Protein 9K29 (pdb70)

Foldseek 3Di:
DCVVVVVVVVVVVVVVVCVLVCLLWLLLLQLLLVQLVCVLLVHHCPPPPVRSNVVSVVLRCVQCVVLVVQLCVFQVVCPVVDNDDPVVSVVSSCPSSLVLLVVQFDPVQLVVLCVVVVDDDDDDSVPDDPVRSSVRSSVSSVVVSVVSNVVVSPVSVVLLVVQVVVCVVVVNPPDRSSVVSNVVVVVVCVVVVVVVVVSVCSSVVSVD/DQDDWDWDADPPPGIDTDDDVRNVVVVVCVVPVVVVVCLLFLLPLQLLLVQLVCVLLVHHCPPPSVRSNVVSVVLRCVLCVVLVVQLCVFQVVCPVVDNDDPVVSVVSNCVSSLVLLVQQFDVVQLVVLCVVVVHDDPPDSVSRDPVSSRVRSSVSSVVNSVVSSVVSNVVSVVLLVVQVVVCVVVPVPVDDSSVVSNVVVVVVCVVVVPVVVVSVCSSVSRND/DQFDWDWDDDDDPDIDIDGDPSHVVVVVCVVVVVVVVCLLLLLVLQLLLVQLLCVLLVHHCPPPPVVSSVVSVVLSCVQCPVLVVQLCVFQVVCPVVDNDDPVVSVVRSCVSSLVQLVQQFDPVQLVVLCVVVVDDDDDDSVSRDPVSSRVSSSVSSVVVSVVSSVVSSPVSVVLLVVQQVVCVVVVVPPDDSSVVSNVVSVVVCVVVVVVVVVSVCVNVVRSD/DDFFWDWDQDDPRRIDIGGDPVVVVVVVCVVCVVVLVCLLFLLQLQLLLVQLLCVLLLHHCPPPPVNSNVVSVVLRCVLCVVLVVQLCVFQVVCPVVPPDDPVCSVVSSCVSSLVLLVVQFDVVQLVVLCVVVVHDPPPDSVRRDPVSSRVRSSVSSVVVSVVSSVVSSVVSVVLLVVQQVVCVVVVVNPDDSSVVRSVVSVVVCVVVVCPVVVSVVSSVSSND/DDPQWDWDADDPRDIDGHGHVVVVVCVVCVVPVVVLVCLLFLLLQQLLLVQLLCVLLVHHCPDPPVVSSVVSVVLRCVLCVVLVVQLCVQQVVCPVVPNDDDVCSVVSNCVSSLVLLVLQFDPVQLVVQCVVVVHDDPPDSVSRDCSRSSVRSSVSSVVVSVVSSVVSNVVSVVLLVVQVVVCVVVVNVPDDSSVVSNVVSVVVCVVVPVVVVVSVCSSPVSND/DDDDDPVNVVCVCQLLPLQLLLLLLQQCQALPSNDVVDDVVNSSVVSVVLSVVLRPPADRPRDDCVDVLVVLLSVQSNVNNPLLRVLLCQLLLQLLLLQLVLCVLLPVQCVVVVDVPDPRRPSVSSVVSSVVLVVLCVVVVVVVLSSVVSSVLCVVDPRDNDDWDCVLVVVSVVVSVVSPVLSCVLRVVSVVVSVVLVVVQVVVCVVPVVRDCVVPVNVVSNVVSVVVVVVSVVVSNVSSVVSSVVSSVSSVVSSVVTPPRD/DDVVVVVVVVVVVVVLVCVLCVQLVVQLVVQLVVVVVVCVVPVDDDDCPSVVVSVVSSVVSCVVCVVVNVVSVVVVVVVCVVCVVVPDD/DDVVVVVVVVVVVVVLVCVLCVQLVVQLVVQLVVVVVVCVVDVNDDDCPSVVVSVVSSVVSCVPCVVVSVVSVVVVVVVCVVCVVPVVD/DDVVVVVVVVVVVVVLVCVLCVQLVVQLVVQLVVVVVVCVVVVHDDPCVSVVVSVVSNVVSCVVCVVVNVVSVVVVVVVCVVCVVVPVD/DDVVVVVVVVVVVVVLVCVLCVQLVVQLVVQVVVVVVVCVVVVDPPPCPSVVVSVVSSVVCCVVCVVVNVVSVVVVVVVCVVCVVVVPD

Organism: Salmonella typhimurium (strain LT2 / SGSC1412 / ATCC 700720) (NCBI:txid99287)

Structure (mmCIF, N/CA/C/O backbone):
data_9K29
#
_entry.id   9K29
#
_cell.length_a   1.00
_cell.length_b   1.00
_cell.length_c   1.00
_cell.angle_alpha   90.00
_cell.angle_beta   90.00
_cell.angle_gamma   90.00
#
_symmetry.space_group_name_H-M   'P 1'
#
loop_
_entity.id
_entity.type
_entity.pdbx_description
1 polymer 'Flagellar biosynthetic protein FliP'
2 polymer 'Flagellar biosynthetic protein FliR'
3 polymer 'Flagellar biosynthetic protein FliQ'
#
loop_
_atom_site.group_PDB
_atom_site.id
_atom_site.type_symbol
_atom_site.label_atom_id
_atom_site.label_alt_id
_atom_site.label_comp_id
_atom_site.label_asym_id
_atom_site.label_entity_id
_atom_site.label_seq_id
_atom_site.pdbx_PDB_ins_code
_atom_site.Cartn_x
_atom_site.Cartn_y
_atom_site.Cartn_z
_atom_site.occupancy
_atom_site.B_iso_or_equiv
_atom_site.auth_seq_id
_atom_site.auth_comp_id
_atom_site.auth_asym_id
_atom_site.auth_atom_id
_atom_site.pdbx_PDB_model_num
ATOM 1 N N . TRP A 1 38 ? 68.377 85.905 84.231 1.00 161.89 38 TRP A N 1
ATOM 2 C CA . TRP A 1 38 ? 69.425 85.190 84.949 1.00 161.89 38 TRP A CA 1
ATOM 3 C C . TRP A 1 38 ? 70.373 86.168 85.637 1.00 161.89 38 TRP A C 1
ATOM 4 O O . TRP A 1 38 ? 71.006 85.835 86.639 1.00 161.89 38 TRP A O 1
ATOM 15 N N . SER A 1 39 ? 70.463 87.382 85.089 1.00 159.50 39 SER A N 1
ATOM 16 C CA . SER A 1 39 ? 71.290 88.417 85.698 1.00 159.50 39 SER A CA 1
ATOM 17 C C . SER A 1 39 ? 70.708 88.908 87.017 1.00 159.50 39 SER A C 1
ATOM 18 O O . SER A 1 39 ? 71.398 89.602 87.774 1.00 159.50 39 SER A O 1
ATOM 21 N N . LEU A 1 40 ? 69.449 88.569 87.304 1.00 156.34 40 LEU A N 1
ATOM 22 C CA . LEU A 1 40 ? 68.838 88.970 88.566 1.00 156.34 40 LEU A CA 1
ATOM 23 C C . LEU A 1 40 ? 69.537 88.310 89.748 1.00 156.34 40 LEU A C 1
ATOM 24 O O . LEU A 1 40 ? 69.642 88.899 90.831 1.00 156.34 40 LEU A O 1
ATOM 29 N N . SER A 1 41 ? 70.026 87.085 89.557 1.00 155.76 41 SER A N 1
ATOM 30 C CA . SER A 1 41 ? 70.763 86.387 90.601 1.00 155.76 41 SER A CA 1
ATOM 31 C C . SER A 1 41 ? 72.132 86.994 90.868 1.00 155.76 41 SER A C 1
ATOM 32 O O . SER A 1 41 ? 72.724 86.715 91.916 1.00 155.76 41 SER A O 1
ATOM 35 N N . VAL A 1 42 ? 72.656 87.801 89.944 1.00 154.10 42 VAL A N 1
ATOM 36 C CA . VAL A 1 42 ? 73.875 88.552 90.223 1.00 154.10 42 VAL A CA 1
ATOM 37 C C . VAL A 1 42 ? 73.525 89.924 90.782 1.00 154.10 42 VAL A C 1
ATOM 38 O O . VAL A 1 42 ? 74.266 90.493 91.595 1.00 154.10 42 VAL A O 1
ATOM 42 N N . GLN A 1 43 ? 72.383 90.472 90.363 1.00 152.43 43 GLN A N 1
ATOM 43 C CA . GLN A 1 43 ? 71.912 91.740 90.908 1.00 152.43 43 GLN A CA 1
ATOM 44 C C . GLN A 1 43 ? 71.636 91.617 92.401 1.00 152.43 43 GLN A C 1
ATOM 45 O O . GLN A 1 43 ? 71.925 92.530 93.179 1.00 152.43 43 GLN A O 1
ATOM 51 N N . THR A 1 44 ? 71.071 90.482 92.821 1.00 152.24 44 THR A N 1
ATOM 52 C CA . THR A 1 44 ? 70.814 90.281 94.245 1.00 152.24 44 THR A CA 1
ATOM 53 C C . THR A 1 44 ? 72.117 90.148 95.032 1.00 152.24 44 THR A C 1
ATOM 54 O O . THR A 1 44 ? 72.210 90.616 96.173 1.00 152.24 44 THR A O 1
ATOM 58 N N . LEU A 1 45 ? 73.139 89.527 94.437 1.00 149.99 45 LEU A N 1
ATOM 59 C CA . LEU A 1 45 ? 74.435 89.442 95.106 1.00 149.99 45 LEU A CA 1
ATOM 60 C C . LEU A 1 45 ? 75.069 90.820 95.247 1.00 149.99 45 LEU A C 1
ATOM 61 O O . LEU A 1 45 ? 75.639 91.150 96.295 1.00 149.99 45 LEU A O 1
ATOM 66 N N . VAL A 1 46 ? 74.979 91.640 94.196 1.00 147.57 46 VAL A N 1
ATOM 67 C CA . VAL A 1 46 ? 75.440 93.020 94.290 1.00 147.57 46 VAL A CA 1
ATOM 68 C C . VAL A 1 46 ? 74.652 93.792 95.340 1.00 147.57 46 VAL A C 1
ATOM 69 O O . VAL A 1 46 ? 75.223 94.619 96.060 1.00 147.57 46 VAL A O 1
ATOM 73 N N . PHE A 1 47 ? 73.348 93.532 95.450 1.00 146.21 47 PHE A N 1
ATOM 74 C CA . PHE A 1 47 ? 72.535 94.177 96.475 1.00 146.21 47 PHE A CA 1
ATOM 75 C C . PHE A 1 47 ? 73.006 93.790 97.871 1.00 146.21 47 PHE A C 1
ATOM 76 O O . PHE A 1 47 ? 73.071 94.632 98.770 1.00 146.21 47 PHE A O 1
ATOM 84 N N . ILE A 1 48 ? 73.335 92.512 98.069 1.00 143.05 48 ILE A N 1
ATOM 85 C CA . ILE A 1 48 ? 73.864 92.067 99.359 1.00 143.05 48 ILE A CA 1
ATOM 86 C C . ILE A 1 48 ? 75.193 92.752 99.657 1.00 143.05 48 ILE A C 1
ATOM 87 O O . ILE A 1 48 ? 75.443 93.206 100.783 1.00 143.05 48 ILE A O 1
ATOM 92 N N . THR A 1 49 ? 76.066 92.834 98.654 1.00 140.93 49 THR A N 1
ATOM 93 C CA . THR A 1 49 ? 77.365 93.473 98.823 1.00 140.93 49 THR A CA 1
ATOM 94 C C . THR A 1 49 ? 77.198 94.938 99.212 1.00 140.93 49 THR A C 1
ATOM 95 O O . THR A 1 49 ? 77.907 95.440 100.090 1.00 140.93 49 THR A O 1
ATOM 99 N N . SER A 1 50 ? 76.262 95.629 98.565 1.00 139.60 50 SER A N 1
ATOM 100 C CA . SER A 1 50 ? 75.958 97.015 98.902 1.00 139.60 50 SER A CA 1
ATOM 101 C C . SER A 1 50 ? 75.387 97.121 100.311 1.00 139.60 50 SER A C 1
ATOM 102 O O . SER A 1 50 ? 75.715 98.050 101.055 1.00 139.60 50 SER A O 1
ATOM 105 N N . LEU A 1 51 ? 74.525 96.171 100.679 1.00 134.53 51 LEU A N 1
ATOM 106 C CA . LEU A 1 51 ? 73.892 96.180 101.992 1.00 134.53 51 LEU A CA 1
ATOM 107 C C . LEU A 1 51 ? 74.921 95.978 103.098 1.00 134.53 51 LEU A C 1
ATOM 108 O O . LEU A 1 51 ? 74.721 96.402 104.240 1.00 134.53 51 LEU A O 1
ATOM 113 N N . THR A 1 52 ? 76.025 95.307 102.775 1.00 133.79 52 THR A N 1
ATOM 114 C CA . THR A 1 52 ? 77.107 95.159 103.746 1.00 133.79 52 THR A CA 1
ATOM 115 C C . THR A 1 52 ? 77.671 96.515 104.161 1.00 133.79 52 THR A C 1
ATOM 116 O O . THR A 1 52 ? 78.291 96.633 105.223 1.00 133.79 52 THR A O 1
ATOM 120 N N . PHE A 1 53 ? 77.480 97.540 103.328 1.00 130.25 53 PHE A N 1
ATOM 121 C CA . PHE A 1 53 ? 77.948 98.887 103.640 1.00 130.25 53 PHE A CA 1
ATOM 122 C C . PHE A 1 53 ? 76.943 99.646 104.500 1.00 130.25 53 PHE A C 1
ATOM 123 O O . PHE A 1 53 ? 77.252 100.726 105.014 1.00 130.25 53 PHE A O 1
ATOM 131 N N . LEU A 1 54 ? 75.738 99.095 104.650 1.00 124.84 54 LEU A N 1
ATOM 132 C CA . LEU A 1 54 ? 74.690 99.773 105.415 1.00 124.84 54 LEU A CA 1
ATOM 133 C C . LEU A 1 54 ? 75.059 100.058 106.867 1.00 124.84 54 LEU A C 1
ATOM 134 O O . LEU A 1 54 ? 74.761 101.169 107.341 1.00 124.84 54 LEU A O 1
ATOM 139 N N . PRO A 1 55 ? 75.685 99.131 107.637 1.00 121.36 55 PRO A N 1
ATOM 140 C CA . PRO A 1 55 ? 75.839 99.366 109.084 1.00 121.36 55 PRO A CA 1
ATOM 141 C C . PRO A 1 55 ? 76.592 100.637 109.456 1.00 121.36 55 PRO A C 1
ATOM 142 O O . PRO A 1 55 ? 76.695 100.967 110.641 1.00 121.36 55 PRO A O 1
ATOM 146 N N . ALA A 1 56 ? 77.122 101.355 108.465 1.00 113.04 56 ALA A N 1
ATOM 147 C CA . ALA A 1 56 ? 77.661 102.683 108.730 1.00 113.04 56 ALA A CA 1
ATOM 148 C C . ALA A 1 56 ? 76.573 103.631 109.222 1.00 113.04 56 ALA A C 1
ATOM 149 O O . ALA A 1 56 ? 76.820 104.462 110.103 1.00 113.04 56 ALA A O 1
ATOM 151 N N . ILE A 1 57 ? 75.365 103.515 108.664 1.00 108.73 57 ILE A N 1
ATOM 152 C CA . ILE A 1 57 ? 74.254 104.366 109.083 1.00 108.73 57 ILE A CA 1
ATOM 153 C C . ILE A 1 57 ? 73.931 104.129 110.552 1.00 108.73 57 ILE A C 1
ATOM 154 O O . ILE A 1 57 ? 73.768 105.072 111.338 1.00 108.73 57 ILE A O 1
ATOM 159 N N . LEU A 1 58 ? 73.829 102.857 110.941 1.00 108.12 58 LEU A N 1
ATOM 160 C CA . LEU A 1 58 ? 73.503 102.531 112.323 1.00 108.12 58 LEU A CA 1
ATOM 161 C C . LEU A 1 58 ? 74.601 102.982 113.274 1.00 108.12 58 LEU A C 1
ATOM 162 O O . LEU A 1 58 ? 74.314 103.349 114.418 1.00 108.12 58 LEU A O 1
ATOM 167 N N . LEU A 1 59 ? 75.856 102.966 112.822 1.00 102.13 59 LEU A N 1
ATOM 168 C CA . LEU A 1 59 ? 76.942 103.456 113.660 1.00 102.13 59 LEU A CA 1
ATOM 169 C C . LEU A 1 59 ? 76.908 104.973 113.781 1.00 102.13 59 LEU A C 1
ATOM 170 O O . LEU A 1 59 ? 77.283 105.518 114.825 1.00 102.13 59 LEU A O 1
ATOM 175 N N . MET A 1 60 ? 76.471 105.669 112.729 1.00 101.74 60 MET A N 1
ATOM 176 C CA . MET A 1 60 ? 76.203 107.097 112.856 1.00 101.74 60 MET A CA 1
ATOM 177 C C . MET A 1 60 ? 75.109 107.361 113.878 1.00 101.74 60 MET A C 1
ATOM 178 O O . MET A 1 60 ? 75.209 108.299 114.677 1.00 101.74 60 MET A O 1
ATOM 183 N N . MET A 1 61 ? 74.056 106.546 113.867 1.00 103.56 61 MET A N 1
ATOM 184 C CA . MET A 1 61 ? 72.981 106.737 114.831 1.00 103.56 61 MET A CA 1
ATOM 185 C C . MET A 1 61 ? 73.395 106.402 116.259 1.00 103.56 61 MET A C 1
ATOM 186 O O . MET A 1 61 ? 72.675 106.770 117.193 1.00 103.56 61 MET A O 1
ATOM 191 N N . THR A 1 62 ? 74.521 105.723 116.453 1.00 98.71 62 THR A N 1
ATOM 192 C CA . THR A 1 62 ? 75.016 105.375 117.774 1.00 98.71 62 THR A CA 1
ATOM 193 C C . THR A 1 62 ? 76.207 106.261 118.143 1.00 98.71 62 THR A C 1
ATOM 194 O O . THR A 1 62 ? 76.566 107.198 117.424 1.00 98.71 62 THR A O 1
ATOM 198 N N . SER A 1 63 ? 76.825 105.960 119.286 1.00 92.55 63 SER A N 1
ATOM 199 C CA . SER A 1 63 ? 77.957 106.720 119.801 1.00 92.55 63 SER A CA 1
ATOM 200 C C . SER A 1 63 ? 79.266 106.471 119.065 1.00 92.55 63 SER A C 1
ATOM 201 O O . SER A 1 63 ? 80.290 107.037 119.460 1.00 92.55 63 SER A O 1
ATOM 204 N N . PHE A 1 64 ? 79.261 105.639 118.023 1.00 90.84 64 PHE A N 1
ATOM 205 C CA . PHE A 1 64 ? 80.505 105.227 117.380 1.00 90.84 64 PHE A CA 1
ATOM 206 C C . PHE A 1 64 ? 81.318 106.401 116.849 1.00 90.84 64 PHE A C 1
ATOM 207 O O . PHE A 1 64 ? 82.538 106.466 117.039 1.00 90.84 64 PHE A O 1
ATOM 215 N N . THR A 1 65 ? 80.649 107.348 116.186 1.00 88.78 65 THR A N 1
ATOM 216 C CA . THR A 1 65 ? 81.353 108.419 115.488 1.00 88.78 65 THR A CA 1
ATOM 217 C C . THR A 1 65 ? 82.167 109.302 116.424 1.00 88.78 65 THR A C 1
ATOM 218 O O . THR A 1 65 ? 83.166 109.884 115.991 1.00 88.78 65 THR A O 1
ATOM 222 N N . ARG A 1 66 ? 81.774 109.417 117.692 1.00 86.49 66 ARG A N 1
ATOM 223 C CA . ARG A 1 66 ? 82.547 110.215 118.638 1.00 86.49 66 ARG A CA 1
ATOM 224 C C . ARG A 1 66 ? 83.646 109.381 119.285 1.00 86.49 66 ARG A C 1
ATOM 225 O O . ARG A 1 66 ? 84.793 109.826 119.412 1.00 86.49 66 ARG A O 1
ATOM 233 N N . ILE A 1 67 ? 83.301 108.160 119.696 1.00 83.91 67 ILE A N 1
ATOM 234 C CA . ILE A 1 67 ? 84.231 107.319 120.442 1.00 83.91 67 ILE A CA 1
ATOM 235 C C . ILE A 1 67 ? 85.427 106.941 119.576 1.00 83.91 67 ILE A C 1
ATOM 236 O O . ILE A 1 67 ? 86.583 107.011 120.016 1.00 83.91 67 ILE A O 1
ATOM 241 N N . ILE A 1 68 ? 85.170 106.539 118.328 1.00 83.86 68 ILE A N 1
ATOM 242 C CA . ILE A 1 68 ? 86.263 106.107 117.460 1.00 83.86 68 ILE A CA 1
ATOM 243 C C . ILE A 1 68 ? 87.184 107.278 117.139 1.00 83.86 68 ILE A C 1
ATOM 244 O O . ILE A 1 68 ? 88.406 107.118 117.043 1.00 83.86 68 ILE A O 1
ATOM 249 N N . ILE A 1 69 ? 86.618 108.479 116.997 1.00 81.02 69 ILE A N 1
ATOM 250 C CA . ILE A 1 69 ? 87.434 109.653 116.699 1.00 81.02 69 ILE A CA 1
ATOM 251 C C . ILE A 1 69 ? 88.298 110.017 117.900 1.00 81.02 69 ILE A C 1
ATOM 252 O O . ILE A 1 69 ? 89.483 110.343 117.759 1.00 81.02 69 ILE A O 1
ATOM 257 N N . VAL A 1 70 ? 87.720 109.960 119.102 1.00 80.42 70 VAL A N 1
ATOM 258 C CA . VAL A 1 70 ? 88.496 110.247 120.308 1.00 80.42 70 VAL A CA 1
ATOM 259 C C . VAL A 1 70 ? 89.636 109.247 120.454 1.00 80.42 70 VAL A C 1
ATOM 260 O O . VAL A 1 70 ? 90.766 109.608 120.807 1.00 80.42 70 VAL A O 1
ATOM 264 N N . PHE A 1 71 ? 89.362 107.973 120.173 1.00 83.46 71 PHE A N 1
ATOM 265 C CA . PHE A 1 71 ? 90.398 106.956 120.326 1.00 83.46 71 PHE A CA 1
ATOM 266 C C . PHE A 1 71 ? 91.475 107.082 119.253 1.00 83.46 71 PHE A C 1
ATOM 267 O O . PHE A 1 71 ? 92.655 106.832 119.520 1.00 83.46 71 PHE A O 1
ATOM 275 N N . GLY A 1 72 ? 91.096 107.480 118.038 1.00 82.65 72 GLY A N 1
ATOM 276 C CA . GLY A 1 72 ? 92.103 107.768 117.027 1.00 82.65 72 GLY A CA 1
ATOM 277 C C . GLY A 1 72 ? 92.971 108.955 117.399 1.00 82.65 72 GLY A C 1
ATOM 278 O O . GLY A 1 72 ? 94.183 108.954 117.163 1.00 82.65 72 GLY A O 1
ATOM 279 N N . LEU A 1 73 ? 92.361 109.986 117.987 1.00 80.74 73 LEU A N 1
ATOM 280 C CA . LEU A 1 73 ? 93.137 111.123 118.468 1.00 80.74 73 LEU A CA 1
ATOM 281 C C . LEU A 1 73 ? 94.094 110.703 119.574 1.00 80.74 73 LEU A C 1
ATOM 282 O O . LEU A 1 73 ? 95.231 111.177 119.632 1.00 80.74 73 LEU A O 1
ATOM 287 N N . LEU A 1 74 ? 93.654 109.809 120.462 1.00 80.86 74 LEU A N 1
ATOM 288 C CA . LEU A 1 74 ? 94.558 109.274 121.479 1.00 80.86 74 LEU A CA 1
ATOM 289 C C . LEU A 1 74 ? 95.699 108.474 120.857 1.00 80.86 74 LEU A C 1
ATOM 290 O O . LEU A 1 74 ? 96.845 108.558 121.321 1.00 80.86 74 LEU A O 1
ATOM 295 N N . ARG A 1 75 ? 95.403 107.686 119.821 1.00 84.08 75 ARG A N 1
ATOM 296 C CA . ARG A 1 75 ? 96.450 106.949 119.120 1.00 84.08 75 ARG A CA 1
ATOM 297 C C . ARG A 1 75 ? 97.483 107.896 118.526 1.00 84.08 75 ARG A C 1
ATOM 298 O O . ARG A 1 75 ? 98.690 107.639 118.607 1.00 84.08 75 ARG A O 1
ATOM 306 N N . ASN A 1 76 ? 97.027 108.993 117.921 1.00 83.24 76 ASN A N 1
ATOM 307 C CA . ASN A 1 76 ? 97.960 110.018 117.463 1.00 83.24 76 ASN A CA 1
ATOM 308 C C . ASN A 1 76 ? 98.696 110.663 118.632 1.00 83.24 76 ASN A C 1
ATOM 309 O O . ASN A 1 76 ? 99.852 111.075 118.487 1.00 83.24 76 ASN A O 1
ATOM 314 N N . ALA A 1 77 ? 98.038 110.762 119.789 1.00 84.69 77 ALA A N 1
ATOM 315 C CA . ALA A 1 77 ? 98.650 111.370 120.965 1.00 84.69 77 ALA A CA 1
ATOM 316 C C . ALA A 1 77 ? 99.838 110.564 121.457 1.00 84.69 77 ALA A C 1
ATOM 317 O O . ALA A 1 77 ? 100.867 111.133 121.838 1.00 84.69 77 ALA A O 1
ATOM 319 N N . LEU A 1 78 ? 99.716 109.241 121.461 1.00 88.18 78 LEU A N 1
ATOM 320 C CA . LEU A 1 78 ? 100.801 108.421 121.983 1.00 88.18 78 LEU A CA 1
ATOM 321 C C . LEU A 1 78 ? 102.046 108.452 121.105 1.00 88.18 78 LEU A C 1
ATOM 322 O O . LEU A 1 78 ? 103.043 107.818 121.462 1.00 88.18 78 LEU A O 1
ATOM 327 N N . GLY A 1 79 ? 102.019 109.166 119.981 1.00 90.94 79 GLY A N 1
ATOM 328 C CA . GLY A 1 79 ? 103.172 109.220 119.103 1.00 90.94 79 GLY A CA 1
ATOM 329 C C . GLY A 1 79 ? 103.486 107.912 118.424 1.00 90.94 79 GLY A C 1
ATOM 330 O O . GLY A 1 79 ? 104.551 107.774 117.817 1.00 90.94 79 GLY A O 1
ATOM 331 N N . THR A 1 80 ? 102.581 106.943 118.508 1.00 90.40 80 THR A N 1
ATOM 332 C CA . THR A 1 80 ? 102.772 105.619 117.919 1.00 90.40 80 THR A CA 1
ATOM 333 C C . THR A 1 80 ? 101.536 105.248 117.110 1.00 90.40 80 THR A C 1
ATOM 334 O O . THR A 1 80 ? 100.672 104.484 117.558 1.00 90.40 80 THR A O 1
ATOM 338 N N . PRO A 1 81 ? 101.414 105.788 115.898 1.00 94.75 81 PRO A N 1
ATOM 339 C CA . PRO A 1 81 ? 100.242 105.482 115.070 1.00 94.75 81 PRO A CA 1
ATOM 340 C C . PRO A 1 81 ? 100.135 103.992 114.788 1.00 94.75 81 PRO A C 1
ATOM 341 O O . PRO A 1 81 ? 101.135 103.308 114.561 1.00 94.75 81 PRO A O 1
ATOM 345 N N . SER A 1 82 ? 98.897 103.498 114.803 1.00 94.56 82 SER A N 1
ATOM 346 C CA . SER A 1 82 ? 98.588 102.089 114.557 1.00 94.56 82 SER A CA 1
ATOM 347 C C . SER A 1 82 ? 99.359 101.168 115.500 1.00 94.56 82 SER A C 1
ATOM 348 O O . SER A 1 82 ? 99.790 100.077 115.122 1.00 94.56 82 SER A O 1
ATOM 351 N N . ALA A 1 83 ? 99.538 101.609 116.751 1.00 95.71 83 ALA A N 1
ATOM 352 C CA . ALA A 1 83 ? 100.054 100.687 117.761 1.00 95.71 83 ALA A CA 1
ATOM 353 C C . ALA A 1 83 ? 98.972 99.713 118.206 1.00 95.71 83 ALA A C 1
ATOM 354 O O . ALA A 1 83 ? 99.245 98.500 118.252 1.00 95.71 83 ALA A O 1
ATOM 356 N N . PRO A 1 84 ? 97.756 100.141 118.544 1.00 91.70 84 PRO A N 1
ATOM 357 C CA . PRO A 1 84 ? 96.623 99.225 118.476 1.00 91.70 84 PRO A CA 1
ATOM 358 C C . PRO A 1 84 ? 96.015 99.255 117.087 1.00 91.70 84 PRO A C 1
ATOM 359 O O . PRO A 1 84 ? 95.638 100.327 116.589 1.00 91.70 84 PRO A O 1
ATOM 363 N N . PRO A 1 85 ? 95.927 98.107 116.417 1.00 94.84 85 PRO A N 1
ATOM 364 C CA . PRO A 1 85 ? 95.416 98.096 115.040 1.00 94.84 85 PRO A CA 1
ATOM 365 C C . PRO A 1 85 ? 94.005 98.655 114.962 1.00 94.84 85 PRO A C 1
ATOM 366 O O . PRO A 1 85 ? 93.286 98.737 115.960 1.00 94.84 85 PRO A O 1
ATOM 370 N N . ASN A 1 86 ? 93.615 99.050 113.747 1.00 94.33 86 ASN A N 1
ATOM 371 C CA . ASN A 1 86 ? 92.284 99.609 113.544 1.00 94.33 86 ASN A CA 1
ATOM 372 C C . ASN A 1 86 ? 91.194 98.625 113.947 1.00 94.33 86 ASN A C 1
ATOM 373 O O . ASN A 1 86 ? 90.121 99.041 114.396 1.00 94.33 86 ASN A O 1
ATOM 378 N N . GLN A 1 87 ? 91.449 97.322 113.800 1.00 96.07 87 GLN A N 1
ATOM 379 C CA . GLN A 1 87 ? 90.474 96.326 114.232 1.00 96.07 87 GLN A CA 1
ATOM 380 C C . GLN A 1 87 ? 90.244 96.392 115.737 1.00 96.07 87 GLN A C 1
ATOM 381 O O . GLN A 1 87 ? 89.097 96.353 116.197 1.00 96.07 87 GLN A O 1
ATOM 387 N N . VAL A 1 88 ? 91.322 96.497 116.517 1.00 89.40 88 VAL A N 1
ATOM 388 C CA . VAL A 1 88 ? 91.193 96.564 117.970 1.00 89.40 88 VAL A CA 1
ATOM 389 C C . VAL A 1 88 ? 90.437 97.819 118.384 1.00 89.40 88 VAL A C 1
ATOM 390 O O . VAL A 1 88 ? 89.518 97.768 119.215 1.00 89.40 88 VAL A O 1
ATOM 394 N N . LEU A 1 89 ? 90.812 98.963 117.810 1.00 88.61 89 LEU A N 1
ATOM 395 C CA . LEU A 1 89 ? 90.169 100.224 118.160 1.00 88.61 89 LEU A CA 1
ATOM 396 C C . LEU A 1 89 ? 88.691 100.196 117.795 1.00 88.61 89 LEU A C 1
ATOM 397 O O . LEU A 1 89 ? 87.837 100.619 118.582 1.00 88.61 89 LEU A O 1
ATOM 402 N N . LEU A 1 90 ? 88.371 99.675 116.609 1.00 88.93 90 LEU A N 1
ATOM 403 C CA . LEU A 1 90 ? 86.990 99.536 116.170 1.00 88.93 90 LEU A CA 1
ATOM 404 C C . LEU A 1 90 ? 86.178 98.605 117.058 1.00 88.93 90 LEU A C 1
ATOM 405 O O . LEU A 1 90 ? 85.028 98.928 117.371 1.00 88.93 90 LEU A O 1
ATOM 410 N N . GLY A 1 91 ? 86.739 97.471 117.469 1.00 90.23 91 GLY A N 1
ATOM 411 C CA . GLY A 1 91 ? 86.028 96.555 118.338 1.00 90.23 91 GLY A CA 1
ATOM 412 C C . GLY A 1 91 ? 85.762 97.128 119.713 1.00 90.23 91 GLY A C 1
ATOM 413 O O . GLY A 1 91 ? 84.660 96.982 120.255 1.00 90.23 91 GLY A O 1
ATOM 414 N N . LEU A 1 92 ? 86.763 97.793 120.293 1.00 87.53 92 LEU A N 1
ATOM 415 C CA . LEU A 1 92 ? 86.550 98.394 121.605 1.00 87.53 92 LEU A CA 1
ATOM 416 C C . LEU A 1 92 ? 85.584 99.573 121.527 1.00 87.53 92 LEU A C 1
ATOM 417 O O . LEU A 1 92 ? 84.790 99.784 122.454 1.00 87.53 92 LEU A O 1
ATOM 422 N N . ALA A 1 93 ? 85.608 100.328 120.425 1.00 86.53 93 ALA A N 1
ATOM 423 C CA . ALA A 1 93 ? 84.605 101.368 120.224 1.00 86.53 93 ALA A CA 1
ATOM 424 C C . ALA A 1 93 ? 83.208 100.771 120.121 1.00 86.53 93 ALA A C 1
ATOM 425 O O . ALA A 1 93 ? 82.248 101.320 120.674 1.00 86.53 93 ALA A O 1
ATOM 427 N N . LEU A 1 94 ? 83.075 99.647 119.413 1.00 88.12 94 LEU A N 1
ATOM 428 C CA . LEU A 1 94 ? 81.777 98.987 119.310 1.00 88.12 94 LEU A CA 1
ATOM 429 C C . LEU A 1 94 ? 81.288 98.529 120.676 1.00 88.12 94 LEU A C 1
ATOM 430 O O . LEU A 1 94 ? 80.102 98.659 120.998 1.00 88.12 94 LEU A O 1
ATOM 435 N N . PHE A 1 95 ? 82.188 97.978 121.491 1.00 84.39 95 PHE A N 1
ATOM 436 C CA . PHE A 1 95 ? 81.794 97.546 122.829 1.00 84.39 95 PHE A CA 1
ATOM 437 C C . PHE A 1 95 ? 81.355 98.727 123.686 1.00 84.39 95 PHE A C 1
ATOM 438 O O . PHE A 1 95 ? 80.353 98.644 124.409 1.00 84.39 95 PHE A O 1
ATOM 446 N N . LEU A 1 96 ? 82.092 99.839 123.617 1.00 85.41 96 LEU A N 1
ATOM 447 C CA . LEU A 1 96 ? 81.702 101.020 124.380 1.00 85.41 96 LEU A CA 1
ATOM 448 C C . LEU A 1 96 ? 80.343 101.544 123.932 1.00 85.41 96 LEU A C 1
ATOM 449 O O . LEU A 1 96 ? 79.517 101.939 124.763 1.00 85.41 96 LEU A O 1
ATOM 454 N N . THR A 1 97 ? 80.095 101.560 122.620 1.00 87.88 97 THR A N 1
ATOM 455 C CA . THR A 1 97 ? 78.799 102.013 122.122 1.00 87.88 97 THR A CA 1
ATOM 456 C C . THR A 1 97 ? 77.680 101.080 122.562 1.00 87.88 97 THR A C 1
ATOM 457 O O . THR A 1 97 ? 76.592 101.538 122.928 1.00 87.88 97 THR A O 1
ATOM 461 N N . PHE A 1 98 ? 77.926 99.769 122.528 1.00 88.57 98 PHE A N 1
ATOM 462 C CA . PHE A 1 98 ? 76.921 98.818 122.985 1.00 88.57 98 PHE A CA 1
ATOM 463 C C . PHE A 1 98 ? 76.599 99.033 124.456 1.00 88.57 98 PHE A C 1
ATOM 464 O O . PHE A 1 98 ? 75.437 98.936 124.867 1.00 88.57 98 PHE A O 1
ATOM 472 N N . PHE A 1 99 ? 77.619 99.322 125.267 1.00 87.89 99 PHE A N 1
ATOM 473 C CA . PHE A 1 99 ? 77.365 99.659 126.663 1.00 87.89 99 PHE A CA 1
ATOM 474 C C . PHE A 1 99 ? 76.546 100.940 126.783 1.00 87.89 99 PHE A C 1
ATOM 475 O O . PHE A 1 99 ? 75.605 101.012 127.581 1.00 87.89 99 PHE A O 1
ATOM 483 N N . ILE A 1 100 ? 76.893 101.962 125.999 1.00 88.14 100 ILE A N 1
ATOM 484 C CA . ILE A 1 100 ? 76.225 103.256 126.117 1.00 88.14 100 ILE A CA 1
ATOM 485 C C . ILE A 1 100 ? 74.808 103.187 125.559 1.00 88.14 100 ILE A C 1
ATOM 486 O O . ILE A 1 100 ? 73.854 103.666 126.183 1.00 88.14 100 ILE A O 1
ATOM 491 N N . MET A 1 101 ? 74.647 102.583 124.382 1.00 94.74 101 MET A N 1
ATOM 492 C CA . MET A 1 101 ? 73.380 102.590 123.663 1.00 94.74 101 MET A CA 1
ATOM 493 C C . MET A 1 101 ? 72.440 101.474 124.101 1.00 94.74 101 MET A C 1
ATOM 494 O O . MET A 1 101 ? 71.415 101.251 123.447 1.00 94.74 101 MET A O 1
ATOM 499 N N . SER A 1 102 ? 72.767 100.766 125.180 1.00 94.22 102 SER A N 1
ATOM 500 C CA . SER A 1 102 ? 71.933 99.646 125.612 1.00 94.22 102 SER A CA 1
ATOM 501 C C . SER A 1 102 ? 70.506 100.051 125.964 1.00 94.22 102 SER A C 1
ATOM 502 O O . SER A 1 102 ? 69.574 99.342 125.549 1.00 94.22 102 SER A O 1
ATOM 505 N N . PRO A 1 103 ? 70.249 101.122 126.731 1.00 93.98 103 PRO A N 1
ATOM 506 C CA . PRO A 1 103 ? 68.844 101.504 126.965 1.00 93.98 103 PRO A CA 1
ATOM 507 C C . PRO A 1 103 ? 68.089 101.845 125.691 1.00 93.98 103 PRO A C 1
ATOM 508 O O . PRO A 1 103 ? 66.909 101.496 125.559 1.00 93.98 103 PRO A O 1
ATOM 512 N N . VAL A 1 104 ? 68.745 102.511 124.738 1.00 97.62 104 VAL A N 1
ATOM 513 C CA . VAL A 1 104 ? 68.097 102.825 123.469 1.00 97.62 104 VAL A CA 1
ATOM 514 C C . VAL A 1 104 ? 67.781 101.547 122.703 1.00 97.62 104 VAL A C 1
ATOM 515 O O . VAL A 1 104 ? 66.703 101.409 122.110 1.00 97.62 104 VAL A O 1
ATOM 519 N N . ILE A 1 105 ? 68.716 100.594 122.703 1.00 99.05 105 ILE A N 1
ATOM 520 C CA . ILE A 1 105 ? 68.480 99.315 122.042 1.00 99.05 105 ILE A CA 1
ATOM 521 C C . ILE A 1 105 ? 67.316 98.585 122.698 1.00 99.05 105 ILE A C 1
ATOM 522 O O . ILE A 1 105 ? 66.490 97.969 122.017 1.00 99.05 105 ILE A O 1
ATOM 527 N N . ASP A 1 106 ? 67.228 98.647 124.028 1.00 102.50 106 ASP A N 1
ATOM 528 C CA . ASP A 1 106 ? 66.124 98.002 124.733 1.00 102.50 106 ASP A CA 1
ATOM 529 C C . ASP A 1 106 ? 64.790 98.644 124.374 1.00 102.50 106 ASP A C 1
ATOM 530 O O . ASP A 1 106 ? 63.785 97.950 124.175 1.00 102.50 106 ASP A O 1
ATOM 535 N N . LYS A 1 107 ? 64.757 99.978 124.300 1.00 107.05 107 LYS A N 1
ATOM 536 C CA . LYS A 1 107 ? 63.529 100.661 123.903 1.00 107.05 107 LYS A CA 1
ATOM 537 C C . LYS A 1 107 ? 63.121 100.283 122.486 1.00 107.05 107 LYS A C 1
ATOM 538 O O . LYS A 1 107 ? 61.939 100.041 122.216 1.00 107.05 107 LYS A O 1
ATOM 544 N N . ILE A 1 108 ? 64.088 100.219 121.568 1.00 110.09 108 ILE A N 1
ATOM 545 C CA . ILE A 1 108 ? 63.785 99.815 120.197 1.00 110.09 108 ILE A CA 1
ATOM 546 C C . ILE A 1 108 ? 63.263 98.383 120.168 1.00 110.09 108 ILE A C 1
ATOM 547 O O . ILE A 1 108 ? 62.299 98.070 119.460 1.00 110.09 108 ILE A O 1
ATOM 552 N N . TYR A 1 109 ? 63.888 97.498 120.943 1.00 117.01 109 TYR A N 1
ATOM 553 C CA . TYR A 1 109 ? 63.494 96.100 121.051 1.00 117.01 109 TYR A CA 1
ATOM 554 C C . TYR A 1 109 ? 62.052 95.957 121.518 1.00 117.01 109 TYR A C 1
ATOM 555 O O . TYR A 1 109 ? 61.266 95.223 120.910 1.00 117.01 109 TYR A O 1
ATOM 564 N N . VAL A 1 110 ? 61.697 96.656 122.593 1.00 117.90 110 VAL A N 1
ATOM 565 C CA . VAL A 1 110 ? 60.370 96.518 123.184 1.00 117.90 110 VAL A CA 1
ATOM 566 C C . VAL A 1 110 ? 59.336 97.290 122.372 1.00 117.90 110 VAL A C 1
ATOM 567 O O . VAL A 1 110 ? 58.130 97.061 122.513 1.00 117.90 110 VAL A O 1
ATOM 571 N N . ASP A 1 111 ? 59.792 98.209 121.521 1.00 122.14 111 ASP A N 1
ATOM 572 C CA . ASP A 1 111 ? 58.876 99.019 120.726 1.00 122.14 111 ASP A CA 1
ATOM 573 C C . ASP A 1 111 ? 58.793 98.604 119.264 1.00 122.14 111 ASP A C 1
ATOM 574 O O . ASP A 1 111 ? 57.709 98.679 118.677 1.00 122.14 111 ASP A O 1
ATOM 579 N N . ALA A 1 112 ? 59.896 98.171 118.658 1.00 127.46 112 ALA A N 1
ATOM 580 C CA . ALA A 1 112 ? 59.931 97.900 117.226 1.00 127.46 112 ALA A CA 1
ATOM 581 C C . ALA A 1 112 ? 60.223 96.445 116.891 1.00 127.46 112 ALA A C 1
ATOM 582 O O . ALA A 1 112 ? 59.530 95.855 116.058 1.00 127.46 112 ALA A O 1
ATOM 584 N N . TYR A 1 113 ? 61.239 95.847 117.514 1.00 132.09 113 TYR A N 1
ATOM 585 C CA . TYR A 1 113 ? 61.647 94.502 117.121 1.00 132.09 113 TYR A CA 1
ATOM 586 C C . TYR A 1 113 ? 60.650 93.440 117.571 1.00 132.09 113 TYR A C 1
ATOM 587 O O . TYR A 1 113 ? 60.322 92.533 116.798 1.00 132.09 113 TYR A O 1
ATOM 596 N N . GLN A 1 114 ? 60.169 93.518 118.813 1.00 133.41 114 GLN A N 1
ATOM 597 C CA . GLN A 1 114 ? 59.316 92.446 119.324 1.00 133.41 114 GLN A CA 1
ATOM 598 C C . GLN A 1 114 ? 57.927 92.415 118.690 1.00 133.41 114 GLN A C 1
ATOM 599 O O . GLN A 1 114 ? 57.378 91.309 118.538 1.00 133.41 114 GLN A O 1
ATOM 605 N N . PRO A 1 115 ? 57.299 93.533 118.299 1.00 136.72 115 PRO A N 1
ATOM 606 C CA . PRO A 1 115 ? 56.012 93.411 117.599 1.00 136.72 115 PRO A CA 1
ATOM 607 C C . PRO A 1 115 ? 56.146 93.138 116.111 1.00 136.72 115 PRO A C 1
ATOM 608 O O . PRO A 1 115 ? 55.123 93.000 115.433 1.00 136.72 115 PRO A O 1
ATOM 612 N N . PHE A 1 116 ? 57.365 93.033 115.583 1.00 141.35 116 PHE A N 1
ATOM 613 C CA . PHE A 1 116 ? 57.559 92.876 114.147 1.00 141.35 116 PHE A CA 1
ATOM 614 C C . PHE A 1 116 ? 58.228 91.544 113.835 1.00 141.35 116 PHE A C 1
ATOM 615 O O . PHE A 1 116 ? 58.160 91.059 112.701 1.00 141.35 116 PHE A O 1
ATOM 623 N N . SER A 1 117 ? 58.879 90.946 114.835 1.00 144.83 117 SER A N 1
ATOM 624 C CA . SER A 1 117 ? 59.497 89.639 114.634 1.00 144.83 117 SER A CA 1
ATOM 625 C C . SER A 1 117 ? 58.458 88.567 114.330 1.00 144.83 117 SER A C 1
ATOM 626 O O . SER A 1 117 ? 58.693 87.699 113.482 1.00 144.83 117 SER A O 1
ATOM 629 N N . GLU A 1 118 ? 57.308 88.609 115.005 1.00 147.64 118 GLU A N 1
ATOM 630 C CA . GLU A 1 118 ? 56.228 87.654 114.788 1.00 147.64 118 GLU A CA 1
ATOM 631 C C . GLU A 1 118 ? 55.114 88.240 113.924 1.00 147.64 118 GLU A C 1
ATOM 632 O O . GLU A 1 118 ? 54.005 87.702 113.885 1.00 147.64 118 GLU A O 1
ATOM 638 N N . GLN A 1 119 ? 55.399 89.344 113.239 1.00 148.49 119 GLN A N 1
ATOM 639 C CA . GLN A 1 119 ? 54.484 89.966 112.282 1.00 148.49 119 GLN A CA 1
ATOM 640 C C . GLN A 1 119 ? 53.175 90.387 112.949 1.00 148.49 119 GLN A C 1
ATOM 641 O O . GLN A 1 119 ? 52.089 89.904 112.626 1.00 148.49 119 GLN A O 1
ATOM 647 N N . LYS A 1 120 ? 53.297 91.313 113.900 1.00 143.37 120 LYS A N 1
ATOM 648 C CA . LYS A 1 120 ? 52.142 91.910 114.557 1.00 143.37 120 LYS A CA 1
ATOM 649 C C . LYS A 1 120 ? 51.955 93.378 114.192 1.00 143.37 120 LYS A C 1
ATOM 650 O O . LYS A 1 120 ? 51.003 94.006 114.666 1.00 143.37 120 LYS A O 1
ATOM 656 N N . ILE A 1 121 ? 52.835 93.940 113.363 1.00 140.94 121 ILE A N 1
ATOM 657 C CA . ILE A 1 121 ? 52.819 95.372 113.082 1.00 140.94 121 ILE A CA 1
ATOM 658 C C . ILE A 1 121 ? 53.513 95.591 111.745 1.00 140.94 121 ILE A C 1
ATOM 659 O O . ILE A 1 121 ? 54.326 94.775 111.309 1.00 140.94 121 ILE A O 1
ATOM 664 N N . SER A 1 122 ? 53.184 96.699 111.084 1.00 139.13 122 SER A N 1
ATOM 665 C CA . SER A 1 122 ? 53.718 96.983 109.762 1.00 139.13 122 SER A CA 1
ATOM 666 C C . SER A 1 122 ? 55.138 97.540 109.856 1.00 139.13 122 SER A C 1
ATOM 667 O O . SER A 1 122 ? 55.548 98.116 110.866 1.00 139.13 122 SER A O 1
ATOM 670 N N . MET A 1 123 ? 55.890 97.368 108.766 1.00 139.76 123 MET A N 1
ATOM 671 C CA . MET A 1 123 ? 57.281 97.810 108.741 1.00 139.76 123 MET A CA 1
ATOM 672 C C . MET A 1 123 ? 57.380 99.328 108.650 1.00 139.76 123 MET A C 1
ATOM 673 O O . MET A 1 123 ? 58.228 99.940 109.312 1.00 139.76 123 MET A O 1
ATOM 678 N N . GLN A 1 124 ? 56.523 99.951 107.837 1.00 135.52 124 GLN A N 1
ATOM 679 C CA . GLN A 1 124 ? 56.607 101.393 107.630 1.00 135.52 124 GLN A CA 1
ATOM 680 C C . GLN A 1 124 ? 56.395 102.164 108.925 1.00 135.52 124 GLN A C 1
ATOM 681 O O . GLN A 1 124 ? 57.018 103.212 109.131 1.00 135.52 124 GLN A O 1
ATOM 687 N N . GLU A 1 125 ? 55.532 101.667 109.808 1.00 133.56 125 GLU A N 1
ATOM 688 C CA . GLU A 1 125 ? 55.263 102.339 111.072 1.00 133.56 125 GLU A CA 1
ATOM 689 C C . GLU A 1 125 ? 56.153 101.834 112.200 1.00 133.56 125 GLU A C 1
ATOM 690 O O . GLU A 1 125 ? 56.445 102.589 113.134 1.00 133.56 125 GLU A O 1
ATOM 696 N N . ALA A 1 126 ? 56.615 100.582 112.127 1.00 131.22 126 ALA A N 1
ATOM 697 C CA . ALA A 1 126 ? 57.616 100.115 113.080 1.00 131.22 126 ALA A CA 1
ATOM 698 C C . ALA A 1 126 ? 58.927 100.873 112.921 1.00 131.22 126 ALA A C 1
ATOM 699 O O . ALA A 1 126 ? 59.639 101.093 113.907 1.00 131.22 126 ALA A O 1
ATOM 701 N N . LEU A 1 127 ? 59.265 101.271 111.693 1.00 126.92 127 LEU A N 1
ATOM 702 C CA . LEU A 1 127 ? 60.441 102.106 111.478 1.00 126.92 127 LEU A CA 1
ATOM 703 C C . LEU A 1 127 ? 60.292 103.440 112.201 1.00 126.92 127 LEU A C 1
ATOM 704 O O . LEU A 1 127 ? 61.249 103.958 112.787 1.00 126.92 127 LEU A O 1
ATOM 709 N N . ASP A 1 128 ? 59.089 104.017 112.159 1.00 124.84 128 ASP A N 1
ATOM 710 C CA . ASP A 1 128 ? 58.816 105.229 112.925 1.00 124.84 128 ASP A CA 1
ATOM 711 C C . ASP A 1 128 ? 58.938 104.966 114.421 1.00 124.84 128 ASP A C 1
ATOM 712 O O . ASP A 1 128 ? 59.487 105.785 115.167 1.00 124.84 128 ASP A O 1
ATOM 717 N N . LYS A 1 129 ? 58.421 103.822 114.877 1.00 123.18 129 LYS A N 1
ATOM 718 C CA . LYS A 1 129 ? 58.560 103.450 116.282 1.00 123.18 129 LYS A CA 1
ATOM 719 C C . LYS A 1 129 ? 60.017 103.251 116.676 1.00 123.18 129 LYS A C 1
ATOM 720 O O . LYS A 1 129 ? 60.374 103.451 117.842 1.00 123.18 129 LYS A O 1
ATOM 726 N N . GLY A 1 130 ? 60.867 102.863 115.730 1.00 118.66 130 GLY A N 1
ATOM 727 C CA . GLY A 1 130 ? 62.273 102.670 116.003 1.00 118.66 130 GLY A CA 1
ATOM 728 C C . GLY A 1 130 ? 63.105 103.928 115.990 1.00 118.66 130 GLY A C 1
ATOM 729 O O . GLY A 1 130 ? 64.324 103.856 116.160 1.00 118.66 130 GLY A O 1
ATOM 730 N N . ALA A 1 131 ? 62.480 105.089 115.791 1.00 112.41 131 ALA A N 1
ATOM 731 C CA . ALA A 1 131 ? 63.196 106.353 115.728 1.00 112.41 131 ALA A CA 1
ATOM 732 C C . ALA A 1 131 ? 62.901 107.299 116.881 1.00 112.41 131 ALA A C 1
ATOM 733 O O . ALA A 1 131 ? 63.761 108.123 117.203 1.00 112.41 131 ALA A O 1
ATOM 735 N N . GLN A 1 132 ? 61.726 107.212 117.508 1.00 110.97 132 GLN A N 1
ATOM 736 C CA . GLN A 1 132 ? 61.387 108.149 118.579 1.00 110.97 132 GLN A CA 1
ATOM 737 C C . GLN A 1 132 ? 62.376 108.104 119.738 1.00 110.97 132 GLN A C 1
ATOM 738 O O . GLN A 1 132 ? 62.830 109.180 120.172 1.00 110.97 132 GLN A O 1
ATOM 744 N N . PRO A 1 133 ? 62.748 106.940 120.291 1.00 107.23 133 PRO A N 1
ATOM 745 C CA . PRO A 1 133 ? 63.862 106.943 121.252 1.00 107.23 133 PRO A CA 1
ATOM 746 C C . PRO A 1 133 ? 65.142 107.478 120.643 1.00 107.23 133 PRO A C 1
ATOM 747 O O . PRO A 1 133 ? 65.881 108.220 121.301 1.00 107.23 133 PRO A O 1
ATOM 751 N N . LEU A 1 134 ? 65.403 107.148 119.376 1.00 102.85 134 LEU A N 1
ATOM 752 C CA . LEU A 1 134 ? 66.551 107.726 118.689 1.00 102.85 134 LEU A CA 1
ATOM 753 C C . LEU A 1 134 ? 66.388 109.229 118.518 1.00 102.85 134 LEU A C 1
ATOM 754 O O . LEU A 1 134 ? 67.369 109.971 118.593 1.00 102.85 134 LEU A O 1
ATOM 759 N N . ARG A 1 135 ? 65.160 109.703 118.291 1.00 109.23 135 ARG A N 1
ATOM 760 C CA . ARG A 1 135 ? 64.934 111.143 118.193 1.00 109.23 135 ARG A CA 1
ATOM 761 C C . ARG A 1 135 ? 65.307 111.847 119.492 1.00 109.23 135 ARG A C 1
ATOM 762 O O . ARG A 1 135 ? 66.044 112.844 119.490 1.00 109.23 135 ARG A O 1
ATOM 770 N N . ALA A 1 136 ? 64.782 111.348 120.615 1.00 103.73 136 ALA A N 1
ATOM 771 C CA . ALA A 1 136 ? 65.091 111.954 121.905 1.00 103.73 136 ALA A CA 1
ATOM 772 C C . ALA A 1 136 ? 66.568 111.823 122.241 1.00 103.73 136 ALA A C 1
ATOM 773 O O . ALA A 1 136 ? 67.130 112.684 122.928 1.00 103.73 136 ALA A O 1
ATOM 775 N N . PHE A 1 137 ? 67.212 110.757 121.766 1.00 97.81 137 PHE A N 1
ATOM 776 C CA . PHE A 1 137 ? 68.634 110.570 122.018 1.00 97.81 137 PHE A CA 1
ATOM 777 C C . PHE A 1 137 ? 69.476 111.530 121.182 1.00 97.81 137 PHE A C 1
ATOM 778 O O . PHE A 1 137 ? 70.513 112.020 121.643 1.00 97.81 137 PHE A O 1
ATOM 786 N N . MET A 1 138 ? 69.045 111.804 119.949 1.00 97.97 138 MET A N 1
ATOM 787 C CA . MET A 1 138 ? 69.757 112.746 119.092 1.00 97.97 138 MET A CA 1
ATOM 788 C C . MET A 1 138 ? 69.636 114.164 119.626 1.00 97.97 138 MET A C 1
ATOM 789 O O . MET A 1 138 ? 70.633 114.888 119.729 1.00 97.97 138 MET A O 1
ATOM 794 N N . LEU A 1 139 ? 68.412 114.580 119.965 1.00 99.93 139 LEU A N 1
ATOM 795 C CA . LEU A 1 139 ? 68.173 115.973 120.331 1.00 99.93 139 LEU A CA 1
ATOM 796 C C . LEU A 1 139 ? 68.952 116.395 121.568 1.00 99.93 139 LEU A C 1
ATOM 797 O O . LEU A 1 139 ? 69.178 117.594 121.765 1.00 99.93 139 LEU A O 1
ATOM 802 N N . ARG A 1 140 ? 69.368 115.444 122.404 1.00 98.20 140 ARG A N 1
ATOM 803 C CA . ARG A 1 140 ? 70.112 115.797 123.607 1.00 98.20 140 ARG A CA 1
ATOM 804 C C . ARG A 1 140 ? 71.560 116.150 123.283 1.00 98.20 140 ARG A C 1
ATOM 805 O O . ARG A 1 140 ? 72.156 117.009 123.942 1.00 98.20 140 ARG A O 1
ATOM 813 N N . GLN A 1 141 ? 72.139 115.505 122.272 1.00 94.93 141 GLN A N 1
ATOM 814 C CA . GLN A 1 141 ? 73.545 115.684 121.936 1.00 94.93 141 GLN A CA 1
ATOM 815 C C . GLN A 1 141 ? 73.775 116.581 120.727 1.00 94.93 141 GLN A C 1
ATOM 816 O O . GLN A 1 141 ? 74.928 116.767 120.326 1.00 94.93 141 GLN A O 1
ATOM 822 N N . THR A 1 142 ? 72.723 117.140 120.139 1.00 95.27 142 THR A N 1
ATOM 823 C CA . THR A 1 142 ? 72.843 117.945 118.930 1.00 95.27 142 THR A CA 1
ATOM 824 C C . THR A 1 142 ? 72.882 119.423 119.294 1.00 95.27 142 THR A C 1
ATOM 825 O O . THR A 1 142 ? 72.017 119.910 120.028 1.00 95.27 142 THR A O 1
ATOM 829 N N . ARG A 1 143 ? 73.885 120.129 118.779 1.00 96.41 143 ARG A N 1
ATOM 830 C CA . ARG A 1 143 ? 74.020 121.553 119.034 1.00 96.41 143 ARG A CA 1
ATOM 831 C C . ARG A 1 143 ? 73.009 122.348 118.211 1.00 96.41 143 ARG A C 1
ATOM 832 O O . ARG A 1 143 ? 72.519 121.899 117.171 1.00 96.41 143 ARG A O 1
ATOM 840 N N . GLU A 1 144 ? 72.700 123.551 118.699 1.00 101.87 144 GLU A N 1
ATOM 841 C CA . GLU A 1 144 ? 71.716 124.393 118.028 1.00 101.87 144 GLU A CA 1
ATOM 842 C C . GLU A 1 144 ? 72.254 124.935 116.708 1.00 101.87 144 GLU A C 1
ATOM 843 O O . GLU A 1 144 ? 71.494 125.109 115.748 1.00 101.87 144 GLU A O 1
ATOM 849 N N . ALA A 1 145 ? 73.558 125.217 116.645 1.00 97.33 145 ALA A N 1
ATOM 850 C CA . ALA A 1 145 ? 74.131 125.815 115.443 1.00 97.33 145 ALA A CA 1
ATOM 851 C C . ALA A 1 145 ? 74.012 124.886 114.242 1.00 97.33 145 ALA A C 1
ATOM 852 O O . ALA A 1 145 ? 73.673 125.329 113.137 1.00 97.33 145 ALA A O 1
ATOM 854 N N . ASP A 1 146 ? 74.290 123.594 114.434 1.00 97.16 146 ASP A N 1
ATOM 855 C CA . ASP A 1 146 ? 74.186 122.643 113.331 1.00 97.16 146 ASP A CA 1
ATOM 856 C C . ASP A 1 146 ? 72.751 122.532 112.833 1.00 97.16 146 ASP A C 1
ATOM 857 O O . ASP A 1 146 ? 72.504 122.514 111.620 1.00 97.16 146 ASP A O 1
ATOM 862 N N . LEU A 1 147 ? 71.791 122.448 113.757 1.00 95.53 147 LEU A N 1
ATOM 863 C CA . LEU A 1 147 ? 70.391 122.366 113.361 1.00 95.53 147 LEU A CA 1
ATOM 864 C C . LEU A 1 147 ? 69.959 123.617 112.610 1.00 95.53 147 LEU A C 1
ATOM 865 O O . LEU A 1 147 ? 69.245 123.530 111.606 1.00 95.53 147 LEU A O 1
ATOM 870 N N . ALA A 1 148 ? 70.386 124.791 113.080 1.00 97.10 148 ALA A N 1
ATOM 871 C CA . ALA A 1 148 ? 70.045 126.029 112.388 1.00 97.10 148 ALA A CA 1
ATOM 872 C C . ALA A 1 148 ? 70.644 126.062 110.988 1.00 97.10 148 ALA A C 1
ATOM 873 O O . ALA A 1 148 ? 69.971 126.453 110.026 1.00 97.10 148 ALA A O 1
ATOM 875 N N . LEU A 1 149 ? 71.906 125.646 110.853 1.00 95.28 149 LEU A N 1
ATOM 876 C CA . LEU A 1 149 ? 72.547 125.630 109.542 1.00 95.28 149 LEU A CA 1
ATOM 877 C C . LEU A 1 149 ? 71.820 124.699 108.583 1.00 95.28 149 LEU A C 1
ATOM 878 O O . LEU A 1 149 ? 71.557 125.057 107.427 1.00 95.28 149 LEU A O 1
ATOM 883 N N . PHE A 1 150 ? 71.496 123.490 109.042 1.00 95.19 150 PHE A N 1
ATOM 884 C CA . PHE A 1 150 ? 70.846 122.533 108.159 1.00 95.19 150 PHE A CA 1
ATOM 885 C C . PHE A 1 150 ? 69.407 122.922 107.848 1.00 95.19 150 PHE A C 1
ATOM 886 O O . PHE A 1 150 ? 68.926 122.624 106.751 1.00 95.19 150 PHE A O 1
ATOM 894 N N . ALA A 1 151 ? 68.716 123.592 108.772 1.00 100.19 151 ALA A N 1
ATOM 895 C CA . ALA A 1 151 ? 67.404 124.141 108.455 1.00 100.19 151 ALA A CA 1
ATOM 896 C C . ALA A 1 151 ? 67.502 125.244 107.411 1.00 100.19 151 ALA A C 1
ATOM 897 O O . ALA A 1 151 ? 66.666 125.320 106.504 1.00 100.19 151 ALA A O 1
ATOM 899 N N . ARG A 1 152 ? 68.513 126.107 107.526 1.00 98.98 152 ARG A N 1
ATOM 900 C CA . ARG A 1 152 ? 68.686 127.171 106.545 1.00 98.98 152 ARG A CA 1
ATOM 901 C C . ARG A 1 152 ? 69.020 126.616 105.166 1.00 98.98 152 ARG A C 1
ATOM 902 O O . ARG A 1 152 ? 68.501 127.112 104.161 1.00 98.98 152 ARG A O 1
ATOM 910 N N . LEU A 1 153 ? 69.876 125.597 105.093 1.00 97.86 153 LEU A N 1
ATOM 911 C CA . LEU A 1 153 ? 70.286 125.064 103.800 1.00 97.86 153 LEU A CA 1
ATOM 912 C C . LEU A 1 153 ? 69.364 123.968 103.278 1.00 97.86 153 LEU A C 1
ATOM 913 O O . LEU A 1 153 ? 69.553 123.514 102.145 1.00 97.86 153 LEU A O 1
ATOM 918 N N . ALA A 1 154 ? 68.383 123.531 104.064 1.00 100.74 154 ALA A N 1
ATOM 919 C CA . ALA A 1 154 ? 67.405 122.552 103.613 1.00 100.74 154 ALA A CA 1
ATOM 920 C C . ALA A 1 154 ? 66.142 123.193 103.056 1.00 100.74 154 ALA A C 1
ATOM 921 O O . ALA A 1 154 ? 65.252 122.472 102.595 1.00 100.74 154 ALA A O 1
ATOM 923 N N . ASN A 1 155 ? 66.049 124.525 103.086 1.00 110.96 155 ASN A N 1
ATOM 924 C CA . ASN A 1 155 ? 64.882 125.256 102.589 1.00 110.96 155 ASN A CA 1
ATOM 925 C C . ASN A 1 155 ? 63.596 124.775 103.258 1.00 110.96 155 ASN A C 1
ATOM 926 O O . ASN A 1 155 ? 62.554 124.631 102.615 1.00 110.96 155 ASN A O 1
ATOM 931 N N . SER A 1 156 ? 63.670 124.522 104.561 1.00 118.19 156 SER A N 1
ATOM 932 C CA . SER A 1 156 ? 62.519 124.074 105.326 1.00 118.19 156 SER A CA 1
ATOM 933 C C . SER A 1 156 ? 61.813 125.258 105.974 1.00 118.19 156 SER A C 1
ATOM 934 O O . SER A 1 156 ? 62.428 126.284 106.280 1.00 118.19 156 SER A O 1
ATOM 937 N N . GLY A 1 157 ? 60.506 125.105 106.180 1.00 134.79 157 GLY A N 1
ATOM 938 C CA . GLY A 1 157 ? 59.717 126.140 106.803 1.00 134.79 157 GLY A CA 1
ATOM 939 C C . GLY A 1 157 ? 59.850 126.129 108.309 1.00 134.79 157 GLY A C 1
ATOM 940 O O . GLY A 1 157 ? 60.543 125.293 108.906 1.00 134.79 157 GLY A O 1
ATOM 941 N N . PRO A 1 158 ? 59.184 127.089 108.949 1.00 142.48 158 PRO A N 1
ATOM 942 C CA . PRO A 1 158 ? 59.207 127.147 110.416 1.00 142.48 158 PRO A CA 1
ATOM 943 C C . PRO A 1 158 ? 58.609 125.888 111.028 1.00 142.48 158 PRO A C 1
ATOM 944 O O . PRO A 1 158 ? 57.647 125.318 110.510 1.00 142.48 158 PRO A O 1
ATOM 948 N N . LEU A 1 159 ? 59.192 125.459 112.144 1.00 143.44 159 LEU A N 1
ATOM 949 C CA . LEU A 1 159 ? 58.767 124.255 112.845 1.00 143.44 159 LEU A CA 1
ATOM 950 C C . LEU A 1 159 ? 58.214 124.638 114.210 1.00 143.44 159 LEU A C 1
ATOM 951 O O . LEU A 1 159 ? 58.845 125.402 114.948 1.00 143.44 159 LEU A O 1
ATOM 956 N N . GLN A 1 160 ? 57.039 124.105 114.540 1.00 143.27 160 GLN A N 1
ATOM 957 C CA . GLN A 1 160 ? 56.393 124.412 115.810 1.00 143.27 160 GLN A CA 1
ATOM 958 C C . GLN A 1 160 ? 56.882 123.533 116.953 1.00 143.27 160 GLN A C 1
ATOM 959 O O . GLN A 1 160 ? 56.898 123.984 118.104 1.00 143.27 160 GLN A O 1
ATOM 965 N N . GLY A 1 161 ? 57.280 122.296 116.667 1.00 138.48 161 GLY A N 1
ATOM 966 C CA . GLY A 1 161 ? 57.719 121.385 117.696 1.00 138.48 161 GLY A CA 1
ATOM 967 C C . GLY A 1 161 ? 58.974 120.628 117.315 1.00 138.48 161 GLY A C 1
ATOM 968 O O . GLY A 1 161 ? 59.252 120.390 116.135 1.00 138.48 161 GLY A O 1
ATOM 969 N N . PRO A 1 162 ? 59.767 120.243 118.318 1.00 131.72 162 PRO A N 1
ATOM 970 C CA . PRO A 1 162 ? 60.980 119.458 118.032 1.00 131.72 162 PRO A CA 1
ATOM 971 C C . PRO A 1 162 ? 60.694 118.127 117.360 1.00 131.72 162 PRO A C 1
ATOM 972 O O . PRO A 1 162 ? 61.522 117.652 116.572 1.00 131.72 162 PRO A O 1
ATOM 976 N N . GLU A 1 163 ? 59.547 117.508 117.651 1.00 129.19 163 GLU A N 1
ATOM 977 C CA . GLU A 1 163 ? 59.217 116.230 117.028 1.00 129.19 163 GLU A CA 1
ATOM 978 C C . GLU A 1 163 ? 59.012 116.372 115.526 1.00 129.19 163 GLU A C 1
ATOM 979 O O . GLU A 1 163 ? 59.138 115.389 114.786 1.00 129.19 163 GLU A O 1
ATOM 985 N N . ALA A 1 164 ? 58.697 117.580 115.055 1.00 127.70 164 ALA A N 1
ATOM 986 C CA . ALA A 1 164 ? 58.504 117.808 113.630 1.00 127.70 164 ALA A CA 1
ATOM 987 C C . ALA A 1 164 ? 59.804 117.754 112.839 1.00 127.70 164 ALA A C 1
ATOM 988 O O . ALA A 1 164 ? 59.755 117.745 111.605 1.00 127.70 164 ALA A O 1
ATOM 990 N N . VAL A 1 165 ? 60.952 117.719 113.509 1.00 116.30 165 VAL A N 1
ATOM 991 C CA . VAL A 1 165 ? 62.249 117.683 112.836 1.00 116.30 165 VAL A CA 1
ATOM 992 C C . VAL A 1 165 ? 62.443 116.312 112.199 1.00 116.30 165 VAL A C 1
ATOM 993 O O . VAL A 1 165 ? 62.453 115.295 112.908 1.00 116.30 165 VAL A O 1
ATOM 997 N N . PRO A 1 166 ? 62.604 116.234 110.882 1.00 106.44 166 PRO A N 1
ATOM 998 C CA . PRO A 1 166 ? 62.780 114.935 110.224 1.00 106.44 166 PRO A CA 1
ATOM 999 C C . PRO A 1 166 ? 64.192 114.393 110.413 1.00 106.44 166 PRO A C 1
ATOM 1000 O O . PRO A 1 166 ? 65.098 115.072 110.895 1.00 106.44 166 PRO A O 1
ATOM 1004 N N . MET A 1 167 ? 64.357 113.127 110.022 1.00 101.86 167 MET A N 1
ATOM 1005 C CA . MET A 1 167 ? 65.656 112.471 110.148 1.00 101.86 167 MET A CA 1
ATOM 1006 C C . MET A 1 167 ? 66.674 113.049 109.176 1.00 101.86 167 MET A C 1
ATOM 1007 O O . MET A 1 167 ? 67.856 113.177 109.516 1.00 101.86 167 MET A O 1
ATOM 1012 N N . ARG A 1 168 ? 66.237 113.403 107.965 1.00 101.00 168 ARG A N 1
ATOM 1013 C CA . ARG A 1 168 ? 67.167 113.865 106.941 1.00 101.00 168 ARG A CA 1
ATOM 1014 C C . ARG A 1 168 ? 67.935 115.105 107.372 1.00 101.00 168 ARG A C 1
ATOM 1015 O O . ARG A 1 168 ? 69.039 115.339 106.873 1.00 101.00 168 ARG A O 1
ATOM 1023 N N . ILE A 1 169 ? 67.388 115.893 108.292 1.00 97.48 169 ILE A N 1
ATOM 1024 C CA . ILE A 1 169 ? 68.046 117.095 108.780 1.00 97.48 169 ILE A CA 1
ATOM 1025 C C . ILE A 1 169 ? 68.688 116.871 110.144 1.00 97.48 169 ILE A C 1
ATOM 1026 O O . ILE A 1 169 ? 69.710 117.481 110.459 1.00 97.48 169 ILE A O 1
ATOM 1031 N N . LEU A 1 170 ? 68.105 115.991 110.959 1.00 94.44 170 LEU A N 1
ATOM 1032 C CA . LEU A 1 170 ? 68.638 115.756 112.297 1.00 94.44 170 LEU A CA 1
ATOM 1033 C C . LEU A 1 170 ? 69.915 114.928 112.250 1.00 94.44 170 LEU A C 1
ATOM 1034 O O . LEU A 1 170 ? 70.860 115.194 113.002 1.00 94.44 170 LEU A O 1
ATOM 1039 N N . LEU A 1 171 ? 69.962 113.920 111.379 1.00 95.32 171 LEU A N 1
ATOM 1040 C CA . LEU A 1 171 ? 71.130 113.043 111.321 1.00 95.32 171 LEU A CA 1
ATOM 1041 C C . LEU A 1 171 ? 72.416 113.775 110.954 1.00 95.32 171 LEU A C 1
ATOM 1042 O O . LEU A 1 171 ? 73.415 113.612 111.677 1.00 95.32 171 LEU A O 1
ATOM 1047 N N . PRO A 1 172 ? 72.485 114.568 109.876 1.00 92.17 172 PRO A N 1
ATOM 1048 C CA . PRO A 1 172 ? 73.758 115.248 109.582 1.00 92.17 172 PRO A CA 1
ATOM 1049 C C . PRO A 1 172 ? 74.159 116.250 110.648 1.00 92.17 172 PRO A C 1
ATOM 1050 O O . PRO A 1 172 ? 75.352 116.378 110.953 1.00 92.17 172 PRO A O 1
ATOM 1054 N N . ALA A 1 173 ? 73.192 116.961 111.231 1.00 92.67 173 ALA A N 1
ATOM 1055 C CA . ALA A 1 173 ? 73.508 117.881 112.317 1.00 92.67 173 ALA A CA 1
ATOM 1056 C C . ALA A 1 173 ? 74.067 117.134 113.519 1.00 92.67 173 ALA A C 1
ATOM 1057 O O . ALA A 1 173 ? 75.036 117.581 114.144 1.00 92.67 173 ALA A O 1
ATOM 1059 N N . TYR A 1 174 ? 73.469 115.989 113.854 1.00 92.27 174 TYR A N 1
ATOM 1060 C CA . TYR A 1 174 ? 73.980 115.187 114.959 1.00 92.27 174 TYR A CA 1
ATOM 1061 C C . TYR A 1 174 ? 75.389 114.690 114.673 1.00 92.27 174 TYR A C 1
ATOM 1062 O O . TYR A 1 174 ? 76.247 114.698 115.561 1.00 92.27 174 TYR A O 1
ATOM 1071 N N . VAL A 1 175 ? 75.643 114.240 113.443 1.00 90.39 175 VAL A N 1
ATOM 1072 C CA . VAL A 1 175 ? 76.971 113.738 113.100 1.00 90.39 175 VAL A CA 1
ATOM 1073 C C . VAL A 1 175 ? 78.003 114.855 113.191 1.00 90.39 175 VAL A C 1
ATOM 1074 O O . VAL A 1 175 ? 79.110 114.656 113.704 1.00 90.39 175 VAL A O 1
ATOM 1078 N N . THR A 1 176 ? 77.659 116.047 112.698 1.00 89.95 176 THR A N 1
ATOM 1079 C CA . THR A 1 176 ? 78.586 117.171 112.776 1.00 89.95 176 THR A CA 1
ATOM 1080 C C . THR A 1 176 ? 78.850 117.578 114.223 1.00 89.95 176 THR A C 1
ATOM 1081 O O . THR A 1 176 ? 79.997 117.858 114.597 1.00 89.95 176 THR A O 1
ATOM 1085 N N . SER A 1 177 ? 77.805 117.614 115.053 1.00 89.37 177 SER A N 1
ATOM 1086 C CA . SER A 1 177 ? 77.993 117.950 116.461 1.00 89.37 177 SER A CA 1
ATOM 1087 C C . SER A 1 177 ? 78.849 116.907 117.167 1.00 89.37 177 SER A C 1
ATOM 1088 O O . SER A 1 177 ? 79.693 117.248 118.005 1.00 89.37 177 SER A O 1
ATOM 1091 N N . GLU A 1 178 ? 78.635 115.627 116.852 1.00 91.30 178 GLU A N 1
ATOM 1092 C CA . GLU A 1 178 ? 79.457 114.571 117.430 1.00 91.30 178 GLU A CA 1
ATOM 1093 C C . GLU A 1 178 ? 80.906 114.705 116.991 1.00 91.30 178 GLU A C 1
ATOM 1094 O O . GLU A 1 178 ? 81.823 114.501 117.790 1.00 91.30 178 GLU A O 1
ATOM 1100 N N . LEU A 1 179 ? 81.130 115.044 115.722 1.00 87.21 179 LEU A N 1
ATOM 1101 C CA . LEU A 1 179 ? 82.481 115.314 115.243 1.00 87.21 179 LEU A CA 1
ATOM 1102 C C . LEU A 1 179 ? 83.131 116.430 116.049 1.00 87.21 179 LEU A C 1
ATOM 1103 O O . LEU A 1 179 ? 84.273 116.302 116.511 1.00 87.21 179 LEU A O 1
ATOM 1108 N N . LYS A 1 180 ? 82.406 117.534 116.234 1.00 86.38 180 LYS A N 1
ATOM 1109 C CA . LYS A 1 180 ? 82.958 118.684 116.942 1.00 86.38 180 LYS A CA 1
ATOM 1110 C C . LYS A 1 180 ? 83.294 118.334 118.387 1.00 86.38 180 LYS A C 1
ATOM 1111 O O . LYS A 1 180 ? 84.391 118.638 118.873 1.00 86.38 180 LYS A O 1
ATOM 1117 N N . THR A 1 181 ? 82.368 117.675 119.089 1.00 84.68 181 THR A N 1
ATOM 1118 C CA . THR A 1 181 ? 82.620 117.358 120.492 1.00 84.68 181 THR A CA 1
ATOM 1119 C C . THR A 1 181 ? 83.685 116.278 120.643 1.00 84.68 181 THR A C 1
ATOM 1120 O O . THR A 1 181 ? 84.457 116.307 121.608 1.00 84.68 181 THR A O 1
ATOM 1124 N N . ALA A 1 182 ? 83.760 115.332 119.702 1.00 82.61 182 ALA A N 1
ATOM 1125 C CA . ALA A 1 182 ? 84.815 114.329 119.744 1.00 82.61 182 ALA A CA 1
ATOM 1126 C C . ALA A 1 182 ? 86.179 114.969 119.557 1.00 82.61 182 ALA A C 1
ATOM 1127 O O . ALA A 1 182 ? 87.134 114.624 120.260 1.00 82.61 182 ALA A O 1
ATOM 1129 N N . PHE A 1 183 ? 86.291 115.909 118.618 1.00 84.27 183 PHE A N 1
ATOM 1130 C CA . PHE A 1 183 ? 87.564 116.597 118.435 1.00 84.27 183 PHE A CA 1
ATOM 1131 C C . PHE A 1 183 ? 87.907 117.455 119.646 1.00 84.27 183 PHE A C 1
ATOM 1132 O O . PHE A 1 183 ? 89.076 117.543 120.034 1.00 84.27 183 PHE A O 1
ATOM 1140 N N . GLN A 1 184 ? 86.906 118.087 120.264 1.00 84.61 184 GLN A N 1
ATOM 1141 C CA . GLN A 1 184 ? 87.165 118.871 121.470 1.00 84.61 184 GLN A CA 1
ATOM 1142 C C . GLN A 1 184 ? 87.687 117.990 122.601 1.00 84.61 184 GLN A C 1
ATOM 1143 O O . GLN A 1 184 ? 88.671 118.332 123.267 1.00 84.61 184 GLN A O 1
ATOM 1149 N N . ILE A 1 185 ? 87.037 116.846 122.828 1.00 82.40 185 ILE A N 1
ATOM 1150 C CA . ILE A 1 185 ? 87.487 115.919 123.865 1.00 82.40 185 ILE A CA 1
ATOM 1151 C C . ILE A 1 185 ? 88.888 115.412 123.554 1.00 82.40 185 ILE A C 1
ATOM 1152 O O . ILE A 1 185 ? 89.765 115.366 124.432 1.00 82.40 185 ILE A O 1
ATOM 1157 N N . GLY A 1 186 ? 89.120 115.023 122.299 1.00 84.37 186 GLY A N 1
ATOM 1158 C CA . GLY A 1 186 ? 90.421 114.514 121.917 1.00 84.37 186 GLY A CA 1
ATOM 1159 C C . GLY A 1 186 ? 91.522 115.535 122.106 1.00 84.37 186 GLY A C 1
ATOM 1160 O O . GLY A 1 186 ? 92.601 115.207 122.588 1.00 84.37 186 GLY A O 1
ATOM 1161 N N . PHE A 1 187 ? 91.257 116.793 121.755 1.00 86.21 187 PHE A N 1
ATOM 1162 C CA . PHE A 1 187 ? 92.271 117.827 121.913 1.00 86.21 187 PHE A CA 1
ATOM 1163 C C . PHE A 1 187 ? 92.485 118.210 123.372 1.00 86.21 187 PHE A C 1
ATOM 1164 O O . PHE A 1 187 ? 93.608 118.554 123.753 1.00 86.21 187 PHE A O 1
ATOM 1172 N N . THR A 1 188 ? 91.438 118.165 124.199 1.00 85.50 188 THR A N 1
ATOM 1173 C CA . THR A 1 188 ? 91.636 118.407 125.625 1.00 85.50 188 THR A CA 1
ATOM 1174 C C . THR A 1 188 ? 92.499 117.317 126.251 1.00 85.50 188 THR A C 1
ATOM 1175 O O . THR A 1 188 ? 93.356 117.604 127.094 1.00 85.50 188 THR A O 1
ATOM 1179 N N . ILE A 1 189 ? 92.287 116.060 125.852 1.00 87.47 189 ILE A N 1
ATOM 1180 C CA . ILE A 1 189 ? 93.120 114.974 126.365 1.00 87.47 189 ILE A CA 1
ATOM 1181 C C . ILE A 1 189 ? 94.490 114.978 125.689 1.00 87.47 189 ILE A C 1
ATOM 1182 O O . ILE A 1 189 ? 95.470 114.454 126.233 1.00 87.47 189 ILE A O 1
ATOM 1187 N N . PHE A 1 190 ? 94.586 115.602 124.515 1.00 90.39 190 PHE A N 1
ATOM 1188 C CA . PHE A 1 190 ? 95.768 115.500 123.671 1.00 90.39 190 PHE A CA 1
ATOM 1189 C C . PHE A 1 190 ? 96.880 116.409 124.183 1.00 90.39 190 PHE A C 1
ATOM 1190 O O . PHE A 1 190 ? 98.031 116.297 123.746 1.00 90.39 190 PHE A O 1
ATOM 1198 N N . ILE A 1 191 ? 96.547 117.314 125.111 1.00 84.62 191 ILE A N 1
ATOM 1199 C CA . ILE A 1 191 ? 97.534 118.276 125.614 1.00 84.62 191 ILE A CA 1
ATOM 1200 C C . ILE A 1 191 ? 98.670 117.623 126.393 1.00 84.62 191 ILE A C 1
ATOM 1201 O O . ILE A 1 191 ? 99.835 117.797 125.999 1.00 84.62 191 ILE A O 1
ATOM 1206 N N . PRO A 1 192 ? 98.426 116.894 127.495 1.00 82.40 192 PRO A N 1
ATOM 1207 C CA . PRO A 1 192 ? 99.557 116.500 128.358 1.00 82.40 192 PRO A CA 1
ATOM 1208 C C . PRO A 1 192 ? 100.616 115.690 127.636 1.00 82.40 192 PRO A C 1
ATOM 1209 O O . PRO A 1 192 ? 101.800 115.771 127.983 1.00 82.40 192 PRO A O 1
ATOM 1213 N N . PHE A 1 193 ? 100.222 114.914 126.629 1.00 83.24 193 PHE A N 1
ATOM 1214 C CA . PHE A 1 193 ? 101.202 114.138 125.881 1.00 83.24 193 PHE A CA 1
ATOM 1215 C C . PHE A 1 193 ? 102.130 115.039 125.071 1.00 83.24 193 PHE A C 1
ATOM 1216 O O . PHE A 1 193 ? 103.343 114.809 125.035 1.00 83.24 193 PHE A O 1
ATOM 1224 N N . LEU A 1 194 ? 101.596 116.089 124.441 1.00 85.18 194 LEU A N 1
ATOM 1225 C CA . LEU A 1 194 ? 102.488 117.032 123.771 1.00 85.18 194 LEU A CA 1
ATOM 1226 C C . LEU A 1 194 ? 103.277 117.872 124.764 1.00 85.18 194 LEU A C 1
ATOM 1227 O O . LEU A 1 194 ? 104.385 118.312 124.449 1.00 85.18 194 LEU A O 1
ATOM 1232 N N . ILE A 1 195 ? 102.726 118.121 125.952 1.00 82.91 195 ILE A N 1
ATOM 1233 C CA . ILE A 1 195 ? 103.508 118.793 126.987 1.00 82.91 195 ILE A CA 1
ATOM 1234 C C . ILE A 1 195 ? 104.725 117.953 127.349 1.00 82.91 195 ILE A C 1
ATOM 1235 O O . ILE A 1 195 ? 105.847 118.464 127.456 1.00 82.91 195 ILE A O 1
ATOM 1240 N N . ILE A 1 196 ? 104.520 116.647 127.525 1.00 80.88 196 ILE A N 1
ATOM 1241 C CA . ILE A 1 196 ? 105.627 115.733 127.789 1.00 80.88 196 ILE A CA 1
ATOM 1242 C C . ILE A 1 196 ? 106.604 115.733 126.621 1.00 80.88 196 ILE A C 1
ATOM 1243 O O . ILE A 1 196 ? 107.826 115.749 126.814 1.00 80.88 196 ILE A O 1
ATOM 1248 N N . ASP A 1 197 ? 106.080 115.707 125.392 1.00 85.47 197 ASP A N 1
ATOM 1249 C CA . ASP A 1 197 ? 106.939 115.727 124.212 1.00 85.47 197 ASP A CA 1
ATOM 1250 C C . ASP A 1 197 ? 107.830 116.961 124.202 1.00 85.47 197 ASP A C 1
ATOM 1251 O O . ASP A 1 197 ? 109.046 116.859 124.003 1.00 85.47 197 ASP A O 1
ATOM 1256 N N . LEU A 1 198 ? 107.238 118.136 124.422 1.00 81.38 198 LEU A N 1
ATOM 1257 C CA . LEU A 1 198 ? 107.993 119.383 124.401 1.00 81.38 198 LEU A CA 1
ATOM 1258 C C . LEU A 1 198 ? 109.023 119.422 125.521 1.00 81.38 198 LEU A C 1
ATOM 1259 O O . LEU A 1 198 ? 110.170 119.832 125.310 1.00 81.38 198 LEU A O 1
ATOM 1264 N N . VAL A 1 199 ? 108.632 118.996 126.725 1.00 77.66 199 VAL A N 1
ATOM 1265 C CA . VAL A 1 199 ? 109.555 119.026 127.857 1.00 77.66 199 VAL A CA 1
ATOM 1266 C C . VAL A 1 199 ? 110.747 118.114 127.594 1.00 77.66 199 VAL A C 1
ATOM 1267 O O . VAL A 1 199 ? 111.906 118.499 127.800 1.00 77.66 199 VAL A O 1
ATOM 1271 N N . ILE A 1 200 ? 110.480 116.896 127.120 1.00 77.01 200 ILE A N 1
ATOM 1272 C CA . ILE A 1 200 ? 111.556 115.941 126.883 1.00 77.01 200 ILE A CA 1
ATOM 1273 C C . ILE A 1 200 ? 112.454 116.413 125.749 1.00 77.01 200 ILE A C 1
ATOM 1274 O O . ILE A 1 200 ? 113.683 116.292 125.824 1.00 77.01 200 ILE A O 1
ATOM 1279 N N . ALA A 1 201 ? 111.865 116.963 124.683 1.00 78.35 201 ALA A N 1
ATOM 1280 C CA . ALA A 1 201 ? 112.673 117.475 123.583 1.00 78.35 201 ALA A CA 1
ATOM 1281 C C . ALA A 1 201 ? 113.563 118.621 124.042 1.00 78.35 201 ALA A C 1
ATOM 1282 O O . ALA A 1 201 ? 114.747 118.676 123.689 1.00 78.35 201 ALA A O 1
ATOM 1284 N N . SER A 1 202 ? 113.016 119.539 124.843 1.00 79.53 202 SER A N 1
ATOM 1285 C CA . SER A 1 202 ? 113.814 120.653 125.341 1.00 79.53 202 SER A CA 1
ATOM 1286 C C . SER A 1 202 ? 114.947 120.167 126.236 1.00 79.53 202 SER A C 1
ATOM 1287 O O . SER A 1 202 ? 116.077 120.656 126.135 1.00 79.53 202 SER A O 1
ATOM 1290 N N . VAL A 1 203 ? 114.668 119.201 127.115 1.00 75.92 203 VAL A N 1
ATOM 1291 C CA . VAL A 1 203 ? 115.708 118.695 128.009 1.00 75.92 203 VAL A CA 1
ATOM 1292 C C . VAL A 1 203 ? 116.805 117.995 127.216 1.00 75.92 203 VAL A C 1
ATOM 1293 O O . VAL A 1 203 ? 118.002 118.229 127.439 1.00 75.92 203 VAL A O 1
ATOM 1297 N N . LEU A 1 204 ? 116.417 117.141 126.266 1.00 79.15 204 LEU A N 1
ATOM 1298 C CA . LEU A 1 204 ? 117.404 116.441 125.453 1.00 79.15 204 LEU A CA 1
ATOM 1299 C C . LEU A 1 204 ? 118.244 117.422 124.648 1.00 79.15 204 LEU A C 1
ATOM 1300 O O . LEU A 1 204 ? 119.462 117.250 124.521 1.00 79.15 204 LEU A O 1
ATOM 1305 N N . MET A 1 205 ? 117.615 118.466 124.104 1.00 83.88 205 MET A N 1
ATOM 1306 C CA . MET A 1 205 ? 118.362 119.439 123.318 1.00 83.88 205 MET A CA 1
ATOM 1307 C C . MET A 1 205 ? 119.304 120.253 124.196 1.00 83.88 205 MET A C 1
ATOM 1308 O O . MET A 1 205 ? 120.432 120.556 123.791 1.00 83.88 205 MET A O 1
ATOM 1313 N N . ALA A 1 206 ? 118.860 120.620 125.397 1.00 80.29 206 ALA A N 1
ATOM 1314 C CA . ALA A 1 206 ? 119.713 121.314 126.351 1.00 80.29 206 ALA A CA 1
ATOM 1315 C C . ALA A 1 206 ? 120.862 120.450 126.840 1.00 80.29 206 ALA A C 1
ATOM 1316 O O . ALA A 1 206 ? 121.883 120.994 127.274 1.00 80.29 206 ALA A O 1
ATOM 1318 N N . LEU A 1 207 ? 120.727 119.128 126.775 1.00 78.13 207 LEU A N 1
ATOM 1319 C CA . LEU A 1 207 ? 121.828 118.228 127.077 1.00 78.13 207 LEU A CA 1
ATOM 1320 C C . LEU A 1 207 ? 122.742 118.007 125.882 1.00 78.13 207 LEU A C 1
ATOM 1321 O O . LEU A 1 207 ? 123.684 117.214 125.977 1.00 78.13 207 LEU A O 1
ATOM 1326 N N . GLY A 1 208 ? 122.492 118.685 124.765 1.00 83.67 208 GLY A N 1
ATOM 1327 C CA . GLY A 1 208 ? 123.326 118.532 123.589 1.00 83.67 208 GLY A CA 1
ATOM 1328 C C . GLY A 1 208 ? 122.989 117.329 122.739 1.00 83.67 208 GLY A C 1
ATOM 1329 O O . GLY A 1 208 ? 123.659 117.084 121.732 1.00 83.67 208 GLY A O 1
ATOM 1330 N N . MET A 1 209 ? 121.957 116.573 123.113 1.00 83.44 209 MET A N 1
ATOM 1331 C CA . MET A 1 209 ? 121.572 115.359 122.398 1.00 83.44 209 MET A CA 1
ATOM 1332 C C . MET A 1 209 ? 120.671 115.749 121.230 1.00 83.44 209 MET A C 1
ATOM 1333 O O . MET A 1 209 ? 119.455 115.560 121.250 1.00 83.44 209 MET A O 1
ATOM 1338 N N . MET A 1 210 ? 121.294 116.303 120.189 1.00 90.90 210 MET A N 1
ATOM 1339 C CA . MET A 1 210 ? 120.544 116.768 119.029 1.00 90.90 210 MET A CA 1
ATOM 1340 C C . MET A 1 210 ? 120.058 115.622 118.151 1.00 90.90 210 MET A C 1
ATOM 1341 O O . MET A 1 210 ? 118.998 115.736 117.525 1.00 90.90 210 MET A O 1
ATOM 1346 N N . MET A 1 211 ? 120.807 114.522 118.086 1.00 88.10 211 MET A N 1
ATOM 1347 C CA . MET A 1 211 ? 120.455 113.400 117.227 1.00 88.10 211 MET A CA 1
ATOM 1348 C C . MET A 1 211 ? 119.542 112.385 117.901 1.00 88.10 211 MET A C 1
ATOM 1349 O O . MET A 1 211 ? 119.031 111.491 117.219 1.00 88.10 211 MET A O 1
ATOM 1354 N N . VAL A 1 212 ? 119.324 112.496 119.204 1.00 84.98 212 VAL A N 1
ATOM 1355 C CA . VAL A 1 212 ? 118.409 111.568 119.877 1.00 84.98 212 VAL A CA 1
ATOM 1356 C C . VAL A 1 212 ? 116.974 111.953 119.542 1.00 84.98 212 VAL A C 1
ATOM 1357 O O . VAL A 1 212 ? 116.598 113.127 119.705 1.00 84.98 212 VAL A O 1
ATOM 1361 N N . PRO A 1 213 ? 116.145 111.024 119.075 1.00 85.90 213 PRO A N 1
ATOM 1362 C CA . PRO A 1 213 ? 114.767 111.369 118.722 1.00 85.90 213 PRO A CA 1
ATOM 1363 C C . PRO A 1 213 ? 113.885 111.409 119.957 1.00 85.90 213 PRO A C 1
ATOM 1364 O O . PRO A 1 213 ? 113.774 110.412 120.686 1.00 85.90 213 PRO A O 1
ATOM 1368 N N . PRO A 1 214 ? 113.248 112.551 120.228 1.00 85.46 214 PRO A N 1
ATOM 1369 C CA . PRO A 1 214 ? 112.459 112.677 121.465 1.00 85.46 214 PRO A CA 1
ATOM 1370 C C . PRO A 1 214 ? 111.297 111.706 121.564 1.00 85.46 214 PRO A C 1
ATOM 1371 O O . PRO A 1 214 ? 110.847 111.418 122.678 1.00 85.46 214 PRO A O 1
ATOM 1375 N N . ALA A 1 215 ? 110.786 111.203 120.438 1.00 86.11 215 ALA A N 1
ATOM 1376 C CA . ALA A 1 215 ? 109.609 110.340 120.482 1.00 86.11 215 ALA A CA 1
ATOM 1377 C C . ALA A 1 215 ? 109.897 109.034 121.213 1.00 86.11 215 ALA A C 1
ATOM 1378 O O . ALA A 1 215 ? 109.065 108.553 121.994 1.00 86.11 215 ALA A O 1
ATOM 1380 N N . THR A 1 216 ? 111.067 108.439 120.967 1.00 85.63 216 THR A N 1
ATOM 1381 C CA . THR A 1 216 ? 111.397 107.150 121.563 1.00 85.63 216 THR A CA 1
ATOM 1382 C C . THR A 1 216 ? 111.564 107.230 123.074 1.00 85.63 216 THR A C 1
ATOM 1383 O O . THR A 1 216 ? 111.428 106.207 123.752 1.00 85.63 216 THR A O 1
ATOM 1387 N N . ILE A 1 217 ? 111.873 108.406 123.612 1.00 83.89 217 ILE A N 1
ATOM 1388 C CA . ILE A 1 217 ? 111.945 108.573 125.058 1.00 83.89 217 ILE A CA 1
ATOM 1389 C C . ILE A 1 217 ? 110.613 109.060 125.624 1.00 83.89 217 ILE A C 1
ATOM 1390 O O . ILE A 1 217 ? 110.270 108.744 126.768 1.00 83.89 217 ILE A O 1
ATOM 1395 N N . ALA A 1 218 ? 109.840 109.804 124.833 1.00 82.98 218 ALA A N 1
ATOM 1396 C CA . ALA A 1 218 ? 108.568 110.322 125.317 1.00 82.98 218 ALA A CA 1
ATOM 1397 C C . ALA A 1 218 ? 107.502 109.239 125.383 1.00 82.98 218 ALA A C 1
ATOM 1398 O O . ALA A 1 218 ? 106.627 109.291 126.253 1.00 82.98 218 ALA A O 1
ATOM 1400 N N . LEU A 1 219 ? 107.551 108.261 124.478 1.00 80.05 219 LEU A N 1
ATOM 1401 C CA . LEU A 1 219 ? 106.556 107.190 124.500 1.00 80.05 219 LEU A CA 1
ATOM 1402 C C . LEU A 1 219 ? 106.556 106.410 125.810 1.00 80.05 219 LEU A C 1
ATOM 1403 O O . LEU A 1 219 ? 105.471 106.227 126.390 1.00 80.05 219 LEU A O 1
ATOM 1408 N N . PRO A 1 220 ? 107.692 105.922 126.331 1.00 81.22 220 PRO A N 1
ATOM 1409 C CA . PRO A 1 220 ? 107.638 105.252 127.641 1.00 81.22 220 PRO A CA 1
ATOM 1410 C C . PRO A 1 220 ? 107.162 106.157 128.760 1.00 81.22 220 PRO A C 1
ATOM 1411 O O . PRO A 1 220 ? 106.412 105.705 129.630 1.00 81.22 220 PRO A O 1
ATOM 1415 N N . PHE A 1 221 ? 107.554 107.433 128.756 1.00 84.84 221 PHE A N 1
ATOM 1416 C CA . PHE A 1 221 ? 107.088 108.345 129.797 1.00 84.84 221 PHE A CA 1
ATOM 1417 C C . PHE A 1 221 ? 105.600 108.637 129.648 1.00 84.84 221 PHE A C 1
ATOM 1418 O O . PHE A 1 221 ? 104.877 108.740 130.647 1.00 84.84 221 PHE A O 1
ATOM 1426 N N . LYS A 1 222 ? 105.125 108.776 128.408 1.00 80.42 222 LYS A N 1
ATOM 1427 C CA . LYS A 1 222 ? 103.699 108.983 128.184 1.00 80.42 222 LYS A CA 1
ATOM 1428 C C . LYS A 1 222 ? 102.891 107.791 128.676 1.00 80.42 222 LYS A C 1
ATOM 1429 O O . LYS A 1 222 ? 101.856 107.961 129.331 1.00 80.42 222 LYS A O 1
ATOM 1435 N N . LEU A 1 223 ? 103.356 106.574 128.383 1.00 83.22 223 LEU A N 1
ATOM 1436 C CA . LEU A 1 223 ? 102.661 105.388 128.872 1.00 83.22 223 LEU A CA 1
ATOM 1437 C C . LEU A 1 223 ? 102.745 105.280 130.388 1.00 83.22 223 LEU A C 1
ATOM 1438 O O . LEU A 1 223 ? 101.786 104.854 131.041 1.00 83.22 223 LEU A O 1
ATOM 1443 N N . MET A 1 224 ? 103.885 105.662 130.969 1.00 87.57 224 MET A N 1
ATOM 1444 C CA . MET A 1 224 ? 104.016 105.650 132.420 1.00 87.57 224 MET A CA 1
ATOM 1445 C C . MET A 1 224 ? 103.001 106.578 133.067 1.00 87.57 224 MET A C 1
ATOM 1446 O O . MET A 1 224 ? 102.341 106.203 134.041 1.00 87.57 224 MET A O 1
ATOM 1451 N N . LEU A 1 225 ? 102.855 107.791 132.533 1.00 84.37 225 LEU A N 1
ATOM 1452 C CA . LEU A 1 225 ? 101.857 108.709 133.069 1.00 84.37 225 LEU A CA 1
ATOM 1453 C C . LEU A 1 225 ? 100.446 108.173 132.857 1.00 84.37 225 LEU A C 1
ATOM 1454 O O . LEU A 1 225 ? 99.611 108.236 133.767 1.00 84.37 225 LEU A O 1
ATOM 1459 N N . PHE A 1 226 ? 100.165 107.633 131.668 1.00 84.70 226 PHE A N 1
ATOM 1460 C CA . PHE A 1 226 ? 98.821 107.153 131.368 1.00 84.70 226 PHE A CA 1
ATOM 1461 C C . PHE A 1 226 ? 98.446 105.956 132.232 1.00 8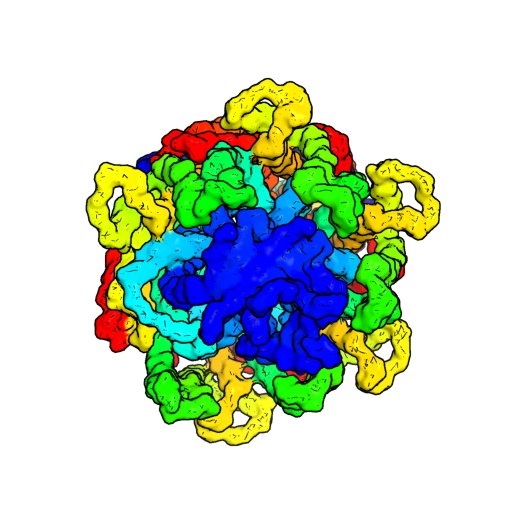4.70 226 PHE A C 1
ATOM 1462 O O . PHE A 1 226 ? 97.259 105.720 132.483 1.00 84.70 226 PHE A O 1
ATOM 1470 N N . VAL A 1 227 ? 99.438 105.193 132.691 1.00 87.79 227 VAL A N 1
ATOM 1471 C CA . VAL A 1 227 ? 99.172 104.091 133.609 1.00 87.79 227 VAL A CA 1
ATOM 1472 C C . VAL A 1 227 ? 99.057 104.598 135.041 1.00 87.79 227 VAL A C 1
ATOM 1473 O O . VAL A 1 227 ? 98.207 104.134 135.810 1.00 87.79 227 VAL A O 1
ATOM 1477 N N . LEU A 1 228 ? 99.900 105.563 135.418 1.00 85.97 228 LEU A N 1
ATOM 1478 C CA . LEU A 1 228 ? 99.873 106.096 136.774 1.00 85.97 228 LEU A CA 1
ATOM 1479 C C . LEU A 1 228 ? 98.546 106.775 137.076 1.00 85.97 228 LEU A C 1
ATOM 1480 O O . LEU A 1 228 ? 97.992 106.616 138.170 1.00 85.97 228 LEU A O 1
ATOM 1485 N N . VAL A 1 229 ? 98.018 107.535 136.120 1.00 84.52 229 VAL A N 1
ATOM 1486 C CA . VAL A 1 229 ? 96.747 108.220 136.317 1.00 84.52 229 VAL A CA 1
ATOM 1487 C C . VAL A 1 229 ? 95.649 107.305 135.787 1.00 84.52 229 VAL A C 1
ATOM 1488 O O . VAL A 1 229 ? 94.517 107.743 135.568 1.00 84.52 229 VAL A O 1
ATOM 1492 N N . ASP A 1 230 ? 96.004 106.037 135.551 1.00 88.70 230 ASP A N 1
ATOM 1493 C CA . ASP A 1 230 ? 95.118 104.984 135.026 1.00 88.70 230 ASP A CA 1
ATOM 1494 C C . ASP A 1 230 ? 94.107 105.546 134.026 1.00 88.70 230 ASP A C 1
ATOM 1495 O O . ASP A 1 230 ? 92.899 105.308 134.098 1.00 88.70 230 ASP A O 1
ATOM 1500 N N . GLY A 1 231 ? 94.641 106.275 133.045 1.00 87.15 231 GLY A N 1
ATOM 1501 C CA . GLY A 1 231 ? 93.850 107.097 132.147 1.00 87.15 231 GLY A CA 1
ATOM 1502 C C . GLY A 1 231 ? 92.828 106.342 131.326 1.00 87.15 231 GLY A C 1
ATOM 1503 O O . GLY A 1 231 ? 91.915 106.975 130.788 1.00 87.15 231 GLY A O 1
ATOM 1504 N N . TRP A 1 232 ? 92.955 105.021 131.205 1.00 84.37 232 TRP A N 1
ATOM 1505 C CA . TRP A 1 232 ? 91.937 104.255 130.492 1.00 84.37 232 TRP A CA 1
ATOM 1506 C C . TRP A 1 232 ? 90.596 104.329 131.211 1.00 84.37 232 TRP A C 1
ATOM 1507 O O . TRP A 1 232 ? 89.556 104.577 130.589 1.00 84.37 232 TRP A O 1
ATOM 1518 N N . GLN A 1 233 ? 90.604 104.125 132.531 1.00 88.43 233 GLN A N 1
ATOM 1519 C CA . GLN A 1 233 ? 89.364 104.184 133.298 1.00 88.43 233 GLN A CA 1
ATOM 1520 C C . GLN A 1 233 ? 88.747 105.573 133.244 1.00 88.43 233 GLN A C 1
ATOM 1521 O O . GLN A 1 233 ? 87.535 105.715 133.035 1.00 88.43 233 GLN A O 1
ATOM 1527 N N . LEU A 1 234 ? 89.564 106.612 133.430 1.00 85.96 234 LEU A N 1
ATOM 1528 C CA . LEU A 1 234 ? 89.040 107.972 133.390 1.00 85.96 234 LEU A CA 1
ATOM 1529 C C . LEU A 1 234 ? 88.514 108.319 132.007 1.00 85.96 234 LEU A C 1
ATOM 1530 O O . LEU A 1 234 ? 87.489 108.991 131.882 1.00 85.96 234 LEU A O 1
ATOM 1535 N N . LEU A 1 235 ? 89.201 107.872 130.955 1.00 85.62 235 LEU A N 1
ATOM 1536 C CA . LEU A 1 235 ? 88.743 108.152 129.599 1.00 85.62 235 LEU A CA 1
ATOM 1537 C C . LEU A 1 235 ? 87.407 107.473 129.323 1.00 85.62 235 LEU A C 1
ATOM 1538 O O . LEU A 1 235 ? 86.484 108.092 128.778 1.00 85.62 235 LEU A O 1
ATOM 1543 N N . MET A 1 236 ? 87.281 106.199 129.706 1.00 88.58 236 MET A N 1
ATOM 1544 C CA . MET A 1 236 ? 86.018 105.493 129.510 1.00 88.58 236 MET A CA 1
ATOM 1545 C C . MET A 1 236 ? 84.890 106.165 130.282 1.00 88.58 236 MET A C 1
ATOM 1546 O O . MET A 1 236 ? 83.805 106.406 129.734 1.00 88.58 236 MET A O 1
ATOM 1551 N N . GLY A 1 237 ? 85.133 106.483 131.556 1.00 89.47 237 GLY A N 1
ATOM 1552 C CA . GLY A 1 237 ? 84.104 107.120 132.359 1.00 89.47 237 GLY A CA 1
ATOM 1553 C C . GLY A 1 237 ? 83.725 108.493 131.842 1.00 89.47 237 GLY A C 1
ATOM 1554 O O . GLY A 1 237 ? 82.548 108.856 131.828 1.00 89.47 237 GLY A O 1
ATOM 1555 N N . SER A 1 238 ? 84.717 109.278 131.419 1.00 90.17 238 SER A N 1
ATOM 1556 C CA . SER A 1 238 ? 84.444 110.606 130.887 1.00 90.17 238 SER A CA 1
ATOM 1557 C C . SER A 1 238 ? 83.620 110.522 129.614 1.00 90.17 238 SER A C 1
ATOM 1558 O O . SER A 1 238 ? 82.643 111.260 129.450 1.00 90.17 238 SER A O 1
ATOM 1561 N N . LEU A 1 239 ? 83.988 109.617 128.702 1.00 86.85 239 LEU A N 1
ATOM 1562 C CA . LEU A 1 239 ? 83.188 109.442 127.496 1.00 86.85 239 LEU A CA 1
ATOM 1563 C C . LEU A 1 239 ? 81.757 109.053 127.834 1.00 86.85 239 LEU A C 1
ATOM 1564 O O . LEU A 1 239 ? 80.813 109.689 127.351 1.00 86.85 239 LEU A O 1
ATOM 1569 N N . ALA A 1 240 ? 81.577 108.048 128.693 1.00 90.41 240 ALA A N 1
ATOM 1570 C CA . ALA A 1 240 ? 80.240 107.583 129.042 1.00 90.41 240 ALA A CA 1
ATOM 1571 C C . ALA A 1 240 ? 79.400 108.675 129.699 1.00 90.41 240 ALA A C 1
ATOM 1572 O O . ALA A 1 240 ? 78.250 108.892 129.308 1.00 90.41 240 ALA A O 1
ATOM 1574 N N . GLN A 1 241 ? 79.963 109.385 130.680 1.00 93.79 241 GLN A N 1
ATOM 1575 C CA . GLN A 1 241 ? 79.195 110.404 131.389 1.00 93.79 241 GLN A CA 1
ATOM 1576 C C . GLN A 1 241 ? 78.904 111.608 130.503 1.00 93.79 241 GLN A C 1
ATOM 1577 O O . GLN A 1 241 ? 77.772 112.105 130.479 1.00 93.79 241 GLN A O 1
ATOM 1583 N N . SER A 1 242 ? 79.910 112.099 129.773 1.00 94.73 242 SER A N 1
ATOM 1584 C CA . SER A 1 242 ? 79.702 113.249 128.905 1.00 94.73 242 SER A CA 1
ATOM 1585 C C . SER A 1 242 ? 78.771 112.921 127.749 1.00 94.73 242 SER A C 1
ATOM 1586 O O . SER A 1 242 ? 78.179 113.830 127.157 1.00 94.73 242 SER A O 1
ATOM 1589 N N . PHE A 1 243 ? 78.630 111.640 127.405 1.00 94.32 243 PHE A N 1
ATOM 1590 C CA . PHE A 1 243 ? 77.723 111.297 126.322 1.00 94.32 243 PHE A CA 1
ATOM 1591 C C . PHE A 1 243 ? 76.320 111.032 126.856 1.00 94.32 243 PHE A C 1
ATOM 1592 O O . PHE A 1 243 ? 75.334 111.299 126.160 1.00 94.32 243 PHE A O 1
ATOM 1600 N N . TYR A 1 244 ? 76.207 110.547 128.095 1.00 100.77 244 TYR A N 1
ATOM 1601 C CA . TYR A 1 244 ? 74.906 110.474 128.750 1.00 100.77 244 TYR A CA 1
ATOM 1602 C C . TYR A 1 244 ? 74.323 111.862 128.983 1.00 100.77 244 TYR A C 1
ATOM 1603 O O . TYR A 1 244 ? 73.131 112.086 128.746 1.00 100.77 244 TYR A O 1
ATOM 1612 N N . SER A 1 245 ? 75.144 112.800 129.444 1.00 105.39 245 SER A N 1
ATOM 1613 C CA . SER A 1 245 ? 74.683 114.154 129.721 1.00 105.39 245 SER A CA 1
ATOM 1614 C C . SER A 1 245 ? 74.661 114.995 128.448 1.00 105.39 245 SER A C 1
ATOM 1615 O O . SER A 1 245 ? 74.031 116.051 128.394 1.00 105.39 245 SER A O 1
ATOM 1619 N N . GLN B 1 22 ? 68.034 77.141 109.541 1.00 135.59 22 GLN B N 1
ATOM 1620 C CA . GLN B 1 22 ? 69.150 77.647 110.331 1.00 135.59 22 GLN B CA 1
ATOM 1621 C C . GLN B 1 22 ? 69.212 79.169 110.293 1.00 135.59 22 GLN B C 1
ATOM 1622 O O . GLN B 1 22 ? 68.385 79.851 110.898 1.00 135.59 22 GLN B O 1
ATOM 1628 N N . LEU B 1 23 ? 70.202 79.692 109.578 1.00 140.21 23 LEU B N 1
ATOM 1629 C CA . LEU B 1 23 ? 70.375 81.133 109.495 1.00 140.21 23 LEU B CA 1
ATOM 1630 C C . LEU B 1 23 ? 69.260 81.747 108.653 1.00 140.21 23 LEU B C 1
ATOM 1631 O O . LEU B 1 23 ? 68.724 81.088 107.754 1.00 140.21 23 LEU B O 1
ATOM 1636 N N . PRO B 1 24 ? 68.881 83.003 108.914 1.00 143.36 24 PRO B N 1
ATOM 1637 C CA . PRO B 1 24 ? 67.850 83.650 108.090 1.00 143.36 24 PRO B CA 1
ATOM 1638 C C . PRO B 1 24 ? 68.338 83.928 106.677 1.00 143.36 24 PRO B C 1
ATOM 1639 O O . PRO B 1 24 ? 69.518 83.723 106.372 1.00 143.36 24 PRO B O 1
ATOM 1643 N N . GLY B 1 25 ? 67.448 84.399 105.806 1.00 148.15 25 GLY B N 1
ATOM 1644 C CA . GLY B 1 25 ? 67.824 84.606 104.422 1.00 148.15 25 GLY B CA 1
ATOM 1645 C C . GLY B 1 25 ? 67.049 85.675 103.680 1.00 148.15 25 GLY B C 1
ATOM 1646 O O . GLY B 1 25 ? 66.487 86.591 104.289 1.00 148.15 25 GLY B O 1
ATOM 1647 N N . LEU B 1 26 ? 67.014 85.561 102.353 1.00 148.44 26 LEU B N 1
ATOM 1648 C CA . LEU B 1 26 ? 66.409 86.567 101.493 1.00 148.44 26 LEU B CA 1
ATOM 1649 C C . LEU B 1 26 ? 65.508 85.879 100.478 1.00 148.44 26 LEU B C 1
ATOM 1650 O O . LEU B 1 26 ? 65.778 84.749 100.064 1.00 148.44 26 LEU B O 1
ATOM 1655 N N . ILE B 1 27 ? 64.439 86.569 100.085 1.00 148.71 27 ILE B N 1
ATOM 1656 C CA . ILE B 1 27 ? 63.532 86.103 99.046 1.00 148.71 27 ILE B CA 1
ATOM 1657 C C . ILE B 1 27 ? 63.426 87.188 97.982 1.00 148.71 27 ILE B C 1
ATOM 1658 O O . ILE B 1 27 ? 63.313 88.379 98.283 1.00 148.71 27 ILE B O 1
ATOM 1663 N N . SER B 1 28 ? 63.466 86.762 96.720 1.00 152.41 28 SER B N 1
ATOM 1664 C CA . SER B 1 28 ? 63.465 87.702 95.601 1.00 152.41 28 SER B CA 1
ATOM 1665 C C . SER B 1 28 ? 62.495 87.204 94.539 1.00 152.41 28 SER B C 1
ATOM 1666 O O . SER B 1 28 ? 62.576 86.047 94.116 1.00 152.41 28 SER B O 1
ATOM 1669 N N . GLN B 1 29 ? 61.585 88.074 94.114 1.00 155.31 29 GLN B N 1
ATOM 1670 C CA . GLN B 1 29 ? 60.640 87.769 93.039 1.00 155.31 29 GLN B CA 1
ATOM 1671 C C . GLN B 1 29 ? 60.636 88.908 92.031 1.00 155.31 29 GLN B C 1
ATOM 1672 O O . GLN B 1 29 ? 60.499 90.081 92.429 1.00 155.31 29 GLN B O 1
ATOM 1678 N N . PRO B 1 30 ? 60.792 88.633 90.738 1.00 155.58 30 PRO B N 1
ATOM 1679 C CA . PRO B 1 30 ? 60.761 89.711 89.742 1.00 155.58 30 PRO B CA 1
ATOM 1680 C C . PRO B 1 30 ? 59.393 90.374 89.663 1.00 155.58 30 PRO B C 1
ATOM 1681 O O . PRO B 1 30 ? 58.361 89.744 89.903 1.00 155.58 30 PRO B O 1
ATOM 1685 N N . LEU B 1 31 ? 59.394 91.660 89.323 1.00 157.95 31 LEU B N 1
ATOM 1686 C CA . LEU B 1 31 ? 58.173 92.436 89.110 1.00 157.95 31 LEU B CA 1
ATOM 1687 C C . LEU B 1 31 ? 58.205 92.984 87.687 1.00 157.95 31 LEU B C 1
ATOM 1688 O O . LEU B 1 31 ? 58.970 93.908 87.390 1.00 157.95 31 LEU B O 1
ATOM 1693 N N . ALA B 1 32 ? 57.347 92.406 86.838 1.00 158.75 32 ALA B N 1
ATOM 1694 C CA . ALA B 1 32 ? 57.222 92.867 85.436 1.00 158.75 32 ALA B CA 1
ATOM 1695 C C . ALA B 1 32 ? 58.545 92.719 84.685 1.00 158.75 32 ALA B C 1
ATOM 1696 O O . ALA B 1 32 ? 59.332 91.814 85.029 1.00 158.75 32 ALA B O 1
ATOM 1698 N N . GLY B 1 33 ? 58.764 93.577 83.692 1.00 161.18 33 GLY B N 1
ATOM 1699 C CA . GLY B 1 33 ? 59.952 93.513 82.866 1.00 161.18 33 GLY B CA 1
ATOM 1700 C C . GLY B 1 33 ? 61.184 94.109 83.515 1.00 161.18 33 GLY B C 1
ATOM 1701 O O . GLY B 1 33 ? 61.210 95.302 83.832 1.00 161.18 33 GLY B O 1
ATOM 1702 N N . GLY B 1 34 ? 62.211 93.287 83.713 1.00 162.75 34 GLY B N 1
ATOM 1703 C CA . GLY B 1 34 ? 63.469 93.749 84.268 1.00 162.75 34 GLY B CA 1
ATOM 1704 C C . GLY B 1 34 ? 63.367 94.296 85.677 1.00 162.75 34 GLY B C 1
ATOM 1705 O O . GLY B 1 34 ? 63.954 95.336 85.990 1.00 162.75 34 GLY B O 1
ATOM 1706 N N . GLY B 1 35 ? 62.612 93.598 86.532 1.00 158.55 35 GLY B N 1
ATOM 1707 C CA . GLY B 1 35 ? 62.428 94.053 87.923 1.00 158.55 35 GLY B CA 1
ATOM 1708 C C . GLY B 1 35 ? 62.774 92.968 88.927 1.00 158.55 35 GLY B C 1
ATOM 1709 O O . GLY B 1 35 ? 62.806 91.787 88.528 1.00 158.55 35 GLY B O 1
ATOM 1710 N N . GLN B 1 36 ? 63.031 93.352 90.181 1.00 153.17 36 GLN B N 1
ATOM 1711 C CA . GLN B 1 36 ? 63.358 92.368 91.248 1.00 153.17 36 GLN B CA 1
ATOM 1712 C C . GLN B 1 36 ? 62.936 92.950 92.601 1.00 153.17 36 GLN B C 1
ATOM 1713 O O . GLN B 1 36 ? 63.043 94.178 92.768 1.00 153.17 36 GLN B O 1
ATOM 1719 N N . SER B 1 37 ? 62.472 92.101 93.522 1.00 151.78 37 SER B N 1
ATOM 1720 C CA . SER B 1 37 ? 62.061 92.570 94.871 1.00 151.78 37 SER B CA 1
ATOM 1721 C C . SER B 1 37 ? 62.782 91.750 95.945 1.00 151.78 37 SER B C 1
ATOM 1722 O O . SER B 1 37 ? 62.726 90.510 95.869 1.00 151.78 37 SER B O 1
ATOM 1725 N N . TRP B 1 38 ? 63.423 92.421 96.906 1.00 148.53 38 TRP B N 1
ATOM 1726 C CA . TRP B 1 38 ? 64.183 91.705 97.966 1.00 148.53 38 TRP B CA 1
ATOM 1727 C C . TRP B 1 38 ? 63.395 91.718 99.280 1.00 148.53 38 TRP B C 1
ATOM 1728 O O . TRP B 1 38 ? 63.463 92.737 99.996 1.00 148.53 38 TRP B O 1
ATOM 1739 N N . SER B 1 39 ? 62.678 90.631 99.581 1.00 146.84 39 SER B N 1
ATOM 1740 C CA . SER B 1 39 ? 61.949 90.530 100.873 1.00 146.84 39 SER B CA 1
ATOM 1741 C C . SER B 1 39 ? 62.953 90.197 101.979 1.00 146.84 39 SER B C 1
ATOM 1742 O O . SER B 1 39 ? 63.764 89.273 101.770 1.00 146.84 39 SER B O 1
ATOM 1745 N N . LEU B 1 40 ? 62.903 90.913 103.107 1.00 143.81 40 LEU B N 1
ATOM 1746 C CA . LEU B 1 40 ? 63.924 90.698 104.167 1.00 143.81 40 LEU B CA 1
ATOM 1747 C C . LEU B 1 40 ? 63.329 90.923 105.559 1.00 143.81 40 LEU B C 1
ATOM 1748 O O . LEU B 1 40 ? 62.519 91.852 105.707 1.00 143.81 40 LEU B O 1
ATOM 1753 N N . SER B 1 41 ? 63.713 90.095 106.533 1.00 139.22 41 SER B N 1
ATOM 1754 C CA . SER B 1 41 ? 63.280 90.276 107.911 1.00 139.22 41 SER B CA 1
ATOM 1755 C C . SER B 1 41 ? 64.286 91.150 108.645 1.00 139.22 41 SER B C 1
ATOM 1756 O O . SER B 1 41 ? 65.192 91.715 108.024 1.00 139.22 41 SER B O 1
ATOM 1759 N N . VAL B 1 42 ? 64.141 91.271 109.962 1.00 136.26 42 VAL B N 1
ATOM 1760 C CA . VAL B 1 42 ? 65.096 92.011 110.767 1.00 136.26 42 VAL B CA 1
ATOM 1761 C C . VAL B 1 42 ? 66.292 91.156 111.176 1.00 136.26 42 VAL B C 1
ATOM 1762 O O . VAL B 1 42 ? 67.418 91.668 111.217 1.00 136.26 42 VAL B O 1
ATOM 1766 N N . GLN B 1 43 ? 66.085 89.868 111.465 1.00 135.44 43 GLN B N 1
ATOM 1767 C CA . GLN B 1 43 ? 67.200 88.999 111.820 1.00 135.44 43 GLN B CA 1
ATOM 1768 C C . GLN B 1 43 ? 68.210 88.891 110.687 1.00 135.44 43 GLN B C 1
ATOM 1769 O O . GLN B 1 43 ? 69.419 88.985 110.923 1.00 135.44 43 GLN B O 1
ATOM 1775 N N . THR B 1 44 ? 67.741 88.709 109.452 1.00 134.94 44 THR B N 1
ATOM 1776 C CA . THR B 1 44 ? 68.665 88.619 108.327 1.00 134.94 44 THR B CA 1
ATOM 1777 C C . THR B 1 44 ? 69.383 89.945 108.094 1.00 134.94 44 THR B C 1
ATOM 1778 O O . THR B 1 44 ? 70.565 89.962 107.738 1.00 134.94 44 THR B O 1
ATOM 1782 N N . LEU B 1 45 ? 68.693 91.067 108.312 1.00 133.13 45 LEU B N 1
ATOM 1783 C CA . LEU B 1 45 ? 69.321 92.370 108.124 1.00 133.13 45 LEU B CA 1
ATOM 1784 C C . LEU B 1 45 ? 70.430 92.598 109.145 1.00 133.13 45 LEU B C 1
ATOM 1785 O O . LEU B 1 45 ? 71.534 93.037 108.797 1.00 133.13 45 LEU B O 1
ATOM 1790 N N . VAL B 1 46 ? 70.153 92.301 110.418 1.00 132.40 46 VAL B N 1
ATOM 1791 C CA . VAL B 1 46 ? 71.184 92.475 111.435 1.00 132.40 46 VAL B CA 1
ATOM 1792 C C . VAL B 1 46 ? 72.315 91.475 111.229 1.00 132.40 46 VAL B C 1
ATOM 1793 O O . VAL B 1 46 ? 73.479 91.781 111.516 1.00 132.40 46 VAL B O 1
ATOM 1797 N N . PHE B 1 47 ? 72.010 90.279 110.716 1.00 129.80 47 PHE B N 1
ATOM 1798 C CA . PHE B 1 47 ? 73.066 89.323 110.404 1.00 129.80 47 PHE B CA 1
ATOM 1799 C C . PHE B 1 47 ? 73.971 89.841 109.293 1.00 129.80 47 PHE B C 1
ATOM 1800 O O . PHE B 1 47 ? 75.199 89.739 109.386 1.00 129.80 47 PHE B O 1
ATOM 1808 N N . ILE B 1 48 ? 73.381 90.402 108.235 1.00 129.47 48 ILE B N 1
ATOM 1809 C CA . ILE B 1 48 ? 74.179 90.945 107.138 1.00 129.47 48 ILE B CA 1
ATOM 1810 C C . ILE B 1 48 ? 75.034 92.107 107.624 1.00 129.47 48 ILE B C 1
ATOM 1811 O O . ILE B 1 48 ? 76.214 92.218 107.271 1.00 129.47 48 ILE B O 1
ATOM 1816 N N . THR B 1 49 ? 74.457 92.990 108.443 1.00 127.61 49 THR B N 1
ATOM 1817 C CA . THR B 1 49 ? 75.230 94.122 108.945 1.00 127.61 49 THR B CA 1
ATOM 1818 C C . THR B 1 49 ? 76.342 93.669 109.884 1.00 127.61 49 THR B C 1
ATOM 1819 O O . THR B 1 49 ? 77.401 94.303 109.943 1.00 127.61 49 THR B O 1
ATOM 1823 N N . SER B 1 50 ? 76.124 92.578 110.622 1.00 123.74 50 SER B N 1
ATOM 1824 C CA . SER B 1 50 ? 77.095 92.136 111.616 1.00 123.74 50 SER B CA 1
ATOM 1825 C C . SER B 1 50 ? 78.300 91.449 110.983 1.00 123.74 50 SER B C 1
ATOM 1826 O O . SER B 1 50 ? 79.356 91.344 111.617 1.00 123.74 50 SER B O 1
ATOM 1829 N N . LEU B 1 51 ? 78.164 90.966 109.744 1.00 122.47 51 LEU B N 1
ATOM 1830 C CA . LEU B 1 51 ? 79.239 90.199 109.122 1.00 122.47 51 LEU B CA 1
ATOM 1831 C C . LEU B 1 51 ? 80.522 91.004 108.964 1.00 122.47 51 LEU B C 1
ATOM 1832 O O . LEU B 1 51 ? 81.612 90.422 109.003 1.00 122.47 51 LEU B O 1
ATOM 1837 N N . THR B 1 52 ? 80.424 92.320 108.783 1.00 116.28 52 THR B N 1
ATOM 1838 C CA . THR B 1 52 ? 81.626 93.133 108.638 1.00 116.28 52 THR B CA 1
ATOM 1839 C C . THR B 1 52 ? 82.237 93.503 109.984 1.00 116.28 52 THR B C 1
ATOM 1840 O O . THR B 1 52 ? 83.386 93.956 110.031 1.00 116.28 52 THR B O 1
ATOM 1844 N N . PHE B 1 53 ? 81.498 93.322 111.078 1.00 110.63 53 PHE B N 1
ATOM 1845 C CA . PHE B 1 53 ? 81.977 93.690 112.405 1.00 110.63 53 PHE B CA 1
ATOM 1846 C C . PHE B 1 53 ? 82.397 92.502 113.255 1.00 110.63 53 PHE B C 1
ATOM 1847 O O . PHE B 1 53 ? 83.325 92.632 114.059 1.00 110.63 53 PHE B O 1
ATOM 1855 N N . LEU B 1 54 ? 81.740 91.353 113.103 1.00 107.60 54 LEU B N 1
ATOM 1856 C CA . LEU B 1 54 ? 81.978 90.245 114.025 1.00 107.60 54 LEU B CA 1
ATOM 1857 C C . LEU B 1 54 ? 83.395 89.675 113.978 1.00 107.60 54 LEU B C 1
ATOM 1858 O O . LEU B 1 54 ? 83.839 89.142 115.010 1.00 107.60 54 LEU B O 1
ATOM 1863 N N . PRO B 1 55 ? 84.150 89.728 112.868 1.00 106.02 55 PRO B N 1
ATOM 1864 C CA . PRO B 1 55 ? 85.562 89.316 112.966 1.00 106.02 55 PRO B CA 1
ATOM 1865 C C . PRO B 1 55 ? 86.343 90.111 113.997 1.00 106.02 55 PRO B C 1
ATOM 1866 O O . PRO B 1 55 ? 87.221 89.555 114.667 1.00 106.02 55 PRO B O 1
ATOM 1870 N N . ALA B 1 56 ? 86.045 91.402 114.147 1.00 98.91 56 ALA B N 1
ATOM 1871 C CA . ALA B 1 56 ? 86.687 92.195 115.189 1.00 98.91 56 ALA B CA 1
ATOM 1872 C C . ALA B 1 56 ? 86.093 91.904 116.563 1.00 98.91 56 ALA B C 1
ATOM 1873 O O . ALA B 1 56 ? 86.812 91.909 117.567 1.00 98.91 56 ALA B O 1
ATOM 1875 N N . ILE B 1 57 ? 84.787 91.644 116.628 1.00 94.71 57 ILE B N 1
ATOM 1876 C CA . ILE B 1 57 ? 84.139 91.418 117.917 1.00 94.71 57 ILE B CA 1
ATOM 1877 C C . ILE B 1 57 ? 84.653 90.133 118.557 1.00 94.71 57 ILE B C 1
ATOM 1878 O O . ILE B 1 57 ? 84.989 90.102 119.749 1.00 94.71 57 ILE B O 1
ATOM 1883 N N . LEU B 1 58 ? 84.733 89.054 117.771 1.00 95.51 58 LEU B N 1
ATOM 1884 C CA . LEU B 1 58 ? 85.245 87.792 118.298 1.00 95.51 58 LEU B CA 1
ATOM 1885 C C . LEU B 1 58 ? 86.687 87.930 118.765 1.00 95.51 58 LEU B C 1
ATOM 1886 O O . LEU B 1 58 ? 87.101 87.269 119.725 1.00 95.51 58 LEU B O 1
ATOM 1891 N N . LEU B 1 59 ? 87.468 88.784 118.107 1.00 90.79 59 LEU B N 1
ATOM 1892 C CA . LEU B 1 59 ? 88.811 89.055 118.595 1.00 90.79 59 LEU B CA 1
ATOM 1893 C C . LEU B 1 59 ? 88.812 89.957 119.820 1.00 90.79 59 LEU B C 1
ATOM 1894 O O . LEU B 1 59 ? 89.807 89.986 120.551 1.00 90.79 59 LEU B O 1
ATOM 1899 N N . MET B 1 60 ? 87.739 90.710 120.044 1.00 91.39 60 MET B N 1
ATOM 1900 C CA . MET B 1 60 ? 87.635 91.474 121.281 1.00 91.39 60 MET B CA 1
ATOM 1901 C C . MET B 1 60 ? 87.254 90.601 122.469 1.00 91.39 60 MET B C 1
ATOM 1902 O O . MET B 1 60 ? 87.699 90.873 123.590 1.00 91.39 60 MET B O 1
ATOM 1907 N N . MET B 1 61 ? 86.439 89.560 122.267 1.00 91.48 61 MET B N 1
ATOM 1908 C CA . MET B 1 61 ? 86.212 88.636 123.378 1.00 91.48 61 MET B CA 1
ATOM 1909 C C . MET B 1 61 ? 87.464 87.842 123.731 1.00 91.48 61 MET B C 1
ATOM 1910 O O . MET B 1 61 ? 87.586 87.362 124.864 1.00 91.48 61 MET B O 1
ATOM 1915 N N . THR B 1 62 ? 88.399 87.688 122.799 1.00 89.68 62 THR B N 1
ATOM 1916 C CA . THR B 1 62 ? 89.572 86.865 123.054 1.00 89.68 62 THR B CA 1
ATOM 1917 C C . THR B 1 62 ? 90.738 87.749 123.497 1.00 89.68 62 THR B C 1
ATOM 1918 O O . THR B 1 62 ? 90.613 88.970 123.621 1.00 89.68 62 THR B O 1
ATOM 1922 N N . SER B 1 63 ? 91.892 87.131 123.744 1.00 85.58 63 SER B N 1
ATOM 1923 C CA . SER B 1 63 ? 93.076 87.811 124.249 1.00 85.58 63 SER B CA 1
ATOM 1924 C C . SER B 1 63 ? 93.866 88.614 123.223 1.00 85.58 63 SER B C 1
ATOM 1925 O O . SER B 1 63 ? 95.018 88.973 123.489 1.00 85.58 63 SER B O 1
ATOM 1928 N N . PHE B 1 64 ? 93.278 88.896 122.059 1.00 82.50 64 PHE B N 1
ATOM 1929 C CA . PHE B 1 64 ? 94.009 89.592 121.005 1.00 82.50 64 PHE B CA 1
ATOM 1930 C C . PHE B 1 64 ? 94.518 90.968 121.413 1.00 82.50 64 PHE B C 1
ATOM 1931 O O . PHE B 1 64 ? 95.644 91.345 121.068 1.00 82.50 64 PHE B O 1
ATOM 1939 N N . THR B 1 65 ? 93.700 91.732 122.142 1.00 80.98 65 THR B N 1
ATOM 1940 C CA . THR B 1 65 ? 94.004 93.139 122.391 1.00 80.98 65 THR B CA 1
ATOM 1941 C C . THR B 1 65 ? 95.316 93.306 123.146 1.00 80.98 65 THR B C 1
ATOM 1942 O O . THR B 1 65 ? 96.211 94.041 122.707 1.00 80.98 65 THR B O 1
ATOM 1946 N N . ARG B 1 66 ? 95.451 92.621 124.284 1.00 80.76 66 ARG B N 1
ATOM 1947 C CA . ARG B 1 66 ? 96.649 92.771 125.102 1.00 80.76 66 ARG B CA 1
ATOM 1948 C C . ARG B 1 66 ? 97.893 92.353 124.335 1.00 80.76 66 ARG B C 1
ATOM 1949 O O . ARG B 1 66 ? 98.903 93.065 124.335 1.00 80.76 66 ARG B O 1
ATOM 1957 N N . ILE B 1 67 ? 97.829 91.204 123.662 1.00 79.30 67 ILE B N 1
ATOM 1958 C CA . ILE B 1 67 ? 98.997 90.672 122.967 1.00 79.30 67 ILE B CA 1
ATOM 1959 C C . ILE B 1 67 ? 99.427 91.610 121.847 1.00 79.30 67 ILE B C 1
ATOM 1960 O O . ILE B 1 67 ? 100.612 91.948 121.715 1.00 79.30 67 ILE B O 1
ATOM 1965 N N . ILE B 1 68 ? 98.470 92.066 121.034 1.00 78.49 68 ILE B N 1
ATOM 1966 C CA . ILE B 1 68 ? 98.829 92.895 119.889 1.00 78.49 68 ILE B CA 1
ATOM 1967 C C . ILE B 1 68 ? 99.338 94.257 120.347 1.00 78.49 68 ILE B C 1
ATOM 1968 O O . ILE B 1 68 ? 100.284 94.802 119.766 1.00 78.49 68 ILE B O 1
ATOM 1973 N N . ILE B 1 69 ? 98.749 94.820 121.407 1.00 78.08 69 ILE B N 1
ATOM 1974 C CA . ILE B 1 69 ? 99.217 96.116 121.885 1.00 78.08 69 ILE B CA 1
ATOM 1975 C C . ILE B 1 69 ? 100.611 95.993 122.485 1.00 78.08 69 ILE B C 1
ATOM 1976 O O . ILE B 1 69 ? 101.477 96.844 122.250 1.00 78.08 69 ILE B O 1
ATOM 1981 N N . VAL B 1 70 ? 100.859 94.927 123.250 1.00 77.44 70 VAL B N 1
ATOM 1982 C CA . VAL B 1 70 ? 102.181 94.726 123.833 1.00 77.44 70 VAL B CA 1
ATOM 1983 C C . VAL B 1 70 ? 103.224 94.554 122.737 1.00 77.44 70 VAL B C 1
ATOM 1984 O O . VAL B 1 70 ? 104.334 95.092 122.826 1.00 77.44 70 VAL B O 1
ATOM 1988 N N . PHE B 1 71 ? 102.883 93.819 121.678 1.00 80.26 71 PHE B N 1
ATOM 1989 C CA . PHE B 1 71 ? 103.857 93.589 120.616 1.00 80.26 71 PHE B CA 1
ATOM 1990 C C . PHE B 1 71 ? 104.100 94.847 119.788 1.00 80.26 71 PHE B C 1
ATOM 1991 O O . PHE B 1 71 ? 105.231 95.100 119.361 1.00 80.26 71 PHE B O 1
ATOM 1999 N N . GLY B 1 72 ? 103.064 95.655 119.558 1.00 80.70 72 GLY B N 1
ATOM 2000 C CA . GLY B 1 72 ? 103.285 96.942 118.916 1.00 80.70 72 GLY B CA 1
ATOM 2001 C C . GLY B 1 72 ? 104.154 97.862 119.753 1.00 80.70 72 GLY B C 1
ATOM 2002 O O . GLY B 1 72 ? 105.030 98.560 119.229 1.00 80.70 72 GLY B O 1
ATOM 2003 N N . LEU B 1 73 ? 103.927 97.871 121.068 1.00 80.33 73 LEU B N 1
ATOM 2004 C CA . LEU B 1 73 ? 104.760 98.668 121.959 1.00 80.33 73 LEU B CA 1
ATOM 2005 C C . LEU B 1 73 ? 106.203 98.182 121.940 1.00 80.33 73 LEU B C 1
ATOM 2006 O O . LEU B 1 73 ? 107.135 98.989 121.972 1.00 80.33 73 LEU B O 1
ATOM 2011 N N . LEU B 1 74 ? 106.409 96.865 121.885 1.00 81.03 74 LEU B N 1
ATOM 2012 C CA . LEU B 1 74 ? 107.761 96.329 121.749 1.00 81.03 74 LEU B CA 1
ATOM 2013 C C . LEU B 1 74 ? 108.399 96.742 120.429 1.00 81.03 74 LEU B C 1
ATOM 2014 O O . LEU B 1 74 ? 109.592 97.070 120.388 1.00 81.03 74 LEU B O 1
ATOM 2019 N N . ARG B 1 75 ? 107.626 96.719 119.341 1.00 82.93 75 ARG B N 1
ATOM 2020 C CA . ARG B 1 75 ? 108.137 97.157 118.047 1.00 82.93 75 ARG B CA 1
ATOM 2021 C C . ARG B 1 75 ? 108.593 98.608 118.102 1.00 82.93 75 ARG B C 1
ATOM 2022 O O . ARG B 1 75 ? 109.647 98.956 117.557 1.00 82.93 75 ARG B O 1
ATOM 2030 N N . ASN B 1 76 ? 107.810 99.470 118.753 1.00 81.12 76 ASN B N 1
ATOM 2031 C CA . ASN B 1 76 ? 108.255 100.847 118.956 1.00 81.12 76 ASN B CA 1
ATOM 2032 C C . ASN B 1 76 ? 109.461 100.917 119.886 1.00 81.12 76 ASN B C 1
ATOM 2033 O O . ASN B 1 76 ? 110.320 101.791 119.721 1.00 81.12 76 ASN B O 1
ATOM 2038 N N . ALA B 1 77 ? 109.539 100.014 120.865 1.00 79.81 77 ALA B N 1
ATOM 2039 C CA . ALA B 1 77 ? 110.641 100.024 121.820 1.00 79.81 77 ALA B CA 1
ATOM 2040 C C . ALA B 1 77 ? 111.962 99.684 121.151 1.00 79.81 77 ALA B C 1
ATOM 2041 O O . ALA B 1 77 ? 113.015 100.201 121.543 1.00 79.81 77 ALA B O 1
ATOM 2043 N N . LEU B 1 78 ? 111.930 98.816 120.141 1.00 81.35 78 LEU B N 1
ATOM 2044 C CA . LEU B 1 78 ? 113.157 98.415 119.463 1.00 81.35 78 LEU B CA 1
ATOM 2045 C C . LEU B 1 78 ? 113.812 99.554 118.694 1.00 81.35 78 LEU B C 1
ATOM 2046 O O . LEU B 1 78 ? 114.906 99.359 118.155 1.00 81.35 78 LEU B O 1
ATOM 2051 N N . GLY B 1 79 ? 113.183 100.725 118.626 1.00 85.39 79 GLY B N 1
ATOM 2052 C CA . GLY B 1 79 ? 113.761 101.842 117.905 1.00 85.39 79 GLY B CA 1
ATOM 2053 C C . GLY B 1 79 ? 113.685 101.709 116.406 1.00 85.39 79 GLY B C 1
ATOM 2054 O O . GLY B 1 79 ? 114.223 102.552 115.685 1.00 85.39 79 GLY B O 1
ATOM 2055 N N . THR B 1 80 ? 113.024 100.666 115.915 1.00 86.36 80 THR B N 1
ATOM 2056 C CA . THR B 1 80 ? 112.889 100.413 114.481 1.00 86.36 80 THR B CA 1
ATOM 2057 C C . THR B 1 80 ? 111.425 100.137 114.159 1.00 86.36 80 THR B C 1
ATOM 2058 O O . THR B 1 80 ? 111.012 98.989 113.951 1.00 86.36 80 THR B O 1
ATOM 2062 N N . PRO B 1 81 ? 110.600 101.183 114.115 1.00 90.71 81 PRO B N 1
ATOM 2063 C CA . PRO B 1 81 ? 109.176 100.985 113.823 1.00 90.71 81 PRO B CA 1
ATOM 2064 C C . PRO B 1 81 ? 108.971 100.339 112.462 1.00 90.71 81 PRO B C 1
ATOM 2065 O O . PRO B 1 81 ? 109.680 100.636 111.498 1.00 90.71 81 PRO B O 1
ATOM 2069 N N . SER B 1 82 ? 107.981 99.449 112.397 1.00 92.60 82 SER B N 1
ATOM 2070 C CA . SER B 1 82 ? 107.638 98.709 111.180 1.00 92.60 82 SER B CA 1
ATOM 2071 C C . SER B 1 82 ? 108.840 97.949 110.625 1.00 92.60 82 SER B C 1
ATOM 2072 O O . SER B 1 82 ? 109.021 97.831 109.411 1.00 92.60 82 SER B O 1
ATOM 2075 N N . ALA B 1 83 ? 109.678 97.422 111.526 1.00 93.51 83 ALA B N 1
ATOM 2076 C CA . ALA B 1 83 ? 110.713 96.491 111.078 1.00 93.51 83 ALA B CA 1
ATOM 2077 C C . ALA B 1 83 ? 110.130 95.107 110.827 1.00 93.51 83 ALA B C 1
ATOM 2078 O O . ALA B 1 83 ? 110.430 94.517 109.774 1.00 93.51 83 ALA B O 1
ATOM 2080 N N . PRO B 1 84 ? 109.315 94.532 111.711 1.00 90.23 84 PRO B N 1
ATOM 2081 C CA . PRO B 1 84 ? 108.441 93.445 111.287 1.00 90.23 84 PRO B CA 1
ATOM 2082 C C . PRO B 1 84 ? 107.129 94.007 110.771 1.00 90.23 84 PRO B C 1
ATOM 2083 O O . PRO B 1 84 ? 106.483 94.817 111.452 1.00 90.23 84 PRO B O 1
ATOM 2087 N N . PRO B 1 85 ? 106.717 93.625 109.564 1.00 93.44 85 PRO B N 1
ATOM 2088 C CA . PRO B 1 85 ? 105.503 94.211 108.981 1.00 93.44 85 PRO B CA 1
ATOM 2089 C C . PRO B 1 85 ? 104.287 93.974 109.863 1.00 93.44 85 PRO B C 1
ATOM 2090 O O . PRO B 1 85 ? 104.256 93.058 110.688 1.00 93.44 85 PRO B O 1
ATOM 2094 N N . ASN B 1 86 ? 103.279 94.833 109.687 1.00 95.23 86 ASN B N 1
ATOM 2095 C CA . ASN B 1 86 ? 102.084 94.757 110.520 1.00 95.23 86 ASN B CA 1
ATOM 2096 C C . ASN B 1 86 ? 101.400 93.402 110.405 1.00 95.23 86 ASN B C 1
ATOM 2097 O O . ASN B 1 86 ? 100.857 92.896 111.394 1.00 95.23 86 ASN B O 1
ATOM 2102 N N . GLN B 1 87 ? 101.418 92.797 109.215 1.00 97.43 87 GLN B N 1
ATOM 2103 C CA . GLN B 1 87 ? 100.824 91.475 109.064 1.00 97.43 87 GLN B CA 1
ATOM 2104 C C . GLN B 1 87 ? 101.598 90.428 109.855 1.00 97.43 87 GLN B C 1
ATOM 2105 O O . GLN B 1 87 ? 101.010 89.461 110.350 1.00 97.43 87 GLN B O 1
ATOM 2111 N N . VAL B 1 88 ? 102.914 90.607 110.002 1.00 91.86 88 VAL B N 1
ATOM 2112 C CA . VAL B 1 88 ? 103.699 89.669 110.801 1.00 91.86 88 VAL B CA 1
ATOM 2113 C C . VAL B 1 88 ? 103.261 89.711 112.259 1.00 91.86 88 VAL B C 1
ATOM 2114 O O . VAL B 1 88 ? 103.008 88.668 112.881 1.00 91.86 88 VAL B O 1
ATOM 2118 N N . LEU B 1 89 ? 103.154 90.916 112.823 1.00 91.30 89 LEU B N 1
ATOM 2119 C CA . LEU B 1 89 ? 102.704 91.055 114.202 1.00 91.30 89 LEU B CA 1
ATOM 2120 C C . LEU B 1 89 ? 101.287 90.527 114.365 1.00 91.30 89 LEU B C 1
ATOM 2121 O O . LEU B 1 89 ? 100.981 89.835 115.341 1.00 91.30 89 LEU B O 1
ATOM 2126 N N . LEU B 1 90 ? 100.410 90.836 113.409 1.00 91.58 90 LEU B N 1
ATOM 2127 C CA . LEU B 1 90 ? 99.033 90.363 113.466 1.00 91.58 90 LEU B CA 1
ATOM 2128 C C . LEU B 1 90 ? 98.933 88.844 113.422 1.00 91.58 90 LEU B C 1
ATOM 2129 O O . LEU B 1 90 ? 98.133 88.275 114.170 1.00 91.58 90 LEU B O 1
ATOM 2134 N N . GLY B 1 91 ? 99.718 88.180 112.578 1.00 92.02 91 GLY B N 1
ATOM 2135 C CA . GLY B 1 91 ? 99.698 86.734 112.508 1.00 92.02 91 GLY B CA 1
ATOM 2136 C C . GLY B 1 91 ? 100.273 86.062 113.736 1.00 92.02 91 GLY B C 1
ATOM 2137 O O . GLY B 1 91 ? 99.717 85.073 114.229 1.00 92.02 91 GLY B O 1
ATOM 2138 N N . LEU B 1 92 ? 101.386 86.587 114.254 1.00 88.76 92 LEU B N 1
ATOM 2139 C CA . LEU B 1 92 ? 101.966 85.971 115.442 1.00 88.76 92 LEU B CA 1
ATOM 2140 C C . LEU B 1 92 ? 101.104 86.218 116.677 1.00 88.76 92 LEU B C 1
ATOM 2141 O O . LEU B 1 92 ? 101.016 85.349 117.554 1.00 88.76 92 LEU B O 1
ATOM 2146 N N . ALA B 1 93 ? 100.437 87.374 116.751 1.00 85.92 93 ALA B N 1
ATOM 2147 C CA . ALA B 1 93 ? 99.471 87.602 117.818 1.00 85.92 93 ALA B CA 1
ATOM 2148 C C . ALA B 1 93 ? 98.303 86.631 117.716 1.00 85.92 93 ALA B C 1
ATOM 2149 O O . ALA B 1 93 ? 97.822 86.119 118.733 1.00 85.92 93 ALA B O 1
ATOM 2151 N N . LEU B 1 94 ? 97.828 86.372 116.494 1.00 85.49 94 LEU B N 1
ATOM 2152 C CA . LEU B 1 94 ? 96.773 85.382 116.310 1.00 85.49 94 LEU B CA 1
ATOM 2153 C C . LEU B 1 94 ? 97.220 84.003 116.768 1.00 85.49 94 LEU B C 1
ATOM 2154 O O . LEU B 1 94 ? 96.449 83.282 117.409 1.00 85.49 94 LEU B O 1
ATOM 2159 N N . PHE B 1 95 ? 98.456 83.619 116.445 1.00 85.03 95 PHE B N 1
ATOM 2160 C CA . PHE B 1 95 ? 98.959 82.321 116.886 1.00 85.03 95 PHE B CA 1
ATOM 2161 C C . PHE B 1 95 ? 99.040 82.245 118.407 1.00 85.03 95 PHE B C 1
ATOM 2162 O O . PHE B 1 95 ? 98.663 81.228 119.006 1.00 85.03 95 PHE B O 1
ATOM 2170 N N . LEU B 1 96 ? 99.524 83.311 119.048 1.00 83.69 96 LEU B N 1
ATOM 2171 C CA . LEU B 1 96 ? 99.602 83.317 120.506 1.00 83.69 96 LEU B CA 1
ATOM 2172 C C . LEU B 1 96 ? 98.217 83.229 121.135 1.00 83.69 96 LEU B C 1
ATOM 2173 O O . LEU B 1 96 ? 98.019 82.504 122.118 1.00 83.69 96 LEU B O 1
ATOM 2178 N N . THR B 1 97 ? 97.243 83.958 120.584 1.00 85.74 97 THR B N 1
ATOM 2179 C CA . THR B 1 97 ? 95.881 83.883 121.106 1.00 85.74 97 THR B CA 1
ATOM 2180 C C . THR B 1 97 ? 95.294 82.492 120.915 1.00 85.74 97 THR B C 1
ATOM 2181 O O . THR B 1 97 ? 94.610 81.973 121.803 1.00 85.74 97 THR B O 1
ATOM 2185 N N . PHE B 1 98 ? 95.547 81.876 119.759 1.00 88.39 98 PHE B N 1
ATOM 2186 C CA . PHE B 1 98 ? 95.059 80.523 119.520 1.00 88.39 98 PHE B CA 1
ATOM 2187 C C . PHE B 1 98 ? 95.651 79.546 120.525 1.00 88.39 98 PHE B C 1
ATOM 2188 O O . PHE B 1 98 ? 94.954 78.651 121.017 1.00 88.39 98 PHE B O 1
ATOM 2196 N N . PHE B 1 99 ? 96.940 79.695 120.835 1.00 87.74 99 PHE B N 1
ATOM 2197 C CA . PHE B 1 99 ? 97.540 78.856 121.868 1.00 87.74 99 PHE B CA 1
ATOM 2198 C C . PHE B 1 99 ? 96.894 79.106 123.225 1.00 87.74 99 PHE B C 1
ATOM 2199 O O . PHE B 1 99 ? 96.608 78.161 123.969 1.00 87.74 99 PHE B O 1
ATOM 2207 N N . ILE B 1 100 ? 96.660 80.375 123.566 1.00 86.14 100 ILE B N 1
ATOM 2208 C CA . ILE B 1 100 ? 96.102 80.705 124.874 1.00 86.14 100 ILE B CA 1
ATOM 2209 C C . ILE B 1 100 ? 94.642 80.278 124.965 1.00 86.14 100 ILE B C 1
ATOM 2210 O O . ILE B 1 100 ? 94.202 79.733 125.984 1.00 86.14 100 ILE B O 1
ATOM 2215 N N . MET B 1 101 ? 93.871 80.504 123.902 1.00 90.79 101 MET B N 1
ATOM 2216 C CA . MET B 1 101 ? 92.423 80.353 123.931 1.00 90.79 101 MET B CA 1
ATOM 2217 C C . MET B 1 101 ? 91.954 79.002 123.406 1.00 90.79 101 MET B C 1
ATOM 2218 O O . MET B 1 101 ? 90.751 78.810 123.204 1.00 90.79 101 MET B O 1
ATOM 2223 N N . SER B 1 102 ? 92.873 78.069 123.176 1.00 92.13 102 SER B N 1
ATOM 2224 C CA . SER B 1 102 ? 92.482 76.748 122.692 1.00 92.13 102 SER B CA 1
ATOM 2225 C C . SER B 1 102 ? 91.510 76.007 123.608 1.00 92.13 102 SER B C 1
ATOM 2226 O O . SER B 1 102 ? 90.589 75.363 123.076 1.00 92.13 102 SER B O 1
ATOM 2229 N N . PRO B 1 103 ? 91.640 76.019 124.945 1.00 90.87 103 PRO B N 1
ATOM 2230 C CA . PRO B 1 103 ? 90.596 75.364 125.754 1.00 90.87 103 PRO B CA 1
ATOM 2231 C C . PRO B 1 103 ? 89.231 76.012 125.600 1.00 90.87 103 PRO B C 1
ATOM 2232 O O . PRO B 1 103 ? 88.223 75.307 125.469 1.00 90.87 103 PRO B O 1
ATOM 2236 N N . VAL B 1 104 ? 89.170 77.343 125.590 1.00 91.81 104 VAL B N 1
ATOM 2237 C CA . VAL B 1 104 ? 87.899 78.020 125.359 1.00 91.81 104 VAL B CA 1
ATOM 2238 C C . VAL B 1 104 ? 87.370 77.689 123.971 1.00 91.81 104 VAL B C 1
ATOM 2239 O O . VAL B 1 104 ? 86.169 77.450 123.786 1.00 91.81 104 VAL B O 1
ATOM 2243 N N . ILE B 1 105 ? 88.258 77.663 122.975 1.00 93.36 105 ILE B N 1
ATOM 2244 C CA . ILE B 1 105 ? 87.837 77.397 121.604 1.00 93.36 105 ILE B CA 1
ATOM 2245 C C . ILE B 1 105 ? 87.248 75.997 121.482 1.00 93.36 105 ILE B C 1
ATOM 2246 O O . ILE B 1 105 ? 86.191 75.808 120.869 1.00 93.36 105 ILE B O 1
ATOM 2251 N N . ASP B 1 106 ? 87.905 74.994 122.071 1.00 98.90 106 ASP B N 1
ATOM 2252 C CA . ASP B 1 106 ? 87.392 73.635 121.926 1.00 98.90 106 ASP B CA 1
ATOM 2253 C C . ASP B 1 106 ? 86.150 73.409 122.781 1.00 98.90 106 ASP B C 1
ATOM 2254 O O . ASP B 1 106 ? 85.278 72.619 122.400 1.00 98.90 106 ASP B O 1
ATOM 2259 N N . LYS B 1 107 ? 86.038 74.093 123.924 1.00 99.95 107 LYS B N 1
ATOM 2260 C CA . LYS B 1 107 ? 84.797 74.030 124.691 1.00 99.95 107 LYS B CA 1
ATOM 2261 C C . LYS B 1 107 ? 83.638 74.618 123.894 1.00 99.95 107 LYS B C 1
ATOM 2262 O O . LYS B 1 107 ? 82.531 74.065 123.885 1.00 99.95 107 LYS B O 1
ATOM 2268 N N . ILE B 1 108 ? 83.879 75.738 123.208 1.00 101.82 108 ILE B N 1
ATOM 2269 C CA . ILE B 1 108 ? 82.858 76.311 122.334 1.00 101.82 108 ILE B CA 1
ATOM 2270 C C . ILE B 1 108 ? 82.516 75.339 121.213 1.00 101.82 108 ILE B C 1
ATOM 2271 O O . ILE B 1 108 ? 81.343 75.145 120.871 1.00 101.82 108 ILE B O 1
ATOM 2276 N N . TYR B 1 109 ? 83.537 74.712 120.627 1.00 111.44 109 TYR B N 1
ATOM 2277 C CA . TYR B 1 109 ? 83.326 73.766 119.536 1.00 111.44 109 TYR B CA 1
ATOM 2278 C C . TYR B 1 109 ? 82.433 72.611 119.973 1.00 111.44 109 TYR B C 1
ATOM 2279 O O . TYR B 1 109 ? 81.458 72.270 119.295 1.00 111.44 109 TYR B O 1
ATOM 2288 N N . VAL B 1 110 ? 82.747 72.002 121.119 1.00 108.10 110 VAL B N 1
ATOM 2289 C CA . VAL B 1 110 ? 81.986 70.845 121.574 1.00 108.10 110 VAL B CA 1
ATOM 2290 C C . VAL B 1 110 ? 80.642 71.238 122.173 1.00 108.10 110 VAL B C 1
ATOM 2291 O O . VAL B 1 110 ? 79.752 70.388 122.287 1.00 108.10 110 VAL B O 1
ATOM 2295 N N . ASP B 1 111 ? 80.464 72.499 122.563 1.00 111.63 111 ASP B N 1
ATOM 2296 C CA . ASP B 1 111 ? 79.216 72.928 123.181 1.00 111.63 111 ASP B CA 1
ATOM 2297 C C . ASP B 1 111 ? 78.315 73.726 122.250 1.00 111.63 111 ASP B C 1
ATOM 2298 O O . ASP B 1 111 ? 77.091 73.675 122.405 1.00 111.63 111 ASP B O 1
ATOM 2303 N N . ALA B 1 112 ? 78.879 74.459 121.294 1.00 113.82 112 ALA B N 1
ATOM 2304 C CA . ALA B 1 112 ? 78.097 75.308 120.405 1.00 113.82 112 ALA B CA 1
ATOM 2305 C C . ALA B 1 112 ? 78.139 74.859 118.953 1.00 113.82 112 ALA B C 1
ATOM 2306 O O . ALA B 1 112 ? 77.087 74.655 118.341 1.00 113.82 112 ALA B O 1
ATOM 2308 N N . TYR B 1 113 ? 79.332 74.698 118.379 1.00 119.56 113 TYR B N 1
ATOM 2309 C CA . TYR B 1 113 ? 79.424 74.393 116.955 1.00 119.56 113 TYR B CA 1
ATOM 2310 C C . TYR B 1 113 ? 79.009 72.957 116.654 1.00 119.56 113 TYR B C 1
ATOM 2311 O O . TYR B 1 113 ? 78.336 72.705 115.649 1.00 119.56 113 TYR B O 1
ATOM 2320 N N . GLN B 1 114 ? 79.409 72.005 117.498 1.00 119.94 114 GLN B N 1
ATOM 2321 C CA . GLN B 1 114 ? 79.030 70.610 117.270 1.00 119.94 114 GLN B CA 1
ATOM 2322 C C . GLN B 1 114 ? 77.522 70.389 117.292 1.00 119.94 114 GLN B C 1
ATOM 2323 O O . GLN B 1 114 ? 77.003 69.762 116.353 1.00 119.94 114 GLN B O 1
ATOM 2329 N N . PRO B 1 115 ? 76.762 70.855 118.292 1.00 121.55 115 PRO B N 1
ATOM 2330 C CA . PRO B 1 115 ? 75.316 70.592 118.284 1.00 121.55 115 PRO B CA 1
ATOM 2331 C C . PRO B 1 115 ? 74.523 71.494 117.354 1.00 121.55 115 PRO B C 1
ATOM 2332 O O . PRO B 1 115 ? 73.296 71.361 117.297 1.00 121.55 115 PRO B O 1
ATOM 2336 N N . PHE B 1 116 ? 75.170 72.398 116.619 1.00 124.57 116 PHE B N 1
ATOM 2337 C CA . PHE B 1 116 ? 74.441 73.327 115.765 1.00 124.57 116 PHE B CA 1
ATOM 2338 C C . PHE B 1 116 ? 74.810 73.133 114.300 1.00 124.57 116 PHE B C 1
ATOM 2339 O O . PHE B 1 116 ? 74.076 73.570 113.407 1.00 124.57 116 PHE B O 1
ATOM 2347 N N . SER B 1 117 ? 75.944 72.477 114.041 1.00 127.86 117 SER B N 1
ATOM 2348 C CA . SER B 1 117 ? 76.354 72.228 112.663 1.00 127.86 117 SER B CA 1
ATOM 2349 C C . SER B 1 117 ? 75.352 71.345 111.933 1.00 127.86 117 SER B C 1
ATOM 2350 O O . SER B 1 117 ? 75.036 71.600 110.765 1.00 127.86 117 SER B O 1
ATOM 2353 N N . GLU B 1 118 ? 74.843 70.310 112.599 1.00 131.05 118 GLU B N 1
ATOM 2354 C CA . GLU B 1 118 ? 73.832 69.426 112.034 1.00 131.05 118 GLU B CA 1
ATOM 2355 C C . GLU B 1 118 ? 72.436 69.757 112.559 1.00 131.05 118 GLU B C 1
ATOM 2356 O O . GLU B 1 118 ? 71.596 68.866 112.710 1.00 131.05 118 GLU B O 1
ATOM 2362 N N . GLN B 1 119 ? 72.189 71.040 112.821 1.00 131.78 119 GLN B N 1
ATOM 2363 C CA . GLN B 1 119 ? 70.899 71.592 113.252 1.00 131.78 119 GLN B CA 1
ATOM 2364 C C . GLN B 1 119 ? 70.187 70.686 114.259 1.00 131.78 119 GLN B C 1
ATOM 2365 O O . GLN B 1 119 ? 69.058 70.239 114.057 1.00 131.78 119 GLN B O 1
ATOM 2371 N N . LYS B 1 120 ? 70.877 70.425 115.369 1.00 126.27 120 LYS B N 1
ATOM 2372 C CA . LYS B 1 120 ? 70.298 69.686 116.484 1.00 126.27 120 LYS B CA 1
ATOM 2373 C C . LYS B 1 120 ? 69.755 70.595 117.577 1.00 126.27 120 LYS B C 1
ATOM 2374 O O . LYS B 1 120 ? 69.117 70.103 118.514 1.00 126.27 120 LYS B O 1
ATOM 2380 N N . ILE B 1 121 ? 69.982 71.905 117.485 1.00 123.45 121 ILE B N 1
ATOM 2381 C CA . ILE B 1 121 ? 69.615 72.819 118.560 1.00 123.45 121 ILE B CA 1
ATOM 2382 C C . ILE B 1 121 ? 69.578 74.231 117.990 1.00 123.45 121 ILE B C 1
ATOM 2383 O O . ILE B 1 121 ? 70.190 74.517 116.960 1.00 123.45 121 ILE B O 1
ATOM 2388 N N . SER B 1 122 ? 68.847 75.118 118.663 1.00 120.92 122 SER B N 1
ATOM 2389 C CA . SER B 1 122 ? 68.506 76.425 118.120 1.00 120.92 122 SER B CA 1
ATOM 2390 C C . SER B 1 122 ? 69.705 77.373 118.138 1.00 120.92 122 SER B C 1
ATOM 2391 O O . SER B 1 122 ? 70.666 77.202 118.893 1.00 120.92 122 SER B O 1
ATOM 2394 N N . MET B 1 123 ? 69.628 78.394 117.280 1.00 119.97 123 MET B N 1
ATOM 2395 C CA . MET B 1 123 ? 70.687 79.395 117.195 1.00 119.97 123 MET B CA 1
ATOM 2396 C C . MET B 1 123 ? 70.672 80.335 118.393 1.00 119.97 123 MET B C 1
ATOM 2397 O O . MET B 1 123 ? 71.730 80.674 118.937 1.00 119.97 123 MET B O 1
ATOM 2402 N N . GLN B 1 124 ? 69.483 80.778 118.810 1.00 118.46 124 GLN B N 1
ATOM 2403 C CA . GLN B 1 124 ? 69.387 81.727 119.915 1.00 118.46 124 GLN B CA 1
ATOM 2404 C C . GLN B 1 124 ? 69.941 81.147 121.208 1.00 118.46 124 GLN B C 1
ATOM 2405 O O . GLN B 1 124 ? 70.396 81.896 122.080 1.00 118.46 124 GLN B O 1
ATOM 2411 N N . GLU B 1 125 ? 69.912 79.824 121.353 1.00 115.88 125 GLU B N 1
ATOM 2412 C CA . GLU B 1 125 ? 70.438 79.158 122.535 1.00 115.88 125 GLU B CA 1
ATOM 2413 C C . GLU B 1 125 ? 71.878 78.698 122.348 1.00 115.88 125 GLU B C 1
ATOM 2414 O O . GLU B 1 125 ? 72.644 78.665 123.318 1.00 115.88 125 GLU B O 1
ATOM 2420 N N . ALA B 1 126 ? 72.267 78.359 121.115 1.00 114.18 126 ALA B N 1
ATOM 2421 C CA . ALA B 1 126 ? 73.669 78.071 120.833 1.00 114.18 126 ALA B CA 1
ATOM 2422 C C . ALA B 1 126 ? 74.541 79.300 121.045 1.00 114.18 126 ALA B C 1
ATOM 2423 O O . ALA B 1 126 ? 75.688 79.176 121.491 1.00 114.18 126 ALA B O 1
ATOM 2425 N N . LEU B 1 127 ? 74.025 80.488 120.723 1.00 109.85 127 LEU B N 1
ATOM 2426 C CA . LEU B 1 127 ? 74.755 81.719 121.008 1.00 109.85 127 LEU B CA 1
ATOM 2427 C C . LEU B 1 127 ? 74.977 81.881 122.507 1.00 109.85 127 LEU B C 1
ATOM 2428 O O . LEU B 1 127 ? 76.050 82.304 122.950 1.00 109.85 127 LEU B O 1
ATOM 2433 N N . ASP B 1 128 ? 73.959 81.553 123.306 1.00 109.74 128 ASP B N 1
ATOM 2434 C CA . ASP B 1 128 ? 74.115 81.578 124.757 1.00 109.74 128 ASP B CA 1
ATOM 2435 C C . ASP B 1 128 ? 75.176 80.583 125.209 1.00 109.74 128 ASP B C 1
ATOM 2436 O O . ASP B 1 128 ? 76.010 80.892 126.067 1.00 109.74 128 ASP B O 1
ATOM 2441 N N . LYS B 1 129 ? 75.152 79.375 124.642 1.00 110.92 129 LYS B N 1
ATOM 2442 C CA . LYS B 1 129 ? 76.160 78.378 124.990 1.00 110.92 129 LYS B CA 1
ATOM 2443 C C . LYS B 1 129 ? 77.558 78.813 124.575 1.00 110.92 129 LYS B C 1
ATOM 2444 O O . LYS B 1 129 ? 78.524 78.564 125.304 1.00 110.92 129 LYS B O 1
ATOM 2450 N N . GLY B 1 130 ? 77.689 79.461 123.415 1.00 107.60 130 GLY B N 1
ATOM 2451 C CA . GLY B 1 130 ? 79.001 79.867 122.949 1.00 107.60 130 GLY B CA 1
ATOM 2452 C C . GLY B 1 130 ? 79.587 81.034 123.710 1.00 107.60 130 GLY B C 1
ATOM 2453 O O . GLY B 1 130 ? 80.777 81.330 123.570 1.00 107.60 130 GLY B O 1
ATOM 2454 N N . ALA B 1 131 ? 78.774 81.715 124.516 1.00 101.74 131 ALA B N 1
ATOM 2455 C CA . ALA B 1 131 ? 79.243 82.866 125.272 1.00 101.74 131 ALA B CA 1
ATOM 2456 C C . ALA B 1 131 ? 79.614 82.534 126.710 1.00 101.74 131 ALA B C 1
ATOM 2457 O O . ALA B 1 131 ? 80.345 83.308 127.337 1.00 101.74 131 ALA B O 1
ATOM 2459 N N . GLN B 1 132 ? 79.133 81.411 127.246 1.00 100.69 132 GLN B N 1
ATOM 2460 C CA . GLN B 1 132 ? 79.413 81.080 128.643 1.00 100.69 132 GLN B CA 1
ATOM 2461 C C . GLN B 1 132 ? 80.902 80.918 128.928 1.00 100.69 132 GLN B C 1
ATOM 2462 O O . GLN B 1 132 ? 81.389 81.530 129.896 1.00 100.69 132 GLN B O 1
ATOM 2468 N N . PRO B 1 133 ? 81.675 80.129 128.170 1.00 96.21 133 PRO B N 1
ATOM 2469 C CA . PRO B 1 133 ? 83.125 80.104 128.419 1.00 96.21 133 PRO B CA 1
ATOM 2470 C C . PRO B 1 133 ? 83.792 81.451 128.211 1.00 96.21 133 PRO B C 1
ATOM 2471 O O . PRO B 1 133 ? 84.725 81.789 128.947 1.00 96.21 133 PRO B O 1
ATOM 2475 N N . LEU B 1 134 ? 83.333 82.237 127.234 1.00 92.68 134 LEU B N 1
ATOM 2476 C CA . LEU B 1 134 ? 83.890 83.570 127.034 1.00 92.68 134 LEU B CA 1
ATOM 2477 C C . LEU B 1 134 ? 83.586 84.478 128.219 1.00 92.68 134 LEU B C 1
ATOM 2478 O O . LEU B 1 134 ? 84.450 85.249 128.658 1.00 92.68 134 LEU B O 1
ATOM 2483 N N . ARG B 1 135 ? 82.363 84.401 128.749 1.00 96.38 135 ARG B N 1
ATOM 2484 C CA . ARG B 1 135 ? 82.019 85.175 129.936 1.00 96.38 135 ARG B CA 1
ATOM 2485 C C . ARG B 1 135 ? 82.874 84.762 131.126 1.00 96.38 135 ARG B C 1
ATOM 2486 O O . ARG B 1 135 ? 83.349 85.615 131.884 1.00 96.38 135 ARG B O 1
ATOM 2494 N N . ALA B 1 136 ? 83.079 83.454 131.307 1.00 92.97 136 ALA B N 1
ATOM 2495 C CA . ALA B 1 136 ? 83.924 82.987 132.401 1.00 92.97 136 ALA B CA 1
ATOM 2496 C C . ALA B 1 136 ? 85.356 83.482 132.240 1.00 92.97 136 ALA B C 1
ATOM 2497 O O . ALA B 1 136 ? 85.984 83.917 133.211 1.00 92.97 136 ALA B O 1
ATOM 2499 N N . PHE B 1 137 ? 85.883 83.432 131.015 1.00 89.00 137 PHE B N 1
ATOM 2500 C CA . PHE B 1 137 ? 87.233 83.918 130.753 1.00 89.00 137 PHE B CA 1
ATOM 2501 C C . PHE B 1 137 ? 87.354 85.401 131.086 1.00 89.00 137 PHE B C 1
ATOM 2502 O O . PHE B 1 137 ? 88.272 85.814 131.811 1.00 89.00 137 PHE B O 1
ATOM 2510 N N . MET B 1 138 ? 86.406 86.211 130.607 1.00 90.15 138 MET B N 1
ATOM 2511 C CA . MET B 1 138 ? 86.441 87.638 130.906 1.00 90.15 138 MET B CA 1
ATOM 2512 C C . MET B 1 138 ? 86.364 87.896 132.404 1.00 90.15 138 MET B C 1
ATOM 2513 O O . MET B 1 138 ? 87.136 88.698 132.940 1.00 90.15 138 MET B O 1
ATOM 2518 N N . LEU B 1 139 ? 85.449 87.217 133.101 1.00 93.36 139 LEU B N 1
ATOM 2519 C CA . LEU B 1 139 ? 85.348 87.401 134.545 1.00 93.36 139 LEU B CA 1
ATOM 2520 C C . LEU B 1 139 ? 86.630 86.985 135.250 1.00 93.36 139 LEU B C 1
ATOM 2521 O O . LEU B 1 139 ? 86.978 87.556 136.290 1.00 93.36 139 LEU B O 1
ATOM 2526 N N . ARG B 1 140 ? 87.340 85.995 134.706 1.00 93.70 140 ARG B N 1
ATOM 2527 C CA . ARG B 1 140 ? 88.642 85.636 135.255 1.00 93.70 140 ARG B CA 1
ATOM 2528 C C . ARG B 1 140 ? 89.649 86.766 135.079 1.00 93.70 140 ARG B C 1
ATOM 2529 O O . ARG B 1 140 ? 90.431 87.051 135.993 1.00 93.70 140 ARG B O 1
ATOM 2537 N N . GLN B 1 141 ? 89.651 87.424 133.915 1.00 91.05 141 GLN B N 1
ATOM 2538 C CA . GLN B 1 141 ? 90.624 88.484 133.671 1.00 91.05 141 GLN B CA 1
ATOM 2539 C C . GLN B 1 141 ? 90.128 89.895 133.960 1.00 91.05 141 GLN B C 1
ATOM 2540 O O . GLN B 1 141 ? 90.931 90.830 133.894 1.00 91.05 141 GLN B O 1
ATOM 2546 N N . THR B 1 142 ? 88.849 90.084 134.274 1.00 91.04 142 THR B N 1
ATOM 2547 C CA . THR B 1 142 ? 88.344 91.432 134.509 1.00 91.04 142 THR B CA 1
ATOM 2548 C C . THR B 1 142 ? 88.606 91.861 135.947 1.00 91.04 142 THR B C 1
ATOM 2549 O O . THR B 1 142 ? 88.301 91.127 136.892 1.00 91.04 142 THR B O 1
ATOM 2553 N N . ARG B 1 143 ? 89.172 93.054 136.110 1.00 93.30 143 ARG B N 1
ATOM 2554 C CA . ARG B 1 143 ? 89.384 93.610 137.438 1.00 93.30 143 ARG B CA 1
ATOM 2555 C C . ARG B 1 143 ? 88.062 94.061 138.048 1.00 93.30 143 ARG B C 1
ATOM 2556 O O . ARG B 1 143 ? 87.132 94.465 137.345 1.00 93.30 143 ARG B O 1
ATOM 2564 N N . GLU B 1 144 ? 87.986 93.989 139.379 1.00 100.15 144 GLU B N 1
ATOM 2565 C CA . GLU B 1 144 ? 86.768 94.394 140.071 1.00 100.15 144 GLU B CA 1
ATOM 2566 C C . GLU B 1 144 ? 86.535 95.896 139.976 1.00 100.15 144 GLU B C 1
ATOM 2567 O O . GLU B 1 144 ? 85.384 96.347 140.016 1.00 100.15 144 GLU B O 1
ATOM 2573 N N . ALA B 1 145 ? 87.608 96.682 139.857 1.00 99.02 145 ALA B N 1
ATOM 2574 C CA . ALA B 1 145 ? 87.463 98.132 139.777 1.00 99.02 145 ALA B CA 1
ATOM 2575 C C . ALA B 1 145 ? 86.691 98.540 138.529 1.00 99.02 145 ALA B C 1
ATOM 2576 O O . ALA B 1 145 ? 85.820 99.414 138.582 1.00 99.02 145 ALA B O 1
ATOM 2578 N N . ASP B 1 146 ? 87.000 97.915 137.390 1.00 96.50 146 ASP B N 1
ATOM 2579 C CA . ASP B 1 146 ? 86.290 98.233 136.154 1.00 96.50 146 ASP B CA 1
ATOM 2580 C C . ASP B 1 146 ? 84.822 97.835 136.240 1.00 96.50 146 ASP B C 1
ATOM 2581 O O . ASP B 1 146 ? 83.942 98.576 135.781 1.00 96.50 146 ASP B O 1
ATOM 2586 N N . LEU B 1 147 ? 84.541 96.665 136.816 1.00 95.54 147 LEU B N 1
ATOM 2587 C CA . LEU B 1 147 ? 83.158 96.233 136.980 1.00 95.54 147 LEU B CA 1
ATOM 2588 C C . LEU B 1 147 ? 82.387 97.207 137.859 1.00 95.54 147 LEU B C 1
ATOM 2589 O O . LEU B 1 147 ? 81.250 97.574 137.547 1.00 95.54 147 LEU B O 1
ATOM 2594 N N . ALA B 1 148 ? 82.999 97.645 138.961 1.00 97.16 148 ALA B N 1
ATOM 2595 C CA . ALA B 1 148 ? 82.346 98.618 139.830 1.00 97.16 148 ALA B CA 1
ATOM 2596 C C . ALA B 1 148 ? 82.122 99.940 139.107 1.00 97.16 148 ALA B C 1
ATOM 2597 O O . ALA B 1 148 ? 81.057 100.555 139.237 1.00 97.16 148 ALA B O 1
ATOM 2599 N N . LEU B 1 149 ? 83.116 100.389 138.335 1.00 93.77 149 LEU B N 1
ATOM 2600 C CA . LEU B 1 149 ? 82.984 101.645 137.604 1.00 93.77 149 LEU B CA 1
ATOM 2601 C C . LEU B 1 149 ? 81.821 101.596 136.624 1.00 93.77 149 LEU B C 1
ATOM 2602 O O . LEU B 1 149 ? 80.986 102.508 136.592 1.00 93.77 149 LEU B O 1
ATOM 2607 N N . PHE B 1 150 ? 81.739 100.534 135.823 1.00 90.77 150 PHE B N 1
ATOM 2608 C CA . PHE B 1 150 ? 80.661 100.454 134.845 1.00 90.77 150 PHE B CA 1
ATOM 2609 C C . PHE B 1 150 ? 79.306 100.166 135.479 1.00 90.77 150 PHE B C 1
ATOM 2610 O O . PHE B 1 150 ? 78.286 100.616 134.947 1.00 90.77 150 PHE B O 1
ATOM 2618 N N . ALA B 1 151 ? 79.265 99.449 136.605 1.00 96.70 151 ALA B N 1
ATOM 2619 C CA . ALA B 1 151 ? 78.006 99.289 137.322 1.00 96.70 151 ALA B CA 1
ATOM 2620 C C . ALA B 1 151 ? 77.510 100.624 137.861 1.00 96.70 151 ALA B C 1
ATOM 2621 O O . ALA B 1 151 ? 76.311 100.919 137.797 1.00 96.70 151 ALA B O 1
ATOM 2623 N N . ARG B 1 152 ? 78.418 101.442 138.400 1.00 96.75 152 ARG B N 1
ATOM 2624 C CA . ARG B 1 152 ? 78.035 102.773 138.857 1.00 96.75 152 ARG B CA 1
ATOM 2625 C C . ARG B 1 152 ? 77.572 103.641 137.696 1.00 96.75 152 ARG B C 1
ATOM 2626 O O . ARG B 1 152 ? 76.588 104.381 137.817 1.00 96.75 152 ARG B O 1
ATOM 2634 N N . LEU B 1 153 ? 78.272 103.568 136.561 1.00 94.11 153 LEU B N 1
ATOM 2635 C CA . LEU B 1 153 ? 77.883 104.361 135.400 1.00 94.11 153 LEU B CA 1
ATOM 2636 C C . LEU B 1 153 ? 76.528 103.934 134.852 1.00 94.11 153 LEU B C 1
ATOM 2637 O O . LEU B 1 153 ? 75.770 104.775 134.356 1.00 94.11 153 LEU B O 1
ATOM 2642 N N . ALA B 1 154 ? 76.208 102.646 134.930 1.00 97.48 154 ALA B N 1
ATOM 2643 C CA . ALA B 1 154 ? 74.954 102.125 134.405 1.00 97.48 154 ALA B CA 1
ATOM 2644 C C . ALA B 1 154 ? 73.827 102.125 135.429 1.00 97.48 154 ALA B C 1
ATOM 2645 O O . ALA B 1 154 ? 72.701 101.755 135.081 1.00 97.48 154 ALA B O 1
ATOM 2647 N N . ASN B 1 155 ? 74.101 102.530 136.670 1.00 105.60 155 ASN B N 1
ATOM 2648 C CA . ASN B 1 155 ? 73.103 102.530 137.742 1.00 105.60 155 ASN B CA 1
ATOM 2649 C C . ASN B 1 155 ? 72.476 101.148 137.912 1.00 105.60 155 ASN B C 1
ATOM 2650 O O . ASN B 1 155 ? 71.262 101.005 138.069 1.00 105.60 155 ASN B O 1
ATOM 2655 N N . SER B 1 156 ? 73.318 100.119 137.880 1.00 115.78 156 SER B N 1
ATOM 2656 C CA . SER B 1 156 ? 72.850 98.746 137.985 1.00 115.78 156 SER B CA 1
ATOM 2657 C C . SER B 1 156 ? 72.575 98.388 139.444 1.00 115.78 156 SER B C 1
ATOM 2658 O O . SER B 1 156 ? 72.731 99.204 140.357 1.00 115.78 156 SER B O 1
ATOM 2661 N N . GLY B 1 157 ? 72.161 97.144 139.667 1.00 130.00 157 GLY B N 1
ATOM 2662 C CA . GLY B 1 157 ? 71.828 96.676 140.990 1.00 130.00 157 GLY B CA 1
ATOM 2663 C C . GLY B 1 157 ? 73.037 96.176 141.754 1.00 130.00 157 GLY B C 1
ATOM 2664 O O . GLY B 1 157 ? 74.151 96.690 141.611 1.00 130.00 157 GLY B O 1
ATOM 2665 N N . PRO B 1 158 ? 72.835 95.155 142.592 1.00 138.06 158 PRO B N 1
ATOM 2666 C CA . PRO B 1 158 ? 73.946 94.629 143.398 1.00 138.06 158 PRO B CA 1
ATOM 2667 C C . PRO B 1 158 ? 75.006 93.928 142.562 1.00 138.06 158 PRO B C 1
ATOM 2668 O O . PRO B 1 158 ? 76.204 94.147 142.767 1.00 138.06 158 PRO B O 1
ATOM 2672 N N . LEU B 1 159 ? 74.571 93.088 141.619 1.00 136.09 159 LEU B N 1
ATOM 2673 C CA . LEU B 1 159 ? 75.476 92.307 140.771 1.00 136.09 159 LEU B CA 1
ATOM 2674 C C . LEU B 1 159 ? 76.437 91.470 141.613 1.00 136.09 159 LEU B C 1
ATOM 2675 O O . LEU B 1 159 ? 77.628 91.369 141.315 1.00 136.09 159 LEU B O 1
ATOM 2680 N N . GLN B 1 160 ? 75.910 90.867 142.681 1.00 139.64 160 GLN B N 1
ATOM 2681 C CA . GLN B 1 160 ? 76.750 90.087 143.584 1.00 139.64 160 GLN B CA 1
ATOM 2682 C C . GLN B 1 160 ? 77.283 88.829 142.908 1.00 139.64 160 GLN B C 1
ATOM 2683 O O . GLN B 1 160 ? 78.425 88.421 143.153 1.00 139.64 160 GLN B O 1
ATOM 2689 N N . GLY B 1 161 ? 76.477 88.201 142.055 1.00 135.18 161 GLY B N 1
ATOM 2690 C CA . GLY B 1 161 ? 76.869 86.974 141.405 1.00 135.18 161 GLY B CA 1
ATOM 2691 C C . GLY B 1 161 ? 77.409 87.197 140.008 1.00 135.18 161 GLY B C 1
ATOM 2692 O O . GLY B 1 161 ? 77.031 88.145 139.313 1.00 135.18 161 GLY B O 1
ATOM 2693 N N . PRO B 1 162 ? 78.324 86.325 139.575 1.00 131.03 162 PRO B N 1
ATOM 2694 C CA . PRO B 1 162 ? 78.837 86.426 138.199 1.00 131.03 162 PRO B CA 1
ATOM 2695 C C . PRO B 1 162 ? 77.754 86.306 137.143 1.00 131.03 162 PRO B C 1
ATOM 2696 O O . PRO B 1 162 ? 77.834 86.977 136.107 1.00 131.03 162 PRO B O 1
ATOM 2700 N N . GLU B 1 163 ? 76.743 85.465 137.373 1.00 133.58 163 GLU B N 1
ATOM 2701 C CA . GLU B 1 163 ? 75.648 85.347 136.416 1.00 133.58 163 GLU B CA 1
ATOM 2702 C C . GLU B 1 163 ? 74.822 86.626 136.366 1.00 133.58 163 GLU B C 1
ATOM 2703 O O . GLU B 1 163 ? 74.247 86.964 135.325 1.00 133.58 163 GLU B O 1
ATOM 2709 N N . ALA B 1 164 ? 74.751 87.351 137.484 1.00 129.24 164 ALA B N 1
ATOM 2710 C CA . ALA B 1 164 ? 74.006 88.602 137.530 1.00 129.24 164 ALA B CA 1
ATOM 2711 C C . ALA B 1 164 ? 74.688 89.726 136.763 1.00 129.24 164 ALA B C 1
ATOM 2712 O O . ALA B 1 164 ? 74.065 90.772 136.551 1.00 129.24 164 ALA B O 1
ATOM 2714 N N . VAL B 1 165 ? 75.939 89.544 136.349 1.00 115.87 165 VAL B N 1
ATOM 2715 C CA . VAL B 1 165 ? 76.663 90.568 135.602 1.00 115.87 165 VAL B CA 1
ATOM 2716 C C . VAL B 1 165 ? 76.206 90.536 134.149 1.00 115.87 165 VAL B C 1
ATOM 2717 O O . VAL B 1 165 ? 76.366 89.510 133.472 1.00 115.87 165 VAL B O 1
ATOM 2721 N N . PRO B 1 166 ? 75.635 91.619 133.631 1.00 104.10 166 PRO B N 1
ATOM 2722 C CA . PRO B 1 166 ? 75.226 91.636 132.224 1.00 104.10 166 PRO B CA 1
ATOM 2723 C C . PRO B 1 166 ? 76.429 91.721 131.298 1.00 104.10 166 PRO B C 1
ATOM 2724 O O . PRO B 1 166 ? 77.523 92.138 131.684 1.00 104.10 166 PRO B O 1
ATOM 2728 N N . MET B 1 167 ? 76.207 91.307 130.049 1.00 94.29 167 MET B N 1
ATOM 2729 C CA . MET B 1 167 ? 77.254 91.420 129.040 1.00 94.29 167 MET B CA 1
ATOM 2730 C C . MET B 1 167 ? 77.595 92.877 128.758 1.00 94.29 167 MET B C 1
ATOM 2731 O O . MET B 1 167 ? 78.756 93.202 128.480 1.00 94.29 167 MET B O 1
ATOM 2736 N N . ARG B 1 168 ? 76.600 93.765 128.833 1.00 92.09 168 ARG B N 1
ATOM 2737 C CA . ARG B 1 168 ? 76.842 95.188 128.616 1.00 92.09 168 ARG B CA 1
ATOM 2738 C C . ARG B 1 168 ? 77.778 95.764 129.671 1.00 92.09 168 ARG B C 1
ATOM 2739 O O . ARG B 1 168 ? 78.405 96.806 129.451 1.00 92.09 168 ARG B O 1
ATOM 2747 N N . ILE B 1 169 ? 77.873 95.111 130.829 1.00 90.56 169 ILE B N 1
ATOM 2748 C CA . ILE B 1 169 ? 78.830 95.541 131.842 1.00 90.56 169 ILE B CA 1
ATOM 2749 C C . ILE B 1 169 ? 80.154 94.808 131.666 1.00 90.56 169 ILE B C 1
ATOM 2750 O O . ILE B 1 169 ? 81.231 95.390 131.838 1.00 90.56 169 ILE B O 1
ATOM 2755 N N . LEU B 1 170 ? 80.094 93.521 131.316 1.00 89.84 170 LEU B N 1
ATOM 2756 C CA . LEU B 1 170 ? 81.305 92.712 131.236 1.00 89.84 170 LEU B CA 1
ATOM 2757 C C . LEU B 1 170 ? 82.209 93.154 130.092 1.00 89.84 170 LEU B C 1
ATOM 2758 O O . LEU B 1 170 ? 83.432 93.217 130.255 1.00 89.84 170 LEU B O 1
ATOM 2763 N N . LEU B 1 171 ? 81.632 93.459 128.924 1.00 86.77 171 LEU B N 1
ATOM 2764 C CA . LEU B 1 171 ? 82.456 93.740 127.749 1.00 86.77 171 LEU B CA 1
ATOM 2765 C C . LEU B 1 171 ? 83.332 94.977 127.923 1.00 86.77 171 LEU B C 1
ATOM 2766 O O . LEU B 1 171 ? 84.567 94.855 127.831 1.00 86.77 171 LEU B O 1
ATOM 2771 N N . PRO B 1 172 ? 82.787 96.178 128.164 1.00 85.54 172 PRO B N 1
ATOM 2772 C CA . PRO B 1 172 ? 83.669 97.350 128.281 1.00 85.54 172 PRO B CA 1
ATOM 2773 C C . PRO B 1 172 ? 84.629 97.270 129.452 1.00 85.54 172 PRO B C 1
ATOM 2774 O O . PRO B 1 172 ? 85.764 97.748 129.341 1.00 85.54 172 PRO B O 1
ATOM 2778 N N . ALA B 1 173 ? 84.212 96.676 130.573 1.00 85.47 173 ALA B N 1
ATOM 2779 C CA . ALA B 1 173 ? 85.121 96.519 131.703 1.00 85.47 173 ALA B CA 1
ATOM 2780 C C . ALA B 1 173 ? 86.280 95.598 131.350 1.00 85.47 173 ALA B C 1
ATOM 2781 O O . ALA B 1 173 ? 87.437 95.881 131.690 1.00 85.47 173 ALA B O 1
ATOM 2783 N N . TYR B 1 174 ? 85.989 94.491 130.664 1.00 85.31 174 TYR B N 1
ATOM 2784 C CA . TYR B 1 174 ? 87.049 93.591 130.226 1.00 85.31 174 TYR B CA 1
ATOM 2785 C C . TYR B 1 174 ? 88.003 94.295 129.273 1.00 85.31 174 TYR B C 1
ATOM 2786 O O . TYR B 1 174 ? 89.226 94.140 129.380 1.00 85.31 174 TYR B O 1
ATOM 2795 N N . VAL B 1 175 ? 87.462 95.079 128.339 1.00 84.22 175 VAL B N 1
ATOM 2796 C CA . VAL B 1 175 ? 88.316 95.795 127.396 1.00 84.22 175 VAL B CA 1
ATOM 2797 C C . VAL B 1 175 ? 89.198 96.801 128.123 1.00 84.22 175 VAL B C 1
ATOM 2798 O O . VAL B 1 175 ? 90.390 96.928 127.822 1.00 84.22 175 VAL B O 1
ATOM 2802 N N . THR B 1 176 ? 88.631 97.536 129.082 1.00 84.65 176 THR B N 1
ATOM 2803 C CA . THR B 1 176 ? 89.419 98.510 129.831 1.00 84.65 176 THR B CA 1
ATOM 2804 C C . THR B 1 176 ? 90.530 97.829 130.622 1.00 84.65 176 THR B C 1
ATOM 2805 O O . THR B 1 176 ? 91.669 98.314 130.652 1.00 84.65 176 THR B O 1
ATOM 2809 N N . SER B 1 177 ? 90.219 96.701 131.265 1.00 86.27 177 SER B N 1
ATOM 2810 C CA . SER B 1 177 ? 91.242 95.978 132.013 1.00 86.27 177 SER B CA 1
ATOM 2811 C C . SER B 1 177 ? 92.348 95.479 131.092 1.00 86.27 177 SER B C 1
ATOM 2812 O O . SER B 1 177 ? 93.534 95.566 131.432 1.00 86.27 177 SER B O 1
ATOM 2815 N N . GLU B 1 178 ? 91.980 94.956 129.919 1.00 86.25 178 GLU B N 1
ATOM 2816 C CA . GLU B 1 178 ? 92.991 94.488 128.976 1.00 86.25 178 GLU B CA 1
ATOM 2817 C C . GLU B 1 178 ? 93.860 95.635 128.478 1.00 86.25 178 GLU B C 1
ATOM 2818 O O . GLU B 1 178 ? 95.079 95.484 128.349 1.00 86.25 178 GLU B O 1
ATOM 2824 N N . LEU B 1 179 ? 93.252 96.788 128.190 1.00 82.40 179 LEU B N 1
ATOM 2825 C CA . LEU B 1 179 ? 94.032 97.940 127.750 1.00 82.40 179 LEU B CA 1
ATOM 2826 C C . LEU B 1 179 ? 95.010 98.384 128.830 1.00 82.40 179 LEU B C 1
ATOM 2827 O O . LEU B 1 179 ? 96.185 98.652 128.545 1.00 82.40 179 LEU B O 1
ATOM 2832 N N . LYS B 1 180 ? 94.544 98.457 130.078 1.00 85.93 180 LYS B N 1
ATOM 2833 C CA . LYS B 1 180 ? 95.415 98.873 131.171 1.00 85.93 180 LYS B CA 1
ATOM 2834 C C . LYS B 1 180 ? 96.562 97.888 131.364 1.00 85.93 180 LYS B C 1
ATOM 2835 O O . LYS B 1 180 ? 97.718 98.288 131.543 1.00 85.93 180 LYS B O 1
ATOM 2841 N N . THR B 1 181 ? 96.260 96.588 131.315 1.00 81.65 181 THR B N 1
ATOM 2842 C CA . THR B 1 181 ? 97.301 95.579 131.488 1.00 81.65 181 THR B CA 1
ATOM 2843 C C . THR B 1 181 ? 98.316 95.628 130.352 1.00 81.65 181 THR B C 1
ATOM 2844 O O . THR B 1 181 ? 99.526 95.512 130.584 1.00 81.65 181 THR B O 1
ATOM 2848 N N . ALA B 1 182 ? 97.841 95.795 129.115 1.00 79.40 182 ALA B N 1
ATOM 2849 C CA . ALA B 1 182 ? 98.751 95.882 127.980 1.00 79.40 182 ALA B CA 1
ATOM 2850 C C . ALA B 1 182 ? 99.650 97.103 128.091 1.00 79.40 182 ALA B C 1
ATOM 2851 O O . ALA B 1 182 ? 100.849 97.028 127.798 1.00 79.40 182 ALA B O 1
ATOM 2853 N N . PHE B 1 183 ? 99.091 98.238 128.514 1.00 80.67 183 PHE B N 1
ATOM 2854 C CA . PHE B 1 183 ? 99.908 99.435 128.684 1.00 80.67 183 PHE B CA 1
ATOM 2855 C C . PHE B 1 183 ? 100.938 99.249 129.793 1.00 80.67 183 PHE B C 1
ATOM 2856 O O . PHE B 1 183 ? 102.085 99.691 129.660 1.00 80.67 183 PHE B O 1
ATOM 2864 N N . GLN B 1 184 ? 100.551 98.590 130.888 1.00 83.93 184 GLN B N 1
ATOM 2865 C CA . GLN B 1 184 ? 101.501 98.305 131.960 1.00 83.93 184 GLN B CA 1
ATOM 2866 C C . GLN B 1 184 ? 102.651 97.440 131.458 1.00 83.93 184 GLN B C 1
ATOM 2867 O O . GLN B 1 184 ? 103.827 97.726 131.721 1.00 83.93 184 GLN B O 1
ATOM 2873 N N . ILE B 1 185 ? 102.324 96.371 130.728 1.00 80.91 185 ILE B N 1
ATOM 2874 C CA . ILE B 1 185 ? 103.355 95.467 130.226 1.00 80.91 185 ILE B CA 1
ATOM 2875 C C . ILE B 1 185 ? 104.266 96.191 129.245 1.00 80.91 185 ILE B C 1
ATOM 2876 O O . ILE B 1 185 ? 105.493 96.032 129.280 1.00 80.91 185 ILE B O 1
ATOM 2881 N N . GLY B 1 186 ? 103.687 97.005 128.361 1.00 83.02 186 GLY B N 1
ATOM 2882 C CA . GLY B 1 186 ? 104.503 97.756 127.423 1.00 83.02 186 GLY B CA 1
ATOM 2883 C C . GLY B 1 186 ? 105.436 98.734 128.110 1.00 83.02 186 GLY B C 1
ATOM 2884 O O . GLY B 1 186 ? 106.609 98.847 127.744 1.00 83.02 186 GLY B O 1
ATOM 2885 N N . PHE B 1 187 ? 104.930 99.454 129.116 1.00 82.66 187 PHE B N 1
ATOM 2886 C CA . PHE B 1 187 ? 105.779 100.384 129.852 1.00 82.66 187 PHE B CA 1
ATOM 2887 C C . PHE B 1 187 ? 106.916 99.652 130.547 1.00 82.66 187 PHE B C 1
ATOM 2888 O O . PHE B 1 187 ? 108.057 100.129 130.558 1.00 82.66 187 PHE B O 1
ATOM 2896 N N . THR B 1 188 ? 106.627 98.492 131.140 1.00 80.25 188 THR B N 1
ATOM 2897 C CA . THR B 1 188 ? 107.699 97.695 131.727 1.00 80.25 188 THR B CA 1
ATOM 2898 C C . THR B 1 188 ? 108.700 97.247 130.668 1.00 80.25 188 THR B C 1
ATOM 2899 O O . THR B 1 188 ? 109.901 97.153 130.948 1.00 80.25 188 THR B O 1
ATOM 2903 N N . ILE B 1 189 ? 108.228 96.983 129.449 1.00 78.96 189 ILE B N 1
ATOM 2904 C CA . ILE B 1 189 ? 109.113 96.524 128.381 1.00 78.96 189 ILE B CA 1
ATOM 2905 C C . ILE B 1 189 ? 110.056 97.638 127.936 1.00 78.96 189 ILE B C 1
ATOM 2906 O O . ILE B 1 189 ? 111.246 97.399 127.696 1.00 78.96 189 ILE B O 1
ATOM 2911 N N . PHE B 1 190 ? 109.546 98.867 127.810 1.00 82.38 190 PHE B N 1
ATOM 2912 C CA . PHE B 1 190 ? 110.381 99.970 127.326 1.00 82.38 190 PHE B CA 1
ATOM 2913 C C . PHE B 1 190 ? 111.608 100.239 128.190 1.00 82.38 190 PHE B C 1
ATOM 2914 O O . PHE B 1 190 ? 112.592 100.785 127.680 1.00 82.38 190 PHE B O 1
ATOM 2922 N N . ILE B 1 191 ? 111.577 99.884 129.475 1.00 79.13 191 ILE B N 1
ATOM 2923 C CA . ILE B 1 191 ? 112.588 100.395 130.405 1.00 79.13 191 ILE B CA 1
ATOM 2924 C C . ILE B 1 191 ? 114.006 99.964 130.044 1.00 79.13 191 ILE B C 1
ATOM 2925 O O . ILE B 1 191 ? 114.891 100.834 129.984 1.00 79.13 191 ILE B O 1
ATOM 2930 N N . PRO B 1 192 ? 114.306 98.677 129.815 1.00 79.58 192 PRO B N 1
ATOM 2931 C CA . PRO B 1 192 ? 115.691 98.331 129.441 1.00 79.58 192 PRO B CA 1
ATOM 2932 C C . PRO B 1 192 ? 116.152 98.983 128.148 1.00 79.58 192 PRO B C 1
ATOM 2933 O O . PRO B 1 192 ? 117.314 99.398 128.041 1.00 79.58 192 PRO B O 1
ATOM 2937 N N . PHE B 1 193 ? 115.262 99.101 127.162 1.00 78.03 193 PHE B N 1
ATOM 2938 C CA . PHE B 1 193 ? 115.635 99.746 125.909 1.00 78.03 193 PHE B CA 1
ATOM 2939 C C . PHE B 1 193 ? 115.862 101.238 126.109 1.00 78.03 193 PHE B C 1
ATOM 2940 O O . PHE B 1 193 ? 116.767 101.825 125.503 1.00 78.03 193 PHE B O 1
ATOM 2948 N N . LEU B 1 194 ? 115.056 101.866 126.968 1.00 78.29 194 LEU B N 1
ATOM 2949 C CA . LEU B 1 194 ? 115.292 103.262 127.318 1.00 78.29 194 LEU B CA 1
ATOM 2950 C C . LEU B 1 194 ? 116.639 103.431 128.007 1.00 78.29 194 LEU B C 1
ATOM 2951 O O . LEU B 1 194 ? 117.361 104.400 127.746 1.00 78.29 194 LEU B O 1
ATOM 2956 N N . ILE B 1 195 ? 116.990 102.498 128.894 1.00 76.59 195 ILE B N 1
ATOM 2957 C CA . ILE B 1 195 ? 118.291 102.544 129.557 1.00 76.59 195 ILE B CA 1
ATOM 2958 C C . ILE B 1 195 ? 119.414 102.444 128.535 1.00 76.59 195 ILE B C 1
ATOM 2959 O O . ILE B 1 195 ? 120.390 103.200 128.589 1.00 76.59 195 ILE B O 1
ATOM 2964 N N . ILE B 1 196 ? 119.294 101.509 127.590 1.00 75.65 196 ILE B N 1
ATOM 2965 C CA . ILE B 1 196 ? 120.328 101.346 126.570 1.00 75.65 196 ILE B CA 1
ATOM 2966 C C . ILE B 1 196 ? 120.470 102.622 125.750 1.00 75.65 196 ILE B C 1
ATOM 2967 O O . ILE B 1 196 ? 121.583 103.108 125.508 1.00 75.65 196 ILE B O 1
ATOM 2972 N N . ASP B 1 197 ? 119.339 103.186 125.316 1.00 81.38 197 ASP B N 1
ATOM 2973 C CA . ASP B 1 197 ? 119.378 104.400 124.508 1.00 81.38 197 ASP B CA 1
ATOM 2974 C C . ASP B 1 197 ? 120.018 105.553 125.270 1.00 81.38 197 ASP B C 1
ATOM 2975 O O . ASP B 1 197 ? 120.874 106.263 124.730 1.00 81.38 197 ASP B O 1
ATOM 2980 N N . LEU B 1 198 ? 119.617 105.752 126.527 1.00 73.98 198 LEU B N 1
ATOM 2981 C CA . LEU B 1 198 ? 120.149 106.862 127.309 1.00 73.98 198 LEU B CA 1
ATOM 2982 C C . LEU B 1 198 ? 121.640 106.691 127.564 1.00 73.98 198 LEU B C 1
ATOM 2983 O O . LEU B 1 198 ? 122.412 107.651 127.456 1.00 73.98 198 LEU B O 1
ATOM 2988 N N . VAL B 1 199 ? 122.067 105.472 127.901 1.00 72.67 199 VAL B N 1
ATOM 2989 C CA . VAL B 1 199 ? 123.482 105.230 128.158 1.00 72.67 199 VAL B CA 1
ATOM 2990 C C . VAL B 1 199 ? 124.306 105.474 126.902 1.00 72.67 199 VAL B C 1
ATOM 2991 O O . VAL B 1 199 ? 125.362 106.118 126.953 1.00 72.67 199 VAL B O 1
ATOM 2995 N N . ILE B 1 200 ? 123.841 104.976 125.755 1.00 72.34 200 ILE B N 1
ATOM 2996 C CA . ILE B 1 200 ? 124.598 105.155 124.521 1.00 72.34 200 ILE B CA 1
ATOM 2997 C C . ILE B 1 200 ? 124.651 106.628 124.131 1.00 72.34 200 ILE B C 1
ATOM 2998 O O . ILE B 1 200 ? 125.699 107.133 123.710 1.00 72.34 200 ILE B O 1
ATOM 3003 N N . ALA B 1 201 ? 123.533 107.344 124.274 1.00 74.50 201 ALA B N 1
ATOM 3004 C CA . ALA B 1 201 ? 123.529 108.769 123.959 1.00 74.50 201 ALA B CA 1
ATOM 3005 C C . ALA B 1 201 ? 124.476 109.540 124.868 1.00 74.50 201 ALA B C 1
ATOM 3006 O O . ALA B 1 201 ? 125.216 110.415 124.405 1.00 74.50 201 ALA B O 1
ATOM 3008 N N . SER B 1 202 ? 124.470 109.227 126.167 1.00 74.49 202 SER B N 1
ATOM 3009 C CA . SER B 1 202 ? 125.361 109.913 127.096 1.00 74.49 202 SER B CA 1
ATOM 3010 C C . SER B 1 202 ? 126.821 109.620 126.780 1.00 74.49 202 SER B C 1
ATOM 3011 O O . SER B 1 202 ? 127.667 110.520 126.838 1.00 74.49 202 SER B O 1
ATOM 3014 N N . VAL B 1 203 ? 127.139 108.368 126.444 1.00 71.63 203 VAL B N 1
ATOM 3015 C CA . VAL B 1 203 ? 128.515 108.020 126.100 1.00 71.63 203 VAL B CA 1
ATOM 3016 C C . VAL B 1 203 ? 128.951 108.757 124.841 1.00 71.63 203 VAL B C 1
ATOM 3017 O O . VAL B 1 203 ? 130.068 109.287 124.768 1.00 71.63 203 VAL B O 1
ATOM 3021 N N . LEU B 1 204 ? 128.077 108.810 123.833 1.00 74.70 204 LEU B N 1
ATOM 3022 C CA . LEU B 1 204 ? 128.414 109.532 122.611 1.00 74.70 204 LEU B CA 1
ATOM 3023 C C . LEU B 1 204 ? 128.637 111.012 122.888 1.00 74.70 204 LEU B C 1
ATOM 3024 O O . LEU B 1 204 ? 129.595 111.605 122.382 1.00 74.70 204 LEU B O 1
ATOM 3029 N N . MET B 1 205 ? 127.773 111.624 123.704 1.00 81.45 205 MET B N 1
ATOM 3030 C CA . MET B 1 205 ? 127.947 113.035 124.037 1.00 81.45 205 MET B CA 1
ATOM 3031 C C . MET B 1 205 ? 129.247 113.269 124.795 1.00 81.45 205 MET B C 1
ATOM 3032 O O . MET B 1 205 ? 129.933 114.272 124.569 1.00 81.45 205 MET B O 1
ATOM 3037 N N . ALA B 1 206 ? 129.597 112.358 125.705 1.00 77.15 206 ALA B N 1
ATOM 3038 C CA . ALA B 1 206 ? 130.871 112.472 126.406 1.00 77.15 206 ALA B CA 1
ATOM 3039 C C . ALA B 1 206 ? 132.036 112.401 125.430 1.00 77.15 206 ALA B C 1
ATOM 3040 O O . ALA B 1 206 ? 133.007 113.156 125.552 1.00 77.15 206 ALA B O 1
ATOM 3042 N N . LEU B 1 207 ? 131.953 111.503 124.450 1.00 77.22 207 LEU B N 1
ATOM 3043 C CA . LEU B 1 207 ? 132.970 111.408 123.412 1.00 77.22 207 LEU B CA 1
ATOM 3044 C C . LEU B 1 207 ? 132.880 112.529 122.387 1.00 77.22 207 LEU B C 1
ATOM 3045 O O . LEU B 1 207 ? 133.768 112.639 121.535 1.00 77.22 207 LEU B O 1
ATOM 3050 N N . GLY B 1 208 ? 131.843 113.359 122.449 1.00 83.87 208 GLY B N 1
ATOM 3051 C CA . GLY B 1 208 ? 131.597 114.351 121.422 1.00 83.87 208 GLY B CA 1
ATOM 3052 C C . GLY B 1 208 ? 130.488 113.893 120.500 1.00 83.87 208 GLY B C 1
ATOM 3053 O O . GLY B 1 208 ? 129.327 113.823 120.914 1.00 83.87 208 GLY B O 1
ATOM 3054 N N . MET B 1 209 ? 130.846 113.607 119.249 1.00 85.10 209 MET B N 1
ATOM 3055 C CA . MET B 1 209 ? 129.996 112.901 118.287 1.00 85.10 209 MET B CA 1
ATOM 3056 C C . MET B 1 209 ? 128.526 113.313 118.315 1.00 85.10 209 MET B C 1
ATOM 3057 O O . MET B 1 209 ? 127.616 112.486 118.238 1.00 85.10 209 MET B O 1
ATOM 3062 N N . MET B 1 210 ? 128.294 114.621 118.434 1.00 92.40 210 MET B N 1
ATOM 3063 C CA . MET B 1 210 ? 126.929 115.123 118.336 1.00 92.40 210 MET B CA 1
ATOM 3064 C C . MET B 1 210 ? 126.273 114.906 116.981 1.00 92.40 210 MET B C 1
ATOM 3065 O O . MET B 1 210 ? 125.059 115.100 116.863 1.00 92.40 210 MET B O 1
ATOM 3070 N N . MET B 1 211 ? 127.039 114.506 115.966 1.00 89.97 211 MET B N 1
ATOM 3071 C CA . MET B 1 211 ? 126.494 114.198 114.654 1.00 89.97 211 MET B CA 1
ATOM 3072 C C . MET B 1 211 ? 126.073 112.744 114.511 1.00 89.97 211 MET B C 1
ATOM 3073 O O . MET B 1 211 ? 125.286 112.429 113.613 1.00 89.97 211 MET B O 1
ATOM 3078 N N . VAL B 1 212 ? 126.578 111.862 115.366 1.00 81.10 212 VAL B N 1
ATOM 3079 C CA . VAL B 1 212 ? 126.287 110.434 115.285 1.00 81.10 212 VAL B CA 1
ATOM 3080 C C . VAL B 1 212 ? 124.910 110.161 115.877 1.00 81.10 212 VAL B C 1
ATOM 3081 O O . VAL B 1 212 ? 124.673 110.462 117.055 1.00 81.10 212 VAL B O 1
ATOM 3085 N N . PRO B 1 213 ? 123.980 109.601 115.111 1.00 77.22 213 PRO B N 1
ATOM 3086 C CA . PRO B 1 213 ? 122.685 109.225 115.676 1.00 77.22 213 PRO B CA 1
ATOM 3087 C C . PRO B 1 213 ? 122.822 108.005 116.568 1.00 77.22 213 PRO B C 1
ATOM 3088 O O . PRO B 1 213 ? 123.331 106.961 116.134 1.00 77.22 213 PRO B O 1
ATOM 3092 N N . PRO B 1 214 ? 122.384 108.098 117.825 1.00 76.91 214 PRO B N 1
ATOM 3093 C CA . PRO B 1 214 ? 122.549 106.962 118.745 1.00 76.91 214 PRO B CA 1
ATOM 3094 C C . PRO B 1 214 ? 121.746 105.735 118.359 1.00 76.91 214 PRO B C 1
ATOM 3095 O O . PRO B 1 214 ? 122.037 104.646 118.865 1.00 76.91 214 PRO B O 1
ATOM 3099 N N . ALA B 1 215 ? 120.737 105.874 117.496 1.00 77.36 215 ALA B N 1
ATOM 3100 C CA . ALA B 1 215 ? 119.908 104.729 117.132 1.00 77.36 215 ALA B CA 1
ATOM 3101 C C . ALA B 1 215 ? 120.714 103.670 116.390 1.00 77.36 215 ALA B C 1
ATOM 3102 O O . ALA B 1 215 ? 120.518 102.467 116.603 1.00 77.36 215 ALA B O 1
ATOM 3104 N N . THR B 1 216 ? 121.622 104.097 115.509 1.00 78.31 216 THR B N 1
ATOM 3105 C CA . THR B 1 216 ? 122.420 103.154 114.733 1.00 78.31 216 THR B CA 1
ATOM 3106 C C . THR B 1 216 ? 123.320 102.293 115.608 1.00 78.31 216 THR B C 1
ATOM 3107 O O . THR B 1 216 ? 123.715 101.204 115.182 1.00 78.31 216 THR B O 1
ATOM 3111 N N . ILE B 1 217 ? 123.664 102.758 116.805 1.00 74.92 217 ILE B N 1
ATOM 3112 C CA . ILE B 1 217 ? 124.431 101.945 117.742 1.00 74.92 217 ILE B CA 1
ATOM 3113 C C . ILE B 1 217 ? 123.510 101.184 118.687 1.00 74.92 217 ILE B C 1
ATOM 3114 O O . ILE B 1 217 ? 123.791 100.040 119.052 1.00 74.92 217 ILE B O 1
ATOM 3119 N N . ALA B 1 218 ? 122.399 101.804 119.089 1.00 76.42 218 ALA B N 1
ATOM 3120 C CA . ALA B 1 218 ? 121.496 101.176 120.045 1.00 76.42 218 ALA B CA 1
ATOM 3121 C C . ALA B 1 218 ? 120.799 99.957 119.460 1.00 76.42 218 ALA B C 1
ATOM 3122 O O . ALA B 1 218 ? 120.655 98.943 120.150 1.00 76.42 218 ALA B O 1
ATOM 3124 N N . LEU B 1 219 ? 120.364 100.031 118.201 1.00 74.53 219 LEU B N 1
ATOM 3125 C CA . LEU B 1 219 ? 119.609 98.923 117.619 1.00 74.53 219 LEU B CA 1
ATOM 3126 C C . LEU B 1 219 ? 120.394 97.616 117.606 1.00 74.53 219 LEU B C 1
ATOM 3127 O O . LEU B 1 219 ? 119.842 96.590 118.042 1.00 74.53 219 LEU B O 1
ATOM 3132 N N . PRO B 1 220 ? 121.649 97.561 117.137 1.00 73.15 220 PRO B N 1
ATOM 3133 C CA . PRO B 1 220 ? 122.399 96.301 117.276 1.00 73.15 220 PRO B CA 1
ATOM 3134 C C . PRO B 1 220 ? 122.576 95.868 118.720 1.00 73.15 220 PRO B C 1
ATOM 3135 O O . PRO B 1 220 ? 122.513 94.669 119.012 1.00 73.15 220 PRO B O 1
ATOM 3139 N N . PHE B 1 221 ? 122.778 96.812 119.642 1.00 77.05 221 PHE B N 1
ATOM 3140 C CA . PHE B 1 221 ? 122.895 96.445 121.050 1.00 77.05 221 PHE B CA 1
ATOM 3141 C C . PHE B 1 221 ? 121.556 95.994 121.618 1.00 77.05 221 PHE B C 1
ATOM 3142 O O . PHE B 1 221 ? 121.505 95.108 122.478 1.00 77.05 221 PHE B O 1
ATOM 3150 N N . LYS B 1 222 ? 120.458 96.597 121.158 1.00 73.68 222 LYS B N 1
ATOM 3151 C CA . LYS B 1 222 ? 119.143 96.114 121.565 1.00 73.68 222 LYS B CA 1
ATOM 3152 C C . LYS B 1 222 ? 118.908 94.687 121.095 1.00 73.68 222 LYS B C 1
ATOM 3153 O O . LYS B 1 222 ? 118.367 93.870 121.847 1.00 73.68 222 LYS B O 1
ATOM 3159 N N . LEU B 1 223 ? 119.305 94.366 119.861 1.00 73.03 223 LEU B N 1
ATOM 3160 C CA . LEU B 1 223 ? 119.198 92.986 119.395 1.00 73.03 223 LEU B CA 1
ATOM 3161 C C . LEU B 1 223 ? 120.107 92.063 120.199 1.00 73.03 223 LEU B C 1
ATOM 3162 O O . LEU B 1 223 ? 119.717 90.938 120.537 1.00 73.03 223 LEU B O 1
ATOM 3167 N N . MET B 1 224 ? 121.324 92.524 120.509 1.00 80.41 224 MET B N 1
ATOM 3168 C CA . MET B 1 224 ? 122.228 91.761 121.364 1.00 80.41 224 MET B CA 1
ATOM 3169 C C . MET B 1 224 ? 121.559 91.401 122.680 1.00 80.41 224 MET B C 1
ATOM 3170 O O . MET B 1 224 ? 121.556 90.236 123.089 1.00 80.41 224 MET B O 1
ATOM 3175 N N . LEU B 1 225 ? 120.981 92.397 123.354 1.00 77.97 225 LEU B N 1
ATOM 3176 C CA . LEU B 1 225 ? 120.282 92.136 124.606 1.00 77.97 225 LEU B CA 1
ATOM 3177 C C . LEU B 1 225 ? 119.114 91.186 124.405 1.00 77.97 225 LEU B C 1
ATOM 3178 O O . LEU B 1 225 ? 118.974 90.213 125.152 1.00 77.97 225 LEU B O 1
ATOM 3183 N N . PHE B 1 226 ? 118.278 91.437 123.397 1.00 79.94 226 PHE B N 1
ATOM 3184 C CA . PHE B 1 226 ? 117.045 90.680 123.244 1.00 79.94 226 PHE B CA 1
ATOM 3185 C C . PHE B 1 226 ? 117.290 89.237 122.827 1.00 79.94 226 PHE B C 1
ATOM 3186 O O . PHE B 1 226 ? 116.407 88.395 123.022 1.00 79.94 226 PHE B O 1
ATOM 3194 N N . VAL B 1 227 ? 118.456 88.929 122.263 1.00 78.41 227 VAL B N 1
ATOM 3195 C CA . VAL B 1 227 ? 118.811 87.547 121.976 1.00 78.41 227 VAL B CA 1
ATOM 3196 C C . VAL B 1 227 ? 119.665 86.915 123.072 1.00 78.41 227 VAL B C 1
ATOM 3197 O O . VAL B 1 227 ? 119.639 85.683 123.215 1.00 78.41 227 VAL B O 1
ATOM 3201 N N . LEU B 1 228 ? 120.416 87.704 123.847 1.00 79.93 228 LEU B N 1
ATOM 3202 C CA . LEU B 1 228 ? 121.211 87.129 124.926 1.00 79.93 228 LEU B CA 1
ATOM 3203 C C . LEU B 1 228 ? 120.348 86.792 126.132 1.00 79.93 228 LEU B C 1
ATOM 3204 O O . LEU B 1 228 ? 120.551 85.758 126.778 1.00 79.93 228 LEU B O 1
ATOM 3209 N N . VAL B 1 229 ? 119.374 87.651 126.450 1.00 81.98 229 VAL B N 1
ATOM 3210 C CA . VAL B 1 229 ? 118.460 87.386 127.553 1.00 81.98 229 VAL B CA 1
ATOM 3211 C C . VAL B 1 229 ? 117.412 86.352 127.175 1.00 81.98 229 VAL B C 1
ATOM 3212 O O . VAL B 1 229 ? 116.591 85.971 128.020 1.00 81.98 229 VAL B O 1
ATOM 3216 N N . ASP B 1 230 ? 117.426 85.870 125.930 1.00 86.13 230 ASP B N 1
ATOM 3217 C CA . ASP B 1 230 ? 116.393 84.968 125.426 1.00 86.13 230 ASP B CA 1
ATOM 3218 C C . ASP B 1 230 ? 115.018 85.620 125.581 1.00 86.13 230 ASP B C 1
ATOM 3219 O O . ASP B 1 230 ? 114.090 85.059 126.167 1.00 86.13 230 ASP B O 1
ATOM 3224 N N . GLY B 1 231 ? 114.909 86.838 125.046 1.00 86.70 231 GLY B N 1
ATOM 3225 C CA . GLY B 1 231 ? 113.780 87.695 125.372 1.00 86.70 231 GLY B CA 1
ATOM 3226 C C . GLY B 1 231 ? 112.449 87.188 124.851 1.00 86.70 231 GLY B C 1
ATOM 3227 O O . GLY B 1 231 ? 111.412 87.385 125.488 1.00 86.70 231 GLY B O 1
ATOM 3228 N N . TRP B 1 232 ? 112.451 86.556 123.676 1.00 82.77 232 TRP B N 1
ATOM 3229 C CA . TRP B 1 232 ? 111.189 86.140 123.069 1.00 82.77 232 TRP B CA 1
ATOM 3230 C C . TRP B 1 232 ? 110.481 85.083 123.907 1.00 82.77 232 TRP B C 1
ATOM 3231 O O . TRP B 1 232 ? 109.270 85.181 124.137 1.00 82.77 232 TRP B O 1
ATOM 3242 N N . GLN B 1 233 ? 111.216 84.072 124.376 1.00 88.16 233 GLN B N 1
ATOM 3243 C CA . GLN B 1 233 ? 110.604 83.043 125.209 1.00 88.16 233 GLN B CA 1
ATOM 3244 C C . GLN B 1 233 ? 110.064 83.642 126.500 1.00 88.16 233 GLN B C 1
ATOM 3245 O O . GLN B 1 233 ? 108.958 83.309 126.938 1.00 88.16 233 GLN B O 1
ATOM 3251 N N . LEU B 1 234 ? 110.841 84.529 127.127 1.00 85.87 234 LEU B N 1
ATOM 3252 C CA . LEU B 1 234 ? 110.400 85.145 128.373 1.00 85.87 234 LEU B CA 1
ATOM 3253 C C . LEU B 1 234 ? 109.138 85.968 128.162 1.00 85.87 234 LEU B C 1
ATOM 3254 O O . LEU B 1 234 ? 108.200 85.896 128.963 1.00 85.87 234 LEU B O 1
ATOM 3259 N N . LEU B 1 235 ? 109.095 86.750 127.083 1.00 86.71 235 LEU B N 1
ATOM 3260 C CA . LEU B 1 235 ? 107.933 87.591 126.820 1.00 86.71 235 LEU B CA 1
ATOM 3261 C C . LEU B 1 235 ? 106.701 86.748 126.519 1.00 86.71 235 LEU B C 1
ATOM 3262 O O . LEU B 1 235 ? 105.604 87.036 127.011 1.00 86.71 235 LEU B O 1
ATOM 3267 N N . MET B 1 236 ? 106.863 85.695 125.712 1.00 88.91 236 MET B N 1
ATOM 3268 C CA . MET B 1 236 ? 105.734 84.820 125.415 1.00 88.91 236 MET B CA 1
ATOM 3269 C C . MET B 1 236 ? 105.229 84.122 126.670 1.00 88.91 236 MET B C 1
ATOM 3270 O O . MET B 1 236 ? 104.015 84.024 126.886 1.00 88.91 236 MET B O 1
ATOM 3275 N N . GLY B 1 237 ? 106.144 83.629 127.507 1.00 88.95 237 GLY B N 1
ATOM 3276 C CA . GLY B 1 237 ? 105.730 82.978 128.738 1.00 88.95 237 GLY B CA 1
ATOM 3277 C C . GLY B 1 237 ? 105.020 83.927 129.682 1.00 88.95 237 GLY B C 1
ATOM 3278 O O . GLY B 1 237 ? 104.013 83.571 130.297 1.00 88.95 237 GLY B O 1
ATOM 3279 N N . SER B 1 238 ? 105.538 85.151 129.810 1.00 89.21 238 SER B N 1
ATOM 3280 C CA . SER B 1 238 ? 104.886 86.142 130.658 1.00 89.21 238 SER B CA 1
ATOM 3281 C C . SER B 1 238 ? 103.499 86.484 130.135 1.00 89.21 238 SER B C 1
ATOM 3282 O O . SER B 1 238 ? 102.541 86.567 130.911 1.00 89.21 238 SER B O 1
ATOM 3285 N N . LEU B 1 239 ? 103.368 86.675 128.820 1.00 85.99 239 LEU B N 1
ATOM 3286 C CA . LEU B 1 239 ? 102.064 86.983 128.246 1.00 85.99 239 LEU B CA 1
ATOM 3287 C C . LEU B 1 239 ? 101.078 85.844 128.455 1.00 85.99 239 LEU B C 1
ATOM 3288 O O . LEU B 1 239 ? 99.915 86.087 128.793 1.00 85.99 239 LEU B O 1
ATOM 3293 N N . ALA B 1 240 ? 101.519 84.599 128.263 1.00 89.22 240 ALA B N 1
ATOM 3294 C CA . ALA B 1 240 ? 100.637 83.459 128.476 1.00 89.22 240 ALA B CA 1
ATOM 3295 C C . ALA B 1 240 ? 100.236 83.321 129.940 1.00 89.22 240 ALA B C 1
ATOM 3296 O O . ALA B 1 240 ? 99.064 83.070 130.243 1.00 89.22 240 ALA B O 1
ATOM 3298 N N . GLN B 1 241 ? 101.186 83.492 130.862 1.00 92.12 241 GLN B N 1
ATOM 3299 C CA . GLN B 1 241 ? 100.890 83.332 132.279 1.00 92.12 241 GLN B CA 1
ATOM 3300 C C . GLN B 1 241 ? 100.105 84.506 132.845 1.00 92.12 241 GLN B C 1
ATOM 3301 O O . GLN B 1 241 ? 99.508 84.376 133.919 1.00 92.12 241 GLN B O 1
ATOM 3307 N N . SER B 1 242 ? 100.090 85.644 132.154 1.00 89.94 242 SER B N 1
ATOM 3308 C CA . SER B 1 242 ? 99.348 86.804 132.624 1.00 89.94 242 SER B CA 1
ATOM 3309 C C . SER B 1 242 ? 97.843 86.664 132.447 1.00 89.94 242 SER B C 1
ATOM 3310 O O . SER B 1 242 ? 97.099 87.518 132.941 1.00 89.94 242 SER B O 1
ATOM 3313 N N . PHE B 1 243 ? 97.374 85.623 131.763 1.00 87.87 243 PHE B N 1
ATOM 3314 C CA . PHE B 1 243 ? 95.948 85.445 131.523 1.00 87.87 243 PHE B CA 1
ATOM 3315 C C . PHE B 1 243 ? 95.302 84.449 132.474 1.00 87.87 243 PHE B C 1
ATOM 3316 O O . PHE B 1 243 ? 94.163 84.661 132.899 1.00 87.87 243 PHE B O 1
ATOM 3324 N N . TYR B 1 244 ? 95.998 83.368 132.828 1.00 96.85 244 TYR B N 1
ATOM 3325 C CA . TYR B 1 244 ? 95.455 82.438 133.810 1.00 96.85 244 TYR B CA 1
ATOM 3326 C C . TYR B 1 244 ? 95.318 83.057 135.194 1.00 96.85 244 TYR B C 1
ATOM 3327 O O . TYR B 1 244 ? 94.532 82.553 136.003 1.00 96.85 244 TYR B O 1
ATOM 3336 N N . SER B 1 245 ? 96.051 84.128 135.483 1.00 102.53 245 SER B N 1
ATOM 3337 C CA . SER B 1 245 ? 95.948 84.806 136.768 1.00 102.53 245 SER B CA 1
ATOM 3338 C C . SER B 1 245 ? 94.860 85.873 136.728 1.00 102.53 245 SER B C 1
ATOM 3339 O O . SER B 1 245 ? 94.452 86.404 137.760 1.00 102.53 245 SER B O 1
ATOM 3343 N N . GLN C 1 22 ? 82.818 73.226 96.532 1.00 144.01 22 GLN C N 1
ATOM 3344 C CA . GLN C 1 22 ? 84.133 73.439 97.125 1.00 144.01 22 GLN C CA 1
ATOM 3345 C C . GLN C 1 22 ? 84.035 74.296 98.382 1.00 144.01 22 GLN C C 1
ATOM 3346 O O . GLN C 1 22 ? 83.577 73.832 99.426 1.00 144.01 22 GLN C O 1
ATOM 3352 N N . LEU C 1 23 ? 84.475 75.545 98.274 1.00 144.10 23 LEU C N 1
ATOM 3353 C CA . LEU C 1 23 ? 84.417 76.450 99.410 1.00 144.10 23 LEU C CA 1
ATOM 3354 C C . LEU C 1 23 ? 82.963 76.776 99.745 1.00 144.10 23 LEU C C 1
ATOM 3355 O O . LEU C 1 23 ? 82.129 76.893 98.839 1.00 144.10 23 LEU C O 1
ATOM 3360 N N . PRO C 1 24 ? 82.622 76.918 101.024 1.00 143.83 24 PRO C N 1
ATOM 3361 C CA . PRO C 1 24 ? 81.246 77.273 101.384 1.00 143.83 24 PRO C CA 1
ATOM 3362 C C . PRO C 1 24 ? 80.863 78.644 100.852 1.00 143.83 24 PRO C C 1
ATOM 3363 O O . PRO C 1 24 ? 81.676 79.570 100.801 1.00 143.83 24 PRO C O 1
ATOM 3367 N N . GLY C 1 25 ? 79.600 78.764 100.449 1.00 143.61 25 GLY C N 1
ATOM 3368 C CA . GLY C 1 25 ? 79.103 80.009 99.901 1.00 143.61 25 GLY C CA 1
ATOM 3369 C C . GLY C 1 25 ? 77.633 80.250 100.173 1.00 143.61 25 GLY C C 1
ATOM 3370 O O . GLY C 1 25 ? 77.155 80.031 101.290 1.00 143.61 25 GLY C O 1
ATOM 3371 N N . LEU C 1 26 ? 76.906 80.700 99.155 1.00 146.43 26 LEU C N 1
ATOM 3372 C CA . LEU C 1 26 ? 75.488 81.005 99.265 1.00 146.43 26 LEU C CA 1
ATOM 3373 C C . LEU C 1 26 ? 74.679 79.939 98.543 1.00 146.43 26 LEU C C 1
ATOM 3374 O O . LEU C 1 26 ? 75.068 79.472 97.468 1.00 146.43 26 LEU C O 1
ATOM 3379 N N . ILE C 1 27 ? 73.555 79.556 99.139 1.00 147.94 27 ILE C N 1
ATOM 3380 C CA . ILE C 1 27 ? 72.694 78.520 98.589 1.00 147.94 27 ILE C CA 1
ATOM 3381 C C . ILE C 1 27 ? 71.382 79.162 98.154 1.00 147.94 27 ILE C C 1
ATOM 3382 O O . ILE C 1 27 ? 70.920 80.152 98.729 1.00 147.94 27 ILE C O 1
ATOM 3387 N N . SER C 1 28 ? 70.777 78.585 97.117 1.00 151.93 28 SER C N 1
ATOM 3388 C CA . SER C 1 28 ? 69.542 79.127 96.559 1.00 151.93 28 SER C CA 1
ATOM 3389 C C . SER C 1 28 ? 68.640 77.983 96.126 1.00 151.93 28 SER C C 1
ATOM 3390 O O . SER C 1 28 ? 69.058 77.126 95.342 1.00 151.93 28 SER C O 1
ATOM 3393 N N . GLN C 1 29 ? 67.412 77.975 96.632 1.00 154.75 29 GLN C N 1
ATOM 3394 C CA . GLN C 1 29 ? 66.392 77.011 96.217 1.00 154.75 29 GLN C CA 1
ATOM 3395 C C . GLN C 1 29 ? 65.186 77.756 95.666 1.00 154.75 29 GLN C C 1
ATOM 3396 O O . GLN C 1 29 ? 64.647 78.646 96.352 1.00 154.75 29 GLN C O 1
ATOM 3402 N N . PRO C 1 30 ? 64.737 77.454 94.451 1.00 153.35 30 PRO C N 1
ATOM 3403 C CA . PRO C 1 30 ? 63.525 78.098 93.931 1.00 153.35 30 PRO C CA 1
ATOM 3404 C C . PRO C 1 30 ? 62.312 77.781 94.794 1.00 153.35 30 PRO C C 1
ATOM 3405 O O . PRO C 1 30 ? 62.147 76.660 95.280 1.00 153.35 30 PRO C O 1
ATOM 3409 N N . LEU C 1 31 ? 61.458 78.784 94.986 1.00 155.70 31 LEU C N 1
ATOM 3410 C CA . LEU C 1 31 ? 60.221 78.642 95.752 1.00 155.70 31 LEU C CA 1
ATOM 3411 C C . LEU C 1 31 ? 59.132 79.441 95.040 1.00 155.70 31 LEU C C 1
ATOM 3412 O O . LEU C 1 31 ? 59.354 80.592 94.650 1.00 155.70 31 LEU C O 1
ATOM 3417 N N . ALA C 1 32 ? 57.962 78.809 94.897 1.00 159.08 32 ALA C N 1
ATOM 3418 C CA . ALA C 1 32 ? 56.801 79.473 94.261 1.00 159.08 32 ALA C CA 1
ATOM 3419 C C . ALA C 1 32 ? 57.130 79.891 92.827 1.00 159.08 32 ALA C C 1
ATOM 3420 O O . ALA C 1 32 ? 58.032 79.284 92.216 1.00 159.08 32 ALA C O 1
ATOM 3422 N N . GLY C 1 33 ? 56.406 80.884 92.314 1.00 159.23 33 GLY C N 1
ATOM 3423 C CA . GLY C 1 33 ? 56.601 81.354 90.958 1.00 159.23 33 GLY C CA 1
ATOM 3424 C C . GLY C 1 33 ? 57.754 82.325 90.819 1.00 159.23 33 GLY C C 1
ATOM 3425 O O . GLY C 1 33 ? 57.635 83.498 91.186 1.00 159.23 33 GLY C O 1
ATOM 3426 N N . GLY C 1 34 ? 58.874 81.847 90.282 1.00 159.17 34 GLY C N 1
ATOM 3427 C CA . GLY C 1 34 ? 60.039 82.682 90.062 1.00 159.17 34 GLY C CA 1
ATOM 3428 C C . GLY C 1 34 ? 60.602 83.307 91.322 1.00 159.17 34 GLY C C 1
ATOM 3429 O O . GLY C 1 34 ? 60.972 84.483 91.324 1.00 159.17 34 GLY C O 1
ATOM 3430 N N . GLY C 1 35 ? 60.676 82.533 92.400 1.00 157.73 35 GLY C N 1
ATOM 3431 C CA . GLY C 1 35 ? 61.221 83.000 93.661 1.00 157.73 35 GLY C CA 1
ATOM 3432 C C . GLY C 1 35 ? 62.570 82.361 93.929 1.00 157.73 35 GLY C C 1
ATOM 3433 O O . GLY C 1 35 ? 62.773 81.176 93.660 1.00 157.73 35 GLY C O 1
ATOM 3434 N N . GLN C 1 36 ? 63.497 83.155 94.458 1.00 154.44 36 GLN C N 1
ATOM 3435 C CA . GLN C 1 36 ? 64.849 82.699 94.755 1.00 154.44 36 GLN C CA 1
ATOM 3436 C C . GLN C 1 36 ? 65.150 82.943 96.225 1.00 154.44 36 GLN C C 1
ATOM 3437 O O . GLN C 1 36 ? 65.224 84.096 96.664 1.00 154.44 36 GLN C O 1
ATOM 3443 N N . SER C 1 37 ? 65.320 81.863 96.981 1.00 152.41 37 SER C N 1
ATOM 3444 C CA . SER C 1 37 ? 65.786 81.969 98.354 1.00 152.41 37 SER C CA 1
ATOM 3445 C C . SER C 1 37 ? 67.300 82.136 98.378 1.00 152.41 37 SER C C 1
ATOM 3446 O O . SER C 1 37 ? 67.997 81.807 97.415 1.00 152.41 37 SER C O 1
ATOM 3449 N N . TRP C 1 38 ? 67.809 82.662 99.490 1.00 147.22 38 TRP C N 1
ATOM 3450 C CA . TRP C 1 38 ? 69.239 82.907 99.641 1.00 147.22 38 TRP C CA 1
ATOM 3451 C C . TRP C 1 38 ? 69.620 82.716 101.099 1.00 147.22 38 TRP C C 1
ATOM 3452 O O . TRP C 1 38 ? 69.317 83.572 101.934 1.00 147.22 38 TRP C O 1
ATOM 3463 N N . SER C 1 39 ? 70.294 81.608 101.400 1.00 142.12 39 SER C N 1
ATOM 3464 C CA . SER C 1 39 ? 70.678 81.278 102.765 1.00 142.12 39 SER C CA 1
ATOM 3465 C C . SER C 1 39 ? 72.152 80.894 102.786 1.00 142.12 39 SER C C 1
ATOM 3466 O O . SER C 1 39 ? 72.809 80.801 101.745 1.00 142.12 39 SER C O 1
ATOM 3469 N N . LEU C 1 40 ? 72.671 80.669 103.990 1.00 140.53 40 LEU C N 1
ATOM 3470 C CA . LEU C 1 40 ? 74.071 80.313 104.172 1.00 140.53 40 LEU C CA 1
ATOM 3471 C C . LEU C 1 40 ? 74.210 79.529 105.467 1.00 140.53 40 LEU C C 1
ATOM 3472 O O . LEU C 1 40 ? 73.311 79.527 106.312 1.00 140.53 40 LEU C O 1
ATOM 3477 N N . SER C 1 41 ? 75.347 78.856 105.608 1.00 140.11 41 SER C N 1
ATOM 3478 C CA . SER C 1 41 ? 75.627 78.025 106.765 1.00 140.11 41 SER C CA 1
ATOM 3479 C C . SER C 1 41 ? 76.683 78.689 107.648 1.00 140.11 41 SER C C 1
ATOM 3480 O O . SER C 1 41 ? 77.187 79.776 107.349 1.00 140.11 41 SER C O 1
ATOM 3483 N N . VAL C 1 42 ? 77.022 78.027 108.757 1.00 136.44 42 VAL C N 1
ATOM 3484 C CA . VAL C 1 42 ? 78.053 78.541 109.654 1.00 136.44 42 VAL C CA 1
ATOM 3485 C C . VAL C 1 42 ? 79.412 78.526 108.966 1.00 136.44 42 VAL C C 1
ATOM 3486 O O . VAL C 1 42 ? 80.255 79.404 109.198 1.00 136.44 42 VAL C O 1
ATOM 3490 N N . GLN C 1 43 ? 79.651 77.523 108.116 1.00 138.29 43 GLN C N 1
ATOM 3491 C CA . GLN C 1 43 ? 80.907 77.460 107.380 1.00 138.29 43 GLN C CA 1
ATOM 3492 C C . GLN C 1 43 ? 81.113 78.699 106.522 1.00 138.29 43 GLN C C 1
ATOM 3493 O O . GLN C 1 43 ? 82.223 79.238 106.474 1.00 138.29 43 GLN C O 1
ATOM 3499 N N . THR C 1 44 ? 80.061 79.176 105.856 1.00 135.28 44 THR C N 1
ATOM 3500 C CA . THR C 1 44 ? 80.181 80.385 105.052 1.00 135.28 44 THR C CA 1
ATOM 3501 C C . THR C 1 44 ? 80.543 81.602 105.895 1.00 135.28 44 THR C C 1
ATOM 3502 O O . THR C 1 44 ? 81.413 82.388 105.498 1.00 135.28 44 THR C O 1
ATOM 3506 N N . LEU C 1 45 ? 79.908 81.772 107.057 1.00 134.01 45 LEU C N 1
ATOM 3507 C CA . LEU C 1 45 ? 80.179 82.949 107.872 1.00 134.01 45 LEU C CA 1
ATOM 3508 C C . LEU C 1 45 ? 81.549 82.901 108.535 1.00 134.01 45 LEU C C 1
ATOM 3509 O O . LEU C 1 45 ? 82.163 83.956 108.719 1.00 134.01 45 LEU C O 1
ATOM 3514 N N . VAL C 1 46 ? 82.045 81.718 108.903 1.00 132.65 46 VAL C N 1
ATOM 3515 C CA . VAL C 1 46 ? 83.414 81.659 109.407 1.00 132.65 46 VAL C CA 1
ATOM 3516 C C . VAL C 1 46 ? 84.411 81.859 108.269 1.00 132.65 46 VAL C C 1
ATOM 3517 O O . VAL C 1 46 ? 85.466 82.472 108.457 1.00 132.65 46 VAL C O 1
ATOM 3521 N N . PHE C 1 47 ? 84.082 81.370 107.070 1.00 132.07 47 PHE C N 1
ATOM 3522 C CA . PHE C 1 47 ? 84.984 81.488 105.930 1.00 132.07 47 PHE C CA 1
ATOM 3523 C C . PHE C 1 47 ? 85.148 82.941 105.495 1.00 132.07 47 PHE C C 1
ATOM 3524 O O . PHE C 1 47 ? 86.265 83.398 105.219 1.00 132.07 47 PHE C O 1
ATOM 3532 N N . ILE C 1 48 ? 84.040 83.684 105.428 1.00 128.66 48 ILE C N 1
ATOM 3533 C CA . ILE C 1 48 ? 84.114 85.071 104.973 1.00 128.66 48 ILE C CA 1
ATOM 3534 C C . ILE C 1 48 ? 84.922 85.916 105.951 1.00 128.66 48 ILE C C 1
ATOM 3535 O O . ILE C 1 48 ? 85.630 86.847 105.549 1.00 128.66 48 ILE C O 1
ATOM 3540 N N . THR C 1 49 ? 84.830 85.611 107.247 1.00 125.61 49 THR C N 1
ATOM 3541 C CA . THR C 1 49 ? 85.625 86.342 108.228 1.00 125.61 49 THR C CA 1
ATOM 3542 C C . THR C 1 49 ? 87.084 85.902 108.198 1.00 125.61 49 THR C C 1
ATOM 3543 O O . THR C 1 49 ? 87.989 86.716 108.419 1.00 125.61 49 THR C O 1
ATOM 3547 N N . SER C 1 50 ? 87.335 84.619 107.928 1.00 123.49 50 SER C N 1
ATOM 3548 C CA . SER C 1 50 ? 88.706 84.132 107.856 1.00 123.49 50 SER C CA 1
ATOM 3549 C C . SER C 1 50 ? 89.417 84.585 106.588 1.00 123.49 50 SER C C 1
ATOM 3550 O O . SER C 1 50 ? 90.645 84.468 106.513 1.00 123.49 50 SER C O 1
ATOM 3553 N N . LEU C 1 51 ? 88.674 85.071 105.588 1.00 123.68 51 LEU C N 1
ATOM 3554 C CA . LEU C 1 51 ? 89.314 85.614 104.390 1.00 123.68 51 LEU C CA 1
ATOM 3555 C C . LEU C 1 51 ? 90.362 86.665 104.734 1.00 123.68 51 LEU C C 1
ATOM 3556 O O . LEU C 1 51 ? 91.440 86.701 104.129 1.00 123.68 51 LEU C O 1
ATOM 3561 N N . THR C 1 52 ? 90.061 87.537 105.697 1.00 116.27 52 THR C N 1
ATOM 3562 C CA . THR C 1 52 ? 90.984 88.615 106.037 1.00 116.27 52 THR C CA 1
ATOM 3563 C C . THR C 1 52 ? 92.255 88.079 106.686 1.00 116.27 52 THR C C 1
ATOM 3564 O O . THR C 1 52 ? 93.350 88.601 106.445 1.00 116.27 52 THR C O 1
ATOM 3568 N N . PHE C 1 53 ? 92.134 87.031 107.498 1.00 110.36 53 PHE C N 1
ATOM 3569 C CA . PHE C 1 53 ? 93.232 86.577 108.342 1.00 110.36 53 PHE C CA 1
ATOM 3570 C C . PHE C 1 53 ? 94.021 85.418 107.753 1.00 110.36 53 PHE C C 1
ATOM 3571 O O . PHE C 1 53 ? 95.169 85.204 108.155 1.00 110.36 53 PHE C O 1
ATOM 3579 N N . LEU C 1 54 ? 93.436 84.660 106.825 1.00 109.24 54 LEU C N 1
ATOM 3580 C CA . LEU C 1 54 ? 94.145 83.512 106.265 1.00 109.24 54 LEU C CA 1
ATOM 3581 C C . LEU C 1 54 ? 95.458 83.872 105.570 1.00 109.24 54 LEU C C 1
ATOM 3582 O O . LEU C 1 54 ? 96.421 83.098 105.717 1.00 109.24 54 LEU C O 1
ATOM 3587 N N . PRO C 1 55 ? 95.582 84.970 104.804 1.00 105.22 55 PRO C N 1
ATOM 3588 C CA . PRO C 1 55 ? 96.906 85.274 104.233 1.00 105.22 55 PRO C CA 1
ATOM 3589 C C . PRO C 1 55 ? 97.970 85.488 105.293 1.00 105.22 55 PRO C C 1
ATOM 3590 O O . PRO C 1 55 ? 99.112 85.046 105.120 1.00 105.22 55 PRO C O 1
ATOM 3594 N N . ALA C 1 56 ? 97.616 86.141 106.402 1.00 99.84 56 ALA C N 1
ATOM 3595 C CA . ALA C 1 56 ? 98.582 86.355 107.473 1.00 99.84 56 ALA C CA 1
ATOM 3596 C C . ALA C 1 56 ? 99.019 85.036 108.094 1.00 99.84 56 ALA C C 1
ATOM 3597 O O . ALA C 1 56 ? 100.210 84.824 108.339 1.00 99.84 56 ALA C O 1
ATOM 3599 N N . ILE C 1 57 ? 98.071 84.130 108.340 1.00 96.77 57 ILE C N 1
ATOM 3600 C CA . ILE C 1 57 ? 98.405 82.836 108.930 1.00 96.77 57 ILE C CA 1
ATOM 3601 C C . ILE C 1 57 ? 99.291 82.031 107.986 1.00 96.77 57 ILE C C 1
ATOM 3602 O O . ILE C 1 57 ? 100.288 81.423 108.403 1.00 96.77 57 ILE C O 1
ATOM 3607 N N . LEU C 1 58 ? 98.942 82.018 106.697 1.00 97.60 58 LEU C N 1
ATOM 3608 C CA . LEU C 1 58 ? 99.764 81.314 105.719 1.00 97.60 58 LEU C CA 1
ATOM 3609 C C . LEU C 1 58 ? 101.168 81.895 105.653 1.00 97.60 58 LEU C C 1
ATOM 3610 O O . LEU C 1 58 ? 102.144 81.144 105.563 1.00 97.60 58 LEU C O 1
ATOM 3615 N N . LEU C 1 59 ? 101.292 83.223 105.700 1.00 94.71 59 LEU C N 1
ATOM 3616 C CA . LEU C 1 59 ? 102.615 83.835 105.734 1.00 94.71 59 LEU C CA 1
ATOM 3617 C C . LEU C 1 59 ? 103.366 83.449 107.002 1.00 94.71 59 LEU C C 1
ATOM 3618 O O . LEU C 1 59 ? 104.591 83.282 106.978 1.00 94.71 59 LEU C O 1
ATOM 3623 N N . MET C 1 60 ? 102.650 83.310 108.121 1.00 93.64 60 MET C N 1
ATOM 3624 C CA . MET C 1 60 ? 103.297 82.897 109.361 1.00 93.64 60 MET C CA 1
ATOM 3625 C C . MET C 1 60 ? 103.873 81.496 109.231 1.00 93.64 60 MET C C 1
ATOM 3626 O O . MET C 1 60 ? 104.991 81.231 109.689 1.00 93.64 60 MET C O 1
ATOM 3631 N N . MET C 1 61 ? 103.123 80.584 108.614 1.00 92.83 61 MET C N 1
ATOM 3632 C CA . MET C 1 61 ? 103.596 79.213 108.479 1.00 92.83 61 MET C CA 1
ATOM 3633 C C . MET C 1 61 ? 104.608 79.036 107.354 1.00 92.83 61 MET C C 1
ATOM 3634 O O . MET C 1 61 ? 105.242 77.978 107.281 1.00 92.83 61 MET C O 1
ATOM 3639 N N . THR C 1 62 ? 104.782 80.031 106.486 1.00 93.94 62 THR C N 1
ATOM 3640 C CA . THR C 1 62 ? 105.705 79.925 105.364 1.00 93.94 62 THR C CA 1
ATOM 3641 C C . THR C 1 62 ? 107.018 80.664 105.593 1.00 93.94 62 THR C C 1
ATOM 3642 O O . THR C 1 62 ? 107.685 81.027 104.618 1.00 93.94 62 THR C O 1
ATOM 3646 N N . SER C 1 63 ? 107.400 80.899 106.848 1.00 89.65 63 SER C N 1
ATOM 3647 C CA . SER C 1 63 ? 108.695 81.466 107.220 1.00 89.65 63 SER C CA 1
ATOM 3648 C C . SER C 1 63 ? 108.953 82.830 106.597 1.00 89.65 63 SER C C 1
ATOM 3649 O O . SER C 1 63 ? 110.105 83.270 106.528 1.00 89.65 63 SER C O 1
ATOM 3652 N N . PHE C 1 64 ? 107.908 83.507 106.124 1.00 85.81 64 PHE C N 1
ATOM 3653 C CA . PHE C 1 64 ? 108.062 84.869 105.638 1.00 85.81 64 PHE C CA 1
ATOM 3654 C C . PHE C 1 64 ? 108.566 85.804 106.729 1.00 85.81 64 PHE C C 1
ATOM 3655 O O . PHE C 1 64 ? 109.251 86.787 106.421 1.00 85.81 64 PHE C O 1
ATOM 3663 N N . THR C 1 65 ? 108.276 85.489 107.995 1.00 85.08 65 THR C N 1
ATOM 3664 C CA . THR C 1 65 ? 108.626 86.376 109.098 1.00 85.08 65 THR C CA 1
ATOM 3665 C C . THR C 1 65 ? 110.133 86.547 109.218 1.00 85.08 65 THR C C 1
ATOM 3666 O O . THR C 1 65 ? 110.636 87.674 109.274 1.00 85.08 65 THR C O 1
ATOM 3670 N N . ARG C 1 66 ? 110.868 85.435 109.274 1.00 81.75 66 ARG C N 1
ATOM 3671 C CA . ARG C 1 66 ? 112.310 85.510 109.482 1.00 81.75 66 ARG C CA 1
ATOM 3672 C C . ARG C 1 66 ? 112.987 86.264 108.346 1.00 81.75 66 ARG C C 1
ATOM 3673 O O . ARG C 1 66 ? 113.827 87.141 108.578 1.00 81.75 66 ARG C O 1
ATOM 3681 N N . ILE C 1 67 ? 112.608 85.950 107.108 1.00 80.08 67 ILE C N 1
ATOM 3682 C CA . ILE C 1 67 ? 113.230 86.586 105.953 1.00 80.08 67 ILE C CA 1
ATOM 3683 C C . ILE C 1 67 ? 112.924 88.079 105.925 1.00 80.08 67 ILE C C 1
ATOM 3684 O O . ILE C 1 67 ? 113.828 88.907 105.741 1.00 80.08 67 ILE C O 1
ATOM 3689 N N . ILE C 1 68 ? 111.656 88.453 106.122 1.00 78.01 68 ILE C N 1
ATOM 3690 C CA . ILE C 1 68 ? 111.302 89.867 106.039 1.00 78.01 68 ILE C CA 1
ATOM 3691 C C . ILE C 1 68 ? 111.931 90.646 107.188 1.00 78.01 68 ILE C C 1
ATOM 3692 O O . ILE C 1 68 ? 112.360 91.793 107.012 1.00 78.01 68 ILE C O 1
ATOM 3697 N N . ILE C 1 69 ? 112.029 90.036 108.372 1.00 75.69 69 ILE C N 1
ATOM 3698 C CA . ILE C 1 69 ? 112.628 90.721 109.511 1.00 75.69 69 ILE C CA 1
ATOM 3699 C C . ILE C 1 69 ? 114.122 90.908 109.296 1.00 75.69 69 ILE C C 1
ATOM 3700 O O . ILE C 1 69 ? 114.672 91.979 109.578 1.00 75.69 69 ILE C O 1
ATOM 3705 N N . VAL C 1 70 ? 114.803 89.880 108.783 1.00 73.58 70 VAL C N 1
ATOM 3706 C CA . VAL C 1 70 ? 116.231 90.001 108.509 1.00 73.58 70 VAL C CA 1
ATOM 3707 C C . VAL C 1 70 ? 116.481 91.080 107.464 1.00 73.58 70 VAL C C 1
ATOM 3708 O O . VAL C 1 70 ? 117.420 91.876 107.585 1.00 73.58 70 VAL C O 1
ATOM 3712 N N . PHE C 1 71 ? 115.639 91.137 106.431 1.00 78.43 71 PHE C N 1
ATOM 3713 C CA . PHE C 1 71 ? 115.846 92.133 105.385 1.00 78.43 71 PHE C CA 1
ATOM 3714 C C . PHE C 1 71 ? 115.538 93.544 105.879 1.00 78.43 71 PHE C C 1
ATOM 3715 O O . PHE C 1 71 ? 116.227 94.500 105.505 1.00 78.43 71 PHE C O 1
ATOM 3723 N N . GLY C 1 72 ? 114.522 93.699 106.730 1.00 77.55 72 GLY C N 1
ATOM 3724 C CA . GLY C 1 72 ? 114.277 95.000 107.333 1.00 77.55 72 GLY C CA 1
ATOM 3725 C C . GLY C 1 72 ? 115.410 95.438 108.242 1.00 77.55 72 GLY C C 1
ATOM 3726 O O . GLY C 1 72 ? 115.780 96.617 108.270 1.00 77.55 72 GLY C O 1
ATOM 3727 N N . LEU C 1 73 ? 115.977 94.496 108.998 1.00 74.74 73 LEU C N 1
ATOM 3728 C CA . LEU C 1 73 ? 117.128 94.812 109.835 1.00 74.74 73 LEU C CA 1
ATOM 3729 C C . LEU C 1 73 ? 118.331 95.205 108.988 1.00 74.74 73 LEU C C 1
ATOM 3730 O O . LEU C 1 73 ? 119.088 96.105 109.360 1.00 74.74 73 LEU C O 1
ATOM 3735 N N . LEU C 1 74 ? 118.526 94.540 107.848 1.00 76.80 74 LEU C N 1
ATOM 3736 C CA . LEU C 1 74 ? 119.581 94.950 106.925 1.00 76.80 74 LEU C CA 1
ATOM 3737 C C . LEU C 1 74 ? 119.337 96.354 106.385 1.00 76.80 74 LEU C C 1
ATOM 3738 O O . LEU C 1 74 ? 120.277 97.153 106.277 1.00 76.80 74 LEU C O 1
ATOM 3743 N N . ARG C 1 75 ? 118.087 96.668 106.041 1.00 80.73 75 ARG C N 1
ATOM 3744 C CA . ARG C 1 75 ? 117.756 98.011 105.573 1.00 80.73 75 ARG C CA 1
ATOM 3745 C C . ARG C 1 75 ? 118.072 99.055 106.636 1.00 80.73 75 ARG C C 1
ATOM 3746 O O . ARG C 1 75 ? 118.604 100.127 106.325 1.00 80.73 75 ARG C O 1
ATOM 3754 N N . ASN C 1 76 ? 117.746 98.760 107.896 1.00 79.75 76 ASN C N 1
ATOM 3755 C CA . ASN C 1 76 ? 118.113 99.662 108.984 1.00 79.75 76 ASN C CA 1
ATOM 3756 C C . ASN C 1 76 ? 119.624 99.757 109.152 1.00 79.75 76 ASN C C 1
ATOM 3757 O O . ASN C 1 76 ? 120.148 100.839 109.438 1.00 79.75 76 ASN C O 1
ATOM 3762 N N . ALA C 1 77 ? 120.336 98.641 108.981 1.00 78.51 77 ALA C N 1
ATOM 3763 C CA . ALA C 1 77 ? 121.783 98.636 109.159 1.00 78.51 77 ALA C CA 1
ATOM 3764 C C . ALA C 1 77 ? 122.478 99.455 108.083 1.00 78.51 77 ALA C C 1
ATOM 3765 O O . ALA C 1 77 ? 123.545 100.030 108.326 1.00 78.51 77 ALA C O 1
ATOM 3767 N N . LEU C 1 78 ? 121.893 99.519 106.888 1.00 79.82 78 LEU C N 1
ATOM 3768 C CA . LEU C 1 78 ? 122.481 100.325 105.825 1.00 79.82 78 LEU C CA 1
ATOM 3769 C C . LEU C 1 78 ? 122.441 101.816 106.122 1.00 79.82 78 LEU C C 1
ATOM 3770 O O . LEU C 1 78 ? 123.094 102.586 105.410 1.00 79.82 78 LEU C O 1
ATOM 3775 N N . GLY C 1 79 ? 121.696 102.243 107.139 1.00 87.37 79 GLY C N 1
ATOM 3776 C CA . GLY C 1 79 ? 121.634 103.653 107.472 1.00 87.37 79 GLY C CA 1
ATOM 3777 C C . GLY C 1 79 ? 120.814 104.474 106.510 1.00 87.37 79 GLY C C 1
ATOM 3778 O O . GLY C 1 79 ? 120.803 105.704 106.605 1.00 87.37 79 GLY C O 1
ATOM 3779 N N . THR C 1 80 ? 120.124 103.824 105.579 1.00 89.36 80 THR C N 1
ATOM 3780 C CA . THR C 1 80 ? 119.308 104.505 104.575 1.00 89.36 80 THR C CA 1
ATOM 3781 C C . THR C 1 80 ? 117.921 103.874 104.551 1.00 89.36 80 THR C C 1
ATOM 3782 O O . THR C 1 80 ? 117.605 103.028 103.705 1.00 89.36 80 THR C O 1
ATOM 3786 N N . PRO C 1 81 ? 117.061 104.260 105.494 1.00 91.55 81 PRO C N 1
ATOM 3787 C CA . PRO C 1 81 ? 115.715 103.679 105.552 1.00 91.55 81 PRO C CA 1
ATOM 3788 C C . PRO C 1 81 ? 114.951 103.890 104.254 1.00 91.55 81 PRO C C 1
ATOM 3789 O O . PRO C 1 81 ? 114.988 104.967 103.654 1.00 91.55 81 PRO C O 1
ATOM 3793 N N . SER C 1 82 ? 114.248 102.839 103.832 1.00 92.47 82 SER C N 1
ATOM 3794 C CA . SER C 1 82 ? 113.417 102.852 102.628 1.00 92.47 82 SER C CA 1
ATOM 3795 C C . SER C 1 82 ? 114.207 103.292 101.397 1.00 92.47 82 SER C C 1
ATOM 3796 O O . SER C 1 82 ? 113.702 104.014 100.535 1.00 92.47 82 SER C O 1
ATOM 3799 N N . ALA C 1 83 ? 115.468 102.852 101.309 1.00 91.90 83 ALA C N 1
ATOM 3800 C CA . ALA C 1 83 ? 116.192 103.023 100.050 1.00 91.90 83 ALA C CA 1
ATOM 3801 C C . ALA C 1 83 ? 115.709 102.017 99.014 1.00 91.90 83 ALA C C 1
ATOM 3802 O O . ALA C 1 83 ? 115.441 102.423 97.869 1.00 91.90 83 ALA C O 1
ATOM 3804 N N . PRO C 1 84 ? 115.574 100.726 99.318 1.00 88.54 84 PRO C N 1
ATOM 3805 C CA . PRO C 1 84 ? 114.650 99.897 98.553 1.00 88.54 84 PRO C CA 1
ATOM 3806 C C . PRO C 1 84 ? 113.264 99.968 99.166 1.00 88.54 84 PRO C C 1
ATOM 3807 O O . PRO C 1 84 ? 113.098 99.730 100.372 1.00 88.54 84 PRO C O 1
ATOM 3811 N N . PRO C 1 85 ? 112.249 100.318 98.378 1.00 91.34 85 PRO C N 1
ATOM 3812 C CA . PRO C 1 85 ? 110.909 100.510 98.946 1.00 91.34 85 PRO C CA 1
ATOM 3813 C C . PRO C 1 85 ? 110.389 99.247 99.616 1.00 91.34 85 PRO C C 1
ATOM 3814 O O . PRO C 1 85 ? 110.903 98.146 99.409 1.00 91.34 85 PRO C O 1
ATOM 3818 N N . ASN C 1 86 ? 109.357 99.423 100.444 1.00 91.85 86 ASN C N 1
ATOM 3819 C CA . ASN C 1 86 ? 108.761 98.281 101.127 1.00 91.85 86 ASN C CA 1
ATOM 3820 C C . ASN C 1 86 ? 108.205 97.266 100.139 1.00 91.85 86 ASN C C 1
ATOM 3821 O O . ASN C 1 86 ? 108.206 96.063 100.421 1.00 91.85 86 ASN C O 1
ATOM 3826 N N . GLN C 1 87 ? 107.740 97.726 98.975 1.00 95.66 87 GLN C N 1
ATOM 3827 C CA . GLN C 1 87 ? 107.161 96.811 97.997 1.00 95.66 87 GLN C CA 1
ATOM 3828 C C . GLN C 1 87 ? 108.206 95.856 97.434 1.00 95.66 87 GLN C C 1
ATOM 3829 O O . GLN C 1 87 ? 107.963 94.647 97.349 1.00 95.66 87 GLN C O 1
ATOM 3835 N N . VAL C 1 88 ? 109.375 96.372 97.044 1.00 92.06 88 VAL C N 1
ATOM 3836 C CA . VAL C 1 88 ? 110.393 95.508 96.450 1.00 92.06 88 VAL C CA 1
ATOM 3837 C C . VAL C 1 88 ? 110.963 94.556 97.496 1.00 92.06 88 VAL C C 1
ATOM 3838 O O . VAL C 1 88 ? 111.223 93.380 97.210 1.00 92.06 88 VAL C O 1
ATOM 3842 N N . LEU C 1 89 ? 111.147 95.040 98.726 1.00 89.41 89 LEU C N 1
ATOM 3843 C CA . LEU C 1 89 ? 111.638 94.183 99.800 1.00 89.41 89 LEU C CA 1
ATOM 3844 C C . LEU C 1 89 ? 110.644 93.068 100.097 1.00 89.41 89 LEU C C 1
ATOM 3845 O O . LEU C 1 89 ? 111.021 91.895 100.222 1.00 89.41 89 LEU C O 1
ATOM 3850 N N . LEU C 1 90 ? 109.360 93.416 100.182 1.00 91.62 90 LEU C N 1
ATOM 3851 C CA . LEU C 1 90 ? 108.305 92.435 100.374 1.00 91.62 90 LEU C CA 1
ATOM 3852 C C . LEU C 1 90 ? 108.249 91.415 99.247 1.00 91.62 90 LEU C C 1
ATOM 3853 O O . LEU C 1 90 ? 108.144 90.218 99.526 1.00 91.62 90 LEU C O 1
ATOM 3858 N N . GLY C 1 91 ? 108.345 91.852 97.995 1.00 92.20 91 GLY C N 1
ATOM 3859 C CA . GLY C 1 91 ? 108.316 90.939 96.872 1.00 92.20 91 GLY C CA 1
ATOM 3860 C C . GLY C 1 91 ? 109.501 89.997 96.829 1.00 92.20 91 GLY C C 1
ATOM 3861 O O . GLY C 1 91 ? 109.344 88.809 96.528 1.00 92.20 91 GLY C O 1
ATOM 3862 N N . LEU C 1 92 ? 110.700 90.507 97.126 1.00 90.31 92 LEU C N 1
ATOM 3863 C CA . LEU C 1 92 ? 111.861 89.624 97.157 1.00 90.31 92 LEU C CA 1
ATOM 3864 C C . LEU C 1 92 ? 111.786 88.649 98.324 1.00 90.31 92 LEU C C 1
ATOM 3865 O O . LEU C 1 92 ? 112.279 87.520 98.214 1.00 90.31 92 LEU C O 1
ATOM 3870 N N . ALA C 1 93 ? 111.164 89.049 99.436 1.00 87.82 93 ALA C N 1
ATOM 3871 C CA . ALA C 1 93 ? 110.939 88.097 100.519 1.00 87.82 93 ALA C CA 1
ATOM 3872 C C . ALA C 1 93 ? 110.032 86.954 100.072 1.00 87.82 93 ALA C C 1
ATOM 3873 O O . ALA C 1 93 ? 110.309 85.782 100.360 1.00 87.82 93 ALA C O 1
ATOM 3875 N N . LEU C 1 94 ? 108.947 87.271 99.357 1.00 90.08 94 LEU C N 1
ATOM 3876 C CA . LEU C 1 94 ? 108.086 86.219 98.822 1.00 90.08 94 LEU C CA 1
ATOM 3877 C C . LEU C 1 94 ? 108.828 85.344 97.822 1.00 90.08 94 LEU C C 1
ATOM 3878 O O . LEU C 1 94 ? 108.633 84.125 97.797 1.00 90.08 94 LEU C O 1
ATOM 3883 N N . PHE C 1 95 ? 109.667 85.944 96.977 1.00 89.31 95 PHE C N 1
ATOM 3884 C CA . PHE C 1 95 ? 110.422 85.145 96.015 1.00 89.31 95 PHE C CA 1
ATOM 3885 C C . PHE C 1 95 ? 111.374 84.186 96.719 1.00 89.31 95 PHE C C 1
ATOM 3886 O O . PHE C 1 95 ? 111.484 83.013 96.336 1.00 89.31 95 PHE C O 1
ATOM 3894 N N . LEU C 1 96 ? 112.061 84.660 97.760 1.00 88.99 96 LEU C N 1
ATOM 3895 C CA . LEU C 1 96 ? 112.958 83.786 98.507 1.00 88.99 96 LEU C CA 1
ATOM 3896 C C . LEU C 1 96 ? 112.189 82.670 99.205 1.00 88.99 96 LEU C C 1
ATOM 3897 O O . LEU C 1 96 ? 112.627 81.514 99.203 1.00 88.99 96 LEU C O 1
ATOM 3902 N N . THR C 1 97 ? 111.035 82.991 99.800 1.00 90.59 97 THR C N 1
ATOM 3903 C CA . THR C 1 97 ? 110.231 81.953 100.441 1.00 90.59 97 THR C CA 1
ATOM 3904 C C . THR C 1 97 ? 109.737 80.929 99.426 1.00 90.59 97 THR C C 1
ATOM 3905 O O . THR C 1 97 ? 109.731 79.724 99.704 1.00 90.59 97 THR C O 1
ATOM 3909 N N . PHE C 1 98 ? 109.311 81.390 98.248 1.00 93.88 98 PHE C N 1
ATOM 3910 C CA . PHE C 1 98 ? 108.837 80.476 97.216 1.00 93.88 98 PHE C CA 1
ATOM 3911 C C . PHE C 1 98 ? 109.956 79.564 96.737 1.00 93.88 98 PHE C C 1
ATOM 3912 O O . PHE C 1 98 ? 109.734 78.372 96.496 1.00 93.88 98 PHE C O 1
ATOM 3920 N N . PHE C 1 99 ? 111.165 80.108 96.584 1.00 92.50 99 PHE C N 1
ATOM 3921 C CA . PHE C 1 99 ? 112.303 79.258 96.253 1.00 92.50 99 PHE C CA 1
ATOM 3922 C C . PHE C 1 99 ? 112.554 78.236 97.351 1.00 92.50 99 PHE C C 1
ATOM 3923 O O . PHE C 1 99 ? 112.842 77.067 97.070 1.00 92.50 99 PHE C O 1
ATOM 3931 N N . ILE C 1 100 ? 112.458 78.665 98.610 1.00 92.14 100 ILE C N 1
ATOM 3932 C CA . ILE C 1 100 ? 112.733 77.768 99.726 1.00 92.14 100 ILE C CA 1
ATOM 3933 C C . ILE C 1 100 ? 111.712 76.638 99.783 1.00 92.14 100 ILE C C 1
ATOM 3934 O O . ILE C 1 100 ? 112.072 75.468 99.960 1.00 92.14 100 ILE C O 1
ATOM 3939 N N . MET C 1 101 ? 110.428 76.960 99.626 1.00 97.58 101 MET C N 1
ATOM 3940 C CA . MET C 1 101 ? 109.356 76.008 99.882 1.00 97.58 101 MET C CA 1
ATOM 3941 C C . MET C 1 101 ? 108.705 75.468 98.618 1.00 97.58 101 MET C C 1
ATOM 3942 O O . MET C 1 101 ? 107.493 75.233 98.612 1.00 97.58 101 MET C O 1
ATOM 3947 N N . SER C 1 102 ? 109.470 75.265 97.551 1.00 101.59 102 SER C N 1
ATOM 3948 C CA . SER C 1 102 ? 108.956 74.464 96.445 1.00 101.59 102 SER C CA 1
ATOM 3949 C C . SER C 1 102 ? 108.598 73.040 96.862 1.00 101.59 102 SER C C 1
ATOM 3950 O O . SER C 1 102 ? 107.538 72.556 96.428 1.00 101.59 102 SER C O 1
ATOM 3953 N N . PRO C 1 103 ? 109.391 72.319 97.671 1.00 100.32 103 PRO C N 1
ATOM 3954 C CA . PRO C 1 103 ? 108.935 70.981 98.083 1.00 100.32 103 PRO C CA 1
ATOM 3955 C C . PRO C 1 103 ? 107.680 71.019 98.933 1.00 100.32 103 PRO C C 1
ATOM 3956 O O . PRO C 1 103 ? 106.782 70.196 98.734 1.00 100.32 103 PRO C O 1
ATOM 3960 N N . VAL C 1 104 ? 107.576 71.966 99.866 1.00 101.39 104 VAL C N 1
ATOM 3961 C CA . VAL C 1 104 ? 106.361 72.069 100.669 1.00 101.39 104 VAL C CA 1
ATOM 3962 C C . VAL C 1 104 ? 105.165 72.391 99.782 1.00 101.39 104 VAL C C 1
ATOM 3963 O O . VAL C 1 104 ? 104.099 71.771 99.899 1.00 101.39 104 VAL C O 1
ATOM 3967 N N . ILE C 1 105 ? 105.331 73.346 98.864 1.00 102.68 105 ILE C N 1
ATOM 3968 C CA . ILE C 1 105 ? 104.215 73.775 98.028 1.00 102.68 105 ILE C CA 1
ATOM 3969 C C . ILE C 1 105 ? 103.752 72.643 97.119 1.00 102.68 105 ILE C C 1
ATOM 3970 O O . ILE C 1 105 ? 102.550 72.379 97.006 1.00 102.68 105 ILE C O 1
ATOM 3975 N N . ASP C 1 106 ? 104.685 71.945 96.464 1.00 108.80 106 ASP C N 1
ATOM 3976 C CA . ASP C 1 106 ? 104.246 70.905 95.538 1.00 108.80 106 ASP C CA 1
ATOM 3977 C C . ASP C 1 106 ? 103.772 69.655 96.276 1.00 108.80 106 ASP C C 1
ATOM 3978 O O . ASP C 1 106 ? 102.909 68.934 95.765 1.00 108.80 106 ASP C O 1
ATOM 3983 N N . LYS C 1 107 ? 104.293 69.391 97.480 1.00 107.17 107 LYS C N 1
ATOM 3984 C CA . LYS C 1 107 ? 103.736 68.322 98.302 1.00 107.17 107 LYS C CA 1
ATOM 3985 C C . LYS C 1 107 ? 102.293 68.628 98.680 1.00 107.17 107 LYS C C 1
ATOM 3986 O O . LYS C 1 107 ? 101.424 67.749 98.627 1.00 107.17 107 LYS C O 1
ATOM 3992 N N . ILE C 1 108 ? 102.016 69.879 99.058 1.00 110.33 108 ILE C N 1
ATOM 3993 C CA . ILE C 1 108 ? 100.642 70.283 99.340 1.00 110.33 108 ILE C CA 1
ATOM 3994 C C . ILE C 1 108 ? 99.784 70.146 98.089 1.00 110.33 108 ILE C C 1
ATOM 3995 O O . ILE C 1 108 ? 98.643 69.672 98.145 1.00 110.33 108 ILE C O 1
ATOM 4000 N N . TYR C 1 109 ? 100.326 70.556 96.941 1.00 115.98 109 TYR C N 1
ATOM 4001 C CA . TYR C 1 109 ? 99.594 70.481 95.681 1.00 115.98 109 TYR C CA 1
ATOM 4002 C C . TYR C 1 109 ? 99.188 69.047 95.364 1.00 115.98 109 TYR C C 1
ATOM 4003 O O . TYR C 1 109 ? 98.022 68.766 95.066 1.00 115.98 109 TYR C O 1
ATOM 4012 N N . VAL C 1 110 ? 100.144 68.117 95.435 1.00 114.09 110 VAL C N 1
ATOM 4013 C CA . VAL C 1 110 ? 99.859 66.733 95.078 1.00 114.09 110 VAL C CA 1
ATOM 4014 C C . VAL C 1 110 ? 99.104 65.997 96.176 1.00 114.09 110 VAL C C 1
ATOM 4015 O O . VAL C 1 110 ? 98.529 64.934 95.918 1.00 114.09 110 VAL C O 1
ATOM 4019 N N . ASP C 1 111 ? 99.087 66.527 97.400 1.00 118.85 111 ASP C N 1
ATOM 4020 C CA . ASP C 1 111 ? 98.403 65.861 98.500 1.00 118.85 111 ASP C CA 1
ATOM 4021 C C . ASP C 1 111 ? 97.088 66.520 98.891 1.00 118.85 111 ASP C C 1
ATOM 4022 O O . ASP C 1 111 ? 96.195 65.826 99.389 1.00 118.85 111 ASP C O 1
ATOM 4027 N N . ALA C 1 112 ? 96.944 67.827 98.687 1.00 120.19 112 ALA C N 1
ATOM 4028 C CA . ALA C 1 112 ? 95.734 68.535 99.087 1.00 120.19 112 ALA C CA 1
ATOM 4029 C C . ALA C 1 112 ? 94.980 69.132 97.911 1.00 120.19 112 ALA C C 1
ATOM 4030 O O . ALA C 1 112 ? 93.782 68.871 97.757 1.00 120.19 112 ALA C O 1
ATOM 4032 N N . TYR C 1 113 ? 95.643 69.928 97.071 1.00 125.71 113 TYR C N 1
ATOM 4033 C CA . TYR C 1 113 ? 94.931 70.609 95.995 1.00 125.71 113 TYR C CA 1
ATOM 4034 C C . TYR C 1 113 ? 94.502 69.644 94.896 1.00 125.71 113 TYR C C 1
ATOM 4035 O O . TYR C 1 113 ? 93.397 69.770 94.359 1.00 125.71 113 TYR C O 1
ATOM 4044 N N . GLN C 1 114 ? 95.364 68.694 94.530 1.00 127.16 114 GLN C N 1
ATOM 4045 C CA . GLN C 1 114 ? 94.998 67.731 93.492 1.00 127.16 114 GLN C CA 1
ATOM 4046 C C . GLN C 1 114 ? 93.793 66.878 93.870 1.00 127.16 114 GLN C C 1
ATOM 4047 O O . GLN C 1 114 ? 92.869 66.763 93.045 1.00 127.16 114 GLN C O 1
ATOM 4053 N N . PRO C 1 115 ? 93.714 66.268 95.059 1.00 129.24 115 PRO C N 1
ATOM 4054 C CA . PRO C 1 115 ? 92.523 65.469 95.384 1.00 129.24 115 PRO C CA 1
ATOM 4055 C C . PRO C 1 115 ? 91.313 66.294 95.792 1.00 129.24 115 PRO C C 1
ATOM 4056 O O . PRO C 1 115 ? 90.295 65.710 96.178 1.00 129.24 115 PRO C O 1
ATOM 4060 N N . PHE C 1 116 ? 91.379 67.622 95.719 1.00 134.36 116 PHE C N 1
ATOM 4061 C CA . PHE C 1 116 ? 90.258 68.452 96.142 1.00 134.36 116 PHE C CA 1
ATOM 4062 C C . PHE C 1 116 ? 89.717 69.264 94.971 1.00 134.36 116 PHE C C 1
ATOM 4063 O O . PHE C 1 116 ? 88.553 69.680 94.982 1.00 134.36 116 PHE C O 1
ATOM 4071 N N . SER C 1 117 ? 90.553 69.488 93.953 1.00 137.39 117 SER C N 1
ATOM 4072 C CA . SER C 1 117 ? 90.115 70.252 92.790 1.00 137.39 117 SER C CA 1
ATOM 4073 C C . SER C 1 117 ? 88.983 69.551 92.050 1.00 137.39 117 SER C C 1
ATOM 4074 O O . SER C 1 117 ? 88.020 70.202 91.631 1.00 137.39 117 SER C O 1
ATOM 4077 N N . GLU C 1 118 ? 89.078 68.233 91.879 1.00 140.13 118 GLU C N 1
ATOM 4078 C CA . GLU C 1 118 ? 88.007 67.438 91.293 1.00 140.13 118 GLU C CA 1
ATOM 4079 C C . GLU C 1 118 ? 87.141 66.788 92.368 1.00 140.13 118 GLU C C 1
ATOM 4080 O O . GLU C 1 118 ? 86.558 65.724 92.144 1.00 140.13 118 GLU C O 1
ATOM 4086 N N . GLN C 1 119 ? 87.054 67.434 93.530 1.00 139.84 119 GLN C N 1
ATOM 4087 C CA . GLN C 1 119 ? 86.242 67.018 94.679 1.00 139.84 119 GLN C CA 1
ATOM 4088 C C . GLN C 1 119 ? 86.289 65.505 94.900 1.00 139.84 119 GLN C C 1
ATOM 4089 O O . GLN C 1 119 ? 85.278 64.803 94.864 1.00 139.84 119 GLN C O 1
ATOM 4095 N N . LYS C 1 120 ? 87.502 65.010 95.139 1.00 135.84 120 LYS C N 1
ATOM 4096 C CA . LYS C 1 120 ? 87.711 63.630 95.557 1.00 135.84 120 LYS C CA 1
ATOM 4097 C C . LYS C 1 120 ? 87.751 63.492 97.073 1.00 135.84 120 LYS C C 1
ATOM 4098 O O . LYS C 1 120 ? 87.442 62.417 97.598 1.00 135.84 120 LYS C O 1
ATOM 4104 N N . ILE C 1 121 ? 88.127 64.553 97.787 1.00 135.79 121 ILE C N 1
ATOM 4105 C CA . ILE C 1 121 ? 88.086 64.568 99.245 1.00 135.79 121 ILE C CA 1
ATOM 4106 C C . ILE C 1 121 ? 87.450 65.881 99.670 1.00 135.79 121 ILE C C 1
ATOM 4107 O O . ILE C 1 121 ? 87.486 66.872 98.939 1.00 135.79 121 ILE C O 1
ATOM 4112 N N . SER C 1 122 ? 86.861 65.891 100.862 1.00 136.51 122 SER C N 1
ATOM 4113 C CA . SER C 1 122 ? 86.217 67.092 101.370 1.00 136.51 122 SER C CA 1
ATOM 4114 C C . SER C 1 122 ? 87.252 68.065 101.921 1.00 136.51 122 SER C C 1
ATOM 4115 O O . SER C 1 122 ? 88.406 67.706 102.172 1.00 136.51 122 SER C O 1
ATOM 4118 N N . MET C 1 123 ? 86.821 69.315 102.105 1.00 135.68 123 MET C N 1
ATOM 4119 C CA . MET C 1 123 ? 87.733 70.357 102.568 1.00 135.68 123 MET C CA 1
ATOM 4120 C C . MET C 1 123 ? 88.221 70.084 103.986 1.00 135.68 123 MET C C 1
ATOM 4121 O O . MET C 1 123 ? 89.368 70.401 104.326 1.00 135.68 123 MET C O 1
ATOM 4126 N N . GLN C 1 124 ? 87.366 69.494 104.827 1.00 135.35 124 GLN C N 1
ATOM 4127 C CA . GLN C 1 124 ? 87.720 69.303 106.230 1.00 135.35 124 GLN C CA 1
ATOM 4128 C C . GLN C 1 124 ? 88.936 68.400 106.392 1.00 135.35 124 GLN C C 1
ATOM 4129 O O . GLN C 1 124 ? 89.780 68.649 107.261 1.00 135.35 124 GLN C O 1
ATOM 4135 N N . GLU C 1 125 ? 89.049 67.355 105.574 1.00 132.04 125 GLU C N 1
ATOM 4136 C CA . GLU C 1 125 ? 90.239 66.514 105.588 1.00 132.04 125 GLU C CA 1
ATOM 4137 C C . GLU C 1 125 ? 91.340 67.032 104.678 1.00 132.04 125 GLU C C 1
ATOM 4138 O O . GLU C 1 125 ? 92.517 66.769 104.939 1.00 132.04 125 GLU C O 1
ATOM 4144 N N . ALA C 1 126 ? 90.990 67.772 103.623 1.00 127.25 126 ALA C N 1
ATOM 4145 C CA . ALA C 1 126 ? 92.011 68.351 102.758 1.00 127.25 126 ALA C CA 1
ATOM 4146 C C . ALA C 1 126 ? 92.872 69.358 103.507 1.00 127.25 126 ALA C C 1
ATOM 4147 O O . ALA C 1 126 ? 94.086 69.427 103.280 1.00 127.25 126 ALA C O 1
ATOM 4149 N N . LEU C 1 127 ? 92.267 70.145 104.400 1.00 123.53 127 LEU C N 1
ATOM 4150 C CA . LEU C 1 127 ? 93.032 71.127 105.163 1.00 123.53 127 LEU C CA 1
ATOM 4151 C C . LEU C 1 127 ? 94.091 70.453 106.026 1.00 123.53 127 LEU C C 1
ATOM 4152 O O . LEU C 1 127 ? 95.247 70.891 106.062 1.00 123.53 127 LEU C O 1
ATOM 4157 N N . ASP C 1 128 ? 93.717 69.383 106.732 1.00 123.26 128 ASP C N 1
ATOM 4158 C CA . ASP C 1 128 ? 94.676 68.723 107.613 1.00 123.26 128 ASP C CA 1
ATOM 4159 C C . ASP C 1 128 ? 95.627 67.824 106.832 1.00 123.26 128 ASP C C 1
ATOM 4160 O O . ASP C 1 128 ? 96.700 67.462 107.330 1.00 123.26 128 ASP C O 1
ATOM 4165 N N . LYS C 1 129 ? 95.250 67.447 105.608 1.00 117.76 129 LYS C N 1
ATOM 4166 C CA . LYS C 1 129 ? 96.170 66.703 104.757 1.00 117.76 129 LYS C CA 1
ATOM 4167 C C . LYS C 1 129 ? 97.258 67.614 104.206 1.00 117.76 129 LYS C C 1
ATOM 4168 O O . LYS C 1 129 ? 98.432 67.230 104.148 1.00 117.76 129 LYS C O 1
ATOM 4174 N N . GLY C 1 130 ? 96.885 68.828 103.798 1.00 114.26 130 GLY C N 1
ATOM 4175 C CA . GLY C 1 130 ? 97.874 69.772 103.310 1.00 114.26 130 GLY C CA 1
ATOM 4176 C C . GLY C 1 130 ? 98.706 70.391 104.413 1.00 114.26 130 GLY C C 1
ATOM 4177 O O . GLY C 1 130 ? 99.798 70.904 104.157 1.00 114.26 130 GLY C O 1
ATOM 4178 N N . ALA C 1 131 ? 98.210 70.356 105.648 1.00 107.21 131 ALA C N 1
ATOM 4179 C CA . ALA C 1 131 ? 98.938 70.909 106.781 1.00 107.21 131 ALA C CA 1
ATOM 4180 C C . ALA C 1 131 ? 99.957 69.942 107.366 1.00 107.21 131 ALA C C 1
ATOM 4181 O O . ALA C 1 131 ? 100.786 70.361 108.181 1.00 107.21 131 ALA C O 1
ATOM 4183 N N . GLN C 1 132 ? 99.914 68.667 106.980 1.00 104.29 132 GLN C N 1
ATOM 4184 C CA . GLN C 1 132 ? 100.897 67.709 107.483 1.00 104.29 132 GLN C CA 1
ATOM 4185 C C . GLN C 1 132 ? 102.322 68.049 107.064 1.00 104.29 132 GLN C C 1
ATOM 4186 O O . GLN C 1 132 ? 103.216 68.024 107.930 1.00 104.29 132 GLN C O 1
ATOM 4192 N N . PRO C 1 133 ? 102.622 68.345 105.791 1.00 102.97 133 PRO C N 1
ATOM 4193 C CA . PRO C 1 133 ? 103.985 68.797 105.469 1.00 102.97 133 PRO C CA 1
ATOM 4194 C C . PRO C 1 133 ? 104.377 70.069 106.194 1.00 102.97 133 PRO C C 1
ATOM 4195 O O . PRO C 1 133 ? 105.532 70.197 106.616 1.00 102.97 133 PRO C O 1
ATOM 4199 N N . LEU C 1 134 ? 103.443 71.007 106.369 1.00 98.45 134 LEU C N 1
ATOM 4200 C CA . LEU C 1 134 ? 103.738 72.204 107.150 1.00 98.45 134 LEU C CA 1
ATOM 4201 C C . LEU C 1 134 ? 104.018 71.856 108.605 1.00 98.45 134 LEU C C 1
ATOM 4202 O O . LEU C 1 134 ? 104.900 72.454 109.233 1.00 98.45 134 LEU C O 1
ATOM 4207 N N . ARG C 1 135 ? 103.269 70.902 109.162 1.00 99.20 135 ARG C N 1
ATOM 4208 C CA . ARG C 1 135 ? 103.515 70.473 110.535 1.00 99.20 135 ARG C CA 1
ATOM 4209 C C . ARG C 1 135 ? 104.910 69.878 110.679 1.00 99.20 135 ARG C C 1
ATOM 4210 O O . ARG C 1 135 ? 105.650 70.219 111.609 1.00 99.20 135 ARG C O 1
ATOM 4218 N N . ALA C 1 136 ? 105.288 68.989 109.756 1.00 97.84 136 ALA C N 1
ATOM 4219 C CA . ALA C 1 136 ? 106.617 68.385 109.812 1.00 97.84 136 ALA C CA 1
ATOM 4220 C C . ALA C 1 136 ? 107.706 69.436 109.643 1.00 97.84 136 ALA C C 1
ATOM 4221 O O . ALA C 1 136 ? 108.726 69.408 110.344 1.00 97.84 136 ALA C O 1
ATOM 4223 N N . PHE C 1 137 ? 107.502 70.374 108.719 1.00 95.67 137 PHE C N 1
ATOM 4224 C CA . PHE C 1 137 ? 108.434 71.479 108.536 1.00 95.67 137 PHE C CA 1
ATOM 4225 C C . PHE C 1 137 ? 108.625 72.266 109.829 1.00 95.67 137 PHE C C 1
ATOM 4226 O O . PHE C 1 137 ? 109.749 72.383 110.341 1.00 95.67 137 PHE C O 1
ATOM 4234 N N . MET C 1 138 ? 107.532 72.798 110.382 1.00 95.15 138 MET C N 1
ATOM 4235 C CA . MET C 1 138 ? 107.635 73.616 111.583 1.00 95.15 138 MET C CA 1
ATOM 4236 C C . MET C 1 138 ? 108.220 72.829 112.745 1.00 95.15 138 MET C C 1
ATOM 4237 O O . MET C 1 138 ? 108.931 73.400 113.576 1.00 95.15 138 MET C O 1
ATOM 4242 N N . LEU C 1 139 ? 107.954 71.523 112.812 1.00 98.66 139 LEU C N 1
ATOM 4243 C CA . LEU C 1 139 ? 108.619 70.695 113.809 1.00 98.66 139 LEU C CA 1
ATOM 4244 C C . LEU C 1 139 ? 110.122 70.641 113.572 1.00 98.66 139 LEU C C 1
ATOM 4245 O O . LEU C 1 139 ? 110.900 70.662 114.532 1.00 98.66 139 LEU C O 1
ATOM 4250 N N . ARG C 1 140 ? 110.546 70.563 112.308 1.00 99.48 140 ARG C N 1
ATOM 4251 C CA . ARG C 1 140 ? 111.974 70.530 112.013 1.00 99.48 140 ARG C CA 1
ATOM 4252 C C . ARG C 1 140 ? 112.673 71.825 112.412 1.00 99.48 140 ARG C C 1
ATOM 4253 O O . ARG C 1 140 ? 113.758 71.780 113.002 1.00 99.48 140 ARG C O 1
ATOM 4261 N N . GLN C 1 141 ? 112.082 72.981 112.103 1.00 98.32 141 GLN C N 1
ATOM 4262 C CA . GLN C 1 141 ? 112.772 74.241 112.385 1.00 98.32 141 GLN C CA 1
ATOM 4263 C C . GLN C 1 141 ? 112.625 74.672 113.842 1.00 98.32 141 GLN C C 1
ATOM 4264 O O . GLN C 1 141 ? 113.487 75.383 114.372 1.00 98.32 141 GLN C O 1
ATOM 4270 N N . THR C 1 142 ? 111.544 74.268 114.507 1.00 95.19 142 THR C N 1
ATOM 4271 C CA . THR C 1 142 ? 111.319 74.706 115.881 1.00 95.19 142 THR C CA 1
ATOM 4272 C C . THR C 1 142 ? 112.390 74.156 116.815 1.00 95.19 142 THR C C 1
ATOM 4273 O O . THR C 1 142 ? 112.781 72.990 116.722 1.00 95.19 142 THR C O 1
ATOM 4277 N N . ARG C 1 143 ? 112.864 75.011 117.718 1.00 95.12 143 ARG C N 1
ATOM 4278 C CA . ARG C 1 143 ? 113.806 74.579 118.739 1.00 95.12 143 ARG C CA 1
ATOM 4279 C C . ARG C 1 143 ? 113.112 73.699 119.769 1.00 95.12 143 ARG C C 1
ATOM 4280 O O . ARG C 1 143 ? 111.893 73.765 119.948 1.00 95.12 143 ARG C O 1
ATOM 4288 N N . GLU C 1 144 ? 113.902 72.867 120.451 1.00 99.94 144 GLU C N 1
ATOM 4289 C CA . GLU C 1 144 ? 113.353 72.032 121.513 1.00 99.94 144 GLU C CA 1
ATOM 4290 C C . GLU C 1 144 ? 112.952 72.863 122.726 1.00 99.94 144 GLU C C 1
ATOM 4291 O O . GLU C 1 144 ? 111.980 72.530 123.414 1.00 99.94 144 GLU C O 1
ATOM 4297 N N . ALA C 1 145 ? 113.690 73.941 123.005 1.00 96.66 145 ALA C N 1
ATOM 4298 C CA . ALA C 1 145 ? 113.416 74.749 124.190 1.00 96.66 145 ALA C CA 1
ATOM 4299 C C . ALA C 1 145 ? 112.039 75.397 124.121 1.00 96.66 145 ALA C C 1
ATOM 4300 O O . ALA C 1 145 ? 111.302 75.406 125.113 1.00 96.66 145 ALA C O 1
ATOM 4302 N N . ASP C 1 146 ? 111.675 75.950 122.961 1.00 95.65 146 ASP C N 1
ATOM 4303 C CA . ASP C 1 146 ? 110.357 76.560 122.817 1.00 95.65 146 ASP C CA 1
ATOM 4304 C C . ASP C 1 146 ? 109.254 75.522 122.968 1.00 95.65 146 ASP C C 1
ATOM 4305 O O . ASP C 1 146 ? 108.220 75.785 123.598 1.00 95.65 146 ASP C O 1
ATOM 4310 N N . LEU C 1 147 ? 109.454 74.339 122.384 1.00 95.77 147 LEU C N 1
ATOM 4311 C CA . LEU C 1 147 ? 108.462 73.278 122.504 1.00 95.77 147 LEU C CA 1
ATOM 4312 C C . LEU C 1 147 ? 108.272 72.868 123.957 1.00 95.77 147 LEU C C 1
ATOM 4313 O O . LEU C 1 147 ? 107.138 72.706 124.416 1.00 95.77 147 LEU C O 1
ATOM 4318 N N . ALA C 1 148 ? 109.370 72.714 124.701 1.00 95.18 148 ALA C N 1
ATOM 4319 C CA . ALA C 1 148 ? 109.259 72.363 126.114 1.00 95.18 148 ALA C CA 1
ATOM 4320 C C . ALA C 1 148 ? 108.582 73.472 126.910 1.00 95.18 148 ALA C C 1
ATOM 4321 O O . ALA C 1 148 ? 107.753 73.201 127.790 1.00 95.18 148 ALA C O 1
ATOM 4323 N N . LEU C 1 149 ? 108.924 74.729 126.615 1.00 93.99 149 LEU C N 1
ATOM 4324 C CA . LEU C 1 149 ? 108.332 75.853 127.332 1.00 93.99 149 LEU C CA 1
ATOM 4325 C C . LEU C 1 149 ? 106.823 75.895 127.133 1.00 93.99 149 LEU C C 1
ATOM 4326 O O . LEU C 1 149 ? 106.060 76.021 128.097 1.00 93.99 149 LEU C O 1
ATOM 4331 N N . PHE C 1 150 ? 106.368 75.779 125.888 1.00 92.40 150 PHE C N 1
ATOM 4332 C CA . PHE C 1 150 ? 104.930 75.808 125.662 1.00 92.40 150 PHE C CA 1
ATOM 4333 C C . PHE C 1 150 ? 104.234 74.522 126.090 1.00 92.40 150 PHE C C 1
ATOM 4334 O O . PHE C 1 150 ? 103.045 74.568 126.423 1.00 92.40 150 PHE C O 1
ATOM 4342 N N . ALA C 1 151 ? 104.939 73.389 126.121 1.00 97.05 151 ALA C N 1
ATOM 4343 C CA . ALA C 1 151 ? 104.353 72.170 126.662 1.00 97.05 151 ALA C CA 1
ATOM 4344 C C . ALA C 1 151 ? 104.102 72.292 128.158 1.00 97.05 151 ALA C C 1
ATOM 4345 O O . ALA C 1 151 ? 103.046 71.876 128.647 1.00 97.05 151 ALA C O 1
ATOM 4347 N N . ARG C 1 152 ? 105.055 72.858 128.903 1.00 100.05 152 ARG C N 1
ATOM 4348 C CA . ARG C 1 152 ? 104.828 73.063 130.328 1.00 100.05 152 ARG C CA 1
ATOM 4349 C C . ARG C 1 152 ? 103.864 74.209 130.603 1.00 100.05 152 ARG C C 1
ATOM 4350 O O . ARG C 1 152 ? 103.192 74.197 131.640 1.00 100.05 152 ARG C O 1
ATOM 4358 N N . LEU C 1 153 ? 103.778 75.195 129.705 1.00 96.48 153 LEU C N 1
ATOM 4359 C CA . LEU C 1 153 ? 102.759 76.229 129.850 1.00 96.48 153 LEU C CA 1
ATOM 4360 C C . LEU C 1 153 ? 101.364 75.674 129.601 1.00 96.48 153 LEU C C 1
ATOM 4361 O O . LEU C 1 153 ? 100.398 76.121 130.229 1.00 96.48 153 LEU C O 1
ATOM 4366 N N . ALA C 1 154 ? 101.238 74.708 128.692 1.00 101.05 154 ALA C N 1
ATOM 4367 C CA . ALA C 1 154 ? 99.954 74.086 128.402 1.00 101.05 154 ALA C CA 1
ATOM 4368 C C . ALA C 1 154 ? 99.520 73.089 129.467 1.00 101.05 154 ALA C C 1
ATOM 4369 O O . ALA C 1 154 ? 98.359 72.667 129.453 1.00 101.05 154 ALA C O 1
ATOM 4371 N N . ASN C 1 155 ? 100.418 72.710 130.379 1.00 109.30 155 ASN C N 1
ATOM 4372 C CA . ASN C 1 155 ? 100.121 71.740 131.435 1.00 109.30 155 ASN C CA 1
ATOM 4373 C C . ASN C 1 155 ? 99.606 70.425 130.853 1.00 109.30 155 ASN C C 1
ATOM 4374 O O . ASN C 1 155 ? 98.675 69.813 131.378 1.00 109.30 155 ASN C O 1
ATOM 4379 N N . SER C 1 156 ? 100.220 69.989 129.757 1.00 121.64 156 SER C N 1
ATOM 4380 C CA . SER C 1 156 ? 99.830 68.749 129.109 1.00 121.64 156 SER C CA 1
ATOM 4381 C C . SER C 1 156 ? 100.357 67.547 129.891 1.00 121.64 156 SER C C 1
ATOM 4382 O O . SER C 1 156 ? 101.189 67.671 130.795 1.00 121.64 156 SER C O 1
ATOM 4385 N N . GLY C 1 157 ? 99.859 66.368 129.530 1.00 137.75 157 GLY C N 1
ATOM 4386 C CA . GLY C 1 157 ? 100.266 65.142 130.172 1.00 137.75 157 GLY C CA 1
ATOM 4387 C C . GLY C 1 157 ? 101.513 64.555 129.545 1.00 137.75 157 GLY C C 1
ATOM 4388 O O . GLY C 1 157 ? 102.455 65.270 129.189 1.00 137.75 157 GLY C O 1
ATOM 4389 N N . PRO C 1 158 ? 101.543 63.229 129.396 1.00 145.74 158 PRO C N 1
ATOM 4390 C CA . PRO C 1 158 ? 102.710 62.563 128.802 1.00 145.74 158 PRO C CA 1
ATOM 4391 C C . PRO C 1 158 ? 102.727 62.737 127.292 1.00 145.74 158 PRO C C 1
ATOM 4392 O O . PRO C 1 158 ? 101.926 62.135 126.570 1.00 145.74 158 PRO C O 1
ATOM 4396 N N . LEU C 1 159 ? 103.648 63.568 126.808 1.00 143.94 159 LEU C N 1
ATOM 4397 C CA . LEU C 1 159 ? 103.824 63.819 125.382 1.00 143.94 159 LEU C CA 1
ATOM 4398 C C . LEU C 1 159 ? 105.182 63.265 124.968 1.00 143.94 159 LEU C C 1
ATOM 4399 O O . LEU C 1 159 ? 106.223 63.807 125.354 1.00 143.94 159 LEU C O 1
ATOM 4404 N N . GLN C 1 160 ? 105.169 62.186 124.185 1.00 143.36 160 GLN C N 1
ATOM 4405 C CA . GLN C 1 160 ? 106.392 61.521 123.753 1.00 143.36 160 GLN C CA 1
ATOM 4406 C C . GLN C 1 160 ? 106.595 61.610 122.246 1.00 143.36 160 GLN C C 1
ATOM 4407 O O . GLN C 1 160 ? 107.639 62.082 121.787 1.00 143.36 160 GLN C O 1
ATOM 4413 N N . GLY C 1 161 ? 105.618 61.166 121.459 1.00 138.22 161 GLY C N 1
ATOM 4414 C CA . GLY C 1 161 ? 105.757 61.121 120.023 1.00 138.22 161 GLY C CA 1
ATOM 4415 C C . GLY C 1 161 ? 105.579 62.473 119.365 1.00 138.22 161 GLY C C 1
ATOM 4416 O O . GLY C 1 161 ? 104.800 63.316 119.820 1.00 138.22 161 GLY C O 1
ATOM 4417 N N . PRO C 1 162 ? 106.318 62.709 118.278 1.00 133.76 162 PRO C N 1
ATOM 4418 C CA . PRO C 1 162 ? 106.130 63.961 117.525 1.00 133.76 162 PRO C CA 1
ATOM 4419 C C . PRO C 1 162 ? 104.726 64.125 116.975 1.00 133.76 162 PRO C C 1
ATOM 4420 O O . PRO C 1 162 ? 104.236 65.257 116.877 1.00 133.76 162 PRO C O 1
ATOM 4424 N N . GLU C 1 163 ? 104.063 63.026 116.605 1.00 132.74 163 GLU C N 1
ATOM 4425 C CA . GLU C 1 163 ? 102.686 63.119 116.132 1.00 132.74 163 GLU C CA 1
ATOM 4426 C C . GLU C 1 163 ? 101.752 63.578 117.244 1.00 132.74 163 GLU C C 1
ATOM 4427 O O . GLU C 1 163 ? 100.720 64.207 116.980 1.00 132.74 163 GLU C O 1
ATOM 4433 N N . ALA C 1 164 ? 102.098 63.274 118.498 1.00 129.97 164 ALA C N 1
ATOM 4434 C CA . ALA C 1 164 ? 101.288 63.714 119.627 1.00 129.97 164 ALA C CA 1
ATOM 4435 C C . ALA C 1 164 ? 101.372 65.217 119.851 1.00 129.97 164 ALA C C 1
ATOM 4436 O O . ALA C 1 164 ? 100.561 65.763 120.605 1.00 129.97 164 ALA C O 1
ATOM 4438 N N . VAL C 1 165 ? 102.328 65.892 119.224 1.00 118.24 165 VAL C N 1
ATOM 4439 C CA . VAL C 1 165 ? 102.452 67.344 119.390 1.00 118.24 165 VAL C CA 1
ATOM 4440 C C . VAL C 1 165 ? 101.287 68.029 118.684 1.00 118.24 165 VAL C C 1
ATOM 4441 O O . VAL C 1 165 ? 101.113 67.850 117.466 1.00 118.24 165 VAL C O 1
ATOM 4445 N N . PRO C 1 166 ? 100.475 68.811 119.386 1.00 105.95 166 PRO C N 1
ATOM 4446 C CA . PRO C 1 166 ? 99.343 69.478 118.743 1.00 105.95 166 PRO C CA 1
ATOM 4447 C C . PRO C 1 166 ? 99.778 70.765 118.053 1.00 105.95 166 PRO C C 1
ATOM 4448 O O . PRO C 1 166 ? 100.855 71.308 118.299 1.00 105.95 166 PRO C O 1
ATOM 4452 N N . MET C 1 167 ? 98.904 71.245 117.167 1.00 98.10 167 MET C N 1
ATOM 4453 C CA . MET C 1 167 ? 99.190 72.474 116.437 1.00 98.10 167 MET C CA 1
ATOM 4454 C C . MET C 1 167 ? 99.217 73.679 117.370 1.00 98.10 167 MET C C 1
ATOM 4455 O O . MET C 1 167 ? 99.985 74.623 117.142 1.00 98.10 167 MET C O 1
ATOM 4460 N N . ARG C 1 168 ? 98.400 73.654 118.427 1.00 95.42 168 ARG C N 1
ATOM 4461 C CA . ARG C 1 168 ? 98.364 74.757 119.382 1.00 95.42 168 ARG C CA 1
ATOM 4462 C C . ARG C 1 168 ? 99.707 74.943 120.076 1.00 95.42 168 ARG C C 1
ATOM 4463 O O . ARG C 1 168 ? 100.054 76.057 120.483 1.00 95.42 168 ARG C O 1
ATOM 4471 N N . ILE C 1 169 ? 100.465 73.860 120.245 1.00 93.11 169 ILE C N 1
ATOM 4472 C CA . ILE C 1 169 ? 101.800 73.977 120.821 1.00 93.11 169 ILE C CA 1
ATOM 4473 C C . ILE C 1 169 ? 102.820 74.296 119.736 1.00 93.11 169 ILE C C 1
ATOM 4474 O O . ILE C 1 169 ? 103.733 75.105 119.939 1.00 93.11 169 ILE C O 1
ATOM 4479 N N . LEU C 1 170 ? 102.672 73.674 118.564 1.00 92.38 170 LEU C N 1
ATOM 4480 C CA . LEU C 1 170 ? 103.668 73.817 117.507 1.00 92.38 170 LEU C CA 1
ATOM 4481 C C . LEU C 1 170 ? 103.746 75.246 116.984 1.00 92.38 170 LEU C C 1
ATOM 4482 O O . LEU C 1 170 ? 104.845 75.764 116.753 1.00 92.38 170 LEU C O 1
ATOM 4487 N N . LEU C 1 171 ? 102.598 75.900 116.785 1.00 89.87 171 LEU C N 1
ATOM 4488 C CA . LEU C 1 171 ? 102.600 77.201 116.115 1.00 89.87 171 LEU C CA 1
ATOM 4489 C C . LEU C 1 171 ? 103.364 78.268 116.892 1.00 89.87 171 LEU C C 1
ATOM 4490 O O . LEU C 1 171 ? 104.342 78.819 116.352 1.00 89.87 171 LEU C O 1
ATOM 4495 N N . PRO C 1 172 ? 102.989 78.620 118.130 1.00 86.71 172 PRO C N 1
ATOM 4496 C CA . PRO C 1 172 ? 103.712 79.705 118.811 1.00 86.71 172 PRO C CA 1
ATOM 4497 C C . PRO C 1 172 ? 105.172 79.388 119.080 1.00 86.71 172 PRO C C 1
ATOM 4498 O O . PRO C 1 172 ? 106.009 80.295 119.010 1.00 86.71 172 PRO C O 1
ATOM 4502 N N . ALA C 1 173 ? 105.506 78.131 119.381 1.00 89.35 173 ALA C N 1
ATOM 4503 C CA . ALA C 1 173 ? 106.907 77.769 119.576 1.00 89.35 173 ALA C CA 1
ATOM 4504 C C . ALA C 1 173 ? 107.704 77.969 118.295 1.00 89.35 173 ALA C C 1
ATOM 4505 O O . ALA C 1 173 ? 108.832 78.481 118.324 1.00 89.35 173 ALA C O 1
ATOM 4507 N N . TYR C 1 174 ? 107.128 77.577 117.158 1.00 89.45 174 TYR C N 1
ATOM 4508 C CA . TYR C 1 174 ? 107.789 77.790 115.877 1.00 89.45 174 TYR C CA 1
ATOM 4509 C C . TYR C 1 174 ? 107.977 79.276 115.599 1.00 89.45 174 TYR C C 1
ATOM 4510 O O . TYR C 1 174 ? 109.035 79.697 115.114 1.00 89.45 174 TYR C O 1
ATOM 4519 N N . VAL C 1 175 ? 106.961 80.085 115.909 1.00 85.49 175 VAL C N 1
ATOM 4520 C CA . VAL C 1 175 ? 107.067 81.526 115.693 1.00 85.49 175 VAL C CA 1
ATOM 4521 C C . VAL C 1 175 ? 108.173 82.117 116.560 1.00 85.49 175 VAL C C 1
ATOM 4522 O O . VAL C 1 175 ? 108.954 82.960 116.103 1.00 85.49 175 VAL C O 1
ATOM 4526 N N . THR C 1 176 ? 108.257 81.687 117.821 1.00 87.18 176 THR C N 1
ATOM 4527 C CA . THR C 1 176 ? 109.312 82.178 118.703 1.00 87.18 176 THR C CA 1
ATOM 4528 C C . THR C 1 176 ? 110.691 81.791 118.186 1.00 87.18 176 THR C C 1
ATOM 4529 O O . THR C 1 176 ? 111.621 82.607 118.206 1.00 87.18 176 THR C O 1
ATOM 4533 N N . SER C 1 177 ? 110.847 80.542 117.739 1.00 87.51 177 SER C N 1
ATOM 4534 C CA . SER C 1 177 ? 112.141 80.107 117.224 1.00 87.51 177 SER C CA 1
ATOM 4535 C C . SER C 1 177 ? 112.540 80.913 115.996 1.00 87.51 177 SER C C 1
ATOM 4536 O O . SER C 1 177 ? 113.694 81.345 115.873 1.00 87.51 177 SER C O 1
ATOM 4539 N N . GLU C 1 178 ? 111.593 81.140 115.082 1.00 88.42 178 GLU C N 1
ATOM 4540 C CA . GLU C 1 178 ? 111.899 81.925 113.891 1.00 88.42 178 GLU C CA 1
ATOM 4541 C C . GLU C 1 178 ? 112.242 83.363 114.249 1.00 88.42 178 GLU C C 1
ATOM 4542 O O . GLU C 1 178 ? 113.163 83.947 113.669 1.00 88.42 178 GLU C O 1
ATOM 4548 N N . LEU C 1 179 ? 111.518 83.951 115.204 1.00 82.00 179 LEU C N 1
ATOM 4549 C CA . LEU C 1 179 ? 111.821 85.316 115.619 1.00 82.00 179 LEU C CA 1
ATOM 4550 C C . LEU C 1 179 ? 113.217 85.410 116.220 1.00 82.00 179 LEU C C 1
ATOM 4551 O O . LEU C 1 179 ? 113.974 86.338 115.910 1.00 82.00 179 LEU C O 1
ATOM 4556 N N . LYS C 1 180 ? 113.580 84.452 117.076 1.00 82.56 180 LYS C N 1
ATOM 4557 C CA . LYS C 1 180 ? 114.899 84.488 117.698 1.00 82.56 180 LYS C CA 1
ATOM 4558 C C . LYS C 1 180 ? 116.002 84.302 116.663 1.00 82.56 180 LYS C C 1
ATOM 4559 O O . LYS C 1 180 ? 117.021 85.004 116.701 1.00 82.56 180 LYS C O 1
ATOM 4565 N N . THR C 1 181 ? 115.816 83.371 115.722 1.00 80.84 181 THR C N 1
ATOM 4566 C CA . THR C 1 181 ? 116.815 83.181 114.674 1.00 80.84 181 THR C CA 1
ATOM 4567 C C . THR C 1 181 ? 116.945 84.422 113.800 1.00 80.84 181 THR C C 1
ATOM 4568 O O . THR C 1 181 ? 118.059 84.824 113.441 1.00 80.84 181 THR C O 1
ATOM 4572 N N . ALA C 1 182 ? 115.816 85.041 113.444 1.00 77.56 182 ALA C N 1
ATOM 4573 C CA . ALA C 1 182 ? 115.856 86.245 112.624 1.00 77.56 182 ALA C CA 1
ATOM 4574 C C . ALA C 1 182 ? 116.581 87.373 113.340 1.00 77.56 182 ALA C C 1
ATOM 4575 O O . ALA C 1 182 ? 117.377 88.096 112.730 1.00 77.56 182 ALA C O 1
ATOM 4577 N N . PHE C 1 183 ? 116.319 87.540 114.637 1.00 76.01 183 PHE C N 1
ATOM 4578 C CA . PHE C 1 183 ? 116.981 88.604 115.381 1.00 76.01 183 PHE C CA 1
ATOM 4579 C C . PHE C 1 183 ? 118.471 88.330 115.533 1.00 76.01 183 PHE C C 1
ATOM 4580 O O . PHE C 1 183 ? 119.284 89.257 115.460 1.00 76.01 183 PHE C O 1
ATOM 4588 N N . GLN C 1 184 ? 118.854 87.065 115.727 1.00 79.56 184 GLN C N 1
ATOM 4589 C CA . GLN C 1 184 ? 120.275 86.729 115.780 1.00 79.56 184 GLN C CA 1
ATOM 4590 C C . GLN C 1 184 ? 120.963 87.041 114.456 1.00 79.56 184 GLN C C 1
ATOM 4591 O O . GLN C 1 184 ? 122.058 87.622 114.427 1.00 79.56 184 GLN C O 1
ATOM 4597 N N . ILE C 1 185 ? 120.327 86.665 113.343 1.00 75.78 185 ILE C N 1
ATOM 4598 C CA . ILE C 1 185 ? 120.911 86.923 112.030 1.00 75.78 185 ILE C CA 1
ATOM 4599 C C . ILE C 1 185 ? 121.035 88.421 111.788 1.00 75.78 185 ILE C C 1
ATOM 4600 O O . ILE C 1 185 ? 122.067 88.901 111.305 1.00 75.78 185 ILE C O 1
ATOM 4605 N N . GLY C 1 186 ? 119.994 89.183 112.128 1.00 75.91 186 GLY C N 1
ATOM 4606 C CA . GLY C 1 186 ? 120.060 90.625 111.959 1.00 75.91 186 GLY C CA 1
ATOM 4607 C C . GLY C 1 186 ? 121.135 91.264 112.816 1.00 75.91 186 GLY C C 1
ATOM 4608 O O . GLY C 1 186 ? 121.843 92.171 112.368 1.00 75.91 186 GLY C O 1
ATOM 4609 N N . PHE C 1 187 ? 121.276 90.796 114.059 1.00 75.91 187 PHE C N 1
ATOM 4610 C CA . PHE C 1 187 ? 122.326 91.304 114.932 1.00 75.91 187 PHE C CA 1
ATOM 4611 C C . PHE C 1 187 ? 123.705 91.039 114.348 1.00 75.91 187 PHE C C 1
ATOM 4612 O O . PHE C 1 187 ? 124.584 91.907 114.396 1.00 75.91 187 PHE C O 1
ATOM 4620 N N . THR C 1 188 ? 123.918 89.843 113.797 1.00 75.08 188 THR C N 1
ATOM 4621 C CA . THR C 1 188 ? 125.209 89.560 113.178 1.00 75.08 188 THR C CA 1
ATOM 4622 C C . THR C 1 188 ? 125.428 90.403 111.925 1.00 75.08 188 THR C C 1
ATOM 4623 O O . THR C 1 188 ? 126.562 90.810 111.646 1.00 75.08 188 THR C O 1
ATOM 4627 N N . ILE C 1 189 ? 124.366 90.675 111.163 1.00 73.31 189 ILE C N 1
ATOM 4628 C CA . ILE C 1 189 ? 124.492 91.527 109.982 1.00 73.31 189 ILE C CA 1
ATOM 4629 C C . ILE C 1 189 ? 124.869 92.950 110.381 1.00 73.31 189 ILE C C 1
ATOM 4630 O O . ILE C 1 189 ? 125.639 93.623 109.685 1.00 73.31 189 ILE C O 1
ATOM 4635 N N . PHE C 1 190 ? 124.333 93.430 111.505 1.00 75.79 190 PHE C N 1
ATOM 4636 C CA . PHE C 1 190 ? 124.566 94.808 111.931 1.00 75.79 190 PHE C CA 1
ATOM 4637 C C . PHE C 1 190 ? 126.033 95.121 112.202 1.00 75.79 190 PHE C C 1
ATOM 4638 O O . PHE C 1 190 ? 126.407 96.298 112.207 1.00 75.79 190 PHE C O 1
ATOM 4646 N N . ILE C 1 191 ? 126.870 94.108 112.431 1.00 75.22 191 ILE C N 1
ATOM 4647 C CA . ILE C 1 191 ? 128.210 94.361 112.967 1.00 75.22 191 ILE C CA 1
ATOM 4648 C C . ILE C 1 191 ? 129.109 95.120 111.992 1.00 75.22 191 ILE C C 1
ATOM 4649 O O . ILE C 1 191 ? 129.638 96.176 112.374 1.00 75.22 191 ILE C O 1
ATOM 4654 N N . PRO C 1 192 ? 129.352 94.646 110.759 1.00 75.92 192 PRO C N 1
ATOM 4655 C CA . PRO C 1 192 ? 130.291 95.381 109.888 1.00 75.92 192 PRO C CA 1
ATOM 4656 C C . PRO C 1 192 ? 129.852 96.800 109.572 1.00 75.92 192 PRO C C 1
ATOM 4657 O O . PRO C 1 192 ? 130.692 97.706 109.486 1.00 75.92 192 PRO C O 1
ATOM 4661 N N . PHE C 1 193 ? 128.549 97.022 109.398 1.00 76.06 193 PHE C N 1
ATOM 4662 C CA . PHE C 1 193 ? 128.063 98.371 109.131 1.00 76.06 193 PHE C CA 1
ATOM 4663 C C . PHE C 1 193 ? 128.262 99.274 110.341 1.00 76.06 193 PHE C C 1
ATOM 4664 O O . PHE C 1 193 ? 128.609 100.452 110.194 1.00 76.06 193 PHE C O 1
ATOM 4672 N N . LEU C 1 194 ? 128.054 98.736 111.544 1.00 75.01 194 LEU C N 1
ATOM 4673 C CA . LEU C 1 194 ? 128.348 99.495 112.754 1.00 75.01 194 LEU C CA 1
ATOM 4674 C C . LEU C 1 194 ? 129.831 99.828 112.840 1.00 75.01 194 LEU C C 1
ATOM 4675 O O . LEU C 1 194 ? 130.205 100.933 113.251 1.00 75.01 194 LEU C O 1
ATOM 4680 N N . ILE C 1 195 ? 130.690 98.882 112.454 1.00 77.30 195 ILE C N 1
ATOM 4681 C CA . ILE C 1 195 ? 132.129 99.130 112.446 1.00 77.30 195 ILE C CA 1
ATOM 4682 C C . ILE C 1 195 ? 132.464 100.276 111.501 1.00 77.30 195 ILE C C 1
ATOM 4683 O O . ILE C 1 195 ? 133.234 101.183 111.840 1.00 77.30 195 ILE C O 1
ATOM 4688 N N . ILE C 1 196 ? 131.886 100.248 110.299 1.00 76.10 196 ILE C N 1
ATOM 4689 C CA . ILE C 1 196 ? 132.151 101.296 109.315 1.00 76.10 196 ILE C CA 1
ATOM 4690 C C . ILE C 1 196 ? 131.676 102.648 109.836 1.00 76.10 196 ILE C C 1
ATOM 4691 O O . ILE C 1 196 ? 132.385 103.659 109.734 1.00 76.10 196 ILE C O 1
ATOM 4696 N N . ASP C 1 197 ? 130.469 102.682 110.408 1.00 80.80 197 ASP C N 1
ATOM 4697 C CA . ASP C 1 197 ? 129.934 103.929 110.947 1.00 80.80 197 ASP C CA 1
ATOM 4698 C C . ASP C 1 197 ? 130.829 104.486 112.044 1.00 80.80 197 ASP C C 1
ATOM 4699 O O . ASP C 1 197 ? 131.152 105.679 112.049 1.00 80.80 197 ASP C O 1
ATOM 4704 N N . LEU C 1 198 ? 131.241 103.633 112.985 1.00 74.56 198 LEU C N 1
ATOM 4705 C CA . LEU C 1 198 ? 132.080 104.099 114.083 1.00 74.56 198 LEU C CA 1
ATOM 4706 C C . LEU C 1 198 ? 133.429 104.591 113.576 1.00 74.56 198 LEU C C 1
ATOM 4707 O O . LEU C 1 198 ? 133.928 105.627 114.031 1.00 74.56 198 LEU C O 1
ATOM 4712 N N . VAL C 1 199 ? 134.029 103.870 112.626 1.00 75.13 199 VAL C N 1
ATOM 4713 C CA . VAL C 1 199 ? 135.336 104.263 112.108 1.00 75.13 199 VAL C CA 1
ATOM 4714 C C . VAL C 1 199 ? 135.249 105.620 111.422 1.00 75.13 199 VAL C C 1
ATOM 4715 O O . VAL C 1 199 ? 136.075 106.512 111.661 1.00 75.13 199 VAL C O 1
ATOM 4719 N N . ILE C 1 200 ? 134.239 105.805 110.570 1.00 74.61 200 ILE C N 1
ATOM 4720 C CA . ILE C 1 200 ? 134.128 107.063 109.838 1.00 74.61 200 ILE C CA 1
ATOM 4721 C C . ILE C 1 200 ? 133.777 108.210 110.778 1.00 74.61 200 ILE C C 1
ATOM 4722 O O . ILE C 1 200 ? 134.280 109.329 110.623 1.00 74.61 200 ILE C O 1
ATOM 4727 N N . ALA C 1 201 ? 132.921 107.957 111.772 1.00 78.21 201 ALA C N 1
ATOM 4728 C CA . ALA C 1 201 ? 132.602 108.997 112.743 1.00 78.21 201 ALA C CA 1
ATOM 4729 C C . ALA C 1 201 ? 133.837 109.411 113.533 1.00 78.21 201 ALA C C 1
ATOM 4730 O O . ALA C 1 201 ? 134.065 110.605 113.764 1.00 78.21 201 ALA C O 1
ATOM 4732 N N . SER C 1 202 ? 134.648 108.436 113.953 1.00 79.72 202 SER C N 1
ATOM 4733 C CA . SER C 1 202 ? 135.868 108.755 114.684 1.00 79.72 202 SER C CA 1
ATOM 4734 C C . SER C 1 202 ? 136.843 109.535 113.814 1.00 79.72 202 SER C C 1
ATOM 4735 O O . SER C 1 202 ? 137.489 110.475 114.287 1.00 79.72 202 SER C O 1
ATOM 4738 N N . VAL C 1 203 ? 136.963 109.161 112.538 1.00 77.00 203 VAL C N 1
ATOM 4739 C CA . VAL C 1 203 ? 137.849 109.892 111.635 1.00 77.00 203 VAL C CA 1
ATOM 4740 C C . VAL C 1 203 ? 137.372 111.329 111.465 1.00 77.00 203 VAL C C 1
ATOM 4741 O O . VAL C 1 203 ? 138.171 112.275 111.500 1.00 77.00 203 VAL C O 1
ATOM 4745 N N . LEU C 1 204 ? 136.063 111.518 111.281 1.00 82.27 204 LEU C N 1
ATOM 4746 C CA . LEU C 1 204 ? 135.524 112.863 111.113 1.00 82.27 204 LEU C CA 1
ATOM 4747 C C . LEU C 1 204 ? 135.748 113.706 112.361 1.00 82.27 204 LEU C C 1
ATOM 4748 O O . LEU C 1 204 ? 136.100 114.887 112.267 1.00 82.27 204 LEU C O 1
ATOM 4753 N N . MET C 1 205 ? 135.543 113.117 113.542 1.00 85.78 205 MET C N 1
ATOM 4754 C CA . MET C 1 205 ? 135.774 113.851 114.782 1.00 85.78 205 MET C CA 1
ATOM 4755 C C . MET C 1 205 ? 137.250 114.190 114.962 1.00 85.78 205 MET C C 1
ATOM 4756 O O . MET C 1 205 ? 137.587 115.283 115.431 1.00 85.78 205 MET C O 1
ATOM 4761 N N . ALA C 1 206 ? 138.143 113.262 114.608 1.00 82.47 206 ALA C N 1
ATOM 4762 C CA . ALA C 1 206 ? 139.574 113.524 114.722 1.00 82.47 206 ALA C CA 1
ATOM 4763 C C . ALA C 1 206 ? 140.015 114.641 113.789 1.00 82.47 206 ALA C C 1
ATOM 4764 O O . ALA C 1 206 ? 140.820 115.494 114.180 1.00 82.47 206 ALA C O 1
ATOM 4766 N N . LEU C 1 207 ? 139.503 114.657 112.556 1.00 84.99 207 LEU C N 1
ATOM 4767 C CA . LEU C 1 207 ? 139.809 115.756 111.650 1.00 84.99 207 LEU C CA 1
ATOM 4768 C C . LEU C 1 207 ? 139.122 117.051 112.064 1.00 84.99 207 LEU C C 1
ATOM 4769 O O . LEU C 1 207 ? 139.424 118.107 111.498 1.00 84.99 207 LEU C O 1
ATOM 4774 N N . GLY C 1 208 ? 138.211 116.994 113.030 1.00 88.29 208 GLY C N 1
ATOM 4775 C CA . GLY C 1 208 ? 137.554 118.185 113.521 1.00 88.29 208 GLY C CA 1
ATOM 4776 C C . GLY C 1 208 ? 136.286 118.563 112.798 1.00 88.29 208 GLY C C 1
ATOM 4777 O O . GLY C 1 208 ? 135.592 119.491 113.230 1.00 88.29 208 GLY C O 1
ATOM 4778 N N . MET C 1 209 ? 135.947 117.873 111.717 1.00 93.25 209 MET C N 1
ATOM 4779 C CA . MET C 1 209 ? 134.716 118.130 110.977 1.00 93.25 209 MET C CA 1
ATOM 4780 C C . MET C 1 209 ? 133.565 117.610 111.836 1.00 93.25 209 MET C C 1
ATOM 4781 O O . MET C 1 209 ? 132.994 116.554 111.555 1.00 93.25 209 MET C O 1
ATOM 4786 N N . MET C 1 210 ? 133.219 118.370 112.876 1.00 96.89 210 MET C N 1
ATOM 4787 C CA . MET C 1 210 ? 132.257 117.945 113.886 1.00 96.89 210 MET C CA 1
ATOM 4788 C C . MET C 1 210 ? 130.826 118.374 113.590 1.00 96.89 210 MET C C 1
ATOM 4789 O O . MET C 1 210 ? 129.954 118.185 114.443 1.00 96.89 210 MET C O 1
ATOM 4794 N N . MET C 1 211 ? 130.568 118.954 112.420 1.00 95.56 211 MET C N 1
ATOM 4795 C CA . MET C 1 211 ? 129.213 119.254 111.979 1.00 95.56 211 MET C CA 1
ATOM 4796 C C . MET C 1 211 ? 128.795 118.430 110.770 1.00 95.56 211 MET C C 1
ATOM 4797 O O . MET C 1 211 ? 127.634 118.509 110.354 1.00 95.56 211 MET C O 1
ATOM 4802 N N . VAL C 1 212 ? 129.711 117.655 110.199 1.00 87.02 212 VAL C N 1
ATOM 4803 C CA . VAL C 1 212 ? 129.435 116.814 109.038 1.00 87.02 212 VAL C CA 1
ATOM 4804 C C . VAL C 1 212 ? 128.728 115.544 109.495 1.00 87.02 212 VAL C C 1
ATOM 4805 O O . VAL C 1 212 ? 129.246 114.831 110.367 1.00 87.02 212 VAL C O 1
ATOM 4809 N N . PRO C 1 213 ? 127.564 115.215 108.945 1.00 87.60 213 PRO C N 1
ATOM 4810 C CA . PRO C 1 213 ? 126.894 113.968 109.322 1.00 87.60 213 PRO C CA 1
ATOM 4811 C C . PRO C 1 213 ? 127.642 112.768 108.771 1.00 87.60 213 PRO C C 1
ATOM 4812 O O . PRO C 1 213 ? 127.852 112.659 107.554 1.00 87.60 213 PRO C O 1
ATOM 4816 N N . PRO C 1 214 ? 128.071 111.848 109.639 1.00 82.48 214 PRO C N 1
ATOM 4817 C CA . PRO C 1 214 ? 128.864 110.704 109.160 1.00 82.48 214 PRO C CA 1
ATOM 4818 C C . PRO C 1 214 ? 128.100 109.765 108.244 1.00 82.48 214 PRO C C 1
ATOM 4819 O O . PRO C 1 214 ? 128.727 108.986 107.516 1.00 82.48 214 PRO C O 1
ATOM 4823 N N . ALA C 1 215 ? 126.766 109.805 108.263 1.00 82.16 215 ALA C N 1
ATOM 4824 C CA . ALA C 1 215 ? 125.982 108.880 107.450 1.00 82.16 215 ALA C CA 1
ATOM 4825 C C . ALA C 1 215 ? 126.200 109.128 105.962 1.00 82.16 215 ALA C C 1
ATOM 4826 O O . ALA C 1 215 ? 126.270 108.183 105.166 1.00 82.16 215 ALA C O 1
ATOM 4828 N N . THR C 1 216 ? 126.303 110.399 105.565 1.00 83.49 216 THR C N 1
ATOM 4829 C CA . THR C 1 216 ? 126.459 110.732 104.154 1.00 83.49 216 THR C CA 1
ATOM 4830 C C . THR C 1 216 ? 127.777 110.229 103.579 1.00 83.49 216 THR C C 1
ATOM 4831 O O . THR C 1 216 ? 127.887 110.070 102.359 1.00 83.49 216 THR C O 1
ATOM 4835 N N . ILE C 1 217 ? 128.774 109.979 104.422 1.00 81.32 217 ILE C N 1
ATOM 4836 C CA . ILE C 1 217 ? 130.020 109.388 103.952 1.00 81.32 217 ILE C CA 1
ATOM 4837 C C . ILE C 1 217 ? 130.023 107.875 104.159 1.00 81.32 217 ILE C C 1
ATOM 4838 O O . ILE C 1 217 ? 130.640 107.142 103.379 1.00 81.32 217 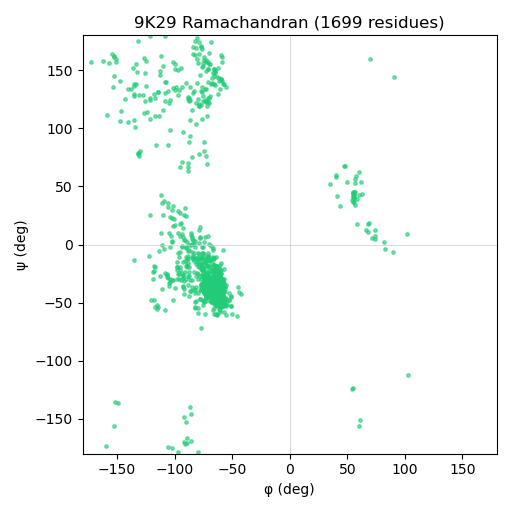ILE C O 1
ATOM 4843 N N . ALA C 1 218 ? 129.319 107.387 105.181 1.00 82.25 218 ALA C N 1
ATOM 4844 C CA . ALA C 1 218 ? 129.315 105.960 105.474 1.00 82.25 218 ALA C CA 1
ATOM 4845 C C . ALA C 1 218 ? 128.463 105.164 104.496 1.00 82.25 218 ALA C C 1
ATOM 4846 O O . ALA C 1 218 ? 128.793 104.011 104.199 1.00 82.25 218 ALA C O 1
ATOM 4848 N N . LEU C 1 219 ? 127.372 105.745 103.997 1.00 78.97 219 LEU C N 1
ATOM 4849 C CA . LEU C 1 219 ? 126.502 105.008 103.080 1.00 78.97 219 LEU C CA 1
ATOM 4850 C C . LEU C 1 219 ? 127.217 104.571 101.806 1.00 78.97 219 LEU C C 1
ATOM 4851 O O . LEU C 1 219 ? 127.097 103.389 101.436 1.00 78.97 219 LEU C O 1
ATOM 4856 N N . PRO C 1 220 ? 127.951 105.435 101.089 1.00 79.38 220 PRO C N 1
ATOM 4857 C CA . PRO C 1 220 ? 128.695 104.931 99.922 1.00 79.38 220 PRO C CA 1
ATOM 4858 C C . PRO C 1 220 ? 129.707 103.858 100.276 1.00 79.38 220 PRO C C 1
ATOM 4859 O O . PRO C 1 220 ? 129.868 102.895 99.519 1.00 79.38 220 PRO C O 1
ATOM 4863 N N . PHE C 1 221 ? 130.379 103.981 101.422 1.00 80.91 221 PHE C N 1
ATOM 4864 C CA . PHE C 1 221 ? 131.330 102.950 101.825 1.00 80.91 221 PHE C CA 1
ATOM 4865 C C . PHE C 1 221 ? 130.614 101.669 102.232 1.00 80.91 221 PHE C C 1
ATOM 4866 O O . PHE C 1 221 ? 131.108 100.564 101.976 1.00 80.91 221 PHE C O 1
ATOM 4874 N N . LYS C 1 222 ? 129.440 101.796 102.856 1.00 76.79 222 LYS C N 1
ATOM 4875 C CA . LYS C 1 222 ? 128.636 100.617 103.158 1.00 76.79 222 LYS C CA 1
ATOM 4876 C C . LYS C 1 222 ? 128.272 99.867 101.887 1.00 76.79 222 LYS C C 1
ATOM 4877 O O . LYS C 1 222 ? 128.400 98.639 101.819 1.00 76.79 222 LYS C O 1
ATOM 4883 N N . LEU C 1 223 ? 127.822 100.593 100.863 1.00 77.83 223 LEU C N 1
ATOM 4884 C CA . LEU C 1 223 ? 127.457 99.941 99.610 1.00 77.83 223 LEU C CA 1
ATOM 4885 C C . LEU C 1 223 ? 128.680 99.376 98.901 1.00 77.83 223 LEU C C 1
ATOM 4886 O O . LEU C 1 223 ? 128.602 98.313 98.273 1.00 77.83 223 LEU C O 1
ATOM 4891 N N . MET C 1 224 ? 129.818 100.068 98.987 1.00 84.57 224 MET C N 1
ATOM 4892 C CA . MET C 1 224 ? 131.049 99.539 98.410 1.00 84.57 224 MET C CA 1
ATOM 4893 C C . MET C 1 224 ? 131.412 98.206 99.045 1.00 84.57 224 MET C C 1
ATOM 4894 O O . MET C 1 224 ? 131.724 97.236 98.346 1.00 84.57 224 MET C O 1
ATOM 4899 N N . LEU C 1 225 ? 131.358 98.136 100.376 1.00 81.70 225 LEU C N 1
ATOM 4900 C CA . LEU C 1 225 ? 131.616 96.874 101.058 1.00 81.70 225 LEU C CA 1
ATOM 4901 C C . LEU C 1 225 ? 130.607 95.807 100.659 1.00 81.70 225 LEU C C 1
ATOM 4902 O O . LEU C 1 225 ? 130.989 94.665 100.379 1.00 81.70 225 LEU C O 1
ATOM 4907 N N . PHE C 1 226 ? 129.323 96.164 100.606 1.00 83.99 226 PHE C N 1
ATOM 4908 C CA . PHE C 1 226 ? 128.270 95.196 100.328 1.00 83.99 226 PHE C CA 1
ATOM 4909 C C . PHE C 1 226 ? 128.313 94.660 98.904 1.00 83.99 226 PHE C C 1
ATOM 4910 O O . PHE C 1 226 ? 127.870 93.530 98.674 1.00 83.99 226 PHE C O 1
ATOM 4918 N N . VAL C 1 227 ? 128.828 95.431 97.947 1.00 82.38 227 VAL C N 1
ATOM 4919 C CA . VAL C 1 227 ? 129.017 94.942 96.585 1.00 82.38 227 VAL C CA 1
ATOM 4920 C C . VAL C 1 227 ? 130.380 94.308 96.375 1.00 82.38 227 VAL C C 1
ATOM 4921 O O . VAL C 1 227 ? 130.549 93.550 95.406 1.00 82.38 227 VAL C O 1
ATOM 4925 N N . LEU C 1 228 ? 131.354 94.585 97.240 1.00 87.41 228 LEU C N 1
ATOM 4926 C CA . LEU C 1 228 ? 132.674 93.993 97.108 1.00 87.41 228 LEU C CA 1
ATOM 4927 C C . LEU C 1 228 ? 132.790 92.648 97.809 1.00 87.41 228 LEU C C 1
ATOM 4928 O O . LEU C 1 228 ? 133.647 91.841 97.432 1.00 87.41 228 LEU C O 1
ATOM 4933 N N . VAL C 1 229 ? 131.951 92.387 98.809 1.00 86.64 229 VAL C N 1
ATOM 4934 C CA . VAL C 1 229 ? 131.939 91.108 99.505 1.00 86.64 229 VAL C CA 1
ATOM 4935 C C . VAL C 1 229 ? 130.918 90.154 98.894 1.00 86.64 229 VAL C C 1
ATOM 4936 O O . VAL C 1 229 ? 130.803 89.003 99.332 1.00 86.64 229 VAL C O 1
ATOM 4940 N N . ASP C 1 230 ? 130.192 90.596 97.868 1.00 88.68 230 ASP C N 1
ATOM 4941 C CA . ASP C 1 230 ? 129.043 89.872 97.326 1.00 88.68 230 ASP C CA 1
ATOM 4942 C C . ASP C 1 230 ? 128.011 89.636 98.427 1.00 88.68 230 ASP C C 1
ATOM 4943 O O . ASP C 1 230 ? 127.646 88.506 98.755 1.00 88.68 230 ASP C O 1
ATOM 4948 N N . GLY C 1 231 ? 127.550 90.749 99.002 1.00 86.26 231 GLY C N 1
ATOM 4949 C CA . GLY C 1 231 ? 126.702 90.671 100.180 1.00 86.26 231 GLY C CA 1
ATOM 4950 C C . GLY C 1 231 ? 125.388 89.960 99.926 1.00 86.26 231 GLY C C 1
ATOM 4951 O O . GLY C 1 231 ? 124.924 89.182 100.761 1.00 86.26 231 GLY C O 1
ATOM 4952 N N . TRP C 1 232 ? 124.767 90.219 98.774 1.00 82.38 232 TRP C N 1
ATOM 4953 C CA . TRP C 1 232 ? 123.477 89.601 98.490 1.00 82.38 232 TRP C CA 1
ATOM 4954 C C . TRP C 1 232 ? 123.604 88.095 98.299 1.00 82.38 232 TRP C C 1
ATOM 4955 O O . TRP C 1 232 ? 122.774 87.333 98.806 1.00 82.38 232 TRP C O 1
ATOM 4966 N N . GLN C 1 233 ? 124.630 87.647 97.573 1.00 86.80 233 GLN C N 1
ATOM 4967 C CA . GLN C 1 233 ? 124.823 86.213 97.382 1.00 86.80 233 GLN C CA 1
ATOM 4968 C C . GLN C 1 233 ? 125.034 85.511 98.715 1.00 86.80 233 GLN C C 1
ATOM 4969 O O . GLN C 1 233 ? 124.399 84.490 99.002 1.00 86.80 233 GLN C O 1
ATOM 4975 N N . LEU C 1 234 ? 125.923 86.057 99.547 1.00 84.47 234 LEU C N 1
ATOM 4976 C CA . LEU C 1 234 ? 126.206 85.446 100.839 1.00 84.47 234 LEU C CA 1
ATOM 4977 C C . LEU C 1 234 ? 124.977 85.458 101.736 1.00 84.47 234 LEU C C 1
ATOM 4978 O O . LEU C 1 234 ? 124.701 84.478 102.434 1.00 84.47 234 LEU C O 1
ATOM 4983 N N . LEU C 1 235 ? 124.222 86.558 101.728 1.00 85.10 235 LEU C N 1
ATOM 4984 C CA . LEU C 1 235 ? 123.046 86.656 102.584 1.00 85.10 235 LEU C CA 1
ATOM 4985 C C . LEU C 1 235 ? 121.967 85.667 102.158 1.00 85.10 235 LEU C C 1
ATOM 4986 O O . LEU C 1 235 ? 121.363 84.994 103.000 1.00 85.10 235 LEU C O 1
ATOM 4991 N N . MET C 1 236 ? 121.708 85.567 100.850 1.00 87.82 236 MET C N 1
ATOM 4992 C CA . MET C 1 236 ? 120.729 84.599 100.365 1.00 87.82 236 MET C CA 1
ATOM 4993 C C . MET C 1 236 ? 121.171 83.173 100.667 1.00 87.82 236 MET C C 1
ATOM 4994 O O . MET C 1 236 ? 120.366 82.344 101.110 1.00 87.82 236 MET C O 1
ATOM 4999 N N . GLY C 1 237 ? 122.452 82.871 100.439 1.00 90.74 237 GLY C N 1
ATOM 5000 C CA . GLY C 1 237 ? 122.947 81.539 100.733 1.00 90.74 237 GLY C CA 1
ATOM 5001 C C . GLY C 1 237 ? 122.844 81.193 102.204 1.00 90.74 237 GLY C C 1
ATOM 5002 O O . GLY C 1 237 ? 122.505 80.065 102.562 1.00 90.74 237 GLY C O 1
ATOM 5003 N N . SER C 1 238 ? 123.136 82.158 103.077 1.00 90.99 238 SER C N 1
ATOM 5004 C CA . SER C 1 238 ? 123.003 81.921 104.509 1.00 90.99 238 SER C CA 1
ATOM 5005 C C . SER C 1 238 ? 121.547 81.698 104.892 1.00 90.99 238 SER C C 1
ATOM 5006 O O . SER C 1 238 ? 121.224 80.746 105.612 1.00 90.99 238 SER C O 1
ATOM 5009 N N . LEU C 1 239 ? 120.647 82.559 104.409 1.00 88.65 239 LEU C N 1
ATOM 5010 C CA . LEU C 1 239 ? 119.233 82.409 104.728 1.00 88.65 239 LEU C CA 1
ATOM 5011 C C . LEU C 1 239 ? 118.662 81.100 104.205 1.00 88.65 239 LEU C C 1
ATOM 5012 O O . LEU C 1 239 ? 117.688 80.593 104.770 1.00 88.65 239 LEU C O 1
ATOM 5017 N N . ALA C 1 240 ? 119.241 80.543 103.143 1.00 92.86 240 ALA C N 1
ATOM 5018 C CA . ALA C 1 240 ? 118.782 79.250 102.653 1.00 92.86 240 ALA C CA 1
ATOM 5019 C C . ALA C 1 240 ? 119.390 78.086 103.432 1.00 92.86 240 ALA C C 1
ATOM 5020 O O . ALA C 1 240 ? 118.665 77.193 103.879 1.00 92.86 240 ALA C O 1
ATOM 5022 N N . GLN C 1 241 ? 120.715 78.085 103.614 1.00 97.01 241 GLN C N 1
ATOM 5023 C CA . GLN C 1 241 ? 121.380 76.958 104.261 1.00 97.01 241 GLN C CA 1
ATOM 5024 C C . GLN C 1 241 ? 121.032 76.856 105.740 1.00 97.01 241 GLN C C 1
ATOM 5025 O O . GLN C 1 241 ? 120.835 75.747 106.249 1.00 97.01 241 GLN C O 1
ATOM 5031 N N . SER C 1 242 ? 120.951 77.985 106.446 1.00 98.75 242 SER C N 1
ATOM 5032 C CA . SER C 1 242 ? 120.627 77.978 107.866 1.00 98.75 242 SER C CA 1
ATOM 5033 C C . SER C 1 242 ? 119.181 77.619 108.141 1.00 98.75 242 SER C C 1
ATOM 5034 O O . SER C 1 242 ? 118.747 77.723 109.293 1.00 98.75 242 SER C O 1
ATOM 5037 N N . PHE C 1 243 ? 118.421 77.210 107.130 1.00 97.38 243 PHE C N 1
ATOM 5038 C CA . PHE C 1 243 ? 116.977 77.135 107.275 1.00 97.38 243 PHE C CA 1
ATOM 5039 C C . PHE C 1 243 ? 116.459 75.701 107.282 1.00 97.38 243 PHE C C 1
ATOM 5040 O O . PHE C 1 243 ? 115.527 75.387 108.026 1.00 97.38 243 PHE C O 1
ATOM 5048 N N . TYR C 1 244 ? 117.041 74.820 106.467 1.00 101.19 244 TYR C N 1
ATOM 5049 C CA . TYR C 1 244 ? 116.650 73.415 106.491 1.00 101.19 244 TYR C CA 1
ATOM 5050 C C . TYR C 1 244 ? 117.248 72.706 107.699 1.00 101.19 244 TYR C C 1
ATOM 5051 O O . TYR C 1 244 ? 116.836 71.592 108.038 1.00 101.19 244 TYR C O 1
ATOM 5060 N N . SER C 1 245 ? 118.220 73.338 108.350 1.00 105.48 245 SER C N 1
ATOM 5061 C CA . SER C 1 245 ? 118.894 72.743 109.500 1.00 105.48 245 SER C CA 1
ATOM 5062 C C . SER C 1 245 ? 117.938 72.558 110.673 1.00 105.48 245 SER C C 1
ATOM 5063 O O . SER C 1 245 ? 118.173 71.734 111.556 1.00 105.48 245 SER C O 1
ATOM 5067 N N . GLN D 1 22 ? 88.288 82.650 80.081 1.00 151.46 22 GLN D N 1
ATOM 5068 C CA . GLN D 1 22 ? 87.928 81.747 81.168 1.00 151.46 22 GLN D CA 1
ATOM 5069 C C . GLN D 1 22 ? 88.043 82.461 82.512 1.00 151.46 22 GLN D C 1
ATOM 5070 O O . GLN D 1 22 ? 87.072 83.039 82.997 1.00 151.46 22 GLN D O 1
ATOM 5076 N N . LEU D 1 23 ? 89.239 82.399 83.101 1.00 150.61 23 LEU D N 1
ATOM 5077 C CA . LEU D 1 23 ? 89.637 83.070 84.336 1.00 150.61 23 LEU D CA 1
ATOM 5078 C C . LEU D 1 23 ? 88.936 82.470 85.550 1.00 150.61 23 LEU D C 1
ATOM 5079 O O . LEU D 1 23 ? 87.896 81.814 85.411 1.00 150.61 23 LEU D O 1
ATOM 5084 N N . PRO D 1 24 ? 89.474 82.667 86.756 1.00 148.90 24 PRO D N 1
ATOM 5085 C CA . PRO D 1 24 ? 88.774 82.208 87.964 1.00 148.90 24 PRO D CA 1
ATOM 5086 C C . PRO D 1 24 ? 87.793 83.263 88.457 1.00 148.90 24 PRO D C 1
ATOM 5087 O O . PRO D 1 24 ? 88.115 84.452 88.515 1.00 148.90 24 PRO D O 1
ATOM 5091 N N . GLY D 1 25 ? 86.588 82.822 88.810 1.00 147.32 25 GLY D N 1
ATOM 5092 C CA . GLY D 1 25 ? 85.576 83.732 89.307 1.00 147.32 25 GLY D CA 1
ATOM 5093 C C . GLY D 1 25 ? 84.575 83.094 90.247 1.00 147.32 25 GLY D C 1
ATOM 5094 O O . GLY D 1 25 ? 84.946 82.329 91.142 1.00 147.32 25 GLY D O 1
ATOM 5095 N N . LEU D 1 26 ? 83.297 83.405 90.046 1.00 151.56 26 LEU D N 1
ATOM 5096 C CA . LEU D 1 26 ? 82.208 82.875 90.855 1.00 151.56 26 LEU D CA 1
ATOM 5097 C C . LEU D 1 26 ? 81.551 81.731 90.099 1.00 151.56 26 LEU D C 1
ATOM 5098 O O . LEU D 1 26 ? 81.256 81.858 88.906 1.00 151.56 26 LEU D O 1
ATOM 5103 N N . ILE D 1 27 ? 81.323 80.620 90.791 1.00 151.34 27 ILE D N 1
ATOM 5104 C CA . ILE D 1 27 ? 80.755 79.423 90.186 1.00 151.34 27 ILE D CA 1
ATOM 5105 C C . ILE D 1 27 ? 79.369 79.178 90.766 1.00 151.34 27 ILE D C 1
ATOM 5106 O O . ILE D 1 27 ? 79.099 79.467 91.938 1.00 151.34 27 ILE D O 1
ATOM 5111 N N . SER D 1 28 ? 78.482 78.652 89.926 1.00 155.35 28 SER D N 1
ATOM 5112 C CA . SER D 1 28 ? 77.121 78.305 90.318 1.00 155.35 28 SER D CA 1
ATOM 5113 C C . SER D 1 28 ? 76.862 76.856 89.935 1.00 155.35 28 SER D C 1
ATOM 5114 O O . SER D 1 28 ? 76.812 76.525 88.746 1.00 155.35 28 SER D O 1
ATOM 5117 N N . GLN D 1 29 ? 76.696 76.001 90.936 1.00 157.17 29 GLN D N 1
ATOM 5118 C CA . GLN D 1 29 ? 76.503 74.568 90.717 1.00 157.17 29 GLN D CA 1
ATOM 5119 C C . GLN D 1 29 ? 75.136 74.141 91.227 1.00 157.17 29 GLN D C 1
ATOM 5120 O O . GLN D 1 29 ? 74.800 74.420 92.393 1.00 157.17 29 GLN D O 1
ATOM 5126 N N . PRO D 1 30 ? 74.306 73.500 90.406 1.00 158.50 30 PRO D N 1
ATOM 5127 C CA . PRO D 1 30 ? 73.045 72.951 90.916 1.00 158.50 30 PRO D CA 1
ATOM 5128 C C . PRO D 1 30 ? 73.294 71.827 91.914 1.00 158.50 30 PRO D C 1
ATOM 5129 O O . PRO D 1 30 ? 74.238 71.046 91.777 1.00 158.50 30 PRO D O 1
ATOM 5133 N N . LEU D 1 31 ? 72.432 71.748 92.927 1.00 159.67 31 LEU D N 1
ATOM 5134 C CA . LEU D 1 31 ? 72.499 70.693 93.932 1.00 159.67 31 LEU D CA 1
ATOM 5135 C C . LEU D 1 31 ? 71.106 70.142 94.190 1.00 159.67 31 LEU D C 1
ATOM 5136 O O . LEU D 1 31 ? 70.140 70.905 94.277 1.00 159.67 31 LEU D O 1
ATOM 5141 N N . ALA D 1 32 ? 71.017 68.816 94.315 1.00 156.43 32 ALA D N 1
ATOM 5142 C CA . ALA D 1 32 ? 69.793 68.120 94.701 1.00 156.43 32 ALA D CA 1
ATOM 5143 C C . ALA D 1 32 ? 68.606 68.474 93.814 1.00 156.43 32 ALA D C 1
ATOM 5144 O O . ALA D 1 32 ? 68.669 68.324 92.589 1.00 156.43 32 ALA D O 1
ATOM 5146 N N . GLY D 1 33 ? 67.522 68.945 94.425 1.00 158.16 33 GLY D N 1
ATOM 5147 C CA . GLY D 1 33 ? 66.292 69.210 93.705 1.00 158.16 33 GLY D CA 1
ATOM 5148 C C . GLY D 1 33 ? 66.203 70.598 93.109 1.00 158.16 33 GLY D C 1
ATOM 5149 O O . GLY D 1 33 ? 65.370 71.409 93.526 1.00 158.16 33 GLY D O 1
ATOM 5150 N N . GLY D 1 34 ? 67.057 70.887 92.131 1.00 157.86 34 GLY D N 1
ATOM 5151 C CA . GLY D 1 34 ? 67.020 72.165 91.450 1.00 157.86 34 GLY D CA 1
ATOM 5152 C C . GLY D 1 34 ? 67.557 73.315 92.276 1.00 157.86 34 GLY D C 1
ATOM 5153 O O . GLY D 1 34 ? 67.380 74.482 91.913 1.00 157.86 34 GLY D O 1
ATOM 5154 N N . GLY D 1 35 ? 68.215 73.001 93.389 1.00 157.91 35 GLY D N 1
ATOM 5155 C CA . GLY D 1 35 ? 68.836 74.035 94.191 1.00 157.91 35 GLY D CA 1
ATOM 5156 C C . GLY D 1 35 ? 70.207 74.412 93.663 1.00 157.91 35 GLY D C 1
ATOM 5157 O O . GLY D 1 35 ? 71.044 73.562 93.367 1.00 157.91 35 GLY D O 1
ATOM 5158 N N . GLN D 1 36 ? 70.435 75.717 93.547 1.00 154.40 36 GLN D N 1
ATOM 5159 C CA . GLN D 1 36 ? 71.668 76.243 92.981 1.00 154.40 36 GLN D CA 1
ATOM 5160 C C . GLN D 1 36 ? 72.517 76.859 94.081 1.00 154.40 36 GLN D C 1
ATOM 5161 O O . GLN D 1 36 ? 72.030 77.666 94.878 1.00 154.40 36 GLN D O 1
ATOM 5167 N N . SER D 1 37 ? 73.788 76.472 94.119 1.00 152.66 37 SER D N 1
ATOM 5168 C CA . SER D 1 37 ? 74.741 76.984 95.091 1.00 152.66 37 SER D CA 1
ATOM 5169 C C . SER D 1 37 ? 75.659 77.997 94.422 1.00 152.66 37 SER D C 1
ATOM 5170 O O . SER D 1 37 ? 76.317 77.688 93.424 1.00 152.66 37 SER D O 1
ATOM 5173 N N . TRP D 1 38 ? 75.702 79.204 94.978 1.00 150.75 38 TRP D N 1
ATOM 5174 C CA . TRP D 1 38 ? 76.523 80.285 94.451 1.00 150.75 38 TRP D CA 1
ATOM 5175 C C . TRP D 1 38 ? 77.664 80.563 95.416 1.00 150.75 38 TRP D C 1
ATOM 5176 O O . TRP D 1 38 ? 77.433 80.992 96.551 1.00 150.75 38 TRP D O 1
ATOM 5187 N N . SER D 1 39 ? 78.889 80.320 94.959 1.00 148.33 39 SER D N 1
ATOM 5188 C CA . SER D 1 39 ? 80.070 80.511 95.785 1.00 148.33 39 SER D CA 1
ATOM 5189 C C . SER D 1 39 ? 81.248 80.861 94.890 1.00 148.33 39 SER D C 1
ATOM 5190 O O . SER D 1 39 ? 81.241 80.592 93.687 1.00 148.33 39 SER D O 1
ATOM 5193 N N . LEU D 1 40 ? 82.262 81.469 95.496 1.00 145.99 40 LEU D N 1
ATOM 5194 C CA . LEU D 1 40 ? 83.487 81.803 94.783 1.00 145.99 40 LEU D CA 1
ATOM 5195 C C . LEU D 1 40 ? 84.325 80.538 94.616 1.00 145.99 40 LEU D C 1
ATOM 5196 O O . LEU D 1 40 ? 84.028 79.483 95.184 1.00 145.99 40 LEU D O 1
ATOM 5201 N N . SER D 1 41 ? 85.390 80.630 93.827 1.00 142.54 41 SER D N 1
ATOM 5202 C CA . SER D 1 41 ? 86.281 79.506 93.581 1.00 142.54 41 SER D CA 1
ATOM 5203 C C . SER D 1 41 ? 87.522 79.628 94.454 1.00 142.54 41 SER D C 1
ATOM 5204 O O . SER D 1 41 ? 87.891 80.728 94.876 1.00 142.54 41 SER D O 1
ATOM 5207 N N . VAL D 1 42 ? 88.158 78.487 94.732 1.00 138.89 42 VAL D N 1
ATOM 5208 C CA . VAL D 1 42 ? 89.404 78.505 95.493 1.00 138.89 42 VAL D CA 1
ATOM 5209 C C . VAL D 1 42 ? 90.474 79.285 94.741 1.00 138.89 42 VAL D C 1
ATOM 5210 O O . VAL D 1 42 ? 91.291 79.987 95.353 1.00 138.89 42 VAL D O 1
ATOM 5214 N N . GLN D 1 43 ? 90.482 79.189 93.410 1.00 139.24 43 GLN D N 1
ATOM 5215 C CA . GLN D 1 43 ? 91.398 79.992 92.614 1.00 139.24 43 GLN D CA 1
ATOM 5216 C C . GLN D 1 43 ? 91.125 81.481 92.773 1.00 139.24 43 GLN D C 1
ATOM 5217 O O . GLN D 1 43 ? 92.065 82.277 92.753 1.00 139.24 43 GLN D O 1
ATOM 5223 N N . THR D 1 44 ? 89.865 81.878 92.951 1.00 139.13 44 THR D N 1
ATOM 5224 C CA . THR D 1 44 ? 89.544 83.269 93.253 1.00 139.13 44 THR D CA 1
ATOM 5225 C C . THR D 1 44 ? 90.068 83.715 94.613 1.00 139.13 44 THR D C 1
ATOM 5226 O O . THR D 1 44 ? 90.565 84.843 94.736 1.00 139.13 44 THR D O 1
ATOM 5230 N N . LEU D 1 45 ? 89.974 82.859 95.633 1.00 132.20 45 LEU D N 1
ATOM 5231 C CA . LEU D 1 45 ? 90.564 83.173 96.930 1.00 132.20 45 LEU D CA 1
ATOM 5232 C C . LEU D 1 45 ? 92.073 83.341 96.811 1.00 132.20 45 LEU D C 1
ATOM 5233 O O . LEU D 1 45 ? 92.662 84.253 97.402 1.00 132.20 45 LEU D O 1
ATOM 5238 N N . VAL D 1 46 ? 92.713 82.452 96.054 1.00 128.91 46 VAL D N 1
ATOM 5239 C CA . VAL D 1 46 ? 94.151 82.525 95.818 1.00 128.91 46 VAL D CA 1
ATOM 5240 C C . VAL D 1 46 ? 94.461 83.835 95.108 1.00 128.91 46 VAL D C 1
ATOM 5241 O O . VAL D 1 46 ? 95.442 84.514 95.430 1.00 128.91 46 VAL D O 1
ATOM 5245 N N . PHE D 1 47 ? 93.612 84.202 94.146 1.00 128.51 47 PHE D N 1
ATOM 5246 C CA . PHE D 1 47 ? 93.814 85.434 93.394 1.00 128.51 47 PHE D CA 1
ATOM 5247 C C . PHE D 1 47 ? 93.748 86.653 94.301 1.00 128.51 47 PHE D C 1
ATOM 5248 O O . PHE D 1 47 ? 94.557 87.570 94.170 1.00 128.51 47 PHE D O 1
ATOM 5256 N N . ILE D 1 48 ? 92.787 86.686 95.224 1.00 125.96 48 ILE D N 1
ATOM 5257 C CA . ILE D 1 48 ? 92.683 87.827 96.135 1.00 125.96 48 ILE D CA 1
ATOM 5258 C C . ILE D 1 48 ? 93.868 87.863 97.097 1.00 125.96 48 ILE D C 1
ATOM 5259 O O . ILE D 1 48 ? 94.491 88.919 97.313 1.00 125.96 48 ILE D O 1
ATOM 5264 N N . THR D 1 49 ? 94.198 86.710 97.690 1.00 122.79 49 THR D N 1
ATOM 5265 C CA . THR D 1 49 ? 95.307 86.636 98.635 1.00 122.79 49 THR D CA 1
ATOM 5266 C C . THR D 1 49 ? 96.611 87.069 97.980 1.00 122.79 49 THR D C 1
ATOM 5267 O O . THR D 1 49 ? 97.451 87.715 98.615 1.00 122.79 49 THR D O 1
ATOM 5271 N N . SER D 1 50 ? 96.760 86.732 96.698 1.00 121.34 50 SER D N 1
ATOM 5272 C CA . SER D 1 50 ? 97.965 87.172 95.951 1.00 121.34 50 SER D CA 1
ATOM 5273 C C . SER D 1 50 ? 97.901 88.688 95.758 1.00 121.34 50 SER D C 1
ATOM 5274 O O . SER D 1 50 ? 98.922 89.345 96.005 1.00 121.34 50 SER D O 1
ATOM 5277 N N . LEU D 1 51 ? 96.729 89.222 95.400 1.00 119.18 51 LEU D N 1
ATOM 5278 C CA . LEU D 1 51 ? 96.599 90.676 95.098 1.00 119.18 51 LEU D CA 1
ATOM 5279 C C . LEU D 1 51 ? 97.327 91.520 96.152 1.00 119.18 51 LEU D C 1
ATOM 5280 O O . LEU D 1 51 ? 97.906 92.552 95.769 1.00 119.18 51 LEU D O 1
ATOM 5285 N N . THR D 1 52 ? 97.293 91.111 97.423 1.00 118.20 52 THR D N 1
ATOM 5286 C CA . THR D 1 52 ? 97.906 91.950 98.490 1.00 118.20 52 THR D CA 1
ATOM 5287 C C . THR D 1 52 ? 99.389 92.185 98.170 1.00 118.20 52 THR D C 1
ATOM 5288 O O . THR D 1 52 ? 99.875 93.299 98.442 1.00 118.20 52 THR D O 1
ATOM 5292 N N . PHE D 1 53 ? 100.073 91.176 97.621 1.00 113.01 53 PHE D N 1
ATOM 5293 C CA . PHE D 1 53 ? 101.519 91.306 97.299 1.00 113.01 53 PHE D CA 1
ATOM 5294 C C . PHE D 1 53 ? 101.744 91.038 95.808 1.00 113.01 53 PHE D C 1
ATOM 5295 O O . PHE D 1 53 ? 102.866 91.283 95.320 1.00 113.01 53 PHE D O 1
ATOM 5303 N N . LEU D 1 54 ? 100.714 90.552 95.110 1.00 110.29 54 LEU D N 1
ATOM 5304 C CA . LEU D 1 54 ? 100.848 90.216 93.667 1.00 110.29 54 LEU D CA 1
ATOM 5305 C C . LEU D 1 54 ? 101.577 91.355 92.948 1.00 110.29 54 LEU D C 1
ATOM 5306 O O . LEU D 1 54 ? 102.660 91.098 92.391 1.00 110.29 54 LEU D O 1
ATOM 5311 N N . PRO D 1 55 ? 101.044 92.597 92.917 1.00 106.59 55 PRO D N 1
ATOM 5312 C CA . PRO D 1 55 ? 101.684 93.691 92.167 1.00 106.59 55 PRO D CA 1
ATOM 5313 C C . PRO D 1 55 ? 103.189 93.751 92.362 1.00 106.59 55 PRO D C 1
ATOM 5314 O O . PRO D 1 55 ? 103.925 93.943 91.388 1.00 106.59 55 PRO D O 1
ATOM 5318 N N . ALA D 1 56 ? 103.670 93.537 93.588 1.00 103.21 56 ALA D N 1
ATOM 5319 C CA . ALA D 1 56 ? 105.105 93.604 93.845 1.00 103.21 56 ALA D CA 1
ATOM 5320 C C . ALA D 1 56 ? 105.851 92.479 93.137 1.00 103.21 56 ALA D C 1
ATOM 5321 O O . ALA D 1 56 ? 106.880 92.714 92.491 1.00 103.21 56 ALA D O 1
ATOM 5323 N N . ILE D 1 57 ? 105.351 91.246 93.251 1.00 99.16 57 ILE D N 1
ATOM 5324 C CA . ILE D 1 57 ? 106.049 90.121 92.637 1.00 99.16 57 ILE D CA 1
ATOM 5325 C C . ILE D 1 57 ? 105.992 90.213 91.118 1.00 99.16 57 ILE D C 1
ATOM 5326 O O . ILE D 1 57 ? 106.951 89.842 90.433 1.00 99.16 57 ILE D O 1
ATOM 5331 N N . LEU D 1 58 ? 104.881 90.704 90.565 1.00 98.11 58 LEU D N 1
ATOM 5332 C CA . LEU D 1 58 ? 104.787 90.865 89.119 1.00 98.11 58 LEU D CA 1
ATOM 5333 C C . LEU D 1 58 ? 105.693 91.987 88.630 1.00 98.11 58 LEU D C 1
ATOM 5334 O O . LEU D 1 58 ? 106.246 91.911 87.527 1.00 98.11 58 LEU D O 1
ATOM 5339 N N . LEU D 1 59 ? 105.861 93.035 89.438 1.00 96.14 59 LEU D N 1
ATOM 5340 C CA . LEU D 1 59 ? 106.661 94.174 89.016 1.00 96.14 59 LEU D CA 1
ATOM 5341 C C . LEU D 1 59 ? 108.154 93.924 89.190 1.00 96.14 59 LEU D C 1
ATOM 5342 O O . LEU D 1 59 ? 108.964 94.544 88.494 1.00 96.14 59 LEU D O 1
ATOM 5347 N N . MET D 1 60 ? 108.542 93.031 90.106 1.00 96.12 60 MET D N 1
ATOM 5348 C CA . MET D 1 60 ? 109.964 92.742 90.265 1.00 96.12 60 MET D CA 1
ATOM 5349 C C . MET D 1 60 ? 110.503 91.858 89.150 1.00 96.12 60 MET D C 1
ATOM 5350 O O . MET D 1 60 ? 111.702 91.908 88.853 1.00 96.12 60 MET D O 1
ATOM 5355 N N . MET D 1 61 ? 109.654 91.036 88.528 1.00 93.74 61 MET D N 1
ATOM 5356 C CA . MET D 1 61 ? 110.089 90.341 87.322 1.00 93.74 61 MET D CA 1
ATOM 5357 C C . MET D 1 61 ? 110.405 91.316 86.199 1.00 93.74 61 MET D C 1
ATOM 5358 O O . MET D 1 61 ? 111.097 90.946 85.245 1.00 93.74 61 MET D O 1
ATOM 5363 N N . THR D 1 62 ? 109.917 92.548 86.297 1.00 93.41 62 THR D N 1
ATOM 5364 C CA . THR D 1 62 ? 110.238 93.602 85.352 1.00 93.41 62 THR D CA 1
ATOM 5365 C C . THR D 1 62 ? 111.492 94.339 85.822 1.00 93.41 62 THR D C 1
ATOM 5366 O O . THR D 1 62 ? 112.220 93.877 86.703 1.00 93.41 62 THR D O 1
ATOM 5370 N N . SER D 1 63 ? 111.758 95.498 85.228 1.00 91.70 63 SER D N 1
ATOM 5371 C CA . SER D 1 63 ? 112.952 96.279 85.518 1.00 91.70 63 SER D CA 1
ATOM 5372 C C . SER D 1 63 ? 112.775 97.206 86.709 1.00 91.70 63 SER D C 1
ATOM 5373 O O . SER D 1 63 ? 113.655 98.032 86.970 1.00 91.70 63 SER D O 1
ATOM 5376 N N . PHE D 1 64 ? 111.659 97.085 87.427 1.00 89.00 64 PHE D N 1
ATOM 5377 C CA . PHE D 1 64 ? 111.340 98.036 88.486 1.00 89.00 64 PHE D CA 1
ATOM 5378 C C . PHE D 1 64 ? 112.374 98.015 89.603 1.00 89.00 64 PHE D C 1
ATOM 5379 O O . PHE D 1 64 ? 112.733 99.070 90.136 1.00 89.00 64 PHE D O 1
ATOM 5387 N N . THR D 1 65 ? 112.855 96.828 89.980 1.00 86.32 65 THR D N 1
ATOM 5388 C CA . THR D 1 65 ? 113.679 96.706 91.180 1.00 86.32 65 THR D CA 1
ATOM 5389 C C . THR D 1 65 ? 114.956 97.533 91.070 1.00 86.32 65 THR D C 1
ATOM 5390 O O . THR D 1 65 ? 115.225 98.398 91.915 1.00 86.32 65 THR D O 1
ATOM 5394 N N . ARG D 1 66 ? 115.747 97.290 90.022 1.00 84.82 66 ARG D N 1
ATOM 5395 C CA . ARG D 1 66 ? 117.022 97.985 89.882 1.00 84.82 66 ARG D CA 1
ATOM 5396 C C . ARG D 1 66 ? 116.819 99.484 89.716 1.00 84.82 66 ARG D C 1
ATOM 5397 O O . ARG D 1 66 ? 117.533 100.286 90.329 1.00 84.82 66 ARG D O 1
ATOM 5405 N N . ILE D 1 67 ? 115.842 99.880 88.900 1.00 85.04 67 ILE D N 1
ATOM 5406 C CA . ILE D 1 67 ? 115.618 101.299 88.636 1.00 85.04 67 ILE D CA 1
ATOM 5407 C C . ILE D 1 67 ? 115.211 102.024 89.913 1.00 85.04 67 ILE D C 1
ATOM 5408 O O . ILE D 1 67 ? 115.732 103.100 90.228 1.00 85.04 67 ILE D O 1
ATOM 5413 N N . ILE D 1 68 ? 114.279 101.443 90.671 1.00 83.13 68 ILE D N 1
ATOM 5414 C CA . ILE D 1 68 ? 113.797 102.113 91.874 1.00 83.13 68 ILE D CA 1
ATOM 5415 C C . ILE D 1 68 ? 114.888 102.158 92.937 1.00 83.13 68 ILE D C 1
ATOM 5416 O O . ILE D 1 68 ? 115.023 103.154 93.658 1.00 83.13 68 ILE D O 1
ATOM 5421 N N . ILE D 1 69 ? 115.701 101.102 93.040 1.00 82.00 69 ILE D N 1
ATOM 5422 C CA . ILE D 1 69 ? 116.784 101.123 94.018 1.00 82.00 69 ILE D CA 1
ATOM 5423 C C . ILE D 1 69 ? 117.819 102.176 93.646 1.00 82.00 69 ILE D C 1
ATOM 5424 O O . ILE D 1 69 ? 118.301 102.923 94.507 1.00 82.00 69 ILE D O 1
ATOM 5429 N N . VAL D 1 70 ? 118.172 102.261 92.361 1.00 80.12 70 VAL D N 1
ATOM 5430 C CA . VAL D 1 70 ? 119.141 103.259 91.921 1.00 80.12 70 VAL D CA 1
ATOM 5431 C C . VAL D 1 70 ? 118.607 104.664 92.163 1.00 80.12 70 VAL D C 1
ATOM 5432 O O . VAL D 1 70 ? 119.346 105.558 92.590 1.00 80.12 70 VAL D O 1
ATOM 5436 N N . PHE D 1 71 ? 117.317 104.882 91.902 1.00 82.99 71 PHE D N 1
ATOM 5437 C CA . PHE D 1 71 ? 116.743 106.208 92.114 1.00 82.99 71 PHE D CA 1
ATOM 5438 C C . PHE D 1 71 ? 116.701 106.572 93.593 1.00 82.99 71 PHE D C 1
ATOM 5439 O O . PHE D 1 71 ? 116.973 107.721 93.960 1.00 82.99 71 PHE D O 1
ATOM 5447 N N . GLY D 1 72 ? 116.366 105.614 94.460 1.00 83.06 72 GLY D N 1
ATOM 5448 C CA . GLY D 1 72 ? 116.410 105.887 95.888 1.00 83.06 72 GLY D CA 1
ATOM 5449 C C . GLY D 1 72 ? 117.813 106.194 96.376 1.00 83.06 72 GLY D C 1
ATOM 5450 O O . GLY D 1 72 ? 118.019 107.105 97.185 1.00 83.06 72 GLY D O 1
ATOM 5451 N N . LEU D 1 73 ? 118.799 105.441 95.885 1.00 82.03 73 LEU D N 1
ATOM 5452 C CA . LEU D 1 73 ? 120.184 105.701 96.257 1.00 82.03 73 LEU D CA 1
ATOM 5453 C C . LEU D 1 73 ? 120.642 107.066 95.758 1.00 82.03 73 LEU D C 1
ATOM 5454 O O . LEU D 1 73 ? 121.367 107.774 96.460 1.00 82.03 73 LEU D O 1
ATOM 5459 N N . LEU D 1 74 ? 120.220 107.457 94.554 1.00 83.41 74 LEU D N 1
ATOM 5460 C CA . LEU D 1 74 ? 120.519 108.798 94.061 1.00 83.41 74 LEU D CA 1
ATOM 5461 C C . LEU D 1 74 ? 119.872 109.873 94.924 1.00 83.41 74 LEU D C 1
ATOM 5462 O O . LEU D 1 74 ? 120.493 110.907 95.202 1.00 83.41 74 LEU D O 1
ATOM 5467 N N . ARG D 1 75 ? 118.625 109.654 95.343 1.00 86.36 75 ARG D N 1
ATOM 5468 C CA . ARG D 1 75 ? 117.947 110.623 96.195 1.00 86.36 75 ARG D CA 1
ATOM 5469 C C . ARG D 1 75 ? 118.664 110.775 97.530 1.00 86.36 75 ARG D C 1
ATOM 5470 O O . ARG D 1 75 ? 118.774 111.887 98.059 1.00 86.36 75 ARG D O 1
ATOM 5478 N N . ASN D 1 76 ? 119.156 109.669 98.093 1.00 86.70 76 ASN D N 1
ATOM 5479 C CA . ASN D 1 76 ? 120.007 109.772 99.276 1.00 86.70 76 ASN D CA 1
ATOM 5480 C C . ASN D 1 76 ? 121.330 110.461 98.959 1.00 86.70 76 ASN D C 1
ATOM 5481 O O . ASN D 1 76 ? 121.880 111.167 99.812 1.00 86.70 76 ASN D O 1
ATOM 5486 N N . ALA D 1 77 ? 121.854 110.264 97.747 1.00 84.69 77 ALA D N 1
ATOM 5487 C CA . ALA D 1 77 ? 123.132 110.858 97.369 1.00 84.69 77 ALA D CA 1
ATOM 5488 C C . ALA D 1 77 ? 123.036 112.372 97.278 1.00 84.69 77 ALA D C 1
ATOM 5489 O O . ALA D 1 77 ? 123.995 113.081 97.606 1.00 84.69 77 ALA D O 1
ATOM 5491 N N . LEU D 1 78 ? 121.892 112.886 96.833 1.00 86.19 78 LEU D N 1
ATOM 5492 C CA . LEU D 1 78 ? 121.724 114.327 96.697 1.00 86.19 78 LEU D CA 1
ATOM 5493 C C . LEU D 1 78 ? 121.728 115.053 98.034 1.00 86.19 78 LEU D C 1
ATOM 5494 O O . LEU D 1 78 ? 121.657 116.286 98.046 1.00 86.19 78 LEU D O 1
ATOM 5499 N N . GLY D 1 79 ? 121.809 114.331 99.150 1.00 96.23 79 GLY D N 1
ATOM 5500 C CA . GLY D 1 79 ? 121.798 114.965 100.453 1.00 96.23 79 GLY D CA 1
ATOM 5501 C C . GLY D 1 79 ? 120.456 115.526 100.847 1.00 96.23 79 GLY D C 1
ATOM 5502 O O . GLY D 1 79 ? 120.345 116.187 101.882 1.00 96.23 79 GLY D O 1
ATOM 5503 N N . THR D 1 80 ? 119.427 115.280 100.044 1.00 98.59 80 THR D N 1
ATOM 5504 C CA . THR D 1 80 ? 118.085 115.805 100.289 1.00 98.59 80 THR D CA 1
ATOM 5505 C C . THR D 1 80 ? 117.067 114.680 100.149 1.00 98.59 80 THR D C 1
ATOM 5506 O O . THR D 1 80 ? 116.380 114.547 99.128 1.00 98.59 80 THR D O 1
ATOM 5510 N N . PRO D 1 81 ? 116.948 113.833 101.172 1.00 99.91 81 PRO D N 1
ATOM 5511 C CA . PRO D 1 81 ? 115.984 112.730 101.106 1.00 99.91 81 PRO D CA 1
ATOM 5512 C C . PRO D 1 81 ? 114.563 113.241 100.921 1.00 99.91 81 PRO D C 1
ATOM 5513 O O . PRO D 1 81 ? 114.172 114.268 101.480 1.00 99.91 81 PRO D O 1
ATOM 5517 N N . SER D 1 82 ? 113.796 112.504 100.119 1.00 98.00 82 SER D N 1
ATOM 5518 C CA . SER D 1 82 ? 112.398 112.821 99.821 1.00 98.00 82 SER D CA 1
ATOM 5519 C C . SER D 1 82 ? 112.248 114.225 99.238 1.00 98.00 82 SER D C 1
ATOM 5520 O O . SER D 1 82 ? 111.255 114.916 99.477 1.00 98.00 82 SER D O 1
ATOM 5523 N N . ALA D 1 83 ? 113.246 114.658 98.459 1.00 98.16 83 ALA D N 1
ATOM 5524 C CA . ALA D 1 83 ? 113.052 115.868 97.661 1.00 98.16 83 ALA D CA 1
ATOM 5525 C C . ALA D 1 83 ? 112.225 115.566 96.419 1.00 98.16 83 ALA D C 1
ATOM 5526 O O . ALA D 1 83 ? 111.287 116.329 96.128 1.00 98.16 83 ALA D O 1
ATOM 5528 N N . PRO D 1 84 ? 112.494 114.509 95.654 1.00 95.02 84 PRO D N 1
ATOM 5529 C CA . PRO D 1 84 ? 111.447 113.936 94.816 1.00 95.02 84 PRO D CA 1
ATOM 5530 C C . PRO D 1 84 ? 110.675 112.888 95.595 1.00 95.02 84 PRO D C 1
ATOM 5531 O O . PRO D 1 84 ? 111.268 111.947 96.145 1.00 95.02 84 PRO D O 1
ATOM 5535 N N . PRO D 1 85 ? 109.354 113.016 95.678 1.00 94.44 85 PRO D N 1
ATOM 5536 C CA . PRO D 1 85 ? 108.588 112.117 96.545 1.00 94.44 85 PRO D CA 1
ATOM 5537 C C . PRO D 1 85 ? 108.553 110.705 95.988 1.00 94.44 85 PRO D C 1
ATOM 5538 O O . PRO D 1 85 ? 108.874 110.462 94.823 1.00 94.44 85 PRO D O 1
ATOM 5542 N N . ASN D 1 86 ? 108.163 109.764 96.851 1.00 95.50 86 ASN D N 1
ATOM 5543 C CA . ASN D 1 86 ? 108.117 108.363 96.451 1.00 95.50 86 ASN D CA 1
ATOM 5544 C C . ASN D 1 86 ? 107.174 108.143 95.277 1.00 95.50 86 ASN D C 1
ATOM 5545 O O . ASN D 1 86 ? 107.386 107.224 94.480 1.00 95.50 86 ASN D O 1
ATOM 5550 N N . GLN D 1 87 ? 106.132 108.968 95.149 1.00 95.35 87 GLN D N 1
ATOM 5551 C CA . GLN D 1 87 ? 105.217 108.828 94.021 1.00 95.35 87 GLN D CA 1
ATOM 5552 C C . GLN D 1 87 ? 105.896 109.185 92.703 1.00 95.35 87 GLN D C 1
ATOM 5553 O O . GLN D 1 87 ? 105.699 108.500 91.692 1.00 95.35 87 GLN D O 1
ATOM 5559 N N . VAL D 1 88 ? 106.695 110.254 92.691 1.00 92.30 88 VAL D N 1
ATOM 5560 C CA . VAL D 1 88 ? 107.388 110.645 91.466 1.00 92.30 88 VAL D CA 1
ATOM 5561 C C . VAL D 1 88 ? 108.410 109.587 91.069 1.00 92.30 88 VAL D C 1
ATOM 5562 O O . VAL D 1 88 ? 108.522 109.221 89.893 1.00 92.30 88 VAL D O 1
ATOM 5566 N N . LEU D 1 89 ? 109.169 109.078 92.042 1.00 90.95 89 LEU D N 1
ATOM 5567 C CA . LEU D 1 89 ? 110.133 108.019 91.754 1.00 90.95 89 LEU D CA 1
ATOM 5568 C C . LEU D 1 89 ? 109.429 106.759 91.269 1.00 90.95 89 LEU D C 1
ATOM 5569 O O . LEU D 1 89 ? 109.912 106.075 90.359 1.00 90.95 89 LEU D O 1
ATOM 5574 N N . LEU D 1 90 ? 108.282 106.437 91.869 1.00 92.31 90 LEU D N 1
ATOM 5575 C CA . LEU D 1 90 ? 107.459 105.317 91.435 1.00 92.31 90 LEU D CA 1
ATOM 5576 C C . LEU D 1 90 ? 106.985 105.460 89.998 1.00 92.31 90 LEU D C 1
ATOM 5577 O O . LEU D 1 90 ? 107.058 104.488 89.241 1.00 92.31 90 LEU D O 1
ATOM 5582 N N . GLY D 1 91 ? 106.510 106.639 89.610 1.00 91.37 91 GLY D N 1
ATOM 5583 C CA . GLY D 1 91 ? 106.095 106.871 88.242 1.00 91.37 91 GLY D CA 1
ATOM 5584 C C . GLY D 1 91 ? 107.256 106.810 87.273 1.00 91.37 91 GLY D C 1
ATOM 5585 O O . GLY D 1 91 ? 107.127 106.286 86.163 1.00 91.37 91 GLY D O 1
ATOM 5586 N N . LEU D 1 92 ? 108.406 107.341 87.691 1.00 88.83 92 LEU D N 1
ATOM 5587 C CA . LEU D 1 92 ? 109.569 107.383 86.813 1.00 88.83 92 LEU D CA 1
ATOM 5588 C C . LEU D 1 92 ? 110.142 105.994 86.569 1.00 88.83 92 LEU D C 1
ATOM 5589 O O . LEU D 1 92 ? 110.510 105.665 85.433 1.00 88.83 92 LEU D O 1
ATOM 5594 N N . ALA D 1 93 ? 110.219 105.169 87.615 1.00 88.67 93 ALA D N 1
ATOM 5595 C CA . ALA D 1 93 ? 110.674 103.797 87.440 1.00 88.67 93 ALA D CA 1
ATOM 5596 C C . ALA D 1 93 ? 109.730 103.022 86.532 1.00 88.67 93 ALA D C 1
ATOM 5597 O O . ALA D 1 93 ? 110.176 102.245 85.681 1.00 88.67 93 ALA D O 1
ATOM 5599 N N . LEU D 1 94 ? 108.421 103.224 86.694 1.00 89.91 94 LEU D N 1
ATOM 5600 C CA . LEU D 1 94 ? 107.454 102.582 85.812 1.00 89.91 94 LEU D CA 1
ATOM 5601 C C . LEU D 1 94 ? 107.599 103.037 84.367 1.00 89.91 94 LEU D C 1
ATOM 5602 O O . LEU D 1 94 ? 107.519 102.205 83.459 1.00 89.91 94 LEU D O 1
ATOM 5607 N N . PHE D 1 95 ? 107.810 104.334 84.134 1.00 89.82 95 PHE D N 1
ATOM 5608 C CA . PHE D 1 95 ? 108.004 104.827 82.774 1.00 89.82 95 PHE D CA 1
ATOM 5609 C C . PHE D 1 95 ? 109.252 104.224 82.141 1.00 89.82 95 PHE D C 1
ATOM 5610 O O . PHE D 1 95 ? 109.224 103.784 80.984 1.00 89.82 95 PHE D O 1
ATOM 5618 N N . LEU D 1 96 ? 110.357 104.191 82.889 1.00 91.74 96 LEU D N 1
ATOM 5619 C CA . LEU D 1 96 ? 111.583 103.609 82.353 1.00 91.74 96 LEU D CA 1
ATOM 5620 C C . LEU D 1 96 ? 111.431 102.114 82.100 1.00 91.74 96 LEU D C 1
ATOM 5621 O O . LEU D 1 96 ? 111.941 101.604 81.096 1.00 91.74 96 LEU D O 1
ATOM 5626 N N . THR D 1 97 ? 110.737 101.399 82.989 1.00 92.10 97 THR D N 1
ATOM 5627 C CA . THR D 1 97 ? 110.491 99.977 82.773 1.00 92.10 97 THR D CA 1
ATOM 5628 C C . THR D 1 97 ? 109.635 99.749 81.534 1.00 92.10 97 THR D C 1
ATOM 5629 O O . THR D 1 97 ? 109.890 98.823 80.755 1.00 92.10 97 THR D O 1
ATOM 5633 N N . PHE D 1 98 ? 108.612 100.583 81.337 1.00 93.26 98 PHE D N 1
ATOM 5634 C CA . PHE D 1 98 ? 107.785 100.474 80.142 1.00 93.26 98 PHE D CA 1
ATOM 5635 C C . PHE D 1 98 ? 108.608 100.721 78.886 1.00 93.26 98 PHE D C 1
ATOM 5636 O O . PHE D 1 98 ? 108.424 100.040 77.870 1.00 93.26 98 PHE D O 1
ATOM 5644 N N . PHE D 1 99 ? 109.514 101.699 78.933 1.00 95.27 99 PHE D N 1
ATOM 5645 C CA . PHE D 1 99 ? 110.392 101.938 77.791 1.00 95.27 99 PHE D CA 1
ATOM 5646 C C . PHE D 1 99 ? 111.290 100.738 77.520 1.00 95.27 99 PHE D C 1
ATOM 5647 O O . PHE D 1 99 ? 111.457 100.326 76.367 1.00 95.27 99 PHE D O 1
ATOM 5655 N N . ILE D 1 100 ? 111.884 100.170 78.570 1.00 95.96 100 ILE D N 1
ATOM 5656 C CA . ILE D 1 100 ? 112.838 99.081 78.386 1.00 95.96 100 ILE D CA 1
ATOM 5657 C C . ILE D 1 100 ? 112.136 97.832 77.869 1.00 95.96 100 ILE D C 1
ATOM 5658 O O . ILE D 1 100 ? 112.619 97.165 76.946 1.00 95.96 100 ILE D O 1
ATOM 5663 N N . MET D 1 101 ? 110.984 97.498 78.448 1.00 97.71 101 MET D N 1
ATOM 5664 C CA . MET D 1 101 ? 110.313 96.238 78.162 1.00 97.71 101 MET D CA 1
ATOM 5665 C C . MET D 1 101 ? 109.128 96.392 77.222 1.00 97.71 101 MET D C 1
ATOM 5666 O O . MET D 1 101 ? 108.176 95.610 77.306 1.00 97.71 101 MET D O 1
ATOM 5671 N N . SER D 1 102 ? 109.161 97.378 76.334 1.00 99.96 102 SER D N 1
ATOM 5672 C CA . SER D 1 102 ? 108.200 97.401 75.237 1.00 99.96 102 SER D CA 1
ATOM 5673 C C . SER D 1 102 ? 108.252 96.149 74.366 1.00 99.96 102 SER D C 1
ATOM 5674 O O . SER D 1 102 ? 107.175 95.631 74.028 1.00 99.96 102 SER D O 1
ATOM 5677 N N . PRO D 1 103 ? 109.418 95.607 73.975 1.00 98.71 103 PRO D N 1
ATOM 5678 C CA . PRO D 1 103 ? 109.385 94.357 73.195 1.00 98.71 103 PRO D CA 1
ATOM 5679 C C . PRO D 1 103 ? 108.830 93.178 73.974 1.00 98.71 103 PRO D C 1
ATOM 5680 O O . PRO D 1 103 ? 108.057 92.388 73.421 1.00 98.71 103 PRO D O 1
ATOM 5684 N N . VAL D 1 104 ? 109.201 93.037 75.249 1.00 100.43 104 VAL D N 1
ATOM 5685 C CA . VAL D 1 104 ? 108.680 91.939 76.057 1.00 100.43 104 VAL D CA 1
ATOM 5686 C C . VAL D 1 104 ? 107.173 92.077 76.238 1.00 100.43 104 VAL D C 1
ATOM 5687 O O . VAL D 1 104 ? 106.427 91.095 76.134 1.00 100.43 104 VAL D O 1
ATOM 5691 N N . ILE D 1 105 ? 106.703 93.296 76.510 1.00 101.22 105 ILE D N 1
ATOM 5692 C CA . ILE D 1 105 ? 105.271 93.523 76.674 1.00 101.22 105 ILE D CA 1
ATOM 5693 C C . ILE D 1 105 ? 104.531 93.219 75.378 1.00 101.22 105 ILE D C 1
ATOM 5694 O O . ILE D 1 105 ? 103.458 92.609 75.391 1.00 101.22 105 ILE D O 1
ATOM 5699 N N . ASP D 1 106 ? 105.094 93.632 74.239 1.00 105.72 106 ASP D N 1
ATOM 5700 C CA . ASP D 1 106 ? 104.458 93.344 72.956 1.00 105.72 106 ASP D CA 1
ATOM 5701 C C . ASP D 1 106 ? 104.415 91.847 72.675 1.00 105.72 106 ASP D C 1
ATOM 5702 O O . ASP D 1 106 ? 103.415 91.338 72.155 1.00 105.72 106 ASP D O 1
ATOM 5707 N N . LYS D 1 107 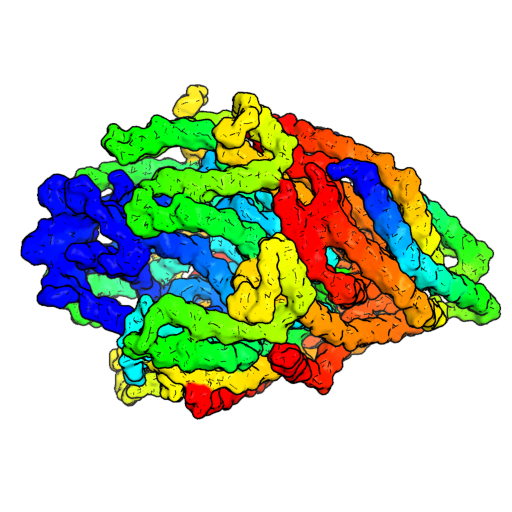? 105.492 91.126 72.997 1.00 105.12 107 LYS D N 1
ATOM 5708 C CA . LYS D 1 107 ? 105.494 89.680 72.800 1.00 105.12 107 LYS D CA 1
ATOM 5709 C C . LYS D 1 107 ? 104.456 89.002 73.683 1.00 105.12 107 LYS D C 1
ATOM 5710 O O . LYS D 1 107 ? 103.762 88.080 73.240 1.00 105.12 107 LYS D O 1
ATOM 5716 N N . ILE D 1 108 ? 104.332 89.445 74.933 1.00 108.07 108 ILE D N 1
ATOM 5717 C CA . ILE D 1 108 ? 103.334 88.902 75.847 1.00 108.07 108 ILE D CA 1
ATOM 5718 C C . ILE D 1 108 ? 101.944 89.179 75.289 1.00 108.07 108 ILE D C 1
ATOM 5719 O O . ILE D 1 108 ? 101.074 88.302 75.289 1.00 108.07 108 ILE D O 1
ATOM 5724 N N . TYR D 1 109 ? 101.735 90.401 74.803 1.00 112.48 109 TYR D N 1
ATOM 5725 C CA . TYR D 1 109 ? 100.459 90.831 74.247 1.00 112.48 109 TYR D CA 1
ATOM 5726 C C . TYR D 1 109 ? 100.048 89.975 73.056 1.00 112.48 109 TYR D C 1
ATOM 5727 O O . TYR D 1 109 ? 98.916 89.484 72.999 1.00 112.48 109 TYR D O 1
ATOM 5736 N N . VAL D 1 110 ? 100.963 89.783 72.103 1.00 111.38 110 VAL D N 1
ATOM 5737 C CA . VAL D 1 110 ? 100.624 89.050 70.890 1.00 111.38 110 VAL D CA 1
ATOM 5738 C C . VAL D 1 110 ? 100.633 87.542 71.104 1.00 111.38 110 VAL D C 1
ATOM 5739 O O . VAL D 1 110 ? 100.052 86.806 70.299 1.00 111.38 110 VAL D O 1
ATOM 5743 N N . ASP D 1 111 ? 101.275 87.056 72.166 1.00 115.37 111 ASP D N 1
ATOM 5744 C CA . ASP D 1 111 ? 101.351 85.623 72.418 1.00 115.37 111 ASP D CA 1
ATOM 5745 C C . ASP D 1 111 ? 100.416 85.152 73.520 1.00 115.37 111 ASP D C 1
ATOM 5746 O O . ASP D 1 111 ? 99.927 84.019 73.457 1.00 115.37 111 ASP D O 1
ATOM 5751 N N . ALA D 1 112 ? 100.155 85.985 74.524 1.00 117.56 112 ALA D N 1
ATOM 5752 C CA . ALA D 1 112 ? 99.285 85.622 75.634 1.00 117.56 112 ALA D CA 1
ATOM 5753 C C . ALA D 1 112 ? 98.019 86.462 75.694 1.00 117.56 112 ALA D C 1
ATOM 5754 O O . ALA D 1 112 ? 96.918 85.911 75.756 1.00 117.56 112 ALA D O 1
ATOM 5756 N N . TYR D 1 113 ? 98.144 87.790 75.676 1.00 120.95 113 TYR D N 1
ATOM 5757 C CA . TYR D 1 113 ? 96.975 88.648 75.840 1.00 120.95 113 TYR D CA 1
ATOM 5758 C C . TYR D 1 113 ? 96.008 88.536 74.665 1.00 120.95 113 TYR D C 1
ATOM 5759 O O . TYR D 1 113 ? 94.799 88.387 74.871 1.00 120.95 113 TYR D O 1
ATOM 5768 N N . GLN D 1 114 ? 96.514 88.616 73.434 1.00 122.58 114 GLN D N 1
ATOM 5769 C CA . GLN D 1 114 ? 95.634 88.539 72.269 1.00 122.58 114 GLN D CA 1
ATOM 5770 C C . GLN D 1 114 ? 94.908 87.204 72.148 1.00 122.58 114 GLN D C 1
ATOM 5771 O O . GLN D 1 114 ? 93.678 87.214 71.969 1.00 122.58 114 GLN D O 1
ATOM 5777 N N . PRO D 1 115 ? 95.567 86.042 72.232 1.00 126.09 115 PRO D N 1
ATOM 5778 C CA . PRO D 1 115 ? 94.831 84.780 72.067 1.00 126.09 115 PRO D CA 1
ATOM 5779 C C . PRO D 1 115 ? 94.060 84.345 73.300 1.00 126.09 115 PRO D C 1
ATOM 5780 O O . PRO D 1 115 ? 93.599 83.199 73.344 1.00 126.09 115 PRO D O 1
ATOM 5784 N N . PHE D 1 116 ? 93.900 85.209 74.301 1.00 130.27 116 PHE D N 1
ATOM 5785 C CA . PHE D 1 116 ? 93.255 84.801 75.541 1.00 130.27 116 PHE D CA 1
ATOM 5786 C C . PHE D 1 116 ? 92.243 85.847 75.995 1.00 130.27 116 PHE D C 1
ATOM 5787 O O . PHE D 1 116 ? 91.423 85.583 76.881 1.00 130.27 116 PHE D O 1
ATOM 5795 N N . SER D 1 117 ? 92.292 87.040 75.394 1.00 135.11 117 SER D N 1
ATOM 5796 C CA . SER D 1 117 ? 91.301 88.065 75.709 1.00 135.11 117 SER D CA 1
ATOM 5797 C C . SER D 1 117 ? 89.899 87.625 75.313 1.00 135.11 117 SER D C 1
ATOM 5798 O O . SER D 1 117 ? 88.950 87.806 76.085 1.00 135.11 117 SER D O 1
ATOM 5801 N N . GLU D 1 118 ? 89.748 87.049 74.121 1.00 139.08 118 GLU D N 1
ATOM 5802 C CA . GLU D 1 118 ? 88.509 86.405 73.702 1.00 139.08 118 GLU D CA 1
ATOM 5803 C C . GLU D 1 118 ? 88.672 84.889 73.593 1.00 139.08 118 GLU D C 1
ATOM 5804 O O . GLU D 1 118 ? 88.081 84.247 72.721 1.00 139.08 118 GLU D O 1
ATOM 5810 N N . GLN D 1 119 ? 89.466 84.322 74.499 1.00 138.02 119 GLN D N 1
ATOM 5811 C CA . GLN D 1 119 ? 89.536 82.890 74.810 1.00 138.02 119 GLN D CA 1
ATOM 5812 C C . GLN D 1 119 ? 89.623 82.006 73.563 1.00 138.02 119 GLN D C 1
ATOM 5813 O O . GLN D 1 119 ? 88.709 81.252 73.230 1.00 138.02 119 GLN D O 1
ATOM 5819 N N . LYS D 1 120 ? 90.757 82.107 72.868 1.00 132.26 120 LYS D N 1
ATOM 5820 C CA . LYS D 1 120 ? 91.175 81.045 71.962 1.00 132.26 120 LYS D CA 1
ATOM 5821 C C . LYS D 1 120 ? 92.045 80.015 72.667 1.00 132.26 120 LYS D C 1
ATOM 5822 O O . LYS D 1 120 ? 92.448 79.026 72.045 1.00 132.26 120 LYS D O 1
ATOM 5828 N N . ILE D 1 121 ? 92.347 80.222 73.949 1.00 132.51 121 ILE D N 1
ATOM 5829 C CA . ILE D 1 121 ? 93.334 79.412 74.651 1.00 132.51 121 ILE D CA 1
ATOM 5830 C C . ILE D 1 121 ? 92.958 79.378 76.124 1.00 132.51 121 ILE D C 1
ATOM 5831 O O . ILE D 1 121 ? 92.244 80.253 76.619 1.00 132.51 121 ILE D O 1
ATOM 5836 N N . SER D 1 122 ? 93.425 78.350 76.828 1.00 132.53 122 SER D N 1
ATOM 5837 C CA . SER D 1 122 ? 93.126 78.198 78.242 1.00 132.53 122 SER D CA 1
ATOM 5838 C C . SER D 1 122 ? 94.091 79.025 79.090 1.00 132.53 122 SER D C 1
ATOM 5839 O O . SER D 1 122 ? 95.144 79.473 78.630 1.00 132.53 122 SER D O 1
ATOM 5842 N N . MET D 1 123 ? 93.714 79.220 80.355 1.00 132.86 123 MET D N 1
ATOM 5843 C CA . MET D 1 123 ? 94.521 80.037 81.257 1.00 132.86 123 MET D CA 1
ATOM 5844 C C . MET D 1 123 ? 95.830 79.345 81.622 1.00 132.86 123 MET D C 1
ATOM 5845 O O . MET D 1 123 ? 96.855 80.011 81.810 1.00 132.86 123 MET D O 1
ATOM 5850 N N . GLN D 1 124 ? 95.814 78.013 81.732 1.00 131.32 124 GLN D N 1
ATOM 5851 C CA . GLN D 1 124 ? 96.995 77.296 82.205 1.00 131.32 124 GLN D CA 1
ATOM 5852 C C . GLN D 1 124 ? 98.194 77.506 81.292 1.00 131.32 124 GLN D C 1
ATOM 5853 O O . GLN D 1 124 ? 99.306 77.747 81.777 1.00 131.32 124 GLN D O 1
ATOM 5859 N N . GLU D 1 125 ? 97.999 77.423 79.978 1.00 128.20 125 GLU D N 1
ATOM 5860 C CA . GLU D 1 125 ? 99.082 77.683 79.039 1.00 128.20 125 GLU D CA 1
ATOM 5861 C C . GLU D 1 125 ? 99.182 79.145 78.634 1.00 128.20 125 GLU D C 1
ATOM 5862 O O . GLU D 1 125 ? 100.194 79.545 78.050 1.00 128.20 125 GLU D O 1
ATOM 5868 N N . ALA D 1 126 ? 98.170 79.958 78.945 1.00 124.66 126 ALA D N 1
ATOM 5869 C CA . ALA D 1 126 ? 98.287 81.396 78.738 1.00 124.66 126 ALA D CA 1
ATOM 5870 C C . ALA D 1 126 ? 99.367 82.016 79.611 1.00 124.66 126 ALA D C 1
ATOM 5871 O O . ALA D 1 126 ? 100.072 82.918 79.147 1.00 124.66 126 ALA D O 1
ATOM 5873 N N . LEU D 1 127 ? 99.511 81.559 80.856 1.00 120.46 127 LEU D N 1
ATOM 5874 C CA . LEU D 1 127 ? 100.611 82.018 81.695 1.00 120.46 127 LEU D CA 1
ATOM 5875 C C . LEU D 1 127 ? 101.953 81.537 81.160 1.00 120.46 127 LEU D C 1
ATOM 5876 O O . LEU D 1 127 ? 102.941 82.276 81.204 1.00 120.46 127 LEU D O 1
ATOM 5881 N N . ASP D 1 128 ? 102.006 80.301 80.654 1.00 119.38 128 ASP D N 1
ATOM 5882 C CA . ASP D 1 128 ? 103.246 79.785 80.083 1.00 119.38 128 ASP D CA 1
ATOM 5883 C C . ASP D 1 128 ? 103.676 80.602 78.872 1.00 119.38 128 ASP D C 1
ATOM 5884 O O . ASP D 1 128 ? 104.863 80.911 78.712 1.00 119.38 128 ASP D O 1
ATOM 5889 N N . LYS D 1 129 ? 102.725 80.956 78.005 1.00 117.97 129 LYS D N 1
ATOM 5890 C CA . LYS D 1 129 ? 103.043 81.813 76.868 1.00 117.97 129 LYS D CA 1
ATOM 5891 C C . LYS D 1 129 ? 103.527 83.184 77.320 1.00 117.97 129 LYS D C 1
ATOM 5892 O O . LYS D 1 129 ? 104.456 83.740 76.723 1.00 117.97 129 LYS D O 1
ATOM 5898 N N . GLY D 1 130 ? 102.914 83.745 78.365 1.00 114.36 130 GLY D N 1
ATOM 5899 C CA . GLY D 1 130 ? 103.345 85.033 78.876 1.00 114.36 130 GLY D CA 1
ATOM 5900 C C . GLY D 1 130 ? 104.577 84.983 79.751 1.00 114.36 130 GLY D C 1
ATOM 5901 O O . GLY D 1 130 ? 105.109 86.038 80.111 1.00 114.36 130 GLY D O 1
ATOM 5902 N N . ALA D 1 131 ? 105.043 83.786 80.104 1.00 109.33 131 ALA D N 1
ATOM 5903 C CA . ALA D 1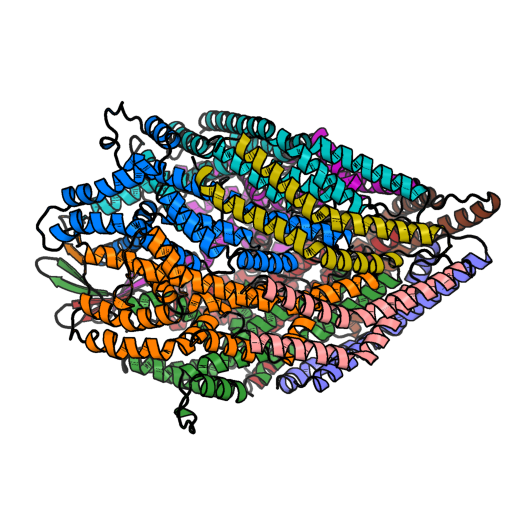 131 ? 106.224 83.636 80.943 1.00 109.33 131 ALA D CA 1
ATOM 5904 C C . ALA D 1 131 ? 107.494 83.356 80.157 1.00 109.33 131 ALA D C 1
ATOM 5905 O O . ALA D 1 131 ? 108.579 83.742 80.605 1.00 109.33 131 ALA D O 1
ATOM 5907 N N . GLN D 1 132 ? 107.390 82.696 79.002 1.00 108.64 132 GLN D N 1
ATOM 5908 C CA . GLN D 1 132 ? 108.584 82.356 78.231 1.00 108.64 132 GLN D CA 1
ATOM 5909 C C . GLN D 1 132 ? 109.417 83.575 77.854 1.00 108.64 132 GLN D C 1
ATOM 5910 O O . GLN D 1 132 ? 110.648 83.525 78.025 1.00 108.64 132 GLN D O 1
ATOM 5916 N N . PRO D 1 133 ? 108.849 84.674 77.334 1.00 106.31 133 PRO D N 1
ATOM 5917 C CA . PRO D 1 133 ? 109.681 85.875 77.151 1.00 106.31 133 PRO D CA 1
ATOM 5918 C C . PRO D 1 133 ? 110.287 86.372 78.449 1.00 106.31 133 PRO D C 1
ATOM 5919 O O . PRO D 1 133 ? 111.463 86.755 78.475 1.00 106.31 133 PRO D O 1
ATOM 5923 N N . LEU D 1 134 ? 109.518 86.348 79.541 1.00 100.94 134 LEU D N 1
ATOM 5924 C CA . LEU D 1 134 ? 110.057 86.754 80.834 1.00 100.94 134 LEU D CA 1
ATOM 5925 C C . LEU D 1 134 ? 111.162 85.812 81.292 1.00 100.94 134 LEU D C 1
ATOM 5926 O O . LEU D 1 134 ? 112.191 86.262 81.807 1.00 100.94 134 LEU D O 1
ATOM 5931 N N . ARG D 1 135 ? 110.968 84.503 81.117 1.00 104.90 135 ARG D N 1
ATOM 5932 C CA . ARG D 1 135 ? 112.002 83.550 81.506 1.00 104.90 135 ARG D CA 1
ATOM 5933 C C . ARG D 1 135 ? 113.288 83.788 80.729 1.00 104.90 135 ARG D C 1
ATOM 5934 O O . ARG D 1 135 ? 114.374 83.857 81.318 1.00 104.90 135 ARG D O 1
ATOM 5942 N N . ALA D 1 136 ? 113.182 83.940 79.407 1.00 102.06 136 ALA D N 1
ATOM 5943 C CA . ALA D 1 136 ? 114.370 84.172 78.592 1.00 102.06 136 ALA D CA 1
ATOM 5944 C C . ALA D 1 136 ? 115.048 85.482 78.970 1.00 102.06 136 ALA D C 1
ATOM 5945 O O . ALA D 1 136 ? 116.281 85.553 79.051 1.00 102.06 136 ALA D O 1
ATOM 5947 N N . PHE D 1 137 ? 114.261 86.527 79.223 1.00 96.88 137 PHE D N 1
ATOM 5948 C CA . PHE D 1 137 ? 114.843 87.819 79.558 1.00 96.88 137 PHE D CA 1
ATOM 5949 C C . PHE D 1 137 ? 115.582 87.760 80.891 1.00 96.88 137 PHE D C 1
ATOM 5950 O O . PHE D 1 137 ? 116.740 88.185 80.994 1.00 96.88 137 PHE D O 1
ATOM 5958 N N . MET D 1 138 ? 114.924 87.241 81.931 1.00 94.32 138 MET D N 1
ATOM 5959 C CA . MET D 1 138 ? 115.581 87.140 83.229 1.00 94.32 138 MET D CA 1
ATOM 5960 C C . MET D 1 138 ? 116.777 86.199 83.181 1.00 94.32 138 MET D C 1
ATOM 5961 O O . MET D 1 138 ? 117.720 86.367 83.960 1.00 94.32 138 MET D O 1
ATOM 5966 N N . LEU D 1 139 ? 116.767 85.216 82.277 1.00 98.60 139 LEU D N 1
ATOM 5967 C CA . LEU D 1 139 ? 117.973 84.429 82.046 1.00 98.60 139 LEU D CA 1
ATOM 5968 C C . LEU D 1 139 ? 119.078 85.289 81.447 1.00 98.60 139 LEU D C 1
ATOM 5969 O O . LEU D 1 139 ? 120.254 85.134 81.795 1.00 98.60 139 LEU D O 1
ATOM 5974 N N . ARG D 1 140 ? 118.715 86.194 80.535 1.00 102.20 140 ARG D N 1
ATOM 5975 C CA . ARG D 1 140 ? 119.699 87.104 79.957 1.00 102.20 140 ARG D CA 1
ATOM 5976 C C . ARG D 1 140 ? 120.317 88.007 81.018 1.00 102.20 140 ARG D C 1
ATOM 5977 O O . ARG D 1 140 ? 121.528 88.255 81.001 1.00 102.20 140 ARG D O 1
ATOM 5985 N N . GLN D 1 141 ? 119.506 88.510 81.945 1.00 99.37 141 GLN D N 1
ATOM 5986 C CA . GLN D 1 141 ? 119.970 89.486 82.925 1.00 99.37 141 GLN D CA 1
ATOM 5987 C C . GLN D 1 141 ? 120.429 88.872 84.243 1.00 99.37 141 GLN D C 1
ATOM 5988 O O . GLN D 1 141 ? 120.681 89.617 85.195 1.00 99.37 141 GLN D O 1
ATOM 5994 N N . THR D 1 142 ? 120.546 87.550 84.333 1.00 94.69 142 THR D N 1
ATOM 5995 C CA . THR D 1 142 ? 120.973 86.900 85.567 1.00 94.69 142 THR D CA 1
ATOM 5996 C C . THR D 1 142 ? 122.406 86.401 85.431 1.00 94.69 142 THR D C 1
ATOM 5997 O O . THR D 1 142 ? 122.756 85.762 84.434 1.00 94.69 142 THR D O 1
ATOM 6001 N N . ARG D 1 143 ? 123.229 86.696 86.435 1.00 94.56 143 ARG D N 1
ATOM 6002 C CA . ARG D 1 143 ? 124.592 86.188 86.462 1.00 94.56 143 ARG D CA 1
ATOM 6003 C C . ARG D 1 143 ? 124.591 84.673 86.625 1.00 94.56 143 ARG D C 1
ATOM 6004 O O . ARG D 1 143 ? 123.714 84.095 87.273 1.00 94.56 143 ARG D O 1
ATOM 6012 N N . GLU D 1 144 ? 125.592 84.026 86.026 1.00 98.56 144 GLU D N 1
ATOM 6013 C CA . GLU D 1 144 ? 125.708 82.577 86.154 1.00 98.56 144 GLU D CA 1
ATOM 6014 C C . GLU D 1 144 ? 126.027 82.164 87.585 1.00 98.56 144 GLU D C 1
ATOM 6015 O O . GLU D 1 144 ? 125.679 81.052 87.999 1.00 98.56 144 GLU D O 1
ATOM 6021 N N . ALA D 1 145 ? 126.690 83.036 88.349 1.00 96.55 145 ALA D N 1
ATOM 6022 C CA . ALA D 1 145 ? 127.047 82.697 89.723 1.00 96.55 145 ALA D CA 1
ATOM 6023 C C . ALA D 1 145 ? 125.808 82.518 90.593 1.00 96.55 145 ALA D C 1
ATOM 6024 O O . ALA D 1 145 ? 125.738 81.581 91.397 1.00 96.55 145 ALA D O 1
ATOM 6026 N N . ASP D 1 146 ? 124.822 83.408 90.451 1.00 95.16 146 ASP D N 1
ATOM 6027 C CA . ASP D 1 146 ? 123.586 83.270 91.216 1.00 95.16 146 ASP D CA 1
ATOM 6028 C C . ASP D 1 146 ? 122.844 81.994 90.841 1.00 95.16 146 ASP D C 1
ATOM 6029 O O . ASP D 1 146 ? 122.316 81.289 91.713 1.00 95.16 146 ASP D O 1
ATOM 6034 N N . LEU D 1 147 ? 122.784 81.687 89.542 1.00 94.56 147 LEU D N 1
ATOM 6035 C CA . LEU D 1 147 ? 122.124 80.464 89.101 1.00 94.56 147 LEU D CA 1
ATOM 6036 C C . LEU D 1 147 ? 122.816 79.234 89.669 1.00 94.56 147 LEU D C 1
ATOM 6037 O O . LEU D 1 147 ? 122.152 78.303 90.136 1.00 94.56 147 LEU D O 1
ATOM 6042 N N . ALA D 1 148 ? 124.150 79.214 89.645 1.00 97.46 148 ALA D N 1
ATOM 6043 C CA . ALA D 1 148 ? 124.883 78.088 90.215 1.00 97.46 148 ALA D CA 1
ATOM 6044 C C . ALA D 1 148 ? 124.641 77.975 91.715 1.00 97.46 148 ALA D C 1
ATOM 6045 O O . ALA D 1 148 ? 124.447 76.871 92.238 1.00 97.46 148 ALA D O 1
ATOM 6047 N N . LEU D 1 149 ? 124.646 79.109 92.421 1.00 96.44 149 LEU D N 1
ATOM 6048 C CA . LEU D 1 149 ? 124.397 79.095 93.858 1.00 96.44 149 LEU D CA 1
ATOM 6049 C C . LEU D 1 149 ? 123.037 78.496 94.179 1.00 96.44 149 LEU D C 1
ATOM 6050 O O . LEU D 1 149 ? 122.930 77.587 95.011 1.00 96.44 149 LEU D O 1
ATOM 6055 N N . PHE D 1 150 ? 121.985 78.981 93.521 1.00 93.82 150 PHE D N 1
ATOM 6056 C CA . PHE D 1 150 ? 120.652 78.481 93.831 1.00 93.82 150 PHE D CA 1
ATOM 6057 C C . PHE D 1 150 ? 120.418 77.067 93.317 1.00 93.82 150 PHE D C 1
ATOM 6058 O O . PHE D 1 150 ? 119.621 76.335 93.914 1.00 93.82 150 PHE D O 1
ATOM 6066 N N . ALA D 1 151 ? 121.100 76.654 92.247 1.00 99.92 151 ALA D N 1
ATOM 6067 C CA . ALA D 1 151 ? 121.031 75.261 91.826 1.00 99.92 151 ALA D CA 1
ATOM 6068 C C . ALA D 1 151 ? 121.679 74.340 92.852 1.00 99.92 151 ALA D C 1
ATOM 6069 O O . ALA D 1 151 ? 121.152 73.260 93.139 1.00 99.92 151 ALA D O 1
ATOM 6071 N N . ARG D 1 152 ? 122.823 74.746 93.409 1.00 101.94 152 ARG D N 1
ATOM 6072 C CA . ARG D 1 152 ? 123.452 73.948 94.456 1.00 101.94 152 ARG D CA 1
ATOM 6073 C C . ARG D 1 152 ? 122.586 73.901 95.708 1.00 101.94 152 ARG D C 1
ATOM 6074 O O . ARG D 1 152 ? 122.466 72.849 96.349 1.00 101.94 152 ARG D O 1
ATOM 6082 N N . LEU D 1 153 ? 121.980 75.031 96.078 1.00 98.96 153 LEU D N 1
ATOM 6083 C CA . LEU D 1 153 ? 121.108 75.048 97.250 1.00 98.96 153 LEU D CA 1
ATOM 6084 C C . LEU D 1 153 ? 119.882 74.168 97.038 1.00 98.96 153 LEU D C 1
ATOM 6085 O O . LEU D 1 153 ? 119.438 73.473 97.959 1.00 98.96 153 LEU D O 1
ATOM 6090 N N . ALA D 1 154 ? 119.319 74.183 95.830 1.00 102.86 154 ALA D N 1
ATOM 6091 C CA . ALA D 1 154 ? 118.159 73.356 95.527 1.00 102.86 154 ALA D CA 1
ATOM 6092 C C . ALA D 1 154 ? 118.520 71.906 95.234 1.00 102.86 154 ALA D C 1
ATOM 6093 O O . ALA D 1 154 ? 117.608 71.082 95.105 1.00 102.86 154 ALA D O 1
ATOM 6095 N N . ASN D 1 155 ? 119.811 71.582 95.129 1.00 111.32 155 ASN D N 1
ATOM 6096 C CA . ASN D 1 155 ? 120.269 70.221 94.842 1.00 111.32 155 ASN D CA 1
ATOM 6097 C C . ASN D 1 155 ? 119.650 69.689 93.552 1.00 111.32 155 ASN D C 1
ATOM 6098 O O . ASN D 1 155 ? 119.238 68.530 93.463 1.00 111.32 155 ASN D O 1
ATOM 6103 N N . SER D 1 156 ? 119.584 70.549 92.540 1.00 121.75 156 SER D N 1
ATOM 6104 C CA . SER D 1 156 ? 118.982 70.187 91.268 1.00 121.75 156 SER D CA 1
ATOM 6105 C C . SER D 1 156 ? 120.011 69.501 90.368 1.00 121.75 156 SER D C 1
ATOM 6106 O O . SER D 1 156 ? 121.106 69.128 90.797 1.00 121.75 156 SER D O 1
ATOM 6109 N N . GLY D 1 157 ? 119.649 69.332 89.098 1.00 132.22 157 GLY D N 1
ATOM 6110 C CA . GLY D 1 157 ? 120.481 68.629 88.151 1.00 132.22 157 GLY D CA 1
ATOM 6111 C C . GLY D 1 157 ? 121.454 69.532 87.420 1.00 132.22 157 GLY D C 1
ATOM 6112 O O . GLY D 1 157 ? 121.888 70.567 87.934 1.00 132.22 157 GLY D O 1
ATOM 6113 N N . PRO D 1 158 ? 121.831 69.139 86.198 1.00 138.02 158 PRO D N 1
ATOM 6114 C CA . PRO D 1 158 ? 122.788 69.940 85.421 1.00 138.02 158 PRO D CA 1
ATOM 6115 C C . PRO D 1 158 ? 122.244 71.302 85.013 1.00 138.02 158 PRO D C 1
ATOM 6116 O O . PRO D 1 158 ? 122.975 72.297 85.050 1.00 138.02 158 PRO D O 1
ATOM 6120 N N . LEU D 1 159 ? 120.967 71.353 84.626 1.00 136.96 159 LEU D N 1
ATOM 6121 C CA . LEU D 1 159 ? 120.328 72.586 84.154 1.00 136.96 159 LEU D CA 1
ATOM 6122 C C . LEU D 1 159 ? 121.100 73.204 82.990 1.00 136.96 159 LEU D C 1
ATOM 6123 O O . LEU D 1 159 ? 121.345 74.412 82.954 1.00 136.96 159 LEU D O 1
ATOM 6128 N N . GLN D 1 160 ? 121.493 72.364 82.030 1.00 141.27 160 GLN D N 1
ATOM 6129 C CA . GLN D 1 160 ? 122.260 72.850 80.887 1.00 141.27 160 GLN D CA 1
ATOM 6130 C C . GLN D 1 160 ? 121.423 73.765 79.999 1.00 141.27 160 GLN D C 1
ATOM 6131 O O . GLN D 1 160 ? 121.927 74.769 79.481 1.00 141.27 160 GLN D O 1
ATOM 6137 N N . GLY D 1 161 ? 120.146 73.440 79.811 1.00 139.45 161 GLY D N 1
ATOM 6138 C CA . GLY D 1 161 ? 119.297 74.184 78.912 1.00 139.45 161 GLY D CA 1
ATOM 6139 C C . GLY D 1 161 ? 118.370 75.148 79.623 1.00 139.45 161 GLY D C 1
ATOM 6140 O O . GLY D 1 161 ? 118.066 74.996 80.810 1.00 139.45 161 GLY D O 1
ATOM 6141 N N . PRO D 1 162 ? 117.909 76.177 78.900 1.00 135.59 162 PRO D N 1
ATOM 6142 C CA . PRO D 1 162 ? 116.938 77.118 79.478 1.00 135.59 162 PRO D CA 1
ATOM 6143 C C . PRO D 1 162 ? 115.644 76.435 79.894 1.00 135.59 162 PRO D C 1
ATOM 6144 O O . PRO D 1 162 ? 114.976 76.869 80.837 1.00 135.59 162 PRO D O 1
ATOM 6148 N N . GLU D 1 163 ? 115.273 75.370 79.180 1.00 137.58 163 GLU D N 1
ATOM 6149 C CA . GLU D 1 163 ? 114.089 74.608 79.559 1.00 137.58 163 GLU D CA 1
ATOM 6150 C C . GLU D 1 163 ? 114.305 73.873 80.876 1.00 137.58 163 GLU D C 1
ATOM 6151 O O . GLU D 1 163 ? 113.350 73.620 81.619 1.00 137.58 163 GLU D O 1
ATOM 6157 N N . ALA D 1 164 ? 115.556 73.523 81.181 1.00 132.55 164 ALA D N 1
ATOM 6158 C CA . ALA D 1 164 ? 115.837 72.732 82.374 1.00 132.55 164 ALA D CA 1
ATOM 6159 C C . ALA D 1 164 ? 115.709 73.569 83.642 1.00 132.55 164 ALA D C 1
ATOM 6160 O O . ALA D 1 164 ? 115.204 73.088 84.664 1.00 132.55 164 ALA D O 1
ATOM 6162 N N . VAL D 1 165 ? 116.163 74.818 83.601 1.00 118.41 165 VAL D N 1
ATOM 6163 C CA . VAL D 1 165 ? 116.149 75.673 84.788 1.00 118.41 165 VAL D CA 1
ATOM 6164 C C . VAL D 1 165 ? 114.709 76.037 85.136 1.00 118.41 165 VAL D C 1
ATOM 6165 O O . VAL D 1 165 ? 113.956 76.510 84.273 1.00 118.41 165 VAL D O 1
ATOM 6169 N N . PRO D 1 166 ? 114.274 75.798 86.369 1.00 105.14 166 PRO D N 1
ATOM 6170 C CA . PRO D 1 166 ? 112.892 76.114 86.739 1.00 105.14 166 PRO D CA 1
ATOM 6171 C C . PRO D 1 166 ? 112.733 77.575 87.127 1.00 105.14 166 PRO D C 1
ATOM 6172 O O . PRO D 1 166 ? 113.701 78.320 87.294 1.00 105.14 166 PRO D O 1
ATOM 6176 N N . MET D 1 167 ? 111.469 77.979 87.267 1.00 98.42 167 MET D N 1
ATOM 6177 C CA . MET D 1 167 ? 111.164 79.312 87.777 1.00 98.42 167 MET D CA 1
ATOM 6178 C C . MET D 1 167 ? 111.645 79.462 89.215 1.00 98.42 167 MET D C 1
ATOM 6179 O O . MET D 1 167 ? 112.107 80.535 89.624 1.00 98.42 167 MET D O 1
ATOM 6184 N N . ARG D 1 168 ? 111.544 78.380 89.995 1.00 96.17 168 ARG D N 1
ATOM 6185 C CA . ARG D 1 168 ? 111.945 78.394 91.398 1.00 96.17 168 ARG D CA 1
ATOM 6186 C C . ARG D 1 168 ? 113.390 78.831 91.580 1.00 96.17 168 ARG D C 1
ATOM 6187 O O . ARG D 1 168 ? 113.716 79.510 92.559 1.00 96.17 168 ARG D O 1
ATOM 6195 N N . ILE D 1 169 ? 114.269 78.443 90.663 1.00 94.39 169 ILE D N 1
ATOM 6196 C CA . ILE D 1 169 ? 115.672 78.832 90.747 1.00 94.39 169 ILE D CA 1
ATOM 6197 C C . ILE D 1 169 ? 115.914 80.167 90.057 1.00 94.39 169 ILE D C 1
ATOM 6198 O O . ILE D 1 169 ? 116.735 80.969 90.509 1.00 94.39 169 ILE D O 1
ATOM 6203 N N . LEU D 1 170 ? 115.186 80.432 88.971 1.00 93.03 170 LEU D N 1
ATOM 6204 C CA . LEU D 1 170 ? 115.447 81.622 88.170 1.00 93.03 170 LEU D CA 1
ATOM 6205 C C . LEU D 1 170 ? 115.022 82.897 88.892 1.00 93.03 170 LEU D C 1
ATOM 6206 O O . LEU D 1 170 ? 115.702 83.925 88.789 1.00 93.03 170 LEU D O 1
ATOM 6211 N N . LEU D 1 171 ? 113.905 82.858 89.626 1.00 91.60 171 LEU D N 1
ATOM 6212 C CA . LEU D 1 171 ? 113.397 84.077 90.257 1.00 91.60 171 LEU D CA 1
ATOM 6213 C C . LEU D 1 171 ? 114.349 84.651 91.303 1.00 91.60 171 LEU D C 1
ATOM 6214 O O . LEU D 1 171 ? 114.779 85.810 91.151 1.00 91.60 171 LEU D O 1
ATOM 6219 N N . PRO D 1 172 ? 114.709 83.931 92.374 1.00 87.34 172 PRO D N 1
ATOM 6220 C CA . PRO D 1 172 ? 115.579 84.548 93.387 1.00 87.34 172 PRO D CA 1
ATOM 6221 C C . PRO D 1 172 ? 116.964 84.882 92.867 1.00 87.34 172 PRO D C 1
ATOM 6222 O O . PRO D 1 172 ? 117.553 85.873 93.313 1.00 87.34 172 PRO D O 1
ATOM 6226 N N . ALA D 1 173 ? 117.503 84.087 91.940 1.00 89.60 173 ALA D N 1
ATOM 6227 C CA . ALA D 1 173 ? 118.793 84.422 91.346 1.00 89.60 173 ALA D CA 1
ATOM 6228 C C . ALA D 1 173 ? 118.714 85.730 90.573 1.00 89.60 173 ALA D C 1
ATOM 6229 O O . ALA D 1 173 ? 119.614 86.574 90.666 1.00 89.60 173 ALA D O 1
ATOM 6231 N N . TYR D 1 174 ? 117.636 85.920 89.809 1.00 87.55 174 TYR D N 1
ATOM 6232 C CA . TYR D 1 174 ? 117.446 87.175 89.093 1.00 87.55 174 TYR D CA 1
ATOM 6233 C C . TYR D 1 174 ? 117.317 88.343 90.061 1.00 87.55 174 TYR D C 1
ATOM 6234 O O . TYR D 1 174 ? 117.878 89.420 89.826 1.00 87.55 174 TYR D O 1
ATOM 6243 N N . VAL D 1 175 ? 116.582 88.148 91.158 1.00 84.69 175 VAL D N 1
ATOM 6244 C CA . VAL D 1 175 ? 116.413 89.221 92.135 1.00 84.69 175 VAL D CA 1
ATOM 6245 C C . VAL D 1 175 ? 117.750 89.583 92.773 1.00 84.69 175 VAL D C 1
ATOM 6246 O O . VAL D 1 175 ? 118.068 90.765 92.956 1.00 84.69 175 VAL D O 1
ATOM 6250 N N . THR D 1 176 ? 118.549 88.574 93.126 1.00 84.00 176 THR D N 1
ATOM 6251 C CA . THR D 1 176 ? 119.861 88.832 93.709 1.00 84.00 176 THR D CA 1
ATOM 6252 C C . THR D 1 176 ? 120.767 89.564 92.726 1.00 84.00 176 THR D C 1
ATOM 6253 O O . THR D 1 176 ? 121.480 90.503 93.105 1.00 84.00 176 THR D O 1
ATOM 6257 N N . SER D 1 177 ? 120.748 89.150 91.456 1.00 85.19 177 SER D N 1
ATOM 6258 C CA . SER D 1 177 ? 121.542 89.836 90.443 1.00 85.19 177 SER D CA 1
ATOM 6259 C C . SER D 1 177 ? 121.122 91.293 90.305 1.00 85.19 177 SER D C 1
ATOM 6260 O O . SER D 1 177 ? 121.973 92.188 90.224 1.00 85.19 177 SER D O 1
ATOM 6263 N N . GLU D 1 178 ? 119.813 91.549 90.279 1.00 87.17 178 GLU D N 1
ATOM 6264 C CA . GLU D 1 178 ? 119.334 92.920 90.151 1.00 87.17 178 GLU D CA 1
ATOM 6265 C C . GLU D 1 178 ? 119.722 93.758 91.361 1.00 87.17 178 GLU D C 1
ATOM 6266 O O . GLU D 1 178 ? 120.113 94.920 91.216 1.00 87.17 178 GLU D O 1
ATOM 6272 N N . LEU D 1 179 ? 119.624 93.188 92.565 1.00 81.44 179 LEU D N 1
ATOM 6273 C CA . LEU D 1 179 ? 120.018 93.926 93.762 1.00 81.44 179 LEU D CA 1
ATOM 6274 C C . LEU D 1 179 ? 121.503 94.269 93.736 1.00 81.44 179 LEU D C 1
ATOM 6275 O O . LEU D 1 179 ? 121.896 95.404 94.046 1.00 81.44 179 LEU D O 1
ATOM 6280 N N . LYS D 1 180 ? 122.344 93.299 93.365 1.00 82.54 180 LYS D N 1
ATOM 6281 C CA . LYS D 1 180 ? 123.780 93.549 93.304 1.00 82.54 180 LYS D CA 1
ATOM 6282 C C . LYS D 1 180 ? 124.110 94.622 92.276 1.00 82.54 180 LYS D C 1
ATOM 6283 O O . LYS D 1 180 ? 124.894 95.539 92.553 1.00 82.54 180 LYS D O 1
ATOM 6289 N N . THR D 1 181 ? 123.507 94.536 91.087 1.00 82.25 181 THR D N 1
ATOM 6290 C CA . THR D 1 181 ? 123.756 95.542 90.060 1.00 82.25 181 THR D CA 1
ATOM 6291 C C . THR D 1 181 ? 123.271 96.916 90.506 1.00 82.25 181 THR D C 1
ATOM 6292 O O . THR D 1 181 ? 123.932 97.931 90.252 1.00 82.25 181 THR D O 1
ATOM 6296 N N . ALA D 1 182 ? 122.114 96.967 91.169 1.00 80.07 182 ALA D N 1
ATOM 6297 C CA . ALA D 1 182 ? 121.570 98.241 91.621 1.00 80.07 182 ALA D CA 1
ATOM 6298 C C . ALA D 1 182 ? 122.483 98.902 92.642 1.00 80.07 182 ALA D C 1
ATOM 6299 O O . ALA D 1 182 ? 122.736 100.109 92.565 1.00 80.07 182 ALA D O 1
ATOM 6301 N N . PHE D 1 183 ? 122.995 98.131 93.604 1.00 78.07 183 PHE D N 1
ATOM 6302 C CA . PHE D 1 183 ? 123.923 98.725 94.564 1.00 78.07 183 PHE D CA 1
ATOM 6303 C C . PHE D 1 183 ? 125.257 99.091 93.923 1.00 78.07 183 PHE D C 1
ATOM 6304 O O . PHE D 1 183 ? 125.877 100.081 94.320 1.00 78.07 183 PHE D O 1
ATOM 6312 N N . GLN D 1 184 ? 125.720 98.322 92.934 1.00 81.86 184 GLN D N 1
ATOM 6313 C CA . GLN D 1 184 ? 126.929 98.723 92.215 1.00 81.86 184 GLN D CA 1
ATOM 6314 C C . GLN D 1 184 ? 126.739 100.081 91.549 1.00 81.86 184 GLN D C 1
ATOM 6315 O O . GLN D 1 184 ? 127.578 100.986 91.685 1.00 81.86 184 GLN D O 1
ATOM 6321 N N . ILE D 1 185 ? 125.620 100.247 90.841 1.00 80.42 185 ILE D N 1
ATOM 6322 C CA . ILE D 1 185 ? 125.339 101.510 90.166 1.00 80.42 185 ILE D CA 1
ATOM 6323 C C . ILE D 1 185 ? 125.206 102.638 91.179 1.00 80.42 185 ILE D C 1
ATOM 6324 O O . ILE D 1 185 ? 125.751 103.731 90.987 1.00 80.42 185 ILE D O 1
ATOM 6329 N N . GLY D 1 186 ? 124.491 102.392 92.278 1.00 80.18 186 GLY D N 1
ATOM 6330 C CA . GLY D 1 186 ? 124.319 103.430 93.280 1.00 80.18 186 GLY D CA 1
ATOM 6331 C C . GLY D 1 186 ? 125.625 103.845 93.927 1.00 80.18 186 GLY D C 1
ATOM 6332 O O . GLY D 1 186 ? 125.865 105.034 94.152 1.00 80.18 186 GLY D O 1
ATOM 6333 N N . PHE D 1 187 ? 126.487 102.874 94.238 1.00 82.64 187 PHE D N 1
ATOM 6334 C CA . PHE D 1 187 ? 127.788 103.194 94.809 1.00 82.64 187 PHE D CA 1
ATOM 6335 C C . PHE D 1 187 ? 128.616 104.023 93.841 1.00 82.64 187 PHE D C 1
ATOM 6336 O O . PHE D 1 187 ? 129.294 104.972 94.250 1.00 82.64 187 PHE D O 1
ATOM 6344 N N . THR D 1 188 ? 128.580 103.679 92.552 1.00 81.35 188 THR D N 1
ATOM 6345 C CA . THR D 1 188 ? 129.274 104.511 91.574 1.00 81.35 188 THR D CA 1
ATOM 6346 C C . THR D 1 188 ? 128.661 105.907 91.508 1.00 81.35 188 THR D C 1
ATOM 6347 O O . THR D 1 188 ? 129.362 106.890 91.241 1.00 81.35 188 THR D O 1
ATOM 6351 N N . ILE D 1 189 ? 127.355 106.015 91.765 1.00 80.80 189 ILE D N 1
ATOM 6352 C CA . ILE D 1 189 ? 126.684 107.313 91.714 1.00 80.80 189 ILE D CA 1
ATOM 6353 C C . ILE D 1 189 ? 127.116 108.197 92.879 1.00 80.80 189 ILE D C 1
ATOM 6354 O O . ILE D 1 189 ? 127.327 109.405 92.716 1.00 80.80 189 ILE D O 1
ATOM 6359 N N . PHE D 1 190 ? 127.241 107.616 94.076 1.00 80.95 190 PHE D N 1
ATOM 6360 C CA . PHE D 1 190 ? 127.633 108.402 95.248 1.00 80.95 190 PHE D CA 1
ATOM 6361 C C . PHE D 1 190 ? 128.992 109.076 95.103 1.00 80.95 190 PHE D C 1
ATOM 6362 O O . PHE D 1 190 ? 129.251 110.059 95.805 1.00 80.95 190 PHE D O 1
ATOM 6370 N N . ILE D 1 191 ? 129.864 108.578 94.225 1.00 80.60 191 ILE D N 1
ATOM 6371 C CA . ILE D 1 191 ? 131.251 109.048 94.214 1.00 80.60 191 ILE D CA 1
ATOM 6372 C C . ILE D 1 191 ? 131.371 110.539 93.909 1.00 80.60 191 ILE D C 1
ATOM 6373 O O . ILE D 1 191 ? 132.028 111.252 94.685 1.00 80.60 191 ILE D O 1
ATOM 6378 N N . PRO D 1 192 ? 130.793 111.074 92.822 1.00 80.92 192 PRO D N 1
ATOM 6379 C CA . PRO D 1 192 ? 130.907 112.529 92.607 1.00 80.92 192 PRO D CA 1
ATOM 6380 C C . PRO D 1 192 ? 130.284 113.356 93.718 1.00 80.92 192 PRO D C 1
ATOM 6381 O O . PRO D 1 192 ? 130.835 114.395 94.103 1.00 80.92 192 PRO D O 1
ATOM 6385 N N . PHE D 1 193 ? 129.152 112.910 94.264 1.00 83.34 193 PHE D N 1
ATOM 6386 C CA . PHE D 1 193 ? 128.517 113.656 95.345 1.00 83.34 193 PHE D CA 1
ATOM 6387 C C . PHE D 1 193 ? 129.327 113.560 96.631 1.00 83.34 193 PHE D C 1
ATOM 6388 O O . PHE D 1 193 ? 129.405 114.529 97.396 1.00 83.34 193 PHE D O 1
ATOM 6396 N N . LEU D 1 194 ? 129.944 112.403 96.882 1.00 83.41 194 LEU D N 1
ATOM 6397 C CA . LEU D 1 194 ? 130.859 112.287 98.012 1.00 83.41 194 LEU D CA 1
ATOM 6398 C C . LEU D 1 194 ? 132.036 113.240 97.857 1.00 83.41 194 LEU D C 1
ATOM 6399 O O . LEU D 1 194 ? 132.459 113.882 98.827 1.00 83.41 194 LEU D O 1
ATOM 6404 N N . ILE D 1 195 ? 132.579 113.342 96.641 1.00 83.92 195 ILE D N 1
ATOM 6405 C CA . ILE D 1 195 ? 133.672 114.275 96.384 1.00 83.92 195 ILE D CA 1
ATOM 6406 C C . ILE D 1 195 ? 133.225 115.703 96.656 1.00 83.92 195 ILE D C 1
ATOM 6407 O O . ILE D 1 195 ? 133.946 116.487 97.284 1.00 83.92 195 ILE D O 1
ATOM 6412 N N . ILE D 1 196 ? 132.028 116.061 96.187 1.00 82.95 196 ILE D N 1
ATOM 6413 C CA . ILE D 1 196 ? 131.512 117.412 96.399 1.00 82.95 196 ILE D CA 1
ATOM 6414 C C . ILE D 1 196 ? 131.387 117.706 97.889 1.00 82.95 196 ILE D C 1
ATOM 6415 O O . ILE D 1 196 ? 131.826 118.758 98.376 1.00 82.95 196 ILE D O 1
ATOM 6420 N N . ASP D 1 197 ? 130.786 116.775 98.634 1.00 88.16 197 ASP D N 1
ATOM 6421 C CA . ASP D 1 197 ? 130.590 116.976 100.066 1.00 88.16 197 ASP D CA 1
ATOM 6422 C C . ASP D 1 197 ? 131.921 117.125 100.788 1.00 88.16 197 ASP D C 1
ATOM 6423 O O . ASP D 1 197 ? 132.091 118.035 101.609 1.00 88.16 197 ASP D O 1
ATOM 6428 N N . LEU D 1 198 ? 132.881 116.247 100.488 1.00 85.64 198 LEU D N 1
ATOM 6429 C CA . LEU D 1 198 ? 134.173 116.311 101.162 1.00 85.64 198 LEU D CA 1
ATOM 6430 C C . LEU D 1 198 ? 134.905 117.604 100.831 1.00 85.64 198 LEU D C 1
ATOM 6431 O O . LEU D 1 198 ? 135.489 118.237 101.718 1.00 85.64 198 LEU D O 1
ATOM 6436 N N . VAL D 1 199 ? 134.879 118.019 99.562 1.00 84.24 199 VAL D N 1
ATOM 6437 C CA . VAL D 1 199 ? 135.575 119.239 99.164 1.00 84.24 199 VAL D CA 1
ATOM 6438 C C . VAL D 1 199 ? 134.970 120.452 99.857 1.00 84.24 199 VAL D C 1
ATOM 6439 O O . VAL D 1 199 ? 135.694 121.309 100.384 1.00 84.24 199 VAL D O 1
ATOM 6443 N N . ILE D 1 200 ? 133.639 120.547 99.878 1.00 83.49 200 ILE D N 1
ATOM 6444 C CA . ILE D 1 200 ? 133.004 121.710 100.492 1.00 83.49 200 ILE D CA 1
ATOM 6445 C C . ILE D 1 200 ? 133.228 121.717 101.999 1.00 83.49 200 ILE D C 1
ATOM 6446 O O . ILE D 1 200 ? 133.470 122.773 102.596 1.00 83.49 200 ILE D O 1
ATOM 6451 N N . ALA D 1 201 ? 133.161 120.547 102.641 1.00 85.53 201 ALA D N 1
ATOM 6452 C CA . ALA D 1 201 ? 133.430 120.489 104.075 1.00 85.53 201 ALA D CA 1
ATOM 6453 C C . ALA D 1 201 ? 134.864 120.900 104.383 1.00 85.53 201 ALA D C 1
ATOM 6454 O O . ALA D 1 201 ? 135.115 121.639 105.344 1.00 85.53 201 ALA D O 1
ATOM 6456 N N . SER D 1 202 ? 135.820 120.439 103.571 1.00 88.53 202 SER D N 1
ATOM 6457 C CA . SER D 1 202 ? 137.214 120.811 103.779 1.00 88.53 202 SER D CA 1
ATOM 6458 C C . SER D 1 202 ? 137.417 122.310 103.603 1.00 88.53 202 SER D C 1
ATOM 6459 O O . SER D 1 202 ? 138.143 122.939 104.380 1.00 88.53 202 SER D O 1
ATOM 6462 N N . VAL D 1 203 ? 136.786 122.899 102.585 1.00 89.35 203 VAL D N 1
ATOM 6463 C CA . VAL D 1 203 ? 136.922 124.338 102.365 1.00 89.35 203 VAL D CA 1
ATOM 6464 C C . VAL D 1 203 ? 136.322 125.115 103.531 1.00 89.35 203 VAL D C 1
ATOM 6465 O O . VAL D 1 203 ? 136.919 126.080 104.029 1.00 89.35 203 VAL D O 1
ATOM 6469 N N . LEU D 1 204 ? 135.138 124.702 103.992 1.00 90.04 204 LEU D N 1
ATOM 6470 C CA . LEU D 1 204 ? 134.496 125.397 105.102 1.00 90.04 204 LEU D CA 1
ATOM 6471 C C . LEU D 1 204 ? 135.338 125.311 106.367 1.00 90.04 204 LEU D C 1
ATOM 6472 O O . LEU D 1 204 ? 135.464 126.295 107.103 1.00 90.04 204 LEU D O 1
ATOM 6477 N N . MET D 1 205 ? 135.924 124.142 106.639 1.00 89.88 205 MET D N 1
ATOM 6478 C CA . MET D 1 205 ? 136.822 124.039 107.784 1.00 89.88 205 MET D CA 1
ATOM 6479 C C . MET D 1 205 ? 138.070 124.895 107.616 1.00 89.88 205 MET D C 1
ATOM 6480 O O . MET D 1 205 ? 138.489 125.563 108.568 1.00 89.88 205 MET D O 1
ATOM 6485 N N . ALA D 1 206 ? 138.677 124.892 106.430 1.00 89.96 206 ALA D N 1
ATOM 6486 C CA . ALA D 1 206 ? 139.873 125.689 106.198 1.00 89.96 206 ALA D CA 1
ATOM 6487 C C . ALA D 1 206 ? 139.608 127.183 106.283 1.00 89.96 206 ALA D C 1
ATOM 6488 O O . ALA D 1 206 ? 140.544 127.948 106.536 1.00 89.96 206 ALA D O 1
ATOM 6490 N N . LEU D 1 207 ? 138.366 127.614 106.084 1.00 92.51 207 LEU D N 1
ATOM 6491 C CA . LEU D 1 207 ? 137.993 129.007 106.281 1.00 92.51 207 LEU D CA 1
ATOM 6492 C C . LEU D 1 207 ? 137.644 129.320 107.728 1.00 92.51 207 LEU D C 1
ATOM 6493 O O . LEU D 1 207 ? 137.304 130.466 108.037 1.00 92.51 207 LEU D O 1
ATOM 6498 N N . GLY D 1 208 ? 137.716 128.333 108.617 1.00 93.74 208 GLY D N 1
ATOM 6499 C CA . GLY D 1 208 ? 137.286 128.527 109.987 1.00 93.74 208 GLY D CA 1
ATOM 6500 C C . GLY D 1 208 ? 135.795 128.380 110.174 1.00 93.74 208 GLY D C 1
ATOM 6501 O O . GLY D 1 208 ? 135.308 128.436 111.307 1.00 93.74 208 GLY D O 1
ATOM 6502 N N . MET D 1 209 ? 135.057 128.168 109.085 1.00 97.58 209 MET D N 1
ATOM 6503 C CA . MET D 1 209 ? 133.601 128.059 109.116 1.00 97.58 209 MET D CA 1
ATOM 6504 C C . MET D 1 209 ? 133.248 126.659 109.608 1.00 97.58 209 MET D C 1
ATOM 6505 O O . MET D 1 209 ? 132.889 125.764 108.843 1.00 97.58 209 MET D O 1
ATOM 6510 N N . MET D 1 210 ? 133.365 126.476 110.924 1.00 102.68 210 MET D N 1
ATOM 6511 C CA . MET D 1 210 ? 133.226 125.146 111.506 1.00 102.68 210 MET D CA 1
ATOM 6512 C C . MET D 1 210 ? 131.771 124.808 111.812 1.00 102.68 210 MET D C 1
ATOM 6513 O O . MET D 1 210 ? 131.329 123.677 111.585 1.00 102.68 210 MET D O 1
ATOM 6518 N N . MET D 1 211 ? 131.005 125.773 112.318 1.00 101.48 211 MET D N 1
ATOM 6519 C CA . MET D 1 211 ? 129.629 125.526 112.732 1.00 101.48 211 MET D CA 1
ATOM 6520 C C . MET D 1 211 ? 128.629 125.580 111.586 1.00 101.48 211 MET D C 1
ATOM 6521 O O . MET D 1 211 ? 127.456 125.259 111.795 1.00 101.48 211 MET D O 1
ATOM 6526 N N . VAL D 1 212 ? 129.052 125.973 110.390 1.00 95.19 212 VAL D N 1
ATOM 6527 C CA . VAL D 1 212 ? 128.148 125.996 109.244 1.00 95.19 212 VAL D CA 1
ATOM 6528 C C . VAL D 1 212 ? 127.907 124.559 108.791 1.00 95.19 212 VAL D C 1
ATOM 6529 O O . VAL D 1 212 ? 128.854 123.763 108.710 1.00 95.19 212 VAL D O 1
ATOM 6533 N N . PRO D 1 213 ? 126.663 124.168 108.533 1.00 93.32 213 PRO D N 1
ATOM 6534 C CA . PRO D 1 213 ? 126.396 122.808 108.060 1.00 93.32 213 PRO D CA 1
ATOM 6535 C C . PRO D 1 213 ? 126.735 122.672 106.587 1.00 93.32 213 PRO D C 1
ATOM 6536 O O . PRO D 1 213 ? 126.172 123.383 105.741 1.00 93.32 213 PRO D O 1
ATOM 6540 N N . PRO D 1 214 ? 127.658 121.771 106.240 1.00 90.14 214 PRO D N 1
ATOM 6541 C CA . PRO D 1 214 ? 128.072 121.652 104.834 1.00 90.14 214 PRO D CA 1
ATOM 6542 C C . PRO D 1 214 ? 126.976 121.160 103.908 1.00 90.14 214 PRO D C 1
ATOM 6543 O O . PRO D 1 214 ? 127.074 121.388 102.697 1.00 90.14 214 PRO D O 1
ATOM 6547 N N . ALA D 1 215 ? 125.945 120.489 104.427 1.00 90.30 215 ALA D N 1
ATOM 6548 C CA . ALA D 1 215 ? 124.877 119.994 103.563 1.00 90.30 215 ALA D CA 1
ATOM 6549 C C . ALA D 1 215 ? 124.105 121.141 102.921 1.00 90.30 215 ALA D C 1
ATOM 6550 O O . ALA D 1 215 ? 123.758 121.080 101.734 1.00 90.30 215 ALA D O 1
ATOM 6552 N N . THR D 1 216 ? 123.826 122.195 103.692 1.00 91.68 216 THR D N 1
ATOM 6553 C CA . THR D 1 216 ? 123.063 123.322 103.166 1.00 91.68 216 THR D CA 1
ATOM 6554 C C . THR D 1 216 ? 123.819 124.033 102.051 1.00 91.68 216 THR D C 1
ATOM 6555 O O . THR D 1 216 ? 123.211 124.504 101.084 1.00 91.68 216 THR D O 1
ATOM 6559 N N . ILE D 1 217 ? 125.144 124.131 102.173 1.00 89.09 217 ILE D N 1
ATOM 6560 C CA . ILE D 1 217 ? 125.952 124.753 101.132 1.00 89.09 217 ILE D CA 1
ATOM 6561 C C . ILE D 1 217 ? 126.213 123.816 99.964 1.00 89.09 217 ILE D C 1
ATOM 6562 O O . ILE D 1 217 ? 126.421 124.281 98.837 1.00 89.09 217 ILE D O 1
ATOM 6567 N N . ALA D 1 218 ? 126.184 122.504 100.198 1.00 87.67 218 ALA D N 1
ATOM 6568 C CA . ALA D 1 218 ? 126.526 121.525 99.177 1.00 87.67 218 ALA D CA 1
ATOM 6569 C C . ALA D 1 218 ? 125.348 121.102 98.314 1.00 87.67 218 ALA D C 1
ATOM 6570 O O . ALA D 1 218 ? 125.562 120.697 97.166 1.00 87.67 218 ALA D O 1
ATOM 6572 N N . LEU D 1 219 ? 124.122 121.173 98.831 1.00 85.14 219 LEU D N 1
ATOM 6573 C CA . LEU D 1 219 ? 122.967 120.775 98.027 1.00 85.14 219 LEU D CA 1
ATOM 6574 C C . LEU D 1 219 ? 122.807 121.622 96.768 1.00 85.14 219 LEU D C 1
ATOM 6575 O O . LEU D 1 219 ? 122.675 121.041 95.674 1.00 85.14 219 LEU D O 1
ATOM 6580 N N . PRO D 1 220 ? 122.803 122.963 96.828 1.00 84.46 220 PRO D N 1
ATOM 6581 C CA . PRO D 1 220 ? 122.704 123.728 95.574 1.00 84.46 220 PRO D CA 1
ATOM 6582 C C . PRO D 1 220 ? 123.861 123.478 94.626 1.00 84.46 220 PRO D C 1
ATOM 6583 O O . PRO D 1 220 ? 123.655 123.433 93.408 1.00 84.46 220 PRO D O 1
ATOM 6587 N N . PHE D 1 221 ? 125.078 123.306 95.148 1.00 88.41 221 PHE D N 1
ATOM 6588 C CA . PHE D 1 221 ? 126.210 123.018 94.274 1.00 88.41 221 PHE D CA 1
ATOM 6589 C C . PHE D 1 221 ? 126.055 121.654 93.613 1.00 88.41 221 PHE D C 1
ATOM 6590 O O . PHE D 1 221 ? 126.376 121.488 92.430 1.00 88.41 221 PHE D O 1
ATOM 6598 N N . LYS D 1 222 ? 125.569 120.662 94.366 1.00 82.41 222 LYS D N 1
ATOM 6599 C CA . LYS D 1 222 ? 125.336 119.345 93.784 1.00 82.41 222 LYS D CA 1
ATOM 6600 C C . LYS D 1 222 ? 124.301 119.414 92.671 1.00 82.41 222 LYS D C 1
ATOM 6601 O O . LYS D 1 222 ? 124.486 118.815 91.606 1.00 82.41 222 LYS D O 1
ATOM 6607 N N . LEU D 1 223 ? 123.208 120.146 92.894 1.00 83.10 223 LEU D N 1
ATOM 6608 C CA . LEU D 1 223 ? 122.195 120.274 91.849 1.00 83.10 223 LEU D CA 1
ATOM 6609 C C . LEU D 1 223 ? 122.734 121.033 90.640 1.00 83.10 223 LEU D C 1
ATOM 6610 O O . LEU D 1 223 ? 122.412 120.699 89.494 1.00 83.10 223 LEU D O 1
ATOM 6615 N N . MET D 1 224 ? 123.552 122.061 90.875 1.00 90.39 224 MET D N 1
ATOM 6616 C CA . MET D 1 224 ? 124.140 122.811 89.769 1.00 90.39 224 MET D CA 1
ATOM 6617 C C . MET D 1 224 ? 125.055 121.929 88.928 1.00 90.39 224 MET D C 1
ATOM 6618 O O . MET D 1 224 ? 125.017 121.980 87.691 1.00 90.39 224 MET D O 1
ATOM 6623 N N . LEU D 1 225 ? 125.882 121.109 89.579 1.00 89.27 225 LEU D N 1
ATOM 6624 C CA . LEU D 1 225 ? 126.701 120.159 88.834 1.00 89.27 225 LEU D CA 1
ATOM 6625 C C . LEU D 1 225 ? 125.830 119.159 88.087 1.00 89.27 225 LEU D C 1
ATOM 6626 O O . LEU D 1 225 ? 126.109 118.826 86.928 1.00 89.27 225 LEU D O 1
ATOM 6631 N N . PHE D 1 226 ? 124.763 118.681 88.730 1.00 85.68 226 PHE D N 1
ATOM 6632 C CA . PHE D 1 226 ? 123.906 117.677 88.114 1.00 85.68 226 PHE D CA 1
ATOM 6633 C C . PHE D 1 226 ? 123.177 118.229 86.896 1.00 85.68 226 PHE D C 1
ATOM 6634 O O . PHE D 1 226 ? 122.869 117.476 85.966 1.00 85.68 226 PHE D O 1
ATOM 6642 N N . VAL D 1 227 ? 122.894 119.529 86.879 1.00 87.61 227 VAL D N 1
ATOM 6643 C CA . VAL D 1 227 ? 122.220 120.111 85.723 1.00 87.61 227 VAL D CA 1
ATOM 6644 C C . VAL D 1 227 ? 123.204 120.539 84.636 1.00 87.61 227 VAL D C 1
ATOM 6645 O O . VAL D 1 227 ? 122.858 120.506 83.451 1.00 87.61 227 VAL D O 1
ATOM 6649 N N . LEU D 1 228 ? 124.426 120.945 84.995 1.00 91.18 228 LEU D N 1
ATOM 6650 C CA . LEU D 1 228 ? 125.404 121.267 83.960 1.00 91.18 228 LEU D CA 1
ATOM 6651 C C . LEU D 1 228 ? 125.896 120.010 83.255 1.00 91.18 228 LEU D C 1
ATOM 6652 O O . LEU D 1 228 ? 126.097 120.006 82.035 1.00 91.18 228 LEU D O 1
ATOM 6657 N N . VAL D 1 229 ? 126.104 118.928 84.004 1.00 90.56 229 VAL D N 1
ATOM 6658 C CA . VAL D 1 229 ? 126.553 117.679 83.399 1.00 90.56 229 VAL D CA 1
ATOM 6659 C C . VAL D 1 229 ? 125.395 117.074 82.618 1.00 90.56 229 VAL D C 1
ATOM 6660 O O . VAL D 1 229 ? 125.596 116.198 81.768 1.00 90.56 229 VAL D O 1
ATOM 6664 N N . ASP D 1 230 ? 124.176 117.568 82.870 1.00 94.82 230 ASP D N 1
ATOM 6665 C CA . ASP D 1 230 ? 122.977 116.955 82.233 1.00 94.82 230 ASP D CA 1
ATOM 6666 C C . ASP D 1 230 ? 122.986 115.476 82.625 1.00 94.82 230 ASP D C 1
ATOM 6667 O O . ASP D 1 230 ? 122.986 114.619 81.719 1.00 94.82 230 ASP D O 1
ATOM 6672 N N . GLY D 1 231 ? 123.003 115.196 83.930 1.00 92.71 231 GLY D N 1
ATOM 6673 C CA . GLY D 1 231 ? 123.114 113.801 84.397 1.00 92.71 231 GLY D CA 1
ATOM 6674 C C . GLY D 1 231 ? 121.832 113.006 84.243 1.00 92.71 231 GLY D C 1
ATOM 6675 O O . GLY D 1 231 ? 121.929 111.767 84.196 1.00 92.71 231 GLY D O 1
ATOM 6676 N N . TRP D 1 232 ? 120.672 113.665 84.161 1.00 90.00 232 TRP D N 1
ATOM 6677 C CA . TRP D 1 232 ? 119.446 112.874 84.127 1.00 90.00 232 TRP D CA 1
ATOM 6678 C C . TRP D 1 232 ? 119.410 111.954 82.910 1.00 90.00 232 TRP D C 1
ATOM 6679 O O . TRP D 1 232 ? 119.201 110.740 83.042 1.00 90.00 232 TRP D O 1
ATOM 6690 N N . GLN D 1 233 ? 119.631 112.511 81.716 1.00 96.00 233 GLN D N 1
ATOM 6691 C CA . GLN D 1 233 ? 119.634 111.675 80.521 1.00 96.00 233 GLN D CA 1
ATOM 6692 C C . GLN D 1 233 ? 120.805 110.706 80.537 1.00 96.00 233 GLN D C 1
ATOM 6693 O O . GLN D 1 233 ? 120.699 109.598 80.002 1.00 96.00 233 GLN D O 1
ATOM 6699 N N . LEU D 1 234 ? 121.921 111.099 81.155 1.00 93.63 234 LEU D N 1
ATOM 6700 C CA . LEU D 1 234 ? 123.036 110.174 81.311 1.00 93.63 234 LEU D CA 1
ATOM 6701 C C . LEU D 1 234 ? 122.633 108.976 82.157 1.00 93.63 234 LEU D C 1
ATOM 6702 O O . LEU D 1 234 ? 122.969 107.835 81.827 1.00 93.63 234 LEU D O 1
ATOM 6707 N N . LEU D 1 235 ? 121.901 109.215 83.248 1.00 92.77 235 LEU D N 1
ATOM 6708 C CA . LEU D 1 235 ? 121.436 108.116 84.086 1.00 92.77 235 LEU D CA 1
ATOM 6709 C C . LEU D 1 235 ? 120.476 107.212 83.329 1.00 92.77 235 LEU D C 1
ATOM 6710 O O . LEU D 1 235 ? 120.584 105.983 83.398 1.00 92.77 235 LEU D O 1
ATOM 6715 N N . MET D 1 236 ? 119.519 107.801 82.606 1.00 93.90 236 MET D N 1
ATOM 6716 C CA . MET D 1 236 ? 118.577 106.966 81.862 1.00 93.90 236 MET D CA 1
ATOM 6717 C C . MET D 1 236 ? 119.288 106.137 80.799 1.00 93.90 236 MET D C 1
ATOM 6718 O O . MET D 1 236 ? 119.024 104.935 80.659 1.00 93.90 236 MET D O 1
ATOM 6723 N N . GLY D 1 237 ? 120.204 106.754 80.050 1.00 94.85 237 GLY D N 1
ATOM 6724 C CA . GLY D 1 237 ? 120.929 106.014 79.032 1.00 94.85 237 GLY D CA 1
ATOM 6725 C C . GLY D 1 237 ? 121.805 104.922 79.615 1.00 94.85 237 GLY D C 1
ATOM 6726 O O . GLY D 1 237 ? 121.849 103.806 79.092 1.00 94.85 237 GLY D O 1
ATOM 6727 N N . SER D 1 238 ? 122.513 105.227 80.705 1.00 95.91 238 SER D N 1
ATOM 6728 C CA . SER D 1 238 ? 123.355 104.225 81.343 1.00 95.91 238 SER D CA 1
ATOM 6729 C C . SER D 1 238 ? 122.523 103.065 81.868 1.00 95.91 238 SER D C 1
ATOM 6730 O O . SER D 1 238 ? 122.896 101.900 81.695 1.00 95.91 238 SER D O 1
ATOM 6733 N N . LEU D 1 239 ? 121.386 103.364 82.500 1.00 92.23 239 LEU D N 1
ATOM 6734 C CA . LEU D 1 239 ? 120.515 102.306 82.998 1.00 92.23 239 LEU D CA 1
ATOM 6735 C C . LEU D 1 239 ? 120.016 101.431 81.858 1.00 92.23 239 LEU D C 1
ATOM 6736 O O . LEU D 1 239 ? 120.066 100.200 81.940 1.00 92.23 239 LEU D O 1
ATOM 6741 N N . ALA D 1 240 ? 119.552 102.052 80.770 1.00 94.80 240 ALA D N 1
ATOM 6742 C CA . ALA D 1 240 ? 119.025 101.280 79.650 1.00 94.80 240 ALA D CA 1
ATOM 6743 C C . ALA D 1 240 ? 120.103 100.400 79.028 1.00 94.80 240 ALA D C 1
ATOM 6744 O O . ALA D 1 240 ? 119.882 99.208 78.783 1.00 94.80 240 ALA D O 1
ATOM 6746 N N . GLN D 1 241 ? 121.286 100.968 78.774 1.00 97.25 241 GLN D N 1
ATOM 6747 C CA . GLN D 1 241 ? 122.347 100.199 78.131 1.00 97.25 241 GLN D CA 1
ATOM 6748 C C . GLN D 1 241 ? 122.860 99.084 79.036 1.00 97.25 241 GLN D C 1
ATOM 6749 O O . GLN D 1 241 ? 123.122 97.971 78.565 1.00 97.25 241 GLN D O 1
ATOM 6755 N N . SER D 1 242 ? 123.013 99.358 80.334 1.00 99.13 242 SER D N 1
ATOM 6756 C CA . SER D 1 242 ? 123.497 98.332 81.249 1.00 99.13 242 SER D CA 1
ATOM 6757 C C . SER D 1 242 ? 122.451 97.256 81.490 1.00 99.13 242 SER D C 1
ATOM 6758 O O . SER D 1 242 ? 122.800 96.113 81.805 1.00 99.13 242 SER D O 1
ATOM 6761 N N . PHE D 1 243 ? 121.169 97.596 81.350 1.00 98.75 243 PHE D N 1
ATOM 6762 C CA . PHE D 1 243 ? 120.126 96.638 81.681 1.00 98.75 243 PHE D CA 1
ATOM 6763 C C . PHE D 1 243 ? 119.737 95.808 80.464 1.00 98.75 243 PHE D C 1
ATOM 6764 O O . PHE D 1 243 ? 119.212 94.698 80.606 1.00 98.75 243 PHE D O 1
ATOM 6772 N N . TYR D 1 244 ? 119.984 96.329 79.260 1.00 104.79 244 TYR D N 1
ATOM 6773 C CA . TYR D 1 244 ? 119.805 95.528 78.055 1.00 104.79 244 TYR D CA 1
ATOM 6774 C C . TYR D 1 244 ? 120.849 94.428 77.917 1.00 104.79 244 TYR D C 1
ATOM 6775 O O . TYR D 1 244 ? 120.578 93.425 77.248 1.00 104.79 244 TYR D O 1
ATOM 6784 N N . SER D 1 245 ? 122.021 94.588 78.524 1.00 108.46 245 SER D N 1
ATOM 6785 C CA . SER D 1 245 ? 123.091 93.604 78.408 1.00 108.46 245 SER D CA 1
ATOM 6786 C C . SER D 1 245 ? 122.721 92.298 79.102 1.00 108.46 245 SER D C 1
ATOM 6787 O O . SER D 1 245 ? 123.297 91.247 78.820 1.00 108.46 245 SER D O 1
ATOM 6791 N N . GLN E 1 22 ? 75.454 90.082 83.370 1.00 159.33 22 GLN E N 1
ATOM 6792 C CA . GLN E 1 22 ? 76.333 90.535 82.300 1.00 159.33 22 GLN E CA 1
ATOM 6793 C C . GLN E 1 22 ? 76.979 91.869 82.670 1.00 159.33 22 GLN E C 1
ATOM 6794 O O . GLN E 1 22 ? 76.723 92.896 82.041 1.00 159.33 22 GLN E O 1
ATOM 6800 N N . LEU E 1 23 ? 77.809 91.847 83.708 1.00 160.99 23 LEU E N 1
ATOM 6801 C CA . LEU E 1 23 ? 78.517 93.046 84.122 1.00 160.99 23 LEU E CA 1
ATOM 6802 C C . LEU E 1 23 ? 79.684 93.328 83.177 1.00 160.99 23 LEU E C 1
ATOM 6803 O O . LEU E 1 23 ? 80.223 92.409 82.554 1.00 160.99 23 LEU E O 1
ATOM 6808 N N . PRO E 1 24 ? 80.081 94.598 83.041 1.00 160.77 24 PRO E N 1
ATOM 6809 C CA . PRO E 1 24 ? 81.199 94.919 82.133 1.00 160.77 24 PRO E CA 1
ATOM 6810 C C . PRO E 1 24 ? 82.495 94.204 82.484 1.00 160.77 24 PRO E C 1
ATOM 6811 O O . PRO E 1 24 ? 83.249 93.812 81.584 1.00 160.77 24 PRO E O 1
ATOM 6815 N N . GLY E 1 25 ? 82.777 94.025 83.771 1.00 154.69 25 GLY E N 1
ATOM 6816 C CA . GLY E 1 25 ? 84.003 93.378 84.190 1.00 154.69 25 GLY E CA 1
ATOM 6817 C C . GLY E 1 25 ? 83.890 91.874 84.326 1.00 154.69 25 GLY E C 1
ATOM 6818 O O . GLY E 1 25 ? 84.904 91.170 84.356 1.00 154.69 25 GLY E O 1
ATOM 6819 N N . LEU E 1 26 ? 82.664 91.367 84.409 1.00 156.89 26 LEU E N 1
ATOM 6820 C CA . LEU E 1 26 ? 82.427 89.948 84.635 1.00 156.89 26 LEU E CA 1
ATOM 6821 C C . LEU E 1 26 ? 82.112 89.243 83.322 1.00 156.89 26 LEU E C 1
ATOM 6822 O O . LEU E 1 26 ? 81.330 89.746 82.509 1.00 156.89 26 LEU E O 1
ATOM 6827 N N . ILE E 1 27 ? 82.724 88.080 83.123 1.00 157.74 27 ILE E N 1
ATOM 6828 C CA . ILE E 1 27 ? 82.481 87.253 81.953 1.00 157.74 27 ILE E CA 1
ATOM 6829 C C . ILE E 1 27 ? 81.904 85.917 82.413 1.00 157.74 27 ILE E C 1
ATOM 6830 O O . ILE E 1 27 ? 82.436 85.256 83.305 1.00 157.74 27 ILE E O 1
ATOM 6835 N N . SER E 1 28 ? 80.794 85.521 81.791 1.00 162.79 28 SER E N 1
ATOM 6836 C CA . SER E 1 28 ? 80.083 84.309 82.173 1.00 162.79 28 SER E CA 1
ATOM 6837 C C . SER E 1 28 ? 80.141 83.300 81.038 1.00 162.79 28 SER E C 1
ATOM 6838 O O . SER E 1 28 ? 79.861 83.641 79.886 1.00 162.79 28 SER E O 1
ATOM 6841 N N . GLN E 1 29 ? 80.505 82.063 81.370 1.00 163.68 29 GLN E N 1
ATOM 6842 C CA . GLN E 1 29 ? 80.550 80.976 80.401 1.00 163.68 29 GLN E CA 1
ATOM 6843 C C . GLN E 1 29 ? 79.924 79.723 81.000 1.00 163.68 29 GLN E C 1
ATOM 6844 O O . GLN E 1 29 ? 80.261 79.341 82.128 1.00 163.68 29 GLN E O 1
ATOM 6850 N N . PRO E 1 30 ? 78.996 79.075 80.299 1.00 166.62 30 PRO E N 1
ATOM 6851 C CA . PRO E 1 30 ? 78.418 77.828 80.819 1.00 166.62 30 PRO E CA 1
ATOM 6852 C C . PRO E 1 30 ? 79.444 76.703 80.832 1.00 166.62 30 PRO E C 1
ATOM 6853 O O . PRO E 1 30 ? 80.222 76.537 79.890 1.00 166.62 30 PRO E O 1
ATOM 6857 N N . LEU E 1 31 ? 79.438 75.926 81.914 1.00 168.81 31 LEU E N 1
ATOM 6858 C CA . LEU E 1 31 ? 80.275 74.740 82.049 1.00 168.81 31 LEU E CA 1
ATOM 6859 C C . LEU E 1 31 ? 79.443 73.584 82.584 1.00 168.81 31 LEU E C 1
ATOM 6860 O O . LEU E 1 31 ? 78.632 73.769 83.498 1.00 168.81 31 LEU E O 1
ATOM 6865 N N . ALA E 1 32 ? 79.653 72.397 82.012 1.00 171.79 32 ALA E N 1
ATOM 6866 C CA . ALA E 1 32 ? 79.046 71.154 82.478 1.00 171.79 32 ALA E CA 1
ATOM 6867 C C . ALA E 1 32 ? 77.526 71.236 82.563 1.00 171.79 32 ALA E C 1
ATOM 6868 O O . ALA E 1 32 ? 76.856 71.542 81.571 1.00 171.79 32 ALA E O 1
ATOM 6870 N N . GLY E 1 33 ? 76.978 70.964 83.745 1.00 172.86 33 GLY E N 1
ATOM 6871 C CA . GLY E 1 33 ? 75.541 70.912 83.928 1.00 172.86 33 GLY E CA 1
ATOM 6872 C C . GLY E 1 33 ? 74.912 72.242 84.284 1.00 172.86 33 GLY E C 1
ATOM 6873 O O . GLY E 1 33 ? 74.455 72.437 85.414 1.00 172.86 33 GLY E O 1
ATOM 6874 N N . GLY E 1 34 ? 74.882 73.166 83.328 1.00 172.13 34 GLY E N 1
ATOM 6875 C CA . GLY E 1 34 ? 74.265 74.460 83.544 1.00 172.13 34 GLY E CA 1
ATOM 6876 C C . GLY E 1 34 ? 75.022 75.338 84.518 1.00 172.13 34 GLY E C 1
ATOM 6877 O O . GLY E 1 34 ? 74.469 76.303 85.054 1.00 172.13 34 GLY E O 1
ATOM 6878 N N . GLY E 1 35 ? 76.291 75.013 84.757 1.00 167.30 35 GLY E N 1
ATOM 6879 C CA . GLY E 1 35 ? 77.107 75.834 85.626 1.00 167.30 35 GLY E CA 1
ATOM 6880 C C . GLY E 1 35 ? 77.760 76.979 84.877 1.00 167.30 35 GLY E C 1
ATOM 6881 O O . GLY E 1 35 ? 78.473 76.790 83.893 1.00 167.30 35 GLY E O 1
ATOM 6882 N N . GLN E 1 36 ? 77.510 78.193 85.362 1.00 163.28 36 GLN E N 1
ATOM 6883 C CA . GLN E 1 36 ? 78.019 79.407 84.735 1.00 163.28 36 GLN E CA 1
ATOM 6884 C C . GLN E 1 36 ? 79.169 79.943 85.570 1.00 163.28 36 GLN E C 1
ATOM 6885 O O . GLN E 1 36 ? 78.996 80.228 86.759 1.00 163.28 36 GLN E O 1
ATOM 6891 N N . SER E 1 37 ? 80.337 80.077 84.949 1.00 160.00 37 SER E N 1
ATOM 6892 C CA . SER E 1 37 ? 81.514 80.604 85.623 1.00 160.00 37 SER E CA 1
ATOM 6893 C C . SER E 1 37 ? 81.520 82.124 85.532 1.00 160.00 37 SER E C 1
ATOM 6894 O O . SER E 1 37 ? 82.009 82.693 84.550 1.00 160.00 37 SER E O 1
ATOM 6897 N N . TRP E 1 38 ? 80.974 82.775 86.555 1.00 158.49 38 TRP E N 1
ATOM 6898 C CA . TRP E 1 38 ? 80.973 84.231 86.643 1.00 158.49 38 TRP E CA 1
ATOM 6899 C C . TRP E 1 38 ? 82.380 84.684 87.012 1.00 158.49 38 TRP E C 1
ATOM 6900 O O . TRP E 1 38 ? 82.698 84.846 88.195 1.00 158.49 38 TRP E O 1
ATOM 6911 N N . SER E 1 39 ? 83.220 84.890 86.002 1.00 152.01 39 SER E N 1
ATOM 6912 C CA . SER E 1 39 ? 84.625 85.199 86.203 1.00 152.01 39 SER E CA 1
ATOM 6913 C C . SER E 1 39 ? 84.920 86.632 85.782 1.00 152.01 39 SER E C 1
ATOM 6914 O O . SER E 1 39 ? 84.153 87.260 85.049 1.00 152.01 39 SER E O 1
ATOM 6917 N N . LEU E 1 40 ? 86.053 87.137 86.257 1.00 141.35 40 LEU E N 1
ATOM 6918 C CA . LEU E 1 40 ? 86.448 88.522 86.055 1.00 141.35 40 LEU E CA 1
ATOM 6919 C C . LEU E 1 40 ? 87.339 88.640 84.825 1.00 141.35 40 LEU E C 1
ATOM 6920 O O . LEU E 1 40 ? 88.251 87.832 84.627 1.00 141.35 40 LEU E O 1
ATOM 6925 N N . SER E 1 41 ? 87.065 89.650 84.000 1.00 136.95 41 SER E N 1
ATOM 6926 C CA . SER E 1 41 ? 87.795 89.854 82.753 1.00 136.95 41 SER E CA 1
ATOM 6927 C C . SER E 1 41 ? 89.257 90.195 83.013 1.00 136.95 41 SER E C 1
ATOM 6928 O O . SER E 1 41 ? 89.590 90.779 84.049 1.00 136.95 41 SER E O 1
ATOM 6931 N N . VAL E 1 42 ? 90.134 89.836 82.073 1.00 131.34 42 VAL E N 1
ATOM 6932 C CA . VAL E 1 42 ? 91.565 90.064 82.251 1.00 131.34 42 VAL E CA 1
ATOM 6933 C C . VAL E 1 42 ? 91.884 91.556 82.269 1.00 131.34 42 VAL E C 1
ATOM 6934 O O . VAL E 1 42 ? 92.781 91.999 82.996 1.00 131.34 42 VAL E O 1
ATOM 6938 N N . GLN E 1 43 ? 91.166 92.355 81.476 1.00 129.93 43 GLN E N 1
ATOM 6939 C CA . GLN E 1 43 ? 91.334 93.804 81.538 1.00 129.93 43 GLN E CA 1
ATOM 6940 C C . GLN E 1 43 ? 90.974 94.327 82.922 1.00 129.93 43 GLN E C 1
ATOM 6941 O O . GLN E 1 43 ? 91.675 95.179 83.486 1.00 129.93 43 GLN E O 1
ATOM 6947 N N . THR E 1 44 ? 89.879 93.816 83.489 1.00 132.56 44 THR E N 1
ATOM 6948 C CA . THR E 1 44 ? 89.518 94.178 84.852 1.00 132.56 44 THR E CA 1
ATOM 6949 C C . THR E 1 44 ? 90.576 93.710 85.840 1.00 132.56 44 THR E C 1
ATOM 6950 O O . THR E 1 44 ? 90.848 94.403 86.824 1.00 132.56 44 THR E O 1
ATOM 6954 N N . LEU E 1 45 ? 91.187 92.547 85.596 1.00 130.03 45 LEU E N 1
ATOM 6955 C CA . LEU E 1 45 ? 92.291 92.117 86.448 1.00 130.03 45 LEU E CA 1
ATOM 6956 C C . LEU E 1 45 ? 93.445 93.104 86.406 1.00 130.03 45 LEU E C 1
ATOM 6957 O O . LEU E 1 45 ? 93.998 93.451 87.452 1.00 130.03 45 LEU E O 1
ATOM 6962 N N . VAL E 1 46 ? 93.820 93.565 85.213 1.00 124.17 46 VAL E N 1
ATOM 6963 C CA . VAL E 1 46 ? 94.903 94.537 85.102 1.00 124.17 46 VAL E CA 1
ATOM 6964 C C . VAL E 1 46 ? 94.551 95.817 85.846 1.00 124.17 46 VAL E C 1
ATOM 6965 O O . VAL E 1 46 ? 95.380 96.372 86.578 1.00 124.17 46 VAL E O 1
ATOM 6969 N N . PHE E 1 47 ? 93.316 96.297 85.681 1.00 122.52 47 PHE E N 1
ATOM 6970 C CA . PHE E 1 47 ? 92.905 97.524 86.357 1.00 122.52 47 PHE E CA 1
ATOM 6971 C C . PHE E 1 47 ? 92.939 97.351 87.874 1.00 122.52 47 PHE E C 1
ATOM 6972 O O . PHE E 1 47 ? 93.418 98.233 88.598 1.00 122.52 47 PHE E O 1
ATOM 6980 N N . ILE E 1 48 ? 92.448 96.213 88.373 1.00 124.19 48 ILE E N 1
ATOM 6981 C CA . ILE E 1 48 ? 92.371 95.995 89.816 1.00 124.19 48 ILE E CA 1
ATOM 6982 C C . ILE E 1 48 ? 93.759 95.747 90.398 1.00 124.19 48 ILE E C 1
ATOM 6983 O O . ILE E 1 48 ? 93.999 95.974 91.589 1.00 124.19 48 ILE E O 1
ATOM 6988 N N . THR E 1 49 ? 94.693 95.263 89.580 1.00 121.18 49 THR E N 1
ATOM 6989 C CA . THR E 1 49 ? 96.066 95.139 90.057 1.00 121.18 49 THR E CA 1
ATOM 6990 C C . THR E 1 49 ? 96.773 96.489 90.075 1.00 121.18 49 THR E C 1
ATOM 6991 O O . THR E 1 49 ? 97.591 96.754 90.963 1.00 121.18 49 THR E O 1
ATOM 6995 N N . SER E 1 50 ? 96.472 97.356 89.110 1.00 116.51 50 SER E N 1
ATOM 6996 C CA . SER E 1 50 ? 97.232 98.585 88.932 1.00 116.51 50 SER E CA 1
ATOM 6997 C C . SER E 1 50 ? 96.532 99.833 89.462 1.00 116.51 50 SER E C 1
ATOM 6998 O O . SER E 1 50 ? 97.042 100.936 89.246 1.00 116.51 50 SER E O 1
ATOM 7001 N N . LEU E 1 51 ? 95.394 99.698 90.157 1.00 116.27 51 LEU E N 1
ATOM 7002 C CA . LEU E 1 51 ? 94.636 100.890 90.539 1.00 116.27 51 LEU E CA 1
ATOM 7003 C C . LEU E 1 51 ? 95.462 101.818 91.419 1.00 116.27 51 LEU E C 1
ATOM 7004 O O . LEU E 1 51 ? 95.267 103.038 91.390 1.00 116.27 51 LEU E O 1
ATOM 7009 N N . THR E 1 52 ? 96.383 101.262 92.209 1.00 110.73 52 THR E N 1
ATOM 7010 C CA . THR E 1 52 ? 97.260 102.079 93.035 1.00 110.73 52 THR E CA 1
ATOM 7011 C C . THR E 1 52 ? 98.373 102.733 92.231 1.00 110.73 52 THR E C 1
ATOM 7012 O O . THR E 1 52 ? 99.111 103.557 92.782 1.00 110.73 52 THR E O 1
ATOM 7016 N N . PHE E 1 53 ? 98.513 102.387 90.952 1.00 105.83 53 PHE E N 1
ATOM 7017 C CA . PHE E 1 53 ? 99.529 102.973 90.091 1.00 105.83 53 PHE E CA 1
ATOM 7018 C C . PHE E 1 53 ? 98.991 104.038 89.151 1.00 105.83 53 PHE E C 1
ATOM 7019 O O . PHE E 1 53 ? 99.724 104.972 88.826 1.00 105.83 53 PHE E O 1
ATOM 7027 N N . LEU E 1 54 ? 97.731 103.933 88.726 1.00 103.65 54 LEU E N 1
ATOM 7028 C CA . LEU E 1 54 ? 97.158 104.928 87.821 1.00 103.65 54 LEU E CA 1
ATOM 7029 C C . LEU E 1 54 ? 97.341 106.368 88.286 1.00 103.65 54 LEU E C 1
ATOM 7030 O O . LEU E 1 54 ? 97.685 107.214 87.442 1.00 103.65 54 LEU E O 1
ATOM 7035 N N . PRO E 1 55 ? 97.136 106.726 89.562 1.00 100.71 55 PRO E N 1
ATOM 7036 C CA . PRO E 1 55 ? 97.448 108.107 89.963 1.00 100.71 55 PRO E CA 1
ATOM 7037 C C . PRO E 1 55 ? 98.882 108.497 89.660 1.00 100.71 55 PRO E C 1
ATOM 7038 O O . PRO E 1 55 ? 99.128 109.630 89.234 1.00 100.71 55 PRO E O 1
ATOM 7042 N N . ALA E 1 56 ? 99.832 107.573 89.821 1.00 98.33 56 ALA E N 1
ATOM 7043 C CA . ALA E 1 56 ? 101.232 107.896 89.562 1.00 98.33 56 ALA E CA 1
ATOM 7044 C C . ALA E 1 56 ? 101.466 108.230 88.092 1.00 98.33 56 ALA E C 1
ATOM 7045 O O . ALA E 1 56 ? 102.065 109.261 87.773 1.00 98.33 56 ALA E O 1
ATOM 7047 N N . ILE E 1 57 ? 101.000 107.373 87.179 1.00 95.50 57 ILE E N 1
ATOM 7048 C CA . ILE E 1 57 ? 101.215 107.627 85.755 1.00 95.50 57 ILE E CA 1
ATOM 7049 C C . ILE E 1 57 ? 100.469 108.880 85.307 1.00 95.50 57 ILE E C 1
ATOM 7050 O O . ILE E 1 57 ? 101.011 109.708 84.561 1.00 95.50 57 ILE E O 1
ATOM 7055 N N . LEU E 1 58 ? 99.219 109.045 85.749 1.00 95.57 58 LEU E N 1
ATOM 7056 C CA . LEU E 1 58 ? 98.460 110.231 85.361 1.00 95.57 58 LEU E CA 1
ATOM 7057 C C . LEU E 1 58 ? 99.108 111.509 85.883 1.00 95.57 58 LEU E C 1
ATOM 7058 O O . LEU E 1 58 ? 99.101 112.538 85.197 1.00 95.57 58 LEU E O 1
ATOM 7063 N N . LEU E 1 59 ? 99.675 111.470 87.091 1.00 93.44 59 LEU E N 1
ATOM 7064 C CA . LEU E 1 59 ? 100.343 112.654 87.615 1.00 93.44 59 LEU E CA 1
ATOM 7065 C C . LEU E 1 59 ? 101.694 112.879 86.950 1.00 93.44 59 LEU E C 1
ATOM 7066 O O . LEU E 1 59 ? 102.168 114.017 86.885 1.00 93.44 59 LEU E O 1
ATOM 7071 N N . MET E 1 60 ? 102.339 111.819 86.466 1.00 92.88 60 MET E N 1
ATOM 7072 C CA . MET E 1 60 ? 103.605 112.024 85.777 1.00 92.88 60 MET E CA 1
ATOM 7073 C C . MET E 1 60 ? 103.411 112.544 84.361 1.00 92.88 60 MET E C 1
ATOM 7074 O O . MET E 1 60 ? 104.275 113.264 83.848 1.00 92.88 60 MET E O 1
ATOM 7079 N N . MET E 1 61 ? 102.298 112.197 83.712 1.00 95.07 61 MET E N 1
ATOM 7080 C CA . MET E 1 61 ? 102.055 112.713 82.371 1.00 95.07 61 MET E CA 1
ATOM 7081 C C . MET E 1 61 ? 101.686 114.191 82.372 1.00 95.07 61 MET E C 1
ATOM 7082 O O . MET E 1 61 ? 101.710 114.820 81.310 1.00 95.07 61 MET E O 1
ATOM 7087 N N . THR E 1 62 ? 101.348 114.758 83.526 1.00 92.61 62 THR E N 1
ATOM 7088 C CA . THR E 1 62 ? 101.013 116.168 83.626 1.00 92.61 62 THR E CA 1
ATOM 7089 C C . THR E 1 62 ? 102.193 116.942 84.218 1.00 92.61 62 THR E C 1
ATOM 7090 O O . THR E 1 62 ? 103.275 116.394 84.448 1.00 92.61 62 THR E O 1
ATOM 7094 N N . SER E 1 63 ? 101.986 118.238 84.466 1.00 90.15 63 SER E N 1
ATOM 7095 C CA . SER E 1 63 ? 103.000 119.162 84.985 1.00 90.15 63 SER E CA 1
ATOM 7096 C C . SER E 1 63 ? 103.321 118.948 86.468 1.00 90.15 63 SER E C 1
ATOM 7097 O O . SER E 1 63 ? 104.066 119.749 87.042 1.00 90.15 63 SER E O 1
ATOM 7100 N N . PHE E 1 64 ? 102.774 117.894 87.074 1.00 85.21 64 PHE E N 1
ATOM 7101 C CA . PHE E 1 64 ? 102.993 117.617 88.491 1.00 85.21 64 PHE E CA 1
ATOM 7102 C C . PHE E 1 64 ? 104.468 117.374 88.791 1.00 85.21 64 PHE E C 1
ATOM 7103 O O . PHE E 1 64 ? 104.981 117.834 89.824 1.00 85.21 64 PHE E O 1
ATOM 7111 N N . THR E 1 65 ? 105.167 116.687 87.882 1.00 84.87 65 THR E N 1
ATOM 7112 C CA . THR E 1 65 ? 106.555 116.284 88.066 1.00 84.87 65 THR E CA 1
ATOM 7113 C C . THR E 1 65 ? 107.503 117.456 88.250 1.00 84.87 65 THR E C 1
ATOM 7114 O O . THR E 1 65 ? 108.536 117.291 88.901 1.00 84.87 65 THR E O 1
ATOM 7118 N N . ARG E 1 66 ? 107.195 118.619 87.690 1.00 83.52 66 ARG E N 1
ATOM 7119 C CA . ARG E 1 66 ? 108.052 119.788 87.819 1.00 83.52 66 ARG E CA 1
ATOM 7120 C C . ARG E 1 66 ? 107.686 120.656 89.008 1.00 83.52 66 ARG E C 1
ATOM 7121 O O . ARG E 1 66 ? 108.574 121.105 89.741 1.00 83.52 66 ARG E O 1
ATOM 7129 N N . ILE E 1 67 ? 106.388 120.875 89.226 1.00 80.69 67 ILE E N 1
ATOM 7130 C CA . ILE E 1 67 ? 105.946 121.690 90.349 1.00 80.69 67 ILE E CA 1
ATOM 7131 C C . ILE E 1 67 ? 106.347 121.050 91.670 1.00 80.69 67 ILE E C 1
ATOM 7132 O O . ILE E 1 67 ? 106.761 121.745 92.604 1.00 80.69 67 ILE E O 1
ATOM 7137 N N . ILE E 1 68 ? 106.219 119.726 91.782 1.00 81.04 68 ILE E N 1
ATOM 7138 C CA . ILE E 1 68 ? 106.562 119.077 93.045 1.00 81.04 68 ILE E CA 1
ATOM 7139 C C . ILE E 1 68 ? 108.048 119.221 93.352 1.00 81.04 68 ILE E C 1
ATOM 7140 O O . ILE E 1 68 ? 108.432 119.518 94.491 1.00 81.04 68 ILE E O 1
ATOM 7145 N N . ILE E 1 69 ? 108.908 118.998 92.357 1.00 83.42 69 ILE E N 1
ATOM 7146 C CA . ILE E 1 69 ? 110.343 119.146 92.585 1.00 83.42 69 ILE E CA 1
ATOM 7147 C C . ILE E 1 69 ? 110.681 120.586 92.939 1.00 83.42 69 ILE E C 1
ATOM 7148 O O . ILE E 1 69 ? 111.502 120.841 93.828 1.00 83.42 69 ILE E O 1
ATOM 7153 N N . VAL E 1 70 ? 110.059 121.550 92.255 1.00 80.32 70 VAL E N 1
ATOM 7154 C CA . VAL E 1 70 ? 110.314 122.951 92.578 1.00 80.32 70 VAL E CA 1
ATOM 7155 C C . VAL E 1 70 ? 109.910 123.250 94.016 1.00 80.32 70 VAL E C 1
ATOM 7156 O O . VAL E 1 70 ? 110.643 123.916 94.755 1.00 80.32 70 VAL E O 1
ATOM 7160 N N . PHE E 1 71 ? 108.748 122.751 94.441 1.00 84.42 71 PHE E N 1
ATOM 7161 C CA . PHE E 1 71 ? 108.268 123.021 95.794 1.00 84.42 71 PHE E CA 1
ATOM 7162 C C . PHE E 1 71 ? 109.180 122.390 96.842 1.00 84.42 71 PHE E C 1
ATOM 7163 O O . PHE E 1 71 ? 109.500 123.013 97.862 1.00 84.42 71 PHE E O 1
ATOM 7171 N N . GLY E 1 72 ? 109.609 121.152 96.608 1.00 85.64 72 GLY E N 1
ATOM 7172 C CA . GLY E 1 72 ? 110.506 120.485 97.532 1.00 85.64 72 GLY E CA 1
ATOM 7173 C C . GLY E 1 72 ? 111.855 121.167 97.639 1.00 85.64 72 GLY E C 1
ATOM 7174 O O . GLY E 1 72 ? 112.405 121.334 98.737 1.00 85.64 72 GLY E O 1
ATOM 7175 N N . LEU E 1 73 ? 112.401 121.573 96.492 1.00 83.87 73 LEU E N 1
ATOM 7176 C CA . LEU E 1 73 ? 113.677 122.274 96.497 1.00 83.87 73 LEU E CA 1
ATOM 7177 C C . LEU E 1 73 ? 113.544 123.645 97.146 1.00 83.87 73 LEU E C 1
ATOM 7178 O O . LEU E 1 73 ? 114.487 124.133 97.770 1.00 83.87 73 LEU E O 1
ATOM 7183 N N . LEU E 1 74 ? 112.373 124.276 97.027 1.00 84.98 74 LEU E N 1
ATOM 7184 C CA . LEU E 1 74 ? 112.127 125.511 97.765 1.00 84.98 74 LEU E CA 1
ATOM 7185 C C . LEU E 1 74 ? 112.093 125.268 99.268 1.00 84.98 74 LEU E C 1
ATOM 7186 O O . LEU E 1 74 ? 112.632 126.071 100.041 1.00 84.98 74 LEU E O 1
ATOM 7191 N N . ARG E 1 75 ? 111.453 124.177 99.701 1.00 90.10 75 ARG E N 1
ATOM 7192 C CA . ARG E 1 75 ? 111.479 123.816 101.116 1.00 90.10 75 ARG E CA 1
ATOM 7193 C C . ARG E 1 75 ? 112.908 123.651 101.610 1.00 90.10 75 ARG E C 1
ATOM 7194 O O . ARG E 1 75 ? 113.268 124.164 102.676 1.00 90.10 75 ARG E O 1
ATOM 7202 N N . ASN E 1 76 ? 113.733 122.931 100.849 1.00 90.32 76 ASN E N 1
ATOM 7203 C CA . ASN E 1 76 ? 115.134 122.773 101.225 1.00 90.32 76 ASN E CA 1
ATOM 7204 C C . ASN E 1 76 ? 115.882 124.102 101.194 1.00 90.32 76 ASN E C 1
ATOM 7205 O O . ASN E 1 76 ? 116.771 124.331 102.022 1.00 90.32 76 ASN E O 1
ATOM 7210 N N . ALA E 1 77 ? 115.541 124.982 100.251 1.00 86.52 77 ALA E N 1
ATOM 7211 C CA . ALA E 1 77 ? 116.209 126.274 100.142 1.00 86.52 77 ALA E CA 1
ATOM 7212 C C . ALA E 1 77 ? 115.905 127.160 101.338 1.00 86.52 77 ALA E C 1
ATOM 7213 O O . ALA E 1 77 ? 116.772 127.911 101.797 1.00 86.52 77 ALA E O 1
ATOM 7215 N N . LEU E 1 78 ? 114.681 127.090 101.854 1.00 90.86 78 LEU E N 1
ATOM 7216 C CA . LEU E 1 78 ? 114.339 127.894 103.018 1.00 90.86 78 LEU E CA 1
ATOM 7217 C C . LEU E 1 78 ? 115.038 127.427 104.287 1.00 90.86 78 LEU E C 1
ATOM 7218 O O . LEU E 1 78 ? 114.823 128.033 105.339 1.00 90.86 78 LEU E O 1
ATOM 7223 N N . GLY E 1 79 ? 115.860 126.380 104.220 1.00 98.17 79 GLY E N 1
ATOM 7224 C CA . GLY E 1 79 ? 116.553 125.892 105.397 1.00 98.17 79 GLY E CA 1
ATOM 7225 C C . GLY E 1 79 ? 115.645 125.309 106.450 1.00 98.17 79 GLY E C 1
ATOM 7226 O O . GLY E 1 79 ? 116.080 125.079 107.581 1.00 98.17 79 GLY E O 1
ATOM 7227 N N . THR E 1 80 ? 114.386 125.060 106.104 1.00 99.77 80 THR E N 1
ATOM 7228 C CA . THR E 1 80 ? 113.381 124.574 107.048 1.00 99.77 80 THR E CA 1
ATOM 7229 C C . THR E 1 80 ? 112.639 123.389 106.441 1.00 99.77 80 THR E C 1
ATOM 7230 O O . THR E 1 80 ? 111.518 123.517 105.934 1.00 99.77 80 THR E O 1
ATOM 7234 N N . PRO E 1 81 ? 113.249 122.204 106.470 1.00 106.02 81 PRO E N 1
ATOM 7235 C CA . PRO E 1 81 ? 112.594 121.027 105.890 1.00 106.02 81 PRO E CA 1
ATOM 7236 C C . PRO E 1 81 ? 111.255 120.748 106.555 1.00 106.02 81 PRO E C 1
ATOM 7237 O O . PRO E 1 81 ? 111.104 120.879 107.772 1.00 106.02 81 PRO E O 1
ATOM 7241 N N . SER E 1 82 ? 110.282 120.354 105.733 1.00 105.18 82 SER E N 1
ATOM 7242 C CA . SER E 1 82 ? 108.924 120.036 106.182 1.00 105.18 82 SER E CA 1
ATOM 7243 C C . SER E 1 82 ? 108.296 121.195 106.952 1.00 105.18 82 SER E C 1
ATOM 7244 O O . SER E 1 82 ? 107.585 120.998 107.939 1.00 105.18 82 SER E O 1
ATOM 7247 N N . ALA E 1 83 ? 108.553 122.426 106.492 1.00 100.61 83 ALA E N 1
ATOM 7248 C CA . ALA E 1 83 ? 107.903 123.573 107.126 1.00 100.61 83 ALA E CA 1
ATOM 7249 C C . ALA E 1 83 ? 106.441 123.684 106.715 1.00 100.61 83 ALA E C 1
ATOM 7250 O O . ALA E 1 83 ? 105.580 123.784 107.607 1.00 100.61 83 ALA E O 1
ATOM 7252 N N . PRO E 1 84 ? 106.080 123.676 105.433 1.00 96.29 84 PRO E N 1
ATOM 7253 C CA . PRO E 1 84 ? 104.681 123.462 105.079 1.00 96.29 84 PRO E CA 1
ATOM 7254 C C . PRO E 1 84 ? 104.408 121.982 104.889 1.00 96.29 84 PRO E C 1
ATOM 7255 O O . PRO E 1 84 ? 105.240 121.257 104.322 1.00 96.29 84 PRO E O 1
ATOM 7259 N N . PRO E 1 85 ? 103.266 121.490 105.364 1.00 95.57 85 PRO E N 1
ATOM 7260 C CA . PRO E 1 85 ? 103.002 120.049 105.293 1.00 95.57 85 PRO E CA 1
ATOM 7261 C C . PRO E 1 85 ? 102.951 119.558 103.854 1.00 95.57 85 PRO E C 1
ATOM 7262 O O . PRO E 1 85 ? 102.625 120.304 102.929 1.00 95.57 85 PRO E O 1
ATOM 7266 N N . ASN E 1 86 ? 103.306 118.284 103.674 1.00 95.04 86 ASN E N 1
ATOM 7267 C CA . ASN E 1 86 ? 103.332 117.702 102.337 1.00 95.04 86 ASN E CA 1
ATOM 7268 C C . ASN E 1 86 ? 101.969 117.771 101.661 1.00 95.04 86 ASN E C 1
ATOM 7269 O O . ASN E 1 86 ? 101.893 117.932 100.439 1.00 95.04 86 ASN E O 1
ATOM 7274 N N . GLN E 1 87 ? 100.888 117.644 102.433 1.00 95.51 87 GLN E N 1
ATOM 7275 C CA . GLN E 1 87 ? 99.552 117.634 101.844 1.00 95.51 87 GLN E CA 1
ATOM 7276 C C . GLN E 1 87 ? 99.199 118.978 101.217 1.00 95.51 87 GLN E C 1
ATOM 7277 O O . GLN E 1 87 ? 98.636 119.025 100.116 1.00 95.51 87 GLN E O 1
ATOM 7283 N N . VAL E 1 88 ? 99.515 120.083 101.896 1.00 90.79 88 VAL E N 1
ATOM 7284 C CA . VAL E 1 88 ? 99.131 121.391 101.371 1.00 90.79 88 VAL E CA 1
ATOM 7285 C C . VAL E 1 88 ? 99.907 121.703 100.097 1.00 90.79 88 VAL E C 1
ATOM 7286 O O . VAL E 1 88 ? 99.368 122.299 99.158 1.00 90.79 88 VAL E O 1
ATOM 7290 N N . LEU E 1 89 ? 101.171 121.281 100.024 1.00 89.43 89 LEU E N 1
ATOM 7291 C CA . LEU E 1 89 ? 101.945 121.517 98.809 1.00 89.43 89 LEU E CA 1
ATOM 7292 C C . LEU E 1 89 ? 101.519 120.575 97.692 1.00 89.43 89 LEU E C 1
ATOM 7293 O O . LEU E 1 89 ? 101.541 120.947 96.515 1.00 89.43 89 LEU E O 1
ATOM 7298 N N . LEU E 1 90 ? 101.134 119.347 98.038 1.00 90.71 90 LEU E N 1
ATOM 7299 C CA . LEU E 1 90 ? 100.559 118.454 97.042 1.00 90.71 90 LEU E CA 1
ATOM 7300 C C . LEU E 1 90 ? 99.265 119.007 96.467 1.00 90.71 90 LEU E C 1
ATOM 7301 O O . LEU E 1 90 ? 98.996 118.803 95.279 1.00 90.71 90 LEU E O 1
ATOM 7306 N N . GLY E 1 91 ? 98.470 119.700 97.276 1.00 90.75 91 GLY E N 1
ATOM 7307 C CA . GLY E 1 91 ? 97.286 120.365 96.773 1.00 90.75 91 GLY E CA 1
ATOM 7308 C C . GLY E 1 91 ? 97.609 121.591 95.944 1.00 90.75 91 GLY E C 1
ATOM 7309 O O . GLY E 1 91 ? 96.970 121.842 94.918 1.00 90.75 91 GLY E O 1
ATOM 7310 N N . LEU E 1 92 ? 98.606 122.363 96.383 1.00 86.13 92 LEU E N 1
ATOM 7311 C CA . LEU E 1 92 ? 99.011 123.558 95.649 1.00 86.13 92 LEU E CA 1
ATOM 7312 C C . LEU E 1 92 ? 99.571 123.218 94.276 1.00 86.13 92 LEU E C 1
ATOM 7313 O O . LEU E 1 92 ? 99.270 123.910 93.297 1.00 86.13 92 LEU E O 1
ATOM 7318 N N . ALA E 1 93 ? 100.386 122.169 94.183 1.00 86.76 93 ALA E N 1
ATOM 7319 C CA . ALA E 1 93 ? 100.965 121.756 92.913 1.00 86.76 93 ALA E CA 1
ATOM 7320 C C . ALA E 1 93 ? 99.878 121.264 91.972 1.00 86.76 93 ALA E C 1
ATOM 7321 O O . ALA E 1 93 ? 99.981 121.426 90.752 1.00 86.76 93 ALA E O 1
ATOM 7323 N N . LEU E 1 94 ? 98.832 120.661 92.531 1.00 89.54 94 LEU E N 1
ATOM 7324 C CA . LEU E 1 94 ? 97.683 120.224 91.752 1.00 89.54 94 LEU E CA 1
ATOM 7325 C C . LEU E 1 94 ? 96.943 121.388 91.112 1.00 89.54 94 LEU E C 1
ATOM 7326 O O . LEU E 1 94 ? 96.527 121.290 89.955 1.00 89.54 94 LEU E O 1
ATOM 7331 N N . PHE E 1 95 ? 96.785 122.494 91.842 1.00 90.08 95 PHE E N 1
ATOM 7332 C CA . PHE E 1 95 ? 96.126 123.670 91.284 1.00 90.08 95 PHE E CA 1
ATOM 7333 C C . PHE E 1 95 ? 96.902 124.224 90.096 1.00 90.08 95 PHE E C 1
ATOM 7334 O O . PHE E 1 95 ? 96.309 124.615 89.083 1.00 90.08 95 PHE E O 1
ATOM 7342 N N . LEU E 1 96 ? 98.232 124.272 90.206 1.00 89.58 96 LEU E N 1
ATOM 7343 C CA . LEU E 1 96 ? 99.045 124.742 89.090 1.00 89.58 96 LEU E CA 1
ATOM 7344 C C . LEU E 1 96 ? 98.906 123.829 87.881 1.00 89.58 96 LEU E C 1
ATOM 7345 O O . LEU E 1 96 ? 98.848 124.305 86.745 1.00 89.58 96 LEU E O 1
ATOM 7350 N N . THR E 1 97 ? 98.872 122.513 88.099 1.00 91.94 97 THR E N 1
ATOM 7351 C CA . THR E 1 97 ? 98.682 121.595 86.982 1.00 91.94 97 THR E CA 1
ATOM 7352 C C . THR E 1 97 ? 97.320 121.797 86.332 1.00 91.94 97 THR E C 1
ATOM 7353 O O . THR E 1 97 ? 97.201 121.788 85.101 1.00 91.94 97 THR E O 1
ATOM 7357 N N . PHE E 1 98 ? 96.281 121.981 87.147 1.00 93.23 98 PHE E N 1
ATOM 7358 C CA . PHE E 1 98 ? 94.935 122.145 86.608 1.00 93.23 98 PHE E CA 1
ATOM 7359 C C . PHE E 1 98 ? 94.806 123.443 85.822 1.00 93.23 98 PHE E C 1
ATOM 7360 O O . PHE E 1 98 ? 94.126 123.487 84.790 1.00 93.23 98 PHE E O 1
ATOM 7368 N N . PHE E 1 99 ? 95.444 124.516 86.294 1.00 90.73 99 PHE E N 1
ATOM 7369 C CA . PHE E 1 99 ? 95.396 125.774 85.555 1.00 90.73 99 PHE E CA 1
ATOM 7370 C C . PHE E 1 99 ? 96.253 125.718 84.297 1.00 90.73 99 PHE E C 1
ATOM 7371 O O . PHE E 1 99 ? 95.829 126.166 83.225 1.00 90.73 99 PHE E O 1
ATOM 7379 N N . ILE E 1 100 ? 97.467 125.179 84.411 1.00 90.55 100 ILE E N 1
ATOM 7380 C CA . ILE E 1 100 ? 98.416 125.200 83.305 1.00 90.55 100 ILE E CA 1
ATOM 7381 C C . ILE E 1 100 ? 97.909 124.367 82.137 1.00 90.55 100 ILE E C 1
ATOM 7382 O O . ILE E 1 100 ? 97.976 124.794 80.978 1.00 90.55 100 ILE E O 1
ATOM 7387 N N . MET E 1 101 ? 97.395 123.174 82.415 1.00 96.21 101 MET E N 1
ATOM 7388 C CA . MET E 1 101 ? 96.928 122.296 81.354 1.00 96.21 101 MET E CA 1
ATOM 7389 C C . MET E 1 101 ? 95.442 122.430 81.072 1.00 96.21 101 MET E C 1
ATOM 7390 O O . MET E 1 101 ? 94.862 121.526 80.463 1.00 96.21 101 MET E O 1
ATOM 7395 N N . SER E 1 102 ? 94.818 123.518 81.504 1.00 100.38 102 SER E N 1
ATOM 7396 C CA . SER E 1 102 ? 93.438 123.791 81.129 1.00 100.38 102 SER E CA 1
ATOM 7397 C C . SER E 1 102 ? 93.269 123.876 79.612 1.00 100.38 102 SER E C 1
ATOM 7398 O O . SER E 1 102 ? 92.259 123.381 79.101 1.00 100.38 102 SER E O 1
ATOM 7401 N N . PRO E 1 103 ? 94.187 124.497 78.848 1.00 100.65 103 PRO E N 1
ATOM 7402 C CA . PRO E 1 103 ? 94.036 124.421 77.384 1.00 100.65 103 PRO E CA 1
ATOM 7403 C C . PRO E 1 103 ? 94.087 123.002 76.849 1.00 100.65 103 PRO E C 1
ATOM 7404 O O . PRO E 1 103 ? 93.355 122.677 75.909 1.00 100.65 103 PRO E O 1
ATOM 7408 N N . VAL E 1 104 ? 94.966 122.175 77.423 1.00 103.17 104 VAL E N 1
ATOM 7409 C CA . VAL E 1 104 ? 95.125 120.769 76.946 1.00 103.17 104 VAL E CA 1
ATOM 7410 C C . VAL E 1 104 ? 93.792 120.038 77.132 1.00 103.17 104 VAL E C 1
ATOM 7411 O O . VAL E 1 104 ? 93.296 119.452 76.150 1.00 103.17 104 VAL E O 1
ATOM 7415 N N . ILE E 1 105 ? 93.240 120.080 78.348 1.00 106.77 105 ILE E N 1
ATOM 7416 C CA . ILE E 1 105 ? 91.958 119.374 78.640 1.00 106.77 105 ILE E CA 1
ATOM 7417 C C . ILE E 1 105 ? 90.859 119.961 77.748 1.00 106.77 105 ILE E C 1
ATOM 7418 O O . ILE E 1 105 ? 90.044 119.178 77.223 1.00 106.77 105 ILE E O 1
ATOM 7423 N N . ASP E 1 106 ? 90.850 121.287 77.582 1.00 113.47 106 ASP E N 1
ATOM 7424 C CA . ASP E 1 106 ? 89.829 121.946 76.726 1.00 113.47 106 ASP E CA 1
ATOM 7425 C C . ASP E 1 106 ? 89.911 121.346 75.320 1.00 113.47 106 ASP E C 1
ATOM 7426 O O . ASP E 1 106 ? 88.862 120.926 74.795 1.00 113.47 106 ASP E O 1
ATOM 7431 N N . LYS E 1 107 ? 91.117 121.294 74.747 1.00 115.24 107 LYS E N 1
ATOM 7432 C CA . LYS E 1 107 ? 91.297 120.673 73.410 1.00 115.24 107 LYS E CA 1
ATOM 7433 C C . LYS E 1 107 ? 90.741 119.250 73.459 1.00 115.24 107 LYS E C 1
ATOM 7434 O O . LYS E 1 107 ? 89.999 118.874 72.532 1.00 115.24 107 LYS E O 1
ATOM 7440 N N . ILE E 1 108 ? 91.081 118.498 74.509 1.00 116.74 108 ILE E N 1
ATOM 7441 C CA . ILE E 1 108 ? 90.638 117.111 74.607 1.00 116.74 108 ILE E CA 1
ATOM 7442 C C . ILE E 1 108 ? 89.115 117.074 74.586 1.00 116.74 108 ILE E C 1
ATOM 7443 O O . ILE E 1 108 ? 88.511 116.257 73.883 1.00 116.74 108 ILE E O 1
ATOM 7448 N N . TYR E 1 109 ? 88.490 117.966 75.350 1.00 123.98 109 TYR E N 1
ATOM 7449 C CA . TYR E 1 109 ? 87.038 118.064 75.409 1.00 123.98 109 TYR E CA 1
ATOM 7450 C C . TYR E 1 109 ? 86.444 118.351 74.036 1.00 123.98 109 TYR E C 1
ATOM 7451 O O . TYR E 1 109 ? 85.554 117.628 73.577 1.00 123.98 109 TYR E O 1
ATOM 7460 N N . VAL E 1 110 ? 86.946 119.389 73.363 1.00 120.95 110 VAL E N 1
ATOM 7461 C CA . VAL E 1 110 ? 86.320 119.838 72.123 1.00 120.95 110 VAL E CA 1
ATOM 7462 C C . VAL E 1 110 ? 86.740 119.002 70.921 1.00 120.95 110 VAL E C 1
ATOM 7463 O O . VAL E 1 110 ? 86.126 119.114 69.853 1.00 120.95 110 VAL E O 1
ATOM 7467 N N . ASP E 1 111 ? 87.763 118.160 71.059 1.00 124.79 111 ASP E N 1
ATOM 7468 C CA . ASP E 1 111 ? 88.185 117.278 69.977 1.00 124.79 111 ASP E CA 1
ATOM 7469 C C . ASP E 1 111 ? 87.819 115.818 70.200 1.00 124.79 111 ASP E C 1
ATOM 7470 O O . ASP E 1 111 ? 87.631 115.088 69.222 1.00 124.79 111 ASP E O 1
ATOM 7475 N N . ALA E 1 112 ? 87.708 115.364 71.448 1.00 127.63 112 ALA E N 1
ATOM 7476 C CA . ALA E 1 112 ? 87.370 113.972 71.726 1.00 127.63 112 ALA E CA 1
ATOM 7477 C C . ALA E 1 112 ? 85.963 113.801 72.276 1.00 127.63 112 ALA E C 1
ATOM 7478 O O . ALA E 1 112 ? 85.165 113.060 71.699 1.00 127.63 112 ALA E O 1
ATOM 7480 N N . TYR E 1 113 ? 85.622 114.476 73.375 1.00 128.88 113 TYR E N 1
ATOM 7481 C CA . TYR E 1 113 ? 84.290 114.307 73.950 1.00 128.88 113 TYR E CA 1
ATOM 7482 C C . TYR E 1 113 ? 83.191 115.039 73.192 1.00 128.88 113 TYR E C 1
ATOM 7483 O O . TYR E 1 113 ? 82.066 114.533 73.110 1.00 128.88 113 TYR E O 1
ATOM 7492 N N . GLN E 1 114 ? 83.455 116.240 72.691 1.00 129.81 114 GLN E N 1
ATOM 7493 C CA . GLN E 1 114 ? 82.390 116.970 72.005 1.00 129.81 114 GLN E CA 1
ATOM 7494 C C . GLN E 1 114 ? 81.876 116.230 70.776 1.00 129.81 114 GLN E C 1
ATOM 7495 O O . GLN E 1 114 ? 80.649 116.200 70.571 1.00 129.81 114 GLN E O 1
ATOM 7501 N N . PRO E 1 115 ? 82.715 115.631 69.922 1.00 132.08 115 PRO E N 1
ATOM 7502 C CA . PRO E 1 115 ? 82.174 114.840 68.808 1.00 132.08 115 PRO E CA 1
ATOM 7503 C C . PRO E 1 115 ? 81.834 113.399 69.163 1.00 132.08 115 PRO E C 1
ATOM 7504 O O . PRO E 1 115 ? 81.495 112.632 68.256 1.00 132.08 115 PRO E O 1
ATOM 7508 N N . PHE E 1 116 ? 81.918 112.985 70.428 1.00 133.36 116 PHE E N 1
ATOM 7509 C CA . PHE E 1 116 ? 81.666 111.585 70.761 1.00 133.36 116 PHE E CA 1
ATOM 7510 C C . PHE E 1 116 ? 80.481 111.418 71.704 1.00 133.36 116 PHE E C 1
ATOM 7511 O O . PHE E 1 116 ? 79.856 110.353 71.738 1.00 133.36 116 PHE E O 1
ATOM 7519 N N . SER E 1 117 ? 80.158 112.469 72.463 1.00 138.66 117 SER E N 1
ATOM 7520 C CA . SER E 1 117 ? 79.111 112.367 73.476 1.00 138.66 117 SER E CA 1
ATOM 7521 C C . SER E 1 117 ? 77.773 111.969 72.871 1.00 138.66 117 SER E C 1
ATOM 7522 O O . SER E 1 117 ? 76.959 111.317 73.535 1.00 138.66 117 SER E O 1
ATOM 7525 N N . GLU E 1 118 ? 77.530 112.346 71.619 1.00 139.34 118 GLU E N 1
ATOM 7526 C CA . GLU E 1 118 ? 76.303 112.020 70.907 1.00 139.34 118 GLU E CA 1
ATOM 7527 C C . GLU E 1 118 ? 76.496 110.850 69.945 1.00 139.34 118 GLU E C 1
ATOM 7528 O O . GLU E 1 118 ? 75.716 110.675 69.005 1.00 139.34 118 GLU E O 1
ATOM 7534 N N . GLN E 1 119 ? 77.516 110.031 70.192 1.00 139.98 119 GLN E N 1
ATOM 7535 C CA . GLN E 1 119 ? 77.872 108.896 69.341 1.00 139.98 119 GLN E CA 1
ATOM 7536 C C . GLN E 1 119 ? 77.970 109.323 67.878 1.00 139.98 119 GLN E C 1
ATOM 7537 O O . GLN E 1 119 ? 77.347 108.753 66.982 1.00 139.98 119 GLN E O 1
ATOM 7543 N N . LYS E 1 120 ? 78.778 110.357 67.654 1.00 135.33 120 LYS E N 1
ATOM 7544 C CA . LYS E 1 120 ? 78.978 110.928 66.330 1.00 135.33 120 LYS E CA 1
ATOM 7545 C C . LYS E 1 120 ? 80.247 110.411 65.661 1.00 135.33 120 LYS E C 1
ATOM 7546 O O . LYS E 1 120 ? 80.400 110.555 64.443 1.00 135.33 120 LYS E O 1
ATOM 7552 N N . ILE E 1 121 ? 81.148 109.781 66.416 1.00 136.25 121 ILE E N 1
ATOM 7553 C CA . ILE E 1 121 ? 82.432 109.348 65.876 1.00 136.25 121 ILE E CA 1
ATOM 7554 C C . ILE E 1 121 ? 82.907 108.150 66.690 1.00 136.25 121 ILE E C 1
ATOM 7555 O O . ILE E 1 121 ? 82.442 107.915 67.806 1.00 136.25 121 ILE E O 1
ATOM 7560 N N . SER E 1 122 ? 83.841 107.386 66.125 1.00 136.96 122 SER E N 1
ATOM 7561 C CA . SER E 1 122 ? 84.143 106.038 66.588 1.00 136.96 122 SER E CA 1
ATOM 7562 C C . SER E 1 122 ? 85.068 106.039 67.807 1.00 136.96 122 SER E C 1
ATOM 7563 O O . SER E 1 122 ? 85.639 107.059 68.201 1.00 136.96 122 SER E O 1
ATOM 7566 N N . MET E 1 123 ? 85.200 104.851 68.410 1.00 135.45 123 MET E N 1
ATOM 7567 C CA . MET E 1 123 ? 86.046 104.675 69.588 1.00 135.45 123 MET E CA 1
ATOM 7568 C C . MET E 1 123 ? 87.530 104.716 69.240 1.00 135.45 123 MET E C 1
ATOM 7569 O O . MET E 1 123 ? 88.315 105.370 69.936 1.00 135.45 123 MET E O 1
ATOM 7574 N N . GLN E 1 124 ? 87.934 104.009 68.180 1.00 138.05 124 GLN E N 1
ATOM 7575 C CA . GLN E 1 124 ? 89.357 103.791 67.929 1.00 138.05 124 GLN E CA 1
ATOM 7576 C C . GLN E 1 124 ? 90.099 105.094 67.670 1.00 138.05 124 GLN E C 1
ATOM 7577 O O . GLN E 1 124 ? 91.214 105.283 68.170 1.00 138.05 124 GLN E O 1
ATOM 7583 N N . GLU E 1 125 ? 89.506 106.001 66.900 1.00 137.38 125 GLU E N 1
ATOM 7584 C CA . GLU E 1 125 ? 90.114 107.296 66.632 1.00 137.38 125 GLU E CA 1
ATOM 7585 C C . GLU E 1 125 ? 90.028 108.250 67.813 1.00 137.38 125 GLU E C 1
ATOM 7586 O O . GLU E 1 125 ? 90.786 109.224 67.865 1.00 137.38 125 GLU E O 1
ATOM 7592 N N . ALA E 1 126 ? 89.109 108.005 68.751 1.00 132.74 126 ALA E N 1
ATOM 7593 C CA . ALA E 1 126 ? 88.938 108.889 69.898 1.00 132.74 126 ALA E CA 1
ATOM 7594 C C . ALA E 1 126 ? 90.147 108.896 70.820 1.00 132.74 126 ALA E C 1
ATOM 7595 O O . ALA E 1 126 ? 90.499 109.960 71.342 1.00 132.74 126 ALA E O 1
ATOM 7597 N N . LEU E 1 127 ? 90.783 107.744 71.041 1.00 128.68 127 LEU E N 1
ATOM 7598 C CA . LEU E 1 127 ? 91.998 107.712 71.846 1.00 128.68 127 LEU E CA 1
ATOM 7599 C C . LEU E 1 127 ? 93.117 108.510 71.190 1.00 128.68 127 LEU E C 1
ATOM 7600 O O . LEU E 1 127 ? 93.867 109.211 71.877 1.00 128.68 127 LEU E O 1
ATOM 7605 N N . ASP E 1 128 ? 93.246 108.412 69.864 1.00 128.10 128 ASP E N 1
ATOM 7606 C CA . ASP E 1 128 ? 94.227 109.227 69.156 1.00 128.10 128 ASP E CA 1
ATOM 7607 C C . ASP E 1 128 ? 93.904 110.710 69.285 1.00 128.10 128 ASP E C 1
ATOM 7608 O O . ASP E 1 128 ? 94.795 111.527 69.542 1.00 128.10 128 ASP E O 1
ATOM 7613 N N . LYS E 1 129 ? 92.631 111.075 69.115 1.00 126.61 129 LYS E N 1
ATOM 7614 C CA . LYS E 1 129 ? 92.232 112.470 69.275 1.00 126.61 129 LYS E CA 1
ATOM 7615 C C . LYS E 1 129 ? 92.409 112.945 70.710 1.00 126.61 129 LYS E C 1
ATOM 7616 O O . LYS E 1 129 ? 92.650 114.135 70.941 1.00 126.61 129 LYS E O 1
ATOM 7622 N N . GLY E 1 130 ? 92.282 112.041 71.684 1.00 124.34 130 GLY E N 1
ATOM 7623 C CA . GLY E 1 130 ? 92.535 112.404 73.066 1.00 124.34 130 GLY E CA 1
ATOM 7624 C C . GLY E 1 130 ? 93.997 112.411 73.451 1.00 124.34 130 GLY E C 1
ATOM 7625 O O . GLY E 1 130 ? 94.339 112.906 74.529 1.00 124.34 130 GLY E O 1
ATOM 7626 N N . ALA E 1 131 ? 94.866 111.873 72.597 1.00 118.74 131 ALA E N 1
ATOM 7627 C CA . ALA E 1 131 ? 96.293 111.810 72.881 1.00 118.74 131 ALA E CA 1
ATOM 7628 C C . ALA E 1 131 ? 97.117 112.798 72.070 1.00 118.74 131 ALA E C 1
ATOM 7629 O O . ALA E 1 131 ? 98.200 113.191 72.517 1.00 118.74 131 ALA E O 1
ATOM 7631 N N . GLN E 1 132 ? 96.641 113.202 70.891 1.00 113.89 132 GLN E N 1
ATOM 7632 C CA . GLN E 1 132 ? 97.399 114.146 70.070 1.00 113.89 132 GLN E CA 1
ATOM 7633 C C . GLN E 1 132 ? 97.666 115.471 70.775 1.00 113.89 132 GLN E C 1
ATOM 7634 O O . GLN E 1 132 ? 98.819 115.938 70.735 1.00 113.89 132 GLN E O 1
ATOM 7640 N N . PRO E 1 133 ? 96.688 116.138 71.403 1.00 110.59 133 PRO E N 1
ATOM 7641 C CA . PRO E 1 133 ? 97.037 117.339 72.179 1.00 110.59 133 PRO E CA 1
ATOM 7642 C C . PRO E 1 133 ? 98.022 117.050 73.297 1.00 110.59 133 PRO E C 1
ATOM 7643 O O . PRO E 1 133 ? 98.947 117.838 73.520 1.00 110.59 133 PRO E O 1
ATOM 7647 N N . LEU E 1 134 ? 97.868 115.916 73.983 1.00 103.82 134 LEU E N 1
ATOM 7648 C CA . LEU E 1 134 ? 98.817 115.548 75.028 1.00 103.82 134 LEU E CA 1
ATOM 7649 C C . LEU E 1 134 ? 100.188 115.233 74.443 1.00 103.82 134 LEU E C 1
ATOM 7650 O O . LEU E 1 134 ? 101.217 115.593 75.028 1.00 103.82 134 LEU E O 1
ATOM 7655 N N . ARG E 1 135 ? 100.222 114.554 73.293 1.00 108.29 135 ARG E N 1
ATOM 7656 C CA . ARG E 1 135 ? 101.494 114.253 72.646 1.00 108.29 135 ARG E CA 1
ATOM 7657 C C . ARG E 1 135 ? 102.229 115.534 72.272 1.00 108.29 135 ARG E C 1
ATOM 7658 O O . ARG E 1 135 ? 103.428 115.676 72.544 1.00 108.29 135 ARG E O 1
ATOM 7666 N N . ALA E 1 136 ? 101.517 116.488 71.669 1.00 102.59 136 ALA E N 1
ATOM 7667 C CA . ALA E 1 136 ? 102.134 117.760 71.309 1.00 102.59 136 ALA E CA 1
ATOM 7668 C C . ALA E 1 136 ? 102.558 118.536 72.548 1.00 102.59 136 ALA E C 1
ATOM 7669 O O . ALA E 1 136 ? 103.611 119.186 72.555 1.00 102.59 136 ALA E O 1
ATOM 7671 N N . PHE E 1 137 ? 101.745 118.486 73.604 1.00 98.08 137 PHE E N 1
ATOM 7672 C CA . PHE E 1 137 ? 102.080 119.183 74.838 1.00 98.08 137 PHE E CA 1
ATOM 7673 C C . PHE E 1 137 ? 103.362 118.637 75.452 1.00 98.08 137 PHE E C 1
ATOM 7674 O O . PHE E 1 137 ? 104.200 119.402 75.943 1.00 98.08 137 PHE E O 1
ATOM 7682 N N . MET E 1 138 ? 103.526 117.313 75.447 1.00 97.29 138 MET E N 1
ATOM 7683 C CA . MET E 1 138 ? 104.766 116.724 75.939 1.00 97.29 138 MET E CA 1
ATOM 7684 C C . MET E 1 138 ? 105.940 117.071 75.032 1.00 97.29 138 MET E C 1
ATOM 7685 O O . MET E 1 138 ? 107.046 117.342 75.514 1.00 97.29 138 MET E O 1
ATOM 7690 N N . LEU E 1 139 ? 105.720 117.064 73.714 1.00 97.02 139 LEU E N 1
ATOM 7691 C CA . LEU E 1 139 ? 106.802 117.366 72.782 1.00 97.02 139 LEU E CA 1
ATOM 7692 C C . LEU E 1 139 ? 107.290 118.801 72.926 1.00 97.02 139 LEU E C 1
ATOM 7693 O O . LEU E 1 139 ? 108.483 119.071 72.745 1.00 97.02 139 LEU E O 1
ATOM 7698 N N . ARG E 1 140 ? 106.390 119.733 73.243 1.00 97.33 140 ARG E N 1
ATOM 7699 C CA . ARG E 1 140 ? 106.787 121.127 73.419 1.00 97.33 140 ARG E CA 1
ATOM 7700 C C . ARG E 1 140 ? 107.693 121.340 74.625 1.00 97.33 140 ARG E C 1
ATOM 7701 O O . ARG E 1 140 ? 108.300 122.411 74.737 1.00 97.33 140 ARG E O 1
ATOM 7709 N N . GLN E 1 141 ? 107.800 120.358 75.523 1.00 93.99 141 GLN E N 1
ATOM 7710 C CA . GLN E 1 141 ? 108.658 120.458 76.695 1.00 93.99 141 GLN E CA 1
ATOM 7711 C C . GLN E 1 141 ? 109.919 119.614 76.612 1.00 93.99 141 GLN E C 1
ATOM 7712 O O . GLN E 1 141 ? 110.910 119.951 77.265 1.00 93.99 141 GLN E O 1
ATOM 7718 N N . THR E 1 142 ? 109.906 118.535 75.837 1.00 93.35 142 THR E N 1
ATOM 7719 C CA . THR E 1 142 ? 111.034 117.618 75.807 1.00 93.35 142 THR E CA 1
ATOM 7720 C C . THR E 1 142 ? 112.189 118.202 75.002 1.00 93.35 142 THR E C 1
ATOM 7721 O O . THR E 1 142 ? 111.994 118.755 73.916 1.00 93.35 142 THR E O 1
ATOM 7725 N N . ARG E 1 143 ? 113.399 118.082 75.544 1.00 95.95 143 ARG E N 1
ATOM 7726 C CA . ARG E 1 143 ? 114.589 118.464 74.799 1.00 95.95 143 ARG E CA 1
ATOM 7727 C C . ARG E 1 143 ? 114.783 117.545 73.599 1.00 95.95 143 ARG E C 1
ATOM 7728 O O . ARG E 1 143 ? 114.381 116.379 73.608 1.00 95.95 143 ARG E O 1
ATOM 7736 N N . GLU E 1 144 ? 115.408 118.087 72.553 1.00 98.28 144 GLU E N 1
ATOM 7737 C CA . GLU E 1 144 ? 115.731 117.271 71.388 1.00 98.28 144 GLU E CA 1
ATOM 7738 C C . GLU E 1 144 ? 116.747 116.193 71.744 1.00 98.28 144 GLU E C 1
ATOM 7739 O O . GLU E 1 144 ? 116.717 115.090 71.185 1.00 98.28 144 GLU E O 1
ATOM 7745 N N . ALA E 1 145 ? 117.656 116.497 72.674 1.00 98.48 145 ALA E N 1
ATOM 7746 C CA . ALA E 1 145 ? 118.694 115.541 73.046 1.00 98.48 145 ALA E CA 1
ATOM 7747 C C . ALA E 1 145 ? 118.103 114.283 73.670 1.00 98.48 145 ALA E C 1
ATOM 7748 O O . ALA E 1 145 ? 118.536 113.168 73.358 1.00 98.48 145 ALA E O 1
ATOM 7750 N N . ASP E 1 146 ? 117.118 114.438 74.559 1.00 97.71 146 ASP E N 1
ATOM 7751 C CA . ASP E 1 146 ? 116.503 113.273 75.190 1.00 97.71 146 ASP E CA 1
ATOM 7752 C C . ASP E 1 146 ? 115.782 112.406 74.167 1.00 97.71 146 ASP E C 1
ATOM 7753 O O . ASP E 1 146 ? 115.884 111.172 74.200 1.00 97.71 146 ASP E O 1
ATOM 7758 N N . LEU E 1 147 ? 115.044 113.037 73.250 1.00 95.48 147 LEU E N 1
ATOM 7759 C CA . LEU E 1 147 ? 114.352 112.283 72.211 1.00 95.48 147 LEU E CA 1
ATOM 7760 C C . LEU E 1 147 ? 115.339 111.541 71.322 1.00 95.48 147 LEU E C 1
ATOM 7761 O O . LEU E 1 147 ? 115.121 110.372 70.986 1.00 95.48 147 LEU E O 1
ATOM 7766 N N . ALA E 1 148 ? 116.432 112.202 70.934 1.00 97.04 148 ALA E N 1
ATOM 7767 C CA . ALA E 1 148 ? 117.439 111.539 70.111 1.00 97.04 148 ALA E CA 1
ATOM 7768 C C . ALA E 1 148 ? 118.073 110.370 70.852 1.00 97.04 148 ALA E C 1
ATOM 7769 O O . ALA E 1 148 ? 118.267 109.292 70.277 1.00 97.04 148 ALA E O 1
ATOM 7771 N N . LEU E 1 149 ? 118.394 110.562 72.134 1.00 95.61 149 LEU E N 1
ATOM 7772 C CA . LEU E 1 149 ? 118.986 109.493 72.931 1.00 95.61 149 LEU E CA 1
ATOM 7773 C C . LEU E 1 149 ? 118.067 108.282 73.003 1.00 95.61 149 LEU E C 1
ATOM 7774 O O . LEU E 1 149 ? 118.496 107.147 72.752 1.00 95.61 149 LEU E O 1
ATOM 7779 N N . PHE E 1 150 ? 116.794 108.503 73.331 1.00 94.56 150 PHE E N 1
ATOM 7780 C CA . PHE E 1 150 ? 115.880 107.380 73.492 1.00 94.56 150 PHE E CA 1
ATOM 7781 C C . PHE E 1 150 ? 115.505 106.742 72.162 1.00 94.56 150 PHE E C 1
ATOM 7782 O O . PHE E 1 150 ? 115.269 105.531 72.119 1.00 94.56 150 PHE E O 1
ATOM 7790 N N . ALA E 1 151 ? 115.462 107.515 71.075 1.00 99.87 151 ALA E N 1
ATOM 7791 C CA . ALA E 1 151 ? 115.260 106.924 69.759 1.00 99.87 151 ALA E CA 1
ATOM 7792 C C . ALA E 1 151 ? 116.449 106.066 69.346 1.00 99.87 151 ALA E C 1
ATOM 7793 O O . ALA E 1 151 ? 116.267 104.996 68.755 1.00 99.87 151 ALA E O 1
ATOM 7795 N N . ARG E 1 152 ? 117.671 106.518 69.641 1.00 99.69 152 ARG E N 1
ATOM 7796 C CA . ARG E 1 152 ? 118.845 105.720 69.306 1.00 99.69 152 ARG E CA 1
ATOM 7797 C C . ARG E 1 152 ? 118.891 104.444 70.134 1.00 99.69 152 ARG E C 1
ATOM 7798 O O . ARG E 1 152 ? 119.267 103.379 69.628 1.00 99.69 152 ARG E O 1
ATOM 7806 N N . LEU E 1 153 ? 118.520 104.531 71.414 1.00 98.42 153 LEU E N 1
ATOM 7807 C CA . LEU E 1 153 ? 118.439 103.328 72.238 1.00 98.42 153 LEU E CA 1
ATOM 7808 C C . LEU E 1 153 ? 117.360 102.383 71.722 1.00 98.42 153 LEU E C 1
ATOM 7809 O O . LEU E 1 153 ? 117.537 101.160 71.724 1.00 98.42 153 LEU E O 1
ATOM 7814 N N . ALA E 1 154 ? 116.231 102.934 71.278 1.00 100.50 154 ALA E N 1
ATOM 7815 C CA . ALA E 1 154 ? 115.143 102.133 70.732 1.00 100.50 154 ALA E CA 1
ATOM 7816 C C . ALA E 1 154 ? 115.426 101.618 69.327 1.00 100.50 154 ALA E C 1
ATOM 7817 O O . ALA E 1 154 ? 114.676 100.759 68.848 1.00 100.50 154 ALA E O 1
ATOM 7819 N N . ASN E 1 155 ? 116.475 102.113 68.667 1.00 107.40 155 ASN E N 1
ATOM 7820 C CA . ASN E 1 155 ? 116.815 101.714 67.300 1.00 107.40 155 ASN E CA 1
ATOM 7821 C C . ASN E 1 155 ? 115.640 101.941 66.351 1.00 107.40 155 ASN E C 1
ATOM 7822 O O . ASN E 1 155 ? 115.304 101.090 65.525 1.00 107.40 155 ASN E O 1
ATOM 7827 N N . SER E 1 156 ? 115.008 103.105 66.475 1.00 118.51 156 SER E N 1
ATOM 7828 C CA . SER E 1 156 ? 113.847 103.435 65.665 1.00 118.51 156 SER E CA 1
ATOM 7829 C C . SER E 1 156 ? 114.280 104.103 64.360 1.00 118.51 156 SER E C 1
ATOM 7830 O O . SER E 1 156 ? 115.464 104.153 64.015 1.00 118.51 156 SER E O 1
ATOM 7833 N N . GLY E 1 157 ? 113.302 104.626 63.624 1.00 132.74 157 GLY E N 1
ATOM 7834 C CA . GLY E 1 157 ? 113.551 105.216 62.330 1.00 132.74 157 GLY E CA 1
ATOM 7835 C C . GLY E 1 157 ? 113.826 106.705 62.393 1.00 132.74 157 GLY E C 1
ATOM 7836 O O . GLY E 1 157 ? 114.384 107.220 63.368 1.00 132.74 157 GLY E O 1
ATOM 7837 N N . PRO E 1 158 ? 113.438 107.430 61.339 1.00 139.43 158 PRO E N 1
ATOM 7838 C CA . PRO E 1 158 ? 113.721 108.871 61.284 1.00 139.43 158 PRO E CA 1
ATOM 7839 C C . PRO E 1 158 ? 112.908 109.684 62.280 1.00 139.43 158 PRO E C 1
ATOM 7840 O O . PRO E 1 158 ? 113.441 110.600 62.916 1.00 139.43 158 PRO E O 1
ATOM 7844 N N . LEU E 1 159 ? 111.619 109.345 62.408 1.00 139.71 159 LEU E N 1
ATOM 7845 C CA . LEU E 1 159 ? 110.708 110.076 63.333 1.00 139.71 159 LEU E CA 1
ATOM 7846 C C . LEU E 1 159 ? 110.641 111.565 62.973 1.00 139.71 159 LEU E C 1
ATOM 7847 O O . LEU E 1 159 ? 110.599 112.393 63.903 1.00 139.71 159 LEU E O 1
ATOM 7852 N N . GLN E 1 160 ? 110.627 111.885 61.674 1.00 147.30 160 GLN E N 1
ATOM 7853 C CA . GLN E 1 160 ? 110.565 113.280 61.246 1.00 147.30 160 GLN E CA 1
ATOM 7854 C C . GLN E 1 160 ? 109.330 114.015 61.757 1.00 147.30 160 GLN E C 1
ATOM 7855 O O . GLN E 1 160 ? 109.405 115.197 62.111 1.00 147.30 160 GLN E O 1
ATOM 7861 N N . GLY E 1 161 ? 108.187 113.335 61.803 1.00 139.59 161 GLY E N 1
ATOM 7862 C CA . GLY E 1 161 ? 106.954 113.953 62.227 1.00 139.59 161 GLY E CA 1
ATOM 7863 C C . GLY E 1 161 ? 106.608 113.645 63.669 1.00 139.59 161 GLY E C 1
ATOM 7864 O O . GLY E 1 161 ? 106.978 112.600 64.213 1.00 139.59 161 GLY E O 1
ATOM 7865 N N . PRO E 1 162 ? 105.898 114.568 64.323 1.00 133.65 162 PRO E N 1
ATOM 7866 C CA . PRO E 1 162 ? 105.458 114.308 65.704 1.00 133.65 162 PRO E CA 1
ATOM 7867 C C . PRO E 1 162 ? 104.573 113.082 65.835 1.00 133.65 162 PRO E C 1
ATOM 7868 O O . PRO E 1 162 ? 104.640 112.386 66.856 1.00 133.65 162 PRO E O 1
ATOM 7872 N N . GLU E 1 163 ? 103.740 112.799 64.830 1.00 136.25 163 GLU E N 1
ATOM 7873 C CA . GLU E 1 163 ? 102.891 111.613 64.883 1.00 136.25 163 GLU E CA 1
ATOM 7874 C C . GLU E 1 163 ? 103.722 110.337 64.854 1.00 136.25 163 GLU E C 1
ATOM 7875 O O . GLU E 1 163 ? 103.309 109.304 65.394 1.00 136.25 163 GLU E O 1
ATOM 7881 N N . ALA E 1 164 ? 104.898 110.389 64.227 1.00 130.65 164 ALA E N 1
ATOM 7882 C CA . ALA E 1 164 ? 105.771 109.225 64.153 1.00 130.65 164 ALA E CA 1
ATOM 7883 C C . ALA E 1 164 ? 106.434 108.893 65.483 1.00 130.65 164 ALA E C 1
ATOM 7884 O O . ALA E 1 164 ? 107.043 107.824 65.596 1.00 130.65 164 ALA E O 1
ATOM 7886 N N . VAL E 1 165 ? 106.339 109.768 66.479 1.00 115.88 165 VAL E N 1
ATOM 7887 C CA . VAL E 1 165 ? 106.983 109.539 67.771 1.00 115.88 165 VAL E CA 1
ATOM 7888 C C . VAL E 1 165 ? 106.072 108.682 68.642 1.00 115.88 165 VAL E C 1
ATOM 7889 O O . VAL E 1 165 ? 104.965 109.112 68.996 1.00 115.88 165 VAL E O 1
ATOM 7893 N N . PRO E 1 166 ? 106.487 107.474 69.006 1.00 103.16 166 PRO E N 1
ATOM 7894 C CA . PRO E 1 166 ? 105.653 106.635 69.870 1.00 103.16 166 PRO E CA 1
ATOM 7895 C C . PRO E 1 166 ? 105.675 107.126 71.308 1.00 103.16 166 PRO E C 1
ATOM 7896 O O . PRO E 1 166 ? 106.551 107.885 71.727 1.00 103.16 166 PRO E O 1
ATOM 7900 N N . MET E 1 167 ? 104.674 106.678 72.069 1.00 96.54 167 MET E N 1
ATOM 7901 C CA . MET E 1 167 ? 104.653 106.955 73.501 1.00 96.54 167 MET E CA 1
ATOM 7902 C C . MET E 1 167 ? 105.847 106.309 74.193 1.00 96.54 167 MET E C 1
ATOM 7903 O O . MET E 1 167 ? 106.360 106.832 75.188 1.00 96.54 167 MET E O 1
ATOM 7908 N N . ARG E 1 168 ? 106.309 105.170 73.667 1.00 96.09 168 ARG E N 1
ATOM 7909 C CA . ARG E 1 168 ? 107.463 104.478 74.236 1.00 96.09 168 ARG E CA 1
ATOM 7910 C C . ARG E 1 168 ? 108.688 105.377 74.319 1.00 96.09 168 ARG E C 1
ATOM 7911 O O . ARG E 1 168 ? 109.488 105.255 75.254 1.00 96.09 168 ARG E O 1
ATOM 7919 N N . ILE E 1 169 ? 108.862 106.271 73.351 1.00 94.47 169 ILE E N 1
ATOM 7920 C CA . ILE E 1 169 ? 110.003 107.178 73.349 1.00 94.47 169 ILE E CA 1
ATOM 7921 C C . ILE E 1 169 ? 109.664 108.501 74.028 1.00 94.47 169 ILE E C 1
ATOM 7922 O O . ILE E 1 169 ? 110.506 109.087 74.713 1.00 94.47 169 ILE E O 1
ATOM 7927 N N . LEU E 1 170 ? 108.431 108.984 73.862 1.00 91.58 170 LEU E N 1
ATOM 7928 C CA . LEU E 1 170 ? 108.074 110.302 74.377 1.00 91.58 170 LEU E CA 1
ATOM 7929 C C . LEU E 1 170 ? 107.898 110.304 75.892 1.00 91.58 170 LEU E C 1
ATOM 7930 O O . LEU E 1 170 ? 108.299 111.266 76.556 1.00 91.58 170 LEU E O 1
ATOM 7935 N N . LEU E 1 171 ? 107.301 109.251 76.452 1.00 91.23 171 LEU E N 1
ATOM 7936 C CA . LEU E 1 171 ? 107.045 109.218 77.891 1.00 91.23 171 LEU E CA 1
ATOM 7937 C C . LEU E 1 171 ? 108.310 109.333 78.732 1.00 91.23 171 LEU E C 1
ATOM 7938 O O . LEU E 1 171 ? 108.328 110.157 79.663 1.00 91.23 171 LEU E O 1
ATOM 7943 N N . PRO E 1 172 ? 109.388 108.566 78.487 1.00 90.24 172 PRO E N 1
ATOM 7944 C CA . PRO E 1 172 ? 110.582 108.713 79.331 1.00 90.24 172 PRO E CA 1
ATOM 7945 C C . PRO E 1 172 ? 111.343 109.994 79.033 1.00 90.24 172 PRO E C 1
ATOM 7946 O O . PRO E 1 172 ? 111.925 110.605 79.936 1.00 90.24 172 PRO E O 1
ATOM 7950 N N . ALA E 1 173 ? 111.351 110.406 77.764 1.00 89.84 173 ALA E N 1
ATOM 7951 C CA . ALA E 1 173 ? 112.023 111.649 77.399 1.00 89.84 173 ALA E CA 1
ATOM 7952 C C . ALA E 1 173 ? 111.367 112.844 78.076 1.00 89.84 173 ALA E C 1
ATOM 7953 O O . ALA E 1 173 ? 112.055 113.753 78.561 1.00 89.84 173 ALA E O 1
ATOM 7955 N N . TYR E 1 174 ? 110.035 112.852 78.134 1.00 89.67 174 TYR E N 1
ATOM 7956 C CA . TYR E 1 174 ? 109.327 113.956 78.771 1.00 89.67 174 TYR E CA 1
ATOM 7957 C C . TYR E 1 174 ? 109.711 114.083 80.239 1.00 89.67 174 TYR E C 1
ATOM 7958 O O . TYR E 1 174 ? 110.010 115.181 80.721 1.00 89.67 174 TYR E O 1
ATOM 7967 N N . VAL E 1 175 ? 109.718 112.965 80.969 1.00 88.99 175 VAL E N 1
ATOM 7968 C CA . VAL E 1 175 ? 110.012 113.034 82.397 1.00 88.99 175 VAL E CA 1
ATOM 7969 C C . VAL E 1 175 ? 111.485 113.352 82.633 1.00 88.99 175 VAL E C 1
ATOM 7970 O O . VAL E 1 175 ? 111.826 114.086 83.569 1.00 88.99 175 VAL E O 1
ATOM 7974 N N . THR E 1 176 ? 112.385 112.817 81.801 1.00 89.29 176 THR E N 1
ATOM 7975 C CA . THR E 1 176 ? 113.797 113.125 82.000 1.00 89.29 176 THR E CA 1
ATOM 7976 C C . THR E 1 176 ? 114.133 114.556 81.603 1.00 89.29 176 THR E C 1
ATOM 7977 O O . THR E 1 176 ? 115.179 115.069 82.014 1.00 89.29 176 THR E O 1
ATOM 7981 N N . SER E 1 177 ? 113.280 115.211 80.813 1.00 87.94 177 SER E N 1
ATOM 7982 C CA . SER E 1 177 ? 113.442 116.641 80.577 1.00 87.94 177 SER E CA 1
ATOM 7983 C C . SER E 1 177 ? 112.820 117.479 81.690 1.00 87.94 177 SER E C 1
ATOM 7984 O O . SER E 1 177 ? 113.382 118.512 82.083 1.00 87.94 177 SER E O 1
ATOM 7987 N N . GLU E 1 178 ? 111.664 117.047 82.202 1.00 89.00 178 GLU E N 1
ATOM 7988 C CA . GLU E 1 178 ? 111.027 117.760 83.303 1.00 89.00 178 GLU E CA 1
ATOM 7989 C C . GLU E 1 178 ? 111.891 117.735 84.554 1.00 89.00 178 GLU E C 1
ATOM 7990 O O . GLU E 1 178 ? 111.963 118.731 85.280 1.00 89.00 178 GLU E O 1
ATOM 7996 N N . LEU E 1 179 ? 112.551 116.609 84.829 1.00 87.12 179 LEU E N 1
ATOM 7997 C CA . LEU E 1 179 ? 113.439 116.556 85.985 1.00 87.12 179 LEU E CA 1
ATOM 7998 C C . LEU E 1 179 ? 114.576 117.560 85.851 1.00 87.12 179 LEU E C 1
ATOM 7999 O O . LEU E 1 179 ? 114.896 118.274 86.809 1.00 87.12 179 LEU E O 1
ATOM 8004 N N . LYS E 1 180 ? 115.183 117.642 84.666 1.00 83.97 180 LYS E N 1
ATOM 8005 C CA . LYS E 1 180 ? 116.287 118.573 84.459 1.00 83.97 180 LYS E CA 1
ATOM 8006 C C . LYS E 1 180 ? 115.828 120.018 84.617 1.00 83.97 180 LYS E C 1
ATOM 8007 O O . LYS E 1 180 ? 116.483 120.820 85.294 1.00 83.97 180 LYS E O 1
ATOM 8013 N N . THR E 1 181 ? 114.693 120.370 84.004 1.00 81.24 181 THR E N 1
ATOM 8014 C CA . THR E 1 181 ? 114.243 121.757 84.099 1.00 81.24 181 THR E CA 1
ATOM 8015 C C . THR E 1 181 ? 113.790 122.109 85.513 1.00 81.24 181 THR E C 1
ATOM 8016 O O . THR E 1 181 ? 114.027 123.233 85.975 1.00 81.24 181 THR E O 1
ATOM 8020 N N . ALA E 1 182 ? 113.168 121.165 86.226 1.00 81.19 182 ALA E N 1
ATOM 8021 C CA . ALA E 1 182 ? 112.790 121.414 87.611 1.00 81.19 182 ALA E CA 1
ATOM 8022 C C . ALA E 1 182 ? 114.018 121.596 88.489 1.00 81.19 182 ALA E C 1
ATOM 8023 O O . ALA E 1 182 ? 114.030 122.451 89.379 1.00 81.19 182 ALA E O 1
ATOM 8025 N N . PHE E 1 183 ? 115.062 120.798 88.255 1.00 81.41 183 PHE E N 1
ATOM 8026 C CA . PHE E 1 183 ? 116.297 120.956 89.013 1.00 81.41 183 PHE E CA 1
ATOM 8027 C C . PHE E 1 183 ? 116.943 122.308 88.735 1.00 81.41 183 PHE E C 1
ATOM 8028 O O . PHE E 1 183 ? 117.461 122.958 89.651 1.00 81.41 183 PHE E O 1
ATOM 8036 N N . GLN E 1 184 ? 116.922 122.750 87.475 1.00 81.60 184 GLN E N 1
ATOM 8037 C CA . GLN E 1 184 ? 117.475 124.062 87.145 1.00 81.60 184 GLN E CA 1
ATOM 8038 C C . GLN E 1 184 ? 116.703 125.182 87.838 1.00 81.60 184 GLN E C 1
ATOM 8039 O O . GLN E 1 184 ? 117.303 126.109 88.405 1.00 81.60 184 GLN E O 1
ATOM 8045 N N . ILE E 1 185 ? 115.369 125.109 87.813 1.00 79.04 185 ILE E N 1
ATOM 8046 C CA . ILE E 1 185 ? 114.558 126.118 88.490 1.00 79.04 185 ILE E CA 1
ATOM 8047 C C . ILE E 1 185 ? 114.820 126.093 89.991 1.00 79.04 185 ILE E C 1
ATOM 8048 O O . ILE E 1 185 ? 114.936 127.144 90.639 1.00 79.04 185 ILE E O 1
ATOM 8053 N N . GLY E 1 186 ? 114.927 124.896 90.567 1.00 81.12 186 GLY E N 1
ATOM 8054 C CA . GLY E 1 186 ? 115.221 124.795 91.984 1.00 81.12 186 GLY E CA 1
ATOM 8055 C C . GLY E 1 186 ? 116.561 125.402 92.345 1.00 81.12 186 GLY E C 1
ATOM 8056 O O . GLY E 1 186 ? 116.687 126.074 93.366 1.00 81.12 186 GLY E O 1
ATOM 8057 N N . PHE E 1 187 ? 117.577 125.180 91.509 1.00 82.54 187 PHE E N 1
ATOM 8058 C CA . PHE E 1 187 ? 118.884 125.784 91.758 1.00 82.54 187 PHE E CA 1
ATOM 8059 C C . PHE E 1 187 ? 118.809 127.305 91.700 1.00 82.54 187 PHE E C 1
ATOM 8060 O O . PHE E 1 187 ? 119.416 128.001 92.531 1.00 82.54 187 PHE E O 1
ATOM 8068 N N . THR E 1 188 ? 118.080 127.841 90.716 1.00 78.37 188 THR E N 1
ATOM 8069 C CA . THR E 1 188 ? 117.873 129.286 90.675 1.00 78.37 188 THR E CA 1
ATOM 8070 C C . THR E 1 188 ? 117.178 129.767 91.942 1.00 78.37 188 THR E C 1
ATOM 8071 O O . THR E 1 188 ? 117.393 130.899 92.389 1.00 78.37 188 THR E O 1
ATOM 8075 N N . ILE E 1 189 ? 116.327 128.921 92.525 1.00 79.69 189 ILE E N 1
ATOM 8076 C CA . ILE E 1 189 ? 115.682 129.268 93.789 1.00 79.69 189 ILE E CA 1
ATOM 8077 C C . ILE E 1 189 ? 116.689 129.259 94.939 1.00 79.69 189 ILE E C 1
ATOM 8078 O O . ILE E 1 189 ? 116.666 130.140 95.806 1.00 79.69 189 ILE E O 1
ATOM 8083 N N . PHE E 1 190 ? 117.574 128.257 94.977 1.00 82.52 190 PHE E N 1
ATOM 8084 C CA . PHE E 1 190 ? 118.597 128.206 96.025 1.00 82.52 190 PHE E CA 1
ATOM 8085 C C . PHE E 1 190 ? 119.531 129.404 95.990 1.00 82.52 190 PHE E C 1
ATOM 8086 O O . PHE E 1 190 ? 119.988 129.848 97.049 1.00 82.52 190 PHE E O 1
ATOM 8094 N N . ILE E 1 191 ? 119.845 129.919 94.804 1.00 81.50 191 ILE E N 1
ATOM 8095 C CA . ILE E 1 191 ? 120.904 130.926 94.679 1.00 81.50 191 ILE E CA 1
ATOM 8096 C C . ILE E 1 191 ? 120.721 132.089 95.657 1.00 81.50 191 ILE E C 1
ATOM 8097 O O . ILE E 1 191 ? 121.656 132.377 96.423 1.00 81.50 191 ILE E O 1
ATOM 8102 N N . PRO E 1 192 ? 119.562 132.765 95.717 1.00 81.80 192 PRO E N 1
ATOM 8103 C CA . PRO E 1 192 ? 119.441 133.870 96.688 1.00 81.80 192 PRO E CA 1
ATOM 8104 C C . PRO E 1 192 ? 119.537 133.424 98.138 1.00 81.80 192 PRO E C 1
ATOM 8105 O O . PRO E 1 192 ? 120.173 134.108 98.950 1.00 81.80 192 PRO E O 1
ATOM 8109 N N . PHE E 1 193 ? 118.930 132.289 98.489 1.00 83.03 193 PHE E N 1
ATOM 8110 C CA . PHE E 1 193 ? 119.023 131.807 99.863 1.00 83.03 193 PHE E CA 1
ATOM 8111 C C . PHE E 1 193 ? 120.438 131.366 100.208 1.00 83.03 193 PHE E C 1
ATOM 8112 O O . PHE E 1 193 ? 120.880 131.544 101.350 1.00 83.03 193 PHE E O 1
ATOM 8120 N N . LEU E 1 194 ? 121.161 130.795 99.244 1.00 84.91 194 LEU E N 1
ATOM 8121 C CA . LEU E 1 194 ? 122.564 130.470 99.470 1.00 84.91 194 LEU E CA 1
ATOM 8122 C C . LEU E 1 194 ? 123.374 131.732 99.738 1.00 84.91 194 LEU E C 1
ATOM 8123 O O . LEU E 1 194 ? 124.226 131.758 100.634 1.00 84.91 194 LEU E O 1
ATOM 8128 N N . ILE E 1 195 ? 123.114 132.795 98.970 1.00 81.90 195 ILE E N 1
ATOM 8129 C CA . ILE E 1 195 ? 123.795 134.065 99.219 1.00 81.90 195 ILE E CA 1
ATOM 8130 C C . ILE E 1 195 ? 123.462 134.589 100.610 1.00 81.90 195 ILE E C 1
ATOM 8131 O O . ILE E 1 195 ? 124.340 135.080 101.328 1.00 81.90 195 ILE E O 1
ATOM 8136 N N . ILE E 1 196 ? 122.192 134.500 101.009 1.00 85.35 196 ILE E N 1
ATOM 8137 C CA . ILE E 1 196 ? 121.787 134.988 102.327 1.00 85.35 196 ILE E CA 1
ATOM 8138 C C . ILE E 1 196 ? 122.521 134.228 103.424 1.00 85.35 196 ILE E C 1
ATOM 8139 O O . ILE E 1 196 ? 123.063 134.822 104.366 1.00 85.35 196 ILE E O 1
ATOM 8144 N N . ASP E 1 197 ? 122.544 132.897 103.318 1.00 91.15 197 ASP E N 1
ATOM 8145 C CA . ASP E 1 197 ? 123.194 132.081 104.337 1.00 91.15 197 ASP E CA 1
ATOM 8146 C C . ASP E 1 197 ? 124.687 132.376 104.398 1.00 91.15 197 ASP E C 1
ATOM 8147 O O . ASP E 1 197 ? 125.256 132.517 105.488 1.00 91.15 197 ASP E O 1
ATOM 8152 N N . LEU E 1 198 ? 125.337 132.487 103.236 1.00 87.07 198 LEU E N 1
ATOM 8153 C CA . LEU E 1 198 ? 126.765 132.783 103.217 1.00 87.07 198 LEU E CA 1
ATOM 8154 C C . LEU E 1 198 ? 127.055 134.148 103.823 1.00 87.07 198 LEU E C 1
ATOM 8155 O O . LEU E 1 198 ? 128.018 134.303 104.582 1.00 87.07 198 LEU E O 1
ATOM 8160 N N . VAL E 1 199 ? 126.232 135.150 103.506 1.00 83.46 199 VAL E N 1
ATOM 8161 C CA . VAL E 1 199 ? 126.448 136.492 104.039 1.00 83.46 199 VAL E CA 1
ATOM 8162 C C . VAL E 1 199 ? 126.295 136.495 105.554 1.00 83.46 199 VAL E C 1
ATOM 8163 O O . VAL E 1 199 ? 127.119 137.068 106.277 1.00 83.46 199 VAL E O 1
ATOM 8167 N N . ILE E 1 200 ? 125.240 135.850 106.059 1.00 86.29 200 ILE E N 1
ATOM 8168 C CA . ILE E 1 200 ? 125.019 135.822 107.503 1.00 86.29 200 ILE E CA 1
ATOM 8169 C C . ILE E 1 200 ? 126.159 135.095 108.205 1.00 86.29 200 ILE E C 1
ATOM 8170 O O . ILE E 1 200 ? 126.675 135.560 109.230 1.00 86.29 200 ILE E O 1
ATOM 8175 N N . ALA E 1 201 ? 126.573 133.946 107.665 1.00 89.00 201 ALA E N 1
ATOM 8176 C CA . ALA E 1 201 ? 127.648 133.182 108.287 1.00 89.00 201 ALA E CA 1
ATOM 8177 C C . ALA E 1 201 ? 128.960 133.955 108.270 1.00 89.00 201 ALA E C 1
ATOM 8178 O O . ALA E 1 201 ? 129.699 133.957 109.261 1.00 89.00 201 ALA E O 1
ATOM 8180 N N . SER E 1 202 ? 129.268 134.620 107.154 1.00 88.99 202 SER E N 1
ATOM 8181 C CA . SER E 1 202 ? 130.494 135.405 107.071 1.00 88.99 202 SER E CA 1
ATOM 8182 C C . SER E 1 202 ? 130.465 136.580 108.037 1.00 88.99 202 SER E C 1
ATOM 8183 O O . SER E 1 202 ? 131.481 136.894 108.665 1.00 88.99 202 SER E O 1
ATOM 8186 N N . VAL E 1 203 ? 129.316 137.248 108.163 1.00 87.79 203 VAL E N 1
ATOM 8187 C CA . VAL E 1 203 ? 129.204 138.355 109.107 1.00 87.79 203 VAL E CA 1
ATOM 8188 C C . VAL E 1 203 ? 129.412 137.860 110.531 1.00 87.79 203 VAL E C 1
ATOM 8189 O O . VAL E 1 203 ? 130.119 138.490 111.326 1.00 87.79 203 VAL E O 1
ATOM 8193 N N . LEU E 1 204 ? 128.811 136.719 110.874 1.00 90.99 204 LEU E N 1
ATOM 8194 C CA . LEU E 1 204 ? 129.003 136.163 112.210 1.00 90.99 204 LEU E CA 1
ATOM 8195 C C . LEU E 1 204 ? 130.460 135.793 112.454 1.00 90.99 204 LEU E C 1
ATOM 8196 O O . LEU E 1 204 ? 130.998 136.039 113.539 1.00 90.99 204 LEU E O 1
ATOM 8201 N N . MET E 1 205 ? 131.119 135.205 111.454 1.00 94.25 205 MET E N 1
ATOM 8202 C CA . MET E 1 205 ? 132.472 134.703 111.662 1.00 94.25 205 MET E CA 1
ATOM 8203 C C . MET E 1 205 ? 133.486 135.840 111.714 1.00 94.25 205 MET E C 1
ATOM 8204 O O . MET E 1 205 ? 134.472 135.767 112.457 1.00 94.25 205 MET E O 1
ATOM 8209 N N . ALA E 1 206 ? 133.266 136.898 110.929 1.00 91.94 206 ALA E N 1
ATOM 8210 C CA . ALA E 1 206 ? 134.158 138.049 110.958 1.00 91.94 206 ALA E CA 1
ATOM 8211 C C . ALA E 1 206 ? 134.158 138.742 112.311 1.00 91.94 206 ALA E C 1
ATOM 8212 O O . ALA E 1 206 ? 135.178 139.323 112.697 1.00 91.94 206 ALA E O 1
ATOM 8214 N N . LEU E 1 207 ? 133.044 138.692 113.036 1.00 91.08 207 LEU E N 1
ATOM 8215 C CA . LEU E 1 207 ? 132.949 139.265 114.369 1.00 91.08 207 LEU E CA 1
ATOM 8216 C C . LEU E 1 207 ? 133.285 138.276 115.476 1.00 91.08 207 LEU E C 1
ATOM 8217 O O . LEU E 1 207 ? 132.784 138.425 116.591 1.00 91.08 207 LEU E O 1
ATOM 8222 N N . GLY E 1 208 ? 134.085 137.256 115.186 1.00 97.63 208 GLY E N 1
ATOM 8223 C CA . GLY E 1 208 ? 134.565 136.350 116.218 1.00 97.63 208 GLY E CA 1
ATOM 8224 C C . GLY E 1 208 ? 133.495 135.475 116.835 1.00 97.63 208 GLY E C 1
ATOM 8225 O O . GLY E 1 208 ? 133.709 134.914 117.917 1.00 97.63 208 GLY E O 1
ATOM 8226 N N . MET E 1 209 ? 132.347 135.340 116.174 1.00 98.53 209 MET E N 1
ATOM 8227 C CA . MET E 1 209 ? 131.274 134.502 116.692 1.00 98.53 209 MET E CA 1
ATOM 8228 C C . MET E 1 209 ? 131.340 133.114 116.068 1.00 98.53 209 MET E C 1
ATOM 8229 O O . MET E 1 209 ? 130.449 132.725 115.307 1.00 98.53 209 MET E O 1
ATOM 8234 N N . MET E 1 210 ? 132.400 132.366 116.380 1.00 103.79 210 MET E N 1
ATOM 8235 C CA . MET E 1 210 ? 132.582 131.055 115.766 1.00 103.79 210 MET E CA 1
ATOM 8236 C C . MET E 1 210 ? 131.530 130.062 116.240 1.00 103.79 210 MET E C 1
ATOM 8237 O O . MET E 1 210 ? 130.955 129.325 115.432 1.00 103.79 210 MET E O 1
ATOM 8242 N N . MET E 1 211 ? 131.261 130.029 117.547 1.00 103.21 211 MET E N 1
ATOM 8243 C CA . MET E 1 211 ? 130.420 128.979 118.107 1.00 103.21 211 MET E CA 1
ATOM 8244 C C . MET E 1 211 ? 128.962 129.105 117.686 1.00 103.21 211 MET E C 1
ATOM 8245 O O . MET E 1 211 ? 128.238 128.104 117.703 1.00 103.21 211 MET E O 1
ATOM 8250 N N . VAL E 1 212 ? 128.521 130.294 117.303 1.00 98.36 212 VAL E N 1
ATOM 8251 C CA . VAL E 1 212 ? 127.103 130.526 117.020 1.00 98.36 212 VAL E CA 1
ATOM 8252 C C . VAL E 1 212 ? 126.757 129.896 115.673 1.00 98.36 212 VAL E C 1
ATOM 8253 O O . VAL E 1 212 ? 127.394 130.230 114.662 1.00 98.36 212 VAL E O 1
ATOM 8257 N N . PRO E 1 213 ? 125.777 129.000 115.613 1.00 96.74 213 PRO E N 1
ATOM 8258 C CA . PRO E 1 213 ? 125.394 128.400 114.332 1.00 96.74 213 PRO E CA 1
ATOM 8259 C C . PRO E 1 213 ? 124.681 129.410 113.453 1.00 96.74 213 PRO E C 1
ATOM 8260 O O . PRO E 1 213 ? 123.692 130.029 113.874 1.00 96.74 213 PRO E O 1
ATOM 8264 N N . PRO E 1 214 ? 125.160 129.613 112.223 1.00 93.73 214 PRO E N 1
ATOM 8265 C CA . PRO E 1 214 ? 124.544 130.629 111.356 1.00 93.73 214 PRO E CA 1
ATOM 8266 C C . PRO E 1 214 ? 123.136 130.286 110.901 1.00 93.73 214 PRO E C 1
ATOM 8267 O O . PRO E 1 214 ? 122.409 131.194 110.482 1.00 93.73 214 PRO E O 1
ATOM 8271 N N . ALA E 1 215 ? 122.732 129.015 110.960 1.00 93.87 215 ALA E N 1
ATOM 8272 C CA . ALA E 1 215 ? 121.416 128.633 110.455 1.00 93.87 215 ALA E CA 1
ATOM 8273 C C . ALA E 1 215 ? 120.297 129.273 111.267 1.00 93.87 215 ALA E C 1
ATOM 8274 O O . ALA E 1 215 ? 119.294 129.731 110.703 1.00 93.87 215 ALA E O 1
ATOM 8276 N N . THR E 1 216 ? 120.450 129.313 112.593 1.00 92.20 216 THR E N 1
ATOM 8277 C CA . THR E 1 216 ? 119.397 129.855 113.446 1.00 92.20 216 THR E CA 1
ATOM 8278 C C . THR E 1 216 ? 119.153 131.331 113.159 1.00 92.20 216 THR E C 1
ATOM 8279 O O . THR E 1 216 ? 118.003 131.782 113.126 1.00 92.20 216 THR E O 1
ATOM 8283 N N . ILE E 1 217 ? 120.222 132.105 112.969 1.00 88.93 217 ILE E N 1
ATOM 8284 C CA . ILE E 1 217 ? 120.064 133.516 112.634 1.00 88.93 217 ILE E CA 1
ATOM 8285 C C . ILE E 1 217 ? 119.552 133.678 111.208 1.00 88.93 217 ILE E C 1
ATOM 8286 O O . ILE E 1 217 ? 118.697 134.528 110.934 1.00 88.93 217 ILE E O 1
ATOM 8291 N N . ALA E 1 218 ? 120.058 132.865 110.279 1.00 90.36 218 ALA E N 1
ATOM 8292 C CA . ALA E 1 218 ? 119.740 133.033 108.868 1.00 90.36 218 ALA E CA 1
ATOM 8293 C C . ALA E 1 218 ? 118.306 132.656 108.523 1.00 90.36 218 ALA E C 1
ATOM 8294 O O . ALA E 1 218 ? 117.747 133.222 107.578 1.00 90.36 218 ALA E O 1
ATOM 8296 N N . LEU E 1 219 ? 117.703 131.718 109.255 1.00 90.43 219 LEU E N 1
ATOM 8297 C CA . LEU E 1 219 ? 116.353 131.274 108.912 1.00 90.43 219 LEU E CA 1
ATOM 8298 C C . LEU E 1 219 ? 115.322 132.398 108.945 1.00 90.43 219 LEU E C 1
ATOM 8299 O O . LEU E 1 219 ? 114.590 132.563 107.949 1.00 90.43 219 LEU E O 1
ATOM 8304 N N . PRO E 1 220 ? 115.192 133.191 110.019 1.00 88.84 220 PRO E N 1
ATOM 8305 C CA . PRO E 1 220 ? 114.215 134.291 109.977 1.00 88.84 220 PRO E CA 1
ATOM 8306 C C . PRO E 1 220 ? 114.501 135.305 108.888 1.00 88.84 220 PRO E C 1
ATOM 8307 O O . PRO E 1 220 ? 113.563 135.829 108.277 1.00 88.84 220 PRO E O 1
ATOM 8311 N N . PHE E 1 221 ? 115.777 135.601 108.626 1.00 89.64 221 PHE E N 1
ATOM 8312 C CA . PHE E 1 221 ? 116.105 136.525 107.547 1.00 89.64 221 PHE E CA 1
ATOM 8313 C C . PHE E 1 221 ? 115.695 135.954 106.198 1.00 89.64 221 PHE E C 1
ATOM 8314 O O . PHE E 1 221 ? 115.180 136.679 105.340 1.00 89.64 221 PHE E O 1
ATOM 8322 N N . LYS E 1 222 ? 115.914 134.653 105.994 1.00 87.11 222 LYS E N 1
ATOM 8323 C CA . LYS E 1 222 ? 115.487 134.025 104.749 1.00 87.11 222 LYS E CA 1
ATOM 8324 C C . LYS E 1 222 ? 113.977 134.114 104.578 1.00 87.11 222 LYS E C 1
ATOM 8325 O O . LYS E 1 222 ? 113.491 134.464 103.497 1.00 87.11 222 LYS E O 1
ATOM 8331 N N . LEU E 1 223 ? 113.216 133.822 105.637 1.00 88.81 223 LEU E N 1
ATOM 8332 C CA . LEU E 1 223 ? 111.762 133.907 105.518 1.00 88.81 223 LEU E CA 1
ATOM 8333 C C . LEU E 1 223 ? 111.303 135.339 105.265 1.00 88.81 223 LEU E C 1
ATOM 8334 O O . LEU E 1 223 ? 110.434 135.578 104.415 1.00 88.81 223 LEU E O 1
ATOM 8339 N N . MET E 1 224 ? 111.873 136.307 105.990 1.00 89.59 224 MET E N 1
ATOM 8340 C CA . MET E 1 224 ? 111.475 137.696 105.794 1.00 89.59 224 MET E CA 1
ATOM 8341 C C . MET E 1 224 ? 111.802 138.185 104.393 1.00 89.59 224 MET E C 1
ATOM 8342 O O . MET E 1 224 ? 110.993 138.893 103.788 1.00 89.59 224 MET E O 1
ATOM 8347 N N . LEU E 1 225 ? 112.972 137.831 103.859 1.00 87.05 225 LEU E N 1
ATOM 8348 C CA . LEU E 1 225 ? 113.310 138.273 102.512 1.00 87.05 225 LEU E CA 1
ATOM 8349 C C . LEU E 1 225 ? 112.453 137.561 101.474 1.00 87.05 225 LEU E C 1
ATOM 8350 O O . LEU E 1 225 ? 112.094 138.155 100.452 1.00 87.05 225 LEU E O 1
ATOM 8355 N N . PHE E 1 226 ? 112.105 136.295 101.718 1.00 85.04 226 PHE E N 1
ATOM 8356 C CA . PHE E 1 226 ? 111.223 135.590 100.797 1.00 85.04 226 PHE E CA 1
ATOM 8357 C C . PHE E 1 226 ? 109.832 136.208 100.770 1.00 85.04 226 PHE E C 1
ATOM 8358 O O . PHE E 1 226 ? 109.194 136.250 99.713 1.00 85.04 226 PHE E O 1
ATOM 8366 N N . VAL E 1 227 ? 109.346 136.686 101.912 1.00 83.69 227 VAL E N 1
ATOM 8367 C CA . VAL E 1 227 ? 108.016 137.285 101.968 1.00 83.69 227 VAL E CA 1
ATOM 8368 C C . VAL E 1 227 ? 108.017 138.719 101.445 1.00 83.69 227 VAL E C 1
ATOM 8369 O O . VAL E 1 227 ? 107.100 139.118 100.723 1.00 83.69 227 VAL E O 1
ATOM 8373 N N . LEU E 1 228 ? 109.033 139.513 101.791 1.00 85.33 228 LEU E N 1
ATOM 8374 C CA . LEU E 1 228 ? 109.057 140.916 101.386 1.00 85.33 228 LEU E CA 1
ATOM 8375 C C . LEU E 1 228 ? 109.156 141.059 99.872 1.00 85.33 228 LEU E C 1
ATOM 8376 O O . LEU E 1 228 ? 108.475 141.898 99.272 1.00 85.33 228 LEU E O 1
ATOM 8381 N N . VAL E 1 229 ? 109.999 140.244 99.232 1.00 87.04 229 VAL E N 1
ATOM 8382 C CA . VAL E 1 229 ? 110.110 140.303 97.775 1.00 87.04 229 VAL E CA 1
ATOM 8383 C C . VAL E 1 229 ? 108.896 139.646 97.133 1.00 87.04 229 VAL E C 1
ATOM 8384 O O . VAL E 1 229 ? 108.767 139.604 95.904 1.00 87.04 229 VAL E O 1
ATOM 8388 N N . ASP E 1 230 ? 107.998 139.110 97.964 1.00 91.61 230 ASP E N 1
ATOM 8389 C CA . ASP E 1 230 ? 106.755 138.499 97.510 1.00 91.61 230 ASP E CA 1
ATOM 8390 C C . ASP E 1 230 ? 107.088 137.304 96.625 1.00 91.61 230 ASP E C 1
ATOM 8391 O O . ASP E 1 230 ? 106.617 137.203 95.488 1.00 91.61 230 ASP E O 1
ATOM 8396 N N . GLY E 1 231 ? 107.908 136.394 97.156 1.00 89.10 231 GLY E N 1
ATOM 8397 C CA . GLY E 1 231 ? 108.541 135.390 96.316 1.00 89.10 231 GLY E CA 1
ATOM 8398 C C . GLY E 1 231 ? 107.591 134.322 95.811 1.00 89.10 231 GLY E C 1
ATOM 8399 O O . GLY E 1 231 ? 107.840 133.705 94.775 1.00 89.10 231 GLY E O 1
ATOM 8400 N N . TRP E 1 232 ? 106.503 134.070 96.541 1.00 87.58 232 TRP E N 1
ATOM 8401 C CA . TRP E 1 232 ? 105.578 133.020 96.122 1.00 87.58 232 TRP E CA 1
ATOM 8402 C C . TRP E 1 232 ? 104.829 133.418 94.856 1.00 87.58 232 TRP E C 1
ATOM 8403 O O . TRP E 1 232 ? 104.631 132.593 93.954 1.00 87.58 232 TRP E O 1
ATOM 8414 N N . GLN E 1 233 ? 104.410 134.682 94.771 1.00 91.39 233 GLN E N 1
ATOM 8415 C CA . GLN E 1 233 ? 103.785 135.183 93.552 1.00 91.39 233 GLN E CA 1
ATOM 8416 C C . GLN E 1 233 ? 104.744 135.093 92.373 1.00 91.39 233 GLN E C 1
ATOM 8417 O O . GLN E 1 233 ? 104.349 134.703 91.267 1.00 91.39 233 GLN E O 1
ATOM 8423 N N . LEU E 1 234 ? 106.010 135.452 92.593 1.00 89.45 234 LEU E N 1
ATOM 8424 C CA . LEU E 1 234 ? 107.007 135.349 91.533 1.00 89.45 234 LEU E CA 1
ATOM 8425 C C . LEU E 1 234 ? 107.219 133.900 91.115 1.00 89.45 234 LEU E C 1
ATOM 8426 O O . LEU E 1 234 ? 107.406 133.612 89.929 1.00 89.45 234 LEU E O 1
ATOM 8431 N N . LEU E 1 235 ? 107.208 132.976 92.077 1.00 88.39 235 LEU E N 1
ATOM 8432 C CA . LEU E 1 235 ? 107.371 131.564 91.750 1.00 88.39 235 LEU E CA 1
ATOM 8433 C C . LEU E 1 235 ? 106.208 131.055 90.910 1.00 88.39 235 LEU E C 1
ATOM 8434 O O . LEU E 1 235 ? 106.412 130.322 89.936 1.00 88.39 235 LEU E O 1
ATOM 8439 N N . MET E 1 236 ? 104.980 131.430 91.274 1.00 90.37 236 MET E N 1
ATOM 8440 C CA . MET E 1 236 ? 103.827 131.049 90.460 1.00 90.37 236 MET E CA 1
ATOM 8441 C C . MET E 1 236 ? 103.908 131.650 89.064 1.00 90.37 236 MET E C 1
ATOM 8442 O O . MET E 1 236 ? 103.634 130.965 88.070 1.00 90.37 236 MET E O 1
ATOM 8447 N N . GLY E 1 237 ? 104.296 132.922 88.967 1.00 92.43 237 GLY E N 1
ATOM 8448 C CA . GLY E 1 237 ? 104.445 133.535 87.658 1.00 92.43 237 GLY E CA 1
ATOM 8449 C C . GLY E 1 237 ? 105.486 132.837 86.804 1.00 92.43 237 GLY E C 1
ATOM 8450 O O . GLY E 1 237 ? 105.255 132.569 85.625 1.00 92.43 237 GLY E O 1
ATOM 8451 N N . SER E 1 238 ? 106.642 132.521 87.394 1.00 91.87 238 SER E N 1
ATOM 8452 C CA . SER E 1 238 ? 107.701 131.849 86.649 1.00 91.87 238 SER E CA 1
ATOM 8453 C C . SER E 1 238 ? 107.277 130.452 86.218 1.00 91.87 238 SER E C 1
ATOM 8454 O O . SER E 1 238 ? 107.514 130.050 85.073 1.00 91.87 238 SER E O 1
ATOM 8457 N N . LEU E 1 239 ? 106.645 129.696 87.119 1.00 87.83 239 LEU E N 1
ATOM 8458 C CA . LEU E 1 239 ? 106.220 128.345 86.777 1.00 87.83 239 LEU E CA 1
ATOM 8459 C C . LEU E 1 239 ? 105.148 128.355 85.698 1.00 87.83 239 LEU E C 1
ATOM 8460 O O . LEU E 1 239 ? 105.123 127.461 84.845 1.00 87.83 239 LEU E O 1
ATOM 8465 N N . ALA E 1 240 ? 104.255 129.345 85.717 1.00 94.44 240 ALA E N 1
ATOM 8466 C CA . ALA E 1 240 ? 103.249 129.443 84.668 1.00 94.44 240 ALA E CA 1
ATOM 8467 C C . ALA E 1 240 ? 103.836 129.925 83.348 1.00 94.44 240 ALA E C 1
ATOM 8468 O O . ALA E 1 240 ? 103.385 129.491 82.285 1.00 94.44 240 ALA E O 1
ATOM 8470 N N . GLN E 1 241 ? 104.840 130.801 83.390 1.00 98.58 241 GLN E N 1
ATOM 8471 C CA . GLN E 1 241 ? 105.372 131.429 82.187 1.00 98.58 241 GLN E CA 1
ATOM 8472 C C . GLN E 1 241 ? 106.377 130.541 81.463 1.00 98.58 241 GLN E C 1
ATOM 8473 O O . GLN E 1 241 ? 106.228 130.278 80.266 1.00 98.58 241 GLN E O 1
ATOM 8479 N N . SER E 1 242 ? 107.402 130.068 82.174 1.00 98.48 242 SER E N 1
ATOM 8480 C CA . SER E 1 242 ? 108.460 129.290 81.544 1.00 98.48 242 SER E CA 1
ATOM 8481 C C . SER E 1 242 ? 108.000 127.911 81.096 1.00 98.48 242 SER E C 1
ATOM 8482 O O . SER E 1 242 ? 108.742 127.237 80.373 1.00 98.48 242 SER E O 1
ATOM 8485 N N . PHE E 1 243 ? 106.810 127.470 81.496 1.00 95.52 243 PHE E N 1
ATOM 8486 C CA . PHE E 1 243 ? 106.427 126.099 81.192 1.00 95.52 243 PHE E CA 1
ATOM 8487 C C . PHE E 1 243 ? 105.892 125.958 79.771 1.00 95.52 243 PHE E C 1
ATOM 8488 O O . PHE E 1 243 ? 106.324 125.067 79.034 1.00 95.52 243 PHE E O 1
ATOM 8496 N N . TYR E 1 244 ? 104.965 126.822 79.355 1.00 103.70 244 TYR E N 1
ATOM 8497 C CA . TYR E 1 244 ? 104.407 126.699 78.012 1.00 103.70 244 TYR E CA 1
ATOM 8498 C C . TYR E 1 244 ? 105.354 127.211 76.938 1.00 103.70 244 TYR E C 1
ATOM 8499 O O . TYR E 1 244 ? 105.227 126.824 75.773 1.00 103.70 244 TYR E O 1
ATOM 8508 N N . SER E 1 245 ? 106.302 128.067 77.304 1.00 106.24 245 SER E N 1
ATOM 8509 C CA . SER E 1 245 ? 107.263 128.610 76.352 1.00 106.24 245 SER E CA 1
ATOM 8510 C C . SER E 1 245 ? 108.570 127.825 76.375 1.00 106.24 245 SER E C 1
ATOM 8511 O O . SER E 1 245 ? 109.200 127.619 75.338 1.00 106.24 245 SER E O 1
ATOM 8515 N N . MET F 2 1 ? 58.090 91.057 105.602 1.00 148.36 1 MET F N 1
ATOM 8516 C CA . MET F 2 1 ? 58.724 91.988 106.573 1.00 148.36 1 MET F CA 1
ATOM 8517 C C . MET F 2 1 ? 59.294 93.189 105.813 1.00 148.36 1 MET F C 1
ATOM 8518 O O . MET F 2 1 ? 58.545 93.794 105.022 1.00 148.36 1 MET F O 1
ATOM 8523 N N . ILE F 2 2 ? 60.568 93.515 106.047 1.00 146.58 2 ILE F N 1
ATOM 8524 C CA . ILE F 2 2 ? 61.226 94.640 105.320 1.00 146.58 2 ILE F CA 1
ATOM 8525 C C . ILE F 2 2 ? 61.196 94.324 103.822 1.00 146.58 2 ILE F C 1
ATOM 8526 O O . ILE F 2 2 ? 61.514 93.175 103.456 1.00 146.58 2 ILE F O 1
ATOM 8531 N N . GLN F 2 3 ? 60.822 95.302 102.993 1.00 148.44 3 GLN F N 1
ATOM 8532 C CA . GLN F 2 3 ? 60.714 95.065 101.529 1.00 148.44 3 GLN F CA 1
ATOM 8533 C C . GLN F 2 3 ? 61.559 96.099 100.778 1.00 148.44 3 GLN F C 1
ATOM 8534 O O . GLN F 2 3 ? 61.327 97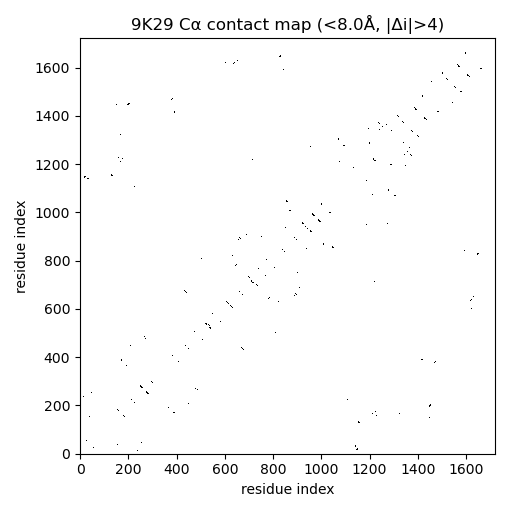.307 100.978 1.00 148.44 3 GLN F O 1
ATOM 8540 N N . VAL F 2 4 ? 62.498 95.634 99.950 1.00 148.72 4 VAL F N 1
ATOM 8541 C CA . VAL F 2 4 ? 63.354 96.558 99.148 1.00 148.72 4 VAL F CA 1
ATOM 8542 C C . VAL F 2 4 ? 63.413 96.037 97.709 1.00 148.72 4 VAL F C 1
ATOM 8543 O O . VAL F 2 4 ? 64.171 95.085 97.456 1.00 148.72 4 VAL F O 1
ATOM 8547 N N . THR F 2 5 ? 62.636 96.643 96.809 1.00 147.72 5 THR F N 1
ATOM 8548 C CA . THR F 2 5 ? 62.605 96.188 95.394 1.00 147.72 5 THR F CA 1
ATOM 8549 C C . THR F 2 5 ? 63.789 96.797 94.638 1.00 147.72 5 THR F C 1
ATOM 8550 O O . THR F 2 5 ? 64.520 97.607 95.239 1.00 147.72 5 THR F O 1
ATOM 8554 N N . SER F 2 6 ? 63.967 96.412 93.372 1.00 146.78 6 SER F N 1
ATOM 8555 C CA . SER F 2 6 ? 65.057 96.997 92.538 1.00 146.78 6 SER F CA 1
ATOM 8556 C C . SER F 2 6 ? 65.078 98.502 92.243 1.00 146.78 6 SER F C 1
ATOM 8557 O O . SER F 2 6 ? 66.163 99.116 92.393 1.00 146.78 6 SER F O 1
ATOM 8560 N N . GLU F 2 7 ? 63.943 99.074 91.831 1.00 143.43 7 GLU F N 1
ATOM 8561 C CA . GLU F 2 7 ? 63.918 100.507 91.430 1.00 143.43 7 GLU F CA 1
ATOM 8562 C C . GLU F 2 7 ? 64.450 101.380 92.571 1.00 143.43 7 GLU F C 1
ATOM 8563 O O . GLU F 2 7 ? 65.367 102.185 92.316 1.00 143.43 7 GLU F O 1
ATOM 8569 N N . GLN F 2 8 ? 63.904 101.215 93.779 1.00 143.10 8 GLN F N 1
ATOM 8570 C CA . GLN F 2 8 ? 64.323 102.060 94.929 1.00 143.10 8 GLN F CA 1
ATOM 8571 C C . GLN F 2 8 ? 65.821 101.862 95.175 1.00 143.10 8 GLN F C 1
ATOM 8572 O O . GLN F 2 8 ? 66.533 102.874 95.312 1.00 143.10 8 GLN F O 1
ATOM 8578 N N . TRP F 2 9 ? 66.278 100.608 95.194 1.00 141.74 9 TRP F N 1
ATOM 8579 C CA . TRP F 2 9 ? 67.710 100.310 95.465 1.00 141.74 9 TRP F CA 1
ATOM 8580 C C . TRP F 2 9 ? 68.605 101.034 94.453 1.00 141.74 9 TRP F C 1
ATOM 8581 O O . TRP F 2 9 ? 69.649 101.563 94.876 1.00 141.74 9 TRP F O 1
ATOM 8592 N N . LEU F 2 10 ? 68.216 101.060 93.175 1.00 136.40 10 LEU F N 1
ATOM 8593 C CA . LEU F 2 10 ? 69.095 101.671 92.137 1.00 136.40 10 LEU F CA 1
ATOM 8594 C C . LEU F 2 10 ? 68.966 103.199 92.155 1.00 136.40 10 LEU F C 1
ATOM 8595 O O . LEU F 2 10 ? 69.998 103.873 92.347 1.00 136.40 10 LEU F O 1
ATOM 8600 N N . TYR F 2 11 ? 67.758 103.724 91.941 1.00 134.53 11 TYR F N 1
ATOM 8601 C CA . TYR F 2 11 ? 67.524 105.164 91.919 1.00 134.53 11 TYR F CA 1
ATOM 8602 C C . TYR F 2 11 ? 68.279 105.858 93.044 1.00 134.53 11 TYR F C 1
ATOM 8603 O O . TYR F 2 11 ? 68.879 106.919 92.843 1.00 134.53 11 TYR F O 1
ATOM 8612 N N . TRP F 2 12 ? 68.259 105.270 94.242 1.00 135.02 12 TRP F N 1
ATOM 8613 C CA . TRP F 2 12 ? 68.992 105.841 95.366 1.00 135.02 12 TRP F CA 1
ATOM 8614 C C . TRP F 2 12 ? 70.491 105.868 95.095 1.00 135.02 12 TRP F C 1
ATOM 8615 O O . TRP F 2 12 ? 71.180 106.834 95.435 1.00 135.02 12 TRP F O 1
ATOM 8626 N N . LEU F 2 13 ? 71.012 104.804 94.482 1.00 132.42 13 LEU F N 1
ATOM 8627 C CA . LEU F 2 13 ? 72.441 104.731 94.200 1.00 132.42 13 LEU F CA 1
ATOM 8628 C C . LEU F 2 13 ? 72.849 105.762 93.154 1.00 132.42 13 LEU F C 1
ATOM 8629 O O . LEU F 2 13 ? 73.839 106.483 93.323 1.00 132.42 13 LEU F O 1
ATOM 8634 N N . HIS F 2 14 ? 72.094 105.843 92.056 1.00 129.86 14 HIS F N 1
ATOM 8635 C CA . HIS F 2 14 ? 72.486 106.710 90.949 1.00 129.86 14 HIS F CA 1
ATOM 8636 C C . HIS F 2 14 ? 72.246 108.180 91.274 1.00 129.86 14 HIS F C 1
ATOM 8637 O O . HIS F 2 14 ? 73.062 109.044 90.936 1.00 129.86 14 HIS F O 1
ATOM 8644 N N . LEU F 2 15 ? 71.120 108.483 91.923 1.00 121.32 15 LEU F N 1
ATOM 8645 C CA . LEU F 2 15 ? 70.752 109.861 92.221 1.00 121.32 15 LEU F CA 1
ATOM 8646 C C . LEU F 2 15 ? 71.748 110.531 93.162 1.00 121.32 15 LEU F C 1
ATOM 8647 O O . LEU F 2 15 ? 72.129 111.690 92.967 1.00 121.32 15 LEU F O 1
ATOM 8652 N N . TYR F 2 16 ? 72.180 109.807 94.192 1.00 117.83 16 TYR F N 1
ATOM 8653 C CA . TYR F 2 16 ? 73.052 110.369 95.215 1.00 117.83 16 TYR F CA 1
ATOM 8654 C C . TYR F 2 16 ? 74.511 110.448 94.790 1.00 117.83 16 TYR F C 1
ATOM 8655 O O . TYR F 2 16 ? 75.278 111.170 95.433 1.00 117.83 16 TYR F O 1
ATOM 8664 N N . PHE F 2 17 ? 74.905 109.753 93.720 1.00 112.75 17 PHE F N 1
ATOM 8665 C CA . PHE F 2 17 ? 76.317 109.449 93.500 1.00 112.75 17 PHE F CA 1
ATOM 8666 C C . PHE F 2 17 ? 77.157 110.708 93.312 1.00 112.75 17 PHE F C 1
ATOM 8667 O O . PHE F 2 17 ? 78.260 110.811 93.858 1.00 112.75 17 PHE F O 1
ATOM 8675 N N . TRP F 2 18 ? 76.665 111.673 92.537 1.00 111.38 18 TRP F N 1
ATOM 8676 C CA . TRP F 2 18 ? 77.486 112.843 92.225 1.00 111.38 18 TRP F CA 1
ATOM 8677 C C . TRP F 2 18 ? 77.615 113.809 93.399 1.00 111.38 18 TRP F C 1
ATOM 8678 O O . TRP F 2 18 ? 78.748 114.231 93.701 1.00 111.38 18 TRP F O 1
ATOM 8689 N N . PRO F 2 19 ? 76.536 114.222 94.079 1.00 103.15 19 PRO F N 1
ATOM 8690 C CA . PRO F 2 19 ? 76.735 114.997 95.313 1.00 103.15 19 PRO F CA 1
ATOM 8691 C C . PRO F 2 19 ? 77.514 114.228 96.361 1.00 103.15 19 PRO F C 1
ATOM 8692 O O . PRO F 2 19 ? 78.304 114.822 97.103 1.00 103.15 19 PRO F O 1
ATOM 8696 N N . LEU F 2 20 ? 77.316 112.909 96.430 1.00 98.79 20 LEU F N 1
ATOM 8697 C CA . LEU F 2 20 ? 78.121 112.077 97.318 1.00 98.79 20 LEU F CA 1
ATOM 8698 C C . LEU F 2 20 ? 79.602 112.224 97.008 1.00 98.79 20 LEU F C 1
ATOM 8699 O O . LEU F 2 20 ? 80.424 112.384 97.917 1.00 98.79 20 LEU F O 1
ATOM 8704 N N . LEU F 2 21 ? 79.960 112.179 95.724 1.00 97.57 21 LEU F N 1
ATOM 8705 C CA . LEU F 2 21 ? 81.363 112.264 95.340 1.00 97.57 21 LEU F CA 1
ATOM 8706 C C . LEU F 2 21 ? 81.935 113.641 95.647 1.00 97.57 21 LEU F C 1
ATOM 8707 O O . LEU F 2 21 ? 83.065 113.757 96.132 1.00 97.57 21 LEU F O 1
ATOM 8712 N N . ARG F 2 22 ? 81.172 114.701 95.369 1.00 93.14 22 ARG F N 1
ATOM 8713 C CA . ARG F 2 22 ? 81.669 116.039 95.689 1.00 93.14 22 ARG F CA 1
ATOM 8714 C C . ARG F 2 22 ? 81.867 116.210 97.190 1.00 93.14 22 ARG F C 1
ATOM 8715 O O . ARG F 2 22 ? 82.888 116.755 97.636 1.00 93.14 22 ARG F O 1
ATOM 8723 N N . VAL F 2 23 ? 80.902 115.747 97.985 1.00 89.27 23 VAL F N 1
ATOM 8724 C CA . VAL F 2 23 ? 81.018 115.886 99.429 1.00 89.27 23 VAL F CA 1
ATOM 8725 C C . VAL F 2 23 ? 82.204 115.084 99.946 1.00 89.27 23 VAL F C 1
ATOM 8726 O O . VAL F 2 23 ? 82.963 115.566 100.788 1.00 89.27 23 VAL F O 1
ATOM 8730 N N . LEU F 2 24 ? 82.397 113.860 99.444 1.00 87.73 24 LEU F N 1
ATOM 8731 C CA . LEU F 2 24 ? 83.540 113.066 99.886 1.00 87.73 24 LEU F CA 1
ATOM 8732 C C . LEU F 2 24 ? 84.857 113.688 99.443 1.00 87.73 24 LEU F C 1
ATOM 8733 O O . LEU F 2 24 ? 85.870 113.565 100.139 1.00 87.73 24 LEU F O 1
ATOM 8738 N N . ALA F 2 25 ? 84.872 114.343 98.281 1.00 88.06 25 ALA F N 1
ATOM 8739 C CA . ALA F 2 25 ? 86.065 115.071 97.870 1.00 88.06 25 ALA F CA 1
ATOM 8740 C C . ALA F 2 25 ? 86.372 116.194 98.848 1.00 88.06 25 ALA F C 1
ATOM 8741 O O . ALA F 2 25 ? 87.538 116.446 99.173 1.00 88.06 25 ALA F O 1
ATOM 8743 N N . LEU F 2 26 ? 85.334 116.884 99.324 1.00 85.27 26 LEU F N 1
ATOM 8744 C CA . LEU F 2 26 ? 85.545 117.905 100.347 1.00 85.27 26 LEU F CA 1
ATOM 8745 C C . LEU F 2 26 ? 86.044 117.288 101.651 1.00 85.27 26 LEU F C 1
ATOM 8746 O O . LEU F 2 26 ? 86.965 117.812 102.286 1.00 85.27 26 LEU F O 1
ATOM 8751 N N . ILE F 2 27 ? 85.445 116.169 102.065 1.00 86.00 27 ILE F N 1
ATOM 8752 C CA . ILE F 2 27 ? 85.766 115.589 103.368 1.00 86.00 27 ILE F CA 1
ATOM 8753 C C . ILE F 2 27 ? 87.190 115.046 103.379 1.00 86.00 27 ILE F C 1
ATOM 8754 O O . ILE F 2 27 ? 87.942 115.259 104.338 1.00 86.00 27 ILE F O 1
ATOM 8759 N N . SER F 2 28 ? 87.583 114.338 102.317 1.00 88.22 28 SER F N 1
ATOM 8760 C CA . SER F 2 28 ? 88.870 113.652 102.296 1.00 88.22 28 SER F CA 1
ATOM 8761 C C . SER F 2 28 ? 90.047 114.616 102.304 1.00 88.22 28 SER F C 1
ATOM 8762 O O . SER F 2 28 ? 91.174 114.196 102.584 1.00 88.22 28 SER F O 1
ATOM 8765 N N . THR F 2 29 ? 89.818 115.888 101.985 1.00 90.06 29 THR F N 1
ATOM 8766 C CA . THR F 2 29 ? 90.829 116.939 102.099 1.00 90.06 29 THR F CA 1
ATOM 8767 C C . THR F 2 29 ? 90.053 118.082 102.746 1.00 90.06 29 THR F C 1
ATOM 8768 O O . THR F 2 29 ? 89.214 118.708 102.094 1.00 90.06 29 THR F O 1
ATOM 8772 N N . ALA F 2 30 ? 90.318 118.346 104.022 1.00 90.51 30 ALA F N 1
ATOM 8773 C CA . ALA F 2 30 ? 89.609 119.383 104.760 1.00 90.51 30 ALA F CA 1
ATOM 8774 C C . ALA F 2 30 ? 90.292 119.543 106.111 1.00 90.51 30 ALA F C 1
ATOM 8775 O O . ALA F 2 30 ? 90.981 118.625 106.570 1.00 90.51 30 ALA F O 1
ATOM 8777 N N . PRO F 2 31 ? 90.133 120.710 106.766 1.00 91.38 31 PRO F N 1
ATOM 8778 C CA . PRO F 2 31 ? 90.857 120.973 108.022 1.00 91.38 31 PRO F CA 1
ATOM 8779 C C . PRO F 2 31 ? 90.749 119.879 109.073 1.00 91.38 31 PRO F C 1
ATOM 8780 O O . PRO F 2 31 ? 91.766 119.315 109.487 1.00 91.38 31 PRO F O 1
ATOM 8784 N N . ILE F 2 32 ? 89.532 119.572 109.512 1.00 90.28 32 ILE F N 1
ATOM 8785 C CA . ILE F 2 32 ? 89.313 118.486 110.457 1.00 90.28 32 ILE F CA 1
ATOM 8786 C C . ILE F 2 32 ? 88.648 117.281 109.817 1.00 90.28 32 ILE F C 1
ATOM 8787 O O . ILE F 2 32 ? 88.804 116.162 110.331 1.00 90.28 32 ILE F O 1
ATOM 8792 N N . LEU F 2 33 ? 87.911 117.465 108.723 1.00 89.27 33 LEU F N 1
ATOM 8793 C CA . LEU F 2 33 ? 87.208 116.361 108.086 1.00 89.27 33 LEU F CA 1
ATOM 8794 C C . LEU F 2 33 ? 88.181 115.330 107.531 1.00 89.27 33 LEU F C 1
ATOM 8795 O O . LEU F 2 33 ? 87.835 114.148 107.419 1.00 89.27 33 LEU F O 1
ATOM 8800 N N . SER F 2 34 ? 89.397 115.755 107.187 1.00 92.23 34 SER F N 1
ATOM 8801 C CA . SER F 2 34 ? 90.429 114.860 106.670 1.00 92.23 34 SER F CA 1
ATOM 8802 C C . SER F 2 34 ? 91.467 114.625 107.762 1.00 92.23 34 SER F C 1
ATOM 8803 O O . SER F 2 34 ? 92.498 115.292 107.839 1.00 92.23 34 SER F O 1
ATOM 8806 N N . GLU F 2 35 ? 91.181 113.652 108.620 1.00 94.29 35 GLU F N 1
ATOM 8807 C CA . GLU F 2 35 ? 92.110 113.228 109.655 1.00 94.29 35 GLU F CA 1
ATOM 8808 C C . GLU F 2 35 ? 92.150 111.709 109.694 1.00 94.29 35 GLU F C 1
ATOM 8809 O O . GLU F 2 35 ? 91.108 111.052 109.618 1.00 94.29 35 GLU F O 1
ATOM 8815 N N . ARG F 2 36 ? 93.357 111.153 109.811 1.00 90.66 36 ARG F N 1
ATOM 8816 C CA . ARG F 2 36 ? 93.488 109.706 109.918 1.00 90.66 36 ARG F CA 1
ATOM 8817 C C . ARG F 2 36 ? 92.880 109.158 111.200 1.00 90.66 36 ARG F C 1
ATOM 8818 O O . ARG F 2 36 ? 92.630 107.951 111.279 1.00 90.66 36 ARG F O 1
ATOM 8826 N N . ALA F 2 37 ? 92.642 110.008 112.202 1.00 86.39 37 ALA F N 1
ATOM 8827 C CA . ALA F 2 37 ? 91.891 109.573 113.373 1.00 86.39 37 ALA F CA 1
ATOM 8828 C C . ALA F 2 37 ? 90.471 109.182 112.991 1.00 86.39 37 ALA F C 1
ATOM 8829 O O . ALA F 2 37 ? 89.935 108.188 113.494 1.00 86.39 37 ALA F O 1
ATOM 8831 N N . ILE F 2 38 ? 89.848 109.950 112.104 1.00 87.26 38 ILE F N 1
ATOM 8832 C CA . ILE F 2 38 ? 88.520 109.628 111.592 1.00 87.26 38 ILE F CA 1
ATOM 8833 C C . ILE F 2 38 ? 88.645 108.448 110.637 1.00 87.26 38 ILE F C 1
ATOM 8834 O O . ILE F 2 38 ? 89.395 108.527 109.654 1.00 87.26 38 ILE F O 1
ATOM 8839 N N . PRO F 2 39 ? 87.942 107.346 110.876 1.00 90.08 39 PRO F N 1
ATOM 8840 C CA . PRO F 2 39 ? 88.008 106.218 109.944 1.00 90.08 39 PRO F CA 1
ATOM 8841 C C . PRO F 2 39 ? 87.259 106.522 108.657 1.00 90.08 39 PRO F C 1
ATOM 8842 O O . PRO F 2 39 ? 86.374 107.380 108.602 1.00 90.08 39 PRO F O 1
ATOM 8846 N N . LYS F 2 40 ? 87.639 105.799 107.601 1.00 94.74 40 LYS F N 1
ATOM 8847 C CA . LYS F 2 40 ? 87.040 106.033 106.292 1.00 94.74 40 LYS F CA 1
ATOM 8848 C C . LYS F 2 40 ? 85.552 105.707 106.284 1.00 94.74 40 LYS F C 1
ATOM 8849 O O . LYS F 2 40 ? 84.795 106.288 105.496 1.00 94.74 40 LYS F O 1
ATOM 8855 N N . ARG F 2 41 ? 85.112 104.787 107.144 1.00 95.65 41 ARG F N 1
ATOM 8856 C CA . ARG F 2 41 ? 83.684 104.504 107.248 1.00 95.65 41 ARG F CA 1
ATOM 8857 C C . ARG F 2 41 ? 82.921 105.728 107.744 1.00 95.65 41 ARG F C 1
ATOM 8858 O O . ARG F 2 41 ? 81.864 106.073 107.204 1.00 95.65 41 ARG F O 1
ATOM 8866 N N . VAL F 2 42 ? 83.455 106.414 108.758 1.00 92.69 42 VAL F N 1
ATOM 8867 C CA . VAL F 2 42 ? 82.841 107.656 109.221 1.00 92.69 42 VAL F CA 1
ATOM 8868 C C . VAL F 2 42 ? 82.943 108.727 108.144 1.00 92.69 42 VAL F C 1
ATOM 8869 O O . VAL F 2 42 ? 82.035 109.552 107.973 1.00 92.69 42 VAL F O 1
ATOM 8873 N N . LYS F 2 43 ? 84.048 108.724 107.397 1.00 91.69 43 LYS F N 1
ATOM 8874 C CA . LYS F 2 43 ? 84.230 109.691 106.322 1.00 91.69 43 LYS F CA 1
ATOM 8875 C C . LYS F 2 43 ? 83.143 109.549 105.263 1.00 91.69 43 LYS F C 1
ATOM 8876 O O . LYS F 2 43 ? 82.612 110.550 104.769 1.00 91.69 43 LYS F O 1
ATOM 8882 N N . LEU F 2 44 ? 82.794 108.311 104.908 1.00 91.81 44 LEU F N 1
ATOM 8883 C CA . LEU F 2 44 ? 81.732 108.091 103.931 1.00 91.81 44 LEU F CA 1
ATOM 8884 C C . LEU F 2 44 ? 80.357 108.338 104.542 1.00 91.81 44 LEU F C 1
ATOM 8885 O O . LEU F 2 44 ? 79.450 108.846 103.867 1.00 91.81 44 LEU F O 1
ATOM 8890 N N . GLY F 2 45 ? 80.179 107.976 105.814 1.00 93.10 45 GLY F N 1
ATOM 8891 C CA . GLY F 2 45 ? 78.890 108.175 106.453 1.00 93.10 45 GLY F CA 1
ATOM 8892 C C . GLY F 2 45 ? 78.509 109.637 106.565 1.00 93.10 45 GLY F C 1
ATOM 8893 O O . GLY F 2 45 ? 77.367 110.010 106.294 1.00 93.10 45 GLY F O 1
ATOM 8894 N N . LEU F 2 46 ? 79.457 110.487 106.966 1.00 92.65 46 LEU F N 1
ATOM 8895 C CA . LEU F 2 46 ? 79.178 111.919 107.019 1.00 92.65 46 LEU F CA 1
ATOM 8896 C C . LEU F 2 46 ? 78.870 112.466 105.631 1.00 92.65 46 LEU F C 1
ATOM 8897 O O . LEU F 2 46 ? 77.977 113.310 105.466 1.00 92.65 46 LEU F O 1
ATOM 8902 N N . GLY F 2 47 ? 79.601 111.993 104.621 1.00 92.93 47 GLY F N 1
ATOM 8903 C CA . GLY F 2 47 ? 79.338 112.433 103.263 1.00 92.93 47 GLY F CA 1
ATOM 8904 C C . GLY F 2 47 ? 77.930 112.102 102.810 1.00 92.93 47 GLY F C 1
ATOM 8905 O O . GLY F 2 47 ? 77.255 112.920 102.182 1.00 92.93 47 GLY F O 1
ATOM 8906 N N . ILE F 2 48 ? 77.459 110.897 103.137 1.00 95.97 48 ILE F N 1
ATOM 8907 C CA . ILE F 2 48 ? 76.117 110.524 102.706 1.00 95.97 48 ILE F CA 1
ATOM 8908 C C . ILE F 2 48 ? 75.039 111.170 103.574 1.00 95.97 48 ILE F C 1
ATOM 8909 O O . ILE F 2 48 ? 73.938 111.440 103.079 1.00 95.97 48 ILE F O 1
ATOM 8914 N N . MET F 2 49 ? 75.331 111.481 104.842 1.00 98.63 49 MET F N 1
ATOM 8915 C CA . MET F 2 49 ? 74.419 112.338 105.599 1.00 98.63 49 MET F CA 1
ATOM 8916 C C . MET F 2 49 ? 74.267 113.706 104.950 1.00 98.63 49 MET F C 1
ATOM 8917 O O . MET F 2 49 ? 73.152 114.232 104.871 1.00 98.63 49 MET F O 1
ATOM 8922 N N . ILE F 2 50 ? 75.369 114.302 104.494 1.00 96.04 50 ILE F N 1
ATOM 8923 C CA . ILE F 2 50 ? 75.268 115.579 103.794 1.00 96.04 50 ILE F CA 1
ATOM 8924 C C . ILE F 2 50 ? 74.505 115.420 102.480 1.00 96.04 50 ILE F C 1
ATOM 8925 O O . ILE F 2 50 ? 73.657 116.256 102.138 1.00 96.04 50 ILE F O 1
ATOM 8930 N N . THR F 2 51 ? 74.779 114.351 101.731 1.00 100.97 51 THR F N 1
ATOM 8931 C CA . THR F 2 51 ? 74.040 114.083 100.503 1.00 100.97 51 THR F CA 1
ATOM 8932 C C . THR F 2 51 ? 72.547 113.915 100.755 1.00 100.97 51 THR F C 1
ATOM 8933 O O . THR F 2 51 ? 71.743 114.218 99.868 1.00 100.97 51 THR F O 1
ATOM 8937 N N . LEU F 2 52 ? 72.164 113.443 101.946 1.00 102.34 52 LEU F N 1
ATOM 8938 C CA . LEU F 2 52 ? 70.748 113.301 102.273 1.00 102.34 52 LEU F CA 1
ATOM 8939 C C . LEU F 2 52 ? 69.997 114.621 102.150 1.00 102.34 52 LEU F C 1
ATOM 8940 O O . LEU F 2 52 ? 68.812 114.627 101.797 1.00 102.34 52 LEU F O 1
ATOM 8945 N N . VAL F 2 53 ? 70.654 115.744 102.440 1.00 100.38 53 VAL F N 1
ATOM 8946 C CA . VAL F 2 53 ? 70.042 117.058 102.269 1.00 100.38 53 VAL F CA 1
ATOM 8947 C C . VAL F 2 53 ? 70.414 117.715 100.951 1.00 100.38 53 VAL F C 1
ATOM 8948 O O . VAL F 2 53 ? 69.641 118.554 100.459 1.00 100.38 53 VAL F O 1
ATOM 8952 N N . ILE F 2 54 ? 71.556 117.376 100.364 1.00 104.21 54 ILE F N 1
ATOM 8953 C CA . ILE F 2 54 ? 71.953 117.922 99.067 1.00 104.21 54 ILE F CA 1
ATOM 8954 C C . ILE F 2 54 ? 71.047 117.426 97.947 1.00 104.21 54 ILE F C 1
ATOM 8955 O O . ILE F 2 54 ? 70.644 118.199 97.077 1.00 104.21 54 ILE F O 1
ATOM 8960 N N . ALA F 2 55 ? 70.713 116.135 97.956 1.00 104.57 55 ALA F N 1
ATOM 8961 C CA . ALA F 2 55 ? 69.967 115.531 96.852 1.00 104.57 55 ALA F CA 1
ATOM 8962 C C . ALA F 2 55 ? 68.597 116.157 96.611 1.00 104.57 55 ALA F C 1
ATOM 8963 O O . ALA F 2 55 ? 68.270 116.425 95.445 1.00 104.57 55 ALA F O 1
ATOM 8965 N N . PRO F 2 56 ? 67.752 116.399 97.620 1.00 106.24 56 PRO F N 1
ATOM 8966 C CA . PRO F 2 56 ? 66.487 117.090 97.345 1.00 106.24 56 PRO F CA 1
ATOM 8967 C C . PRO F 2 56 ? 66.732 118.511 96.862 1.00 106.24 56 PRO F C 1
ATOM 8968 O O . PRO F 2 56 ? 67.715 119.156 97.233 1.00 106.24 56 PRO F O 1
ATOM 8972 N N . SER F 2 57 ? 65.815 118.993 96.023 1.00 111.10 57 SER F N 1
ATOM 8973 C CA . SER F 2 57 ? 65.905 120.324 95.421 1.00 111.10 57 SER F CA 1
ATOM 8974 C C . SER F 2 57 ? 67.227 120.501 94.678 1.00 111.10 57 SER F C 1
ATOM 8975 O O . SER F 2 57 ? 67.898 121.530 94.777 1.00 111.10 57 SER F O 1
ATOM 8978 N N . LEU F 2 58 ? 67.603 119.468 93.921 1.00 111.22 58 LEU F N 1
ATOM 8979 C CA . LEU F 2 58 ? 68.827 119.472 93.138 1.00 111.22 58 LEU F CA 1
ATOM 8980 C C . LEU F 2 58 ? 68.495 118.864 91.779 1.00 111.22 58 LEU F C 1
ATOM 8981 O O . LEU F 2 58 ? 67.809 117.827 91.720 1.00 111.22 58 LEU F O 1
ATOM 8986 N N . PRO F 2 59 ? 68.939 119.484 90.677 1.00 117.24 59 PRO F N 1
ATOM 8987 C CA . PRO F 2 59 ? 68.661 118.922 89.347 1.00 117.24 59 PRO F CA 1
ATOM 8988 C C . PRO F 2 59 ? 69.138 117.486 89.203 1.00 117.24 59 PRO F C 1
ATOM 8989 O O . PRO F 2 59 ? 70.251 117.147 89.617 1.00 117.24 59 PRO F O 1
ATOM 8993 N N . ALA F 2 60 ? 68.299 116.635 88.617 1.00 124.67 60 ALA F N 1
ATOM 8994 C CA . ALA F 2 60 ? 68.600 115.211 88.480 1.00 124.67 60 ALA F CA 1
ATOM 8995 C C . ALA F 2 60 ? 69.389 114.991 87.196 1.00 124.67 60 ALA F C 1
ATOM 8996 O O . ALA F 2 60 ? 68.830 114.725 86.131 1.00 124.67 60 ALA F O 1
ATOM 8998 N N . ASN F 2 61 ? 70.713 115.105 87.299 1.00 129.36 61 ASN F N 1
ATOM 8999 C CA . ASN F 2 61 ? 71.606 114.804 86.180 1.00 129.36 61 ASN F CA 1
ATOM 9000 C C . ASN F 2 61 ? 72.066 113.350 86.297 1.00 129.36 61 ASN F C 1
ATOM 9001 O O . ASN F 2 61 ? 73.215 113.038 86.616 1.00 129.36 61 ASN F O 1
ATOM 9006 N N . ASP F 2 62 ? 71.123 112.448 86.036 1.00 133.37 62 ASP F N 1
ATOM 9007 C CA . ASP F 2 62 ? 71.344 111.015 86.217 1.00 133.37 62 ASP F CA 1
ATOM 9008 C C . ASP F 2 62 ? 71.815 110.420 84.895 1.00 133.37 62 ASP F C 1
ATOM 9009 O O . ASP F 2 62 ? 71.021 110.093 84.012 1.00 133.37 62 ASP F O 1
ATOM 9014 N N . THR F 2 63 ? 73.128 110.280 84.762 1.00 130.24 63 THR F N 1
ATOM 9015 C CA . THR F 2 63 ? 73.804 109.594 83.676 1.00 130.24 63 THR F CA 1
ATOM 9016 C C . THR F 2 63 ? 74.429 108.301 84.187 1.00 130.24 63 THR F C 1
ATOM 9017 O O . THR F 2 63 ? 74.738 108.186 85.377 1.00 130.24 63 THR F O 1
ATOM 9021 N N . PRO F 2 64 ? 74.610 107.294 83.320 1.00 128.51 64 PRO F N 1
ATOM 9022 C CA . PRO F 2 64 ? 75.232 106.040 83.770 1.00 128.51 64 PRO F CA 1
ATOM 9023 C C . PRO F 2 64 ? 76.611 106.267 84.368 1.00 128.51 64 PRO F C 1
ATOM 9024 O O . PRO F 2 64 ? 77.402 107.054 83.839 1.00 128.51 64 PRO F O 1
ATOM 9028 N N . LEU F 2 65 ? 76.911 105.583 85.475 1.00 129.58 65 LEU F N 1
ATOM 9029 C CA . LEU F 2 65 ? 78.167 105.776 86.188 1.00 129.58 65 LEU F CA 1
ATOM 9030 C C . LEU F 2 65 ? 79.234 104.764 85.786 1.00 129.58 65 LEU F C 1
ATOM 9031 O O . LEU F 2 65 ? 80.225 104.588 86.509 1.00 129.58 65 LEU F O 1
ATOM 9036 N N . PHE F 2 66 ? 79.061 104.100 84.638 1.00 130.61 66 PHE F N 1
ATOM 9037 C CA . PHE F 2 66 ? 80.094 103.231 84.087 1.00 130.61 66 PHE F CA 1
ATOM 9038 C C . PHE F 2 66 ? 80.523 103.670 82.691 1.00 130.61 66 PHE F C 1
ATOM 9039 O O . PHE F 2 66 ? 81.000 102.838 81.910 1.00 130.61 66 PHE F O 1
ATOM 9047 N N . SER F 2 67 ? 80.364 104.944 82.355 1.00 125.75 67 SER F N 1
ATOM 9048 C CA . SER F 2 67 ? 80.741 105.461 81.048 1.00 125.75 67 SER F CA 1
ATOM 9049 C C . SER F 2 67 ? 81.771 106.579 81.210 1.00 125.75 67 SER F C 1
ATOM 9050 O O . SER F 2 67 ? 82.165 106.939 82.322 1.00 125.75 67 SER F O 1
ATOM 9053 N N . ILE F 2 68 ? 82.207 107.129 80.078 1.00 122.96 68 ILE F N 1
ATOM 9054 C CA . ILE F 2 68 ? 83.178 108.216 80.098 1.00 122.96 68 ILE F CA 1
ATOM 9055 C C . ILE F 2 68 ? 82.543 109.490 80.650 1.00 122.96 68 ILE F C 1
ATOM 9056 O O . ILE F 2 68 ? 83.226 110.337 81.244 1.00 122.96 68 ILE F O 1
ATOM 9061 N N . ALA F 2 69 ? 81.229 109.650 80.458 1.00 122.37 69 ALA F N 1
ATOM 9062 C CA . ALA F 2 69 ? 80.513 110.738 81.114 1.00 122.37 69 ALA F CA 1
ATOM 9063 C C . ALA F 2 69 ? 80.697 110.690 82.622 1.00 122.37 69 ALA F C 1
ATOM 9064 O O . ALA F 2 69 ? 80.857 111.734 83.264 1.00 122.37 69 ALA F O 1
ATOM 9066 N N . ALA F 2 70 ? 80.680 109.489 83.200 1.00 122.17 70 ALA F N 1
ATOM 9067 C CA . ALA F 2 70 ? 80.916 109.351 84.631 1.00 122.17 70 ALA F CA 1
ATOM 9068 C C . ALA F 2 70 ? 82.302 109.853 85.004 1.00 122.17 70 ALA F C 1
ATOM 9069 O O . ALA F 2 70 ? 82.468 110.560 86.002 1.00 122.17 70 ALA F O 1
ATOM 9071 N N . LEU F 2 71 ? 83.313 109.506 84.202 1.00 119.07 71 LEU F N 1
ATOM 9072 C CA . LEU F 2 71 ? 84.666 109.977 84.478 1.00 119.07 71 LEU F CA 1
ATOM 9073 C C . LEU F 2 71 ? 84.747 111.495 84.408 1.00 119.07 71 LEU F C 1
ATOM 9074 O O . LEU F 2 71 ? 85.363 112.132 85.271 1.00 119.07 71 LEU F O 1
ATOM 9079 N N A TRP F 2 72 ? 84.134 112.095 83.384 0.50 119.47 72 TRP F N 1
ATOM 9080 N N B TRP F 2 72 ? 84.122 112.096 83.393 0.50 119.47 72 TRP F N 1
ATOM 9081 C CA A TRP F 2 72 ? 84.196 113.546 83.235 0.50 119.47 72 TRP F CA 1
ATOM 9082 C CA B TRP F 2 72 ? 84.199 113.546 83.239 0.50 119.47 72 TRP F CA 1
ATOM 9083 C C A TRP F 2 72 ? 83.490 114.252 84.386 0.50 119.47 72 TRP F C 1
ATOM 9084 C C B TRP F 2 72 ? 83.484 114.262 84.380 0.50 119.47 72 TRP F C 1
ATOM 9085 O O A TRP F 2 72 ? 84.019 115.215 84.954 0.50 119.47 72 TRP F O 1
ATOM 9086 O O B TRP F 2 72 ? 83.991 115.251 84.922 0.50 119.47 72 TRP F O 1
ATOM 9107 N N . LEU F 2 73 ? 82.295 113.782 84.752 1.00 115.34 73 LEU F N 1
ATOM 9108 C CA . LEU F 2 73 ? 81.562 114.394 85.857 1.00 115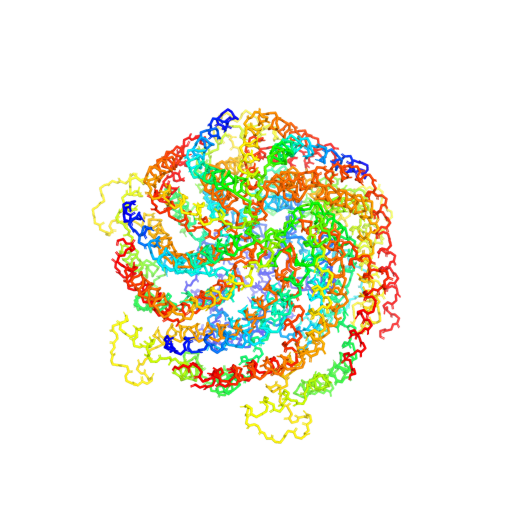.34 73 LEU F CA 1
ATOM 9109 C C . LEU F 2 73 ? 82.311 114.218 87.171 1.00 115.34 73 LEU F C 1
ATOM 9110 O O . LEU F 2 73 ? 82.375 115.139 87.997 1.00 115.34 73 LEU F O 1
ATOM 9115 N N . ALA F 2 74 ? 82.890 113.032 87.378 1.00 111.53 74 ALA F N 1
ATOM 9116 C CA . ALA F 2 74 ? 83.683 112.779 88.571 1.00 111.53 74 ALA F CA 1
ATOM 9117 C C . ALA F 2 74 ? 84.875 113.716 88.640 1.00 111.53 74 ALA F C 1
ATOM 9118 O O . ALA F 2 74 ? 85.244 114.183 89.722 1.00 111.53 74 ALA F O 1
ATOM 9120 N N . MET F 2 75 ? 85.496 113.997 87.493 1.00 111.92 75 MET F N 1
ATOM 9121 C CA . MET F 2 75 ? 86.621 114.923 87.482 1.00 111.92 75 MET F CA 1
ATOM 9122 C C . MET F 2 75 ? 86.201 116.293 87.994 1.00 111.92 75 MET F C 1
ATOM 9123 O O . MET F 2 75 ? 86.859 116.865 88.865 1.00 111.92 75 MET F O 1
ATOM 9128 N N . GLN F 2 76 ? 85.093 116.828 87.480 1.00 108.67 76 GLN F N 1
ATOM 9129 C CA . GLN F 2 76 ? 84.645 118.144 87.925 1.00 108.67 76 GLN F CA 1
ATOM 9130 C C . GLN F 2 76 ? 84.282 118.133 89.406 1.00 108.67 76 GLN F C 1
ATOM 9131 O O . GLN F 2 76 ? 84.609 119.076 90.142 1.00 108.67 76 GLN F O 1
ATOM 9137 N N . GLN F 2 77 ? 83.618 117.069 89.863 1.00 103.37 77 GLN F N 1
ATOM 9138 C CA . GLN F 2 77 ? 83.217 117.000 91.265 1.00 103.37 77 GLN F CA 1
ATOM 9139 C C . GLN F 2 77 ? 84.440 116.978 92.178 1.00 103.37 77 GLN F C 1
ATOM 9140 O O . GLN F 2 77 ? 84.499 117.705 93.183 1.00 103.37 77 GLN F O 1
ATOM 9146 N N . ILE F 2 78 ? 85.437 116.159 91.826 1.00 97.81 78 ILE F N 1
ATOM 9147 C CA . ILE F 2 78 ? 86.665 116.079 92.610 1.00 97.81 78 ILE F CA 1
ATOM 9148 C C . ILE F 2 78 ? 87.415 117.402 92.565 1.00 97.81 78 ILE F C 1
ATOM 9149 O O . ILE F 2 78 ? 87.969 117.846 93.574 1.00 97.81 78 ILE F O 1
ATOM 9154 N N . LEU F 2 79 ? 87.460 118.047 91.397 1.00 97.68 79 LEU F N 1
ATOM 9155 C CA . LEU F 2 79 ? 88.084 119.363 91.301 1.00 97.68 79 LEU F CA 1
ATOM 9156 C C . LEU F 2 79 ? 87.450 120.352 92.269 1.00 97.68 79 LEU F C 1
ATOM 9157 O O . LEU F 2 79 ? 88.156 121.055 92.998 1.00 97.68 79 LEU F O 1
ATOM 9162 N N . ILE F 2 80 ? 86.119 120.406 92.309 1.00 92.74 80 ILE F N 1
ATOM 9163 C CA . ILE F 2 80 ? 85.455 121.362 93.193 1.00 92.74 80 ILE F CA 1
ATOM 9164 C C . ILE F 2 80 ? 85.767 121.050 94.655 1.00 92.74 80 ILE F C 1
ATOM 9165 O O . ILE F 2 80 ? 86.160 121.936 95.431 1.00 92.74 80 ILE F O 1
ATOM 9170 N N . GLY F 2 81 ? 85.608 119.782 95.049 1.00 91.82 81 GLY F N 1
ATOM 9171 C CA . GLY F 2 81 ? 85.850 119.423 96.439 1.00 91.82 81 GLY F CA 1
ATOM 9172 C C . GLY F 2 81 ? 87.287 119.659 96.867 1.00 91.82 81 GLY F C 1
ATOM 9173 O O . GLY F 2 81 ? 87.545 120.217 97.940 1.00 91.82 81 GLY F O 1
ATOM 9174 N N . ILE F 2 82 ? 88.239 119.243 96.030 1.00 90.72 82 ILE F N 1
ATOM 9175 C CA . ILE F 2 82 ? 89.655 119.426 96.326 1.00 90.72 82 ILE F CA 1
ATOM 9176 C C . ILE F 2 82 ? 89.996 120.907 96.407 1.00 90.72 82 ILE F C 1
ATOM 9177 O O . ILE F 2 82 ? 90.731 121.340 97.299 1.00 90.72 82 ILE F O 1
ATOM 9182 N N . ALA F 2 83 ? 89.470 121.707 95.475 1.00 89.32 83 ALA F N 1
ATOM 9183 C CA . ALA F 2 83 ? 89.728 123.140 95.507 1.00 89.32 83 ALA F CA 1
ATOM 9184 C C . ALA F 2 83 ? 89.290 123.738 96.834 1.00 89.32 83 ALA F C 1
ATOM 9185 O O . ALA F 2 83 ? 90.082 124.393 97.522 1.00 89.32 83 ALA F O 1
ATOM 9187 N N . LEU F 2 84 ? 88.039 123.482 97.231 1.00 89.81 84 LEU F N 1
ATOM 9188 C CA . LEU F 2 84 ? 87.549 124.023 98.498 1.00 89.81 84 LEU F CA 1
ATOM 9189 C C . LEU F 2 84 ? 88.422 123.573 99.665 1.00 89.81 84 LEU F C 1
ATOM 9190 O O . LEU F 2 84 ? 88.938 124.399 100.436 1.00 89.81 84 LEU F O 1
ATOM 9195 N N . GLY F 2 85 ? 88.628 122.261 99.788 1.00 87.71 85 GLY F N 1
ATOM 9196 C CA . GLY F 2 85 ? 89.310 121.742 100.962 1.00 87.71 85 GLY F CA 1
ATOM 9197 C C . GLY F 2 85 ? 90.752 122.201 101.064 1.00 87.71 85 GLY F C 1
ATOM 9198 O O . GLY F 2 85 ? 91.196 122.655 102.121 1.00 87.71 85 GLY F O 1
ATOM 9199 N N . PHE F 2 86 ? 91.501 122.103 99.964 1.00 88.23 86 PHE F N 1
ATOM 9200 C CA . PHE F 2 86 ? 92.903 122.493 100.002 1.00 88.23 86 PHE F CA 1
ATOM 9201 C C . PHE F 2 86 ? 93.071 124.001 100.095 1.00 88.23 86 PHE F C 1
ATOM 9202 O O . PHE F 2 86 ? 94.095 124.470 100.603 1.00 88.23 86 PHE F O 1
ATOM 9210 N N . THR F 2 87 ? 92.100 124.782 99.613 1.00 89.94 87 THR F N 1
ATOM 9211 C CA . THR F 2 87 ? 92.178 126.218 99.840 1.00 89.94 87 THR F CA 1
ATOM 9212 C C . THR F 2 87 ? 91.995 126.536 101.317 1.00 89.94 87 THR F C 1
ATOM 9213 O O . THR F 2 87 ? 92.650 127.441 101.848 1.00 89.94 87 THR F O 1
ATOM 9217 N N . MET F 2 88 ? 91.119 125.798 102.004 1.00 86.60 88 MET F N 1
ATOM 9218 C CA . MET F 2 88 ? 90.967 126.033 103.437 1.00 86.60 88 MET F CA 1
ATOM 9219 C C . MET F 2 88 ? 92.102 125.438 104.270 1.00 86.60 88 MET F C 1
ATOM 9220 O O . MET F 2 88 ? 92.235 125.778 105.451 1.00 86.60 88 MET F O 1
ATOM 9225 N N . GLN F 2 89 ? 92.956 124.602 103.678 1.00 88.77 89 GLN F N 1
ATOM 9226 C CA . GLN F 2 89 ? 94.141 124.119 104.380 1.00 88.77 89 GLN F CA 1
ATOM 9227 C C . GLN F 2 89 ? 95.146 125.220 104.686 1.00 88.77 89 GLN F C 1
ATOM 9228 O O . GLN F 2 89 ? 96.075 124.984 105.466 1.00 88.77 89 GLN F O 1
ATOM 9234 N N . PHE F 2 90 ? 94.984 126.408 104.103 1.00 85.97 90 PHE F N 1
ATOM 9235 C CA . PHE F 2 90 ? 96.040 127.414 104.154 1.00 85.97 90 PHE F CA 1
ATOM 9236 C C . PHE F 2 90 ? 96.228 127.979 105.558 1.00 85.97 90 PHE F C 1
ATOM 9237 O O . PHE F 2 90 ? 97.359 128.258 105.969 1.00 85.97 90 PHE F O 1
ATOM 9245 N N . ALA F 2 91 ? 95.136 128.178 106.301 1.00 87.07 91 ALA F N 1
ATOM 9246 C CA . ALA F 2 91 ? 95.247 128.762 107.636 1.00 87.07 91 ALA F CA 1
ATOM 9247 C C . ALA F 2 91 ? 96.060 127.872 108.567 1.00 87.07 91 ALA F C 1
ATOM 9248 O O . ALA F 2 91 ? 96.953 128.347 109.283 1.00 87.07 91 ALA F O 1
ATOM 9250 N N . PHE F 2 92 ? 95.772 126.575 108.560 1.00 87.43 92 PHE F N 1
ATOM 9251 C CA . PHE F 2 92 ? 96.488 125.631 109.402 1.00 87.43 92 PHE F CA 1
ATOM 9252 C C . PHE F 2 92 ? 97.910 125.391 108.926 1.00 87.43 92 PHE F C 1
ATOM 9253 O O . PHE F 2 92 ? 98.809 125.218 109.755 1.00 87.43 92 PHE F O 1
ATOM 9261 N N . ALA F 2 93 ? 98.144 125.419 107.614 1.00 89.81 93 ALA F N 1
ATOM 9262 C CA . ALA F 2 93 ? 99.514 125.384 107.120 1.00 89.81 93 ALA F CA 1
ATOM 9263 C C . ALA F 2 93 ? 100.297 126.597 107.605 1.00 89.81 93 ALA F C 1
ATOM 9264 O O . ALA F 2 93 ? 101.466 126.479 107.986 1.00 89.81 93 ALA F O 1
ATOM 9266 N N . ALA F 2 94 ? 99.659 127.769 107.615 1.00 88.52 94 ALA F N 1
ATOM 9267 C CA . ALA F 2 94 ? 100.328 128.986 108.064 1.00 88.52 94 ALA F CA 1
ATOM 9268 C C . ALA F 2 94 ? 100.659 128.920 109.549 1.00 88.52 94 ALA F C 1
ATOM 9269 O O . ALA F 2 94 ? 101.765 129.288 109.967 1.00 88.52 94 ALA F O 1
ATOM 9271 N N . VAL F 2 95 ? 99.709 128.461 110.368 1.00 87.52 95 VAL F N 1
ATOM 9272 C CA . VAL F 2 95 ? 99.996 128.393 111.800 1.00 87.52 95 VAL F CA 1
ATOM 9273 C C . VAL F 2 95 ? 101.047 127.323 112.090 1.00 87.52 95 VAL F C 1
ATOM 9274 O O . VAL F 2 95 ? 101.899 127.509 112.968 1.00 87.52 95 VAL F O 1
ATOM 9278 N N . ARG F 2 96 ? 101.026 126.203 111.358 1.00 92.11 96 ARG F N 1
ATOM 9279 C CA . ARG F 2 96 ? 102.075 125.201 111.520 1.00 92.11 96 ARG F CA 1
ATOM 9280 C C . ARG F 2 96 ? 103.436 125.759 111.127 1.00 92.11 96 ARG F C 1
ATOM 9281 O O . ARG F 2 96 ? 104.440 125.496 111.798 1.00 92.11 96 ARG F O 1
ATOM 9289 N N . THR F 2 97 ? 103.489 126.527 110.036 1.00 93.74 97 THR F N 1
ATOM 9290 C CA . THR F 2 97 ? 104.744 127.142 109.620 1.00 93.74 97 THR F CA 1
ATOM 9291 C C . THR F 2 97 ? 105.261 128.104 110.680 1.00 93.74 97 THR F C 1
ATOM 9292 O O . THR F 2 97 ? 106.454 128.100 111.003 1.00 93.74 97 THR F O 1
ATOM 9296 N N . ALA F 2 98 ? 104.374 128.930 111.238 1.00 91.86 98 ALA F N 1
ATOM 9297 C CA . ALA F 2 98 ? 104.789 129.864 112.281 1.00 91.86 98 ALA F CA 1
ATOM 9298 C C . ALA F 2 98 ? 105.315 129.121 113.502 1.00 91.86 98 ALA F C 1
ATOM 9299 O O . ALA F 2 98 ? 106.366 129.471 114.054 1.00 91.86 98 ALA F O 1
ATOM 9301 N N . GLY F 2 99 ? 104.601 128.077 113.928 1.00 94.24 99 GLY F N 1
ATOM 9302 C CA . GLY F 2 99 ? 105.041 127.319 115.087 1.00 94.24 99 GLY F CA 1
ATOM 9303 C C . GLY F 2 99 ? 106.375 126.634 114.869 1.00 94.24 99 GLY F C 1
ATOM 9304 O O . GLY F 2 99 ? 107.233 126.627 115.755 1.00 94.24 99 GLY F O 1
ATOM 9305 N N . GLU F 2 100 ? 106.575 126.058 113.683 1.00 100.18 100 GLU F N 1
ATOM 9306 C CA . GLU F 2 100 ? 107.822 125.352 113.421 1.00 100.18 100 GLU F CA 1
ATOM 9307 C C . GLU F 2 100 ? 108.986 126.322 113.265 1.00 100.18 100 GLU F C 1
ATOM 9308 O O . GLU F 2 100 ? 110.111 126.018 113.676 1.00 100.18 100 GLU F O 1
ATOM 9314 N N . PHE F 2 101 ? 108.739 127.502 112.689 1.00 93.01 101 PHE F N 1
ATOM 9315 C CA . PHE F 2 101 ? 109.787 128.516 112.649 1.00 93.01 101 PHE F CA 1
ATOM 9316 C C . PHE F 2 101 ? 110.147 129.007 114.043 1.00 93.01 101 PHE F C 1
ATOM 9317 O O . PHE F 2 101 ? 111.324 129.265 114.319 1.00 93.01 101 PHE F O 1
ATOM 9325 N N . ILE F 2 102 ? 109.159 129.153 114.927 1.00 89.12 102 ILE F N 1
ATOM 9326 C CA . ILE F 2 102 ? 109.459 129.515 116.310 1.00 89.12 102 ILE F CA 1
ATOM 9327 C C . ILE F 2 102 ? 110.287 128.421 116.973 1.00 89.12 102 ILE F C 1
ATOM 9328 O O . ILE F 2 102 ? 111.269 128.696 117.673 1.00 89.12 102 ILE F O 1
ATOM 9333 N N . GLY F 2 103 ? 109.906 127.161 116.752 1.00 88.78 103 GLY F N 1
ATOM 9334 C CA . GLY F 2 103 ? 110.629 126.056 117.357 1.00 88.78 103 GLY F CA 1
ATOM 9335 C C . GLY F 2 103 ? 112.060 125.927 116.875 1.00 88.78 103 GLY F C 1
ATOM 9336 O O . GLY F 2 103 ? 112.959 125.637 117.668 1.00 88.78 103 GLY F O 1
ATOM 9337 N N . LEU F 2 104 ? 112.292 126.130 115.576 1.00 90.53 104 LEU F N 1
ATOM 9338 C CA . LEU F 2 104 ? 113.645 126.018 115.040 1.00 90.53 104 LEU F CA 1
ATOM 9339 C C . LEU F 2 104 ? 114.565 127.076 115.635 1.00 90.53 104 LEU F C 1
ATOM 9340 O O . LEU F 2 104 ? 115.736 126.801 115.920 1.00 90.53 104 LEU F O 1
ATOM 9345 N N . GLN F 2 105 ? 114.058 128.297 115.820 1.00 88.64 105 GLN F N 1
ATOM 9346 C CA . GLN F 2 105 ? 114.838 129.316 116.514 1.00 88.64 105 GLN F CA 1
ATOM 9347 C C . GLN F 2 105 ? 115.089 128.933 117.965 1.00 88.64 105 GLN F C 1
ATOM 9348 O O . GLN F 2 105 ? 116.174 129.195 118.496 1.00 88.64 105 GLN F O 1
ATOM 9354 N N . MET F 2 106 ? 114.103 128.316 118.618 1.00 87.60 106 MET F N 1
ATOM 9355 C CA . MET F 2 106 ? 114.293 127.846 119.985 1.00 87.60 106 MET F CA 1
ATOM 9356 C C . MET F 2 106 ? 115.340 126.743 120.052 1.00 87.60 106 MET F C 1
ATOM 9357 O O . MET F 2 106 ? 115.999 126.576 121.084 1.00 87.60 106 MET F O 1
ATOM 9362 N N . GLY F 2 107 ? 115.505 125.986 118.971 1.00 88.71 107 GLY F N 1
ATOM 9363 C CA . GLY F 2 107 ? 116.446 124.890 118.930 1.00 88.71 107 GLY F CA 1
ATOM 9364 C C . GLY F 2 107 ? 115.838 123.516 119.094 1.00 88.71 107 GLY F C 1
ATOM 9365 O O . GLY F 2 107 ? 116.587 122.545 119.243 1.00 88.71 107 GLY F O 1
ATOM 9366 N N . LEU F 2 108 ? 114.508 123.402 119.068 1.00 91.87 108 LEU F N 1
ATOM 9367 C CA . LEU F 2 108 ? 113.845 122.121 119.285 1.00 91.87 108 LEU F CA 1
ATOM 9368 C C . LEU F 2 108 ? 114.291 121.067 118.277 1.00 91.87 108 LEU F C 1
ATOM 9369 O O . LEU F 2 108 ? 114.612 119.932 118.646 1.00 91.87 108 LEU F O 1
ATOM 9374 N N . SER F 2 109 ? 114.314 121.425 116.996 1.00 100.27 109 SER F N 1
ATOM 9375 C CA . SER F 2 109 ? 114.742 120.515 115.937 1.00 100.27 109 SER F CA 1
ATOM 9376 C C . SER F 2 109 ? 116.000 121.091 115.294 1.00 100.27 109 SER F C 1
ATOM 9377 O O . SER F 2 109 ? 115.946 121.791 114.284 1.00 100.27 109 SER F O 1
ATOM 9380 N N . PHE F 2 110 ? 117.150 120.777 115.888 1.00 99.19 110 PHE F N 1
ATOM 9381 C CA . PHE F 2 110 ? 118.414 121.217 115.313 1.00 99.19 110 PHE F CA 1
ATOM 9382 C C . PHE F 2 110 ? 119.004 120.170 114.380 1.00 99.19 110 PHE F C 1
ATOM 9383 O O . PHE F 2 110 ? 119.914 120.480 113.603 1.00 99.19 110 PHE F O 1
ATOM 9391 N N . ALA F 2 111 ? 118.503 118.935 114.442 1.00 105.35 111 ALA F N 1
ATOM 9392 C CA . ALA F 2 111 ? 118.982 117.897 113.536 1.00 105.35 111 ALA F CA 1
ATOM 9393 C C . ALA F 2 111 ? 118.600 118.207 112.096 1.00 105.35 111 ALA F C 1
ATOM 9394 O O . ALA F 2 111 ? 119.316 117.831 111.161 1.00 105.35 111 ALA F O 1
ATOM 9396 N N . THR F 2 112 ? 117.469 118.887 111.897 1.00 107.18 112 THR F N 1
ATOM 9397 C CA . THR F 2 112 ? 117.068 119.273 110.549 1.00 107.18 112 THR F CA 1
ATOM 9398 C C . THR F 2 112 ? 118.065 120.248 109.938 1.00 107.18 112 THR F C 1
ATOM 9399 O O . THR F 2 112 ? 118.326 120.206 108.730 1.00 107.18 112 THR F O 1
ATOM 9403 N N . PHE F 2 113 ? 118.627 121.139 110.757 1.00 103.15 113 PHE F N 1
ATOM 9404 C CA . PHE F 2 113 ? 119.606 122.099 110.259 1.00 103.15 113 PHE F CA 1
ATOM 9405 C C . PHE F 2 113 ? 120.869 121.402 109.768 1.00 103.15 113 PHE F C 1
ATOM 9406 O O . PHE F 2 113 ? 121.418 121.751 108.717 1.00 103.15 113 PHE F O 1
ATOM 9414 N N . VAL F 2 114 ? 121.344 120.411 110.517 1.00 105.93 114 VAL F N 1
ATOM 9415 C CA . VAL F 2 114 ? 122.620 119.787 110.192 1.00 105.93 114 VAL F CA 1
ATOM 9416 C C . VAL F 2 114 ? 122.492 118.738 109.089 1.00 105.93 114 VAL F C 1
ATOM 9417 O O . VAL F 2 114 ? 123.395 118.609 108.257 1.00 105.93 114 VAL F O 1
ATOM 9421 N N . ASP F 2 115 ? 121.392 117.985 109.056 1.00 110.73 115 ASP F N 1
ATOM 9422 C CA . ASP F 2 115 ? 121.192 117.010 107.991 1.00 110.73 115 ASP F CA 1
ATOM 9423 C C . ASP F 2 115 ? 119.713 116.727 107.738 1.00 110.73 115 ASP F C 1
ATOM 9424 O O . ASP F 2 115 ? 118.923 116.595 108.680 1.00 110.73 115 ASP F O 1
ATOM 9429 N N . PRO F 2 116 ? 119.292 116.686 106.471 1.00 112.68 116 PRO F N 1
ATOM 9430 C CA . PRO F 2 116 ? 117.892 116.342 106.177 1.00 112.68 116 PRO F CA 1
ATOM 9431 C C . PRO F 2 116 ? 117.566 114.877 106.403 1.00 112.68 116 PRO F C 1
ATOM 9432 O O . PRO F 2 116 ? 116.382 114.536 106.516 1.00 112.68 116 PRO F O 1
ATOM 9436 N N . GLY F 2 117 ? 118.570 114.005 106.467 1.00 117.93 117 GLY F N 1
ATOM 9437 C CA . GLY F 2 117 ? 118.314 112.580 106.619 1.00 117.93 117 GLY F CA 1
ATOM 9438 C C . GLY F 2 117 ? 117.716 112.279 107.988 1.00 117.93 117 GLY F C 1
ATOM 9439 O O . GLY F 2 117 ? 118.134 112.838 109.006 1.00 117.93 117 GLY F O 1
ATOM 9440 N N . SER F 2 118 ? 116.736 111.393 108.005 1.00 120.10 118 SER F N 1
ATOM 9441 C CA . SER F 2 118 ? 116.096 110.977 109.236 1.00 120.10 118 SER F CA 1
ATOM 9442 C C . SER F 2 118 ? 114.893 111.836 109.577 1.00 120.10 118 SER F C 1
ATOM 9443 O O . SER F 2 118 ? 114.867 113.048 109.338 1.00 120.10 118 SER F O 1
ATOM 9446 N N . HIS F 2 119 ? 113.877 111.197 110.148 1.00 122.50 119 HIS F N 1
ATOM 9447 C CA . HIS F 2 119 ? 112.666 111.889 110.587 1.00 122.50 119 HIS F CA 1
ATOM 9448 C C . HIS F 2 119 ? 112.809 112.397 112.018 1.00 122.50 119 HIS F C 1
ATOM 9449 O O . HIS F 2 119 ? 112.095 111.975 112.925 1.00 122.50 119 HIS F O 1
ATOM 9456 N N . LEU F 2 120 ? 113.754 113.309 112.227 1.00 116.09 120 LEU F N 1
ATOM 9457 C CA . LEU F 2 120 ? 114.045 113.846 113.548 1.00 116.09 120 LEU F CA 1
ATOM 9458 C C . LEU F 2 120 ? 113.482 115.252 113.724 1.00 116.09 120 LEU F C 1
ATOM 9459 O O . LEU F 2 120 ? 113.992 116.006 114.560 1.00 116.09 120 LEU F O 1
ATOM 9464 N N . ASN F 2 121 ? 112.452 115.590 112.943 1.00 115.32 121 ASN F N 1
ATOM 9465 C CA . ASN F 2 121 ? 111.848 116.948 113.010 1.00 115.32 121 ASN F CA 1
ATOM 9466 C C . ASN F 2 121 ? 110.970 116.962 114.266 1.00 115.32 121 ASN F C 1
ATOM 9467 O O . ASN F 2 121 ? 111.365 117.621 115.245 1.00 115.32 121 ASN F O 1
ATOM 9472 N N . MET F 2 122 ? 109.831 116.263 114.238 1.00 115.49 122 MET F N 1
ATOM 9473 C CA . MET F 2 122 ? 108.887 116.278 115.389 1.00 115.49 122 MET F CA 1
ATOM 9474 C C . MET F 2 122 ? 108.638 117.724 115.836 1.00 115.49 122 MET F C 1
ATOM 9475 O O . MET F 2 122 ? 109.052 118.071 116.960 1.00 115.49 122 MET F O 1
ATOM 9480 N N . PRO F 2 123 ? 107.967 118.576 115.028 1.00 103.18 123 PRO F N 1
ATOM 9481 C CA . PRO F 2 123 ? 107.636 119.952 115.461 1.00 103.18 123 PRO F CA 1
ATOM 9482 C C . PRO F 2 123 ? 106.500 119.988 116.482 1.00 103.18 123 PRO F C 1
ATOM 9483 O O . PRO F 2 123 ? 105.337 120.251 116.180 1.00 103.18 123 PRO F O 1
ATOM 9487 N N . VAL F 2 124 ? 106.857 119.715 117.739 1.00 95.90 124 VAL F N 1
ATOM 9488 C CA . VAL F 2 124 ? 105.857 119.587 118.798 1.00 95.90 124 VAL F CA 1
ATOM 9489 C C . VAL F 2 124 ? 105.124 120.906 119.009 1.00 95.90 124 VAL F C 1
ATOM 9490 O O . VAL F 2 124 ? 103.894 120.941 119.138 1.00 95.90 124 VAL F O 1
ATOM 9494 N N . LEU F 2 125 ? 105.869 122.012 119.052 1.00 92.79 125 LEU F N 1
ATOM 9495 C CA . LEU F 2 125 ? 105.250 123.317 119.266 1.00 92.79 125 LEU F CA 1
ATOM 9496 C C . LEU F 2 125 ? 104.312 123.670 118.117 1.00 92.79 125 LEU F C 1
ATOM 9497 O O . LEU F 2 125 ? 103.232 124.241 118.325 1.00 92.79 125 LEU F O 1
ATOM 9502 N N . ALA F 2 126 ? 104.715 123.332 116.891 1.00 92.84 126 ALA F N 1
ATOM 9503 C CA . ALA F 2 126 ? 103.835 123.519 115.744 1.00 92.84 126 ALA F CA 1
ATOM 9504 C C . ALA F 2 126 ? 102.568 122.690 115.895 1.00 92.84 126 ALA F C 1
ATOM 9505 O O . ALA F 2 126 ? 101.475 123.138 115.538 1.00 92.84 126 ALA F O 1
ATOM 9507 N N . ARG F 2 127 ? 102.695 121.474 116.432 1.00 90.66 127 ARG F N 1
ATOM 9508 C CA . ARG F 2 127 ? 101.522 120.637 116.663 1.00 90.66 127 ARG F CA 1
ATOM 9509 C C . ARG F 2 127 ? 100.587 121.269 117.688 1.00 90.66 127 ARG F C 1
ATOM 9510 O O . ARG F 2 127 ? 99.363 121.244 117.525 1.00 90.66 127 ARG F O 1
ATOM 9518 N N . ILE F 2 128 ? 101.148 121.843 118.755 1.00 88.23 128 ILE F N 1
ATOM 9519 C CA . ILE F 2 128 ? 100.322 122.490 119.776 1.00 88.23 128 ILE F CA 1
ATOM 9520 C C . ILE F 2 128 ? 99.578 123.681 119.183 1.00 88.23 128 ILE F C 1
ATOM 9521 O O . ILE F 2 128 ? 98.375 123.875 119.418 1.00 88.23 128 ILE F O 1
ATOM 9526 N N . MET F 2 129 ? 100.285 124.502 118.404 1.00 91.39 129 MET F N 1
ATOM 9527 C CA . MET F 2 129 ? 99.633 125.660 117.799 1.00 91.39 129 MET F CA 1
ATOM 9528 C C . MET F 2 129 ? 98.588 125.236 116.774 1.00 91.39 129 MET F C 1
ATOM 9529 O O . MET F 2 129 ? 97.546 125.886 116.637 1.00 91.39 129 MET F O 1
ATOM 9534 N N . ASP F 2 130 ? 98.843 124.143 116.052 1.00 93.21 130 ASP F N 1
ATOM 9535 C CA . ASP F 2 130 ? 97.853 123.632 115.111 1.00 93.21 130 ASP F CA 1
ATOM 9536 C C . ASP F 2 130 ? 96.619 123.123 115.845 1.00 93.21 130 ASP F C 1
ATOM 9537 O O . ASP F 2 130 ? 95.490 123.295 115.370 1.00 93.21 130 ASP F O 1
ATOM 9542 N N . MET F 2 131 ? 96.835 122.537 117.024 1.00 90.83 131 MET F N 1
ATOM 9543 C CA . MET F 2 131 ? 95.679 122.119 117.855 1.00 90.83 131 MET F CA 1
ATOM 9544 C C . MET F 2 131 ? 94.869 123.370 118.178 1.00 90.83 131 MET F C 1
ATOM 9545 O O . MET F 2 131 ? 93.645 123.363 117.945 1.00 90.83 131 MET F O 1
ATOM 9550 N N . LEU F 2 132 ? 95.539 124.400 118.703 1.00 86.03 132 LEU F N 1
ATOM 9551 C CA . LEU F 2 132 ? 94.821 125.597 119.123 1.00 86.03 132 LEU F CA 1
ATOM 9552 C C . LEU F 2 132 ? 94.052 126.200 117.957 1.00 86.03 132 LEU F C 1
ATOM 9553 O O . LEU F 2 132 ? 92.907 126.641 118.115 1.00 86.03 132 LEU F O 1
ATOM 9558 N N . ALA F 2 133 ? 94.663 126.206 116.771 1.00 87.26 133 ALA F N 1
ATOM 9559 C CA . ALA F 2 133 ? 93.979 126.706 115.585 1.00 87.26 133 ALA F CA 1
ATOM 9560 C C . ALA F 2 133 ? 92.753 125.863 115.254 1.00 87.26 133 ALA F C 1
ATOM 9561 O O . ALA F 2 133 ? 91.698 126.404 114.912 1.00 87.26 133 ALA F O 1
ATOM 9563 N N . MET F 2 134 ? 92.869 124.534 115.349 1.00 87.59 134 MET F N 1
ATOM 9564 C CA . MET F 2 134 ? 91.718 123.678 115.066 1.00 87.59 134 MET F CA 1
ATOM 9565 C C . MET F 2 134 ? 90.610 123.853 116.097 1.00 87.59 134 MET F C 1
ATOM 9566 O O . MET F 2 134 ? 89.426 123.834 115.743 1.00 87.59 134 MET F O 1
ATOM 9571 N N . LEU F 2 135 ? 90.966 124.020 117.371 1.00 85.59 135 LEU F N 1
ATOM 9572 C CA . LEU F 2 135 ? 89.950 124.246 118.393 1.00 85.59 135 LEU F CA 1
ATOM 9573 C C . LEU F 2 135 ? 89.246 125.579 118.179 1.00 85.59 135 LEU F C 1
ATOM 9574 O O . LEU F 2 135 ? 88.025 125.681 118.351 1.00 85.59 135 LEU F O 1
ATOM 9579 N N . LEU F 2 136 ? 89.997 126.615 117.800 1.00 86.10 136 LEU F N 1
ATOM 9580 C CA . LEU F 2 136 ? 89.371 127.890 117.467 1.00 86.10 136 LEU F CA 1
ATOM 9581 C C . LEU F 2 136 ? 88.475 127.753 116.241 1.00 86.10 136 LEU F C 1
ATOM 9582 O O . LEU F 2 136 ? 87.392 128.347 116.183 1.00 86.10 136 LEU F O 1
ATOM 9587 N N . PHE F 2 137 ? 88.912 126.968 115.255 1.00 83.04 137 PHE F N 1
ATOM 9588 C CA . PHE F 2 137 ? 88.085 126.685 114.087 1.00 83.04 137 PHE F CA 1
ATOM 9589 C C . PHE F 2 137 ? 86.769 126.038 114.495 1.00 83.04 137 PHE F C 1
ATOM 9590 O O . PHE F 2 137 ? 85.705 126.387 113.971 1.00 83.04 137 PHE F O 1
ATOM 9598 N N . LEU F 2 138 ? 86.828 125.085 115.425 1.00 84.05 138 LEU F N 1
ATOM 9599 C CA . LEU F 2 138 ? 85.612 124.456 115.930 1.00 84.05 138 LEU F CA 1
ATOM 9600 C C . LEU F 2 138 ? 84.720 125.465 116.643 1.00 84.05 138 LEU F C 1
ATOM 9601 O O . LEU F 2 138 ? 83.502 125.486 116.430 1.00 84.05 138 LEU F O 1
ATOM 9606 N N . THR F 2 139 ? 85.308 126.305 117.498 1.00 87.49 139 THR F N 1
ATOM 9607 C CA . THR F 2 139 ? 84.509 127.280 118.236 1.00 87.49 139 THR F CA 1
ATOM 9608 C C . THR F 2 139 ? 83.886 128.318 117.311 1.00 87.49 139 THR F C 1
ATOM 9609 O O . THR F 2 139 ? 82.846 128.896 117.645 1.00 87.49 139 THR F O 1
ATOM 9613 N N . PHE F 2 140 ? 84.500 128.570 116.159 1.00 86.87 140 PHE F N 1
ATOM 9614 C CA . PHE F 2 140 ? 83.961 129.513 115.188 1.00 86.87 140 PHE F CA 1
ATOM 9615 C C . PHE F 2 140 ? 83.054 128.849 114.161 1.00 86.87 140 PHE F C 1
ATOM 9616 O O . PHE F 2 140 ? 82.586 129.529 113.242 1.00 86.87 140 PHE F O 1
ATOM 9624 N N . ASN F 2 141 ? 82.799 127.546 114.297 1.00 86.76 141 ASN F N 1
ATOM 9625 C CA . ASN F 2 141 ? 81.937 126.801 113.378 1.00 86.76 141 ASN F CA 1
ATOM 9626 C C . ASN F 2 141 ? 82.425 126.918 111.937 1.00 86.76 141 ASN F C 1
ATOM 9627 O O . ASN F 2 141 ? 81.643 127.149 111.013 1.00 86.76 141 ASN F O 1
ATOM 9632 N N . GLY F 2 142 ? 83.736 126.764 111.745 1.00 87.82 142 GLY F N 1
ATOM 9633 C CA . GLY F 2 142 ? 84.290 126.841 110.404 1.00 87.82 142 GLY F CA 1
ATOM 9634 C C . GLY F 2 142 ? 83.837 125.702 109.511 1.00 87.82 142 GLY F C 1
ATOM 9635 O O . GLY F 2 142 ? 83.631 125.888 108.309 1.00 87.82 142 GLY F O 1
ATOM 9636 N N . HIS F 2 143 ? 83.690 124.503 110.081 1.00 90.12 143 HIS F N 1
ATOM 9637 C CA . HIS F 2 143 ? 83.214 123.365 109.300 1.00 90.12 143 HIS F CA 1
ATOM 9638 C C . HIS F 2 143 ? 81.791 123.590 108.802 1.00 90.12 143 HIS F C 1
ATOM 9639 O O . HIS F 2 143 ? 81.453 123.213 107.673 1.00 90.12 143 HIS F O 1
ATOM 9646 N N . LEU F 2 144 ? 80.942 124.204 109.629 1.00 88.45 144 LEU F N 1
ATOM 9647 C CA . LEU F 2 144 ? 79.598 124.551 109.180 1.00 88.45 144 LEU F CA 1
ATOM 9648 C C . LEU F 2 144 ? 79.646 125.504 107.995 1.00 88.45 144 LEU F C 1
ATOM 9649 O O . LEU F 2 144 ? 78.881 125.357 107.032 1.00 88.45 144 LEU F O 1
ATOM 9654 N N . TRP F 2 145 ? 80.539 126.493 108.051 1.00 90.46 145 TRP F N 1
ATOM 9655 C CA . TRP F 2 145 ? 80.676 127.426 106.941 1.00 90.46 145 TRP F CA 1
ATOM 9656 C C . TRP F 2 145 ? 81.186 126.719 105.692 1.00 90.46 145 TRP F C 1
ATOM 9657 O O . TRP F 2 145 ? 80.769 127.042 104.575 1.00 90.46 145 TRP F O 1
ATOM 9668 N N . LEU F 2 146 ? 82.086 125.746 105.861 1.00 86.07 146 LEU F N 1
ATOM 9669 C CA . LEU F 2 146 ? 82.541 124.955 104.721 1.00 86.07 146 LEU F CA 1
ATOM 9670 C C . LEU F 2 146 ? 81.393 124.182 104.088 1.00 86.07 146 LEU F C 1
ATOM 9671 O O . LEU F 2 146 ? 81.279 124.121 102.859 1.00 86.07 146 LEU F O 1
ATOM 9676 N N . ILE F 2 147 ? 80.538 123.574 104.912 1.00 84.61 147 ILE F N 1
ATOM 9677 C CA . ILE F 2 147 ? 79.405 122.826 104.371 1.00 84.61 147 ILE F CA 1
ATOM 9678 C C . ILE F 2 147 ? 78.455 123.760 103.630 1.00 84.61 147 ILE F C 1
ATOM 9679 O O . ILE F 2 147 ? 77.965 123.437 102.539 1.00 84.61 147 ILE F O 1
ATOM 9684 N N . SER F 2 148 ? 78.182 124.933 104.206 1.00 87.21 148 SER F N 1
ATOM 9685 C CA . SER F 2 148 ? 77.307 125.891 103.537 1.00 87.21 148 SER F CA 1
ATOM 9686 C C . SER F 2 148 ? 77.910 126.362 102.219 1.00 87.21 148 SER F C 1
ATOM 9687 O O . SER F 2 148 ? 77.196 126.530 101.223 1.00 87.21 148 SER F O 1
ATOM 9690 N N . LEU F 2 149 ? 79.225 126.583 102.193 1.00 89.48 149 LEU F N 1
ATOM 9691 C CA . LEU F 2 149 ? 79.880 126.997 100.958 1.00 89.48 149 LEU F CA 1
ATOM 9692 C C . LEU F 2 149 ? 79.828 125.892 99.911 1.00 89.48 149 LEU F C 1
ATOM 9693 O O . LEU F 2 149 ? 79.685 126.167 98.715 1.00 89.48 149 LEU F O 1
ATOM 9698 N N . LEU F 2 150 ? 79.943 124.633 100.338 1.00 90.22 150 LEU F N 1
ATOM 9699 C CA . LEU F 2 150 ? 79.787 123.525 99.400 1.00 90.22 150 LEU F CA 1
ATOM 9700 C C . LEU F 2 150 ? 78.376 123.489 98.823 1.00 90.22 150 LEU F C 1
ATOM 9701 O O . LEU F 2 150 ? 78.191 123.238 97.625 1.00 90.22 150 LEU F O 1
ATOM 9706 N N . VAL F 2 151 ? 77.368 123.729 99.663 1.00 90.98 151 VAL F N 1
ATOM 9707 C CA . VAL F 2 151 ? 75.995 123.809 99.166 1.00 90.98 151 VAL F CA 1
ATOM 9708 C C . VAL F 2 151 ? 75.864 124.944 98.156 1.00 90.98 151 VAL F C 1
ATOM 9709 O O . VAL F 2 151 ? 75.183 124.815 97.129 1.00 90.98 151 VAL F O 1
ATOM 9713 N N . ASP F 2 152 ? 76.513 126.075 98.435 1.00 97.05 152 ASP F N 1
ATOM 9714 C CA . ASP F 2 152 ? 76.484 127.195 97.501 1.00 97.05 152 ASP F CA 1
ATOM 9715 C C . ASP F 2 152 ? 77.150 126.831 96.179 1.00 97.05 152 ASP F C 1
ATOM 9716 O O . ASP F 2 152 ? 76.707 127.270 95.113 1.00 97.05 152 ASP F O 1
ATOM 9721 N N . THR F 2 153 ? 78.230 126.048 96.230 1.00 96.60 153 THR F N 1
ATOM 9722 C CA . THR F 2 153 ? 78.861 125.581 94.998 1.00 96.60 153 THR F CA 1
ATOM 9723 C C . THR F 2 153 ? 77.932 124.657 94.221 1.00 96.60 153 THR F C 1
ATOM 9724 O O . THR F 2 153 ? 77.885 124.707 92.987 1.00 96.60 153 THR F O 1
ATOM 9728 N N . PHE F 2 154 ? 77.197 123.793 94.928 1.00 96.19 154 PHE F N 1
ATOM 9729 C CA . PHE F 2 154 ? 76.172 122.991 94.264 1.00 96.19 154 PHE F CA 1
ATOM 9730 C C . PHE F 2 154 ? 75.154 123.877 93.560 1.00 96.19 154 PHE F C 1
ATOM 9731 O O . PHE F 2 154 ? 74.766 123.607 92.418 1.00 96.19 154 PHE F O 1
ATOM 9739 N N . HIS F 2 155 ? 74.705 124.937 94.233 1.00 100.98 155 HIS F N 1
ATOM 9740 C CA . HIS F 2 155 ? 73.660 125.784 93.665 1.00 100.98 155 HIS F CA 1
ATOM 9741 C C . HIS F 2 155 ? 74.168 126.568 92.459 1.00 100.98 155 HIS F C 1
ATOM 9742 O O . HIS F 2 155 ? 73.520 126.594 91.406 1.00 100.98 155 HIS F O 1
ATOM 9749 N N . THR F 2 156 ? 75.326 127.220 92.593 1.00 100.49 156 THR F N 1
ATOM 9750 C CA . THR F 2 156 ? 75.805 128.113 91.541 1.00 100.49 156 THR F CA 1
ATOM 9751 C C . THR F 2 156 ? 76.197 127.340 90.289 1.00 100.49 156 THR F C 1
ATOM 9752 O O . THR F 2 156 ? 75.784 127.690 89.177 1.00 100.49 156 THR F O 1
ATOM 9756 N N . LEU F 2 157 ? 76.997 126.290 90.445 1.00 97.53 157 LEU F N 1
ATOM 9757 C CA . LEU F 2 157 ? 77.395 125.441 89.322 1.00 97.53 157 LEU F CA 1
ATOM 9758 C C . LEU F 2 157 ? 76.857 124.035 89.546 1.00 97.53 157 LEU F C 1
ATOM 9759 O O . LEU F 2 157 ? 77.280 123.342 90.488 1.00 97.53 157 LEU F O 1
ATOM 9764 N N . PRO F 2 158 ? 75.887 123.593 88.755 1.00 100.61 158 PRO F N 1
ATOM 9765 C CA . PRO F 2 158 ? 75.302 122.266 88.959 1.00 100.61 158 PRO F CA 1
ATOM 9766 C C . PRO F 2 158 ? 76.197 121.172 88.392 1.00 100.61 158 PRO F C 1
ATOM 9767 O O . PRO F 2 158 ? 77.220 121.426 87.755 1.00 100.61 158 PRO F O 1
ATOM 9771 N N . ILE F 2 159 ? 75.785 119.932 88.641 1.00 108.38 159 ILE F N 1
ATOM 9772 C CA . ILE F 2 159 ? 76.475 118.774 88.082 1.00 108.38 159 ILE F CA 1
ATOM 9773 C C . ILE F 2 159 ? 76.164 118.724 86.589 1.00 108.38 159 ILE F C 1
ATOM 9774 O O . ILE F 2 159 ? 75.029 118.447 86.192 1.00 108.38 159 ILE F O 1
ATOM 9779 N N . GLY F 2 160 ? 77.166 118.993 85.762 1.00 118.10 160 GLY F N 1
ATOM 9780 C CA . GLY F 2 160 ? 76.949 119.047 84.335 1.00 118.10 160 GLY F CA 1
ATOM 9781 C C . GLY F 2 160 ? 78.240 118.871 83.569 1.00 118.10 160 GLY F C 1
ATOM 9782 O O . GLY F 2 160 ? 79.293 118.580 84.141 1.00 118.10 160 GLY F O 1
ATOM 9783 N N . SER F 2 161 ? 78.140 119.052 82.255 1.00 125.57 161 SER F N 1
ATOM 9784 C CA . SER F 2 161 ? 79.271 118.900 81.351 1.00 125.57 161 SER F CA 1
ATOM 9785 C C . SER F 2 161 ? 80.037 120.198 81.131 1.00 125.57 161 SER F C 1
ATOM 9786 O O . SER F 2 161 ? 80.970 120.219 80.322 1.00 125.57 161 SER F O 1
ATOM 9789 N N . ASN F 2 162 ? 79.665 121.271 81.813 1.00 126.25 162 ASN F N 1
ATOM 9790 C CA . ASN F 2 162 ? 80.358 122.545 81.655 1.00 126.25 162 ASN F CA 1
ATOM 9791 C C . ASN F 2 162 ? 81.721 122.509 82.338 1.00 126.25 162 ASN F C 1
ATOM 9792 O O . ASN F 2 162 ? 81.797 122.211 83.537 1.00 126.25 162 ASN F O 1
ATOM 9797 N N . PRO F 2 163 ? 82.812 122.783 81.625 1.00 125.31 163 PRO F N 1
ATOM 9798 C CA . PRO F 2 163 ? 84.128 122.806 82.272 1.00 125.31 163 PRO F CA 1
ATOM 9799 C C . PRO F 2 163 ? 84.232 123.927 83.293 1.00 125.31 163 PRO F C 1
ATOM 9800 O O . PRO F 2 163 ? 83.631 124.994 83.146 1.00 125.31 163 PRO F O 1
ATOM 9804 N N . VAL F 2 164 ? 85.007 123.670 84.340 1.00 117.38 164 VAL F N 1
ATOM 9805 C CA . VAL F 2 164 ? 85.241 124.665 85.380 1.00 117.38 164 VAL F CA 1
ATOM 9806 C C . VAL F 2 164 ? 86.316 125.637 84.915 1.00 117.38 164 VAL F C 1
ATOM 9807 O O . VAL F 2 164 ? 87.304 125.244 84.282 1.00 117.38 164 VAL F O 1
ATOM 9811 N N . ASN F 2 165 ? 86.112 126.920 85.202 1.00 109.29 165 ASN F N 1
ATOM 9812 C CA . ASN F 2 165 ? 87.093 127.931 84.836 1.00 109.29 165 ASN F CA 1
ATOM 9813 C C . ASN F 2 165 ? 88.385 127.728 85.617 1.00 109.29 165 ASN F C 1
ATOM 9814 O O . ASN F 2 165 ? 88.375 127.446 86.818 1.00 109.29 165 ASN F O 1
ATOM 9819 N N . SER F 2 166 ? 89.511 127.878 84.920 1.00 100.15 166 SER F N 1
ATOM 9820 C CA . SER F 2 166 ? 90.819 127.629 85.505 1.00 100.15 166 SER F CA 1
ATOM 9821 C C . SER F 2 166 ? 91.504 128.881 86.030 1.00 100.15 166 SER F C 1
ATOM 9822 O O . SER F 2 166 ? 92.522 128.761 86.720 1.00 100.15 166 SER F O 1
ATOM 9825 N N . ASN F 2 167 ? 90.988 130.071 85.719 1.00 99.45 167 ASN F N 1
ATOM 9826 C CA . ASN F 2 167 ? 91.562 131.286 86.288 1.00 99.45 167 ASN F CA 1
ATOM 9827 C C . ASN F 2 167 ? 91.397 131.307 87.801 1.00 99.45 167 ASN F C 1
ATOM 9828 O O . ASN F 2 167 ? 92.272 131.797 88.523 1.00 99.45 167 ASN F O 1
ATOM 9833 N N . ALA F 2 168 ? 90.278 130.775 88.297 1.00 99.19 168 ALA F N 1
ATOM 9834 C CA . ALA F 2 168 ? 90.072 130.683 89.738 1.00 99.19 168 ALA F CA 1
ATOM 9835 C C . ALA F 2 168 ? 91.097 129.759 90.383 1.00 99.19 168 ALA F C 1
ATOM 9836 O O . ALA F 2 168 ? 91.601 130.046 91.476 1.00 99.19 168 ALA F O 1
ATOM 9838 N N . PHE F 2 169 ? 91.409 128.639 89.726 1.00 96.36 169 PHE F N 1
ATOM 9839 C CA . PHE F 2 169 ? 92.414 127.725 90.259 1.00 96.36 169 PHE F CA 1
ATOM 9840 C C . PHE F 2 169 ? 93.775 128.397 90.350 1.00 96.36 169 PHE F C 1
ATOM 9841 O O . PHE F 2 169 ? 94.481 128.254 91.355 1.00 96.36 169 PHE F O 1
ATOM 9849 N N . MET F 2 170 ? 94.158 129.144 89.313 1.00 95.84 170 MET F N 1
ATOM 9850 C CA . MET F 2 170 ? 95.431 129.853 89.355 1.00 95.84 170 MET F CA 1
ATOM 9851 C C . MET F 2 170 ? 95.421 130.927 90.432 1.00 95.84 170 MET F C 1
ATOM 9852 O O . MET F 2 170 ? 96.426 131.137 91.116 1.00 95.84 170 MET F O 1
ATOM 9857 N N . ALA F 2 171 ? 94.293 131.623 90.591 1.00 92.70 171 ALA F N 1
ATOM 9858 C CA . ALA F 2 171 ? 94.198 132.651 91.620 1.00 92.70 171 ALA F CA 1
ATOM 9859 C C . ALA F 2 171 ? 94.349 132.067 93.017 1.00 92.70 171 ALA F C 1
ATOM 9860 O O . ALA F 2 171 ? 95.055 132.641 93.853 1.00 92.70 171 ALA F O 1
ATOM 9862 N N . LEU F 2 172 ? 93.709 130.931 93.290 1.00 91.17 172 LEU F N 1
ATOM 9863 C CA . LEU F 2 172 ? 93.819 130.321 94.608 1.00 91.17 172 LEU F CA 1
ATOM 9864 C C . LEU F 2 172 ? 95.137 129.586 94.817 1.00 91.17 172 LEU F C 1
ATOM 9865 O O . LEU F 2 172 ? 95.526 129.363 95.969 1.00 91.17 172 LEU F O 1
ATOM 9870 N N . ALA F 2 173 ? 95.832 129.205 93.743 1.00 89.42 173 ALA F N 1
ATOM 9871 C CA . ALA F 2 173 ? 97.196 128.709 93.894 1.00 89.42 173 ALA F CA 1
ATOM 9872 C C . ALA F 2 173 ? 98.161 129.848 94.191 1.00 89.42 173 ALA F C 1
ATOM 9873 O O . ALA F 2 173 ? 99.050 129.712 95.039 1.00 89.42 173 ALA F O 1
ATOM 9875 N N . ARG F 2 174 ? 97.998 130.976 93.498 1.00 93.74 174 ARG F N 1
ATOM 9876 C CA . ARG F 2 174 ? 98.724 132.203 93.786 1.00 93.74 174 ARG F CA 1
ATOM 9877 C C . ARG F 2 174 ? 98.452 132.718 95.192 1.00 93.74 174 ARG F C 1
ATOM 9878 O O . ARG F 2 174 ? 99.338 133.331 95.796 1.00 93.74 174 ARG F O 1
ATOM 9886 N N . ALA F 2 175 ? 97.259 132.461 95.730 1.00 89.44 175 ALA F N 1
ATOM 9887 C CA . ALA F 2 175 ? 96.953 132.836 97.103 1.00 89.44 175 ALA F CA 1
ATOM 9888 C C . ALA F 2 175 ? 97.707 131.982 98.111 1.00 89.44 175 ALA F C 1
ATOM 9889 O O . ALA F 2 175 ? 97.655 132.268 99.312 1.00 89.44 175 ALA F O 1
ATOM 9891 N N . GLY F 2 176 ? 98.397 130.941 97.652 1.00 88.81 176 GLY F N 1
ATOM 9892 C CA . GLY F 2 176 ? 99.201 130.099 98.515 1.00 88.81 176 GLY F CA 1
ATOM 9893 C C . GLY F 2 176 ? 100.297 130.848 99.245 1.00 88.81 176 GLY F C 1
ATOM 9894 O O . GLY F 2 176 ? 100.877 130.330 100.200 1.00 88.81 176 GLY F O 1
ATOM 9895 N N . GLY F 2 177 ? 100.605 132.062 98.795 1.00 88.31 177 GLY F N 1
ATOM 9896 C CA . GLY F 2 177 ? 101.589 132.885 99.471 1.00 88.31 177 GLY F CA 1
ATOM 9897 C C . GLY F 2 177 ? 101.191 133.354 100.850 1.00 88.31 177 GLY F C 1
ATOM 9898 O O . GLY F 2 177 ? 102.035 133.893 101.571 1.00 88.31 177 GLY F O 1
ATOM 9899 N N . LEU F 2 178 ? 99.927 133.168 101.237 1.00 85.99 178 LEU F N 1
ATOM 9900 C CA . LEU F 2 178 ? 99.480 133.599 102.556 1.00 85.99 178 LEU F CA 1
ATOM 9901 C C . LEU F 2 178 ? 100.124 132.785 103.670 1.00 85.99 178 LEU F C 1
ATOM 9902 O O . LEU F 2 178 ? 100.193 133.249 104.814 1.00 85.99 178 LEU F O 1
ATOM 9907 N N . ILE F 2 179 ? 100.600 131.574 103.358 1.00 87.16 179 ILE F N 1
ATOM 9908 C CA . ILE F 2 179 ? 101.216 130.718 104.374 1.00 87.16 179 ILE F CA 1
ATOM 9909 C C . ILE F 2 179 ? 102.361 131.449 105.062 1.00 87.16 179 ILE F C 1
ATOM 9910 O O . ILE F 2 179 ? 102.341 131.674 106.276 1.00 87.16 179 ILE F O 1
ATOM 9915 N N . PHE F 2 180 ? 103.375 131.835 104.286 1.00 86.03 180 PHE F N 1
ATOM 9916 C CA . PHE F 2 180 ? 104.572 132.435 104.867 1.00 86.03 180 PHE F CA 1
ATOM 9917 C C . PHE F 2 180 ? 104.286 133.819 105.437 1.00 86.03 180 PHE F C 1
ATOM 9918 O O . PHE F 2 180 ? 104.847 134.197 106.473 1.00 86.03 180 PHE F O 1
ATOM 9926 N N . LEU F 2 181 ? 103.423 134.590 104.773 1.00 87.23 181 LEU F N 1
ATOM 9927 C CA . LEU F 2 181 ? 103.083 135.919 105.272 1.00 87.23 181 LEU F CA 1
ATOM 9928 C C . LEU F 2 181 ? 102.440 135.838 106.650 1.00 87.23 181 LEU F C 1
ATOM 9929 O O . LEU F 2 181 ? 102.844 136.544 107.583 1.00 87.23 181 LEU F O 1
ATOM 9934 N N . ASN F 2 182 ? 101.444 134.964 106.803 1.00 89.82 182 ASN F N 1
ATOM 9935 C CA . ASN F 2 182 ? 100.794 134.815 108.099 1.00 89.82 182 ASN F CA 1
ATOM 9936 C C . ASN F 2 182 ? 101.708 134.138 109.109 1.00 89.82 182 ASN F C 1
ATOM 9937 O O . ASN F 2 182 ? 101.601 134.405 110.311 1.00 89.82 182 ASN F O 1
ATOM 9942 N N . GLY F 2 183 ? 102.616 133.274 108.649 1.00 90.18 183 GLY F N 1
ATOM 9943 C CA . GLY F 2 183 ? 103.589 132.692 109.556 1.00 90.18 183 GLY F CA 1
ATOM 9944 C C . GLY F 2 183 ? 104.503 133.735 110.165 1.00 90.18 183 GLY F C 1
ATOM 9945 O O . GLY F 2 183 ? 104.794 133.696 111.363 1.00 90.18 183 GLY F O 1
ATOM 9946 N N . LEU F 2 184 ? 104.976 134.680 109.349 1.00 92.10 184 LEU F N 1
ATOM 9947 C CA . LEU F 2 184 ? 105.727 135.802 109.901 1.00 92.10 184 LEU F CA 1
ATOM 9948 C C . LEU F 2 184 ? 104.862 136.649 110.822 1.00 92.10 184 LEU F C 1
ATOM 9949 O O . LEU F 2 184 ? 105.226 136.881 111.980 1.00 92.10 184 LEU F O 1
ATOM 9954 N N . MET F 2 185 ? 103.697 137.093 110.339 1.00 96.22 185 MET F N 1
ATOM 9955 C CA . MET F 2 185 ? 102.881 138.021 111.118 1.00 96.22 185 MET F CA 1
ATOM 9956 C C . MET F 2 185 ? 102.489 137.428 112.465 1.00 96.22 185 MET F C 1
ATOM 9957 O O . MET F 2 185 ? 102.304 138.161 113.444 1.00 96.22 185 MET F O 1
ATOM 9962 N N . LEU F 2 186 ? 102.358 136.103 112.538 1.00 92.04 186 LEU F N 1
ATOM 9963 C CA . LEU F 2 186 ? 102.037 135.469 113.811 1.00 92.04 186 LEU F CA 1
ATOM 9964 C C . LEU F 2 186 ? 103.271 135.332 114.696 1.00 92.04 186 LEU F C 1
ATOM 9965 O O . LEU F 2 186 ? 103.162 135.351 115.927 1.00 92.04 186 LEU F O 1
ATOM 9970 N N . ALA F 2 187 ? 104.450 135.201 114.094 1.00 88.57 187 ALA F N 1
ATOM 9971 C CA . ALA F 2 187 ? 105.651 134.850 114.839 1.00 88.57 187 ALA F CA 1
ATOM 9972 C C . ALA F 2 187 ? 106.684 135.967 114.921 1.00 88.57 187 ALA F C 1
ATOM 9973 O O . ALA F 2 187 ? 107.803 135.708 115.372 1.00 88.57 187 ALA F O 1
ATOM 9975 N N . LEU F 2 188 ? 106.354 137.193 114.509 1.00 87.89 188 LEU F N 1
ATOM 9976 C CA . LEU F 2 188 ? 107.331 138.280 114.592 1.00 87.89 188 LEU F CA 1
ATOM 9977 C C . LEU F 2 188 ? 107.871 138.510 115.999 1.00 87.89 188 LEU F C 1
ATOM 9978 O O . LEU F 2 188 ? 109.101 138.610 116.149 1.00 87.89 188 LEU F O 1
ATOM 9983 N N . PRO F 2 189 ? 107.051 138.616 117.054 1.00 86.87 189 PRO F N 1
ATOM 9984 C CA . PRO F 2 189 ? 107.629 138.946 118.372 1.00 86.87 189 PRO F CA 1
ATOM 9985 C C . PRO F 2 189 ? 108.619 137.912 118.883 1.00 86.87 189 PRO F C 1
ATOM 9986 O O . PRO F 2 189 ? 109.728 138.275 119.300 1.00 86.87 189 PRO F O 1
ATOM 9990 N N . VAL F 2 190 ? 108.251 136.629 118.863 1.00 84.92 190 VAL F N 1
ATOM 9991 C CA . VAL F 2 190 ? 109.153 135.594 119.361 1.00 84.92 190 VAL F CA 1
ATOM 9992 C C . VAL F 2 190 ? 110.400 135.503 118.494 1.00 84.92 190 VAL F C 1
ATOM 9993 O O . VAL F 2 190 ? 111.513 135.339 119.006 1.00 84.92 190 VAL F O 1
ATOM 9997 N N . ILE F 2 191 ? 110.241 135.601 117.174 1.00 85.62 191 ILE F N 1
ATOM 9998 C CA . ILE F 2 191 ? 111.400 135.527 116.286 1.00 85.62 191 ILE F CA 1
ATOM 9999 C C . ILE F 2 191 ? 112.372 136.663 116.579 1.00 85.62 191 ILE F C 1
ATOM 10000 O O . ILE F 2 191 ? 113.583 136.447 116.697 1.00 85.62 191 ILE F O 1
ATOM 10005 N N . THR F 2 192 ? 111.859 137.889 116.710 1.00 84.50 192 THR F N 1
ATOM 10006 C CA . THR F 2 192 ? 112.737 139.021 116.993 1.00 84.50 192 THR F CA 1
ATOM 10007 C C . THR F 2 192 ? 113.403 138.886 118.357 1.00 84.50 192 THR F C 1
ATOM 10008 O O . THR F 2 192 ? 114.605 139.150 118.496 1.00 84.50 192 THR F O 1
ATOM 10012 N N . LEU F 2 193 ? 112.645 138.474 119.377 1.00 81.43 193 LEU F N 1
ATOM 10013 C CA . LEU F 2 193 ? 113.222 138.345 120.710 1.00 81.43 193 LEU F CA 1
ATOM 10014 C C . LEU F 2 193 ? 114.292 137.261 120.748 1.00 81.43 193 LEU F C 1
ATOM 10015 O O . LEU F 2 193 ? 115.348 137.443 121.364 1.00 81.43 193 LEU F O 1
ATOM 10020 N N . LEU F 2 194 ? 114.049 136.132 120.080 1.00 81.38 194 LEU F N 1
ATOM 10021 C CA . LEU F 2 194 ? 115.044 135.068 120.050 1.00 81.38 194 LEU F CA 1
ATOM 10022 C C . LEU F 2 194 ? 116.254 135.452 119.209 1.00 81.38 194 LEU F C 1
ATOM 10023 O O . LEU F 2 194 ? 117.373 135.033 119.517 1.00 81.38 194 LEU F O 1
ATOM 10028 N N . LEU F 2 195 ? 116.060 136.245 118.152 1.00 83.51 195 LEU F N 1
ATOM 10029 C CA . LEU F 2 195 ? 117.203 136.754 117.401 1.00 83.51 195 LEU F CA 1
ATOM 10030 C C . LEU F 2 195 ? 118.063 137.663 118.267 1.00 83.51 195 LEU F C 1
ATOM 10031 O O . LEU F 2 195 ? 119.296 137.563 118.253 1.00 83.51 195 LEU F O 1
ATOM 10036 N N . THR F 2 196 ? 117.429 138.553 119.033 1.00 81.26 196 THR F N 1
ATOM 10037 C CA . THR F 2 196 ? 118.185 139.406 119.944 1.00 81.26 196 THR F CA 1
ATOM 10038 C C . THR F 2 196 ? 118.897 138.576 121.004 1.00 81.26 196 THR F C 1
ATOM 10039 O O . THR F 2 196 ? 120.038 138.874 121.375 1.00 81.26 196 THR F O 1
ATOM 10043 N N . LEU F 2 197 ? 118.241 137.527 121.500 1.00 81.37 197 LEU F N 1
ATOM 10044 C CA . LEU F 2 197 ? 118.871 136.658 122.489 1.00 81.37 197 LEU F CA 1
ATOM 10045 C C . LEU F 2 197 ? 120.078 135.933 121.903 1.00 81.37 197 LEU F C 1
ATOM 10046 O O . LEU F 2 197 ? 121.112 135.798 122.565 1.00 81.37 197 LEU F O 1
ATOM 10051 N N . ASN F 2 198 ? 119.964 135.458 120.662 1.00 86.71 198 ASN F N 1
ATOM 10052 C CA . ASN F 2 198 ? 121.089 134.785 120.018 1.00 86.71 198 ASN F CA 1
ATOM 10053 C C . ASN F 2 198 ? 122.237 135.753 119.763 1.00 86.71 198 ASN F C 1
ATOM 10054 O O . ASN F 2 198 ? 123.411 135.388 119.895 1.00 86.71 198 ASN F O 1
ATOM 10059 N N . LEU F 2 199 ? 121.920 136.996 119.394 1.00 85.07 199 LEU F N 1
ATOM 10060 C CA . LEU F 2 199 ? 122.971 137.996 119.234 1.00 85.07 199 LEU F CA 1
ATOM 10061 C C . LEU F 2 199 ? 123.639 138.309 120.568 1.00 85.07 199 LEU F C 1
ATOM 10062 O O . LEU F 2 199 ? 124.855 138.523 120.626 1.00 85.07 199 LEU F O 1
ATOM 10067 N N . ALA F 2 200 ? 122.863 138.338 121.654 1.00 85.48 200 ALA F N 1
ATOM 10068 C CA . ALA F 2 200 ? 123.453 138.513 122.977 1.00 85.48 200 ALA F CA 1
ATOM 10069 C C . ALA F 2 200 ? 124.362 137.344 123.332 1.00 85.48 200 ALA F C 1
ATOM 10070 O O . ALA F 2 200 ? 125.422 137.530 123.942 1.00 85.48 200 ALA F O 1
ATOM 10072 N N . LEU F 2 201 ? 123.959 136.126 122.966 1.00 87.27 201 LEU F N 1
ATOM 10073 C CA . LEU F 2 201 ? 124.817 134.965 123.182 1.00 87.27 201 LEU F CA 1
ATOM 10074 C C . LEU F 2 201 ? 126.106 135.079 122.378 1.00 87.27 201 LEU F C 1
ATOM 10075 O O . LEU F 2 201 ? 127.180 134.697 122.854 1.00 87.27 201 LEU F O 1
ATOM 10080 N N . GLY F 2 202 ? 126.018 135.594 121.152 1.00 90.82 202 GLY F N 1
ATOM 10081 C CA . GLY F 2 202 ? 127.226 135.842 120.378 1.00 90.82 202 GLY F CA 1
ATOM 10082 C C . GLY F 2 202 ? 128.124 136.888 121.014 1.00 90.82 202 GLY F C 1
ATOM 10083 O O . GLY F 2 202 ? 129.352 136.761 121.001 1.00 90.82 202 GLY F O 1
ATOM 10084 N N . LEU F 2 203 ? 127.527 137.938 121.578 1.00 91.43 203 LEU F N 1
ATOM 10085 C CA . LEU F 2 203 ? 128.316 138.943 122.286 1.00 91.43 203 LEU F CA 1
ATOM 10086 C C . LEU F 2 203 ? 128.989 138.348 123.518 1.00 91.43 203 LEU F C 1
ATOM 10087 O O . LEU F 2 203 ? 130.113 138.728 123.865 1.00 91.43 203 LEU F O 1
ATOM 10092 N N . LEU F 2 204 ? 128.309 137.431 124.207 1.00 90.85 204 LEU F N 1
ATOM 10093 C CA . LEU F 2 204 ? 128.954 136.691 125.287 1.00 90.85 204 LEU F CA 1
ATOM 10094 C C . LEU F 2 204 ? 130.086 135.812 124.773 1.00 90.85 204 LEU F C 1
ATOM 10095 O O . LEU F 2 204 ? 131.116 135.684 125.442 1.00 90.85 204 LEU F O 1
ATOM 10100 N N . ASN F 2 205 ? 129.905 135.197 123.604 1.00 93.90 205 ASN F N 1
ATOM 10101 C CA . ASN F 2 205 ? 130.972 134.433 122.968 1.00 93.90 205 ASN F CA 1
ATOM 10102 C C . ASN F 2 205 ? 132.170 135.318 122.644 1.00 93.90 205 ASN F C 1
ATOM 10103 O O . ASN F 2 205 ? 133.311 134.843 122.639 1.00 93.90 205 ASN F O 1
ATOM 10108 N N . ARG F 2 206 ? 131.923 136.599 122.363 1.00 96.35 206 ARG F N 1
ATOM 10109 C CA . ARG F 2 206 ? 133.010 137.531 122.069 1.00 96.35 206 ARG F CA 1
ATOM 10110 C C . ARG F 2 206 ? 134.039 137.564 123.192 1.00 96.35 206 ARG F C 1
ATOM 10111 O O . ARG F 2 206 ? 135.239 137.384 122.956 1.00 96.35 206 ARG F O 1
ATOM 10119 N N . MET F 2 207 ? 133.587 137.790 124.426 1.00 99.86 207 MET F N 1
ATOM 10120 C CA . MET F 2 207 ? 134.526 137.939 125.533 1.00 99.86 207 MET F CA 1
ATOM 10121 C C . MET F 2 207 ? 135.128 136.598 125.930 1.00 99.86 207 MET F C 1
ATOM 10122 O O . MET F 2 207 ? 136.245 136.544 126.457 1.00 99.86 207 MET F O 1
ATOM 10127 N N . ALA F 2 208 ? 134.408 135.509 125.686 1.00 95.20 208 ALA F N 1
ATOM 10128 C CA . ALA F 2 208 ? 134.912 134.183 126.010 1.00 95.20 208 ALA F CA 1
ATOM 10129 C C . ALA F 2 208 ? 134.537 133.196 124.913 1.00 95.20 208 ALA F C 1
ATOM 10130 O O . ALA F 2 208 ? 133.372 132.790 124.814 1.00 95.20 208 ALA F O 1
ATOM 10132 N N . PRO F 2 209 ? 135.488 132.792 124.067 1.00 95.73 209 PRO F N 1
ATOM 10133 C CA . PRO F 2 209 ? 135.187 131.747 123.076 1.00 95.73 209 PRO F CA 1
ATOM 10134 C C . PRO F 2 209 ? 134.828 130.417 123.706 1.00 95.73 209 PRO F C 1
ATOM 10135 O O . PRO F 2 209 ? 134.233 129.566 123.033 1.00 95.73 209 PRO F O 1
ATOM 10139 N N . GLN F 2 210 ? 135.178 130.208 124.977 1.00 94.71 210 GLN F N 1
ATOM 10140 C CA . GLN F 2 210 ? 134.837 128.963 125.652 1.00 94.71 210 GLN F CA 1
ATOM 10141 C C . GLN F 2 210 ? 133.333 128.811 125.827 1.00 94.71 210 GLN F C 1
ATOM 10142 O O . GLN F 2 210 ? 132.824 127.684 125.841 1.00 94.71 210 GLN F O 1
ATOM 10148 N N . LEU F 2 211 ? 132.610 129.918 125.980 1.00 94.38 211 LEU F N 1
ATOM 10149 C CA . LEU F 2 211 ? 131.156 129.854 125.960 1.00 94.38 211 LEU F CA 1
ATOM 10150 C C . LEU F 2 211 ? 130.697 129.357 124.597 1.00 94.38 211 LEU F C 1
ATOM 10151 O O . LEU F 2 211 ? 131.113 129.882 123.560 1.00 94.38 211 LEU F O 1
ATOM 10156 N N . SER F 2 212 ? 129.838 128.345 124.598 1.00 93.67 212 SER F N 1
ATOM 10157 C CA . SER F 2 212 ? 129.384 127.721 123.368 1.00 93.67 212 SER F CA 1
ATOM 10158 C C . SER F 2 212 ? 127.866 127.748 123.324 1.00 93.67 212 SER F C 1
ATOM 10159 O O . SER F 2 212 ? 127.195 127.867 124.353 1.00 93.67 212 SER F O 1
ATOM 10162 N N . ILE F 2 213 ? 127.327 127.651 122.109 1.00 93.17 213 ILE F N 1
ATOM 10163 C CA . ILE F 2 213 ? 125.878 127.627 121.954 1.00 93.17 213 ILE F CA 1
ATOM 10164 C C . ILE F 2 213 ? 125.297 126.384 122.619 1.00 93.17 213 ILE F C 1
ATOM 10165 O O . ILE F 2 213 ? 124.288 126.461 123.329 1.00 93.17 213 ILE F O 1
ATOM 10170 N N . PHE F 2 214 ? 125.957 125.234 122.449 1.00 93.95 214 PHE F N 1
ATOM 10171 C CA . PHE F 2 214 ? 125.512 124.004 123.097 1.00 93.95 214 PHE F CA 1
ATOM 10172 C C . PHE F 2 214 ? 125.563 124.114 124.614 1.00 93.95 214 PHE F C 1
ATOM 10173 O O . PHE F 2 214 ? 124.636 123.666 125.300 1.00 93.95 214 PHE F O 1
ATOM 10181 N N . VAL F 2 215 ? 126.634 124.697 125.152 1.00 90.78 215 VAL F N 1
ATOM 10182 C CA . VAL F 2 215 ? 126.830 124.731 126.596 1.00 90.78 215 VAL F CA 1
ATOM 10183 C C . VAL F 2 215 ? 125.835 125.669 127.267 1.00 90.78 215 VAL F C 1
ATOM 10184 O O . VAL F 2 215 ? 125.266 125.340 128.314 1.00 90.78 215 VAL F O 1
ATOM 10188 N N . ILE F 2 216 ? 125.604 126.845 126.684 1.00 87.93 216 ILE F N 1
ATOM 10189 C CA . ILE F 2 216 ? 124.880 127.917 127.350 1.00 87.93 216 ILE F CA 1
ATOM 10190 C C . ILE F 2 216 ? 123.626 128.325 126.590 1.00 87.93 216 ILE F C 1
ATOM 10191 O O . ILE F 2 216 ? 122.549 128.447 127.185 1.00 87.93 216 ILE F O 1
ATOM 10196 N N . GLY F 2 217 ? 123.736 128.538 125.277 1.00 88.57 217 GLY F N 1
ATOM 10197 C CA . GLY F 2 217 ? 122.635 129.144 124.546 1.00 88.57 217 GLY F CA 1
ATOM 10198 C C . GLY F 2 217 ? 121.385 128.287 124.537 1.00 88.57 217 GLY F C 1
ATOM 10199 O O . GLY F 2 217 ? 120.286 128.773 124.807 1.00 88.57 217 GLY F O 1
ATOM 10200 N N . PHE F 2 218 ? 121.542 126.992 124.245 1.00 88.93 218 PHE F N 1
ATOM 10201 C CA . PHE F 2 218 ? 120.371 126.134 124.066 1.00 88.93 218 PHE F CA 1
ATOM 10202 C C . PHE F 2 218 ? 119.488 126.058 125.307 1.00 88.93 218 PHE F C 1
ATOM 10203 O O . PHE F 2 218 ? 118.265 126.231 125.171 1.00 88.93 218 PHE F O 1
ATOM 10211 N N . PRO F 2 219 ? 120.003 125.813 126.520 1.00 84.27 219 PRO F N 1
ATOM 10212 C CA . PRO F 2 219 ? 119.096 125.825 127.683 1.00 84.27 219 PRO F CA 1
ATOM 10213 C C . PRO F 2 219 ? 118.399 127.159 127.881 1.00 84.27 219 PRO F C 1
ATOM 10214 O O . PRO F 2 219 ? 117.169 127.203 128.037 1.00 84.27 219 PRO F O 1
ATOM 10218 N N . LEU F 2 220 ? 119.159 128.255 127.870 1.00 84.79 220 LEU F N 1
ATOM 10219 C CA . LEU F 2 220 ? 118.579 129.574 128.081 1.00 84.79 220 LEU F CA 1
ATOM 10220 C C . LEU F 2 220 ? 117.618 129.946 126.959 1.00 84.79 220 LEU F C 1
ATOM 10221 O O . LEU F 2 220 ? 116.537 130.487 127.221 1.00 84.79 220 LEU F O 1
ATOM 10226 N N . THR F 2 221 ? 117.994 129.670 125.708 1.00 85.76 221 THR F N 1
ATOM 10227 C CA . THR F 2 221 ? 117.113 129.988 124.589 1.00 85.76 221 THR F CA 1
ATOM 10228 C C . THR F 2 221 ? 115.822 129.187 124.664 1.00 85.76 221 THR F C 1
ATOM 10229 O O . THR F 2 221 ? 114.740 129.722 124.405 1.00 85.76 221 THR F O 1
ATOM 10233 N N . LEU F 2 222 ? 115.912 127.903 125.020 1.00 86.03 222 LEU F N 1
ATOM 10234 C CA . LEU F 2 222 ? 114.707 127.092 125.146 1.00 86.03 222 LEU F CA 1
ATOM 10235 C C . LEU F 2 222 ? 113.808 127.609 126.261 1.00 86.03 222 LEU F C 1
ATOM 10236 O O . LEU F 2 222 ? 112.586 127.689 126.094 1.00 86.03 222 LEU F O 1
ATOM 10241 N N . THR F 2 223 ? 114.394 127.969 127.406 1.00 84.61 223 THR F N 1
ATOM 10242 C CA . THR F 2 223 ? 113.590 128.491 128.508 1.00 84.61 223 THR F CA 1
ATOM 10243 C C . THR F 2 223 ? 112.904 129.797 128.121 1.00 84.61 223 THR F C 1
ATOM 10244 O O . THR F 2 223 ? 111.706 129.983 128.381 1.00 84.61 223 THR F O 1
ATOM 10248 N N . VAL F 2 224 ? 113.644 130.706 127.482 1.00 83.64 224 VAL F N 1
ATOM 10249 C CA . VAL F 2 224 ? 113.066 131.981 127.071 1.00 83.64 224 VAL F CA 1
ATOM 10250 C C . VAL F 2 224 ? 111.978 131.764 126.029 1.00 83.64 224 VAL F C 1
ATOM 10251 O O . VAL F 2 224 ? 110.935 132.424 126.060 1.00 83.64 224 VAL F O 1
ATOM 10255 N N . GLY F 2 225 ? 112.197 130.840 125.093 1.00 85.28 225 GLY F N 1
ATOM 10256 C CA . GLY F 2 225 ? 111.182 130.562 124.092 1.00 85.28 225 GLY F CA 1
ATOM 10257 C C . GLY F 2 225 ? 109.919 129.976 124.690 1.00 85.28 225 GLY F C 1
ATOM 10258 O O . GLY F 2 225 ? 108.810 130.321 124.277 1.00 85.28 225 GLY F O 1
ATOM 10259 N N . ILE F 2 226 ? 110.067 129.078 125.666 1.00 83.56 226 ILE F N 1
ATOM 10260 C CA . 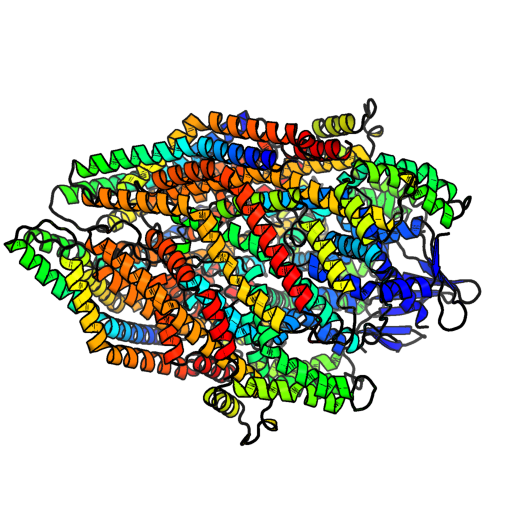ILE F 2 226 ? 108.897 128.526 126.343 1.00 83.56 226 ILE F CA 1
ATOM 10261 C C . ILE F 2 226 ? 108.135 129.627 127.068 1.00 83.56 226 ILE F C 1
ATOM 10262 O O . ILE F 2 226 ? 106.900 129.694 127.000 1.00 83.56 226 ILE F O 1
ATOM 10267 N N . MET F 2 227 ? 108.854 130.516 127.760 1.00 86.43 227 MET F N 1
ATOM 10268 C CA . MET F 2 227 ? 108.184 131.630 128.429 1.00 86.43 227 MET F CA 1
ATOM 10269 C C . MET F 2 227 ? 107.461 132.527 127.430 1.00 86.43 227 MET F C 1
ATOM 10270 O O . MET F 2 227 ? 106.323 132.948 127.672 1.00 86.43 227 MET F O 1
ATOM 10275 N N . LEU F 2 228 ? 108.105 132.831 126.301 1.00 85.39 228 LEU F N 1
ATOM 10276 C CA . LEU F 2 228 ? 107.485 133.695 125.301 1.00 85.39 228 LEU F CA 1
ATOM 10277 C C . LEU F 2 228 ? 106.239 133.054 124.707 1.00 85.39 228 LEU F C 1
ATOM 10278 O O . LEU F 2 228 ? 105.215 133.722 124.527 1.00 85.39 228 LEU F O 1
ATOM 10283 N N . MET F 2 229 ? 106.307 131.759 124.391 1.00 89.31 229 MET F N 1
ATOM 10284 C CA . MET F 2 229 ? 105.139 131.073 123.852 1.00 89.31 229 MET F CA 1
ATOM 10285 C C . MET F 2 229 ? 104.016 131.013 124.876 1.00 89.31 229 MET F C 1
ATOM 10286 O O . MET F 2 229 ? 102.837 131.102 124.518 1.00 89.31 229 MET F O 1
ATOM 10291 N N . ALA F 2 230 ? 104.360 130.859 126.156 1.00 85.81 230 ALA F N 1
ATOM 10292 C CA . ALA F 2 230 ? 103.347 130.967 127.198 1.00 85.81 230 ALA F CA 1
ATOM 10293 C C . ALA F 2 230 ? 102.725 132.357 127.205 1.00 85.81 230 ALA F C 1
ATOM 10294 O O . ALA F 2 230 ? 101.522 132.508 127.448 1.00 85.81 230 ALA F O 1
ATOM 10296 N N . ALA F 2 231 ? 103.532 133.386 126.941 1.00 88.14 231 ALA F N 1
ATOM 10297 C CA . ALA F 2 231 ? 103.025 134.751 126.884 1.00 88.14 231 ALA F CA 1
ATOM 10298 C C . ALA F 2 231 ? 102.404 135.106 125.538 1.00 88.14 231 ALA F C 1
ATOM 10299 O O . ALA F 2 231 ? 101.578 136.023 125.481 1.00 88.14 231 ALA F O 1
ATOM 10301 N N . LEU F 2 232 ? 102.776 134.416 124.458 1.00 88.57 232 LEU F N 1
ATOM 10302 C CA . LEU F 2 232 ? 102.245 134.745 123.140 1.00 88.57 232 LEU F CA 1
ATOM 10303 C C . LEU F 2 232 ? 100.864 134.161 122.881 1.00 88.57 232 LEU F C 1
ATOM 10304 O O . LEU F 2 232 ? 100.176 134.631 121.968 1.00 88.57 232 LEU F O 1
ATOM 10309 N N . MET F 2 233 ? 100.428 133.183 123.671 1.00 90.79 233 MET F N 1
ATOM 10310 C CA . MET F 2 233 ? 99.138 132.549 123.410 1.00 90.79 233 MET F CA 1
ATOM 10311 C C . MET F 2 233 ? 97.976 133.528 123.286 1.00 90.79 233 MET F C 1
ATOM 10312 O O . MET F 2 233 ? 97.251 133.434 122.284 1.00 90.79 233 MET F O 1
ATOM 10317 N N . PRO F 2 234 ? 97.774 134.505 124.183 1.00 89.28 234 PRO F N 1
ATOM 10318 C CA . PRO F 2 234 ? 96.585 135.370 124.045 1.00 89.28 234 PRO F CA 1
ATOM 10319 C C . PRO F 2 234 ? 96.485 136.083 122.704 1.00 89.28 234 PRO F C 1
ATOM 10320 O O . PRO F 2 234 ? 95.389 136.505 122.316 1.00 89.28 234 PRO F O 1
ATOM 10324 N N . LEU F 2 235 ? 97.599 136.233 121.984 1.00 88.22 235 LEU F N 1
ATOM 10325 C CA . LEU F 2 235 ? 97.553 136.820 120.649 1.00 88.22 235 LEU F CA 1
ATOM 10326 C C . LEU F 2 235 ? 96.911 135.891 119.621 1.00 88.22 235 LEU F C 1
ATOM 10327 O O . LEU F 2 235 ? 96.487 136.361 118.560 1.00 88.22 235 LEU F O 1
ATOM 10332 N N . ILE F 2 236 ? 96.818 134.591 119.913 1.00 90.43 236 ILE F N 1
ATOM 10333 C CA . ILE F 2 236 ? 96.359 133.626 118.913 1.00 90.43 236 ILE F CA 1
ATOM 10334 C C . ILE F 2 236 ? 94.894 133.839 118.551 1.00 90.43 236 ILE F C 1
ATOM 10335 O O . ILE F 2 236 ? 94.515 133.710 117.380 1.00 90.43 236 ILE F O 1
ATOM 10340 N N . ALA F 2 237 ? 94.049 134.163 119.532 1.00 90.57 237 ALA F N 1
ATOM 10341 C CA . ALA F 2 237 ? 92.608 134.202 119.284 1.00 90.57 237 ALA F CA 1
ATOM 10342 C C . ALA F 2 237 ? 92.198 135.206 118.212 1.00 90.57 237 ALA F C 1
ATOM 10343 O O . ALA F 2 237 ? 91.477 134.811 117.279 1.00 90.57 237 ALA F O 1
ATOM 10345 N N . PRO F 2 238 ? 92.601 136.492 118.258 1.00 90.87 238 PRO F N 1
ATOM 10346 C CA . PRO F 2 238 ? 92.172 137.413 117.196 1.00 90.87 238 PRO F CA 1
ATOM 10347 C C . PRO F 2 238 ? 92.857 137.127 115.869 1.00 90.87 238 PRO F C 1
ATOM 10348 O O . PRO F 2 238 ? 92.287 137.356 114.794 1.00 90.87 238 PRO F O 1
ATOM 10352 N N . PHE F 2 239 ? 94.090 136.621 115.940 1.00 91.06 239 PHE F N 1
ATOM 10353 C CA . PHE F 2 239 ? 94.816 136.281 114.723 1.00 91.06 239 PHE F CA 1
ATOM 10354 C C . PHE F 2 239 ? 94.097 135.182 113.954 1.00 91.06 239 PHE F C 1
ATOM 10355 O O . PHE F 2 239 ? 93.974 135.249 112.727 1.00 91.06 239 PHE F O 1
ATOM 10363 N N . CYS F 2 240 ? 93.608 134.161 114.661 1.00 91.78 240 CYS F N 1
ATOM 10364 C CA . CYS F 2 240 ? 92.855 133.102 113.997 1.00 91.78 240 CYS F CA 1
ATOM 10365 C C . CYS F 2 240 ? 91.535 133.625 113.445 1.00 91.78 240 CYS F C 1
ATOM 10366 O O . CYS F 2 240 ? 91.101 133.214 112.362 1.00 91.78 240 CYS F O 1
ATOM 10369 N N . GLU F 2 241 ? 90.878 134.529 114.178 1.00 95.55 241 GLU F N 1
ATOM 10370 C CA . GLU F 2 241 ? 89.650 135.135 113.675 1.00 95.55 241 GLU F CA 1
ATOM 10371 C C . GLU F 2 241 ? 89.892 135.830 112.345 1.00 95.55 241 GLU F C 1
ATOM 10372 O O . GLU F 2 241 ? 89.117 135.668 111.396 1.00 95.55 241 GLU F O 1
ATOM 10378 N N . HIS F 2 242 ? 90.967 136.614 112.260 1.00 92.24 242 HIS F N 1
ATOM 10379 C CA . HIS F 2 242 ? 91.311 137.266 111.000 1.00 92.24 242 HIS F CA 1
ATOM 10380 C C . HIS F 2 242 ? 91.678 136.242 109.930 1.00 92.24 242 HIS F C 1
ATOM 10381 O O . HIS F 2 242 ? 91.277 136.369 108.765 1.00 92.24 242 HIS F O 1
ATOM 10388 N N . LEU F 2 243 ? 92.435 135.212 110.316 1.00 88.63 243 LEU F N 1
ATOM 10389 C CA . LEU F 2 243 ? 92.995 134.277 109.346 1.00 88.63 243 LEU F CA 1
ATOM 10390 C C . LEU F 2 243 ? 91.906 133.449 108.676 1.00 88.63 243 LEU F C 1
ATOM 10391 O O . LEU F 2 243 ? 91.882 133.315 107.448 1.00 88.63 243 LEU F O 1
ATOM 10396 N N . PHE F 2 244 ? 91.000 132.874 109.468 1.00 87.15 244 PHE F N 1
ATOM 10397 C CA . PHE F 2 244 ? 89.905 132.107 108.880 1.00 87.15 244 PHE F CA 1
ATOM 10398 C C . PHE F 2 244 ? 88.974 133.005 108.074 1.00 87.15 244 PHE F C 1
ATOM 10399 O O . PHE F 2 244 ? 88.492 132.613 107.006 1.00 87.15 244 PHE F O 1
ATOM 10407 N N . SER F 2 245 ? 88.706 134.214 108.573 1.00 89.89 245 SER F N 1
ATOM 10408 C CA . SER F 2 245 ? 87.770 135.106 107.895 1.00 89.89 245 SER F CA 1
ATOM 10409 C C . SER F 2 245 ? 88.284 135.511 106.518 1.00 89.89 245 SER F C 1
ATOM 10410 O O . SER F 2 245 ? 87.526 135.527 105.539 1.00 89.89 245 SER F O 1
ATOM 10413 N N . GLU F 2 246 ? 89.572 135.854 106.422 1.00 93.27 246 GLU F N 1
ATOM 10414 C CA . GLU F 2 246 ? 90.112 136.269 105.131 1.00 93.27 246 GLU F CA 1
ATOM 10415 C C . GLU F 2 246 ? 90.087 135.119 104.129 1.00 93.27 246 GLU F C 1
ATOM 10416 O O . GLU F 2 246 ? 89.783 135.321 102.947 1.00 93.27 246 GLU F O 1
ATOM 10422 N N . ILE F 2 247 ? 90.375 133.899 104.588 1.00 88.21 247 ILE F N 1
ATOM 10423 C CA . ILE F 2 247 ? 90.357 132.746 103.692 1.00 88.21 247 ILE F CA 1
ATOM 10424 C C . ILE F 2 247 ? 88.930 132.440 103.253 1.00 88.21 247 ILE F C 1
ATOM 10425 O O . ILE F 2 247 ? 88.685 132.054 102.106 1.00 88.21 247 ILE F O 1
ATOM 10430 N N . PHE F 2 248 ? 87.965 132.615 104.158 1.00 89.80 248 PHE F N 1
ATOM 10431 C CA . PHE F 2 248 ? 86.566 132.410 103.795 1.00 89.80 248 PHE F CA 1
ATOM 10432 C C . PHE F 2 248 ? 86.117 133.421 102.747 1.00 89.80 248 PHE F C 1
ATOM 10433 O O . PHE F 2 248 ? 85.414 133.074 101.791 1.00 89.80 248 PHE F O 1
ATOM 10441 N N . ASN F 2 249 ? 86.521 134.683 102.911 1.00 90.75 249 ASN F N 1
ATOM 10442 C CA . ASN F 2 249 ? 86.198 135.698 101.910 1.00 90.75 249 ASN F CA 1
ATOM 10443 C C . ASN F 2 249 ? 86.843 135.366 100.569 1.00 90.75 249 ASN F C 1
ATOM 10444 O O . ASN F 2 249 ? 86.222 135.513 99.508 1.00 90.75 249 ASN F O 1
ATOM 10449 N N . LEU F 2 250 ? 88.097 134.914 100.604 1.00 92.74 250 LEU F N 1
ATOM 10450 C CA . LEU F 2 250 ? 88.801 134.534 99.385 1.00 92.74 250 LEU F CA 1
ATOM 10451 C C . LEU F 2 250 ? 88.089 133.388 98.674 1.00 92.74 250 LEU F C 1
ATOM 10452 O O . LEU F 2 250 ? 87.912 133.406 97.451 1.00 92.74 250 LEU F O 1
ATOM 10457 N N . LEU F 2 251 ? 87.673 132.376 99.439 1.00 89.25 251 LEU F N 1
ATOM 10458 C CA . LEU F 2 251 ? 86.948 131.248 98.864 1.00 89.25 251 LEU F CA 1
ATOM 10459 C C . LEU F 2 251 ? 85.615 131.681 98.276 1.00 89.25 251 LEU F C 1
ATOM 10460 O O . LEU F 2 251 ? 85.221 131.207 97.206 1.00 89.25 251 LEU F O 1
ATOM 10465 N N . ALA F 2 252 ? 84.895 132.565 98.969 1.00 96.02 252 ALA F N 1
ATOM 10466 C CA . ALA F 2 252 ? 83.626 133.053 98.441 1.00 96.02 252 ALA F CA 1
ATOM 10467 C C . ALA F 2 252 ? 83.833 133.778 97.117 1.00 96.02 252 ALA F C 1
ATOM 10468 O O . ALA F 2 252 ? 83.090 133.563 96.151 1.00 96.02 252 ALA F O 1
ATOM 10470 N N . ASP F 2 253 ? 84.857 134.634 97.052 1.00 102.67 253 ASP F N 1
ATOM 10471 C CA . ASP F 2 253 ? 85.143 135.349 95.812 1.00 102.67 253 ASP F CA 1
ATOM 10472 C C . ASP F 2 253 ? 85.512 134.387 94.689 1.00 102.67 253 ASP F C 1
ATOM 10473 O O . ASP F 2 253 ? 85.037 134.530 93.555 1.00 102.67 253 ASP F O 1
ATOM 10478 N N . ILE F 2 254 ? 86.352 133.394 94.986 1.00 101.57 254 ILE F N 1
ATOM 10479 C CA . ILE F 2 254 ? 86.775 132.446 93.959 1.00 101.57 254 ILE F CA 1
ATOM 10480 C C . ILE F 2 254 ? 85.588 131.631 93.458 1.00 101.57 254 ILE F C 1
ATOM 10481 O O . ILE F 2 254 ? 85.435 131.408 92.250 1.00 101.57 254 ILE F O 1
ATOM 10486 N N . VAL F 2 255 ? 84.728 131.177 94.373 1.00 103.31 255 VAL F N 1
ATOM 10487 C CA . VAL F 2 255 ? 83.548 130.414 93.979 1.00 103.31 255 VAL F CA 1
ATOM 10488 C C . VAL F 2 255 ? 82.617 131.261 93.126 1.00 103.31 255 VAL F C 1
ATOM 10489 O O . VAL F 2 255 ? 82.085 130.786 92.115 1.00 103.31 255 VAL F O 1
ATOM 10493 N N . SER F 2 256 ? 82.407 132.521 93.502 1.00 107.76 256 SER F N 1
ATOM 10494 C CA . SER F 2 256 ? 81.617 133.433 92.689 1.00 107.76 256 SER F CA 1
ATOM 10495 C C . SER F 2 256 ? 82.251 133.709 91.332 1.00 107.76 256 SER F C 1
ATOM 10496 O O . SER F 2 256 ? 81.533 134.045 90.384 1.00 107.76 256 SER F O 1
ATOM 10499 N N . GLU F 2 257 ? 83.572 133.579 91.217 1.00 114.70 257 GLU F N 1
ATOM 10500 C CA . GLU F 2 257 ? 84.266 133.792 89.954 1.00 114.70 257 GLU F CA 1
ATOM 10501 C C . GLU F 2 257 ? 84.345 132.555 89.070 1.00 114.70 257 GLU F C 1
ATOM 10502 O O . GLU F 2 257 ? 84.581 132.692 87.869 1.00 114.70 257 GLU F O 1
ATOM 10508 N N . MET F 2 258 ? 84.164 131.357 89.630 1.00 116.95 258 MET F N 1
ATOM 10509 C CA . MET F 2 258 ? 84.261 130.141 88.820 1.00 116.95 258 MET F CA 1
ATOM 10510 C C . MET F 2 258 ? 83.230 130.047 87.701 1.00 116.95 258 MET F C 1
ATOM 10511 O O . MET F 2 258 ? 83.631 129.815 86.546 1.00 116.95 258 MET F O 1
ATOM 10516 N N . PRO F 2 259 ? 81.921 130.206 87.940 1.00 122.53 259 PRO F N 1
ATOM 10517 C CA . PRO F 2 259 ? 80.950 129.743 86.941 1.00 122.53 259 PRO F CA 1
ATOM 10518 C C . PRO F 2 259 ? 80.704 130.703 85.790 1.00 122.53 259 PRO F C 1
ATOM 10519 O O . PRO F 2 259 ? 79.921 130.365 84.892 1.00 122.53 259 PRO F O 1
ATOM 10523 N N . ILE F 2 260 ? 81.328 131.882 85.781 1.00 127.10 260 ILE F N 1
ATOM 10524 C CA . ILE F 2 260 ? 81.104 132.811 84.679 1.00 127.10 260 ILE F CA 1
ATOM 10525 C C . ILE F 2 260 ? 81.744 132.303 83.390 1.00 127.10 260 ILE F C 1
ATOM 10526 O O . ILE F 2 260 ? 81.227 132.551 82.294 1.00 127.10 260 ILE F O 1
ATOM 10531 N N . ASN F 2 261 ? 82.862 131.582 83.489 1.00 130.91 261 ASN F N 1
ATOM 10532 C CA . ASN F 2 261 ? 83.645 131.192 82.323 1.00 130.91 261 ASN F CA 1
ATOM 10533 C C . ASN F 2 261 ? 83.610 129.688 82.061 1.00 130.91 261 ASN F C 1
ATOM 10534 O O . ASN F 2 261 ? 84.650 129.093 81.761 1.00 130.91 261 ASN F O 1
ATOM 10539 N N . ASN F 2 262 ? 82.445 129.059 82.176 1.00 132.17 262 ASN F N 1
ATOM 10540 C CA . ASN F 2 262 ? 82.325 127.646 81.832 1.00 132.17 262 ASN F CA 1
ATOM 10541 C C . ASN F 2 262 ? 82.308 127.455 80.319 1.00 132.17 262 ASN F C 1
ATOM 10542 O O . ASN F 2 262 ? 81.665 128.215 79.595 1.00 132.17 262 ASN F O 1
ATOM 10547 N N . MET G 3 1 ? 81.854 125.944 124.988 1.00 98.86 1 MET G N 1
ATOM 10548 C CA . MET G 3 1 ? 83.283 125.943 124.703 1.00 98.86 1 MET G CA 1
ATOM 10549 C C . MET G 3 1 ? 83.641 127.266 124.025 1.00 98.86 1 MET G C 1
ATOM 10550 O O . MET G 3 1 ? 83.741 127.351 122.801 1.00 98.86 1 MET G O 1
ATOM 10555 N N . THR G 3 2 ? 83.794 128.308 124.836 1.00 98.92 2 THR G N 1
ATOM 10556 C CA . THR G 3 2 ? 84.111 129.624 124.311 1.00 98.92 2 THR G CA 1
ATOM 10557 C C . THR G 3 2 ? 85.581 129.684 123.894 1.00 98.92 2 THR G C 1
ATOM 10558 O O . THR G 3 2 ? 86.410 128.928 124.408 1.00 98.92 2 THR G O 1
ATOM 10562 N N . PRO G 3 3 ? 85.925 130.555 122.940 1.00 97.80 3 PRO G N 1
ATOM 10563 C CA . PRO G 3 3 ? 87.343 130.710 122.580 1.00 97.80 3 PRO G CA 1
ATOM 10564 C C . PRO G 3 3 ? 88.225 131.089 123.754 1.00 97.80 3 PRO G C 1
ATOM 10565 O O . PRO G 3 3 ? 89.375 130.637 123.820 1.00 97.80 3 PRO G O 1
ATOM 10569 N N . GLU G 3 4 ? 87.719 131.896 124.690 1.00 101.13 4 GLU G N 1
ATOM 10570 C CA . GLU G 3 4 ? 88.507 132.249 125.866 1.00 101.13 4 GLU G CA 1
ATOM 10571 C C . GLU G 3 4 ? 88.862 131.014 126.685 1.00 101.13 4 GLU G C 1
ATOM 10572 O O . GLU G 3 4 ? 89.945 130.944 127.275 1.00 101.13 4 GLU G O 1
ATOM 10578 N N . SER G 3 5 ? 87.958 130.033 126.742 1.00 98.60 5 SER G N 1
ATOM 10579 C CA . SER G 3 5 ? 88.260 128.796 127.455 1.00 98.60 5 SER G CA 1
ATOM 10580 C C . SER G 3 5 ? 89.422 128.056 126.806 1.00 98.60 5 SER G C 1
ATOM 10581 O O . SER G 3 5 ? 90.326 127.575 127.499 1.00 98.60 5 SER G O 1
ATOM 10584 N N . VAL G 3 6 ? 89.422 127.965 125.474 1.00 97.33 6 VAL G N 1
ATOM 10585 C CA . VAL G 3 6 ? 90.529 127.327 124.766 1.00 97.33 6 VAL G CA 1
ATOM 10586 C C . VAL G 3 6 ? 91.821 128.091 125.011 1.00 97.33 6 VAL G C 1
ATOM 10587 O O . VAL G 3 6 ? 92.894 127.499 125.186 1.00 97.33 6 VAL G O 1
ATOM 10591 N N . MET G 3 7 ? 91.737 129.420 125.016 1.00 99.08 7 MET G N 1
ATOM 10592 C CA . MET G 3 7 ? 92.924 130.246 125.192 1.00 99.08 7 MET G CA 1
ATOM 10593 C C . MET G 3 7 ? 93.519 130.046 126.582 1.00 99.08 7 MET G C 1
ATOM 10594 O O . MET G 3 7 ? 94.740 129.897 126.736 1.00 99.08 7 MET G O 1
ATOM 10599 N N . MET G 3 8 ? 92.658 130.025 127.603 1.00 98.33 8 MET G N 1
ATOM 10600 C CA . MET G 3 8 ? 93.104 129.772 128.968 1.00 98.33 8 MET G CA 1
ATOM 10601 C C . MET G 3 8 ? 93.671 128.367 129.104 1.00 98.33 8 MET G C 1
ATOM 10602 O O . MET G 3 8 ? 94.653 128.153 129.823 1.00 98.33 8 MET G O 1
ATOM 10607 N N . MET G 3 9 ? 93.061 127.392 128.425 1.00 96.08 9 MET G N 1
ATOM 10608 C CA . MET G 3 9 ? 93.591 126.034 128.440 1.00 96.08 9 MET G CA 1
ATOM 10609 C C . MET G 3 9 ? 94.996 125.990 127.854 1.00 96.08 9 MET G C 1
ATOM 10610 O O . MET G 3 9 ? 95.886 125.332 128.404 1.00 96.08 9 MET G O 1
ATOM 10615 N N . GLY G 3 10 ? 95.216 126.692 126.743 1.00 90.63 10 GLY G N 1
ATOM 10616 C CA . GLY G 3 10 ? 96.548 126.735 126.159 1.00 90.63 10 GLY G CA 1
ATOM 10617 C C . GLY G 3 10 ? 97.566 127.405 127.065 1.00 90.63 10 GLY G C 1
ATOM 10618 O O . GLY G 3 10 ? 98.699 126.930 127.204 1.00 90.63 10 GLY G O 1
ATOM 10619 N N . THR G 3 11 ? 97.179 128.521 127.689 1.00 89.88 11 THR G N 1
ATOM 10620 C CA . THR G 3 11 ? 98.094 129.200 128.603 1.00 89.88 11 THR G CA 1
ATOM 10621 C C . THR G 3 11 ? 98.437 128.316 129.796 1.00 89.88 11 THR G C 1
ATOM 10622 O O . THR G 3 11 ? 99.596 128.257 130.222 1.00 89.88 11 THR G O 1
ATOM 10626 N N . GLU G 3 12 ? 97.440 127.621 130.350 1.00 88.61 12 GLU G N 1
ATOM 10627 C CA . GLU G 3 12 ? 97.693 126.704 131.456 1.00 88.61 12 GLU G CA 1
ATOM 10628 C C . GLU G 3 12 ? 98.601 125.560 131.025 1.00 88.61 12 GLU G C 1
ATOM 10629 O O . GLU G 3 12 ? 99.480 125.132 131.784 1.00 88.61 12 GLU G O 1
ATOM 10635 N N . ALA G 3 13 ? 98.397 125.045 129.811 1.00 85.38 13 ALA G N 1
ATOM 10636 C CA . ALA G 3 13 ? 99.256 123.985 129.300 1.00 85.38 13 ALA G CA 1
ATOM 10637 C C . ALA G 3 13 ? 100.701 124.448 129.203 1.00 85.38 13 ALA G C 1
ATOM 10638 O O . ALA G 3 13 ? 101.623 123.727 129.602 1.00 85.38 13 ALA G O 1
ATOM 10640 N N . MET G 3 14 ? 100.918 125.654 128.676 1.00 83.73 14 MET G N 1
ATOM 10641 C CA . MET G 3 14 ? 102.284 126.151 128.554 1.00 83.73 14 MET G CA 1
ATOM 10642 C C . MET G 3 14 ? 102.887 126.459 129.918 1.00 83.73 14 MET G C 1
ATOM 10643 O O . MET G 3 14 ? 104.093 126.286 130.118 1.00 83.73 14 MET G O 1
ATOM 10648 N N . LYS G 3 15 ? 102.068 126.909 130.871 1.00 82.08 15 LYS G N 1
ATOM 10649 C CA . LYS G 3 15 ? 102.565 127.119 132.226 1.00 82.08 15 LYS G CA 1
ATOM 10650 C C . LYS G 3 15 ? 103.013 125.806 132.854 1.00 82.08 15 LYS G C 1
ATOM 10651 O O . LYS G 3 15 ? 104.061 125.746 133.508 1.00 82.08 15 LYS G O 1
ATOM 10657 N N . VAL G 3 16 ? 102.230 124.742 132.663 1.00 78.10 16 VAL G N 1
ATOM 10658 C CA . VAL G 3 16 ? 102.610 123.430 133.183 1.00 78.10 16 VAL G CA 1
ATOM 10659 C C . VAL G 3 16 ? 103.887 122.940 132.511 1.00 78.10 16 VAL G C 1
ATOM 10660 O O . VAL G 3 16 ? 104.784 122.398 133.169 1.00 78.10 16 VAL G O 1
ATOM 10664 N N . ALA G 3 17 ? 103.990 123.125 131.193 1.00 78.71 17 ALA G N 1
ATOM 10665 C CA . ALA G 3 17 ? 105.196 122.714 130.480 1.00 78.71 17 ALA G CA 1
ATOM 10666 C C . ALA G 3 17 ? 106.420 123.465 130.987 1.00 78.71 17 ALA G C 1
ATOM 10667 O O . ALA G 3 17 ? 107.489 122.871 131.171 1.00 78.71 17 ALA G O 1
ATOM 10669 N N . LEU G 3 18 ? 106.284 124.773 131.213 1.00 78.19 18 LEU G N 1
ATOM 10670 C CA . LEU G 3 18 ? 107.392 125.551 131.755 1.00 78.19 18 LEU G CA 1
ATOM 10671 C C . LEU G 3 18 ? 107.768 125.076 133.152 1.00 78.19 18 LEU G C 1
ATOM 10672 O O . LEU G 3 18 ? 108.953 124.909 133.458 1.00 78.19 18 LEU G O 1
ATOM 10677 N N . ALA G 3 19 ? 106.772 124.840 134.009 1.00 76.32 19 ALA G N 1
ATOM 10678 C CA . ALA G 3 19 ? 107.057 124.366 135.359 1.00 76.32 19 ALA G CA 1
ATOM 10679 C C . ALA G 3 19 ? 107.727 123.000 135.343 1.00 76.32 19 ALA G C 1
ATOM 10680 O O . ALA G 3 19 ? 108.496 122.675 136.254 1.00 76.32 19 ALA G O 1
ATOM 10682 N N . LEU G 3 20 ? 107.445 122.188 134.324 1.00 77.46 20 LEU G N 1
ATOM 10683 C CA . LEU G 3 20 ? 108.102 120.890 134.211 1.00 77.46 20 LEU G CA 1
ATOM 10684 C C . LEU G 3 20 ? 109.549 121.039 133.760 1.00 77.46 20 LEU G C 1
ATOM 10685 O O . LEU G 3 20 ? 110.438 120.343 134.264 1.00 77.46 20 LEU G O 1
ATOM 10690 N N . ALA G 3 21 ? 109.804 121.941 132.813 1.00 79.31 21 ALA G N 1
ATOM 10691 C CA . ALA G 3 21 ? 111.114 122.044 132.185 1.00 79.31 21 ALA G CA 1
ATOM 10692 C C . ALA G 3 21 ? 112.017 123.090 132.821 1.00 79.31 21 ALA G C 1
ATOM 10693 O O . ALA G 3 21 ? 113.239 123.006 132.658 1.00 79.31 21 ALA G O 1
ATOM 10695 N N . ALA G 3 22 ? 111.455 124.071 133.528 1.00 79.56 22 ALA G N 1
ATOM 10696 C CA . ALA G 3 22 ? 112.290 125.101 134.143 1.00 79.56 22 ALA G CA 1
ATOM 10697 C C . ALA G 3 22 ? 113.338 124.545 135.100 1.00 79.56 22 ALA G C 1
ATOM 10698 O O . ALA G 3 22 ? 114.490 125.004 135.030 1.00 79.56 22 ALA G O 1
ATOM 10700 N N . PRO G 3 23 ? 113.035 123.592 136.006 1.00 78.99 23 PRO G N 1
ATOM 10701 C CA . PRO G 3 23 ? 114.092 123.068 136.883 1.00 78.99 23 PRO G CA 1
ATOM 10702 C C . PRO G 3 23 ? 115.264 122.469 136.121 1.00 78.99 23 PRO G C 1
ATOM 10703 O O . PRO G 3 23 ? 116.415 122.847 136.356 1.00 78.99 23 PRO G O 1
ATOM 10707 N N . LEU G 3 24 ? 114.983 121.538 135.208 1.00 77.05 24 LEU G N 1
ATOM 10708 C CA . LEU G 3 24 ? 116.055 120.850 134.495 1.00 77.05 24 LEU G CA 1
ATOM 10709 C C . LEU G 3 24 ? 116.835 121.807 133.600 1.00 77.05 24 LEU G C 1
ATOM 10710 O O . LEU G 3 24 ? 118.071 121.776 133.572 1.00 77.05 24 LEU G O 1
ATOM 10715 N N . LEU G 3 25 ? 116.128 122.664 132.859 1.00 78.19 25 LEU G N 1
ATOM 10716 C CA . LEU G 3 25 ? 116.810 123.614 131.984 1.00 78.19 25 LEU G CA 1
ATOM 10717 C C . LEU G 3 25 ? 117.668 124.583 132.785 1.00 78.19 25 LEU G C 1
ATOM 10718 O O . LEU G 3 25 ? 118.806 124.878 132.403 1.00 78.19 25 LEU G O 1
ATOM 10723 N N . LEU G 3 26 ? 117.140 125.087 133.903 1.00 79.22 26 LEU G N 1
ATOM 10724 C CA . LEU G 3 26 ? 117.901 126.020 134.725 1.00 79.22 26 LEU G CA 1
ATOM 10725 C C . LEU G 3 26 ? 119.112 125.344 135.355 1.00 79.22 26 LEU G C 1
ATOM 10726 O O . LEU G 3 26 ? 120.182 125.952 135.452 1.00 79.22 26 LEU G O 1
ATOM 10731 N N . VAL G 3 27 ? 118.966 124.091 135.791 1.00 76.48 27 VAL G N 1
ATOM 10732 C CA . VAL G 3 27 ? 120.099 123.371 136.364 1.00 76.48 27 VAL G CA 1
ATOM 10733 C C . VAL G 3 27 ? 121.178 123.150 135.311 1.00 76.48 27 VAL G C 1
ATOM 10734 O O . VAL G 3 27 ? 122.374 123.330 135.578 1.00 76.48 27 VAL G O 1
ATOM 10738 N N . ALA G 3 28 ? 120.774 122.759 134.099 1.00 79.34 28 ALA G N 1
ATOM 10739 C CA . ALA G 3 28 ? 121.743 122.584 133.022 1.00 79.34 28 ALA G CA 1
ATOM 10740 C C . ALA G 3 28 ? 122.446 123.894 132.699 1.00 79.34 28 ALA G C 1
ATOM 10741 O O . ALA G 3 28 ? 123.669 123.923 132.516 1.00 79.34 28 ALA G O 1
ATOM 10743 N N . LEU G 3 29 ? 121.692 124.994 132.642 1.00 79.70 29 LEU G N 1
ATOM 10744 C CA . LEU G 3 29 ? 122.293 126.297 132.379 1.00 79.70 29 LEU G CA 1
ATOM 10745 C C . LEU G 3 29 ? 123.278 126.683 133.475 1.00 79.70 29 LEU G C 1
ATOM 10746 O O . LEU G 3 29 ? 124.372 127.182 133.189 1.00 79.70 29 LEU G O 1
ATOM 10751 N N . ILE G 3 30 ? 122.908 126.456 134.736 1.00 78.62 30 ILE G N 1
ATOM 10752 C CA . ILE G 3 30 ? 123.764 126.841 135.851 1.00 78.62 30 ILE G CA 1
ATOM 10753 C C . ILE G 3 30 ? 125.056 126.036 135.837 1.00 78.62 30 ILE G C 1
ATOM 10754 O O . ILE G 3 30 ? 126.150 126.588 136.004 1.00 78.62 30 ILE G O 1
ATOM 10759 N N . THR G 3 31 ? 124.956 124.720 135.633 1.00 78.99 31 THR G N 1
ATOM 10760 C CA . THR G 3 31 ? 126.166 123.904 135.637 1.00 78.99 31 THR G CA 1
ATOM 10761 C C . THR G 3 31 ? 127.038 124.198 134.420 1.00 78.99 31 THR G C 1
ATOM 10762 O O . THR G 3 31 ? 128.271 124.196 134.522 1.00 78.99 31 THR G O 1
ATOM 10766 N N . GLY G 3 32 ? 126.424 124.488 133.268 1.00 82.43 32 GLY G N 1
ATOM 10767 C CA . GLY G 3 32 ? 127.207 124.901 132.117 1.00 82.43 32 GLY G CA 1
ATOM 10768 C C . GLY G 3 32 ? 127.938 126.206 132.358 1.00 82.43 32 GLY G C 1
ATOM 10769 O O . GLY G 3 32 ? 129.110 126.346 132.003 1.00 82.43 32 GLY G O 1
ATOM 10770 N N . LEU G 3 33 ? 127.259 127.175 132.978 1.00 83.35 33 LEU G N 1
ATOM 10771 C CA . LEU G 3 33 ? 127.909 128.435 133.324 1.00 83.35 33 LEU G CA 1
ATOM 10772 C C . LEU G 3 33 ? 129.060 128.213 134.294 1.00 83.35 33 LEU G C 1
ATOM 10773 O O . LEU G 3 33 ? 130.128 128.815 134.146 1.00 83.35 33 LEU G O 1
ATOM 10778 N N . ILE G 3 34 ? 128.859 127.357 135.298 1.00 81.87 34 ILE G N 1
ATOM 10779 C CA . ILE G 3 34 ? 129.908 127.108 136.283 1.00 81.87 34 ILE G CA 1
ATOM 10780 C C . ILE G 3 34 ? 131.128 126.485 135.616 1.00 81.87 34 ILE G C 1
ATOM 10781 O O . ILE G 3 34 ? 132.267 126.910 135.845 1.00 81.87 34 ILE G O 1
ATOM 10786 N N . ILE G 3 35 ? 130.907 125.475 134.771 1.00 82.87 35 ILE G N 1
ATOM 10787 C CA . ILE G 3 35 ? 132.027 124.823 134.100 1.00 82.87 35 ILE G CA 1
ATOM 10788 C C . ILE G 3 35 ? 132.729 125.793 133.157 1.00 82.87 35 ILE G C 1
ATOM 10789 O O . ILE G 3 35 ? 133.963 125.816 133.075 1.00 82.87 35 ILE G O 1
ATOM 10794 N N . SER G 3 36 ? 131.961 126.612 132.432 1.00 84.46 36 SER G N 1
ATOM 10795 C CA . SER G 3 36 ? 132.565 127.569 131.511 1.00 84.46 36 SER G CA 1
ATOM 10796 C C . SER G 3 36 ? 133.394 128.612 132.252 1.00 84.46 36 SER G C 1
ATOM 10797 O O . SER G 3 36 ? 134.483 128.978 131.800 1.00 84.46 36 SER G O 1
ATOM 10800 N N . ILE G 3 37 ? 132.899 129.102 133.391 1.00 84.65 37 ILE G N 1
ATOM 10801 C CA . ILE G 3 37 ? 133.658 130.078 134.168 1.00 84.65 37 ILE G CA 1
ATOM 10802 C C . ILE G 3 37 ? 134.918 129.442 134.741 1.00 84.65 37 ILE G C 1
ATOM 10803 O O . ILE G 3 37 ? 135.989 130.063 134.764 1.00 84.65 37 ILE G O 1
ATOM 10808 N N . LEU G 3 38 ? 134.815 128.195 135.208 1.00 84.86 38 LEU G N 1
ATOM 10809 C CA . LEU G 3 38 ? 135.996 127.501 135.710 1.00 84.86 38 LEU G CA 1
ATOM 10810 C C . LEU G 3 38 ? 137.034 127.323 134.610 1.00 84.86 38 LEU G C 1
ATOM 10811 O O . LEU G 3 38 ? 138.239 127.458 134.853 1.00 84.86 38 LEU G O 1
ATOM 10816 N N . GLN G 3 39 ? 136.584 127.012 133.394 1.00 88.23 39 GLN G N 1
ATOM 10817 C CA . GLN G 3 39 ? 137.505 126.907 132.267 1.00 88.23 39 GLN G CA 1
ATOM 10818 C C . GLN G 3 39 ? 138.126 128.258 131.933 1.00 88.23 39 GLN G C 1
ATOM 10819 O O . GLN G 3 39 ? 139.313 128.337 131.597 1.00 88.23 39 GLN G O 1
ATOM 10825 N N . ALA G 3 40 ? 137.332 129.329 131.999 1.00 89.95 40 ALA G N 1
ATOM 10826 C CA . ALA G 3 40 ? 137.837 130.661 131.678 1.00 89.95 40 ALA G CA 1
ATOM 10827 C C . ALA G 3 40 ? 138.889 131.116 132.680 1.00 89.95 40 ALA G C 1
ATOM 10828 O O . ALA G 3 40 ? 139.874 131.761 132.304 1.00 89.95 40 ALA G O 1
ATOM 10830 N N . ALA G 3 41 ? 138.689 130.803 133.962 1.00 90.56 41 ALA G N 1
ATOM 10831 C CA . ALA G 3 41 ? 139.688 131.148 134.968 1.00 90.56 41 ALA G CA 1
ATOM 10832 C C . ALA G 3 41 ? 141.017 130.464 134.676 1.00 90.56 41 ALA G C 1
ATOM 10833 O O . ALA G 3 41 ? 142.082 131.080 134.806 1.00 90.56 41 ALA G O 1
ATOM 10835 N N . THR G 3 42 ? 140.974 129.197 134.281 1.00 90.89 42 THR G N 1
ATOM 10836 C CA . THR G 3 42 ? 142.159 128.464 133.867 1.00 90.89 42 THR G CA 1
ATOM 10837 C C . THR G 3 42 ? 142.324 128.608 132.354 1.00 90.89 42 THR G C 1
ATOM 10838 O O . THR G 3 42 ? 141.659 129.423 131.709 1.00 90.89 42 THR G O 1
ATOM 10842 N N . GLN G 3 43 ? 143.234 127.831 131.773 1.00 95.39 43 GLN G N 1
ATOM 10843 C CA . GLN G 3 43 ? 143.462 127.847 130.336 1.00 95.39 43 GLN G CA 1
ATOM 10844 C C . GLN G 3 43 ? 142.870 126.656 129.595 1.00 95.39 43 GLN G C 1
ATOM 10845 O O . GLN G 3 43 ? 142.971 126.598 128.365 1.00 95.39 43 GLN G O 1
ATOM 10851 N N . ILE G 3 44 ? 142.255 125.712 130.301 1.00 94.37 44 ILE G N 1
ATOM 10852 C CA . ILE G 3 44 ? 141.684 124.526 129.673 1.00 94.37 44 ILE G CA 1
ATOM 10853 C C . ILE G 3 44 ? 140.446 124.920 128.880 1.00 94.37 44 ILE G C 1
ATOM 10854 O O . ILE G 3 44 ? 139.653 125.764 129.315 1.00 94.37 44 ILE G O 1
ATOM 10859 N N . ASN G 3 45 ? 140.284 124.328 127.697 1.00 97.37 45 ASN G N 1
ATOM 10860 C CA . ASN G 3 45 ? 139.149 124.665 126.839 1.00 97.37 45 ASN G CA 1
ATOM 10861 C C . ASN G 3 45 ? 138.867 123.551 125.840 1.00 97.37 45 ASN G C 1
ATOM 10862 O O . ASN G 3 45 ? 139.664 123.314 124.928 1.00 97.37 45 ASN G O 1
ATOM 10867 N N . GLU G 3 46 ? 137.735 122.870 126.011 1.00 97.91 46 GLU G N 1
ATOM 10868 C CA . GLU G 3 46 ? 137.200 122.013 124.960 1.00 97.91 46 GLU G CA 1
ATOM 10869 C C . GLU G 3 46 ? 135.692 121.936 125.137 1.00 97.91 46 GLU G C 1
ATOM 10870 O O . GLU G 3 46 ? 135.155 122.242 126.205 1.00 97.91 46 GLU G O 1
ATOM 10876 N N . MET G 3 47 ? 135.015 121.509 124.071 1.00 103.91 47 MET G N 1
ATOM 10877 C CA . MET G 3 47 ? 133.558 121.565 124.049 1.00 103.91 47 MET G CA 1
ATOM 10878 C C . MET G 3 47 ? 132.938 120.529 124.978 1.00 103.91 47 MET G C 1
ATOM 10879 O O . MET G 3 47 ? 131.921 120.800 125.626 1.00 103.91 47 MET G O 1
ATOM 10884 N N . THR G 3 48 ? 133.530 119.341 125.055 1.00 93.49 48 THR G N 1
ATOM 10885 C CA . THR G 3 48 ? 132.908 118.210 125.731 1.00 93.49 48 THR G CA 1
ATOM 10886 C C . THR G 3 48 ? 133.177 118.172 127.229 1.00 93.49 48 THR G C 1
ATOM 10887 O O . THR G 3 48 ? 132.695 117.253 127.900 1.00 93.49 48 THR G O 1
ATOM 10891 N N . LEU G 3 49 ? 133.928 119.130 127.772 1.00 90.42 49 LEU G N 1
ATOM 10892 C CA . LEU G 3 49 ? 134.236 119.090 129.197 1.00 90.42 49 LEU G CA 1
ATOM 10893 C C . LEU G 3 49 ? 132.997 119.341 130.048 1.00 90.42 49 LEU G C 1
ATOM 10894 O O . LEU G 3 49 ? 132.873 118.784 131.144 1.00 90.42 49 LEU G O 1
ATOM 10899 N N . SER G 3 50 ? 132.076 120.175 129.569 1.00 86.99 50 SER G N 1
ATOM 10900 C CA . SER G 3 50 ? 130.881 120.521 130.326 1.00 86.99 50 SER G CA 1
ATOM 10901 C C . SER G 3 50 ? 129.716 119.567 130.098 1.00 86.99 50 SER G C 1
ATOM 10902 O O . SER G 3 50 ? 128.739 119.624 130.852 1.00 86.99 50 SER G O 1
ATOM 10905 N N . PHE G 3 51 ? 129.788 118.698 129.088 1.00 87.58 51 PHE G N 1
ATOM 10906 C CA . PHE G 3 51 ? 128.650 117.840 128.768 1.00 87.58 51 PHE G CA 1
ATOM 10907 C C . PHE G 3 51 ? 128.379 116.834 129.881 1.00 87.58 51 PHE G C 1
ATOM 10908 O O . PHE G 3 51 ? 127.230 116.658 130.304 1.00 87.58 51 PHE G O 1
ATOM 10916 N N . ILE G 3 52 ? 129.423 116.155 130.359 1.00 82.49 52 ILE G N 1
ATOM 10917 C CA . ILE G 3 52 ? 129.241 115.167 131.425 1.00 82.49 52 ILE G CA 1
ATOM 10918 C C . ILE G 3 52 ? 128.733 115.801 132.717 1.00 82.49 52 ILE G C 1
ATOM 10919 O O . ILE G 3 52 ? 127.818 115.234 133.338 1.00 82.49 52 ILE G O 1
ATOM 10924 N N . PRO G 3 53 ? 129.281 116.925 133.196 1.00 81.17 53 PRO G N 1
ATOM 10925 C CA . PRO G 3 53 ? 128.665 117.578 134.361 1.00 81.17 53 PRO G CA 1
ATOM 10926 C C . PRO G 3 53 ? 127.229 118.002 134.123 1.00 81.17 53 PRO G C 1
ATOM 10927 O O . PRO G 3 53 ? 126.420 117.939 135.054 1.00 81.17 53 PRO G O 1
ATOM 10931 N N . LYS G 3 54 ? 126.883 118.430 132.907 1.00 80.68 54 LYS G N 1
ATOM 10932 C CA . LYS G 3 54 ? 125.493 118.771 132.619 1.00 80.68 54 LYS G CA 1
ATOM 10933 C C . LYS G 3 54 ? 124.594 117.546 132.735 1.00 80.68 54 LYS G C 1
ATOM 10934 O O . LYS G 3 54 ? 123.501 117.619 133.311 1.00 80.68 54 LYS G O 1
ATOM 10940 N N . ILE G 3 55 ? 125.046 116.409 132.201 1.00 80.71 55 ILE G N 1
ATOM 10941 C CA . ILE G 3 55 ? 124.278 115.172 132.310 1.00 80.71 55 ILE G CA 1
ATOM 10942 C C . ILE G 3 55 ? 124.100 114.786 133.771 1.00 80.71 55 ILE G C 1
ATOM 10943 O O . ILE G 3 55 ? 123.000 114.420 134.204 1.00 80.71 55 ILE G O 1
ATOM 10948 N N . VAL G 3 56 ? 125.177 114.868 134.555 1.00 78.89 56 VAL G N 1
ATOM 10949 C CA . VAL G 3 56 ? 125.107 114.484 135.963 1.00 78.89 56 VAL G CA 1
ATOM 10950 C C . VAL G 3 56 ? 124.163 115.407 136.724 1.00 78.89 56 VAL G C 1
ATOM 10951 O O . VAL G 3 56 ? 123.356 114.954 137.546 1.00 78.89 56 VAL G O 1
ATOM 10955 N N . ALA G 3 57 ? 124.248 116.714 136.466 1.00 78.44 57 ALA G N 1
ATOM 10956 C CA . ALA G 3 57 ? 123.386 117.668 137.154 1.00 78.44 57 ALA G CA 1
ATOM 10957 C C . ALA G 3 57 ? 121.922 117.455 136.794 1.00 78.44 57 ALA G C 1
ATOM 10958 O O . ALA G 3 57 ? 121.050 117.524 137.667 1.00 78.44 57 ALA G O 1
ATOM 10960 N N . VAL G 3 58 ? 121.629 117.195 135.518 1.00 76.97 58 VAL G N 1
ATOM 10961 C CA . VAL G 3 58 ? 120.246 116.954 135.118 1.00 76.97 58 VAL G CA 1
ATOM 10962 C C . VAL G 3 58 ? 119.731 115.658 135.731 1.00 76.97 58 VAL G C 1
ATOM 10963 O O . VAL G 3 58 ? 118.575 115.577 136.162 1.00 76.97 58 VAL G O 1
ATOM 10967 N N . PHE G 3 59 ? 120.579 114.630 135.794 1.00 80.21 59 PHE G N 1
ATOM 10968 C CA . PHE G 3 59 ? 120.195 113.375 136.434 1.00 80.21 59 PHE G CA 1
ATOM 10969 C C . PHE G 3 59 ? 119.876 113.587 137.911 1.00 80.21 59 PHE G C 1
ATOM 10970 O O . PHE G 3 59 ? 118.868 113.079 138.423 1.00 80.21 59 PHE G O 1
ATOM 10978 N N . ILE G 3 60 ? 120.716 114.357 138.606 1.00 77.09 60 ILE G N 1
ATOM 10979 C CA . ILE G 3 60 ? 120.487 114.636 140.021 1.00 77.09 60 ILE G CA 1
ATOM 10980 C C . ILE G 3 60 ? 119.203 115.434 140.208 1.00 77.09 60 ILE G C 1
ATOM 10981 O O . ILE G 3 60 ? 118.413 115.162 141.121 1.00 77.09 60 ILE G O 1
ATOM 10986 N N . ALA G 3 61 ? 118.974 116.433 139.352 1.00 77.51 61 ALA G N 1
ATOM 10987 C CA . ALA G 3 61 ? 117.753 117.227 139.448 1.00 77.51 61 ALA G CA 1
ATOM 10988 C C . ALA G 3 61 ? 116.518 116.373 139.198 1.00 77.51 61 ALA G C 1
ATOM 10989 O O . ALA G 3 61 ? 115.485 116.554 139.852 1.00 77.51 61 ALA G O 1
ATOM 10991 N N . ILE G 3 62 ? 116.604 115.440 138.247 1.00 77.94 62 ILE G N 1
ATOM 10992 C CA . ILE G 3 62 ? 115.493 114.530 137.987 1.00 77.94 62 ILE G CA 1
ATOM 10993 C C . ILE G 3 62 ? 115.217 113.670 139.211 1.00 77.94 62 ILE G C 1
ATOM 10994 O O . ILE G 3 62 ? 114.059 113.448 139.584 1.00 77.94 62 ILE G O 1
ATOM 10999 N N . ILE G 3 63 ? 116.274 113.172 139.858 1.00 77.75 63 ILE G N 1
ATOM 11000 C CA . ILE G 3 63 ? 116.079 112.383 141.073 1.00 77.75 63 ILE G CA 1
ATOM 11001 C C . ILE G 3 63 ? 115.419 113.221 142.162 1.00 77.75 63 ILE G C 1
ATOM 11002 O O . ILE G 3 63 ? 114.461 112.781 142.811 1.00 77.75 63 ILE G O 1
ATOM 11007 N N . VAL G 3 64 ? 115.912 114.441 142.377 1.00 79.43 64 VAL G N 1
ATOM 11008 C CA . VAL G 3 64 ? 115.445 115.247 143.501 1.00 79.43 64 VAL G CA 1
ATOM 11009 C C . VAL G 3 64 ? 114.031 115.762 143.252 1.00 79.43 64 VAL G C 1
ATOM 11010 O O . VAL G 3 64 ? 113.152 115.649 144.114 1.00 79.43 64 VAL G O 1
ATOM 11014 N N . ALA G 3 65 ? 113.787 116.330 142.071 1.00 81.96 65 ALA G N 1
ATOM 11015 C CA . ALA G 3 65 ? 112.524 116.992 141.769 1.00 81.96 65 ALA G CA 1
ATOM 11016 C C . ALA G 3 65 ? 111.577 116.110 140.962 1.00 81.96 65 ALA G C 1
ATOM 11017 O O . ALA G 3 65 ? 110.610 116.610 140.379 1.00 81.96 65 ALA G O 1
ATOM 11019 N N . GLY G 3 66 ? 111.828 114.805 140.930 1.00 85.23 66 GLY G N 1
ATOM 11020 C CA . GLY G 3 66 ? 110.999 113.883 140.191 1.00 85.23 66 GLY G CA 1
ATOM 11021 C C . GLY G 3 66 ? 109.589 113.753 140.734 1.00 85.23 66 GLY G C 1
ATOM 11022 O O . GLY G 3 66 ? 108.608 113.915 140.001 1.00 85.23 66 GLY G O 1
ATOM 11023 N N . PRO G 3 67 ? 109.457 113.431 142.027 1.00 85.22 67 PRO G N 1
ATOM 11024 C CA . PRO G 3 67 ? 108.108 113.316 142.606 1.00 85.22 67 PRO G CA 1
ATOM 11025 C C . PRO G 3 67 ? 107.273 114.577 142.474 1.00 85.22 67 PRO G C 1
ATOM 11026 O O . PRO G 3 67 ? 106.062 114.485 142.247 1.00 85.22 67 PRO G O 1
ATOM 11030 N N . TRP G 3 68 ? 107.883 115.757 142.597 1.00 83.85 68 TRP G N 1
ATOM 11031 C CA . TRP G 3 68 ? 107.113 116.995 142.511 1.00 83.85 68 TRP G CA 1
ATOM 11032 C C . TRP G 3 68 ? 106.575 117.217 141.100 1.00 83.85 68 TRP G C 1
ATOM 11033 O O . TRP G 3 68 ? 105.397 117.556 140.923 1.00 83.85 68 TRP G O 1
ATOM 11044 N N . MET G 3 69 ? 107.417 117.010 140.084 1.00 86.91 69 MET G N 1
ATOM 11045 C CA . MET G 3 69 ? 106.951 117.126 138.705 1.00 86.91 69 MET G CA 1
ATOM 11046 C C . MET G 3 69 ? 105.894 116.074 138.393 1.00 86.91 69 MET G C 1
ATOM 11047 O O . MET G 3 69 ? 104.918 116.354 137.685 1.00 86.91 69 MET G O 1
ATOM 11052 N N . LEU G 3 70 ? 106.077 114.855 138.905 1.00 84.34 70 LEU G N 1
ATOM 11053 C CA . LEU G 3 70 ? 105.081 113.812 138.685 1.00 84.34 70 LEU G CA 1
ATOM 11054 C C . LEU G 3 70 ? 103.745 114.178 139.315 1.00 84.34 70 LEU G C 1
ATOM 11055 O O . LEU G 3 70 ? 102.688 113.950 138.717 1.00 84.34 70 LEU G O 1
ATOM 11060 N N . ASN G 3 71 ? 103.770 114.727 140.531 1.00 83.72 71 ASN G N 1
ATOM 11061 C CA . ASN G 3 71 ? 102.532 115.153 141.170 1.00 83.72 71 ASN G CA 1
ATOM 11062 C C . ASN G 3 71 ? 101.866 116.268 140.379 1.00 83.72 71 ASN G C 1
ATOM 11063 O O . ASN G 3 71 ? 100.640 116.276 140.220 1.00 83.72 71 ASN G O 1
ATOM 11068 N N . LEU G 3 72 ? 102.657 117.216 139.870 1.00 82.03 72 LEU G N 1
ATOM 11069 C CA . LEU G 3 72 ? 102.089 118.268 139.031 1.00 82.03 72 LEU G CA 1
ATOM 11070 C C . LEU G 3 72 ? 101.401 117.680 137.807 1.00 82.03 72 LEU G C 1
ATOM 11071 O O . LEU G 3 72 ? 100.264 118.045 137.482 1.00 82.03 72 LEU G O 1
ATOM 11076 N N . LEU G 3 73 ? 102.077 116.758 137.116 1.00 80.98 73 LEU G N 1
ATOM 11077 C CA . LEU G 3 73 ? 101.503 116.168 135.911 1.00 80.98 73 LEU G CA 1
ATOM 11078 C C . LEU G 3 73 ? 100.234 115.385 136.224 1.00 80.98 73 LEU G C 1
ATOM 11079 O O . LEU G 3 73 ? 99.231 115.501 135.508 1.00 80.98 73 LEU G O 1
ATOM 11084 N N . LEU G 3 74 ? 100.262 114.577 137.285 1.00 81.21 74 LEU G N 1
ATOM 11085 C CA . LEU G 3 74 ? 99.096 113.773 137.633 1.00 81.21 74 LEU G CA 1
ATOM 11086 C C . LEU G 3 74 ? 97.918 114.652 138.031 1.00 81.21 74 LEU G C 1
ATOM 11087 O O . LEU G 3 74 ? 96.781 114.391 137.623 1.00 81.21 74 LEU G O 1
ATOM 11092 N N . ASP G 3 75 ? 98.167 115.699 138.822 1.00 83.48 75 ASP G N 1
ATOM 11093 C CA . ASP G 3 75 ? 97.091 116.607 139.198 1.00 83.48 75 ASP G CA 1
ATOM 11094 C C . ASP G 3 75 ? 96.525 117.324 137.981 1.00 83.48 75 ASP G C 1
ATOM 11095 O O . ASP G 3 75 ? 95.306 117.488 137.862 1.00 83.48 75 ASP G O 1
ATOM 11100 N N . TYR G 3 76 ? 97.394 117.754 137.062 1.00 81.28 76 TYR G N 1
ATOM 11101 C CA . TYR G 3 76 ? 96.923 118.430 135.858 1.00 81.28 76 TYR G CA 1
ATOM 11102 C C . TYR G 3 76 ? 96.051 117.507 135.017 1.00 81.28 76 TYR G C 1
ATOM 11103 O O . TYR G 3 76 ? 94.976 117.902 134.549 1.00 81.28 76 TYR G O 1
ATOM 11112 N N . VAL G 3 77 ? 96.492 116.261 134.830 1.00 80.45 77 VAL G N 1
ATOM 11113 C CA . VAL G 3 77 ? 95.723 115.311 134.032 1.00 80.45 77 VAL G CA 1
ATOM 11114 C C . VAL G 3 77 ? 94.390 114.995 134.702 1.00 80.45 77 VAL G C 1
ATOM 11115 O O . VAL G 3 77 ? 93.347 114.922 134.039 1.00 80.45 77 VAL G O 1
ATOM 11119 N N . ARG G 3 78 ? 94.400 114.798 136.023 1.00 81.42 78 ARG G N 1
ATOM 11120 C CA . ARG G 3 78 ? 93.162 114.495 136.733 1.00 81.42 78 ARG G CA 1
ATOM 11121 C C . ARG G 3 78 ? 92.183 115.659 136.662 1.00 81.42 78 ARG G C 1
ATOM 11122 O O . ARG G 3 78 ? 90.979 115.452 136.473 1.00 81.42 78 ARG G O 1
ATOM 11130 N N . THR G 3 79 ? 92.677 116.891 136.810 1.00 84.21 79 THR G N 1
ATOM 11131 C CA . THR G 3 79 ? 91.801 118.052 136.690 1.00 84.21 79 THR G CA 1
ATOM 11132 C C . THR G 3 79 ? 91.244 118.175 135.279 1.00 84.21 79 THR G C 1
ATOM 11133 O O . THR G 3 79 ? 90.070 118.518 135.097 1.00 84.21 79 THR G O 1
ATOM 11137 N N . LEU G 3 80 ? 92.071 117.899 134.267 1.00 82.90 80 LEU G N 1
ATOM 11138 C CA . LEU G 3 80 ? 91.590 117.936 132.890 1.00 82.90 80 LEU G CA 1
ATOM 11139 C C . LEU G 3 80 ? 90.471 116.925 132.677 1.00 82.90 80 LEU G C 1
ATOM 11140 O O . LEU G 3 80 ? 89.431 117.243 132.089 1.00 82.90 80 LEU G O 1
ATOM 11145 N N . PHE G 3 81 ? 90.664 115.698 133.165 1.00 84.61 81 PHE G N 1
ATOM 11146 C CA . PHE G 3 81 ? 89.638 114.673 133.005 1.00 84.61 81 PHE G CA 1
ATOM 11147 C C . PHE G 3 81 ? 88.369 115.029 133.773 1.00 84.61 81 PHE G C 1
ATOM 11148 O O . PHE G 3 81 ? 87.258 114.786 133.290 1.00 84.61 81 PHE G O 1
ATOM 11156 N N . SER G 3 82 ? 88.514 115.598 134.972 1.00 90.08 82 SER G N 1
ATOM 11157 C CA . SER G 3 82 ? 87.344 115.962 135.764 1.00 90.08 82 SER G CA 1
ATOM 11158 C C . SER G 3 82 ? 86.559 117.096 135.116 1.00 90.08 82 SER G C 1
ATOM 11159 O O . SER G 3 82 ? 85.323 117.090 135.134 1.00 90.08 82 SER G O 1
ATOM 11162 N N . ASN G 3 83 ? 87.253 118.078 134.545 1.00 93.40 83 ASN G N 1
ATOM 11163 C CA . ASN G 3 83 ? 86.601 119.232 133.940 1.00 93.40 83 ASN G CA 1
ATOM 11164 C C . ASN G 3 83 ? 86.220 119.008 132.484 1.00 93.40 83 ASN G C 1
ATOM 11165 O O . ASN G 3 83 ? 85.590 119.886 131.885 1.00 93.40 83 ASN G O 1
ATOM 11170 N N . LEU G 3 84 ? 86.597 117.871 131.900 1.00 95.05 84 LEU G N 1
ATOM 11171 C CA . LEU G 3 84 ? 86.194 117.571 130.527 1.00 95.05 84 LEU G CA 1
ATOM 11172 C C . LEU G 3 84 ? 84.685 117.630 130.315 1.00 95.05 84 LEU G C 1
ATOM 11173 O O . LEU G 3 84 ? 84.251 118.260 129.334 1.00 95.05 84 LEU G O 1
ATOM 11178 N N . PRO G 3 85 ? 83.837 117.010 131.148 1.00 102.06 85 PRO G N 1
ATOM 11179 C CA . PRO G 3 85 ? 82.388 117.146 130.921 1.00 102.06 85 PRO G CA 1
ATOM 11180 C C . PRO G 3 85 ? 81.888 118.576 131.022 1.00 102.06 85 PRO G C 1
ATOM 11181 O O . PRO G 3 85 ? 80.917 118.928 130.341 1.00 102.06 85 PRO G O 1
ATOM 11185 N N . TYR G 3 86 ? 82.516 119.413 131.850 1.00 107.44 86 TYR G N 1
ATOM 11186 C CA . TYR G 3 86 ? 82.026 120.775 132.034 1.00 107.44 86 TYR G CA 1
ATOM 11187 C C . TYR G 3 86 ? 82.343 121.661 130.836 1.00 107.44 86 TYR G C 1
ATOM 11188 O O . TYR G 3 86 ? 81.600 122.609 130.557 1.00 107.44 86 TYR G O 1
ATOM 11197 N N . ILE G 3 87 ? 83.432 121.377 130.121 1.00 104.91 87 ILE G N 1
ATOM 11198 C CA . ILE G 3 87 ? 83.826 122.228 129.003 1.00 104.91 87 ILE G CA 1
ATOM 11199 C C . ILE G 3 87 ? 83.029 121.928 127.740 1.00 104.91 87 ILE G C 1
ATOM 11200 O O . ILE G 3 87 ? 83.042 122.735 126.802 1.00 104.91 87 ILE G O 1
ATOM 11205 N N . ILE G 3 88 ? 82.328 120.795 127.689 1.00 104.85 88 ILE G N 1
ATOM 11206 C CA . ILE G 3 88 ? 81.564 120.438 126.502 1.00 104.85 88 ILE G CA 1
ATOM 11207 C C . ILE G 3 88 ? 80.283 121.258 126.446 1.00 104.85 88 ILE G C 1
ATOM 11208 O O . ILE G 3 88 ? 79.541 121.359 127.433 1.00 104.85 88 ILE G O 1
ATOM 11213 N N . GLY G 3 89 ? 80.017 121.850 125.286 1.00 111.68 89 GLY G N 1
ATOM 11214 C CA . GLY G 3 89 ? 78.815 122.638 125.089 1.00 111.68 89 GLY G CA 1
ATOM 11215 C C . GLY G 3 89 ? 77.691 121.859 124.435 1.00 111.68 89 GLY G C 1
ATOM 11216 O O . GLY G 3 89 ? 76.524 122.242 124.514 1.00 111.68 89 GLY G O 1
ATOM 11218 N N . MET H 3 1 ? 98.917 98.701 140.241 1.00 110.99 1 MET H N 1
ATOM 11219 C CA . MET H 3 1 ? 100.283 99.169 140.044 1.00 110.99 1 MET H CA 1
ATOM 11220 C C . MET H 3 1 ? 100.431 100.559 140.655 1.00 110.99 1 MET H C 1
ATOM 11221 O O . MET H 3 1 ? 100.271 101.573 139.976 1.00 110.99 1 MET H O 1
ATOM 11226 N N . THR H 3 2 ? 100.732 100.588 141.951 1.00 111.71 2 THR H N 1
ATOM 11227 C CA . THR H 3 2 ? 100.762 101.835 142.694 1.00 111.71 2 THR H CA 1
ATOM 11228 C C . THR H 3 2 ? 101.935 102.706 142.244 1.00 111.71 2 THR H C 1
ATOM 11229 O O . THR H 3 2 ? 102.934 102.199 141.727 1.00 111.71 2 THR H O 1
ATOM 11233 N N . PRO H 3 3 ? 101.831 104.026 142.420 1.00 111.37 3 PRO H N 1
ATOM 11234 C CA . PRO H 3 3 ? 102.967 104.901 142.086 1.00 111.37 3 PRO H CA 1
ATOM 11235 C C . PRO H 3 3 ? 104.225 104.599 142.879 1.00 111.37 3 PRO H C 1
ATOM 11236 O O . PRO H 3 3 ? 105.323 104.893 142.395 1.00 111.37 3 PRO H O 1
ATOM 11240 N N . GLU H 3 4 ? 104.108 104.038 144.085 1.00 115.32 4 GLU H N 1
ATOM 11241 C CA . GLU H 3 4 ? 105.299 103.657 144.839 1.00 115.32 4 GLU H CA 1
ATOM 11242 C C . GLU H 3 4 ? 106.071 102.551 144.132 1.00 115.32 4 GLU H C 1
ATOM 11243 O O . GLU H 3 4 ? 107.309 102.568 144.101 1.00 115.32 4 GLU H O 1
ATOM 11249 N N . SER H 3 5 ? 105.357 101.574 143.567 1.00 108.76 5 SER H N 1
ATOM 11250 C CA . SER H 3 5 ? 106.015 100.540 142.777 1.00 108.76 5 SER H CA 1
ATOM 11251 C C . SER H 3 5 ? 106.708 101.143 141.564 1.00 108.76 5 SER H C 1
ATOM 11252 O O . SER H 3 5 ? 107.832 100.755 141.222 1.00 108.76 5 SER H O 1
ATOM 11255 N N . VAL H 3 6 ? 106.056 102.106 140.910 1.00 106.63 6 VAL H N 1
ATOM 11256 C CA . VAL H 3 6 ? 106.666 102.769 139.762 1.00 106.63 6 VAL H CA 1
ATOM 11257 C C . VAL H 3 6 ? 107.936 103.494 140.184 1.00 106.63 6 VAL H C 1
ATOM 11258 O O . VAL H 3 6 ? 108.956 103.438 139.492 1.00 106.63 6 VAL H O 1
ATOM 11262 N N . MET H 3 7 ? 107.898 104.180 141.329 1.00 109.36 7 MET H N 1
ATOM 11263 C CA . MET H 3 7 ? 109.079 104.896 141.803 1.00 109.36 7 MET H CA 1
ATOM 11264 C C . MET H 3 7 ? 110.223 103.951 142.143 1.00 109.36 7 MET H C 1
ATOM 11265 O O . MET H 3 7 ? 111.369 104.210 141.766 1.00 109.36 7 MET H O 1
ATOM 11270 N N . MET H 3 8 ? 109.945 102.857 142.854 1.00 108.35 8 MET H N 1
ATOM 11271 C CA . MET H 3 8 ? 111.032 101.940 143.192 1.00 108.35 8 MET H CA 1
ATOM 11272 C C . MET H 3 8 ? 111.609 101.289 141.938 1.00 108.35 8 MET H C 1
ATOM 11273 O O . MET H 3 8 ? 112.834 101.159 141.805 1.00 108.35 8 MET H O 1
ATOM 11278 N N . MET H 3 9 ? 110.744 100.901 140.997 1.00 103.57 9 MET H N 1
ATOM 11279 C CA . MET H 3 9 ? 111.214 100.340 139.735 1.00 103.57 9 MET H CA 1
ATOM 11280 C C . MET H 3 9 ? 112.052 101.350 138.960 1.00 103.57 9 MET H C 1
ATOM 11281 O O . MET H 3 9 ? 113.096 101.002 138.396 1.00 103.57 9 MET H O 1
ATOM 11286 N N . GLY H 3 10 ? 111.619 102.612 138.937 1.00 101.95 10 GLY H N 1
ATOM 11287 C CA . GLY H 3 10 ? 112.371 103.633 138.230 1.00 101.95 10 GLY H CA 1
ATOM 11288 C C . GLY H 3 10 ? 113.724 103.906 138.854 1.00 101.95 10 GLY H C 1
ATOM 11289 O O . GLY H 3 10 ? 114.717 104.069 138.146 1.00 101.95 10 GLY H O 1
ATOM 11290 N N . THR H 3 11 ? 113.783 103.970 140.186 1.00 100.66 11 THR H N 1
ATOM 11291 C CA . THR H 3 11 ? 115.068 104.171 140.850 1.00 100.66 11 THR H CA 1
ATOM 11292 C C . THR H 3 11 ? 116.002 102.990 140.623 1.00 100.66 11 THR H C 1
ATOM 11293 O O . THR H 3 11 ? 117.209 103.178 140.439 1.00 100.66 11 THR H O 1
ATOM 11297 N N . GLU H 3 12 ? 115.471 101.766 140.632 1.00 96.77 12 GLU H N 1
ATOM 11298 C CA . GLU H 3 12 ? 116.315 100.611 140.340 1.00 96.77 12 GLU H CA 1
ATOM 11299 C C . GLU H 3 12 ? 116.827 100.660 138.902 1.00 96.77 12 GLU H C 1
ATOM 11300 O O . GLU H 3 12 ? 117.993 100.336 138.631 1.00 96.77 12 GLU H O 1
ATOM 11306 N N . ALA H 3 13 ? 115.973 101.083 137.966 1.00 94.11 13 ALA H N 1
ATOM 11307 C CA . ALA H 3 13 ? 116.404 101.232 136.579 1.00 94.11 13 ALA H CA 1
ATOM 11308 C C . ALA H 3 13 ? 117.475 102.308 136.442 1.00 94.11 13 ALA H C 1
ATOM 11309 O O . ALA H 3 13 ? 118.434 102.145 135.680 1.00 94.11 13 ALA H O 1
ATOM 11311 N N . MET H 3 14 ? 117.319 103.424 137.159 1.00 94.66 14 MET H N 1
ATOM 11312 C CA . MET H 3 14 ? 118.337 104.469 137.132 1.00 94.66 14 MET H CA 1
ATOM 11313 C C . MET H 3 14 ? 119.642 103.977 137.741 1.00 94.66 14 MET H C 1
ATOM 11314 O O . MET H 3 14 ? 120.725 104.356 137.289 1.00 94.66 14 MET H O 1
ATOM 11319 N N . LYS H 3 15 ? 119.558 103.139 138.776 1.00 91.31 15 LYS H N 1
ATOM 11320 C CA . LYS H 3 15 ? 120.760 102.535 139.340 1.00 91.31 15 LYS H CA 1
ATOM 11321 C C . LYS H 3 15 ? 121.470 101.676 138.302 1.00 91.31 15 LYS H C 1
ATOM 11322 O O . LYS H 3 15 ? 122.697 101.742 138.155 1.00 91.31 15 LYS H O 1
ATOM 11328 N N . VAL H 3 16 ? 120.708 100.864 137.566 1.00 87.26 16 VAL H N 1
ATOM 11329 C CA . VAL H 3 16 ? 121.307 100.033 136.522 1.00 87.26 16 VAL H CA 1
ATOM 11330 C C . VAL H 3 16 ? 121.941 100.902 135.442 1.00 87.26 16 VAL H C 1
ATOM 11331 O O . VAL H 3 16 ? 123.059 100.636 134.985 1.00 87.26 16 VAL H O 1
ATOM 11335 N N . ALA H 3 17 ? 121.237 101.954 135.017 1.00 83.65 17 ALA H N 1
ATOM 11336 C CA . ALA H 3 17 ? 121.764 102.835 133.979 1.00 83.65 17 ALA H CA 1
ATOM 11337 C C . ALA H 3 17 ? 123.036 103.534 134.439 1.00 83.65 17 ALA H C 1
ATOM 11338 O O . ALA H 3 17 ? 123.996 103.662 133.670 1.00 83.65 17 ALA H O 1
ATOM 11340 N N . LEU H 3 18 ? 123.058 104.003 135.688 1.00 83.00 18 LEU H N 1
ATOM 11341 C CA . LEU H 3 18 ? 124.251 104.645 136.223 1.00 83.00 18 LEU H CA 1
ATOM 11342 C C . LEU H 3 18 ? 125.413 103.665 136.288 1.00 83.00 18 LEU H C 1
ATOM 11343 O O . LEU H 3 18 ? 126.539 104.005 135.912 1.00 83.00 18 LEU H O 1
ATOM 11348 N N . ALA H 3 19 ? 125.157 102.437 136.745 1.00 83.05 19 ALA H N 1
ATOM 11349 C CA . ALA H 3 19 ? 126.216 101.435 136.787 1.00 83.05 19 ALA H CA 1
ATOM 11350 C C . ALA H 3 19 ? 126.747 101.144 135.390 1.00 83.05 19 ALA H C 1
ATOM 11351 O O . ALA H 3 19 ? 127.949 100.915 135.209 1.00 83.05 19 ALA H O 1
ATOM 11353 N N . LEU H 3 20 ? 125.864 101.144 134.390 1.00 83.77 20 LEU H N 1
ATOM 11354 C CA . LEU H 3 20 ? 126.305 100.948 133.013 1.00 83.77 20 LEU H CA 1
ATOM 11355 C C . LEU H 3 20 ? 127.166 102.110 132.532 1.00 83.77 20 LEU H C 1
ATOM 11356 O O . LEU H 3 20 ? 128.171 101.902 131.844 1.00 83.77 20 LEU H O 1
ATOM 11361 N N . ALA H 3 21 ? 126.790 103.340 132.884 1.00 82.66 21 ALA H N 1
ATOM 11362 C CA . ALA H 3 21 ? 127.414 104.522 132.306 1.00 82.66 21 ALA H CA 1
ATOM 11363 C C . ALA H 3 21 ? 128.497 105.140 133.180 1.00 82.66 21 ALA H C 1
ATOM 11364 O O . ALA H 3 21 ? 129.321 105.901 132.661 1.00 82.66 21 ALA H O 1
ATOM 11366 N N . ALA H 3 22 ? 128.520 104.844 134.481 1.00 81.30 22 ALA H N 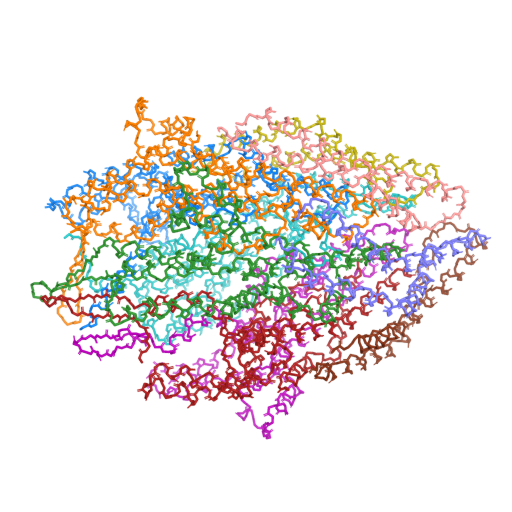1
ATOM 11367 C CA . ALA H 3 22 ? 129.502 105.477 135.360 1.00 81.30 22 ALA H CA 1
ATOM 11368 C C . ALA H 3 22 ? 130.943 105.223 134.933 1.00 81.30 22 ALA H C 1
ATOM 11369 O O . ALA H 3 22 ? 131.715 106.194 134.859 1.00 81.30 22 ALA H O 1
ATOM 11371 N N . PRO H 3 23 ? 131.377 103.990 134.639 1.00 81.79 23 PRO H N 1
ATOM 11372 C CA . PRO H 3 23 ? 132.790 103.813 134.254 1.00 81.79 23 PRO H CA 1
ATOM 11373 C C . PRO H 3 23 ? 133.161 104.538 132.972 1.00 81.79 23 PRO H C 1
ATOM 11374 O O . PRO H 3 23 ? 134.200 105.209 132.922 1.00 81.79 23 PRO H O 1
ATOM 11378 N N . LEU H 3 24 ? 132.334 104.428 131.931 1.00 81.12 24 LEU H N 1
ATOM 11379 C CA . LEU H 3 24 ? 132.674 105.027 130.644 1.00 81.12 24 LEU H CA 1
ATOM 11380 C C . LEU H 3 24 ? 132.729 106.548 130.739 1.00 81.12 24 LEU H C 1
ATOM 11381 O O . LEU H 3 24 ? 133.713 107.171 130.320 1.00 81.12 24 LEU H O 1
ATOM 11386 N N . LEU H 3 25 ? 131.682 107.162 131.295 1.00 79.74 25 LEU H N 1
ATOM 11387 C CA . LEU H 3 25 ? 131.678 108.614 131.442 1.00 79.74 25 LEU H CA 1
ATOM 11388 C C . LEU H 3 25 ? 132.793 109.076 132.369 1.00 79.74 25 LEU H C 1
ATOM 11389 O O . LEU H 3 25 ? 133.424 110.109 132.119 1.00 79.74 25 LEU H O 1
ATOM 11394 N N . LEU H 3 26 ? 133.059 108.320 133.436 1.00 81.46 26 LEU H N 1
ATOM 11395 C CA . LEU H 3 26 ? 134.107 108.704 134.374 1.00 81.46 26 LEU H CA 1
ATOM 11396 C C . LEU H 3 26 ? 135.474 108.707 133.703 1.00 81.46 26 LEU H C 1
ATOM 11397 O O . LEU H 3 26 ? 136.236 109.672 133.831 1.00 81.46 26 LEU H O 1
ATOM 11402 N N . VAL H 3 27 ? 135.804 107.638 132.974 1.00 80.83 27 VAL H N 1
ATOM 11403 C CA . VAL H 3 27 ? 137.116 107.573 132.338 1.00 80.83 27 VAL H CA 1
ATOM 11404 C C . VAL H 3 27 ? 137.222 108.605 131.221 1.00 80.83 27 VAL H C 1
ATOM 11405 O O . VAL H 3 27 ? 138.285 109.207 131.020 1.00 80.83 27 VAL H O 1
ATOM 11409 N N . ALA H 3 28 ? 136.130 108.840 130.486 1.00 82.77 28 ALA H N 1
ATOM 11410 C CA . ALA H 3 28 ? 136.156 109.861 129.444 1.00 82.77 28 ALA H CA 1
ATOM 11411 C C . ALA H 3 28 ? 136.413 111.239 130.040 1.00 82.77 28 ALA H C 1
ATOM 11412 O O . ALA H 3 28 ? 137.246 112.002 129.535 1.00 82.77 28 ALA H O 1
ATOM 11414 N N . LEU H 3 29 ? 135.720 111.566 131.133 1.00 79.52 29 LEU H N 1
ATOM 11415 C CA . LEU H 3 29 ? 135.933 112.850 131.790 1.00 79.52 29 LEU H CA 1
ATOM 11416 C C . LEU H 3 29 ? 137.351 112.964 132.330 1.00 79.52 29 LEU H C 1
ATOM 11417 O O . LEU H 3 29 ? 137.980 114.021 132.219 1.00 79.52 29 LEU H O 1
ATOM 11422 N N . ILE H 3 30 ? 137.875 111.883 132.914 1.00 79.19 30 ILE H N 1
ATOM 11423 C CA . ILE H 3 30 ? 139.212 111.929 133.499 1.00 79.19 30 ILE H CA 1
ATOM 11424 C C . ILE H 3 30 ? 140.262 112.164 132.421 1.00 79.19 30 ILE H C 1
ATOM 11425 O O . ILE H 3 30 ? 141.147 113.017 132.569 1.00 79.19 30 ILE H O 1
ATOM 11430 N N . THR H 3 31 ? 140.182 111.417 131.316 1.00 80.78 31 THR H N 1
ATOM 11431 C CA . THR H 3 31 ? 141.181 111.587 130.265 1.00 80.78 31 THR H CA 1
ATOM 11432 C C . THR H 3 31 ? 141.038 112.944 129.584 1.00 80.78 31 THR H C 1
ATOM 11433 O O . THR H 3 31 ? 142.044 113.580 129.245 1.00 80.78 31 THR H O 1
ATOM 11437 N N . GLY H 3 32 ? 139.803 113.422 129.401 1.00 81.34 32 GLY H N 1
ATOM 11438 C CA . GLY H 3 32 ? 139.619 114.751 128.845 1.00 81.34 32 GLY H CA 1
ATOM 11439 C C . GLY H 3 32 ? 140.201 115.832 129.732 1.00 81.34 32 GLY H C 1
ATOM 11440 O O . GLY H 3 32 ? 140.851 116.761 129.249 1.00 81.34 32 GLY H O 1
ATOM 11441 N N . LEU H 3 33 ? 139.992 115.718 131.045 1.00 82.10 33 LEU H N 1
ATOM 11442 C CA . LEU H 3 33 ? 140.541 116.700 131.973 1.00 82.10 33 LEU H CA 1
ATOM 11443 C C . LEU H 3 33 ? 142.063 116.646 132.005 1.00 82.10 33 LEU H C 1
ATOM 11444 O O . LEU H 3 33 ? 142.725 117.686 132.095 1.00 82.10 33 LEU H O 1
ATOM 11449 N N . ILE H 3 34 ? 142.638 115.443 131.946 1.00 80.45 34 ILE H N 1
ATOM 11450 C CA . ILE H 3 34 ? 144.095 115.321 131.942 1.00 80.45 34 ILE H CA 1
ATOM 11451 C C . ILE H 3 34 ? 144.678 115.958 130.686 1.00 80.45 34 ILE H C 1
ATOM 11452 O O . ILE H 3 34 ? 145.664 116.709 130.747 1.00 80.45 34 ILE H O 1
ATOM 11457 N N . ILE H 3 35 ? 144.073 115.683 129.528 1.00 81.34 35 ILE H N 1
ATOM 11458 C CA . ILE H 3 35 ? 144.551 116.298 128.295 1.00 81.34 35 ILE H CA 1
ATOM 11459 C C . ILE H 3 35 ? 144.356 117.808 128.344 1.00 81.34 35 ILE H C 1
ATOM 11460 O O . ILE H 3 35 ? 145.178 118.565 127.822 1.00 81.34 35 ILE H O 1
ATOM 11465 N N . SER H 3 36 ? 143.280 118.273 128.980 1.00 86.94 36 SER H N 1
ATOM 11466 C CA . SER H 3 36 ? 143.069 119.709 129.124 1.00 86.94 36 SER H CA 1
ATOM 11467 C C . SER H 3 36 ? 144.155 120.344 129.983 1.00 86.94 36 SER H C 1
ATOM 11468 O O . SER H 3 36 ? 144.638 121.441 129.680 1.00 86.94 36 SER H O 1
ATOM 11471 N N . ILE H 3 37 ? 144.543 119.673 131.066 1.00 85.04 37 ILE H N 1
ATOM 11472 C CA . ILE H 3 37 ? 145.631 120.174 131.900 1.00 85.04 37 ILE H CA 1
ATOM 11473 C C . ILE H 3 37 ? 146.922 120.231 131.096 1.00 85.04 37 ILE H C 1
ATOM 11474 O O . ILE H 3 37 ? 147.716 121.171 131.229 1.00 85.04 37 ILE H O 1
ATOM 11479 N N . LEU H 3 38 ? 147.152 119.227 130.246 1.00 86.61 38 LEU H N 1
ATOM 11480 C CA . LEU H 3 38 ? 148.322 119.265 129.370 1.00 86.61 38 LEU H CA 1
ATOM 11481 C C . LEU H 3 38 ? 148.248 120.435 128.391 1.00 86.61 38 LEU H C 1
ATOM 11482 O O . LEU H 3 38 ? 149.255 121.103 128.134 1.00 86.61 38 LEU H O 1
ATOM 11487 N N . GLN H 3 39 ? 147.065 120.688 127.828 1.00 91.04 39 GLN H N 1
ATOM 11488 C CA . GLN H 3 39 ? 146.844 121.828 126.943 1.00 91.04 39 GLN H CA 1
ATOM 11489 C C . GLN H 3 39 ? 147.048 123.161 127.646 1.00 91.04 39 GLN H C 1
ATOM 11490 O O . GLN H 3 39 ? 147.396 124.146 126.987 1.00 91.04 39 GLN H O 1
ATOM 11496 N N . ALA H 3 40 ? 146.799 123.222 128.950 1.00 91.82 40 ALA H N 1
ATOM 11497 C CA . ALA H 3 40 ? 146.980 124.444 129.723 1.00 91.82 40 ALA H CA 1
ATOM 11498 C C . ALA H 3 40 ? 148.425 124.672 130.144 1.00 91.82 40 ALA H C 1
ATOM 11499 O O . ALA H 3 40 ? 148.909 125.806 130.081 1.00 91.82 40 ALA H O 1
ATOM 11501 N N . ALA H 3 41 ? 149.126 123.619 130.569 1.00 91.21 41 ALA H N 1
ATOM 11502 C CA . ALA H 3 41 ? 150.512 123.766 131.002 1.00 91.21 41 ALA H CA 1
ATOM 11503 C C . ALA H 3 41 ? 151.403 124.203 129.845 1.00 91.21 41 ALA H C 1
ATOM 11504 O O . ALA H 3 41 ? 152.164 125.171 129.958 1.00 91.21 41 ALA H O 1
ATOM 11506 N N . THR H 3 42 ? 151.321 123.499 128.724 1.00 92.81 42 THR H N 1
ATOM 11507 C CA . THR H 3 42 ? 152.034 123.864 127.511 1.00 92.81 42 THR H CA 1
ATOM 11508 C C . THR H 3 42 ? 151.077 124.545 126.542 1.00 92.81 42 THR H C 1
ATOM 11509 O O . THR H 3 42 ? 149.960 124.082 126.309 1.00 92.81 42 THR H O 1
ATOM 11513 N N . GLN H 3 43 ? 151.540 125.648 125.953 1.00 97.40 43 GLN H N 1
ATOM 11514 C CA . GLN H 3 43 ? 150.669 126.529 125.173 1.00 97.40 43 GLN H CA 1
ATOM 11515 C C . GLN H 3 43 ? 150.301 125.849 123.853 1.00 97.40 43 GLN H C 1
ATOM 11516 O O . GLN H 3 43 ? 150.715 126.243 122.761 1.00 97.40 43 GLN H O 1
ATOM 11522 N N . ILE H 3 44 ? 149.488 124.805 123.977 1.00 95.79 44 ILE H N 1
ATOM 11523 C CA . ILE H 3 44 ? 148.983 124.046 122.840 1.00 95.79 44 ILE H CA 1
ATOM 11524 C C . ILE H 3 44 ? 147.502 124.370 122.704 1.00 95.79 44 ILE H C 1
ATOM 11525 O O . ILE H 3 44 ? 146.728 124.190 123.650 1.00 95.79 44 ILE H O 1
ATOM 11530 N N . ASN H 3 45 ? 147.101 124.860 121.531 1.00 101.37 45 ASN H N 1
ATOM 11531 C CA . ASN H 3 45 ? 145.728 125.288 121.287 1.00 101.37 45 ASN H CA 1
ATOM 11532 C C . ASN H 3 45 ? 144.988 124.361 120.328 1.00 101.37 45 ASN H C 1
ATOM 11533 O O . ASN H 3 45 ? 144.041 124.791 119.661 1.00 101.37 45 ASN H O 1
ATOM 11538 N N . GLU H 3 46 ? 145.399 123.099 120.242 1.00 101.05 46 GLU H N 1
ATOM 11539 C CA . GLU H 3 46 ? 144.725 122.149 119.368 1.00 101.05 46 GLU H CA 1
ATOM 11540 C C . GLU H 3 46 ? 143.374 121.768 119.959 1.00 101.05 46 GLU H C 1
ATOM 11541 O O . GLU H 3 46 ? 143.268 121.477 121.154 1.00 101.05 46 GLU H O 1
ATOM 11547 N N . MET H 3 47 ? 142.341 121.770 119.116 1.00 101.75 47 MET H N 1
ATOM 11548 C CA . MET H 3 47 ? 140.980 121.560 119.597 1.00 101.75 47 MET H CA 1
ATOM 11549 C C . MET H 3 47 ? 140.667 120.078 119.784 1.00 101.75 47 MET H C 1
ATOM 11550 O O . MET H 3 47 ? 140.255 119.653 120.869 1.00 101.75 47 MET H O 1
ATOM 11555 N N . THR H 3 48 ? 140.859 119.274 118.736 1.00 94.83 48 THR H N 1
ATOM 11556 C CA . THR H 3 48 ? 140.485 117.865 118.756 1.00 94.83 48 THR H CA 1
ATOM 11557 C C . THR H 3 48 ? 141.641 116.948 119.131 1.00 94.83 48 THR H C 1
ATOM 11558 O O . THR H 3 48 ? 141.654 115.779 118.724 1.00 94.83 48 THR H O 1
ATOM 11562 N N . LEU H 3 49 ? 142.617 117.442 119.894 1.00 92.91 49 LEU H N 1
ATOM 11563 C CA . LEU H 3 49 ? 143.730 116.586 120.286 1.00 92.91 49 LEU H CA 1
ATOM 11564 C C . LEU H 3 49 ? 143.320 115.602 121.372 1.00 92.91 49 LEU H C 1
ATOM 11565 O O . LEU H 3 49 ? 143.939 114.542 121.513 1.00 92.91 49 LEU H O 1
ATOM 11570 N N . SER H 3 50 ? 142.283 115.931 122.145 1.00 85.90 50 SER H N 1
ATOM 11571 C CA . SER H 3 50 ? 141.840 115.067 123.231 1.00 85.90 50 SER H CA 1
ATOM 11572 C C . SER H 3 50 ? 140.901 113.962 122.769 1.00 85.90 50 SER H C 1
ATOM 11573 O O . SER H 3 50 ? 140.628 113.041 123.545 1.00 85.90 50 SER H O 1
ATOM 11576 N N . PHE H 3 51 ? 140.405 114.028 121.533 1.00 82.91 51 PHE H N 1
ATOM 11577 C CA . PHE H 3 51 ? 139.403 113.066 121.084 1.00 82.91 51 PHE H CA 1
ATOM 11578 C C . PHE H 3 51 ? 139.969 111.651 121.031 1.00 82.91 51 PHE H C 1
ATOM 11579 O O . PHE H 3 51 ? 139.341 110.704 121.516 1.00 82.91 51 PHE H O 1
ATOM 11587 N N . ILE H 3 52 ? 141.146 111.487 120.424 1.00 83.03 52 ILE H N 1
ATOM 11588 C CA . ILE H 3 52 ? 141.738 110.152 120.306 1.00 83.03 52 ILE H CA 1
ATOM 11589 C C . ILE H 3 52 ? 142.049 109.537 121.666 1.00 83.03 52 ILE H C 1
ATOM 11590 O O . ILE H 3 52 ? 141.744 108.349 121.865 1.00 83.03 52 ILE H O 1
ATOM 11595 N N . PRO H 3 53 ? 142.667 110.246 122.621 1.00 81.25 53 PRO H N 1
ATOM 11596 C CA . PRO H 3 53 ? 142.828 109.652 123.958 1.00 81.25 53 PRO H CA 1
ATOM 11597 C C . PRO H 3 53 ? 141.512 109.293 124.623 1.00 81.25 53 PRO H C 1
ATOM 11598 O O . PRO H 3 53 ? 141.445 108.279 125.325 1.00 81.25 53 PRO H O 1
ATOM 11602 N N . LYS H 3 54 ? 140.460 110.091 124.423 1.00 80.57 54 LYS H N 1
ATOM 11603 C CA . LYS H 3 54 ? 139.160 109.749 124.995 1.00 80.57 54 LYS H CA 1
ATOM 11604 C C . LYS H 3 54 ? 138.609 108.469 124.381 1.00 80.57 54 LYS H C 1
ATOM 11605 O O . LYS H 3 54 ? 138.063 107.614 125.090 1.00 80.57 54 LYS H O 1
ATOM 11611 N N . ILE H 3 55 ? 138.743 108.321 123.061 1.00 79.76 55 ILE H N 1
ATOM 11612 C CA . ILE H 3 55 ? 138.310 107.094 122.400 1.00 79.76 55 ILE H CA 1
ATOM 11613 C C . ILE H 3 55 ? 139.091 105.902 122.931 1.00 79.76 55 ILE H C 1
ATOM 11614 O O . ILE H 3 55 ? 138.522 104.838 123.194 1.00 79.76 55 ILE H O 1
ATOM 11619 N N . VAL H 3 56 ? 140.405 106.061 123.096 1.00 81.84 56 VAL H N 1
ATOM 11620 C CA . VAL H 3 56 ? 141.229 104.966 123.601 1.00 81.84 56 VAL H CA 1
ATOM 11621 C C . VAL H 3 56 ? 140.811 104.591 125.019 1.00 81.84 56 VAL H C 1
ATOM 11622 O O . VAL H 3 56 ? 140.706 103.407 125.359 1.00 81.84 56 VAL H O 1
ATOM 11626 N N . ALA H 3 57 ? 140.566 105.593 125.867 1.00 81.76 57 ALA H N 1
ATOM 11627 C CA . ALA H 3 57 ? 140.170 105.322 127.244 1.00 81.76 57 ALA H CA 1
ATOM 11628 C C . ALA H 3 57 ? 138.822 104.616 127.307 1.00 81.76 57 ALA H C 1
ATOM 11629 O O . ALA H 3 57 ? 138.645 103.670 128.082 1.00 81.76 57 ALA H O 1
ATOM 11631 N N . VAL H 3 58 ? 137.857 105.060 126.498 1.00 80.71 58 VAL H N 1
ATOM 11632 C CA . VAL H 3 58 ? 136.550 104.410 126.485 1.00 80.71 58 VAL H CA 1
ATOM 11633 C C . VAL H 3 58 ? 136.667 102.990 125.945 1.00 80.71 58 VAL H C 1
ATOM 11634 O O . VAL H 3 58 ? 136.009 102.066 126.439 1.00 80.71 58 VAL H O 1
ATOM 11638 N N . PHE H 3 59 ? 137.517 102.790 124.937 1.00 86.33 59 PHE H N 1
ATOM 11639 C CA . PHE H 3 59 ? 137.762 101.455 124.404 1.00 86.33 59 PHE H CA 1
ATOM 11640 C C . PHE H 3 59 ? 138.316 100.532 125.480 1.00 86.33 59 PHE H C 1
ATOM 11641 O O . PHE H 3 59 ? 137.856 99.395 125.641 1.00 86.33 59 PHE H O 1
ATOM 11649 N N . ILE H 3 60 ? 139.305 101.013 126.236 1.00 83.08 60 ILE H N 1
ATOM 11650 C CA . ILE H 3 60 ? 139.899 100.204 127.295 1.00 83.08 60 ILE H CA 1
ATOM 11651 C C . ILE H 3 60 ? 138.876 99.914 128.386 1.00 83.08 60 ILE H C 1
ATOM 11652 O O . ILE H 3 60 ? 138.816 98.799 128.916 1.00 83.08 60 ILE H O 1
ATOM 11657 N N . ALA H 3 61 ? 138.060 100.909 128.741 1.00 82.43 61 ALA H N 1
ATOM 11658 C CA . ALA H 3 61 ? 137.041 100.697 129.764 1.00 82.43 61 ALA H CA 1
ATOM 11659 C C . ALA H 3 61 ? 136.025 99.651 129.324 1.00 82.43 61 ALA H C 1
ATOM 11660 O O . ALA H 3 61 ? 135.600 98.812 130.127 1.00 82.43 61 ALA H O 1
ATOM 11662 N N . ILE H 3 62 ? 135.618 99.689 128.054 1.00 82.41 62 ILE H N 1
ATOM 11663 C CA . ILE H 3 62 ? 134.672 98.699 127.547 1.00 82.41 62 ILE H CA 1
ATOM 11664 C C . ILE H 3 62 ? 135.306 97.314 127.525 1.00 82.41 62 ILE H C 1
ATOM 11665 O O . ILE H 3 62 ? 134.664 96.317 127.877 1.00 82.41 62 ILE H O 1
ATOM 11670 N N . ILE H 3 63 ? 136.572 97.226 127.112 1.00 84.63 63 ILE H N 1
ATOM 11671 C CA . ILE H 3 63 ? 137.245 95.930 127.063 1.00 84.63 63 ILE H CA 1
ATOM 11672 C C . ILE H 3 63 ? 137.379 95.337 128.460 1.00 84.63 63 ILE H C 1
ATOM 11673 O O . ILE H 3 63 ? 137.116 94.147 128.673 1.00 84.63 63 ILE H O 1
ATOM 11678 N N . VAL H 3 64 ? 137.780 96.153 129.435 1.00 84.19 64 VAL H N 1
ATOM 11679 C CA . VAL H 3 64 ? 138.025 95.639 130.780 1.00 84.19 64 VAL H CA 1
ATOM 11680 C C . VAL H 3 64 ? 136.707 95.331 131.481 1.00 84.19 64 VAL H C 1
ATOM 11681 O O . VAL H 3 64 ? 136.433 94.183 131.849 1.00 84.19 64 VAL H O 1
ATOM 11685 N N . ALA H 3 65 ? 135.860 96.353 131.648 1.00 84.70 65 ALA H N 1
ATOM 11686 C CA . ALA H 3 65 ? 134.591 96.140 132.398 1.00 84.70 65 ALA H CA 1
ATOM 11687 C C . ALA H 3 65 ? 133.432 95.720 131.513 1.00 84.70 65 ALA H C 1
ATOM 11688 O O . ALA H 3 65 ? 132.273 95.930 131.919 1.00 84.70 65 ALA H O 1
ATOM 11690 N N . GLY H 3 66 ? 133.722 95.116 130.357 1.00 86.11 66 GLY H N 1
ATOM 11691 C CA . GLY H 3 66 ? 132.649 94.587 129.466 1.00 86.11 66 GLY H CA 1
ATOM 11692 C C . GLY H 3 66 ? 131.741 93.522 130.002 1.00 86.11 66 GLY H C 1
ATOM 11693 O O . GLY H 3 66 ? 130.513 93.737 130.017 1.00 86.11 66 GLY H O 1
ATOM 11694 N N . PRO H 3 67 ? 132.277 92.362 130.444 1.00 86.57 67 PRO H N 1
ATOM 11695 C CA . PRO H 3 67 ? 131.430 91.254 130.909 1.00 86.57 67 PRO H CA 1
ATOM 11696 C C . PRO H 3 67 ? 130.671 91.645 132.161 1.00 86.57 67 PRO H C 1
ATOM 11697 O O . PRO H 3 67 ? 129.558 91.153 132.365 1.00 86.57 67 PRO H O 1
ATOM 11701 N N . TRP H 3 68 ? 131.226 92.518 133.004 1.00 85.53 68 TRP H N 1
ATOM 11702 C CA . TRP H 3 68 ? 130.513 92.907 134.217 1.00 85.53 68 TRP H CA 1
ATOM 11703 C C . TRP H 3 68 ? 129.233 93.669 133.888 1.00 85.53 68 TRP H C 1
ATOM 11704 O O . TRP H 3 68 ? 128.156 93.327 134.394 1.00 85.53 68 TRP H O 1
ATOM 11715 N N . MET H 3 69 ? 129.325 94.693 133.033 1.00 86.11 69 MET H N 1
ATOM 11716 C CA . MET H 3 69 ? 128.124 95.419 132.631 1.00 86.11 69 MET H CA 1
ATOM 11717 C C . MET H 3 69 ? 127.160 94.515 131.876 1.00 86.11 69 MET H C 1
ATOM 11718 O O . MET H 3 69 ? 125.940 94.601 132.069 1.00 86.11 69 MET H O 1
ATOM 11723 N N . LEU H 3 70 ? 127.683 93.649 131.005 1.00 83.33 70 LEU H N 1
ATOM 11724 C CA . LEU H 3 70 ? 126.804 92.757 130.257 1.00 83.33 70 LEU H CA 1
ATOM 11725 C C . LEU H 3 70 ? 126.030 91.835 131.190 1.00 83.33 70 LEU H C 1
ATOM 11726 O O . LEU H 3 70 ? 124.813 91.674 131.045 1.00 83.33 70 LEU H O 1
ATOM 11731 N N . ASN H 3 71 ? 126.715 91.236 132.167 1.00 84.57 71 ASN H N 1
ATOM 11732 C CA . ASN H 3 71 ? 126.049 90.344 133.108 1.00 84.57 71 ASN H CA 1
ATOM 11733 C C . ASN H 3 71 ? 125.042 91.097 133.964 1.00 84.57 71 ASN H C 1
ATOM 11734 O O . ASN H 3 71 ? 123.940 90.598 134.216 1.00 84.57 71 ASN H O 1
ATOM 11739 N N . LEU H 3 72 ? 125.400 92.299 134.422 1.00 82.57 72 LEU H N 1
ATOM 11740 C CA . LEU H 3 72 ? 124.469 93.087 135.225 1.00 82.57 72 LEU H CA 1
ATOM 11741 C C . LEU H 3 72 ? 123.200 93.398 134.441 1.00 82.57 72 LEU H C 1
ATOM 11742 O O . LEU H 3 72 ? 122.082 93.214 134.942 1.00 82.57 72 LEU H O 1
ATOM 11747 N N . LEU H 3 73 ? 123.356 93.859 133.199 1.00 80.63 73 LEU H N 1
ATOM 11748 C CA . LEU H 3 73 ? 122.197 94.205 132.386 1.00 80.63 73 LEU H CA 1
ATOM 11749 C C . LEU H 3 73 ? 121.352 92.975 132.074 1.00 80.63 73 LEU H C 1
ATOM 11750 O O . LEU H 3 73 ? 120.117 93.033 132.124 1.00 80.63 73 LEU H O 1
ATOM 11755 N N . LEU H 3 74 ? 121.998 91.850 131.754 1.00 81.98 74 LEU H N 1
ATOM 11756 C CA . LEU H 3 74 ? 121.249 90.632 131.464 1.00 81.98 74 LEU H CA 1
ATOM 11757 C C . LEU H 3 74 ? 120.474 90.153 132.683 1.00 81.98 74 LEU H C 1
ATOM 11758 O O . LEU H 3 74 ? 119.314 89.748 132.564 1.00 81.98 74 LEU H O 1
ATOM 11763 N N . ASP H 3 75 ? 121.097 90.185 133.864 1.00 85.78 75 ASP H N 1
ATOM 11764 C CA . ASP H 3 75 ? 120.393 89.777 135.076 1.00 85.78 75 ASP H CA 1
ATOM 11765 C C . ASP H 3 75 ? 119.217 90.699 135.364 1.00 85.78 75 ASP H C 1
ATOM 11766 O O . ASP H 3 75 ? 118.137 90.237 135.755 1.00 85.78 75 ASP H O 1
ATOM 11771 N N . TYR H 3 76 ? 119.406 92.007 135.173 1.00 84.02 76 TYR H N 1
ATOM 11772 C CA . TYR H 3 76 ? 118.306 92.942 135.381 1.00 84.02 76 TYR H CA 1
ATOM 11773 C C . TYR H 3 76 ? 117.147 92.652 134.435 1.00 84.02 76 TYR H C 1
ATOM 11774 O O . TYR H 3 76 ? 115.982 92.643 134.852 1.00 84.02 76 TYR H O 1
ATOM 11783 N N . VAL H 3 77 ? 117.445 92.406 133.157 1.00 80.10 77 VAL H N 1
ATOM 11784 C CA . VAL H 3 77 ? 116.377 92.152 132.194 1.00 80.10 77 VAL H CA 1
ATOM 11785 C C . VAL H 3 77 ? 115.687 90.825 132.492 1.00 80.10 77 VAL H C 1
ATOM 11786 O O . VAL H 3 77 ? 114.463 90.706 132.357 1.00 80.10 77 VAL H O 1
ATOM 11790 N N . ARG H 3 78 ? 116.451 89.808 132.905 1.00 81.88 78 ARG H N 1
ATOM 11791 C CA . ARG H 3 78 ? 115.842 88.537 133.288 1.00 81.88 78 ARG H CA 1
ATOM 11792 C C . ARG H 3 78 ? 114.892 88.720 134.462 1.00 81.88 78 ARG H C 1
ATOM 11793 O O . ARG H 3 78 ? 113.773 88.197 134.456 1.00 81.88 78 ARG H O 1
ATOM 11801 N N . THR H 3 79 ? 115.323 89.467 135.482 1.00 84.62 79 THR H N 1
ATOM 11802 C CA . THR H 3 79 ? 114.461 89.700 136.636 1.00 84.62 79 THR H CA 1
ATOM 11803 C C . THR H 3 79 ? 113.204 90.463 136.237 1.00 84.62 79 THR H C 1
ATOM 11804 O O . THR H 3 79 ? 112.097 90.128 136.679 1.00 84.62 79 THR H O 1
ATOM 11808 N N . LEU H 3 80 ? 113.355 91.485 135.392 1.00 84.60 80 LEU H N 1
ATOM 11809 C CA . LEU H 3 80 ? 112.201 92.268 134.965 1.00 84.60 80 LEU H CA 1
ATOM 11810 C C . LEU H 3 80 ? 111.208 91.415 134.184 1.00 84.60 80 LEU H C 1
ATOM 11811 O O . LEU H 3 80 ? 109.998 91.475 134.430 1.00 84.60 80 LEU H O 1
ATOM 11816 N N . PHE H 3 81 ? 111.700 90.597 133.252 1.00 84.68 81 PHE H N 1
ATOM 11817 C CA . PHE H 3 81 ? 110.796 89.783 132.448 1.00 84.68 81 PHE H CA 1
ATOM 11818 C C . PHE H 3 81 ? 110.202 88.635 133.254 1.00 84.68 81 PHE H C 1
ATOM 11819 O O . PHE H 3 81 ? 109.121 88.140 132.918 1.00 84.68 81 PHE H O 1
ATOM 11827 N N . SER H 3 82 ? 110.886 88.195 134.313 1.00 91.52 82 SER H N 1
ATOM 11828 C CA . SER H 3 82 ? 110.321 87.162 135.172 1.00 91.52 82 SER H CA 1
ATOM 11829 C C . SER H 3 82 ? 109.241 87.733 136.083 1.00 91.52 82 SER H C 1
ATOM 11830 O O . SER H 3 82 ? 108.256 87.052 136.387 1.00 91.52 82 SER H O 1
ATOM 11833 N N . ASN H 3 83 ? 109.411 88.973 136.533 1.00 94.13 83 ASN H N 1
ATOM 11834 C CA . ASN H 3 83 ? 108.412 89.629 137.367 1.00 94.13 83 ASN H CA 1
ATOM 11835 C C . ASN H 3 83 ? 107.313 90.303 136.555 1.00 94.13 83 ASN H C 1
ATOM 11836 O O . ASN H 3 83 ? 106.352 90.810 137.143 1.00 94.13 83 ASN H O 1
ATOM 11841 N N . LEU H 3 84 ? 107.443 90.333 135.229 1.00 93.11 84 LEU H N 1
ATOM 11842 C CA . LEU H 3 84 ? 106.393 90.901 134.383 1.00 93.11 84 LEU H CA 1
ATOM 11843 C C . LEU H 3 84 ? 105.010 90.313 134.639 1.00 93.11 84 LEU H C 1
ATOM 11844 O O . LEU H 3 84 ? 104.052 91.094 134.774 1.00 93.11 84 LEU H O 1
ATOM 11849 N N . PRO H 3 85 ? 104.813 88.981 134.718 1.00 96.45 85 PRO H N 1
ATOM 11850 C CA . PRO H 3 85 ? 103.447 88.471 134.908 1.00 96.45 85 PRO H CA 1
ATOM 11851 C C . PRO H 3 85 ? 102.951 88.581 136.342 1.00 96.45 85 PRO H C 1
ATOM 11852 O O . PRO H 3 85 ? 101.872 88.076 136.665 1.00 96.45 85 PRO H O 1
ATOM 11856 N N . TYR H 3 86 ? 103.722 89.234 137.208 1.00 100.92 86 TYR H N 1
ATOM 11857 C CA . TYR H 3 86 ? 103.346 89.395 138.606 1.00 100.92 86 TYR H CA 1
ATOM 11858 C C . TYR H 3 86 ? 103.185 90.842 139.040 1.00 100.92 86 TYR H C 1
ATOM 11859 O O . TYR H 3 86 ? 102.387 91.111 139.941 1.00 100.92 86 TYR H O 1
ATOM 11868 N N . ILE H 3 87 ? 103.914 91.779 138.433 1.00 100.49 87 ILE H N 1
ATOM 11869 C CA . ILE H 3 87 ? 103.761 93.185 138.792 1.00 100.49 87 ILE H CA 1
ATOM 11870 C C . ILE H 3 87 ? 102.480 93.785 138.229 1.00 100.49 87 ILE H C 1
ATOM 11871 O O . ILE H 3 87 ? 102.062 94.862 138.672 1.00 100.49 87 ILE H O 1
ATOM 11876 N N . ILE H 3 88 ? 101.844 93.118 137.261 1.00 99.13 88 ILE H N 1
ATOM 11877 C CA . ILE H 3 88 ? 100.627 93.639 136.646 1.00 99.13 88 ILE H CA 1
ATOM 11878 C C . ILE H 3 88 ? 99.361 93.190 137.358 1.00 99.13 88 ILE H C 1
ATOM 11879 O O . ILE H 3 88 ? 98.277 93.715 137.061 1.00 99.13 88 ILE H O 1
ATOM 11884 N N . GLY H 3 89 ? 99.456 92.242 138.284 1.00 108.27 89 GLY H N 1
ATOM 11885 C CA . GLY H 3 89 ? 98.291 91.761 139.003 1.00 108.27 89 GLY H CA 1
ATOM 11886 C C . GLY H 3 89 ? 98.123 90.257 138.935 1.00 108.27 89 GLY H C 1
ATOM 11887 O O . GLY H 3 89 ? 98.785 89.580 138.148 1.00 108.27 89 GLY H O 1
ATOM 11889 N N . MET I 3 1 ? 124.743 80.601 121.327 1.00 98.36 1 MET I N 1
ATOM 11890 C CA . MET I 3 1 ? 124.613 82.052 121.317 1.00 98.36 1 MET I CA 1
ATOM 11891 C C . MET I 3 1 ? 124.794 82.557 122.750 1.00 98.36 1 MET I C 1
ATOM 11892 O O . MET I 3 1 ? 124.086 83.450 123.213 1.00 98.36 1 MET I O 1
ATOM 11897 N N . THR I 3 2 ? 125.751 81.955 123.451 1.00 97.76 2 THR I N 1
ATOM 11898 C CA . THR I 3 2 ? 126.044 82.282 124.841 1.00 97.76 2 THR I CA 1
ATOM 11899 C C . THR I 3 2 ? 126.671 83.668 124.933 1.00 97.76 2 THR I C 1
ATOM 11900 O O . THR I 3 2 ? 127.249 84.152 123.950 1.00 97.76 2 THR I O 1
ATOM 11904 N N . PRO I 3 3 ? 126.558 84.349 126.078 1.00 95.79 3 PRO I N 1
ATOM 11905 C CA . PRO I 3 3 ? 127.224 85.654 126.223 1.00 95.79 3 PRO I CA 1
ATOM 11906 C C . PRO I 3 3 ? 128.723 85.605 125.986 1.00 95.79 3 PRO I C 1
ATOM 11907 O O . PRO I 3 3 ? 129.290 86.611 125.544 1.00 95.79 3 PRO I O 1
ATOM 11911 N N . GLU I 3 4 ? 129.386 84.482 126.272 1.00 103.58 4 GLU I N 1
ATOM 11912 C CA . GLU I 3 4 ? 130.812 84.376 125.979 1.00 103.58 4 GLU I CA 1
ATOM 11913 C C . GLU I 3 4 ? 131.075 84.455 124.479 1.00 103.58 4 GLU I C 1
ATOM 11914 O O . GLU I 3 4 ? 132.011 85.132 124.040 1.00 103.58 4 GLU I O 1
ATOM 11920 N N . SER I 3 5 ? 130.257 83.770 123.676 1.00 100.06 5 SER I N 1
ATOM 11921 C CA . SER I 3 5 ? 130.410 83.846 122.226 1.00 100.06 5 SER I CA 1
ATOM 11922 C C . SER I 3 5 ? 130.118 85.250 121.714 1.00 100.06 5 SER I C 1
ATOM 11923 O O . SER I 3 5 ? 130.786 85.733 120.791 1.00 100.06 5 SER I O 1
ATOM 11926 N N . VAL I 3 6 ? 129.116 85.915 122.292 1.00 96.24 6 VAL I N 1
ATOM 11927 C CA . VAL I 3 6 ? 128.811 87.288 121.902 1.00 96.24 6 VAL I CA 1
ATOM 11928 C C . VAL I 3 6 ? 129.983 88.204 122.223 1.00 96.24 6 VAL I C 1
ATOM 11929 O O . VAL I 3 6 ? 130.349 89.070 121.422 1.00 96.24 6 VAL I O 1
ATOM 11933 N N . MET I 3 7 ? 130.593 88.026 123.396 1.00 100.81 7 MET I N 1
ATOM 11934 C CA . MET I 3 7 ? 131.756 88.831 123.755 1.00 100.81 7 MET I CA 1
ATOM 11935 C C . MET I 3 7 ? 132.933 88.542 122.832 1.00 100.81 7 MET I C 1
ATOM 11936 O O . MET I 3 7 ? 133.692 89.451 122.481 1.00 100.81 7 MET I O 1
ATOM 11941 N N . MET I 3 8 ? 133.109 87.279 122.437 1.00 100.33 8 MET I N 1
ATOM 11942 C CA . MET I 3 8 ? 134.176 86.940 121.499 1.00 100.33 8 MET I CA 1
ATOM 11943 C C . MET I 3 8 ? 133.961 87.614 120.149 1.00 100.33 8 MET I C 1
ATOM 11944 O O . MET I 3 8 ? 134.898 88.180 119.571 1.00 100.33 8 MET I O 1
ATOM 11949 N N . MET I 3 9 ? 132.732 87.568 119.631 1.00 98.26 9 MET I N 1
ATOM 11950 C CA . MET I 3 9 ? 132.441 88.255 118.376 1.00 98.26 9 MET I CA 1
ATOM 11951 C C . MET I 3 9 ? 132.637 89.758 118.519 1.00 98.26 9 MET I C 1
ATOM 11952 O O . MET I 3 9 ? 133.164 90.414 117.613 1.00 98.26 9 MET I O 1
ATOM 11957 N N . GLY I 3 10 ? 132.222 90.320 119.655 1.00 97.23 10 GLY I N 1
ATOM 11958 C CA . GLY I 3 10 ? 132.383 91.746 119.869 1.00 97.23 10 GLY I CA 1
ATOM 11959 C C . GLY I 3 10 ? 133.837 92.171 119.925 1.00 97.23 10 GLY I C 1
ATOM 11960 O O . GLY I 3 10 ? 134.210 93.201 119.365 1.00 97.23 10 GLY I O 1
ATOM 11961 N N . THR I 3 11 ? 134.680 91.381 120.593 1.00 97.35 11 THR I N 1
ATOM 11962 C CA . THR I 3 11 ? 136.092 91.740 120.667 1.00 97.35 11 THR I CA 1
ATOM 11963 C C . THR I 3 11 ? 136.796 91.514 119.334 1.00 97.35 11 THR I C 1
ATOM 11964 O O . THR I 3 11 ? 137.710 92.270 118.989 1.00 97.35 11 THR I O 1
ATOM 11968 N N . GLU I 3 12 ? 136.376 90.510 118.557 1.00 94.34 12 GLU I N 1
ATOM 11969 C CA . GLU I 3 12 ? 136.915 90.359 117.209 1.00 94.34 12 GLU I CA 1
ATOM 11970 C C . GLU I 3 12 ? 136.546 91.556 116.339 1.00 94.34 12 GLU I C 1
ATOM 11971 O O . GLU I 3 12 ? 137.389 92.096 115.610 1.00 94.34 12 GLU I O 1
ATOM 11977 N N . ALA I 3 13 ? 135.287 91.995 116.419 1.00 91.89 13 ALA I N 1
ATOM 11978 C CA . ALA I 3 13 ? 134.857 93.168 115.666 1.00 91.89 13 ALA I CA 1
ATOM 11979 C C . ALA I 3 13 ? 135.593 94.417 116.126 1.00 91.89 13 ALA I C 1
ATOM 11980 O O . ALA I 3 13 ? 135.942 95.277 115.311 1.00 91.89 13 ALA I O 1
ATOM 11982 N N . MET I 3 14 ? 135.824 94.541 117.433 1.00 94.22 14 MET I N 1
ATOM 11983 C CA . MET I 3 14 ? 136.542 95.695 117.958 1.00 94.22 14 MET I CA 1
ATOM 11984 C C . MET I 3 14 ? 137.992 95.703 117.492 1.00 94.22 14 MET I C 1
ATOM 11985 O O . MET I 3 14 ? 138.535 96.761 117.163 1.00 94.22 14 MET I O 1
ATOM 11990 N N . LYS I 3 15 ? 138.634 94.533 117.455 1.00 90.62 15 LYS I N 1
ATOM 11991 C CA . LYS I 3 15 ? 139.987 94.449 116.916 1.00 90.62 15 LYS I CA 1
ATOM 11992 C C . LYS I 3 15 ? 140.011 94.828 115.441 1.00 90.62 15 LYS I C 1
ATOM 11993 O O . LYS I 3 15 ? 140.916 95.540 114.989 1.00 90.62 15 LYS I O 1
ATOM 11999 N N . VAL I 3 16 ? 139.026 94.353 114.674 1.00 87.24 16 VAL I N 1
ATOM 12000 C CA . VAL I 3 16 ? 138.965 94.692 113.254 1.00 87.24 16 VAL I CA 1
ATOM 12001 C C . VAL I 3 16 ? 138.783 96.194 113.072 1.00 87.24 16 VAL I C 1
ATOM 12002 O O . VAL I 3 16 ? 139.439 96.815 112.228 1.00 87.24 16 VAL I O 1
ATOM 12006 N N . ALA I 3 17 ? 137.896 96.801 113.863 1.00 86.95 17 ALA I N 1
ATOM 12007 C CA . ALA I 3 17 ? 137.674 98.240 113.769 1.00 86.95 17 ALA I CA 1
ATOM 12008 C C . ALA I 3 17 ? 138.919 99.021 114.168 1.00 86.95 17 ALA I C 1
ATOM 12009 O O . ALA I 3 17 ? 139.255 100.031 113.539 1.00 86.95 17 ALA I O 1
ATOM 12011 N N . LEU I 3 18 ? 139.610 98.575 115.220 1.00 87.94 18 LEU I N 1
ATOM 12012 C CA . LEU I 3 18 ? 140.822 99.258 115.654 1.00 87.94 18 LEU I CA 1
ATOM 12013 C C . LEU I 3 18 ? 141.898 99.201 114.579 1.00 87.94 18 LEU I C 1
ATOM 12014 O O . LEU I 3 18 ? 142.494 100.227 114.235 1.00 87.94 18 LEU I O 1
ATOM 12019 N N . ALA I 3 19 ? 142.150 98.013 114.024 1.00 86.37 19 ALA I N 1
ATOM 12020 C CA . ALA I 3 19 ? 143.126 97.901 112.946 1.00 86.37 19 ALA I CA 1
ATOM 12021 C C . ALA I 3 19 ? 142.674 98.655 111.703 1.00 86.37 19 ALA I C 1
ATOM 12022 O O . ALA I 3 19 ? 143.508 99.069 110.891 1.00 86.37 19 ALA I O 1
ATOM 12024 N N . LEU I 3 20 ? 141.364 98.843 111.541 1.00 86.61 20 LEU I N 1
ATOM 12025 C CA . LEU I 3 20 ? 140.848 99.573 110.389 1.00 86.61 20 LEU I CA 1
ATOM 12026 C C . LEU I 3 20 ? 141.071 101.072 110.538 1.00 86.61 20 LEU I C 1
ATOM 12027 O O . LEU I 3 20 ? 141.325 101.768 109.549 1.00 86.61 20 LEU I O 1
ATOM 12032 N N . ALA I 3 21 ? 140.979 101.587 111.763 1.00 88.34 21 ALA I N 1
ATOM 12033 C CA . ALA I 3 21 ? 141.059 103.020 112.004 1.00 88.34 21 ALA I CA 1
ATOM 12034 C C . ALA I 3 21 ? 142.345 103.453 112.694 1.00 88.34 21 ALA I C 1
ATOM 12035 O O . ALA I 3 21 ? 142.544 104.656 112.887 1.00 88.34 21 ALA I O 1
ATOM 12037 N N . ALA I 3 22 ? 143.215 102.516 113.072 1.00 89.00 22 ALA I N 1
ATOM 12038 C CA . ALA I 3 22 ? 144.476 102.899 113.706 1.00 89.00 22 ALA I CA 1
ATOM 12039 C C . ALA I 3 22 ? 145.345 103.777 112.815 1.00 89.00 22 ALA I C 1
ATOM 12040 O O . ALA I 3 22 ? 145.814 104.823 113.296 1.00 89.00 22 ALA I O 1
ATOM 12042 N N . PRO I 3 23 ? 145.603 103.442 111.544 1.00 89.90 23 PRO I N 1
ATOM 12043 C CA . PRO I 3 23 ? 146.476 104.323 110.745 1.00 89.90 23 PRO I CA 1
ATOM 12044 C C . PRO I 3 23 ? 145.946 105.741 110.628 1.00 89.90 23 PRO I C 1
ATOM 12045 O O . PRO I 3 23 ? 146.683 106.696 110.900 1.00 89.90 23 PRO I O 1
ATOM 12049 N N . LEU I 3 24 ? 144.676 105.903 110.255 1.00 86.91 24 LEU I N 1
ATOM 12050 C CA . LEU I 3 24 ? 144.127 107.240 110.055 1.00 86.91 24 LEU I CA 1
ATOM 12051 C C . LEU I 3 24 ? 144.169 108.051 111.344 1.00 86.91 24 LEU I C 1
ATOM 12052 O O . LEU I 3 24 ? 144.640 109.195 111.356 1.00 86.91 24 LEU I O 1
ATOM 12057 N N . LEU I 3 25 ? 143.692 107.466 112.446 1.00 84.76 25 LEU I N 1
ATOM 12058 C CA . LEU I 3 25 ? 143.631 108.205 113.703 1.00 84.76 25 LEU I CA 1
ATOM 12059 C C . LEU I 3 25 ? 145.022 108.553 114.216 1.00 84.76 25 LEU I C 1
ATOM 12060 O O . LEU I 3 25 ? 145.259 109.685 114.653 1.00 84.76 25 LEU I O 1
ATOM 12065 N N . LEU I 3 26 ? 145.956 107.600 114.176 1.00 85.92 26 LEU I N 1
ATOM 12066 C CA . LEU I 3 26 ? 147.303 107.876 114.669 1.00 85.92 26 LEU I CA 1
ATOM 12067 C C . LEU I 3 26 ? 148.010 108.922 113.814 1.00 85.92 26 LEU I C 1
ATOM 12068 O O . LEU I 3 26 ? 148.685 109.812 114.343 1.00 85.92 26 LEU I O 1
ATOM 12073 N N . VAL I 3 27 ? 147.869 108.839 112.488 1.00 84.93 27 VAL I N 1
ATOM 12074 C CA . VAL I 3 27 ? 148.512 109.828 111.629 1.00 84.93 27 VAL I CA 1
ATOM 12075 C C . VAL I 3 27 ? 147.908 111.210 111.851 1.00 84.93 27 VAL I C 1
ATOM 12076 O O . VAL I 3 27 ? 148.632 112.212 111.919 1.00 84.93 27 VAL I O 1
ATOM 12080 N N . ALA I 3 28 ? 146.580 111.293 111.976 1.00 86.40 28 ALA I N 1
ATOM 12081 C CA . ALA I 3 28 ? 145.945 112.581 112.234 1.00 86.40 28 ALA I CA 1
ATOM 12082 C C . ALA I 3 28 ? 146.391 113.152 113.574 1.00 86.40 28 ALA I C 1
ATOM 12083 O O . ALA I 3 28 ? 146.672 114.351 113.690 1.00 86.40 28 ALA I O 1
ATOM 12085 N N . LEU I 3 29 ? 146.470 112.301 114.599 1.00 85.78 29 LEU I N 1
ATOM 12086 C CA . LEU I 3 29 ? 146.916 112.749 115.913 1.00 85.78 29 LEU I CA 1
ATOM 12087 C C . LEU I 3 29 ? 148.348 113.262 115.865 1.00 85.78 29 LEU I C 1
ATOM 12088 O O . LEU I 3 29 ? 148.656 114.317 116.432 1.00 85.78 29 LEU I O 1
ATOM 12093 N N . ILE I 3 30 ? 149.235 112.534 115.183 1.00 84.96 30 ILE I N 1
ATOM 12094 C CA . ILE I 3 30 ? 150.635 112.941 115.102 1.00 84.96 30 ILE I CA 1
ATOM 12095 C C . ILE I 3 30 ? 150.762 114.264 114.357 1.00 84.96 30 ILE I C 1
ATOM 12096 O O . ILE I 3 30 ? 151.500 115.165 114.775 1.00 84.96 30 ILE I O 1
ATOM 12101 N N . THR I 3 31 ? 150.046 114.398 113.237 1.00 87.14 31 THR I N 1
ATOM 12102 C CA . THR I 3 31 ? 150.113 115.635 112.466 1.00 87.14 31 THR I CA 1
ATOM 12103 C C . THR I 3 31 ? 149.591 116.817 113.272 1.00 87.14 31 THR I C 1
ATOM 12104 O O . THR I 3 31 ? 150.213 117.886 113.295 1.00 87.14 31 THR I O 1
ATOM 12108 N N . GLY I 3 32 ? 148.454 116.642 113.949 1.00 89.35 32 GLY I N 1
ATOM 12109 C CA . GLY I 3 32 ? 147.936 117.713 114.780 1.00 89.35 32 GLY I CA 1
ATOM 12110 C C . GLY I 3 32 ? 148.891 118.092 115.894 1.00 89.35 32 GLY I C 1
ATOM 12111 O O . GLY I 3 32 ? 149.108 119.275 116.163 1.00 89.35 32 GLY I O 1
ATOM 12112 N N . LEU I 3 33 ? 149.491 117.091 116.543 1.00 89.06 33 LEU I N 1
ATOM 12113 C CA . LEU I 3 33 ? 150.420 117.362 117.633 1.00 89.06 33 LEU I CA 1
ATOM 12114 C C . LEU I 3 33 ? 151.639 118.132 117.143 1.00 89.06 33 LEU I C 1
ATOM 12115 O O . LEU I 3 33 ? 152.063 119.108 117.772 1.00 89.06 33 LEU I O 1
ATOM 12120 N N . ILE I 3 34 ? 152.217 117.715 116.013 1.00 90.31 34 ILE I N 1
ATOM 12121 C CA . ILE I 3 34 ? 153.427 118.380 115.539 1.00 90.31 34 ILE I CA 1
ATOM 12122 C C . ILE I 3 34 ? 153.113 119.792 115.054 1.00 90.31 34 ILE I C 1
ATOM 12123 O O . ILE I 3 34 ? 153.891 120.725 115.287 1.00 90.31 34 ILE I O 1
ATOM 12128 N N . ILE I 3 35 ? 151.965 119.985 114.396 1.00 89.65 35 ILE I N 1
ATOM 12129 C CA . ILE I 3 35 ? 151.608 121.328 113.950 1.00 89.65 35 ILE I CA 1
ATOM 12130 C C . ILE I 3 35 ? 151.347 122.237 115.145 1.00 89.65 35 ILE I C 1
ATOM 12131 O O . ILE I 3 35 ? 151.747 123.408 115.150 1.00 89.65 35 ILE I O 1
ATOM 12136 N N . SER I 3 36 ? 150.683 121.716 116.180 1.00 93.71 36 SER I N 1
ATOM 12137 C CA . SER I 3 36 ? 150.443 122.514 117.377 1.00 93.71 36 SER I CA 1
ATOM 12138 C C . SER I 3 36 ? 151.747 122.863 118.082 1.00 93.71 36 SER I C 1
ATOM 12139 O O . SER I 3 36 ? 151.908 123.981 118.584 1.00 93.71 36 SER I O 1
ATOM 12142 N N . ILE I 3 37 ? 152.690 121.919 118.133 1.00 92.20 37 ILE I N 1
ATOM 12143 C CA . ILE I 3 37 ? 153.988 122.197 118.740 1.00 92.20 37 ILE I CA 1
ATOM 12144 C C . ILE I 3 37 ? 154.720 123.279 117.956 1.00 92.20 37 ILE I C 1
ATOM 12145 O O . ILE I 3 37 ? 155.316 124.195 118.539 1.00 92.20 37 ILE I O 1
ATOM 12150 N N . LEU I 3 38 ? 154.683 123.196 116.624 1.00 93.63 38 LEU I N 1
ATOM 12151 C CA . LEU I 3 38 ? 155.323 124.220 115.803 1.00 93.63 38 LEU I CA 1
ATOM 12152 C C . LEU I 3 38 ? 154.679 125.584 116.018 1.00 93.63 38 LEU I C 1
ATOM 12153 O O . LEU I 3 38 ? 155.375 126.604 116.081 1.00 93.63 38 LEU I O 1
ATOM 12158 N N . GLN I 3 39 ? 153.349 125.624 116.123 1.00 97.61 39 GLN I N 1
ATOM 12159 C CA . GLN I 3 39 ? 152.667 126.887 116.391 1.00 97.61 39 GLN I CA 1
ATOM 12160 C C . GLN I 3 39 ? 153.062 127.449 117.751 1.00 97.61 39 GLN I C 1
ATOM 12161 O O . GLN I 3 39 ? 153.270 128.660 117.894 1.00 97.61 39 GLN I O 1
ATOM 12167 N N . ALA I 3 40 ? 153.161 126.585 118.763 1.00 97.04 40 ALA I N 1
ATOM 12168 C CA . ALA I 3 40 ? 153.561 127.040 120.091 1.00 97.04 40 ALA I CA 1
ATOM 12169 C C . ALA I 3 40 ? 154.980 127.593 120.082 1.00 97.04 40 ALA I C 1
ATOM 12170 O O . ALA I 3 40 ? 155.262 128.614 120.719 1.00 97.04 40 ALA I O 1
ATOM 12172 N N . ALA I 3 41 ? 155.891 126.927 119.367 1.00 98.27 41 ALA I N 1
ATOM 12173 C CA . ALA I 3 41 ? 157.273 127.392 119.315 1.00 98.27 41 ALA I CA 1
ATOM 12174 C C . ALA I 3 41 ? 157.385 128.720 118.576 1.00 98.27 41 ALA I C 1
ATOM 12175 O O . ALA I 3 41 ? 158.259 129.539 118.883 1.00 98.27 41 ALA I O 1
ATOM 12177 N N . THR I 3 42 ? 156.515 128.947 117.596 1.00 100.27 42 THR I N 1
ATOM 12178 C CA . THR I 3 42 ? 156.537 130.151 116.779 1.00 100.27 42 THR I CA 1
ATOM 12179 C C . THR I 3 42 ? 155.678 131.264 117.391 1.00 100.27 42 THR I C 1
ATOM 12180 O O . THR I 3 42 ? 155.602 132.365 116.836 1.00 100.27 42 THR I O 1
ATOM 12184 N N . GLN I 3 43 ? 155.090 131.010 118.564 1.00 106.54 43 GLN I N 1
ATOM 12185 C CA . GLN I 3 43 ? 154.181 131.924 119.272 1.00 106.54 43 GLN I CA 1
ATOM 12186 C C . GLN I 3 43 ? 153.166 132.589 118.342 1.00 106.54 43 GLN I C 1
ATOM 12187 O O . GLN I 3 43 ? 152.770 133.738 118.563 1.00 106.54 43 GLN I O 1
ATOM 12193 N N . ILE I 3 44 ? 152.732 131.883 117.299 1.00 106.65 44 ILE I N 1
ATOM 12194 C CA . ILE I 3 44 ? 151.584 132.282 116.496 1.00 106.65 44 ILE I CA 1
ATOM 12195 C C . ILE I 3 44 ? 150.616 131.111 116.477 1.00 106.65 44 ILE I C 1
ATOM 12196 O O . ILE I 3 44 ? 151.024 129.946 116.526 1.00 106.65 44 ILE I O 1
ATOM 12201 N N . ASN I 3 45 ? 149.322 131.418 116.415 1.00 110.00 45 ASN I N 1
ATOM 12202 C CA . ASN I 3 45 ? 148.318 130.364 116.542 1.00 110.00 45 ASN I CA 1
ATOM 12203 C C . ASN I 3 45 ? 147.079 130.662 115.702 1.00 110.00 45 ASN I C 1
ATOM 12204 O O . ASN I 3 45 ? 146.390 131.662 115.918 1.00 110.00 45 ASN I O 1
ATOM 12209 N N . GLU I 3 46 ? 146.842 129.818 114.703 1.00 111.55 46 GLU I N 1
ATOM 12210 C CA . GLU I 3 46 ? 145.544 129.736 114.054 1.00 111.55 46 GLU I CA 1
ATOM 12211 C C . GLU I 3 46 ? 145.021 128.312 114.188 1.00 111.55 46 GLU I C 1
ATOM 12212 O O . GLU I 3 46 ? 145.700 127.357 113.797 1.00 111.55 46 GLU I O 1
ATOM 12218 N N . MET I 3 47 ? 143.819 128.164 114.751 1.00 109.62 47 MET I N 1
ATOM 12219 C CA . MET I 3 47 ? 143.312 126.823 115.034 1.00 109.62 47 MET I CA 1
ATOM 12220 C C . MET I 3 47 ? 143.072 126.027 113.759 1.00 109.62 47 MET I C 1
ATOM 12221 O O . MET I 3 47 ? 143.316 124.816 113.726 1.00 109.62 47 MET I O 1
ATOM 12226 N N . THR I 3 48 ? 142.597 126.678 112.703 1.00 103.68 48 THR I N 1
ATOM 12227 C CA . THR I 3 48 ? 142.326 125.994 111.448 1.00 103.68 48 THR I CA 1
ATOM 12228 C C . THR I 3 48 ? 143.562 125.866 110.570 1.00 103.68 48 THR I C 1
ATOM 12229 O O . THR I 3 48 ? 143.455 125.395 109.434 1.00 103.68 48 THR I O 1
ATOM 12233 N N . LEU I 3 49 ? 144.728 126.281 111.068 1.00 101.33 49 LEU I N 1
ATOM 12234 C CA . LEU I 3 49 ? 145.967 126.072 110.328 1.00 101.33 49 LEU I CA 1
ATOM 12235 C C . LEU I 3 49 ? 146.322 124.592 110.260 1.00 101.33 49 LEU I C 1
ATOM 12236 O O . LEU I 3 49 ? 146.874 124.125 109.258 1.00 101.33 49 LEU I O 1
ATOM 12241 N N . SER I 3 50 ? 146.022 123.841 111.323 1.00 95.43 50 SER I N 1
ATOM 12242 C CA . SER I 3 50 ? 146.390 122.431 111.379 1.00 95.43 50 SER I CA 1
ATOM 12243 C C . SER I 3 50 ? 145.439 121.539 110.593 1.00 95.43 50 SER I C 1
ATOM 12244 O O . SER I 3 50 ? 145.746 120.359 110.392 1.00 95.43 50 SER I O 1
ATOM 12247 N N . PHE I 3 51 ? 144.293 122.064 110.156 1.00 91.00 51 PHE I N 1
ATOM 12248 C CA . PHE I 3 51 ? 143.313 121.225 109.473 1.00 91.00 51 PHE I CA 1
ATOM 12249 C C . PHE I 3 51 ? 143.838 120.729 108.132 1.00 91.00 51 PHE I C 1
ATOM 12250 O O . PHE I 3 51 ? 143.645 119.560 107.780 1.00 91.00 51 PHE I O 1
ATOM 12258 N N . ILE I 3 52 ? 144.486 121.605 107.362 1.00 90.24 52 ILE I N 1
ATOM 12259 C CA . ILE I 3 52 ? 144.993 121.204 106.047 1.00 90.24 52 ILE I CA 1
ATOM 12260 C C . ILE I 3 52 ? 146.078 120.136 106.148 1.00 90.24 52 ILE I C 1
ATOM 12261 O O . ILE I 3 52 ? 146.017 119.154 105.388 1.00 90.24 52 ILE I O 1
ATOM 12266 N N . PRO I 3 53 ? 147.098 120.265 107.010 1.00 88.12 53 PRO I N 1
ATOM 12267 C CA . PRO I 3 53 ? 148.049 119.150 107.154 1.00 88.12 53 PRO I CA 1
ATOM 12268 C C . PRO I 3 53 ? 147.396 117.866 107.629 1.00 88.12 53 PRO I C 1
ATOM 12269 O O . PRO I 3 53 ? 147.799 116.780 107.201 1.00 88.12 53 PRO I O 1
ATOM 12273 N N . LYS I 3 54 ? 146.388 117.961 108.500 1.00 87.31 54 LYS I N 1
ATOM 12274 C CA . LYS I 3 54 ? 145.671 116.765 108.932 1.00 87.31 54 LYS I CA 1
ATOM 12275 C C . LYS I 3 54 ? 144.975 116.090 107.758 1.00 87.31 54 LYS I C 1
ATOM 12276 O O . LYS I 3 54 ? 145.033 114.863 107.610 1.00 87.31 54 LYS I O 1
ATOM 12282 N N . ILE I 3 55 ? 144.314 116.882 106.912 1.00 86.95 55 ILE I N 1
ATOM 12283 C CA . ILE I 3 55 ? 143.626 116.331 105.748 1.00 86.95 55 ILE I CA 1
ATOM 12284 C C . ILE I 3 55 ? 144.626 115.690 104.797 1.00 86.95 55 ILE I C 1
ATOM 12285 O O . ILE I 3 55 ? 144.392 114.600 104.267 1.00 86.95 55 ILE I O 1
ATOM 12290 N N . VAL I 3 56 ? 145.758 116.359 104.569 1.00 83.91 56 VAL I N 1
ATOM 12291 C CA . VAL I 3 56 ? 146.774 115.817 103.667 1.00 83.91 56 VAL I CA 1
ATOM 12292 C C . VAL I 3 56 ? 147.323 114.504 104.213 1.00 83.91 56 VAL I C 1
ATOM 12293 O O . VAL I 3 56 ? 147.512 113.530 103.473 1.00 83.91 56 VAL I O 1
ATOM 12297 N N . ALA I 3 57 ? 147.586 114.457 105.520 1.00 84.05 57 ALA I N 1
ATOM 12298 C CA . ALA I 3 57 ? 148.126 113.251 106.135 1.00 84.05 57 ALA I CA 1
ATOM 12299 C C . ALA I 3 57 ? 147.136 112.095 106.052 1.00 84.05 57 ALA I C 1
ATOM 12300 O O . ALA I 3 57 ? 147.514 110.961 105.739 1.00 84.05 57 ALA I O 1
ATOM 12302 N N . VAL I 3 58 ? 145.858 112.366 106.326 1.00 83.43 58 VAL I N 1
ATOM 12303 C CA . VAL I 3 58 ? 144.844 111.318 106.233 1.00 83.43 58 VAL I CA 1
ATOM 12304 C C . VAL I 3 58 ? 144.691 110.852 104.791 1.00 83.43 58 VAL I C 1
ATOM 12305 O O . VAL I 3 58 ? 144.539 109.654 104.521 1.00 83.43 58 VAL I O 1
ATOM 12309 N N . PHE I 3 59 ? 144.737 111.790 103.844 1.00 88.64 59 PHE I N 1
ATOM 12310 C CA . PHE I 3 59 ? 144.645 111.448 102.430 1.00 88.64 59 PHE I CA 1
ATOM 12311 C C . PHE I 3 59 ? 145.798 110.553 101.999 1.00 88.64 59 PHE I C 1
ATOM 12312 O O . PHE I 3 59 ? 145.595 109.602 101.237 1.00 88.64 59 PHE I O 1
ATOM 12320 N N . ILE I 3 60 ? 147.010 110.842 102.474 1.00 83.43 60 ILE I N 1
ATOM 12321 C CA . ILE I 3 60 ? 148.155 109.991 102.166 1.00 83.43 60 ILE I CA 1
ATOM 12322 C C . ILE I 3 60 ? 147.997 108.622 102.821 1.00 83.43 60 ILE I C 1
ATOM 12323 O O . ILE I 3 60 ? 148.287 107.588 102.206 1.00 83.43 60 ILE I O 1
ATOM 12328 N N . ALA I 3 61 ? 147.529 108.594 104.071 1.00 82.69 61 ALA I N 1
ATOM 12329 C CA . ALA I 3 61 ? 147.389 107.331 104.791 1.00 82.69 61 ALA I CA 1
ATOM 12330 C C . ALA I 3 61 ? 146.375 106.419 104.113 1.00 82.69 61 ALA I C 1
ATOM 12331 O O . ALA I 3 61 ? 146.561 105.198 104.058 1.00 82.69 61 ALA I O 1
ATOM 12333 N N . ILE I 3 62 ? 145.285 106.994 103.600 1.00 81.80 62 ILE I N 1
ATOM 12334 C CA . ILE I 3 62 ? 144.292 106.191 102.890 1.00 81.80 62 ILE I CA 1
ATOM 12335 C C . ILE I 3 62 ? 144.894 105.568 101.639 1.00 81.80 62 ILE I C 1
ATOM 12336 O O . ILE I 3 62 ? 144.602 104.412 101.311 1.00 81.80 62 ILE I O 1
ATOM 12341 N N . ILE I 3 63 ? 145.738 106.310 100.921 1.00 79.51 63 ILE I N 1
ATOM 12342 C CA . ILE I 3 63 ? 146.389 105.745 99.743 1.00 79.51 63 ILE I CA 1
ATOM 12343 C C . ILE I 3 63 ? 147.350 104.631 100.141 1.00 79.51 63 ILE I C 1
ATOM 12344 O O . ILE I 3 63 ? 147.365 103.558 99.527 1.00 79.51 63 ILE I O 1
ATOM 12349 N N . VAL I 3 64 ? 148.162 104.862 101.169 1.00 79.08 64 VAL I N 1
ATOM 12350 C CA . VAL I 3 64 ? 149.194 103.898 101.544 1.00 79.08 64 VAL I CA 1
ATOM 12351 C C . VAL I 3 64 ? 148.600 102.650 102.187 1.00 79.08 64 VAL I C 1
ATOM 12352 O O . VAL I 3 64 ? 149.010 101.531 101.870 1.00 79.08 64 VAL I O 1
ATOM 12356 N N . ALA I 3 65 ? 147.630 102.809 103.083 1.00 82.32 65 ALA I N 1
ATOM 12357 C CA . ALA I 3 65 ? 147.090 101.690 103.845 1.00 82.32 65 ALA I CA 1
ATOM 12358 C C . ALA I 3 65 ? 145.721 101.232 103.362 1.00 82.32 65 ALA I C 1
ATOM 12359 O O . ALA I 3 65 ? 145.085 100.416 104.037 1.00 82.32 65 ALA I O 1
ATOM 12361 N N . GLY I 3 66 ? 145.252 101.733 102.223 1.00 84.90 66 GLY I N 1
ATOM 12362 C CA . GLY I 3 66 ? 143.942 101.399 101.716 1.00 84.90 66 GLY I CA 1
ATOM 12363 C C . GLY I 3 66 ? 143.725 99.929 101.411 1.00 84.90 66 GLY I C 1
ATOM 12364 O O . GLY I 3 66 ? 142.775 99.314 101.906 1.00 84.90 66 GLY I O 1
ATOM 12365 N N . PRO I 3 67 ? 144.580 99.340 100.565 1.00 84.66 67 PRO I N 1
ATOM 12366 C CA . PRO I 3 67 ? 144.375 97.923 100.207 1.00 84.66 67 PRO I CA 1
ATOM 12367 C C . PRO I 3 67 ? 144.385 96.980 101.398 1.00 84.66 67 PRO I C 1
ATOM 12368 O O . PRO I 3 67 ? 143.589 96.035 101.441 1.00 84.66 67 PRO I O 1
ATOM 12372 N N . TRP I 3 68 ? 145.258 97.216 102.377 1.00 83.78 68 TRP I N 1
ATOM 12373 C CA . TRP I 3 68 ? 145.337 96.328 103.533 1.00 83.78 68 TRP I CA 1
ATOM 12374 C C . TRP I 3 68 ? 144.067 96.408 104.373 1.00 83.78 68 TRP I C 1
ATOM 12375 O O . TRP I 3 68 ? 143.514 95.381 104.791 1.00 83.78 68 TRP I O 1
ATOM 12386 N N . MET I 3 69 ? 143.579 97.626 104.614 1.00 85.67 69 MET I N 1
ATOM 12387 C CA . MET I 3 69 ? 142.337 97.808 105.357 1.00 85.67 69 MET I CA 1
ATOM 12388 C C . MET I 3 69 ? 141.159 97.186 104.617 1.00 85.67 69 MET I C 1
ATOM 12389 O O . MET I 3 69 ? 140.291 96.541 105.223 1.00 85.67 69 MET I O 1
ATOM 12394 N N . LEU I 3 70 ? 141.114 97.376 103.297 1.00 84.45 70 LEU I N 1
ATOM 12395 C CA . LEU I 3 70 ? 140.037 96.805 102.497 1.00 84.45 70 LEU I CA 1
ATOM 12396 C C . LEU I 3 70 ? 140.065 95.284 102.554 1.00 84.45 70 LEU I C 1
ATOM 12397 O O . LEU I 3 70 ? 139.019 94.635 102.659 1.00 84.45 70 LEU I O 1
ATOM 12402 N N . ASN I 3 71 ? 141.262 94.697 102.485 1.00 84.22 71 ASN I N 1
ATOM 12403 C CA . ASN I 3 71 ? 141.385 93.248 102.578 1.00 84.22 71 ASN I CA 1
ATOM 12404 C C . ASN I 3 71 ? 140.931 92.743 103.940 1.00 84.22 71 ASN I C 1
ATOM 12405 O O . ASN I 3 71 ? 140.257 91.711 104.035 1.00 84.22 71 ASN I O 1
ATOM 12410 N N . LEU I 3 72 ? 141.292 93.458 105.009 1.00 84.18 72 LEU I N 1
ATOM 12411 C CA . LEU I 3 72 ? 140.831 93.081 106.342 1.00 84.18 72 LEU I CA 1
ATOM 12412 C C . LEU I 3 72 ? 139.309 93.081 106.413 1.00 84.18 72 LEU I C 1
ATOM 12413 O O . LEU I 3 72 ? 138.691 92.121 106.893 1.00 84.18 72 LEU I O 1
ATOM 12418 N N . LEU I 3 73 ? 138.690 94.164 105.936 1.00 87.95 73 LEU I N 1
ATOM 12419 C CA . LEU I 3 73 ? 137.235 94.264 105.984 1.00 87.95 73 LEU I CA 1
ATOM 12420 C C . LEU I 3 73 ? 136.580 93.154 105.174 1.00 87.95 73 LEU I C 1
ATOM 12421 O O . LEU I 3 73 ? 135.637 92.501 105.640 1.00 87.95 73 LEU I O 1
ATOM 12426 N N . LEU I 3 74 ? 137.075 92.918 103.956 1.00 85.34 74 LEU I N 1
ATOM 12427 C CA . LEU I 3 74 ? 136.501 91.878 103.114 1.00 85.34 74 LEU I CA 1
ATOM 12428 C C . LEU I 3 74 ? 136.636 90.499 103.736 1.00 85.34 74 LEU I C 1
ATOM 12429 O O . LEU I 3 74 ? 135.661 89.742 103.743 1.00 85.34 74 LEU I O 1
ATOM 12434 N N . ASP I 3 75 ? 137.806 90.160 104.274 1.00 88.70 75 ASP I N 1
ATOM 12435 C CA . ASP I 3 75 ? 137.989 88.861 104.906 1.00 88.70 75 ASP I CA 1
ATOM 12436 C C . ASP I 3 75 ? 137.079 88.688 106.116 1.00 88.70 75 ASP I C 1
ATOM 12437 O O . ASP I 3 75 ? 136.449 87.638 106.277 1.00 88.70 75 ASP I O 1
ATOM 12442 N N . TYR I 3 76 ? 136.986 89.713 106.967 1.00 86.61 76 TYR I N 1
ATOM 12443 C CA . TYR I 3 76 ? 136.187 89.587 108.180 1.00 86.61 76 TYR I CA 1
ATOM 12444 C C . TYR I 3 76 ? 134.702 89.457 107.849 1.00 86.61 76 TYR I C 1
ATOM 12445 O O . TYR I 3 76 ? 133.985 88.648 108.455 1.00 86.61 76 TYR I O 1
ATOM 12454 N N . VAL I 3 77 ? 134.223 90.231 106.871 1.00 84.93 77 VAL I N 1
ATOM 12455 C CA . VAL I 3 77 ? 132.812 90.154 106.500 1.00 84.93 77 VAL I CA 1
ATOM 12456 C C . VAL I 3 77 ? 132.503 88.809 105.850 1.00 84.93 77 VAL I C 1
ATOM 12457 O O . VAL I 3 77 ? 131.437 88.221 106.081 1.00 84.93 77 VAL I O 1
ATOM 12461 N N . ARG I 3 78 ? 133.426 88.298 105.028 1.00 87.01 78 ARG I N 1
ATOM 12462 C CA . ARG I 3 78 ? 133.244 86.963 104.465 1.00 87.01 78 ARG I CA 1
ATOM 12463 C C . ARG I 3 78 ? 133.178 85.902 105.552 1.00 87.01 78 ARG I C 1
ATOM 12464 O O . ARG I 3 78 ? 132.348 84.991 105.473 1.00 87.01 78 ARG I O 1
ATOM 12472 N N . THR I 3 79 ? 134.040 85.994 106.566 1.00 87.84 79 THR I N 1
ATOM 12473 C CA . THR I 3 79 ? 133.979 85.035 107.665 1.00 87.84 79 THR I CA 1
ATOM 12474 C C . THR I 3 79 ? 132.642 85.116 108.391 1.00 87.84 79 THR I C 1
ATOM 12475 O O . THR I 3 79 ? 132.043 84.085 108.724 1.00 87.84 79 THR I O 1
ATOM 12479 N N . LEU I 3 80 ? 132.152 86.334 108.639 1.00 85.13 80 LEU I N 1
ATOM 12480 C CA . LEU I 3 80 ? 130.858 86.480 109.303 1.00 85.13 80 LEU I CA 1
ATOM 12481 C C . LEU I 3 80 ? 129.743 85.842 108.485 1.00 85.13 80 LEU I C 1
ATOM 12482 O O . LEU I 3 80 ? 128.921 85.083 109.015 1.00 85.13 80 LEU I O 1
ATOM 12487 N N . PHE I 3 81 ? 129.692 86.146 107.187 1.00 84.96 81 PHE I N 1
ATOM 12488 C CA . PHE I 3 81 ? 128.600 85.639 106.365 1.00 84.96 81 PHE I CA 1
ATOM 12489 C C . PHE I 3 81 ? 128.720 84.144 106.112 1.00 84.96 81 PHE I C 1
ATOM 12490 O O . PHE I 3 81 ? 127.707 83.489 105.843 1.00 84.96 81 PHE I O 1
ATOM 12498 N N . SER I 3 82 ? 129.930 83.588 106.188 1.00 91.01 82 SER I N 1
ATOM 12499 C CA . SER I 3 82 ? 130.090 82.144 106.080 1.00 91.01 82 SER I CA 1
ATOM 12500 C C . SER I 3 82 ? 129.694 81.430 107.364 1.00 91.01 82 SER I C 1
ATOM 12501 O O . SER I 3 82 ? 129.131 80.332 107.308 1.00 91.01 82 SER I O 1
ATOM 12504 N N . ASN I 3 83 ? 129.980 82.024 108.521 1.00 93.03 83 ASN I N 1
ATOM 12505 C CA . ASN I 3 83 ? 129.648 81.418 109.803 1.00 93.03 83 ASN I CA 1
ATOM 12506 C C . ASN I 3 83 ? 128.213 81.683 110.234 1.00 93.03 83 ASN I C 1
ATOM 12507 O O . ASN I 3 83 ? 127.758 81.076 111.208 1.00 93.03 83 ASN I O 1
ATOM 12512 N N . LEU I 3 84 ? 127.498 82.573 109.541 1.00 92.29 84 LEU I N 1
ATOM 12513 C CA . LEU I 3 84 ? 126.102 82.843 109.889 1.00 92.29 84 LEU I CA 1
ATOM 12514 C C . LEU I 3 84 ? 125.248 81.584 110.014 1.00 92.29 84 LEU I C 1
ATOM 12515 O O . LEU I 3 84 ? 124.605 81.406 111.067 1.00 92.29 84 LEU I O 1
ATOM 12520 N N . PRO I 3 85 ? 125.199 80.676 109.028 1.00 96.34 85 PRO I N 1
ATOM 12521 C CA . PRO I 3 85 ? 124.354 79.483 109.191 1.00 96.34 85 PRO I CA 1
ATOM 12522 C C . PRO I 3 85 ? 124.813 78.564 110.304 1.00 96.34 85 PRO I C 1
ATOM 12523 O O . PRO I 3 85 ? 124.025 77.724 110.755 1.00 96.34 85 PRO I O 1
ATOM 12527 N N . TYR I 3 86 ? 126.057 78.690 110.755 1.00 100.47 86 TYR I N 1
ATOM 12528 C CA . TYR I 3 86 ? 126.552 77.880 111.856 1.00 100.47 86 TYR I CA 1
ATOM 12529 C C . TYR I 3 86 ? 126.434 78.581 113.200 1.00 100.47 86 TYR I C 1
ATOM 12530 O O . TYR I 3 86 ? 126.477 77.910 114.238 1.00 100.47 86 TYR I O 1
ATOM 12539 N N . ILE I 3 87 ? 126.286 79.910 113.210 1.00 99.38 87 ILE I N 1
ATOM 12540 C CA . ILE I 3 87 ? 126.098 80.633 114.465 1.00 99.38 87 ILE I CA 1
ATOM 12541 C C . ILE I 3 87 ? 124.651 81.035 114.702 1.00 99.38 87 ILE I C 1
ATOM 12542 O O . ILE I 3 87 ? 124.370 81.721 115.698 1.00 99.38 87 ILE I O 1
ATOM 12547 N N . ILE I 3 88 ? 123.724 80.650 113.819 1.00 98.15 88 ILE I N 1
ATOM 12548 C CA . ILE I 3 88 ? 122.308 80.823 114.142 1.00 98.15 88 ILE I CA 1
ATOM 12549 C C . ILE I 3 88 ? 121.960 80.077 115.425 1.00 98.15 88 ILE I C 1
ATOM 12550 O O . ILE I 3 88 ? 121.111 80.519 116.208 1.00 98.15 88 ILE I O 1
ATOM 12555 N N . GLY I 3 89 ? 122.604 78.937 115.658 1.00 101.96 89 GLY I N 1
ATOM 12556 C CA . GLY I 3 89 ? 122.334 78.131 116.833 1.00 101.96 89 GLY I CA 1
ATOM 12557 C C . GLY I 3 89 ? 122.478 76.645 116.569 1.00 101.96 89 GLY I C 1
ATOM 12558 O O . GLY I 3 89 ? 122.430 76.199 115.423 1.00 101.96 89 GLY I O 1
ATOM 12560 N N . MET J 3 1 ? 133.407 92.497 89.879 1.00 102.57 1 MET J N 1
ATOM 12561 C CA . MET J 3 1 ? 133.593 93.790 90.523 1.00 102.57 1 MET J CA 1
ATOM 12562 C C . MET J 3 1 ? 134.758 93.650 91.503 1.00 102.57 1 MET J C 1
ATOM 12563 O O . MET J 3 1 ? 134.570 93.656 92.719 1.00 102.57 1 MET J O 1
ATOM 12568 N N . THR J 3 2 ? 135.961 93.505 90.954 1.00 103.00 2 THR J N 1
ATOM 12569 C CA . THR J 3 2 ? 137.119 93.138 91.753 1.00 103.00 2 THR J CA 1
ATOM 12570 C C . THR J 3 2 ? 137.548 94.292 92.663 1.00 103.00 2 THR J C 1
ATOM 12571 O O . THR J 3 2 ? 137.312 95.462 92.351 1.00 103.00 2 THR J O 1
ATOM 12575 N N . PRO J 3 3 ? 138.155 93.981 93.813 1.00 102.71 3 PRO J N 1
ATOM 12576 C CA . PRO J 3 3 ? 138.651 95.054 94.692 1.00 102.71 3 PRO J CA 1
ATOM 12577 C C . PRO J 3 3 ? 139.676 95.962 94.039 1.00 102.71 3 PRO J C 1
ATOM 12578 O O . PRO J 3 3 ? 139.755 97.141 94.401 1.00 102.71 3 PRO J O 1
ATOM 12582 N N . GLU J 3 4 ? 140.478 95.452 93.101 1.00 107.31 4 GLU J N 1
ATOM 12583 C CA . GLU J 3 4 ? 141.427 96.316 92.407 1.00 107.31 4 GLU J CA 1
ATOM 12584 C C . GLU J 3 4 ? 140.716 97.377 91.577 1.00 107.31 4 GLU J C 1
ATOM 12585 O O . GLU J 3 4 ? 141.172 98.525 91.523 1.00 107.31 4 GLU J O 1
ATOM 12591 N N . SER J 3 5 ? 139.608 97.018 90.925 1.00 104.78 5 SER J N 1
ATOM 12592 C CA . SER J 3 5 ? 138.829 98.011 90.193 1.00 104.78 5 SER J CA 1
ATOM 12593 C C . SER J 3 5 ? 138.276 99.074 91.132 1.00 104.78 5 SER J C 1
ATOM 12594 O O . SER J 3 5 ? 138.302 100.270 90.814 1.00 104.78 5 SER J O 1
ATOM 12597 N N . VAL J 3 6 ? 137.777 98.657 92.297 1.00 102.00 6 VAL J N 1
ATOM 12598 C CA . VAL J 3 6 ? 137.275 99.610 93.280 1.00 102.00 6 VAL J CA 1
ATOM 12599 C C . VAL J 3 6 ? 138.390 100.538 93.740 1.00 102.00 6 VAL J C 1
ATOM 12600 O O . VAL J 3 6 ? 138.187 101.748 93.886 1.00 102.00 6 VAL J O 1
ATOM 12604 N N . MET J 3 7 ? 139.580 99.988 93.983 1.00 107.39 7 MET J N 1
ATOM 12605 C CA . MET J 3 7 ? 140.690 100.810 94.449 1.00 107.39 7 MET J CA 1
ATOM 12606 C C . MET J 3 7 ? 141.139 101.799 93.380 1.00 107.39 7 MET J C 1
ATOM 12607 O O . MET J 3 7 ? 141.445 102.954 93.690 1.00 107.39 7 MET J O 1
ATOM 12612 N N . MET J 3 8 ? 141.187 101.369 92.117 1.00 106.52 8 MET J N 1
ATOM 12613 C CA . MET J 3 8 ? 141.548 102.295 91.046 1.00 106.52 8 MET J CA 1
ATOM 12614 C C . MET J 3 8 ? 140.504 103.395 90.890 1.00 106.52 8 MET J C 1
ATOM 12615 O O . MET J 3 8 ? 140.849 104.568 90.693 1.00 106.52 8 MET J O 1
ATOM 12620 N N . MET J 3 9 ? 139.221 103.037 90.976 1.00 105.42 9 MET J N 1
ATOM 12621 C CA . MET J 3 9 ? 138.166 104.040 90.888 1.00 105.42 9 MET J CA 1
ATOM 12622 C C . MET J 3 9 ? 138.254 105.031 92.041 1.00 105.42 9 MET J C 1
ATOM 12623 O O . MET J 3 9 ? 138.107 106.244 91.843 1.00 105.42 9 MET J O 1
ATOM 12628 N N . GLY J 3 10 ? 138.508 104.534 93.253 1.00 105.19 10 GLY J N 1
ATOM 12629 C CA . GLY J 3 10 ? 138.669 105.423 94.390 1.00 105.19 10 GLY J CA 1
ATOM 12630 C C . GLY J 3 10 ? 139.895 106.306 94.273 1.00 105.19 10 GLY J C 1
ATOM 12631 O O . GLY J 3 10 ? 139.875 107.464 94.691 1.00 105.19 10 GLY J O 1
ATOM 12632 N N . THR J 3 11 ? 140.982 105.771 93.713 1.00 106.14 11 THR J N 1
ATOM 12633 C CA . THR J 3 11 ? 142.177 106.578 93.491 1.00 106.14 11 THR J CA 1
ATOM 12634 C C . THR J 3 11 ? 141.904 107.699 92.499 1.00 106.14 11 THR J C 1
ATOM 12635 O O . THR J 3 11 ? 142.330 108.840 92.708 1.00 106.14 11 THR J O 1
ATOM 12639 N N . GLU J 3 12 ? 141.189 107.395 91.413 1.00 103.64 12 GLU J N 1
ATOM 12640 C CA . GLU J 3 12 ? 140.821 108.439 90.460 1.00 103.64 12 GLU J CA 1
ATOM 12641 C C . GLU J 3 12 ? 139.920 109.483 91.110 1.00 103.64 12 GLU J C 1
ATOM 12642 O O . GLU J 3 12 ? 140.093 110.690 90.893 1.00 103.64 12 GLU J O 1
ATOM 12648 N N . ALA J 3 13 ? 138.954 109.035 91.916 1.00 99.81 13 ALA J N 1
ATOM 12649 C CA . ALA J 3 13 ? 138.068 109.968 92.604 1.00 99.81 13 ALA J CA 1
ATOM 12650 C C . ALA J 3 13 ? 138.843 110.864 93.561 1.00 99.81 13 ALA J C 1
ATOM 12651 O O . ALA J 3 13 ? 138.594 112.073 93.632 1.00 99.81 13 ALA J O 1
ATOM 12653 N N . MET J 3 14 ? 139.786 110.289 94.306 1.00 100.79 14 MET J N 1
ATOM 12654 C CA . MET J 3 14 ? 140.579 111.073 95.244 1.00 100.79 14 MET J CA 1
ATOM 12655 C C . MET J 3 14 ? 141.496 112.044 94.513 1.00 100.79 14 MET J C 1
ATOM 12656 O O . MET J 3 14 ? 141.724 113.161 94.985 1.00 100.79 14 MET J O 1
ATOM 12661 N N . LYS J 3 15 ? 142.030 111.637 93.360 1.00 100.79 15 LYS J N 1
ATOM 12662 C CA . LYS J 3 15 ? 142.831 112.553 92.556 1.00 100.79 15 LYS J CA 1
ATOM 12663 C C . LYS J 3 15 ? 141.995 113.732 92.073 1.00 100.79 15 LYS J C 1
ATOM 12664 O O . LYS J 3 15 ? 142.444 114.884 92.123 1.00 100.79 15 LYS J O 1
ATOM 12670 N N . VAL J 3 16 ? 140.770 113.464 91.615 1.00 98.20 16 VAL J N 1
ATOM 12671 C CA . VAL J 3 16 ? 139.886 114.547 91.187 1.00 98.20 16 VAL J CA 1
ATOM 12672 C C . VAL J 3 16 ? 139.555 115.463 92.360 1.00 98.20 16 VAL J C 1
ATOM 12673 O O . VAL J 3 16 ? 139.554 116.694 92.226 1.00 98.20 16 VAL J O 1
ATOM 12677 N N . ALA J 3 17 ? 139.270 114.879 93.526 1.00 97.49 17 ALA J N 1
ATOM 12678 C CA . ALA J 3 17 ? 138.947 115.682 94.702 1.00 97.49 17 ALA J CA 1
ATOM 12679 C C . ALA J 3 17 ? 140.124 116.554 95.118 1.00 97.49 17 ALA J C 1
ATOM 12680 O O . ALA J 3 17 ? 139.942 117.721 95.484 1.00 97.49 17 ALA J O 1
ATOM 12682 N N . LEU J 3 18 ? 141.339 116.003 95.078 1.00 99.69 18 LEU J N 1
ATOM 12683 C CA . LEU J 3 18 ? 142.524 116.796 95.385 1.00 99.69 18 LEU J CA 1
ATOM 12684 C C . LEU J 3 18 ? 142.703 117.921 94.376 1.00 99.69 18 LEU J C 1
ATOM 12685 O O . LEU J 3 18 ? 143.037 119.050 94.750 1.00 99.69 18 LEU J O 1
ATOM 12690 N N . ALA J 3 19 ? 142.480 117.633 93.091 1.00 100.15 19 ALA J N 1
ATOM 12691 C CA . ALA J 3 19 ? 142.563 118.680 92.079 1.00 100.15 19 ALA J CA 1
ATOM 12692 C C . ALA J 3 19 ? 141.548 119.783 92.349 1.00 100.15 19 ALA J C 1
ATOM 12693 O O . ALA J 3 19 ? 141.816 120.962 92.091 1.00 100.15 19 ALA J O 1
ATOM 12695 N N . LEU J 3 20 ? 140.373 119.417 92.864 1.00 100.97 20 LEU J N 1
ATOM 12696 C CA . LEU J 3 20 ? 139.371 120.421 93.208 1.00 100.97 20 LEU J CA 1
ATOM 12697 C C . LEU J 3 20 ? 139.834 121.300 94.362 1.00 100.97 20 LEU J C 1
ATOM 12698 O O . LEU J 3 20 ? 139.779 122.532 94.276 1.00 100.97 20 LEU J O 1
ATOM 12703 N N . ALA J 3 21 ? 140.288 120.684 95.451 1.00 103.62 21 ALA J N 1
ATOM 12704 C CA . ALA J 3 21 ? 140.518 121.405 96.695 1.00 103.62 21 ALA J CA 1
ATOM 12705 C C . ALA J 3 21 ? 141.932 121.947 96.840 1.00 103.62 21 ALA J C 1
ATOM 12706 O O . ALA J 3 21 ? 142.161 122.790 97.713 1.00 103.62 21 ALA J O 1
ATOM 12708 N N . ALA J 3 22 ? 142.880 121.491 96.021 1.00 105.49 22 ALA J N 1
ATOM 12709 C CA . ALA J 3 22 ? 144.257 121.962 96.164 1.00 105.49 22 ALA J CA 1
ATOM 12710 C C . ALA J 3 22 ? 144.381 123.476 96.049 1.00 105.49 22 ALA J C 1
ATOM 12711 O O . ALA J 3 22 ? 145.014 124.084 96.929 1.00 105.49 22 ALA J O 1
ATOM 12713 N N . PRO J 3 23 ? 143.809 124.148 95.041 1.00 104.93 23 PRO J N 1
ATOM 12714 C CA . PRO J 3 23 ? 143.963 125.613 94.995 1.00 104.93 23 PRO J CA 1
ATOM 12715 C C . PRO J 3 23 ? 143.289 126.327 96.153 1.00 104.93 23 PRO J C 1
ATOM 12716 O O . PRO J 3 23 ? 143.912 127.191 96.781 1.00 104.93 23 PRO J O 1
ATOM 12720 N N . LEU J 3 24 ? 142.036 125.986 96.459 1.00 104.27 24 LEU J N 1
ATOM 12721 C CA . LEU J 3 24 ? 141.308 126.679 97.520 1.00 104.27 24 LEU J CA 1
ATOM 12722 C C . LEU J 3 24 ? 141.968 126.462 98.877 1.00 104.27 24 LEU J C 1
ATOM 12723 O O . LEU J 3 24 ? 142.233 127.420 99.615 1.00 104.27 24 LEU J O 1
ATOM 12728 N N . LEU J 3 25 ? 142.244 125.203 99.225 1.00 102.00 25 LEU J N 1
ATOM 12729 C CA . LEU J 3 25 ? 142.904 124.921 100.492 1.00 102.00 25 LEU J CA 1
ATOM 12730 C C . LEU J 3 25 ? 144.295 125.532 100.559 1.00 102.00 25 LEU J C 1
ATOM 12731 O O . LEU J 3 25 ? 144.671 126.065 101.608 1.00 102.00 25 LEU J O 1
ATOM 12736 N N . LEU J 3 26 ? 145.058 125.480 99.466 1.00 106.43 26 LEU J N 1
ATOM 12737 C CA . LEU J 3 26 ? 146.403 126.042 99.471 1.00 106.43 26 LEU J CA 1
ATOM 12738 C C . LEU J 3 26 ? 146.371 127.550 99.684 1.00 106.43 26 LEU J C 1
ATOM 12739 O O . LEU J 3 26 ? 147.146 128.087 100.483 1.00 106.43 26 LEU J O 1
ATOM 12744 N N . VAL J 3 27 ? 145.478 128.254 98.982 1.00 104.49 27 VAL J N 1
ATOM 12745 C CA . VAL J 3 27 ? 145.434 129.704 99.136 1.00 104.49 27 VAL J CA 1
ATOM 12746 C C . VAL J 3 27 ? 144.916 130.080 100.519 1.00 104.49 27 VAL J C 1
ATOM 12747 O O . VAL J 3 27 ? 145.404 131.041 101.126 1.00 104.49 27 VAL J O 1
ATOM 12751 N N . ALA J 3 28 ? 143.947 129.329 101.054 1.00 103.38 28 ALA J N 1
ATOM 12752 C CA . ALA J 3 28 ? 143.469 129.606 102.404 1.00 103.38 28 ALA J CA 1
ATOM 12753 C C . ALA J 3 28 ? 144.581 129.413 103.427 1.00 103.38 28 ALA J C 1
ATOM 12754 O O . ALA J 3 28 ? 144.768 130.244 104.323 1.00 103.38 28 ALA J O 1
ATOM 12756 N N . LEU J 3 29 ? 145.344 128.324 103.295 1.00 103.67 29 LEU J N 1
ATOM 12757 C CA . LEU J 3 29 ? 146.441 128.065 104.221 1.00 103.67 29 LEU J CA 1
ATOM 12758 C C . LEU J 3 29 ? 147.522 129.134 104.114 1.00 103.67 29 LEU J C 1
ATOM 12759 O O . LEU J 3 29 ? 148.049 129.597 105.132 1.00 103.67 29 LEU J O 1
ATOM 12764 N N . ILE J 3 30 ? 147.862 129.543 102.889 1.00 103.88 30 ILE J N 1
ATOM 12765 C CA . ILE J 3 30 ? 148.899 130.555 102.701 1.00 103.88 30 ILE J CA 1
ATOM 12766 C C . ILE J 3 30 ? 148.458 131.886 103.295 1.00 103.88 30 ILE J C 1
ATOM 12767 O O . ILE J 3 30 ? 149.228 132.566 103.984 1.00 103.88 30 ILE J O 1
ATOM 12772 N N . THR J 3 31 ? 147.207 132.279 103.037 1.00 105.30 31 THR J N 1
ATOM 12773 C CA . THR J 3 31 ? 146.699 133.533 103.580 1.00 105.30 31 THR J CA 1
ATOM 12774 C C . THR J 3 31 ? 146.661 133.496 105.103 1.00 105.30 31 THR J C 1
ATOM 12775 O O . THR J 3 31 ? 147.038 134.471 105.767 1.00 105.30 31 THR J O 1
ATOM 12779 N N . GLY J 3 32 ? 146.223 132.371 105.676 1.00 107.98 32 GLY J N 1
ATOM 12780 C CA . GLY J 3 32 ? 146.209 132.248 107.123 1.00 107.98 32 GLY J CA 1
ATOM 12781 C C . GLY J 3 32 ? 147.597 132.325 107.728 1.00 107.98 32 GLY J C 1
ATOM 12782 O O . GLY J 3 32 ? 147.799 132.977 108.753 1.00 107.98 32 GLY J O 1
ATOM 12783 N N . LEU J 3 33 ? 148.572 131.663 107.100 1.00 107.02 33 LEU J N 1
ATOM 12784 C CA . LEU J 3 33 ? 149.947 131.736 107.583 1.00 107.02 33 LEU J CA 1
ATOM 12785 C C . LEU J 3 33 ? 150.484 133.159 107.507 1.00 107.02 33 LEU J C 1
ATOM 12786 O O . LEU J 3 33 ? 151.153 133.629 108.435 1.00 107.02 33 LEU J O 1
ATOM 12791 N N . ILE J 3 34 ? 150.200 133.860 106.408 1.00 108.55 34 ILE J N 1
ATOM 12792 C CA . ILE J 3 34 ? 150.684 135.229 106.251 1.00 108.55 34 ILE J CA 1
ATOM 12793 C C . ILE J 3 34 ? 150.094 136.127 107.331 1.00 108.55 34 ILE J C 1
ATOM 12794 O O . ILE J 3 34 ? 150.802 136.927 107.955 1.00 108.55 34 ILE J O 1
ATOM 12799 N N . ILE J 3 35 ? 148.789 135.998 107.578 1.00 107.76 35 ILE J N 1
ATOM 12800 C CA . ILE J 3 35 ? 148.153 136.844 108.584 1.00 107.76 35 ILE J CA 1
ATOM 12801 C C . ILE J 3 35 ? 148.644 136.485 109.981 1.00 107.76 35 ILE J C 1
ATOM 12802 O O . ILE J 3 35 ? 148.828 137.364 110.829 1.00 107.76 35 ILE J O 1
ATOM 12807 N N . SER J 3 36 ? 148.861 135.195 110.249 1.00 109.73 36 SER J N 1
ATOM 12808 C CA . SER J 3 36 ? 149.385 134.797 111.551 1.00 109.73 36 SER J CA 1
ATOM 12809 C C . SER J 3 36 ? 150.781 135.360 111.776 1.00 109.73 36 SER J C 1
ATOM 12810 O O . SER J 3 36 ? 151.114 135.792 112.886 1.00 109.73 36 SER J O 1
ATOM 12813 N N . ILE J 3 37 ? 151.614 135.359 110.734 1.00 111.27 37 ILE J N 1
ATOM 12814 C CA . ILE J 3 37 ? 152.944 135.952 110.845 1.00 111.27 37 ILE J CA 1
ATOM 12815 C C . ILE J 3 37 ? 152.839 137.452 111.089 1.00 111.27 37 ILE J C 1
ATOM 12816 O O . ILE J 3 37 ? 153.541 138.009 111.942 1.00 111.27 37 ILE J O 1
ATOM 12821 N N . LEU J 3 38 ? 151.954 138.129 110.351 1.00 114.55 38 LEU J N 1
ATOM 12822 C CA . LEU J 3 38 ? 151.799 139.572 110.518 1.00 114.55 38 LEU J CA 1
ATOM 12823 C C . LEU J 3 38 ? 151.256 139.933 111.896 1.00 114.55 38 LEU J C 1
ATOM 12824 O O . LEU J 3 38 ? 151.573 141.006 112.422 1.00 114.55 38 LEU J O 1
ATOM 12829 N N . GLN J 3 39 ? 150.435 139.063 112.489 1.00 121.67 39 GLN J N 1
ATOM 12830 C CA . GLN J 3 39 ? 149.902 139.318 113.823 1.00 121.67 39 GLN J CA 1
ATOM 12831 C C . GLN J 3 39 ? 150.991 139.352 114.885 1.00 121.67 39 GLN J C 1
ATOM 12832 O O . GLN J 3 39 ? 150.808 140.003 115.919 1.00 121.67 39 GLN J O 1
ATOM 12838 N N . ALA J 3 40 ? 152.109 138.660 114.661 1.00 125.21 40 ALA J N 1
ATOM 12839 C CA . ALA J 3 40 ? 153.213 138.711 115.613 1.00 125.21 40 ALA J CA 1
ATOM 12840 C C . ALA J 3 40 ? 153.781 140.120 115.723 1.00 125.21 40 ALA J C 1
ATOM 12841 O O . ALA J 3 40 ? 154.130 140.570 116.820 1.00 125.21 40 ALA J O 1
ATOM 12843 N N . ALA J 3 41 ? 153.894 140.825 114.596 1.00 128.69 41 ALA J N 1
ATOM 12844 C CA . ALA J 3 41 ? 154.388 142.197 114.627 1.00 128.69 41 ALA J CA 1
ATOM 12845 C C . ALA J 3 41 ? 153.435 143.129 115.366 1.00 128.69 41 ALA J C 1
ATOM 12846 O O . ALA J 3 41 ? 153.885 144.006 116.112 1.00 128.69 41 ALA J O 1
ATOM 12848 N N . THR J 3 42 ? 152.128 142.964 115.171 1.00 131.94 42 THR J N 1
ATOM 12849 C CA . THR J 3 42 ? 151.142 143.883 115.724 1.00 131.94 42 THR J CA 1
ATOM 12850 C C . THR J 3 42 ? 150.679 143.515 117.128 1.00 131.94 42 THR J C 1
ATOM 12851 O O . THR J 3 42 ? 150.088 144.366 117.804 1.00 131.94 42 THR J O 1
ATOM 12855 N N . GLN J 3 43 ? 150.929 142.286 117.580 1.00 135.48 43 GLN J N 1
ATOM 12856 C CA . GLN J 3 43 ? 150.501 141.820 118.901 1.00 135.48 43 GLN J CA 1
ATOM 12857 C C . GLN J 3 43 ? 148.995 141.996 119.093 1.00 135.48 43 GLN J C 1
ATOM 12858 O O . GLN J 3 43 ? 148.524 142.456 120.136 1.00 135.48 43 GLN J O 1
ATOM 12864 N N . ILE J 3 44 ? 148.233 141.623 118.070 1.00 135.87 44 ILE J N 1
ATOM 12865 C CA . ILE J 3 44 ? 146.781 141.705 118.120 1.00 135.87 44 ILE J CA 1
ATOM 12866 C C . ILE J 3 44 ? 146.226 140.342 118.510 1.00 135.87 44 ILE J C 1
ATOM 12867 O O . ILE J 3 44 ? 146.616 139.300 117.975 1.00 135.87 44 ILE J O 1
ATOM 12872 N N . ASN J 3 45 ? 145.295 140.359 119.464 1.00 140.83 45 ASN J N 1
ATOM 12873 C CA . ASN J 3 45 ? 144.687 139.145 119.984 1.00 140.83 45 ASN J CA 1
ATOM 12874 C C . ASN J 3 45 ? 143.234 139.066 119.506 1.00 140.83 45 ASN J C 1
ATOM 12875 O O . ASN J 3 45 ? 142.330 138.648 120.223 1.00 140.83 45 ASN J O 1
ATOM 12880 N N . GLU J 3 46 ? 143.000 139.494 118.264 1.00 133.68 46 GLU J N 1
ATOM 12881 C CA . GLU J 3 46 ? 141.713 139.329 117.596 1.00 133.68 46 GLU J CA 1
ATOM 12882 C C . GLU J 3 46 ? 141.710 137.967 116.922 1.00 133.68 46 GLU J C 1
ATOM 12883 O O . GLU J 3 46 ? 142.378 137.776 115.900 1.00 133.68 46 GLU J O 1
ATOM 12889 N N . MET J 3 47 ? 140.953 137.033 117.492 1.00 127.08 47 MET J N 1
ATOM 12890 C CA . MET J 3 47 ? 141.067 135.621 117.157 1.00 127.08 47 MET J CA 1
ATOM 12891 C C . MET J 3 47 ? 140.784 135.377 115.678 1.00 127.08 47 MET J C 1
ATOM 12892 O O . MET J 3 47 ? 141.616 134.797 114.973 1.00 127.08 47 MET J O 1
ATOM 12897 N N . THR J 3 48 ? 139.625 135.847 115.200 1.00 118.47 48 THR J N 1
ATOM 12898 C CA . THR J 3 48 ? 139.232 135.623 113.781 1.00 118.47 48 THR J CA 1
ATOM 12899 C C . THR J 3 48 ? 139.669 136.724 112.810 1.00 118.47 48 THR J C 1
ATOM 12900 O O . THR J 3 48 ? 138.953 136.944 111.812 1.00 118.47 48 THR J O 1
ATOM 12904 N N . LEU J 3 49 ? 140.799 137.381 113.083 1.00 114.64 49 LEU J N 1
ATOM 12905 C CA . LEU J 3 49 ? 141.305 138.426 112.202 1.00 114.64 49 LEU J CA 1
ATOM 12906 C C . LEU J 3 49 ? 141.671 138.008 110.786 1.00 114.64 49 LEU J C 1
ATOM 12907 O O . LEU J 3 49 ? 141.643 138.847 109.878 1.00 114.64 49 LEU J O 1
ATOM 12912 N N . SER J 3 50 ? 141.988 136.735 110.575 1.00 106.25 50 SER J N 1
ATOM 12913 C CA . SER J 3 50 ? 142.387 136.220 109.274 1.00 106.25 50 SER J CA 1
ATOM 12914 C C . SER J 3 50 ? 141.210 135.777 108.415 1.00 106.25 50 SER J C 1
ATOM 12915 O O . SER J 3 50 ? 141.425 135.325 107.286 1.00 106.25 50 SER J O 1
ATOM 12918 N N . PHE J 3 51 ? 139.978 135.893 108.914 1.00 98.38 51 PHE J N 1
ATOM 12919 C CA . PHE J 3 51 ? 138.842 135.300 108.215 1.00 98.38 51 PHE J CA 1
ATOM 12920 C C . PHE J 3 51 ? 138.504 136.067 106.941 1.00 98.38 51 PHE J C 1
ATOM 12921 O O . PHE J 3 51 ? 138.258 135.463 105.892 1.00 98.38 51 PHE J O 1
ATOM 12929 N N . ILE J 3 52 ? 138.461 137.400 107.016 1.00 98.95 52 ILE J N 1
ATOM 12930 C CA . ILE J 3 52 ? 138.106 138.195 105.837 1.00 98.95 52 ILE J CA 1
ATOM 12931 C C . ILE J 3 52 ? 139.120 138.047 104.708 1.00 98.95 52 ILE J C 1
ATOM 12932 O O . ILE J 3 52 ? 138.700 137.846 103.554 1.00 98.95 52 ILE J O 1
ATOM 12937 N N . PRO J 3 53 ? 140.434 138.168 104.938 1.00 99.61 53 PRO J N 1
ATOM 12938 C CA . PRO J 3 53 ? 141.373 137.906 103.836 1.00 99.61 53 PRO J CA 1
ATOM 12939 C C . PRO J 3 53 ? 141.306 136.482 103.320 1.00 99.61 53 PRO J C 1
ATOM 12940 O O . PRO J 3 53 ? 141.479 136.263 102.116 1.00 99.61 53 PRO J O 1
ATOM 12944 N N . LYS J 3 54 ? 141.041 135.505 104.191 1.00 99.44 54 LYS J N 1
ATOM 12945 C CA . LYS J 3 54 ? 140.845 134.138 103.721 1.00 99.44 54 LYS J CA 1
ATOM 12946 C C . LYS J 3 54 ? 139.656 134.054 102.774 1.00 99.44 54 LYS J C 1
ATOM 12947 O O . LYS J 3 54 ? 139.733 133.411 101.721 1.00 99.44 54 LYS J O 1
ATOM 12953 N N . ILE J 3 55 ? 138.549 134.708 103.132 1.00 99.52 55 ILE J N 1
ATOM 12954 C CA . ILE J 3 55 ? 137.357 134.685 102.293 1.00 99.52 55 ILE J CA 1
ATOM 12955 C C . ILE J 3 55 ? 137.633 135.338 100.948 1.00 99.52 55 ILE J C 1
ATOM 12956 O O . ILE J 3 55 ? 137.249 134.807 99.899 1.00 99.52 55 ILE J O 1
ATOM 12961 N N . VAL J 3 56 ? 138.295 136.497 100.947 1.00 99.63 56 VAL J N 1
ATOM 12962 C CA . VAL J 3 56 ? 138.522 137.178 99.674 1.00 99.63 56 VAL J CA 1
ATOM 12963 C C . VAL J 3 56 ? 139.505 136.390 98.814 1.00 99.63 56 VAL J C 1
ATOM 12964 O O . VAL J 3 56 ? 139.362 136.330 97.588 1.00 99.63 56 VAL J O 1
ATOM 12968 N N . ALA J 3 57 ? 140.505 135.755 99.436 1.00 100.26 57 ALA J N 1
ATOM 12969 C CA . ALA J 3 57 ? 141.439 134.930 98.675 1.00 100.26 57 ALA J CA 1
ATOM 12970 C C . ALA J 3 57 ? 140.743 133.719 98.065 1.00 100.26 57 ALA J C 1
ATOM 12971 O O . ALA J 3 57 ? 140.989 133.377 96.902 1.00 100.26 57 ALA J O 1
ATOM 12973 N N . VAL J 3 58 ? 139.872 133.059 98.832 1.00 99.59 58 VAL J N 1
ATOM 12974 C CA . VAL J 3 58 ? 139.140 131.914 98.299 1.00 99.59 58 VAL J CA 1
ATOM 12975 C C . VAL J 3 58 ? 138.203 132.352 97.180 1.00 99.59 58 VAL J C 1
ATOM 12976 O O . VAL J 3 58 ? 138.060 131.659 96.167 1.00 99.59 58 VAL J O 1
ATOM 12980 N N . PHE J 3 59 ? 137.550 133.505 97.341 1.00 103.88 59 PHE J N 1
ATOM 12981 C CA . PHE J 3 59 ? 136.679 134.015 96.288 1.00 103.88 59 PHE J CA 1
ATOM 12982 C C . PHE J 3 59 ? 137.467 134.323 95.021 1.00 103.88 59 PHE J C 1
ATOM 12983 O O . PHE J 3 59 ? 137.010 134.031 93.909 1.00 103.88 59 PHE J O 1
ATOM 12991 N N . ILE J 3 60 ? 138.655 134.914 95.168 1.00 102.12 60 ILE J N 1
ATOM 12992 C CA . ILE J 3 60 ? 139.498 135.198 94.011 1.00 102.12 60 ILE J CA 1
ATOM 12993 C C . ILE J 3 60 ? 139.915 133.904 93.326 1.00 102.12 60 ILE J C 1
ATOM 12994 O O . ILE J 3 60 ? 139.871 133.792 92.095 1.00 102.12 60 ILE J O 1
ATOM 12999 N N . ALA J 3 61 ? 140.315 132.901 94.111 1.00 101.92 61 ALA J N 1
ATOM 13000 C CA . ALA J 3 61 ? 140.703 131.620 93.530 1.00 101.92 61 ALA J CA 1
ATOM 13001 C C . ALA J 3 61 ? 139.534 130.967 92.804 1.00 101.92 61 ALA J C 1
ATOM 13002 O O . ALA J 3 61 ? 139.713 130.355 91.745 1.00 101.92 61 ALA J O 1
ATOM 13004 N N . ILE J 3 62 ? 138.328 131.082 93.363 1.00 100.83 62 ILE J N 1
ATOM 13005 C CA . ILE J 3 62 ? 137.150 130.498 92.731 1.00 100.83 62 ILE J CA 1
ATOM 13006 C C . ILE J 3 62 ? 136.841 131.204 91.416 1.00 100.83 62 ILE J C 1
ATOM 13007 O O . ILE J 3 62 ? 136.568 130.560 90.398 1.00 100.83 62 ILE J O 1
ATOM 13012 N N . ILE J 3 63 ? 136.887 132.539 91.411 1.00 101.42 63 ILE J N 1
ATOM 13013 C CA . ILE J 3 63 ? 136.580 133.278 90.187 1.00 101.42 63 ILE J CA 1
ATOM 13014 C C . ILE J 3 63 ? 137.714 133.252 89.177 1.00 101.42 63 ILE J C 1
ATOM 13015 O O . ILE J 3 63 ? 137.519 133.682 88.034 1.00 101.42 63 ILE J O 1
ATOM 13020 N N . VAL J 3 64 ? 138.890 132.765 89.558 1.00 103.49 64 VAL J N 1
ATOM 13021 C CA . VAL J 3 64 ? 140.017 132.631 88.639 1.00 103.49 64 VAL J CA 1
ATOM 13022 C C . VAL J 3 64 ? 140.180 131.195 88.158 1.00 103.49 64 VAL J C 1
ATOM 13023 O O . VAL J 3 64 ? 140.329 130.947 86.962 1.00 103.49 64 VAL J O 1
ATOM 13027 N N . ALA J 3 65 ? 140.145 130.231 89.078 1.00 105.75 65 ALA J N 1
ATOM 13028 C CA . ALA J 3 65 ? 140.322 128.822 88.749 1.00 105.75 65 ALA J CA 1
ATOM 13029 C C . ALA J 3 65 ? 139.008 128.049 88.815 1.00 105.75 65 ALA J C 1
ATOM 13030 O O . ALA J 3 65 ? 138.996 126.860 89.140 1.00 105.75 65 ALA J O 1
ATOM 13032 N N . GLY J 3 66 ? 137.899 128.709 88.501 1.00 106.84 66 GLY J N 1
ATOM 13033 C CA . GLY J 3 66 ? 136.593 128.093 88.546 1.00 106.84 66 GLY J CA 1
ATOM 13034 C C . GLY J 3 66 ? 136.270 127.227 87.344 1.00 106.84 66 GLY J C 1
ATOM 13035 O O . GLY J 3 66 ? 135.903 126.054 87.486 1.00 106.84 66 GLY J O 1
ATOM 13036 N N . PRO J 3 67 ? 136.372 127.793 86.134 1.00 107.40 67 PRO J N 1
ATOM 13037 C CA . PRO J 3 67 ? 136.073 126.990 84.937 1.00 107.40 67 PRO J CA 1
ATOM 13038 C C . PRO J 3 67 ? 136.928 125.742 84.812 1.00 107.40 67 PRO J C 1
ATOM 13039 O O . PRO J 3 67 ? 136.451 124.728 84.294 1.00 107.40 67 PRO J O 1
ATOM 13043 N N . TRP J 3 68 ? 138.179 125.780 85.276 1.00 104.40 68 TRP J N 1
ATOM 13044 C CA . TRP J 3 68 ? 139.011 124.582 85.234 1.00 104.40 68 TRP J CA 1
ATOM 13045 C C . TRP J 3 68 ? 138.431 123.473 86.107 1.00 104.40 68 TRP J C 1
ATOM 13046 O O . TRP J 3 68 ? 138.329 122.318 85.670 1.00 104.40 68 TRP J O 1
ATOM 13057 N N . MET J 3 69 ? 138.034 123.808 87.337 1.00 106.20 69 MET J N 1
ATOM 13058 C CA . MET J 3 69 ? 137.425 122.814 88.215 1.00 106.20 69 MET J CA 1
ATOM 13059 C C . MET J 3 69 ? 136.107 122.313 87.643 1.00 106.20 69 MET J C 1
ATOM 13060 O O . MET J 3 69 ? 135.800 121.116 87.721 1.00 106.20 69 MET J O 1
ATOM 13065 N N . LEU J 3 70 ? 135.308 123.220 87.075 1.00 106.51 70 LEU J N 1
ATOM 13066 C CA . LEU J 3 70 ? 134.045 122.812 86.474 1.00 106.51 70 LEU J CA 1
ATOM 13067 C C . LEU J 3 70 ? 134.274 121.843 85.322 1.00 106.51 70 LEU J C 1
ATOM 13068 O O . LEU J 3 70 ? 133.569 120.836 85.203 1.00 106.51 70 LEU J O 1
ATOM 13073 N N . ASN J 3 71 ? 135.261 122.127 84.470 1.00 106.96 71 ASN J N 1
ATOM 13074 C CA . ASN J 3 71 ? 135.561 121.232 83.359 1.00 106.96 71 ASN J CA 1
ATOM 13075 C C . ASN J 3 71 ? 136.044 119.877 83.859 1.00 106.96 71 ASN J C 1
ATOM 13076 O O . ASN J 3 71 ? 135.656 118.835 83.317 1.00 106.96 71 ASN J O 1
ATOM 13081 N N . LEU J 3 72 ? 136.889 119.871 84.893 1.00 103.18 72 LEU J N 1
ATOM 13082 C CA . LEU J 3 72 ? 137.361 118.606 85.449 1.00 103.18 72 LEU J CA 1
ATOM 13083 C C . LEU J 3 72 ? 136.199 117.772 85.974 1.00 103.18 72 LEU J C 1
ATOM 13084 O O . LEU J 3 72 ? 136.097 116.572 85.684 1.00 103.18 72 LEU J O 1
ATOM 13089 N N . LEU J 3 73 ? 135.305 118.395 86.746 1.00 100.13 73 LEU J N 1
ATOM 13090 C CA . LEU J 3 73 ? 134.158 117.669 87.282 1.00 100.13 73 LEU J CA 1
ATOM 13091 C C . LEU J 3 73 ? 133.246 117.169 86.172 1.00 100.13 73 LEU J C 1
ATOM 13092 O O . LEU J 3 73 ? 132.774 116.027 86.210 1.00 100.13 73 LEU J O 1
ATOM 13097 N N . LEU J 3 74 ? 132.975 118.015 85.175 1.00 99.42 74 LEU J N 1
ATOM 13098 C CA . LEU J 3 74 ? 132.101 117.598 84.086 1.00 99.42 74 LEU J CA 1
ATOM 13099 C C . LEU J 3 74 ? 132.691 116.412 83.339 1.00 99.42 74 LEU J C 1
ATOM 13100 O O . LEU J 3 74 ? 131.987 115.435 83.063 1.00 99.42 74 LEU J O 1
ATOM 13105 N N . ASP J 3 75 ? 133.989 116.465 83.030 1.00 100.88 75 ASP J N 1
ATOM 13106 C CA . ASP J 3 75 ? 134.624 115.360 82.321 1.00 100.88 75 ASP J CA 1
ATOM 13107 C C . ASP J 3 75 ? 134.596 114.083 83.151 1.00 100.88 75 ASP J C 1
ATOM 13108 O O . ASP J 3 75 ? 134.282 113.003 82.636 1.00 100.88 75 ASP J O 1
ATOM 13113 N N . TYR J 3 76 ? 134.915 114.186 84.443 1.00 96.62 76 TYR J N 1
ATOM 13114 C CA . TYR J 3 76 ? 134.975 112.991 85.279 1.00 96.62 76 TYR J CA 1
ATOM 13115 C C . TYR J 3 76 ? 133.598 112.354 85.440 1.00 96.62 76 TYR J C 1
ATOM 13116 O O . TYR J 3 76 ? 133.450 111.129 85.320 1.00 96.62 76 TYR J O 1
ATOM 13125 N N . VAL J 3 77 ? 132.571 113.171 85.688 1.00 95.25 77 VAL J N 1
ATOM 13126 C CA . VAL J 3 77 ? 131.221 112.640 85.839 1.00 95.25 77 VAL J CA 1
ATOM 13127 C C . VAL J 3 77 ? 130.718 112.073 84.517 1.00 95.25 77 VAL J C 1
ATOM 13128 O O . VAL J 3 77 ? 130.018 111.053 84.491 1.00 95.25 77 VAL J O 1
ATOM 13132 N N . ARG J 3 78 ? 131.066 112.716 83.397 1.00 97.15 78 ARG J N 1
ATOM 13133 C CA . ARG J 3 78 ? 130.673 112.188 82.097 1.00 97.15 78 ARG J CA 1
ATOM 13134 C C . ARG J 3 78 ? 131.307 110.828 81.842 1.00 97.15 78 ARG J C 1
ATOM 13135 O O . ARG J 3 78 ? 130.643 109.913 81.345 1.00 97.15 78 ARG J O 1
ATOM 13143 N N . THR J 3 79 ? 132.589 110.673 82.181 1.00 98.46 79 THR J N 1
ATOM 13144 C CA . THR J 3 79 ? 133.234 109.372 82.022 1.00 98.46 79 THR J CA 1
ATOM 13145 C C . THR J 3 79 ? 132.581 108.318 82.907 1.00 98.46 79 THR J C 1
ATOM 13146 O O . THR J 3 79 ? 132.359 107.181 82.468 1.00 98.46 79 THR J O 1
ATOM 13150 N N . LEU J 3 80 ? 132.266 108.672 84.157 1.00 97.49 80 LEU J N 1
ATOM 13151 C CA . LEU J 3 80 ? 131.606 107.714 85.041 1.00 97.49 80 LEU J CA 1
ATOM 13152 C C . LEU J 3 80 ? 130.257 107.282 84.480 1.00 97.49 80 LEU J C 1
ATOM 13153 O O . LEU J 3 80 ? 129.936 106.088 84.443 1.00 97.49 80 LEU J O 1
ATOM 13158 N N . PHE J 3 81 ? 129.451 108.243 84.031 1.00 97.39 81 PHE J N 1
ATOM 13159 C CA . PHE J 3 81 ? 128.117 107.904 83.551 1.00 97.39 81 PHE J CA 1
ATOM 13160 C C . PHE J 3 81 ? 128.171 107.203 82.200 1.00 97.39 81 PHE J C 1
ATOM 13161 O O . PHE J 3 81 ? 127.237 106.476 81.843 1.00 97.39 81 PHE J O 1
ATOM 13169 N N . SER J 3 82 ? 129.249 107.403 81.440 1.00 101.38 82 SER J N 1
ATOM 13170 C CA . SER J 3 82 ? 129.414 106.691 80.181 1.00 101.38 82 SER J CA 1
ATOM 13171 C C . SER J 3 82 ? 129.859 105.250 80.389 1.00 101.38 82 SER J C 1
ATOM 13172 O O . SER J 3 82 ? 129.399 104.359 79.668 1.00 101.38 82 SER J O 1
ATOM 13175 N N . ASN J 3 83 ? 130.745 104.995 81.352 1.00 102.82 83 ASN J N 1
ATOM 13176 C CA . ASN J 3 83 ? 131.211 103.632 81.577 1.00 102.82 83 ASN J CA 1
ATOM 13177 C C . ASN J 3 83 ? 130.433 102.906 82.668 1.00 102.82 83 ASN J C 1
ATOM 13178 O O . ASN J 3 83 ? 130.827 101.801 83.054 1.00 102.82 83 ASN J O 1
ATOM 13183 N N . LEU J 3 84 ? 129.357 103.504 83.185 1.00 98.88 84 LEU J N 1
ATOM 13184 C CA . LEU J 3 84 ? 128.432 102.761 84.042 1.00 98.88 84 LEU J CA 1
ATOM 13185 C C . LEU J 3 84 ? 127.968 101.439 83.441 1.00 98.88 84 LEU J C 1
ATOM 13186 O O . LEU J 3 84 ? 127.947 100.437 84.171 1.00 98.88 84 LEU J O 1
ATOM 13191 N N . PRO J 3 85 ? 127.578 101.350 82.164 1.00 100.70 85 PRO J N 1
ATOM 13192 C CA . PRO J 3 85 ? 127.189 100.037 81.623 1.00 100.70 85 PRO J CA 1
ATOM 13193 C C . PRO J 3 85 ? 128.315 99.017 81.611 1.00 100.70 85 PRO J C 1
ATOM 13194 O O . PRO J 3 85 ? 128.037 97.814 81.532 1.00 100.70 85 PRO J O 1
ATOM 13198 N N . TYR J 3 86 ? 129.573 99.450 81.687 1.00 104.91 86 TYR J N 1
ATOM 13199 C CA . TYR J 3 86 ? 130.700 98.535 81.561 1.00 104.91 86 TYR J CA 1
ATOM 13200 C C . TYR J 3 86 ? 131.219 98.018 82.896 1.00 104.91 86 TYR J C 1
ATOM 13201 O O . TYR J 3 86 ? 131.829 96.943 82.928 1.00 104.91 86 TYR J O 1
ATOM 13210 N N . ILE J 3 87 ? 131.003 98.750 83.991 1.00 101.61 87 ILE J N 1
ATOM 13211 C CA . ILE J 3 87 ? 131.541 98.328 85.283 1.00 101.61 87 ILE J CA 1
ATOM 13212 C C . ILE J 3 87 ? 130.859 97.048 85.754 1.00 101.61 87 ILE J C 1
ATOM 13213 O O . ILE J 3 87 ? 131.481 96.192 86.394 1.00 101.61 87 ILE J O 1
ATOM 13218 N N . ILE J 3 88 ? 129.568 96.899 85.451 1.00 100.84 88 ILE J N 1
ATOM 13219 C CA . ILE J 3 88 ? 128.856 95.679 85.817 1.00 100.84 88 ILE J CA 1
ATOM 13220 C C . ILE J 3 88 ? 129.374 94.527 84.970 1.00 100.84 88 ILE J C 1
ATOM 13221 O O . ILE J 3 88 ? 129.422 94.614 83.736 1.00 100.84 88 ILE J O 1
ATOM 13226 N N . GLY J 3 89 ? 129.764 93.440 85.628 1.00 109.61 89 GLY J N 1
ATOM 13227 C CA . GLY J 3 89 ? 130.257 92.265 84.935 1.00 109.61 89 GLY J CA 1
ATOM 13228 C C . GLY J 3 89 ? 129.517 90.998 85.316 1.00 109.61 89 GLY J C 1
ATOM 13229 O O . GLY J 3 89 ? 129.305 90.113 84.487 1.00 109.61 89 GLY J O 1
#

Nearest PDB structures (foldseek):
  8wlh-assembly1_A  TM=9.623E-01  e=2.684E-10  Salmonella enterica subsp. enterica serovar Typhimurium str. LT2
  6s3l-assembly1_G  TM=9.603E-01  e=4.332E-05  Vibrio mimicus CAIM 602
  6s3s-assembly1_H  TM=9.700E-01  e=1.521E-04  Vibrio mimicus CAIM 602
  6pep-assembly1_9  TM=9.396E-01  e=1.157E-02  Salmonella enterica subsp. enterica serovar Typhimurium str. LT2
  8axk-assembly1_G  TM=9.329E-01  e=3.365E-02  Shigella flexneri

Sequence (1722 aa):
WSLSVQTLVFITSLTFLPAILLMMTSFTRIIIVFGLLRNALGTPSAPPNQVLLGLALFLTFFIMSPVIDKIYVDAYQPFSEQKISMQEALDKGAQPLRAFMLRQTREADLALFARLANSGPLQGPEAVPMRILLPAYVTSELKTAFQIGFTIFIPFLIIDLVIASVLMALGMMMVPPATIALPFKLMLFVLVDGWQLLMGSLAQSFYSQLPGLISQPLAGGGQSWSLSVQTLVFITSLTFLPAILLMMTSFTRIIIVFGLLRNALGTPSAPPNQVLLGLALFLTFFIMSPVIDKIYVDAYQPFSEQKISMQEALDKGAQPLRAFMLRQTREADLALFARLANSGPLQGPEAVPMRILLPAYVTSELKTAFQIGFTIFIPFLIIDLVIASVLMALGMMMVPPATIALPFKLMLFVLVDGWQLLMGSLAQSFYSQLPGLISQPLAGGGQSWSLSVQTLVFITSLTFLPAILLMMTSFTRIIIVFGLLRNALGTPSAPPNQVLLGLALFLTFFIMSPVIDKIYVDAYQPFSEQKISMQEALDKGAQPLRAFMLRQTREADLALFARLANSGPLQGPEAVPMRILLPAYVTSELKTAFQIGFTIFIPFLIIDLVIASVLMALGMMMVPPATIALPFKLMLFVLVDGWQLLMGSLAQSFYSQLPGLISQPLAGGGQSWSLSVQTLVFITSLTFLPAILLMMTSFTRIIIVFGLLRNALGTPSAPPNQVLLGLALFLTFFIMSPVIDKIYVDAYQPFSEQKISMQEALDKGAQPLRAFMLRQTREADLALFARLANSGPLQGPEAVPMRILLPAYVTSELKTAFQIGFTIFIPFLIIDLVIASVLMALGMMMVPPATIALPFKLMLFVLVDGWQLLMGSLAQSFYSQLPGLISQPLAGGGQSWSLSVQTLVFITSLTFLPAILLMMTSFTRIIIVFGLLRNALGTPSAPPNQVLLGLALFLTFFIMSPVIDKIYVDAYQPFSEQKISMQEALDKGAQPLRAFMLRQTREADLALFARLANSGPLQGPEAVPMRILLPAYVTSELKTAFQIGFTIFIPFLIIDLVIASVLMALGMMMVPPATIALPFKLMLFVLVDGWQLLMGSLAQSFYSMIQVTSEQWLYWLHLYFWPLLRVLALISTAPILSERAIPKRVKLGLGIMITLVIAPSLPANDTPLFSIAALWWLAMQQILIGIALGFTMQFAFAAVRTAGEFIGLQMGLSFATFVDPGSHLNMPVLARIMDMLAMLLFLTFNGHLWLISLLVDTFHTLPIGSNPVNSNAFMALARAGGLIFLNGLMLALPVITLLLTLNLALGLLNRMAPQLSIFVIGFPLTLTVGIMLMAALMPLIAPFCEHLFSEIFNLLADIVSEMPINNMTPESVMMMGTEAMKVALALAAPLLLVALITGLIISILQAATQINEMTLSFIPKIVAVFIAIIVAGPWMLNLLLDYVRTLFSNLPYIIGMTPESVMMMGTEAMKVALALAAPLLLVALITGLIISILQAATQINEMTLSFIPKIVAVFIAIIVAGPWMLNLLLDYVRTLFSNLPYIIGMTPESVMMMGTEAMKVALALAAPLLLVALITGLIISILQAATQINEMTLSFIPKIVAVFIAIIVAGPWMLNLLLDYVRTLFSNLPYIIGMTPESVMMMGTEAMKVALALAAPLLLVALITGLIISILQAATQINEMTLSFIPKIVAVFIAIIVAGPWMLNLLLDYVRTLFSNLPYIIG

Solvent-accessible surface area: 63681 Å² total; per-residue (Å²): 132,60,52,12,14,41,2,29,63,9,32,88,36,18,41,140,60,6,12,36,87,16,4,36,25,0,1,1,5,0,7,0,2,1,0,9,10,26,43,1,5,35,1,94,51,6,15,25,88,77,0,10,16,0,3,0,19,9,2,7,76,0,6,4,7,62,20,76,85,110,46,110,66,42,12,59,75,24,8,40,106,99,131,55,71,52,133,77,8,119,75,76,12,14,73,25,18,17,72,11,1,55,132,19,17,35,133,34,0,35,48,19,1,33,139,12,30,117,56,48,145,84,177,14,96,134,47,15,64,56,118,6,0,9,0,0,0,2,6,0,0,4,14,3,0,0,1,2,4,6,7,8,15,2,5,4,1,0,9,9,1,15,16,7,0,16,10,4,2,14,0,8,10,7,7,27,20,38,46,8,0,10,1,72,4,0,26,2,4,6,14,1,44,0,12,30,60,0,3,6,8,1,0,71,8,1,63,110,108,14,39,31,5,59,4,69,63,100,105,77,82,9,3,14,0,17,4,22,31,67,5,39,77,22,15,18,42,26,49,18,32,28,6,45,91,17,1,19,18,0,4,4,6,0,7,2,0,1,3,2,4,23,30,7,5,27,4,85,66,10,10,24,79,47,0,10,40,0,3,0,21,7,2,7,68,0,5,5,9,70,18,84,79,106,44,91,85,56,12,63,72,34,17,37,90,125,152,78,70,65,163,68,7,108,79,80,14,24,78,13,17,28,52,10,0,44,123,14,10,61,135,57,0,21,64,28,0,20,144,16,20,132,44,48,127,36,170,18,89,160,50,11,46,54,49,0,0,11,3,0,2,5,0,0,2,1,24,8,0,6,0,1,0,14,0,0,6,13,0,2,22,8,10,18,61,19,22,1,9,18,11,3,2,15,4,9,9,8,7,34,3,40,44,12,0,12,4,77,5,0,27,5,1,4,8,0,28,1,12,27,48,1,4,6,6,0,0,64,8,1,96,89,82,16,26,12,37,53,2,88,83,70,106,72,44,1,61,29,13,37,19,38,19,60,9,28,70,21,55,20,48,64,95,30,32,25,7,53,79,15,1,24,30,1,0,5,7,2,9,2,0,1,6,1,3,27,44,6,4,32,3,85,42,3,6,30,89,96,1,8,20,0,2,0,35,8,2,8,68,0,3,4,23,71,15,83,78,101,46,106,85,51,11,59,77,31,19,38,92,137,147,48,66,49,141,76,7,121,95,96,6,27,98,23,10,61,47,4,0,56,129,16,12,60,134,56,2,20,52,30,0,30,160,12,22,131,49,57,126,67,150,27,88,166,48,26,46,39,51,3,1,10,3,0,2,7,2,1,2,4,40,6,0,5,4,1,0,6,3,1,6,14,0,2,26,8,6,19,66,15,18,2,9,18,10,28,2,9,1,8,11,6,12,5,10,44,53,9,0,15,2,69,6,0,21,1,4,2,6,0,45,0,8,34,52,1,4,3,5,1,0,89,2,3,87,110,79,18,25,10,48,38,2,79,61,94,117,77,46,2,44,14,8,15,47,9,21,56,22,27,84,35,97,40,38,32,76,28,37,27,5,39,92,29,2,34,25,0,8,2,8,1,10,0,1,2,3,0,5,21,36,6,2,13,1,40,66,5,6,40,84,83,2,9,32,0,0,0,22,6,0,6,71,0,2,3,11,58,16,81,81,114,46,106,88,70,12,56,77,34,15,37,98,80,127,44,57,52,153,61,8,126,85,88,12,24,111,22,23,34,54,13,0,42,135,14,14,42,133,43,1,36,47,17,0,18,158,24,20,134,57,46,129,35,172,18,91,164,47,7,55,55,46,2,0,8,4,0,1,5,0,1,2,0,20,2,0,0,3,4,0,13,0,0,8,12,1,4,21,8,1,22,63,20,23,3,10,19,12,15,1,12,13,8,18,3,4,4,9,18,48,19,0,10,2,61,3,0,32,2,2,18,89,4,32,0,7,32,45,2,0,3,7,4,0,68,9,1,62,98,147,67,114,14,41,53,31,50,104,84,111,57,50,2,42,20,11,2,42,16,23,116,32,27,76,123,71,23,26,99,77,34,66,66,2,41,95,45,4,36,21,0,7,1,7,0,19,0,0,3,5,2,5,42,31,7,2,11,0,29,40,0,5,34,88,118,1,11,72,0,2,0,24,0,0,3,64,50,22,13,32,66,8,62,77,96,32,22,77,56,16,22,84,34,32,61,98,143,152,79,71,123,143,52,17,138,89,88,19,31,80,21,38,35,48,13,2,37,145,14,15,84,134,48,3,33,48,28,0,18,135,24,20,132,56,48,129,37,175,19,88,138,45,10,57,59,49,2,0,19,0,0,0,2,2,1,1,5,41,14,0,2,84,25,0,42,74,35,8,68,59,12,32,94,21,8,61,78,28,3,27,82,10,13,38,93,22,11,27,14,8,4,7,6,8,6,0,1,1,85,10,1,46,78,14,26,144,80,74,10,7,49,109,7,1,29,60,0,18,94,52,3,114,110,71,31,76,30,36,7,141,51,20,60,120,125,80,48,41,51,62,8,2,34,35,0,0,35,4,0,1,57,22,0,7,1,4,28,50,217,6,8,30,170,67,6,38,63,0,8,0,30,1,1,0,40,8,11,7,59,102,34,93,73,55,73,37,91,41,161,48,81,21,10,109,43,7,25,72,13,0,63,17,0,0,22,0,0,0,11,0,0,32,1,0,12,3,2,2,47,0,1,0,5,3,0,5,3,5,1,1,21,6,5,2,15,9,1,18,39,22,65,172,24,23,52,22,7,2,0,71,4,4,20,1,1,0,18,0,0,1,0,25,37,37,0,3,7,121,2,6,11,19,0,26,63,0,6,150,63,3,51,11,17,72,52,63,33,16,16,91,2,3,15,40,0,0,85,15,0,16,36,5,5,62,11,1,6,104,1,0,68,54,2,1,64,87,0,15,80,33,6,79,48,15,0,92,74,6,120,149,17,67,34,20,10,11,4,5,7,0,6,0,51,3,0,9,42,0,1,91,36,0,10,72,12,1,82,82,6,18,71,30,0,88,111,2,4,49,42,0,26,91,48,0,48,80,4,6,75,98,0,40,153,87,69,49,66,28,122,18,1,18,124,20,2,29,77,1,1,117,21,0,35,35,6,0,20,34,11,2,87,50,0,16,99,21,0,67,94,29,1,100,107,6,51,85,68,124,15,81,29,31,20,14,1,2,10,28,0,25,74,20,6,49,97,11,54,98,112,22,20,73,126,22,21,86,61,16,14,81,17,4,111,75,26,11,66,84,3,47,189,55,35,79,59,85,68,132,35,4,62,121,15,28,90,71,8,60,123,4,14,97,14,9,9,41,34,11,21,108,47,1,43,90,21,4,68,97,26,4,94,99,25,24,76,81,136,19,67,22,49,12,16,13,8,12,35,6,34,80,23,8,51,96,12,46,62,113,26,10,64,129,29,34,75,45,16,6,85,16,0,102,79,16,3,64,65,1,6,161,52,12,87,64,64,41,121,32,3,49,124,27,19,57,86,9,47,121,12,17,94,18,10,5,30,31,12,16,88,54,2,32,92,14,0,63,86,31,3,90,109,17,39,79,72,151,19,84,24,71,20,12,4,8,12,33,9,32,76,16,9,43,97,9,55,86,115,17,9,66,130,23,18,88,49,9,10,90,16,1,103,71,17,4,69,75,1,15,184,52,16,96,57,60,40,106,35,8,54,120,24,19,66,86,9,57,120,17,16,92,24,12,8,42,38,16,17,107,41,2,33,81,21,0,60,95,22,2,100,103,31,43,83,80,144,71,156,105,88,21,67,4,6,88,46,4,44,75,16,8,126,98,16,82,100,108,26,14,85,137,20,56,82,55,3,22,79,24,2,101,72,8,4,72,55,2,17,185,32,33,91

Secondary structure (DSSP, 8-state):
-THHHHHHHHHHHHTTTHHHHHHHTTHHHHHHHHHHHHHHTT-TTSS-HHHHHHHHHHHHHHHTHHHHHHHIIIIIHHHHTT-S-HHHHHHHTTHHHHHHHHHH--HHHHHHHHHHTT----SSGGG--HHHHHHHHHHHHHHHHHHHHHHHHHHHHHHHHHHHHHHHHTT--SS-HHHHHHHHHHHHHHHTTHHHHHHHHHHHHHH-/----EEEE--STT--EEEE-HHHHHHHHHTTTHHHHHHHHTTHHHHHHHHHHHHHHTT-TTSS-HHHHHHHHHHHHHHHHHHHHHHHIIIIIHHHHTT-S-HHHHHHHHHHHHHHHHHHH--HHHHHHHHHHHT-----SSTTS-HHHHHHHHHHHHHHHHHHHHHHHHHHHHHHHHHHHHHHHHH--TTS-THHHHHHHHHHHHHHTTHHHHHHHHHHHHHH-/----EEE-EETTTEEEEB--HHHHHHHHHHHHHHHHHHHHTTHHHHHHHHHHHHHHTT-TTSS-HHHHHHHHHHHHHHHTHHHHHHHIIIIIHHHHTTSS-HHHHHHHHHHHHHHHHHHHS-HHHHHHHHHHHT-----SGGG--HHHHHHHHHHHHHHHHHHHHHHHHHHHHHHHHHHHHHHHHHT-TTS-THHHHHHHHHHHHHHTTHHHHHHHHHHHHHH-/--SEEEEEEETTTEEEEEE-HHHHHHHHHHTTHHHHHHHTTTHHHHHHHHHHHHHHTT-TTSS-HHHHHHHHHHHHHHHTHHHHHHHIIIIIHHHHTTSS-HHHHHHHHHHHHHHHHHHTS-HHHHHHHHHHHT-----STTTS-HHHHHHHHHHHHHHHHHHHHHHHHHHHHHHHHHHHHHHHHTT--SS-HHHHHHHHHHHHHHHTTHHHHHHHHHHHHHH-/--SSEEEEEETTTEEEEEE-HHHHHHHHHTTTHHHHHHHHTTHHHHHHHHHHHHHHTT-TTSS-HHHHHHHHHHHHHHHTHHHHHHHIIIIITTTTTT-S-HHHHHHHHHHHHHHHHHTTS-HHHHHHHHHHHT-----SGGGS-HHHHHHHHHHHHHHHHHHHHHHHHHHHHHHHHHHHHHHHHTT--SS-HHHHHHHHHHHHHHHTTHHHHHHHHHHHHHH-/-EEEEHHHHHHHHHHHHHHHHHHHHHHHSSTTTS-TTS-HHHHHHHHHHHHHHHSTTS------TTSHHHHHHHHHHHHHHHHHHHHHHHHHHHHHHHHHHHHHHHTTT-HHHH-S-SS----HHHHHHHHHHHHHHHHTTHHHHHHHHHHHHHHHS-SSSPPPPSHHHHHHHHGGGHHHHHHHHHHHHHHHHHHHHHHHHHHHHHH-TT--IIIIIHHHHHHHHHHHHHHHGGGHHHHHHHHHHHHHHHHHHHHHHSGGG-/--HHHHHHHHHHHHHHHHHHHHHHHHHHHHHHHHHHHHHHHSS---GGGTHHHHHHHHHHHHHHHHHHHHHHHHHHHHHHHHHHHHH--/--HHHHHHHHHHHHHHHHHHHHHHHHHHHHHHHHHHHHHHHTT---STTTHHHHHHHHHHHHHHHHHHHHHHHHHHHHHHHHHHHHHT-/--HHHHHHHHHHHHHHHHHHHHHHHHHHHHHHHHHHHHHHHTT---GGGTHHHHHHHHHHHHHHHHHHHHHHHHHHHHHHHHHHHHH--/--HHHHHHHHHHHHHHHHHHHHHHHHHHHHHHHHHHHHHHHHT---TTTTHHHHHHHHHHHHHHSHHHHHHHHHHHHHHHHHHHHHH--

Radius of gyration: 34.68 Å; Cα contacts (8 Å, |Δi|>4): 2267; chains: 10; bounding box: 105×83×84 Å

B-factor: mean 100.23, std 20.19, range [30.0, 172.86]

InterPro domains:
  IPR005837 Flagellar transport protein FliP [PR00951] (43-52)
  IPR005837 Flagellar transport protein FliP [PR00951] (103-115)
  IPR005837 Flagellar transport protein FliP [PR00951] (115-129)
  IPR005837 Flagellar transport protein FliP [PR00951] (143-155)
  IPR005837 Flagellar transport protein FliP [PR00951] (165-177)
  IPR005837 Flagellar transport protein FliP [PR00951] (233-243)
  IPR005837 Flagellar transport protein FliP [TIGR01103] (47-243)
  IPR005838 Type III secretion system inner membrane P protein [NF009438] (41-243)
  IPR005838 Type III secretion system inner membrane P protein [PF00813] (48-239)
  IPR005838 Type III secretion system inner membrane P protein [PR01302] (45-64)
  IPR005838 Type III secretion system inner membrane P protein [PR01302] (64-84)
  IPR005838 Type III secretion system inner membrane P protein [PR01302] (84-103)
  IPR005838 Type III secretion system inner membrane P protein [PR01302] (172-192)
  IPR005838 Type III secretion system inner membrane P protein [PR01302] (193-214)
  IPR005838 Type III secretion system inner membrane P protein [PR01302] (217-242)
  IPR005838 Type III secretion system inner membrane P protein [PS01060] (172-187)
  IPR005838 Type III secretion system inner membrane P protein [PS01061] (220-232)
  IPR005838 Type III secretion system inner membrane P protein [PTHR30587] (4-244)